Protein 4B4O (pdb70)

Secondary structure (DSSP, 8-state):
-EEEETTTSHHHHHHHHHHHHTT--EEEEESS--TTEEEHHHHHHH-PPS-SEEEE-----SS-TTS---HHHHHHHHHHHHHHHHHHHHHHHH-SS--SEEEEEEEGGGSPP-SS--B-TT---S-SSHHHHHHHHHHHHHPPSSSSSEEEEEEE-EEE-TTS-----HHHHTT----BTTS-SB--EEEHHHHHHHHHHHHH-TT--EEEEES-S---BHHHHHHHHHHHHT------B-HHHHHHHH-HHHH-------B--HHHHHTT---S--SHHHHHHHHHH--/-EEEETTTSHHHHHHHHHHHHTT--EEEEESS--TTEEEHHHHHHH-PPS-SEEEE-----SS-TTS---HHHHHHHHHHHHHHHHHHHHHHHH-SS--SEEEEEEEGGGSPP-SS--B-TT---S-SSHHHHHHHHHHHHHPPSSSSSEEEEEEE-EEE-TTS-----HHHHTT----BTTS-SB--EEEHHHHHHHHHHHHH-TT--EEEEES-S---BHHHHHHHHHHHHT------B-HHHHHHHH-HHHH-------B--HHHHHTT---S--SHHHHHHHHHH--/-EEEETTTSHHHHHHHHHHHHTT--EEEEESS--TTEEEHHHHHHH-PPS-SEEEE-----SS-TTS---HHHHHHHHHHHHHHHHHHHHHHHH-SS--SEEEEEEEGGGSPP-SS--B-TT---S-SSHHHHHHHHHHHHHPPSSSSSEEEEEEE-EEE-TTS-----HHHHTT----BTTS-SB--EEEHHHHHHHHHHHHH-TT--EEEEES-S---BHHHHHHHHHHHHT------B-HHHHHHHH-HHHH-------B--HHHHHTT---S--SHHHHHHHHHH--/-EEEETTTSHHHHHHHHHHHHTT--EEEEESS--TTEEEHHHHHHH-PPS-SEEEE-----SS-TTS---HHHHHHHHHHHHHHHHHHHHHHHH-SS--SEEEEEEEGGGSPP-SS--B-TT---S-SSHHHHHHHHHHHHHPPSSSSSEEEEEEE-EEE-TTS-----HHHHTT----BTTS-SB--EEEHHHHHHHHHHHHH-TT--EEEEES-S---BHHHHHHHHHHHHT------B-HHHHHHHH-HHHH-------B--HHHHHTT---S--SHHHHHHHHHH--/-EEEETTTSHHHHHHHHHHHHTT--EEEEESS--TTEEEHHHHHHH-PPS-SEEEE-----SS-TTS---HHHHHHHHHHHHHHHHHHHHHHHH-SS--SEEEEEEEGGGSPP-SS--B-TT---S-SSHHHHHHHHHHHHHPPSSSSSEEEEEEE-EEE-TTS-----HHHHTT----BTTS-SB--EEEHHHHHHHHHHHHH-TT--EEEEES-S---BHHHHHHHHHHHHT------B-HHHHHHHH-HHHH-------B--HHHHHTT---S--SHHHHHHHHHH--/-EEEETTTSHHHHHHHHHHHHTT--EEEEESS--TTEEEHHHHHHH-PPS-SEEEE-----SS-TTS---HHHHHHHHHHHHHHHHHHHHHHHH-SS--SEEEEEEEGGGSPP-SS--B-TT---S-SSHHHHHHHHHHHHHPPSSSSSEEEEEEE-EEE-TTS-----HHHHTT----BTTS-SB--EEEHHHHHHHHHHHHH-TT--EEEEES-S---BHHHHHHHHHHHHT------B-HHHHHHHH-HHHH-------B--HHHHHTT---S--SHHHHHHHHHH--/-EEEETTTSHHHHHHHHHHHHTT--EEEEESS--TTEEEHHHHHHH-PPS-SEEEE-----SS-TTS---HHHHHHHHHHHHHHHHHHHHHHHH-SS--SEEEEEEEGGGSPP-SS--B-TT---S-SSHHHHHHHHHHHHHPPSSSSSEEEEEEE-EEE-TTS-----HHHHTT----BTTS-SB--EEEHHHHHHHHHHHHH-TT--EEEEES-S---BHHHHHHHHHHHHT------B-HHHHHHHH-HHHH-------B--HHHHHTT---S--SHHHHHHHHHH-/-EEEETTTSHHHHHHHHHHHHTT--EEEEESS--TTEEEHHHHHHH-PPS-SEEEE-----SS-TTS---HHHHHHHHHHHHHHHHHHHHHHHH-SS--SEEEEEEEGGGSPP-SS--B-TT---S-SSHHHHHHHHHHHHHPPSSSSSEEEEEEE-EEE-TTS-----HHHHTT----BTTS-SB--EEEHHHHHHHHHHHHH-TT--EEEEES-S---BHHHHHHHHHHHHT------B-HHHHHHHH-HHHH-------B--HHHHHTT---S--SHHHHHHHHHH--

CATH classification: 3.40.50.720

Nearest PDB structures (foldseek):
  4b4o-assembly2_B  TM=1.002E+00  e=5.532E-60  Homo sapiens
  4lw8-assembly1_B  TM=7.790E-01  e=4.048E-15  Burkholderia cenocepacia J2315
  3ius-assembly2_B  TM=7.324E-01  e=2.613E-13  Ruegeria pomeroyi DSS-3
  3ius-assembly1_A  TM=7.199E-01  e=2.162E-12  Ruegeria pomeroyi DSS-3
  2pzk-assembly1_B  TM=7.346E-01  e=1.055E-11  Bordetella bronchiseptica

Radius of gyration: 44.33 Å; Cα contacts (8 Å, |Δi|>4): 4906; chains: 8; bounding box: 100×109×123 Å

B-factor: mean 22.16, std 8.56, range [2.0, 61.09]

Solvent-accessible surface area: 99298 Å² total

Structure (mmCIF, N/CA/C/O backbone):
data_4B4O
#
_entry.id   4B4O
#
_cell.length_a   80.824
_cell.length_b   83.362
_cell.length_c   105.191
_cell.angle_alpha   89.93
_cell.angle_beta   76.73
_cell.angle_gamma   71.52
#
_symmetry.space_group_name_H-M   'P 1'
#
loop_
_entity.id
_entity.type
_entity.pdbx_description
1 polymer 'EPIMERASE FAMILY PROTEIN SDR39U1'
2 non-polymer 'NADPH DIHYDRO-NICOTINAMIDE-ADENINE-DINUCLEOTIDE PHOSPHATE'
3 non-polymer 2-{2-[2-(2-{2-[2-(2-ETHOXY-ETHOXY)-ETHOXY]-ETHOXY}-ETHOXY)-ETHOXY]-ETHOXY}-ETHANOL
4 water water
#
loop_
_atom_site.group_PDB
_atom_site.id
_atom_site.type_symbol
_atom_site.label_atom_id
_atom_site.label_alt_id
_atom_site.label_comp_id
_atom_site.label_asym_id
_atom_site.label_entity_id
_atom_site.label_seq_id
_atom_site.pdbx_PDB_ins_code
_atom_site.Cartn_x
_atom_site.Cartn_y
_atom_site.Cartn_z
_atom_site.occupancy
_atom_site.B_iso_or_equiv
_atom_site.auth_seq_id
_atom_site.auth_comp_id
_atom_site.auth_asym_id
_atom_site.auth_atom_id
_atom_site.pdbx_PDB_model_num
ATOM 9 N N . ARG A 1 2 ? 45.058 -47.170 -61.435 1.00 30.48 2 ARG A N 1
ATOM 10 C CA . ARG A 1 2 ? 43.839 -47.868 -61.032 1.00 29.77 2 ARG A CA 1
ATOM 11 C C . ARG A 1 2 ? 44.146 -48.896 -59.938 1.00 27.85 2 ARG A C 1
ATOM 12 O O . ARG A 1 2 ? 45.018 -49.733 -60.124 1.00 27.93 2 ARG A O 1
ATOM 20 N N . VAL A 1 3 ? 43.520 -48.757 -58.762 1.00 26.30 3 VAL A N 1
ATOM 21 C CA . VAL A 1 3 ? 43.849 -49.597 -57.598 1.00 24.56 3 VAL A CA 1
ATOM 22 C C . VAL A 1 3 ? 42.679 -50.485 -57.164 1.00 24.27 3 VAL A C 1
ATOM 23 O O . VAL A 1 3 ? 41.571 -50.017 -57.026 1.00 24.52 3 VAL A O 1
ATOM 27 N N . LEU A 1 4 ? 42.944 -51.771 -56.982 1.00 23.99 4 LEU A N 1
ATOM 28 C CA . LEU A 1 4 ? 41.947 -52.736 -56.516 1.00 23.88 4 LEU A CA 1
ATOM 29 C C . LEU A 1 4 ? 42.139 -52.929 -55.022 1.00 22.18 4 LEU A C 1
ATOM 30 O O . LEU A 1 4 ? 43.212 -53.334 -54.603 1.00 21.42 4 LEU A O 1
ATOM 35 N N . VAL A 1 5 ? 41.134 -52.611 -54.208 1.00 21.76 5 VAL A N 1
ATOM 36 C CA . VAL A 1 5 ? 41.290 -52.690 -52.754 1.00 20.36 5 VAL A CA 1
ATOM 37 C C . VAL A 1 5 ? 40.391 -53.740 -52.134 1.00 20.56 5 VAL A C 1
ATOM 38 O O . VAL A 1 5 ? 39.200 -53.516 -51.944 1.00 21.14 5 VAL A O 1
ATOM 42 N N . GLY A 1 6 ? 40.983 -54.869 -51.780 1.00 20.25 6 GLY A N 1
ATOM 43 C CA . GLY A 1 6 ? 40.270 -55.901 -51.067 1.00 20.52 6 GLY A CA 1
ATOM 44 C C . GLY A 1 6 ? 39.918 -55.475 -49.653 1.00 19.68 6 GLY A C 1
ATOM 45 O O . GLY A 1 6 ? 40.767 -54.970 -48.912 1.00 18.52 6 GLY A O 1
ATOM 46 N N . GLY A 1 7 ? 38.655 -55.656 -49.276 1.00 20.49 7 GLY A N 1
ATOM 47 C CA . GLY A 1 7 ? 38.182 -55.220 -47.970 1.00 20.10 7 GLY A CA 1
ATOM 48 C C . GLY A 1 7 ? 38.128 -53.717 -47.815 1.00 19.64 7 GLY A C 1
ATOM 49 O O . GLY A 1 7 ? 38.030 -53.199 -46.705 1.00 19.21 7 GLY A O 1
ATOM 50 N N . GLY A 1 8 ? 38.135 -53.005 -48.933 1.00 19.99 8 GLY A N 1
ATOM 51 C CA . GLY A 1 8 ? 38.170 -51.542 -48.920 1.00 19.77 8 GLY A CA 1
ATOM 52 C C . GLY A 1 8 ? 36.931 -50.805 -48.422 1.00 20.62 8 GLY A C 1
ATOM 53 O O . GLY A 1 8 ? 36.954 -49.587 -48.335 1.00 20.61 8 GLY A O 1
ATOM 54 N N . THR A 1 9 ? 35.842 -51.519 -48.146 1.00 21.63 9 THR A N 1
ATOM 55 C CA . THR A 1 9 ? 34.651 -50.911 -47.521 1.00 22.69 9 THR A CA 1
ATOM 56 C C . THR A 1 9 ? 34.913 -50.494 -46.070 1.00 22.00 9 THR A C 1
ATOM 57 O O . THR A 1 9 ? 34.208 -49.671 -45.517 1.00 22.78 9 THR A O 1
ATOM 61 N N . GLY A 1 10 ? 35.958 -51.052 -45.466 1.00 20.72 10 GLY A N 1
ATOM 62 C CA . GLY A 1 10 ? 36.208 -50.881 -44.041 1.00 20.26 10 GLY A CA 1
ATOM 63 C C . GLY A 1 10 ? 36.819 -49.551 -43.630 1.00 19.60 10 GLY A C 1
ATOM 64 O O . GLY A 1 10 ? 36.795 -48.555 -44.380 1.00 19.81 10 GLY A O 1
ATOM 65 N N . PHE A 1 11 ? 37.337 -49.546 -42.402 1.00 19.04 11 PHE A N 1
ATOM 66 C CA . PHE A 1 11 ? 37.829 -48.344 -41.739 1.00 18.71 11 PHE A CA 1
ATOM 67 C C . PHE A 1 11 ? 39.049 -47.790 -42.451 1.00 17.62 11 PHE A C 1
ATOM 68 O O . PHE A 1 11 ? 39.052 -46.655 -42.901 1.00 17.93 11 PHE A O 1
ATOM 76 N N . ILE A 1 12 ? 40.078 -48.611 -42.559 1.00 16.58 12 ILE A N 1
ATOM 77 C CA . ILE A 1 12 ? 41.269 -48.182 -43.249 1.00 15.79 12 ILE A CA 1
ATOM 78 C C . ILE A 1 12 ? 40.947 -47.955 -44.730 1.00 16.33 12 ILE A C 1
ATOM 79 O O . ILE A 1 12 ? 41.408 -46.994 -45.341 1.00 16.40 12 ILE A O 1
ATOM 84 N N . GLY A 1 13 ? 40.144 -48.852 -45.290 1.00 16.91 13 GLY A N 1
ATOM 85 C CA . GLY A 1 13 ? 39.830 -48.829 -46.704 1.00 17.59 13 GLY A CA 1
ATOM 86 C C . GLY A 1 13 ? 39.149 -47.565 -47.170 1.00 18.53 13 GLY A C 1
ATOM 87 O O . GLY A 1 13 ? 39.435 -47.056 -48.241 1.00 18.90 13 GLY A O 1
ATOM 88 N N . THR A 1 14 ? 38.239 -47.067 -46.356 1.00 19.15 14 THR A N 1
ATOM 89 C CA . THR A 1 14 ? 37.509 -45.877 -46.685 1.00 20.30 14 THR A CA 1
ATOM 90 C C . THR A 1 14 ? 38.420 -44.665 -46.689 1.00 19.98 14 THR A C 1
ATOM 91 O O . THR A 1 14 ? 38.286 -43.789 -47.529 1.00 20.84 14 THR A O 1
ATOM 95 N N . ALA A 1 15 ? 39.342 -44.601 -45.742 1.00 18.94 15 ALA A N 1
ATOM 96 C CA . ALA A 1 15 ? 40.303 -43.519 -45.711 1.00 18.73 15 ALA A CA 1
ATOM 97 C C . ALA A 1 15 ? 41.237 -43.647 -46.906 1.00 18.44 15 ALA A C 1
ATOM 98 O O . ALA A 1 15 ? 41.563 -42.653 -47.545 1.00 19.10 15 ALA A O 1
ATOM 100 N N . LEU A 1 16 ? 41.663 -44.861 -47.218 1.00 17.71 16 LEU A N 1
ATOM 101 C CA . LEU A 1 16 ? 42.590 -45.085 -48.338 1.00 17.66 16 LEU A CA 1
ATOM 102 C C . LEU A 1 16 ? 41.945 -44.694 -49.662 1.00 18.96 16 LEU A C 1
ATOM 103 O O . LEU A 1 16 ? 42.585 -44.069 -50.509 1.00 19.53 16 LEU A O 1
ATOM 108 N N . THR A 1 17 ? 40.675 -45.030 -49.810 1.00 19.63 17 THR A N 1
ATOM 109 C CA . THR A 1 17 ? 39.947 -44.685 -51.010 1.00 21.06 17 THR A CA 1
ATOM 110 C C . THR A 1 17 ? 39.857 -43.154 -51.177 1.00 22.04 17 THR A C 1
ATOM 111 O O . THR A 1 17 ? 40.132 -42.635 -52.258 1.00 23.01 17 THR A O 1
ATOM 115 N N . GLN A 1 18 ? 39.524 -42.443 -50.105 1.00 21.98 18 GLN A N 1
ATOM 116 C CA . GLN A 1 18 ? 39.403 -40.984 -50.180 1.00 23.13 18 GLN A CA 1
ATOM 117 C C . GLN A 1 18 ? 40.735 -40.397 -50.615 1.00 22.99 18 GLN A C 1
ATOM 118 O O . GLN A 1 18 ? 40.763 -39.491 -51.437 1.00 24.33 18 GLN A O 1
ATOM 120 N N . LEU A 1 19 ? 41.847 -40.888 -50.066 1.00 21.61 19 LEU A N 1
ATOM 121 C CA . LEU A 1 19 ? 43.162 -40.279 -50.356 1.00 21.67 19 LEU A CA 1
ATOM 122 C C . LEU A 1 19 ? 43.613 -40.615 -51.782 1.00 22.35 19 LEU A C 1
ATOM 123 O O . LEU A 1 19 ? 44.071 -39.734 -52.504 1.00 23.56 19 LEU A O 1
ATOM 128 N N . LEU A 1 20 ? 43.447 -41.877 -52.169 1.00 21.82 20 LEU A N 1
ATOM 129 C CA . LEU A 1 20 ? 43.723 -42.302 -53.529 1.00 22.71 20 LEU A CA 1
ATOM 130 C C . LEU A 1 20 ? 42.955 -41.477 -54.567 1.00 24.58 20 LEU A C 1
ATOM 131 O O . LEU A 1 20 ? 43.547 -40.985 -55.530 1.00 25.82 20 LEU A O 1
ATOM 136 N N . ASN A 1 21 ? 41.649 -41.312 -54.368 1.00 25.02 21 ASN A N 1
ATOM 137 C CA . ASN A 1 21 ? 40.831 -40.507 -55.295 1.00 26.98 21 ASN A CA 1
ATOM 138 C C . ASN A 1 21 ? 41.366 -39.069 -55.384 1.00 28.05 21 ASN A C 1
ATOM 139 O O . ASN A 1 21 ? 41.583 -38.543 -56.464 1.00 29.67 21 ASN A O 1
ATOM 144 N N . ALA A 1 22 ? 41.612 -38.471 -54.222 1.00 27.28 22 ALA A N 1
ATOM 145 C CA . ALA A 1 22 ? 42.101 -37.103 -54.124 1.00 28.34 22 ALA A CA 1
ATOM 146 C C . ALA A 1 22 ? 43.416 -36.914 -54.898 1.00 28.89 22 ALA A C 1
ATOM 147 O O . ALA A 1 22 ? 43.652 -35.858 -55.479 1.00 30.65 22 ALA A O 1
ATOM 149 N N . ARG A 1 23 ? 44.248 -37.957 -54.921 1.00 27.61 23 ARG A N 1
ATOM 150 C CA . ARG A 1 23 ? 45.560 -37.911 -55.572 1.00 28.17 23 ARG A CA 1
ATOM 151 C C . ARG A 1 23 ? 45.528 -38.372 -57.042 1.00 29.56 23 ARG A C 1
ATOM 152 O O . ARG A 1 23 ? 46.575 -38.560 -57.654 1.00 30.15 23 ARG A O 1
ATOM 160 N N . GLY A 1 24 ? 44.323 -38.539 -57.595 1.00 30.28 24 GLY A N 1
ATOM 161 C CA . GLY A 1 24 ? 44.132 -38.774 -59.026 1.00 32.06 24 GLY A CA 1
ATOM 162 C C . GLY A 1 24 ? 43.967 -40.220 -59.464 1.00 31.44 24 GLY A C 1
ATOM 163 O O . GLY A 1 24 ? 44.043 -40.504 -60.650 1.00 32.98 24 GLY A O 1
ATOM 164 N N . HIS A 1 25 ? 43.714 -41.122 -58.518 1.00 29.44 25 HIS A N 1
ATOM 165 C CA . HIS A 1 25 ? 43.591 -42.549 -58.811 1.00 28.87 25 HIS A CA 1
ATOM 166 C C . HIS A 1 25 ? 42.159 -43.055 -58.786 1.00 28.89 25 HIS A C 1
ATOM 167 O O . HIS A 1 25 ? 41.334 -42.542 -58.045 1.00 28.53 25 HIS A O 1
ATOM 174 N N . GLU A 1 26 ? 41.852 -44.032 -59.641 1.00 29.63 26 GLU A N 1
ATOM 175 C CA . GLU A 1 26 ? 40.559 -44.726 -59.651 1.00 29.78 26 GLU A CA 1
ATOM 176 C C . GLU A 1 26 ? 40.644 -45.948 -58.716 1.00 27.95 26 GLU A C 1
ATOM 177 O O . GLU A 1 26 ? 41.666 -46.635 -58.674 1.00 27.24 26 GLU A O 1
ATOM 179 N N . VAL A 1 27 ? 39.598 -46.196 -57.934 1.00 27.37 27 VAL A N 1
ATOM 180 C CA . VAL A 1 27 ? 39.582 -47.316 -56.980 1.00 25.89 27 VAL A CA 1
ATOM 181 C C . VAL A 1 27 ? 38.392 -48.246 -57.162 1.00 26.60 27 VAL A C 1
ATOM 182 O O . VAL A 1 27 ? 37.264 -47.794 -57.285 1.00 27.62 27 VAL A O 1
ATOM 186 N N . THR A 1 28 ? 38.665 -49.543 -57.220 1.00 26.30 28 THR A N 1
ATOM 187 C CA . THR A 1 28 ? 37.640 -50.601 -57.236 1.00 26.94 28 THR A CA 1
ATOM 188 C C . THR A 1 28 ? 37.805 -51.430 -55.967 1.00 25.46 28 THR A C 1
ATOM 189 O O . THR A 1 28 ? 38.913 -51.719 -55.580 1.00 24.31 28 THR A O 1
ATOM 193 N N . LEU A 1 29 ? 36.713 -51.770 -55.301 1.00 25.66 29 LEU A N 1
ATOM 194 C CA . LEU A 1 29 ? 36.794 -52.545 -54.057 1.00 24.54 29 LEU A CA 1
ATOM 195 C C . LEU A 1 29 ? 36.484 -54.005 -54.320 1.00 25.32 29 LEU A C 1
ATOM 196 O O . LEU A 1 29 ? 35.710 -54.316 -55.214 1.00 26.89 29 LEU A O 1
ATOM 201 N N . VAL A 1 30 ? 37.107 -54.903 -53.568 1.00 24.40 30 VAL A N 1
ATOM 202 C CA . VAL A 1 30 ? 36.638 -56.284 -53.487 1.00 25.25 30 VAL A CA 1
ATOM 203 C C . VAL A 1 30 ? 35.902 -56.435 -52.159 1.00 24.99 30 VAL A C 1
ATOM 204 O O . VAL A 1 30 ? 36.413 -56.045 -51.117 1.00 23.65 30 VAL A O 1
ATOM 208 N N . SER A 1 31 ? 34.702 -56.993 -52.215 1.00 26.49 31 SER A N 1
ATOM 209 C CA . SER A 1 31 ? 33.822 -57.038 -51.063 1.00 26.77 31 SER A CA 1
ATOM 210 C C . SER A 1 31 ? 33.023 -58.327 -51.067 1.00 28.41 31 SER A C 1
ATOM 211 O O . SER A 1 31 ? 32.849 -58.951 -52.112 1.00 29.61 31 SER A O 1
ATOM 214 N N . ARG A 1 32 ? 32.515 -58.717 -49.902 1.00 28.70 32 ARG A N 1
ATOM 215 C CA . ARG A 1 32 ? 31.606 -59.855 -49.825 1.00 30.61 32 ARG A CA 1
ATOM 216 C C . ARG A 1 32 ? 30.237 -59.551 -50.406 1.00 32.55 32 ARG A C 1
ATOM 217 O O . ARG A 1 32 ? 29.508 -60.456 -50.784 1.00 34.44 32 ARG A O 1
ATOM 225 N N . LYS A 1 33 ? 29.880 -58.278 -50.451 1.00 32.28 33 LYS A N 1
ATOM 226 C CA . LYS A 1 33 ? 28.555 -57.859 -50.910 1.00 34.24 33 LYS A CA 1
ATOM 227 C C . LYS A 1 33 ? 28.732 -57.027 -52.180 1.00 34.16 33 LYS A C 1
ATOM 228 O O . LYS A 1 33 ? 29.618 -56.173 -52.250 1.00 32.49 33 LYS A O 1
ATOM 234 N N . PRO A 1 34 ? 27.900 -57.282 -53.197 1.00 36.15 34 PRO A N 1
ATOM 235 C CA . PRO A 1 34 ? 28.119 -56.605 -54.482 1.00 36.33 34 PRO A CA 1
ATOM 236 C C . PRO A 1 34 ? 27.696 -55.155 -54.425 1.00 36.36 34 PRO A C 1
ATOM 237 O O . PRO A 1 34 ? 27.219 -54.678 -53.388 1.00 36.28 34 PRO A O 1
ATOM 241 N N . GLY A 1 35 ? 27.864 -54.470 -55.547 1.00 36.73 35 GLY A N 1
ATOM 242 C CA . GLY A 1 35 ? 27.442 -53.080 -55.664 1.00 37.14 35 GLY A CA 1
ATOM 243 C C . GLY A 1 35 ? 28.335 -52.262 -56.579 1.00 36.44 35 GLY A C 1
ATOM 244 O O . GLY A 1 35 ? 29.240 -52.805 -57.237 1.00 35.85 35 GLY A O 1
ATOM 245 N N . PRO A 1 36 ? 28.124 -50.932 -56.594 1.00 36.68 36 PRO A N 1
ATOM 246 C CA . PRO A 1 36 ? 28.829 -50.107 -57.564 1.00 36.59 36 PRO A CA 1
ATOM 247 C C . PRO A 1 36 ? 30.248 -49.821 -57.060 1.00 34.21 36 PRO A C 1
ATOM 248 O O . PRO A 1 36 ? 30.474 -49.726 -55.855 1.00 32.81 36 PRO A O 1
ATOM 252 N N . GLY A 1 37 ? 31.192 -49.725 -57.983 1.00 33.97 37 GLY A N 1
ATOM 253 C CA . GLY A 1 37 ? 32.578 -49.474 -57.628 1.00 32.02 37 GLY A CA 1
ATOM 254 C C . GLY A 1 37 ? 33.269 -50.665 -56.997 1.00 30.55 37 GLY A C 1
ATOM 255 O O . GLY A 1 37 ? 34.339 -50.518 -56.381 1.00 28.84 37 GLY A O 1
ATOM 256 N N . ARG A 1 38 ? 32.692 -51.856 -57.152 1.00 31.38 38 ARG A N 1
ATOM 257 C CA . ARG A 1 38 ? 33.252 -53.050 -56.502 1.00 30.27 38 ARG A CA 1
ATOM 258 C C . ARG A 1 38 ? 32.884 -54.370 -57.168 1.00 31.64 38 ARG A C 1
ATOM 259 O O . ARG A 1 38 ? 31.899 -54.460 -57.877 1.00 33.50 38 ARG A O 1
ATOM 267 N N . ILE A 1 39 ? 33.723 -55.374 -56.930 1.00 30.82 39 ILE A N 1
ATOM 268 C CA . ILE A 1 39 ? 33.456 -56.732 -57.344 1.00 32.08 39 ILE A CA 1
ATOM 269 C C . ILE A 1 39 ? 33.504 -57.631 -56.114 1.00 31.24 39 ILE A C 1
ATOM 270 O O . ILE A 1 39 ? 34.159 -57.315 -55.142 1.00 29.50 39 ILE A O 1
ATOM 275 N N . THR A 1 40 ? 32.812 -58.758 -56.167 1.00 32.69 40 THR A N 1
ATOM 276 C CA . THR A 1 40 ? 32.795 -59.703 -55.054 1.00 32.34 40 THR A CA 1
ATOM 277 C C . THR A 1 40 ? 33.941 -60.710 -55.128 1.00 31.88 40 THR A C 1
ATOM 278 O O . THR A 1 40 ? 34.574 -60.883 -56.172 1.00 32.34 40 THR A O 1
ATOM 282 N N . TRP A 1 41 ? 34.197 -61.384 -54.012 1.00 31.22 41 TRP A N 1
ATOM 283 C CA . TRP A 1 41 ? 35.217 -62.449 -53.950 1.00 31.05 41 TRP A CA 1
ATOM 284 C C . TRP A 1 41 ? 34.875 -63.577 -54.872 1.00 33.23 41 TRP A C 1
ATOM 285 O O . TRP A 1 41 ? 35.744 -64.093 -55.577 1.00 33.57 41 TRP A O 1
ATOM 296 N N . ASP A 1 42 ? 33.604 -63.945 -54.907 1.00 34.94 42 ASP A N 1
ATOM 297 C CA . ASP A 1 42 ? 33.147 -64.994 -55.805 1.00 37.34 42 ASP A CA 1
ATOM 298 C C . ASP A 1 42 ? 33.416 -64.627 -57.255 1.00 38.06 42 ASP A C 1
ATOM 299 O O . ASP A 1 42 ? 33.787 -65.478 -58.059 1.00 39.47 42 ASP A O 1
ATOM 304 N N . GLU A 1 43 ? 33.208 -63.362 -57.585 1.00 37.33 43 GLU A N 1
ATOM 305 C CA . GLU A 1 43 ? 33.423 -62.882 -58.939 1.00 38.15 43 GLU A CA 1
ATOM 306 C C . GLU A 1 43 ? 34.905 -62.877 -59.292 1.00 37.16 43 GLU A C 1
ATOM 307 O O . GLU A 1 43 ? 35.253 -63.237 -60.401 1.00 38.60 43 GLU A O 1
ATOM 313 N N . LEU A 1 44 ? 35.762 -62.501 -58.355 1.00 34.95 44 LEU A N 1
ATOM 314 C CA . LEU A 1 44 ? 37.204 -62.533 -58.579 1.00 34.12 44 LEU A CA 1
ATOM 315 C C . LEU A 1 44 ? 37.722 -63.942 -58.862 1.00 35.45 44 LEU A C 1
ATOM 316 O O . LEU A 1 44 ? 38.580 -64.131 -59.710 1.00 36.19 44 LEU A O 1
ATOM 321 N N . ALA A 1 45 ? 37.209 -64.924 -58.131 1.00 35.96 45 ALA A N 1
ATOM 322 C CA . ALA A 1 45 ? 37.630 -66.306 -58.315 1.00 37.46 45 ALA A CA 1
ATOM 323 C C . ALA A 1 45 ? 37.132 -66.849 -59.639 1.00 40.11 45 ALA A C 1
ATOM 324 O O . ALA A 1 45 ? 37.781 -67.689 -60.247 1.00 41.54 45 ALA A O 1
ATOM 326 N N . ALA A 1 46 ? 35.970 -66.372 -60.071 1.00 40.96 46 ALA A N 1
ATOM 327 C CA . ALA A 1 46 ? 35.319 -66.873 -61.280 1.00 43.71 46 ALA A CA 1
ATOM 328 C C . ALA A 1 46 ? 35.993 -66.362 -62.529 1.00 44.36 46 ALA A C 1
ATOM 329 O O . ALA A 1 46 ? 36.370 -67.137 -63.392 1.00 46.36 46 ALA A O 1
ATOM 331 N N . SER A 1 47 ? 36.101 -65.041 -62.635 1.00 42.93 47 SER A N 1
ATOM 332 C CA . SER A 1 47 ? 36.527 -64.401 -63.879 1.00 43.89 47 SER A CA 1
ATOM 333 C C . SER A 1 47 ? 37.861 -63.660 -63.774 1.00 42.15 47 SER A C 1
ATOM 334 O O . SER A 1 47 ? 38.349 -63.148 -64.768 1.00 43.06 47 SER A O 1
ATOM 337 N N . GLY A 1 48 ? 38.476 -63.633 -62.595 1.00 39.90 48 GLY A N 1
ATOM 338 C CA . GLY A 1 48 ? 39.865 -63.191 -62.489 1.00 38.64 48 GLY A CA 1
ATOM 339 C C . GLY A 1 48 ? 40.042 -61.749 -62.090 1.00 36.65 48 GLY A C 1
ATOM 340 O O . GLY A 1 48 ? 39.087 -61.060 -61.735 1.00 36.00 48 GLY A O 1
ATOM 341 N N . LEU A 1 49 ? 41.282 -61.290 -62.152 1.00 35.91 49 LEU A N 1
ATOM 342 C CA . LEU A 1 49 ? 41.632 -59.956 -61.677 1.00 34.05 49 LEU A CA 1
ATOM 343 C C . LEU A 1 49 ? 41.157 -58.903 -62.683 1.00 35.11 49 LEU A C 1
ATOM 344 O O . LEU A 1 49 ? 41.508 -58.985 -63.851 1.00 37.01 49 LEU A O 1
ATOM 349 N N . PRO A 1 50 ? 40.341 -57.926 -62.253 1.00 34.15 50 PRO A N 1
ATOM 350 C CA . PRO A 1 50 ? 39.972 -56.853 -63.180 1.00 35.26 50 PRO A CA 1
ATOM 351 C C . PRO A 1 50 ? 41.163 -55.980 -63.492 1.00 34.98 50 PRO A C 1
ATOM 352 O O . PRO A 1 50 ? 42.166 -56.026 -62.766 1.00 33.51 50 PRO A O 1
ATOM 356 N N . SER A 1 51 ? 41.067 -55.197 -64.562 1.00 36.58 51 SER A N 1
ATOM 357 C CA . SER A 1 51 ? 42.182 -54.329 -64.974 1.00 36.80 51 SER A CA 1
ATOM 358 C C . SER A 1 51 ? 42.564 -53.395 -63.823 1.00 34.46 51 SER A C 1
ATOM 359 O O . SER A 1 51 ? 41.720 -52.671 -63.288 1.00 33.62 51 SER A O 1
ATOM 362 N N . CYS A 1 52 ? 43.823 -53.478 -63.414 1.00 33.58 52 CYS A N 1
ATOM 363 C CA . CYS A 1 52 ? 44.329 -52.602 -62.405 1.00 31.67 52 CYS A CA 1
ATOM 364 C C . CYS A 1 52 ? 45.847 -52.526 -62.485 1.00 31.77 52 CYS A C 1
ATOM 365 O O . CYS A 1 52 ? 46.514 -53.476 -62.917 1.00 32.72 52 CYS A O 1
ATOM 368 N N . ASP A 1 53 ? 46.385 -51.389 -62.049 1.00 30.97 53 ASP A N 1
ATOM 369 C CA . ASP A 1 53 ? 47.829 -51.154 -62.024 1.00 31.12 53 ASP A CA 1
ATOM 370 C C . ASP A 1 53 ? 48.431 -51.586 -60.687 1.00 29.01 53 ASP A C 1
ATOM 371 O O . ASP A 1 53 ? 49.635 -51.838 -60.588 1.00 29.17 53 ASP A O 1
ATOM 376 N N . ALA A 1 54 ? 47.593 -51.649 -59.658 1.00 27.25 54 ALA A N 1
ATOM 377 C CA . ALA A 1 54 ? 48.037 -51.975 -58.317 1.00 25.34 54 ALA A CA 1
ATOM 378 C C . ALA A 1 54 ? 46.906 -52.586 -57.511 1.00 24.20 54 ALA A C 1
ATOM 379 O O . ALA A 1 54 ? 45.735 -52.381 -57.801 1.00 24.59 54 ALA A O 1
ATOM 381 N N . ALA A 1 55 ? 47.268 -53.365 -56.497 1.00 23.00 55 ALA A N 1
ATOM 382 C CA . ALA A 1 55 ? 46.282 -54.017 -55.637 1.00 22.11 55 ALA A CA 1
ATOM 383 C C . ALA A 1 55 ? 46.692 -53.927 -54.166 1.00 20.39 55 ALA A C 1
ATOM 384 O O . ALA A 1 55 ? 47.883 -53.933 -53.838 1.00 20.01 55 ALA A O 1
ATOM 386 N N . VAL A 1 56 ? 45.692 -53.845 -53.295 1.00 19.58 56 VAL A N 1
ATOM 387 C CA . VAL A 1 56 ? 45.884 -53.811 -51.841 1.00 18.18 56 VAL A CA 1
ATOM 388 C C . VAL A 1 56 ? 44.889 -54.771 -51.203 1.00 18.13 56 VAL A C 1
ATOM 389 O O . VAL A 1 56 ? 43.755 -54.849 -51.663 1.00 18.88 56 VAL A O 1
ATOM 393 N N . ASN A 1 57 ? 45.291 -55.488 -50.158 1.00 17.45 57 ASN A N 1
ATOM 394 C CA . ASN A 1 57 ? 44.319 -56.224 -49.349 1.00 17.48 57 ASN A CA 1
ATOM 395 C C . ASN A 1 57 ? 44.229 -55.720 -47.908 1.00 16.46 57 ASN A C 1
ATOM 396 O O . ASN A 1 57 ? 45.239 -55.613 -47.204 1.00 15.68 57 ASN A O 1
ATOM 401 N N . LEU A 1 58 ? 42.994 -55.435 -47.495 1.00 16.69 58 LEU A N 1
ATOM 402 C CA . LEU A 1 58 ? 42.667 -55.022 -46.134 1.00 16.14 58 LEU A CA 1
ATOM 403 C C . LEU A 1 58 ? 41.657 -55.972 -45.492 1.00 16.89 58 LEU A C 1
ATOM 404 O O . LEU A 1 58 ? 41.261 -55.781 -44.329 1.00 16.79 58 LEU A O 1
ATOM 409 N N . ALA A 1 59 ? 41.246 -57.002 -46.222 1.00 17.85 59 ALA A N 1
ATOM 410 C CA . ALA A 1 59 ? 40.140 -57.844 -45.792 1.00 18.95 59 ALA A CA 1
ATOM 411 C C . ALA A 1 59 ? 40.488 -58.608 -44.509 1.00 18.83 59 ALA A C 1
ATOM 412 O O . ALA A 1 59 ? 41.560 -59.167 -44.396 1.00 18.40 59 ALA A O 1
ATOM 414 N N . GLY A 1 60 ? 39.553 -58.644 -43.561 1.00 19.47 60 GLY A N 1
ATOM 415 C CA . GLY A 1 60 ? 39.724 -59.428 -42.345 1.00 19.78 60 GLY A CA 1
ATOM 416 C C . GLY A 1 60 ? 38.548 -59.315 -41.383 1.00 20.83 60 GLY A C 1
ATOM 417 O O . GLY A 1 60 ? 38.026 -58.227 -41.154 1.00 20.68 60 GLY A O 1
ATOM 418 N N . GLU A 1 61 ? 38.115 -60.448 -40.845 1.00 22.15 61 GLU A N 1
ATOM 419 C CA . GLU A 1 61 ? 37.168 -60.444 -39.748 1.00 23.38 61 GLU A CA 1
ATOM 420 C C . GLU A 1 61 ? 37.764 -59.589 -38.625 1.00 22.42 61 GLU A C 1
ATOM 421 O O . GLU A 1 61 ? 38.928 -59.759 -38.261 1.00 21.43 61 GLU A O 1
ATOM 427 N N . ASN A 1 62 ? 36.945 -58.709 -38.055 1.00 22.96 62 ASN A N 1
ATOM 428 C CA . ASN A 1 62 ? 37.403 -57.812 -37.003 1.00 22.33 62 ASN A CA 1
ATOM 429 C C . ASN A 1 62 ? 37.808 -58.518 -35.700 1.00 22.95 62 ASN A C 1
ATOM 430 O O . ASN A 1 62 ? 37.002 -59.216 -35.078 1.00 24.73 62 ASN A O 1
ATOM 435 N N . ILE A 1 63 ? 39.056 -58.323 -35.301 1.00 21.67 63 ILE A N 1
ATOM 436 C CA . ILE A 1 63 ? 39.628 -59.061 -34.187 1.00 22.20 63 ILE A CA 1
ATOM 437 C C . ILE A 1 63 ? 39.146 -58.528 -32.840 1.00 23.31 63 ILE A C 1
ATOM 438 O O . ILE A 1 63 ? 38.732 -59.305 -31.978 1.00 24.97 63 ILE A O 1
ATOM 443 N N . LEU A 1 64 ? 39.226 -57.208 -32.653 1.00 22.59 64 LEU A N 1
ATOM 444 C CA . LEU A 1 64 ? 38.919 -56.590 -31.348 1.00 23.69 64 LEU A CA 1
ATOM 445 C C . LEU A 1 64 ? 37.442 -56.713 -30.940 1.00 25.92 64 LEU A C 1
ATOM 446 O O . LEU A 1 64 ? 37.129 -56.702 -29.768 1.00 27.47 64 LEU A O 1
ATOM 448 N N . ASN A 1 65 ? 36.544 -56.857 -31.913 1.00 26.28 65 ASN A N 1
ATOM 449 C CA . ASN A 1 65 ? 35.098 -57.029 -31.692 1.00 28.58 65 ASN A CA 1
ATOM 450 C C . ASN A 1 65 ? 34.687 -57.719 -30.372 1.00 30.86 65 ASN A C 1
ATOM 451 O O . ASN A 1 65 ? 34.543 -58.948 -30.308 1.00 31.91 65 ASN A O 1
ATOM 456 N N . PRO A 1 66 ? 34.436 -56.914 -29.324 1.00 31.93 66 PRO A N 1
ATOM 457 C CA . PRO A 1 66 ? 34.011 -57.447 -28.011 1.00 34.44 66 PRO A CA 1
ATOM 458 C C . PRO A 1 66 ? 32.726 -58.267 -27.993 1.00 37.08 66 PRO A C 1
ATOM 459 O O . PRO A 1 66 ? 32.468 -58.990 -27.022 1.00 39.26 66 PRO A O 1
ATOM 463 N N . LEU A 1 67 ? 31.916 -58.142 -29.037 1.00 37.12 67 LEU A N 1
ATOM 464 C CA . LEU A 1 67 ? 30.655 -58.895 -29.116 1.00 39.79 67 LEU A CA 1
ATOM 465 C C . LEU A 1 67 ? 30.855 -60.378 -29.506 1.00 40.03 67 LEU A C 1
ATOM 466 O O . LEU A 1 67 ? 29.906 -61.158 -29.489 1.00 42.46 67 LEU A O 1
ATOM 471 N N . ARG A 1 68 ? 32.078 -60.766 -29.865 1.00 37.75 68 ARG A N 1
ATOM 472 C CA . ARG A 1 68 ? 32.367 -62.179 -30.130 1.00 38.18 68 ARG A CA 1
ATOM 473 C C . ARG A 1 68 ? 33.376 -62.740 -29.141 1.00 38.15 68 ARG A C 1
ATOM 474 O O . ARG A 1 68 ? 34.394 -62.113 -28.856 1.00 36.26 68 ARG A O 1
ATOM 482 N N . ARG A 1 69 ? 33.049 -63.905 -28.594 1.00 40.52 69 ARG A N 1
ATOM 483 C CA . ARG A 1 69 ? 33.892 -64.592 -27.621 1.00 41.08 69 ARG A CA 1
ATOM 484 C C . ARG A 1 69 ? 35.040 -65.208 -28.392 1.00 39.02 69 ARG A C 1
ATOM 485 O O . ARG A 1 69 ? 34.876 -65.643 -29.514 1.00 38.48 69 ARG A O 1
ATOM 487 N N . TRP A 1 70 ? 36.210 -65.219 -27.789 1.00 38.01 70 TRP A N 1
ATOM 488 C CA . TRP A 1 70 ? 37.379 -65.780 -28.436 1.00 36.28 70 TRP A CA 1
ATOM 489 C C . TRP A 1 70 ? 37.375 -67.289 -28.395 1.00 38.23 70 TRP A C 1
ATOM 490 O O . TRP A 1 70 ? 38.133 -67.903 -27.644 1.00 38.93 70 TRP A O 1
ATOM 501 N N . ASN A 1 71 ? 36.537 -67.917 -29.202 1.00 39.32 71 ASN A N 1
ATOM 502 C CA . ASN A 1 71 ? 36.559 -69.384 -29.312 1.00 41.25 71 ASN A CA 1
ATOM 503 C C . ASN A 1 71 ? 37.299 -69.837 -30.580 1.00 39.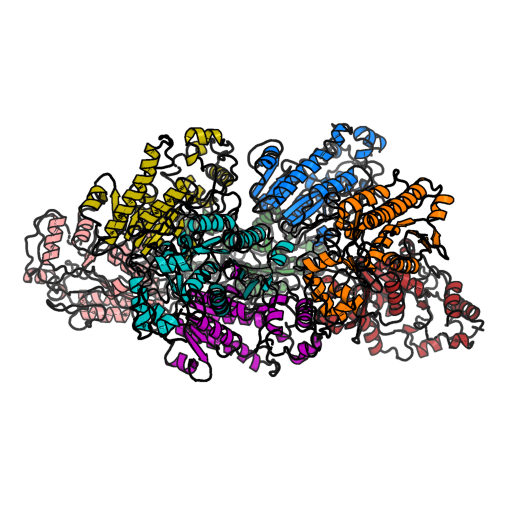61 71 ASN A C 1
ATOM 504 O O . ASN A 1 71 ? 37.773 -69.022 -31.371 1.00 37.05 71 ASN A O 1
ATOM 509 N N . GLU A 1 72 ? 37.369 -71.145 -30.764 1.00 41.38 72 GLU A N 1
ATOM 510 C CA . GLU A 1 72 ? 38.043 -71.740 -31.905 1.00 40.46 72 GLU A CA 1
ATOM 511 C C . GLU A 1 72 ? 37.387 -71.334 -33.227 1.00 39.51 72 GLU A C 1
ATOM 512 O O . GLU A 1 72 ? 38.071 -71.139 -34.218 1.00 37.65 72 GLU A O 1
ATOM 518 N N . THR A 1 73 ? 36.062 -71.229 -33.233 1.00 41.06 73 THR A N 1
ATOM 519 C CA . THR A 1 73 ? 35.323 -70.865 -34.438 1.00 40.56 73 THR A CA 1
ATOM 520 C C . THR A 1 73 ? 35.721 -69.485 -34.911 1.00 37.58 73 THR A C 1
ATOM 521 O O . THR A 1 73 ? 35.967 -69.286 -36.113 1.00 36.21 73 THR A O 1
ATOM 525 N N . PHE A 1 74 ? 35.785 -68.541 -33.968 1.00 36.80 74 PHE A N 1
ATOM 526 C CA . PHE A 1 74 ? 36.111 -67.139 -34.261 1.00 34.26 74 PHE A CA 1
ATOM 527 C C . PHE A 1 74 ? 37.576 -66.999 -34.657 1.00 31.96 74 PHE A C 1
ATOM 528 O O . PHE A 1 74 ? 37.947 -66.210 -35.522 1.00 30.00 74 PHE A O 1
ATOM 536 N N . GLN A 1 75 ? 38.406 -67.767 -33.969 1.00 32.46 75 GLN A N 1
ATOM 537 C CA . GLN A 1 75 ? 39.808 -67.923 -34.305 1.00 30.92 75 GLN A CA 1
ATOM 538 C C . GLN A 1 75 ? 39.966 -68.363 -35.760 1.00 30.52 75 GLN A C 1
ATOM 539 O O . GLN A 1 75 ? 40.743 -67.790 -36.501 1.00 28.65 75 GLN A O 1
ATOM 545 N N . LYS A 1 76 ? 39.234 -69.408 -36.151 1.00 32.56 76 LYS A N 1
ATOM 546 C CA . LYS A 1 76 ? 39.282 -69.901 -37.523 1.00 32.62 76 LYS A CA 1
ATOM 547 C C . LYS A 1 76 ? 38.874 -68.824 -38.517 1.00 31.10 76 LYS A C 1
ATOM 548 O O . LYS A 1 76 ? 39.490 -68.720 -39.564 1.00 30.05 76 LYS A O 1
ATOM 551 N N . GLU A 1 77 ? 37.846 -68.035 -38.203 1.00 31.20 77 GLU A N 1
ATOM 552 C CA A GLU A 1 77 ? 37.428 -66.921 -39.075 0.50 29.90 77 GLU A CA 1
ATOM 553 C CA B GLU A 1 77 ? 37.445 -66.916 -39.075 0.50 29.87 77 GLU A CA 1
ATOM 554 C C . GLU A 1 77 ? 38.492 -65.804 -39.139 1.00 27.36 77 GLU A C 1
ATOM 555 O O . GLU A 1 77 ? 38.706 -65.219 -40.197 1.00 26.22 77 GLU A O 1
ATOM 566 N N . VAL A 1 78 ? 39.139 -65.499 -38.017 1.00 26.71 78 VAL A N 1
ATOM 567 C CA . VAL A 1 78 ? 40.142 -64.438 -38.013 1.00 24.55 78 VAL A CA 1
ATOM 568 C C . VAL A 1 78 ? 41.257 -64.835 -38.968 1.00 23.74 78 VAL A C 1
ATOM 569 O O . VAL A 1 78 ? 41.685 -64.042 -39.803 1.00 22.38 78 VAL A O 1
ATOM 573 N N . LEU A 1 79 ? 41.697 -66.086 -38.851 1.00 24.86 79 LEU A N 1
ATOM 574 C CA . LEU A 1 79 ? 42.776 -66.641 -39.662 1.00 24.59 79 LEU A CA 1
ATOM 575 C C . LEU A 1 79 ? 42.348 -66.850 -41.107 1.00 25.00 79 LEU A C 1
ATOM 576 O O . LEU A 1 79 ? 42.968 -66.304 -42.029 1.00 23.91 79 LEU A O 1
ATOM 581 N N . GLY A 1 80 ? 41.256 -67.582 -41.304 1.00 26.73 80 GLY A N 1
ATOM 582 C CA . GLY A 1 80 ? 40.778 -67.917 -42.639 1.00 27.53 80 GLY A CA 1
ATOM 583 C C . GLY A 1 80 ? 40.430 -66.715 -43.491 1.00 26.30 80 GLY A C 1
ATOM 584 O O . GLY A 1 80 ? 40.751 -66.674 -44.666 1.00 26.18 80 GLY A O 1
ATOM 585 N N . SER A 1 81 ? 39.756 -65.732 -42.904 1.00 25.63 81 SER A N 1
ATOM 586 C CA . SER A 1 81 ? 39.373 -64.536 -43.636 1.00 24.66 81 SER A CA 1
ATOM 587 C C . SER A 1 81 ? 40.583 -63.812 -44.228 1.00 22.98 81 SER A C 1
ATOM 588 O O . SER A 1 81 ? 40.502 -63.259 -45.310 1.00 22.71 81 SER A O 1
ATOM 591 N N . ARG A 1 82 ? 41.681 -63.782 -43.491 1.00 22.05 82 ARG A N 1
ATOM 592 C CA . ARG A 1 82 ? 42.880 -63.109 -43.954 1.00 20.69 82 ARG A CA 1
ATOM 593 C C . ARG A 1 82 ? 43.681 -63.946 -44.967 1.00 21.33 82 ARG A C 1
ATOM 594 O O . ARG A 1 82 ? 44.078 -63.428 -46.016 1.00 20.97 82 ARG A O 1
ATOM 602 N N . LEU A 1 83 ? 43.916 -65.219 -44.680 1.00 22.51 83 LEU A N 1
ATOM 603 C CA . LEU A 1 83 ? 44.678 -66.064 -45.603 1.00 23.43 83 LEU A CA 1
ATOM 604 C C . LEU A 1 83 ? 43.939 -66.290 -46.938 1.00 24.55 83 LEU A C 1
ATOM 605 O O . LEU A 1 83 ? 44.534 -66.211 -48.007 1.00 24.73 83 LEU A O 1
ATOM 610 N N . GLU A 1 84 ? 42.639 -66.572 -46.875 1.00 25.50 84 GLU A N 1
ATOM 611 C CA . GLU A 1 84 ? 41.889 -66.917 -48.086 1.00 26.89 84 GLU A CA 1
ATOM 612 C C . GLU A 1 84 ? 41.787 -65.726 -49.008 1.00 25.99 84 GLU A C 1
ATOM 613 O O . GLU A 1 84 ? 42.117 -65.846 -50.175 1.00 26.66 84 GLU A O 1
ATOM 619 N N . THR A 1 85 ? 41.351 -64.580 -48.501 1.00 24.70 85 THR A N 1
ATOM 620 C CA . THR A 1 85 ? 41.262 -63.376 -49.344 1.00 23.97 85 THR A CA 1
ATOM 621 C C . THR A 1 85 ? 42.629 -62.988 -49.905 1.00 23.20 85 THR A C 1
ATOM 622 O O . THR A 1 85 ? 42.757 -62.706 -51.091 1.00 23.71 85 THR A O 1
ATOM 626 N N . THR A 1 86 ? 43.656 -63.031 -49.069 1.00 22.26 86 THR A N 1
ATOM 627 C CA . THR A 1 86 ? 44.998 -62.705 -49.531 1.00 21.77 86 THR A CA 1
ATOM 628 C C . THR A 1 86 ? 45.468 -63.676 -50.625 1.00 23.36 86 THR A C 1
ATOM 629 O O . THR A 1 86 ? 46.024 -63.269 -51.640 1.00 23.66 86 THR A O 1
ATOM 633 N N . GLN A 1 87 ? 45.239 -64.957 -50.415 1.00 24.60 87 GLN A N 1
ATOM 634 C CA . GLN A 1 87 ? 45.710 -65.988 -51.350 1.00 26.39 87 GLN A CA 1
ATOM 635 C C . GLN A 1 87 ? 44.983 -65.865 -52.667 1.00 27.55 87 GLN A C 1
ATOM 636 O O . GLN A 1 87 ? 45.562 -66.040 -53.732 1.00 28.66 87 GLN A O 1
ATOM 642 N N . LEU A 1 88 ? 43.707 -65.512 -52.587 1.00 27.44 88 LEU A N 1
ATOM 643 C CA . LEU A 1 88 ? 42.855 -65.405 -53.763 1.00 28.70 88 LEU A CA 1
ATOM 644 C C . LEU A 1 88 ? 43.332 -64.267 -54.653 1.00 28.18 88 LEU A C 1
ATOM 645 O O . LEU A 1 88 ? 43.346 -64.381 -55.877 1.00 29.62 88 LEU A O 1
ATOM 650 N N . LEU A 1 89 ? 43.709 -63.163 -54.024 1.00 26.32 89 LEU A N 1
ATOM 651 C CA . LEU A 1 89 ? 44.282 -62.029 -54.734 1.00 25.86 89 LEU A CA 1
ATOM 652 C C . LEU A 1 89 ? 45.649 -62.366 -55.311 1.00 26.53 89 LEU A C 1
ATOM 653 O O . LEU A 1 89 ? 45.944 -62.041 -56.467 1.00 27.58 89 LEU A O 1
ATOM 658 N N . ALA A 1 90 ? 46.483 -63.014 -54.505 1.00 26.14 90 ALA A N 1
ATOM 659 C CA . ALA A 1 90 ? 47.818 -63.439 -54.937 1.00 27.00 90 ALA A CA 1
ATOM 660 C C . ALA A 1 90 ? 47.783 -64.324 -56.189 1.00 29.39 90 ALA A C 1
ATOM 661 O O . ALA A 1 90 ? 48.466 -64.054 -57.163 1.00 30.43 90 ALA A O 1
ATOM 663 N N . LYS A 1 91 ? 46.958 -65.358 -56.153 1.00 30.44 91 LYS A N 1
ATOM 664 C CA . LYS A 1 91 ? 46.798 -66.247 -57.294 1.00 32.92 91 LYS A CA 1
ATOM 665 C C . LYS A 1 91 ? 46.239 -65.522 -58.516 1.00 33.73 91 LYS A C 1
ATOM 666 O O . LYS A 1 91 ? 46.625 -65.810 -59.644 1.00 35.69 91 LYS A O 1
ATOM 672 N N . ALA A 1 92 ? 45.343 -64.566 -58.289 1.00 32.42 92 ALA A N 1
ATOM 673 C CA . ALA A 1 92 ? 44.750 -63.791 -59.383 1.00 33.21 92 ALA A CA 1
ATOM 674 C C . ALA A 1 92 ? 45.795 -62.921 -60.059 1.00 33.30 92 ALA A C 1
ATOM 675 O O . ALA A 1 92 ? 45.819 -62.818 -61.289 1.00 35.12 92 ALA A O 1
ATOM 677 N N . ILE A 1 93 ? 46.671 -62.322 -59.256 1.00 31.57 93 ILE A N 1
ATOM 678 C CA . ILE A 1 93 ? 47.786 -61.544 -59.784 1.00 31.80 93 ILE A CA 1
ATOM 679 C C . ILE A 1 93 ? 48.751 -62.409 -60.599 1.00 33.99 93 ILE A C 1
ATOM 680 O O . ILE A 1 93 ? 49.123 -62.056 -61.703 1.00 35.61 93 ILE A O 1
ATOM 685 N N . THR A 1 94 ? 49.152 -63.545 -60.040 1.00 34.24 94 THR A N 1
ATOM 686 C CA . THR A 1 94 ? 50.072 -64.452 -60.693 1.00 36.47 94 THR A CA 1
ATOM 687 C C . THR A 1 94 ? 49.545 -64.881 -62.045 1.00 39.04 94 THR A C 1
ATOM 688 O O . THR A 1 94 ? 50.320 -65.005 -62.981 1.00 41.12 94 THR A O 1
ATOM 692 N N . LYS A 1 95 ? 48.240 -65.112 -62.167 1.00 39.16 95 LYS A N 1
ATOM 693 C CA . LYS A 1 95 ? 47.703 -65.630 -63.432 1.00 41.85 95 LYS A CA 1
ATOM 694 C C . LYS A 1 95 ? 47.089 -64.551 -64.333 1.00 42.22 95 LYS A C 1
ATOM 695 O O . LYS A 1 95 ? 46.613 -64.859 -65.421 1.00 44.54 95 LYS A O 1
ATOM 701 N N . ALA A 1 96 ? 47.135 -63.288 -63.908 1.00 40.18 96 ALA A N 1
ATOM 702 C CA . ALA A 1 96 ? 46.668 -62.180 -64.753 1.00 40.68 96 ALA A CA 1
ATOM 703 C C . ALA A 1 96 ? 47.604 -62.006 -65.946 1.00 43.04 96 ALA A C 1
ATOM 704 O O . ALA A 1 96 ? 48.827 -62.058 -65.782 1.00 43.12 96 ALA A O 1
ATOM 706 N N . PRO A 1 97 ? 47.043 -61.810 -67.155 1.00 45.22 97 PRO A N 1
ATOM 707 C CA . PRO A 1 97 ? 47.877 -61.576 -68.356 1.00 47.84 97 PRO A CA 1
ATOM 708 C C . PRO A 1 97 ? 48.627 -60.240 -68.318 1.00 47.00 97 PRO A C 1
ATOM 709 O O . PRO A 1 97 ? 49.776 -60.170 -68.760 1.00 48.44 97 PRO A O 1
ATOM 713 N N . GLN A 1 98 ? 47.965 -59.194 -67.817 1.00 44.98 98 GLN A N 1
ATOM 714 C CA . GLN A 1 98 ? 48.571 -57.875 -67.651 1.00 44.07 98 GLN A CA 1
ATOM 715 C C . GLN A 1 98 ? 48.641 -57.627 -66.157 1.00 40.81 98 GLN A C 1
ATOM 716 O O . GLN A 1 98 ? 47.824 -56.870 -65.611 1.00 39.10 98 GLN A O 1
ATOM 722 N N . PRO A 1 99 ? 49.603 -58.259 -65.469 1.00 40.10 99 PRO A N 1
ATOM 723 C CA . PRO A 1 99 ? 49.553 -58.181 -63.999 1.00 37.16 99 PRO A CA 1
ATOM 724 C C . PRO A 1 99 ? 49.891 -56.802 -63.472 1.00 35.60 99 PRO A C 1
ATOM 725 O O . PRO A 1 99 ? 50.584 -56.046 -64.144 1.00 36.85 99 PRO A O 1
ATOM 729 N N . PRO A 1 100 ? 49.406 -56.474 -62.263 1.00 33.09 100 PRO A N 1
ATOM 730 C CA . PRO A 1 100 ? 49.637 -55.145 -61.668 1.00 31.63 100 PRO A CA 1
ATOM 731 C C . PRO A 1 100 ? 51.080 -54.944 -61.246 1.00 31.38 100 PRO A C 1
ATOM 732 O O . PRO A 1 100 ? 51.746 -55.893 -60.873 1.00 31.36 100 PRO A O 1
ATOM 736 N N . LYS A 1 101 ? 51.528 -53.695 -61.301 1.00 31.35 101 LYS A N 1
ATOM 737 C CA . LYS A 1 101 ? 52.914 -53.342 -61.021 1.00 31.50 101 LYS A CA 1
ATOM 738 C C . LYS A 1 101 ? 53.226 -53.317 -59.512 1.00 29.12 101 LYS A C 1
ATOM 739 O O . LYS A 1 101 ? 54.371 -53.479 -59.130 1.00 29.22 101 LYS A O 1
ATOM 742 N N . ALA A 1 102 ? 52.206 -53.126 -58.666 1.00 27.22 102 ALA A N 1
ATOM 743 C CA . ALA A 1 102 ? 52.398 -53.151 -57.198 1.00 25.12 102 ALA A CA 1
ATOM 744 C C . ALA A 1 102 ? 51.319 -53.955 -56.451 1.00 23.82 102 ALA A C 1
ATOM 745 O O . ALA A 1 102 ? 50.179 -54.085 -56.911 1.00 24.13 102 ALA A O 1
ATOM 747 N N . TRP A 1 103 ? 51.712 -54.514 -55.302 1.00 22.59 103 TRP A N 1
ATOM 748 C CA . TRP A 1 103 ? 50.854 -55.392 -54.454 1.00 21.56 103 TRP A CA 1
ATOM 749 C C . TRP A 1 103 ? 51.193 -55.191 -53.000 1.00 19.93 103 TRP A C 1
ATOM 750 O O . TRP A 1 103 ? 52.302 -55.479 -52.568 1.00 19.90 103 TRP A O 1
ATOM 761 N N . VAL A 1 104 ? 50.246 -54.652 -52.248 1.00 18.77 104 VAL A N 1
ATOM 762 C CA . VAL A 1 104 ? 50.507 -54.187 -50.899 1.00 17.39 104 VAL A CA 1
ATOM 763 C C . VAL A 1 104 ? 49.560 -54.828 -49.908 1.00 16.62 104 VAL A C 1
ATOM 764 O O . VAL A 1 104 ? 48.354 -54.812 -50.119 1.00 16.76 104 VAL A O 1
ATOM 768 N N . LEU A 1 105 ? 50.111 -55.386 -48.830 1.00 16.02 105 LEU A N 1
ATOM 769 C CA . LEU A 1 105 ? 49.314 -56.022 -47.773 1.00 15.51 105 LEU A CA 1
ATOM 770 C C . LEU A 1 105 ? 49.479 -55.278 -46.478 1.00 14.47 105 LEU A C 1
ATOM 771 O O . LEU A 1 105 ? 50.554 -54.739 -46.194 1.00 14.16 105 LEU A O 1
ATOM 776 N N . VAL A 1 106 ? 48.395 -55.201 -45.711 1.00 14.13 106 VAL A N 1
ATOM 777 C CA . VAL A 1 106 ? 48.460 -54.645 -44.360 1.00 13.39 106 VAL A CA 1
ATOM 778 C C . VAL A 1 106 ? 48.400 -55.802 -43.399 1.00 13.51 106 VAL A C 1
ATOM 779 O O . VAL A 1 106 ? 47.479 -56.618 -43.455 1.00 14.06 106 VAL A O 1
ATOM 783 N N . THR A 1 107 ? 49.404 -55.898 -42.533 1.00 13.20 107 THR A N 1
ATOM 784 C CA . THR A 1 107 ? 49.343 -56.832 -41.405 1.00 13.42 107 THR A CA 1
ATOM 785 C C . THR A 1 107 ? 49.593 -56.017 -40.126 1.00 12.91 107 THR A C 1
ATOM 786 O O . THR A 1 107 ? 49.167 -54.852 -40.053 1.00 12.53 107 THR A O 1
ATOM 790 N N . GLY A 1 108 ? 50.227 -56.603 -39.120 1.00 13.08 108 GLY A N 1
ATOM 791 C CA . GLY A 1 108 ? 50.270 -55.969 -37.808 1.00 12.89 108 GLY A CA 1
ATOM 792 C C . GLY A 1 108 ? 51.581 -56.054 -37.066 1.00 12.92 108 GLY A C 1
ATOM 793 O O . GLY A 1 108 ? 52.405 -56.919 -37.315 1.00 13.28 108 GLY A O 1
ATOM 794 N N . VAL A 1 109 ? 51.764 -55.140 -36.130 1.00 12.73 109 VAL A N 1
ATOM 795 C CA . VAL A 1 109 ? 52.959 -55.130 -35.299 1.00 12.92 109 VAL A CA 1
ATOM 796 C C . VAL A 1 109 ? 52.970 -56.291 -34.311 1.00 13.68 109 VAL A C 1
ATOM 797 O O . VAL A 1 109 ? 53.980 -56.527 -33.645 1.00 14.07 109 VAL A O 1
ATOM 801 N N . ALA A 1 110 ? 51.860 -57.010 -34.205 1.00 14.11 110 ALA A N 1
ATOM 802 C CA . ALA A 1 110 ? 51.806 -58.246 -33.420 1.00 15.12 110 ALA A CA 1
ATOM 803 C C . ALA A 1 110 ? 52.929 -59.235 -33.787 1.00 15.54 110 ALA A C 1
ATOM 804 O O . ALA A 1 110 ? 53.231 -60.143 -33.013 1.00 16.50 110 ALA A O 1
ATOM 806 N N . TYR A 1 111 ? 53.522 -59.073 -34.967 1.00 15.05 111 TYR A N 1
ATOM 807 C CA . TYR A 1 111 ? 54.692 -59.863 -35.373 1.00 15.62 111 TYR A CA 1
ATOM 808 C C . TYR A 1 111 ? 55.831 -59.786 -34.345 1.00 16.06 111 TYR A C 1
ATOM 809 O O . TYR A 1 111 ? 56.547 -60.754 -34.140 1.00 17.03 111 TYR A O 1
ATOM 818 N N . TYR A 1 112 ? 56.007 -58.614 -33.739 1.00 15.49 112 TYR A N 1
ATOM 819 C CA . TYR A 1 112 ? 57.114 -58.368 -32.816 1.00 15.96 112 TYR A CA 1
ATOM 820 C C . TYR A 1 112 ? 56.732 -58.715 -31.369 1.00 16.70 112 TYR A C 1
ATOM 821 O O . TYR A 1 112 ? 55.665 -58.349 -30.888 1.00 16.52 112 TYR A O 1
ATOM 830 N N . GLN A 1 113 ? 57.611 -59.456 -30.715 1.00 17.77 113 GLN A N 1
ATOM 831 C CA . GLN A 1 113 ? 57.381 -59.951 -29.379 1.00 18.84 113 GLN A CA 1
ATOM 832 C C . GLN A 1 113 ? 57.168 -58.779 -28.402 1.00 18.65 113 GLN A C 1
ATOM 833 O O . GLN A 1 113 ? 58.043 -57.947 -28.222 1.00 18.48 113 GLN A O 1
ATOM 839 N N . PRO A 1 114 ? 55.992 -58.719 -27.764 1.00 18.90 114 PRO A N 1
ATOM 840 C CA . PRO A 1 114 ? 55.790 -57.688 -26.754 1.00 19.10 114 PRO A CA 1
ATOM 841 C C . PRO A 1 114 ? 56.821 -57.785 -25.650 1.00 20.26 114 PRO A C 1
ATOM 842 O O . PRO A 1 114 ? 57.200 -58.884 -25.248 1.00 21.38 114 PRO A O 1
ATOM 846 N N . SER A 1 115 ? 57.254 -56.618 -25.177 1.00 20.15 115 SER A N 1
ATOM 847 C CA . SER A 1 115 ? 58.404 -56.487 -24.293 1.00 21.18 115 SER A CA 1
ATOM 848 C C . SER A 1 115 ? 58.456 -55.069 -23.740 1.00 21.16 115 SER A C 1
ATOM 849 O O . SER A 1 115 ? 58.080 -54.122 -24.402 1.00 20.09 115 SER A O 1
ATOM 852 N N . LEU A 1 116 ? 58.916 -54.940 -22.511 1.00 22.56 116 LEU A N 1
ATOM 853 C CA . LEU A 1 116 ? 59.047 -53.641 -21.899 1.00 22.89 116 LEU A CA 1
ATOM 854 C C . LEU A 1 116 ? 60.422 -53.024 -22.187 1.00 22.80 116 LEU A C 1
ATOM 855 O O . LEU A 1 116 ? 60.646 -51.842 -21.908 1.00 23.00 116 LEU A O 1
ATOM 860 N N . THR A 1 117 ? 61.339 -53.836 -22.711 1.00 22.78 117 THR A N 1
ATOM 861 C CA . THR A 1 117 ? 62.725 -53.420 -22.926 1.00 23.11 117 THR A CA 1
ATOM 862 C C . THR A 1 117 ? 63.160 -53.448 -24.403 1.00 21.95 117 THR A C 1
ATOM 863 O O . THR A 1 117 ? 64.013 -52.672 -24.787 1.00 21.99 117 THR A O 1
ATOM 867 N N . ALA A 1 118 ? 62.604 -54.349 -25.211 1.00 21.16 118 ALA A N 1
ATOM 868 C CA . ALA A 1 118 ? 63.078 -54.530 -26.582 1.00 20.42 118 ALA A CA 1
ATOM 869 C C . ALA A 1 118 ? 62.688 -53.365 -27.482 1.00 19.23 118 ALA A C 1
ATOM 870 O O . ALA A 1 118 ? 61.810 -52.553 -27.148 1.00 18.78 118 ALA A O 1
ATOM 872 N N . GLU A 1 119 ? 63.366 -53.299 -28.618 1.00 18.97 119 GLU A N 1
ATOM 873 C CA . GLU A 1 119 ? 63.120 -52.306 -29.644 1.00 18.07 119 GLU A CA 1
ATOM 874 C C . GLU A 1 119 ? 63.192 -52.997 -31.006 1.00 17.65 119 GLU A C 1
ATOM 875 O O . GLU A 1 119 ? 64.144 -53.711 -31.290 1.00 18.45 119 GLU A O 1
ATOM 881 N N . TYR A 1 120 ? 62.200 -52.776 -31.849 1.00 16.60 120 TYR A N 1
ATOM 882 C CA . TYR A 1 120 ? 62.086 -53.496 -33.105 1.00 16.31 120 TYR A CA 1
ATOM 883 C C . TYR A 1 120 ? 62.072 -52.548 -34.289 1.00 15.88 120 TYR A C 1
ATOM 884 O O . TYR A 1 120 ? 61.525 -51.460 -34.199 1.00 15.39 120 TYR A O 1
ATOM 893 N N . ASP A 1 121 ? 62.650 -52.992 -35.405 1.00 16.29 121 ASP A N 1
ATOM 894 C CA . ASP A 1 121 ? 62.373 -52.382 -36.706 1.00 15.97 121 ASP A CA 1
ATOM 895 C C . ASP A 1 121 ? 61.945 -53.438 -37.710 1.00 15.90 121 ASP A C 1
ATOM 896 O O . ASP A 1 121 ? 61.711 -54.587 -37.350 1.00 15.99 121 ASP A O 1
ATOM 901 N N . GLU A 1 122 ? 61.866 -53.058 -38.977 1.00 15.97 122 GLU A N 1
ATOM 902 C CA . GLU A 1 122 ? 61.329 -53.942 -40.030 1.00 16.00 122 GLU A CA 1
ATOM 903 C C . GLU A 1 122 ? 62.170 -55.197 -40.264 1.00 17.14 122 GLU A C 1
ATOM 904 O O . GLU A 1 122 ? 61.702 -56.153 -40.839 1.00 17.31 122 GLU A O 1
ATOM 910 N N . ASP A 1 123 ? 63.425 -55.170 -39.838 1.00 18.13 123 ASP A N 1
ATOM 911 C CA . ASP A 1 123 ? 64.308 -56.299 -40.056 1.00 19.51 123 ASP A CA 1
ATOM 912 C C . ASP A 1 123 ? 64.306 -57.216 -38.860 1.00 19.59 123 ASP A C 1
ATOM 913 O O . ASP A 1 123 ? 64.989 -58.226 -38.873 1.00 20.84 123 ASP A O 1
ATOM 918 N N . SER A 1 124 ? 63.561 -56.862 -37.822 1.00 18.49 124 SER A N 1
ATOM 919 C CA . SER A 1 124 ? 63.627 -57.624 -36.590 1.00 18.81 124 SER A CA 1
ATOM 920 C C . SER A 1 124 ? 62.918 -58.955 -36.767 1.00 19.00 124 SER A C 1
ATOM 921 O O . SER A 1 124 ? 61.878 -59.030 -37.416 1.00 18.26 124 SER A O 1
ATOM 924 N N . PRO A 1 125 ? 63.444 -59.996 -36.128 1.00 20.14 125 PRO A N 1
ATOM 925 C CA . PRO A 1 125 ? 62.732 -61.263 -36.111 1.00 20.53 125 PRO A CA 1
ATOM 926 C C . PRO A 1 125 ? 61.489 -61.329 -35.202 1.00 19.70 125 PRO A C 1
ATOM 927 O O . PRO A 1 125 ? 61.304 -60.533 -34.299 1.00 19.06 125 PRO A O 1
ATOM 931 N N . GLY A 1 126 ? 60.617 -62.275 -35.506 1.00 19.92 126 GLY A N 1
ATOM 932 C CA . GLY A 1 126 ? 59.347 -62.437 -34.811 1.00 19.44 126 GLY A CA 1
ATOM 933 C C . GLY A 1 126 ? 58.460 -63.432 -35.542 1.00 19.84 126 GLY A C 1
ATOM 934 O O . GLY A 1 126 ? 58.946 -64.330 -36.233 1.00 20.93 126 GLY A O 1
ATOM 935 N N . GLY A 1 127 ? 57.154 -63.300 -35.342 1.00 19.21 127 GLY A N 1
ATOM 936 C CA . GLY A 1 127 ? 56.181 -64.108 -36.060 1.00 19.60 127 GLY A CA 1
ATOM 937 C C . GLY A 1 127 ? 55.967 -65.546 -35.608 1.00 21.21 127 GLY A C 1
ATOM 938 O O . GLY A 1 127 ? 55.355 -66.314 -36.359 1.00 21.84 127 GLY A O 1
ATOM 939 N N . ASP A 1 128 ? 56.392 -65.898 -34.393 1.00 22.02 128 ASP A N 1
ATOM 940 C CA . ASP A 1 128 ? 56.480 -67.295 -34.005 1.00 23.90 128 ASP A CA 1
ATOM 941 C C . ASP A 1 128 ? 56.279 -67.635 -32.515 1.00 24.84 128 ASP A C 1
ATOM 942 O O . ASP A 1 128 ? 56.769 -68.660 -32.050 1.00 26.57 128 ASP A O 1
ATOM 947 N N . PHE A 1 129 ? 55.568 -66.797 -31.767 1.00 23.97 129 PHE A N 1
ATOM 948 C CA . PHE A 1 129 ? 55.496 -66.942 -30.293 1.00 24.97 129 PHE A CA 1
ATOM 949 C C . PHE A 1 129 ? 54.089 -66.886 -29.699 1.00 25.21 129 PHE A C 1
ATOM 950 O O . PHE A 1 129 ? 53.919 -67.088 -28.504 1.00 26.37 129 PHE A O 1
ATOM 958 N N . ASP A 1 130 ? 53.099 -66.573 -30.517 1.00 24.30 130 ASP A N 1
ATOM 959 C CA . ASP A 1 130 ? 51.711 -66.565 -30.076 1.00 24.77 130 ASP A CA 1
ATOM 960 C C . ASP A 1 130 ? 50.805 -66.604 -31.302 1.00 24.18 130 ASP A C 1
ATOM 961 O O . ASP A 1 130 ? 51.273 -66.604 -32.436 1.00 23.42 130 ASP A O 1
ATOM 966 N N . PHE A 1 131 ? 49.510 -66.599 -31.071 1.00 24.69 131 PHE A N 1
ATOM 967 C CA . PHE A 1 131 ? 48.575 -66.711 -32.160 1.00 24.46 131 PHE A CA 1
ATOM 968 C C . PHE A 1 131 ? 48.687 -65.592 -33.210 1.00 22.46 131 PHE A C 1
ATOM 969 O O . PHE A 1 131 ? 48.664 -65.845 -34.423 1.00 22.18 131 PHE A O 1
ATOM 977 N N . PHE A 1 132 ? 48.771 -64.351 -32.742 1.00 21.29 132 PHE A N 1
ATOM 978 C CA . PHE A 1 132 ? 48.773 -63.201 -33.655 1.00 19.62 132 PHE A CA 1
ATOM 979 C C . PHE A 1 132 ? 50.087 -63.028 -34.414 1.00 18.74 132 PHE A C 1
ATOM 980 O O . PHE A 1 132 ? 50.088 -62.590 -35.555 1.00 17.91 132 PHE A O 1
ATOM 988 N N . SER A 1 133 ? 51.199 -63.383 -33.782 1.00 19.15 133 SER A N 1
ATOM 989 C CA . SER A 1 133 ? 52.482 -63.368 -34.474 1.00 18.75 133 SER A CA 1
ATOM 990 C C . SER A 1 133 ? 52.504 -64.462 -35.552 1.00 19.56 133 SER A C 1
ATOM 991 O O . SER A 1 133 ? 52.888 -64.193 -36.687 1.00 19.03 133 SER A O 1
ATOM 994 N N . ASN A 1 134 ? 52.067 -65.677 -35.209 1.00 21.04 134 ASN A N 1
ATOM 995 C CA . ASN A 1 134 ? 51.905 -66.732 -36.204 1.00 22.06 134 ASN A CA 1
ATOM 996 C C . ASN A 1 134 ? 50.943 -66.315 -37.316 1.00 21.39 134 ASN A C 1
ATOM 997 O O . ASN A 1 134 ? 51.158 -66.633 -38.486 1.00 21.62 134 ASN A O 1
ATOM 1002 N N . LEU A 1 135 ? 49.876 -65.614 -36.954 1.00 20.76 135 LEU A N 1
ATOM 1003 C CA . LEU A 1 135 ? 48.952 -65.115 -37.967 1.00 20.20 135 LEU A CA 1
ATOM 1004 C C . LEU A 1 135 ? 49.722 -64.271 -38.997 1.00 19.02 135 LEU A C 1
ATOM 1005 O O . LEU A 1 135 ? 49.655 -64.527 -40.177 1.00 19.29 135 LEU A O 1
ATOM 1010 N N . VAL A 1 136 ? 50.471 -63.289 -38.533 1.00 17.95 136 VAL A N 1
ATOM 1011 C CA . VAL A 1 136 ? 51.148 -62.374 -39.432 1.00 17.00 136 VAL A CA 1
ATOM 1012 C C . VAL A 1 136 ? 52.072 -63.158 -40.347 1.00 17.81 136 VAL A C 1
ATOM 1013 O O . VAL A 1 136 ? 52.117 -62.891 -41.535 1.00 17.73 136 VAL A O 1
ATOM 1017 N N . THR A 1 137 ? 52.798 -64.142 -39.820 1.00 18.82 137 THR A N 1
ATOM 1018 C CA . THR A 1 137 ? 53.708 -64.950 -40.673 1.00 19.92 137 THR A CA 1
ATOM 1019 C C . THR A 1 137 ? 52.950 -65.607 -41.826 1.00 20.76 137 THR A C 1
ATOM 1020 O O . THR A 1 137 ? 53.312 -65.471 -42.983 1.00 20.99 137 THR A O 1
ATOM 1024 N N . LYS A 1 138 ? 51.877 -66.298 -41.494 1.00 21.39 138 LYS A N 1
ATOM 1025 C CA . LYS A 1 138 ? 51.079 -67.044 -42.484 1.00 22.48 138 LYS A CA 1
ATOM 1026 C C . LYS A 1 138 ? 50.395 -66.102 -43.467 1.00 21.58 138 LYS A C 1
ATOM 1027 O O . LYS A 1 138 ? 50.304 -66.371 -44.650 1.00 22.32 138 LYS A O 1
ATOM 1033 N N . TRP A 1 139 ? 49.938 -64.990 -42.931 1.00 20.17 139 TRP A N 1
ATOM 1034 C CA . TRP A 1 139 ? 49.288 -63.940 -43.692 1.00 19.30 139 TRP A CA 1
ATOM 1035 C C . TRP A 1 139 ? 50.217 -63.369 -44.735 1.00 19.06 139 TRP A C 1
ATOM 1036 O O . TRP A 1 139 ? 49.855 -63.239 -45.897 1.00 19.44 139 TRP A O 1
ATOM 1047 N N . GLU A 1 140 ? 51.426 -63.024 -44.323 1.00 18.62 140 GLU A N 1
ATOM 1048 C CA . GLU A 1 140 ? 52.425 -62.524 -45.249 1.00 18.70 140 GLU A CA 1
ATOM 1049 C C . GLU A 1 140 ? 52.818 -63.608 -46.237 1.00 20.35 140 GLU A C 1
ATOM 1050 O O . GLU A 1 140 ? 52.979 -63.340 -47.425 1.00 20.87 140 GLU A O 1
ATOM 1056 N N . ALA A 1 141 ? 52.942 -64.843 -45.765 1.00 21.41 141 ALA A N 1
ATOM 1057 C CA . ALA A 1 141 ? 53.261 -65.956 -46.668 1.00 23.28 141 ALA A CA 1
ATOM 1058 C C . ALA A 1 141 ? 52.212 -66.077 -47.772 1.00 23.87 141 ALA A C 1
ATOM 1059 O O . ALA A 1 141 ? 52.530 -66.407 -48.916 1.00 25.17 141 ALA A O 1
ATOM 1061 N N . ALA A 1 142 ? 50.955 -65.852 -47.407 1.00 23.15 142 ALA A N 1
ATOM 1062 C CA . ALA A 1 142 ? 49.846 -65.998 -48.320 1.00 23.82 142 ALA A CA 1
ATOM 1063 C C . ALA A 1 142 ? 49.929 -64.959 -49.444 1.00 23.44 142 ALA A C 1
ATOM 1064 O O . ALA A 1 142 ? 49.486 -65.210 -50.564 1.00 24.59 142 ALA A O 1
ATOM 1066 N N . ALA A 1 143 ? 50.500 -63.804 -49.133 1.00 22.05 143 ALA A N 1
ATOM 1067 C CA . ALA A 1 143 ? 50.621 -62.727 -50.104 1.00 21.79 143 ALA A CA 1
ATOM 1068 C C . ALA A 1 143 ? 51.814 -62.888 -51.039 1.00 23.02 143 ALA A C 1
ATOM 1069 O O . ALA A 1 143 ? 51.883 -62.203 -52.059 1.00 23.40 143 ALA A O 1
ATOM 1071 N N . ARG A 1 144 ? 52.776 -63.735 -50.680 1.00 23.79 144 ARG A N 1
ATOM 1072 C CA . ARG A 1 144 ? 54.098 -63.673 -51.314 1.00 24.85 144 ARG A CA 1
ATOM 1073 C C . ARG A 1 144 ? 54.065 -64.212 -52.742 1.00 26.89 144 ARG A C 1
ATOM 1074 O O . ARG A 1 144 ? 53.743 -65.355 -52.964 1.00 28.22 144 ARG A O 1
ATOM 1082 N N . LEU A 1 145 ? 54.404 -63.357 -53.690 1.00 27.29 145 LEU A N 1
ATOM 1083 C CA . LEU A 1 145 ? 54.497 -63.715 -55.094 1.00 29.44 145 LEU A CA 1
ATOM 1084 C C . LEU A 1 145 ? 55.927 -64.131 -55.390 1.00 31.14 145 LEU A C 1
ATOM 1085 O O . LEU A 1 145 ? 56.865 -63.533 -54.873 1.00 30.51 145 LEU A O 1
ATOM 1090 N N . PRO A 1 146 ? 56.101 -65.186 -56.198 1.00 33.50 146 PRO A N 1
ATOM 1091 C CA . PRO A 1 146 ? 57.435 -65.421 -56.704 1.00 35.52 146 PRO A CA 1
ATOM 1092 C C . PRO A 1 146 ? 57.660 -64.423 -57.823 1.00 36.35 146 PRO A C 1
ATOM 1093 O O . PRO A 1 146 ? 56.689 -63.927 -58.423 1.00 35.99 146 PRO A O 1
ATOM 1097 N N . GLY A 1 147 ? 58.919 -64.199 -58.183 1.00 37.85 147 GLY A N 1
ATOM 1098 C CA . GLY A 1 147 ? 59.183 -63.423 -59.384 1.00 39.37 147 GLY A CA 1
ATOM 1099 C C . GLY A 1 147 ? 59.127 -61.963 -59.047 1.00 37.41 147 GLY A C 1
ATOM 1100 O O . GLY A 1 147 ? 58.623 -61.578 -57.987 1.00 34.83 147 GLY A O 1
ATOM 1101 N N . ASP A 1 148 ? 59.607 -61.162 -59.993 1.00 38.91 148 ASP A N 1
ATOM 1102 C CA . ASP A 1 148 ? 59.820 -59.740 -59.778 1.00 37.72 148 ASP A CA 1
ATOM 1103 C C . ASP A 1 148 ? 58.886 -58.868 -60.633 1.00 37.73 148 ASP A C 1
ATOM 1104 O O . ASP A 1 148 ? 59.002 -57.639 -60.595 1.00 37.09 148 ASP A O 1
ATOM 1109 N N . SER A 1 149 ? 57.960 -59.485 -61.382 1.00 38.58 149 SER A N 1
ATOM 1110 C CA . SER A 1 149 ? 57.021 -58.718 -62.209 1.00 38.79 149 SER A CA 1
ATOM 1111 C C . SER A 1 149 ? 56.176 -57.740 -61.432 1.00 36.05 149 SER A C 1
ATOM 1112 O O . SER A 1 149 ? 55.750 -56.747 -62.006 1.00 36.30 149 SER A O 1
ATOM 1115 N N . THR A 1 150 ? 55.871 -58.068 -60.164 1.00 33.72 150 THR A N 1
ATOM 1116 C CA . THR A 1 150 ? 55.036 -57.219 -59.332 1.00 31.26 150 THR A CA 1
ATOM 1117 C C . THR A 1 150 ? 55.752 -56.857 -58.039 1.00 29.51 150 THR A C 1
ATOM 1118 O O . THR A 1 150 ? 56.140 -57.712 -57.257 1.00 29.01 150 THR A O 1
ATOM 1122 N N . ARG A 1 151 ? 55.902 -55.557 -57.839 1.00 23.36 151 ARG A N 1
ATOM 1123 C CA . ARG A 1 151 ? 56.529 -54.982 -56.654 1.00 22.26 151 ARG A CA 1
ATOM 1124 C C . ARG A 1 151 ? 55.689 -55.314 -55.411 1.00 21.33 151 ARG A C 1
ATOM 1125 O O . ARG A 1 151 ? 54.474 -55.204 -55.443 1.00 21.45 151 ARG A O 1
ATOM 1133 N N . GLN A 1 152 ? 56.341 -55.762 -54.338 1.00 20.60 152 GLN A N 1
ATOM 1134 C CA . GLN A 1 152 ? 55.634 -56.262 -53.150 1.00 19.92 152 GLN A CA 1
ATOM 1135 C C . GLN A 1 152 ? 55.964 -55.446 -51.913 1.00 18.94 152 GLN A C 1
ATOM 1136 O O . GLN A 1 152 ? 57.138 -55.183 -51.617 1.00 18.77 152 GLN A O 1
ATOM 1142 N N . VAL A 1 153 ? 54.919 -55.045 -51.194 1.00 18.42 153 VAL A N 1
ATOM 1143 C CA . VAL A 1 153 ? 55.082 -54.286 -49.963 1.00 17.54 153 VAL A CA 1
ATOM 1144 C C . VAL A 1 153 ? 54.171 -54.887 -48.887 1.00 17.13 153 VAL A C 1
ATOM 1145 O O . VAL A 1 153 ? 53.048 -55.288 -49.163 1.00 17.49 153 VAL A O 1
ATOM 1149 N N . VAL A 1 154 ? 54.673 -54.964 -47.662 1.00 16.56 154 VAL A N 1
ATOM 1150 C CA . VAL A 1 154 ? 53.846 -55.344 -46.537 1.00 16.23 154 VAL A CA 1
ATOM 1151 C C . VAL A 1 154 ? 53.989 -54.244 -45.508 1.00 15.47 154 VAL A C 1
ATOM 1152 O O . VAL A 1 154 ? 55.089 -53.936 -45.090 1.00 15.28 154 VAL A O 1
ATOM 1156 N N . VAL A 1 155 ? 52.873 -53.657 -45.107 1.00 15.18 155 VAL A N 1
ATOM 1157 C CA . VAL A 1 155 ? 52.860 -52.642 -44.062 1.00 14.53 155 VAL A CA 1
ATOM 1158 C C . VAL A 1 155 ? 52.325 -53.251 -42.772 1.00 14.31 155 VAL A C 1
ATOM 1159 O O . VAL A 1 155 ? 51.145 -53.596 -42.672 1.00 14.50 155 VAL A O 1
ATOM 1163 N N . ARG A 1 156 ? 53.202 -53.427 -41.795 1.00 14.10 156 ARG A N 1
ATOM 1164 C CA . ARG A 1 156 ? 52.795 -53.915 -40.487 1.00 14.02 156 ARG A CA 1
ATOM 1165 C C . ARG A 1 156 ? 52.315 -52.711 -39.684 1.00 13.44 156 ARG A C 1
ATOM 1166 O O . ARG A 1 156 ? 53.110 -51.856 -39.279 1.00 13.14 156 ARG A O 1
ATOM 1174 N N . SER A 1 157 ? 51.022 -52.658 -39.403 1.00 13.43 157 SER A N 1
ATOM 1175 C CA . SER A 1 157 ? 50.420 -51.480 -38.796 1.00 12.99 157 SER A CA 1
ATOM 1176 C C . SER A 1 157 ? 50.297 -51.571 -37.282 1.00 12.82 157 SER A C 1
ATOM 1177 O O . SER A 1 157 ? 50.018 -52.632 -36.714 1.00 13.21 157 SER A O 1
ATOM 1180 N N . GLY A 1 158 ? 50.462 -50.429 -36.631 1.00 12.40 158 GLY A N 1
ATOM 1181 C CA . GLY A 1 158 ? 50.076 -50.276 -35.232 1.00 12.28 158 GLY A CA 1
ATOM 1182 C C . GLY A 1 158 ? 48.598 -49.938 -35.149 1.00 12.32 158 GLY A C 1
ATOM 1183 O O . GLY A 1 158 ? 47.864 -50.139 -36.103 1.00 12.59 158 GLY A O 1
ATOM 1184 N N . VAL A 1 159 ? 48.156 -49.474 -33.984 1.00 12.19 159 VAL A N 1
ATOM 1185 C CA . VAL A 1 159 ? 46.763 -49.153 -33.749 1.00 12.35 159 VAL A CA 1
ATOM 1186 C C . VAL A 1 159 ? 46.442 -47.913 -34.551 1.00 12.19 159 VAL A C 1
ATOM 1187 O O . VAL A 1 159 ? 47.124 -46.891 -34.429 1.00 11.85 159 VAL A O 1
ATOM 1191 N N . VAL A 1 160 ? 45.401 -48.015 -35.376 1.00 12.62 160 VAL A N 1
ATOM 1192 C CA . VAL A 1 160 ? 45.072 -46.972 -36.323 1.00 12.76 160 VAL A CA 1
ATOM 1193 C C . VAL A 1 160 ? 44.059 -46.064 -35.668 1.00 12.90 160 VAL A C 1
ATOM 1194 O O . VAL A 1 160 ? 42.938 -46.477 -35.403 1.00 13.38 160 VAL A O 1
ATOM 1198 N N . LEU A 1 161 ? 44.473 -44.831 -35.366 1.00 12.62 161 LEU A N 1
ATOM 1199 C CA . LEU A 1 161 ? 43.619 -43.898 -34.648 1.00 12.78 161 LEU A CA 1
ATOM 1200 C C . LEU A 1 161 ? 42.956 -42.925 -35.636 1.00 13.41 161 LEU A C 1
ATOM 1201 O O . LEU A 1 161 ? 43.634 -42.297 -36.437 1.00 13.48 161 LEU A O 1
ATOM 1206 N N . GLY A 1 162 ? 41.637 -42.829 -35.592 1.00 14.04 162 GLY A N 1
ATOM 1207 C CA . GLY A 1 162 ? 40.934 -41.937 -36.483 1.00 14.89 162 GLY A CA 1
ATOM 1208 C C . GLY A 1 162 ? 39.471 -41.761 -36.136 1.00 15.68 162 GLY A C 1
ATOM 1209 O O . GLY A 1 162 ? 38.883 -42.582 -35.401 1.00 15.69 162 GLY A O 1
ATOM 1210 N N . ARG A 1 163 ? 38.869 -40.704 -36.679 1.00 16.54 163 ARG A N 1
ATOM 1211 C CA . ARG A 1 163 ? 37.421 -40.486 -36.540 1.00 17.61 163 ARG A CA 1
ATOM 1212 C C . ARG A 1 163 ? 36.716 -41.593 -37.330 1.00 18.38 163 ARG A C 1
ATOM 1213 O O . ARG A 1 163 ? 37.232 -42.098 -38.353 1.00 18.40 163 ARG A O 1
ATOM 1215 N N . GLY A 1 164 ? 35.560 -42.007 -36.825 1.00 19.11 164 GLY A N 1
ATOM 1216 C CA . GLY A 1 164 ? 34.634 -42.797 -37.620 1.00 20.36 164 GLY A CA 1
ATOM 1217 C C . GLY A 1 164 ? 35.020 -44.246 -37.777 1.00 20.02 164 GLY A C 1
ATOM 1218 O O . GLY A 1 164 ? 34.753 -44.857 -38.832 1.00 20.88 164 GLY A O 1
ATOM 1219 N N . GLY A 1 165 ? 35.643 -44.815 -36.748 1.00 18.94 165 GLY A N 1
ATOM 1220 C CA . GLY A 1 165 ? 35.846 -46.271 -36.716 1.00 18.90 165 GLY A CA 1
ATOM 1221 C C . GLY A 1 165 ? 37.064 -46.710 -35.963 1.00 17.57 165 GLY A C 1
ATOM 1222 O O . GLY A 1 165 ? 37.699 -45.916 -35.274 1.00 16.66 165 GLY A O 1
ATOM 1223 N N . GLY A 1 166 ? 37.390 -47.990 -36.120 1.00 17.64 166 GLY A N 1
ATOM 1224 C CA . GLY A 1 166 ? 38.552 -48.591 -35.477 1.00 16.66 166 GLY A CA 1
ATOM 1225 C C . GLY A 1 166 ? 38.452 -48.564 -33.973 1.00 16.39 166 GLY A C 1
ATOM 1226 O O . GLY A 1 166 ? 37.362 -48.603 -33.411 1.00 17.17 166 GLY A O 1
ATOM 1227 N N . ALA A 1 167 ? 39.609 -48.493 -33.321 1.00 15.40 167 ALA A N 1
ATOM 1228 C CA . ALA A 1 167 ? 39.664 -48.502 -31.853 1.00 15.20 167 ALA A CA 1
ATOM 1229 C C . ALA A 1 167 ? 38.943 -47.282 -31.275 1.00 15.22 167 ALA A C 1
ATOM 1230 O O . ALA A 1 167 ? 38.284 -47.396 -30.258 1.00 15.65 167 ALA A O 1
ATOM 1240 N N . GLY A 1 169 ? 36.322 -45.853 -32.303 1.00 17.02 169 GLY A N 1
ATOM 1241 C CA . GLY A 1 169 ? 34.916 -46.194 -32.220 1.00 18.36 169 GLY A CA 1
ATOM 1242 C C . GLY A 1 169 ? 34.521 -46.687 -30.833 1.00 18.63 169 GLY A C 1
ATOM 1243 O O . GLY A 1 169 ? 33.465 -46.343 -30.348 1.00 19.49 169 GLY A O 1
ATOM 1244 N N . HIS A 1 170 ? 35.362 -47.505 -30.207 1.00 18.06 170 HIS A N 1
ATOM 1245 C CA . HIS A 1 170 ? 35.097 -48.029 -28.870 1.00 18.44 170 HIS A CA 1
ATOM 1246 C C . HIS A 1 170 ? 35.481 -47.115 -27.731 1.00 17.70 170 HIS A C 1
ATOM 1247 O O . HIS A 1 170 ? 34.881 -47.184 -26.642 1.00 18.29 170 HIS A O 1
ATOM 1262 N N . LEU A 1 172 ? 35.975 -43.540 -27.782 1.00 16.26 172 LEU A N 1
ATOM 1263 C CA . LEU A 1 172 ? 35.767 -42.105 -27.872 1.00 16.25 172 LEU A CA 1
ATOM 1264 C C . LEU A 1 172 ? 34.666 -41.629 -26.945 1.00 17.03 172 LEU A C 1
ATOM 1265 O O . LEU A 1 172 ? 34.850 -40.637 -26.235 1.00 16.79 172 LEU A O 1
ATOM 1270 N N . LEU A 1 173 ? 33.538 -42.338 -26.910 1.00 18.10 173 LEU A N 1
ATOM 1271 C CA . LEU A 1 173 ? 32.431 -41.926 -26.038 1.00 19.03 173 LEU A CA 1
ATOM 1272 C C . LEU A 1 173 ? 32.794 -42.050 -24.547 1.00 18.67 173 LEU A C 1
ATOM 1273 O O . LEU A 1 173 ? 32.580 -41.109 -23.796 1.00 18.74 173 LEU A O 1
ATOM 1278 N N . PRO A 1 174 ? 33.379 -43.183 -24.124 1.00 18.39 174 PRO A N 1
ATOM 1279 C CA . PRO A 1 174 ? 33.766 -43.270 -22.724 1.00 18.22 174 PRO A CA 1
ATOM 1280 C C . PRO A 1 174 ? 34.769 -42.199 -22.310 1.00 17.21 174 PRO A C 1
ATOM 1281 O O . PRO A 1 174 ? 34.603 -41.573 -21.265 1.00 17.39 174 PRO A O 1
ATOM 1285 N N . PHE A 1 175 ? 35.798 -41.992 -23.114 1.00 16.30 175 PHE A N 1
ATOM 1286 C CA . PHE A 1 175 ? 36.761 -40.949 -22.813 1.00 15.56 175 PHE A CA 1
ATOM 1287 C C . PHE A 1 175 ? 36.089 -39.581 -22.718 1.00 15.94 175 PHE A C 1
ATOM 1288 O O . PHE A 1 175 ? 36.350 -38.823 -21.771 1.00 15.89 175 PHE A O 1
ATOM 1296 N N . ARG A 1 176 ? 35.209 -39.281 -23.668 1.00 16.48 176 ARG A N 1
ATOM 1297 C CA . ARG A 1 176 ? 34.459 -38.036 -23.635 1.00 17.10 176 ARG A CA 1
ATOM 1298 C C . ARG A 1 176 ? 33.621 -37.858 -22.386 1.00 17.80 176 ARG A C 1
ATOM 1299 O O . ARG A 1 176 ? 33.325 -36.736 -22.006 1.00 18.15 176 ARG A O 1
ATOM 1307 N N . LEU A 1 177 ? 33.236 -38.958 -21.755 1.00 18.12 177 LEU A N 1
ATOM 1308 C CA . LEU A 1 177 ? 32.406 -38.913 -20.567 1.00 18.94 177 LEU A CA 1
ATOM 1309 C C . LEU A 1 177 ? 33.201 -38.981 -19.276 1.00 18.51 177 LEU A C 1
ATOM 1310 O O . LEU A 1 177 ? 32.631 -39.073 -18.188 1.00 19.21 177 LEU A O 1
ATOM 1315 N N . GLY A 1 178 ? 34.518 -38.960 -19.390 1.00 17.51 178 GLY A N 1
ATOM 1316 C CA . GLY A 1 178 ? 35.393 -39.026 -18.217 1.00 17.23 178 GLY A CA 1
ATOM 1317 C C . GLY A 1 178 ? 35.619 -40.427 -17.634 1.00 17.45 178 GLY A C 1
ATOM 1318 O O . GLY A 1 178 ? 36.069 -40.550 -16.480 1.00 17.64 178 GLY A O 1
ATOM 1319 N N . LEU A 1 179 ? 35.363 -41.453 -18.459 1.00 17.54 179 LEU A N 1
ATOM 1320 C CA . LEU A 1 179 ? 35.524 -42.852 -18.068 1.00 17.96 179 LEU A CA 1
ATOM 1321 C C . LEU A 1 179 ? 36.808 -43.453 -18.638 1.00 17.15 179 LEU A C 1
ATOM 1322 O O . LEU A 1 179 ? 37.073 -44.629 -18.462 1.00 17.52 179 LEU A O 1
ATOM 1327 N N . GLY A 1 180 ? 37.624 -42.623 -19.279 1.00 16.21 180 GLY A N 1
ATOM 1328 C CA . GLY A 1 180 ? 38.900 -43.060 -19.818 1.00 15.50 180 GLY A CA 1
ATOM 1329 C C . GLY A 1 180 ? 40.000 -43.244 -18.771 1.00 15.50 180 GLY A C 1
ATOM 1330 O O . GLY A 1 180 ? 39.850 -42.844 -17.614 1.00 15.94 180 GLY A O 1
ATOM 1331 N N . GLY A 1 181 ? 41.090 -43.884 -19.190 1.00 15.13 181 GLY A N 1
ATOM 1332 C CA . GLY A 1 181 ? 42.258 -44.067 -18.355 1.00 15.25 181 GLY A CA 1
ATOM 1333 C C . GLY A 1 181 ? 43.188 -45.154 -18.854 1.00 15.19 181 GLY A C 1
ATOM 1334 O O . GLY A 1 181 ? 42.961 -45.765 -19.913 1.00 14.96 181 GLY A O 1
ATOM 1335 N N . PRO A 1 182 ? 44.257 -45.425 -18.092 1.00 15.54 182 PRO A N 1
ATOM 1336 C CA . PRO A 1 182 ? 45.223 -46.445 -18.507 1.00 15.65 182 PRO A CA 1
ATOM 1337 C C . PRO A 1 182 ? 44.671 -47.849 -18.472 1.00 16.42 182 PRO A C 1
ATOM 1338 O O . PRO A 1 182 ? 43.817 -48.160 -17.645 1.00 17.23 182 PRO A O 1
ATOM 1342 N N . ILE A 1 183 ? 45.164 -48.683 -19.386 1.00 16.29 183 ILE A N 1
ATOM 1343 C CA . ILE A 1 183 ? 44.846 -50.107 -19.435 1.00 17.19 183 ILE A CA 1
ATOM 1344 C C . ILE A 1 183 ? 45.961 -50.890 -18.748 1.00 18.06 183 ILE A C 1
ATOM 1345 O O . ILE A 1 183 ? 47.098 -50.849 -19.187 1.00 17.70 183 ILE A O 1
ATOM 1350 N N . GLY A 1 184 ? 45.643 -51.605 -17.671 1.00 19.38 184 GLY A N 1
ATOM 1351 C CA . GLY A 1 184 ? 46.657 -52.349 -16.925 1.00 20.52 184 GLY A CA 1
ATOM 1352 C C . GLY A 1 184 ? 47.593 -51.426 -16.147 1.00 20.42 184 GLY A C 1
ATOM 1353 O O . GLY A 1 184 ? 47.142 -50.484 -15.499 1.00 20.20 184 GLY A O 1
ATOM 1354 N N . SER A 1 185 ? 48.893 -51.666 -16.243 1.00 20.68 185 SER A N 1
ATOM 1355 C CA . SER A 1 185 ? 49.884 -50.787 -15.618 1.00 20.74 185 SER A CA 1
ATOM 1356 C C . SER A 1 185 ? 50.001 -49.452 -16.345 1.00 19.23 185 SER A C 1
ATOM 1357 O O . SER A 1 185 ? 50.358 -48.454 -15.744 1.00 19.22 185 SER A O 1
ATOM 1360 N N . GLY A 1 186 ? 49.707 -49.456 -17.644 1.00 18.15 186 GLY A N 1
ATOM 1361 C CA . GLY A 1 186 ? 49.868 -48.280 -18.482 1.00 16.92 186 GLY A CA 1
ATOM 1362 C C . GLY A 1 186 ? 51.278 -48.116 -18.996 1.00 16.86 186 GLY A C 1
ATOM 1363 O O . GLY A 1 186 ? 51.539 -47.272 -19.852 1.00 16.01 186 GLY A O 1
ATOM 1364 N N . HIS A 1 187 ? 52.190 -48.939 -18.498 1.00 17.94 187 HIS A N 1
ATOM 1365 C CA . HIS A 1 187 ? 53.594 -48.841 -18.898 1.00 18.17 187 HIS A CA 1
ATOM 1366 C C . HIS A 1 187 ? 53.899 -49.392 -20.249 1.00 17.62 187 HIS A C 1
ATOM 1367 O O . HIS A 1 187 ? 54.932 -49.063 -20.811 1.00 17.57 187 HIS A O 1
ATOM 1374 N N . GLN A 1 188 ? 53.008 -50.218 -20.773 1.00 17.33 188 GLN A N 1
ATOM 1375 C CA . GLN A 1 188 ? 53.236 -50.901 -22.038 1.00 16.98 188 GLN A CA 1
ATOM 1376 C C . GLN A 1 188 ? 53.316 -49.936 -23.230 1.00 15.78 188 GLN A C 1
ATOM 1377 O O . GLN A 1 188 ? 52.667 -48.899 -23.255 1.00 15.07 188 GLN A O 1
ATOM 1383 N N . PHE A 1 189 ? 54.161 -50.266 -24.194 1.00 15.73 189 PHE A N 1
ATOM 1384 C CA . PHE A 1 189 ? 54.290 -49.461 -25.386 1.00 14.83 189 PHE A CA 1
ATOM 1385 C C . PHE A 1 189 ? 52.977 -49.471 -26.169 1.00 14.04 189 PHE A C 1
ATOM 1386 O O . PHE A 1 189 ? 52.246 -50.481 -26.219 1.00 14.27 189 PHE A O 1
ATOM 1394 N N . PHE A 1 190 ? 52.679 -48.320 -26.758 1.00 13.32 190 PHE A N 1
ATOM 1395 C CA . PHE A 1 190 ? 51.469 -48.116 -27.514 1.00 12.73 190 PHE A CA 1
ATOM 1396 C C . PHE A 1 190 ? 51.857 -47.742 -28.953 1.00 12.32 190 PHE A C 1
ATOM 1397 O O . PHE A 1 190 ? 51.975 -46.560 -29.272 1.00 12.05 190 PHE A O 1
ATOM 1405 N N . PRO A 1 191 ? 52.111 -48.757 -29.813 1.00 12.45 191 PRO A N 1
ATOM 1406 C CA . PRO A 1 191 ? 52.389 -48.463 -31.226 1.00 12.17 191 PRO A CA 1
ATOM 1407 C C . PRO A 1 191 ? 51.105 -48.001 -31.902 1.00 11.81 191 PRO A C 1
ATOM 1408 O O . PRO A 1 191 ? 50.101 -48.719 -31.851 1.00 11.92 191 PRO A O 1
ATOM 1412 N N . TRP A 1 192 ? 51.141 -46.822 -32.506 1.00 11.59 192 TRP A N 1
ATOM 1413 C CA . TRP A 1 192 ? 49.948 -46.238 -33.071 1.00 11.45 192 TRP A CA 1
ATOM 1414 C C . TRP A 1 192 ? 50.296 -45.525 -34.337 1.00 11.50 192 TRP A C 1
ATOM 1415 O O . TRP A 1 192 ? 51.468 -45.216 -34.582 1.00 11.61 192 TRP A O 1
ATOM 1426 N N . ILE A 1 193 ? 49.281 -45.226 -35.140 1.00 11.60 193 ILE A N 1
ATOM 1427 C CA . ILE A 1 193 ? 49.429 -44.374 -36.318 1.00 11.87 193 ILE A CA 1
ATOM 1428 C C . ILE A 1 193 ? 48.100 -43.677 -36.588 1.00 12.13 193 ILE A C 1
ATOM 1429 O O . ILE A 1 193 ? 47.029 -44.242 -36.349 1.00 12.18 193 ILE A O 1
ATOM 1434 N N . HIS A 1 194 ? 48.165 -42.434 -37.047 1.00 12.49 194 HIS A N 1
ATOM 1435 C CA . HIS A 1 194 ? 46.972 -41.725 -37.453 1.00 12.98 194 HIS A CA 1
ATOM 1436 C C . HIS A 1 194 ? 46.507 -42.309 -38.759 1.00 13.44 194 HIS A C 1
ATOM 1437 O O . HIS A 1 194 ? 47.310 -42.622 -39.630 1.00 13.55 194 HIS A O 1
ATOM 1444 N N . ILE A 1 195 ? 45.197 -42.478 -38.893 1.00 13.85 195 ILE A N 1
ATOM 1445 C CA . ILE A 1 195 ? 44.643 -43.089 -40.087 1.00 14.47 195 ILE A CA 1
ATOM 1446 C C . ILE A 1 195 ? 45.117 -42.394 -41.351 1.00 15.13 195 ILE A C 1
ATOM 1447 O O . ILE A 1 195 ? 45.329 -43.041 -42.356 1.00 15.44 195 ILE A O 1
ATOM 1452 N N . GLY A 1 196 ? 45.273 -41.079 -41.311 1.00 15.48 196 GLY A N 1
ATOM 1453 C CA . GLY A 1 196 ? 45.765 -40.347 -42.471 1.00 16.32 196 GLY A CA 1
ATOM 1454 C C . GLY A 1 196 ? 47.158 -40.768 -42.879 1.00 15.98 196 GLY A C 1
ATOM 1455 O O . GLY A 1 196 ? 47.485 -40.757 -44.060 1.00 16.68 196 GLY A O 1
ATOM 1456 N N . ASP A 1 197 ? 47.975 -41.134 -41.902 1.00 15.06 197 ASP A N 1
ATOM 1457 C CA . ASP A 1 197 ? 49.354 -41.536 -42.172 1.00 14.84 197 ASP A CA 1
ATOM 1458 C C . ASP A 1 197 ? 49.465 -42.990 -42.616 1.00 14.54 197 ASP A C 1
ATOM 1459 O O . ASP A 1 197 ? 50.352 -43.323 -43.398 1.00 14.76 197 ASP A O 1
ATOM 1464 N N . LEU A 1 198 ? 48.578 -43.866 -42.152 1.00 14.18 198 LEU A N 1
ATOM 1465 C CA . LEU A 1 198 ? 48.551 -45.219 -42.714 1.00 14.19 198 LEU A CA 1
ATOM 1466 C C . LEU A 1 198 ? 48.107 -45.151 -44.167 1.00 15.10 198 LEU A C 1
ATOM 1467 O O . LEU A 1 198 ? 48.710 -45.758 -45.024 1.00 15.34 198 LEU A O 1
ATOM 1472 N N . ALA A 1 199 ? 47.053 -44.387 -44.410 1.00 15.73 199 ALA A N 1
ATOM 1473 C CA . ALA A 1 199 ? 46.558 -44.140 -45.744 1.00 16.85 199 ALA A CA 1
ATOM 1474 C C . ALA A 1 199 ? 47.660 -43.572 -46.648 1.00 17.30 199 ALA A C 1
ATOM 1475 O O . ALA A 1 199 ? 47.803 -43.963 -47.815 1.00 18.01 199 ALA A O 1
ATOM 1477 N N . GLY A 1 200 ? 48.445 -42.653 -46.082 1.00 17.02 200 GLY A N 1
ATOM 1478 C CA . GLY A 1 200 ? 49.572 -42.029 -46.783 1.00 17.58 200 GLY A CA 1
ATOM 1479 C C . GLY A 1 200 ? 50.725 -42.978 -47.123 1.00 17.23 200 GLY A C 1
ATOM 1480 O O . GLY A 1 200 ? 51.237 -42.964 -48.243 1.00 18.02 200 GLY A O 1
ATOM 1481 N N . ILE A 1 201 ? 51.105 -43.814 -46.157 1.00 16.20 201 ILE A N 1
ATOM 1482 C CA . ILE A 1 201 ? 52.142 -44.808 -46.371 1.00 15.95 201 ILE A CA 1
ATOM 1483 C C . ILE A 1 201 ? 51.721 -45.778 -47.461 1.00 16.40 201 ILE A C 1
ATOM 1484 O O . ILE A 1 201 ? 52.474 -46.057 -48.372 1.00 16.89 201 ILE A O 1
ATOM 1489 N N . LEU A 1 202 ? 50.507 -46.279 -47.365 1.00 16.36 202 LEU A N 1
ATOM 1490 C CA . LEU A 1 202 ? 49.984 -47.204 -48.351 1.00 16.96 202 LEU A CA 1
ATOM 1491 C C . LEU A 1 202 ? 49.997 -46.579 -49.744 1.00 18.13 202 LEU A C 1
ATOM 1492 O O . LEU A 1 202 ? 50.394 -47.208 -50.713 1.00 18.66 202 LEU A O 1
ATOM 1497 N N . THR A 1 203 ? 49.552 -45.335 -49.834 1.00 18.66 203 THR A N 1
ATOM 1498 C CA . THR A 1 203 ? 49.554 -44.612 -51.094 1.00 19.99 203 THR A CA 1
ATOM 1499 C C . THR A 1 203 ? 50.962 -44.421 -51.633 1.00 20.24 203 THR A C 1
ATOM 1500 O O . THR A 1 203 ? 51.194 -44.527 -52.828 1.00 21.25 203 THR A O 1
ATOM 1504 N N . HIS A 1 204 ? 51.888 -44.096 -50.753 1.00 19.48 204 HIS A N 1
ATOM 1505 C CA . HIS A 1 204 ? 53.254 -43.931 -51.156 1.00 19.81 204 HIS A CA 1
ATOM 1506 C C . HIS A 1 204 ? 53.808 -45.243 -51.669 1.00 19.66 204 HIS A C 1
ATOM 1507 O O . HIS A 1 204 ? 54.584 -45.259 -52.634 1.00 20.49 204 HIS A O 1
ATOM 1514 N N . ALA A 1 205 ? 53.446 -46.352 -51.019 1.00 18.73 205 ALA A N 1
ATOM 1515 C CA . ALA A 1 205 ? 53.888 -47.681 -51.458 1.00 18.68 205 ALA A CA 1
ATOM 1516 C C . ALA A 1 205 ? 53.365 -47.970 -52.864 1.00 19.78 205 ALA A C 1
ATOM 1517 O O . ALA A 1 205 ? 54.087 -48.441 -53.732 1.00 20.35 205 ALA A O 1
ATOM 1519 N N . LEU A 1 206 ? 52.101 -47.622 -53.094 1.00 20.22 206 LEU A N 1
ATOM 1520 C CA . LEU A 1 206 ? 51.488 -47.812 -54.404 1.00 21.49 206 LEU A CA 1
ATOM 1521 C C . LEU A 1 206 ? 52.120 -46.928 -55.486 1.00 22.70 206 LEU A C 1
ATOM 1522 O O . LEU A 1 206 ? 52.277 -47.360 -56.589 1.00 23.64 206 LEU A O 1
ATOM 1527 N N . GLU A 1 207 ? 52.479 -45.695 -55.170 1.00 22.81 207 GLU A N 1
ATOM 1528 C CA . GLU A 1 207 ? 52.931 -44.746 -56.192 1.00 24.27 207 GLU A CA 1
ATOM 1529 C C . GLU A 1 207 ? 54.423 -44.841 -56.471 1.00 24.39 207 GLU A C 1
ATOM 1530 O O . GLU A 1 207 ? 54.844 -44.794 -57.611 1.00 25.64 207 GLU A O 1
ATOM 1536 N N . ALA A 1 208 ? 55.229 -44.924 -55.414 1.00 23.26 208 ALA A N 1
ATOM 1537 C CA . ALA A 1 208 ? 56.673 -44.806 -55.518 1.00 23.55 208 ALA A CA 1
ATOM 1538 C C . ALA A 1 208 ? 57.267 -46.170 -55.837 1.00 23.24 208 ALA A C 1
ATOM 1539 O O . ALA A 1 208 ? 57.168 -47.103 -55.042 1.00 22.08 208 ALA A O 1
ATOM 1541 N N . ASN A 1 209 ? 57.921 -46.292 -56.981 1.00 24.41 209 ASN A N 1
ATOM 1542 C CA . ASN A 1 209 ? 58.374 -47.610 -57.406 1.00 24.30 209 ASN A CA 1
ATOM 1543 C C . ASN A 1 209 ? 59.745 -48.065 -56.835 1.00 23.88 209 ASN A C 1
ATOM 1544 O O . ASN A 1 209 ? 60.232 -49.118 -57.212 1.00 23.97 209 ASN A O 1
ATOM 1549 N N . HIS A 1 210 ? 60.329 -47.297 -55.922 1.00 23.55 210 HIS A N 1
ATOM 1550 C CA . HIS A 1 210 ? 61.504 -47.744 -55.167 1.00 23.16 210 HIS A CA 1
ATOM 1551 C C . HIS A 1 210 ? 61.135 -48.440 -53.867 1.00 21.72 210 HIS A C 1
ATOM 1552 O O . HIS A 1 210 ? 62.009 -48.988 -53.169 1.00 21.43 210 HIS A O 1
ATOM 1559 N N . VAL A 1 211 ? 59.855 -48.429 -53.511 1.00 20.98 211 VAL A N 1
ATOM 1560 C CA . VAL A 1 211 ? 59.418 -48.962 -52.231 1.00 19.75 211 VAL A CA 1
ATOM 1561 C C . VAL A 1 211 ? 59.140 -50.455 -52.363 1.00 19.48 211 VAL A C 1
ATOM 1562 O O . VAL A 1 211 ? 58.357 -50.855 -53.200 1.00 19.82 211 VAL A O 1
ATOM 1566 N N . HIS A 1 212 ? 59.756 -51.256 -51.506 1.00 19.02 212 HIS A N 1
ATOM 1567 C CA . HIS A 1 212 ? 59.542 -52.704 -51.515 1.00 18.91 212 HIS A CA 1
ATOM 1568 C C . HIS A 1 212 ? 59.710 -53.257 -50.119 1.00 18.23 212 HIS A C 1
ATOM 1569 O O . HIS A 1 212 ? 60.355 -52.648 -49.287 1.00 18.00 212 HIS A O 1
ATOM 1576 N N . GLY A 1 213 ? 59.114 -54.409 -49.842 1.00 18.06 213 GLY A N 1
ATOM 1577 C CA . GLY A 1 213 ? 59.350 -55.114 -48.583 1.00 17.71 213 GLY A CA 1
ATOM 1578 C C . GLY A 1 213 ? 58.522 -54.628 -47.426 1.00 16.90 213 GLY A C 1
ATOM 1579 O O . GLY A 1 213 ? 57.428 -54.105 -47.591 1.00 16.59 213 GLY A O 1
ATOM 1580 N N . VAL A 1 214 ? 59.049 -54.839 -46.232 1.00 16.70 214 VAL A N 1
ATOM 1581 C CA . VAL A 1 214 ? 58.303 -54.591 -45.007 1.00 16.05 214 VAL A CA 1
ATOM 1582 C C . VAL A 1 214 ? 58.496 -53.155 -44.548 1.00 15.63 214 VAL A C 1
ATOM 1583 O O . VAL A 1 214 ? 59.621 -52.668 -44.494 1.00 15.94 214 VAL A O 1
ATOM 1587 N N . LEU A 1 215 ? 57.375 -52.500 -44.236 1.00 15.08 215 LEU A N 1
ATOM 1588 C CA . LEU A 1 215 ? 57.343 -51.155 -43.678 1.00 14.72 215 LEU A CA 1
ATOM 1589 C C . LEU A 1 215 ? 56.499 -51.153 -42.400 1.00 14.15 215 LEU A C 1
ATOM 1590 O O . LEU A 1 215 ? 55.417 -51.728 -42.358 1.00 14.00 215 LEU A O 1
ATOM 1595 N N . ASN A 1 216 ? 57.002 -50.514 -41.358 1.00 13.97 216 ASN A N 1
ATOM 1596 C CA . ASN A 1 216 ? 56.259 -50.454 -40.100 1.00 13.52 216 ASN A CA 1
ATOM 1597 C C . ASN A 1 216 ? 55.324 -49.283 -40.158 1.00 13.16 216 ASN A C 1
ATOM 1598 O O . ASN A 1 216 ? 55.766 -48.140 -40.272 1.00 13.26 216 ASN A O 1
ATOM 1603 N N . GLY A 1 217 ? 54.032 -49.576 -40.134 1.00 12.94 217 GLY A N 1
ATOM 1604 C CA . GLY A 1 217 ? 52.999 -48.551 -40.182 1.00 12.75 217 GLY A CA 1
ATOM 1605 C C . GLY A 1 217 ? 52.693 -47.958 -38.815 1.00 12.38 217 GLY A C 1
ATOM 1606 O O . GLY A 1 217 ? 51.603 -48.166 -38.258 1.00 12.21 217 GLY A O 1
ATOM 1607 N N . VAL A 1 218 ? 53.687 -47.262 -38.269 1.00 12.39 218 VAL A N 1
ATOM 1608 C CA . VAL A 1 218 ? 53.603 -46.631 -36.949 1.00 12.17 218 VAL A CA 1
ATOM 1609 C C . VAL A 1 218 ? 54.172 -45.228 -37.011 1.00 12.40 218 VAL A C 1
ATOM 1610 O O . VAL A 1 218 ? 55.054 -44.950 -37.841 1.00 12.82 218 VAL A O 1
ATOM 1614 N N . ALA A 1 219 ? 53.622 -44.338 -36.188 1.00 12.26 219 ALA A N 1
ATOM 1615 C CA . ALA A 1 219 ? 54.158 -42.987 -36.060 1.00 12.65 219 ALA A CA 1
ATOM 1616 C C . ALA A 1 219 ? 55.490 -43.153 -35.375 1.00 12.97 219 ALA A C 1
ATOM 1617 O O . ALA A 1 219 ? 55.666 -44.084 -34.594 1.00 12.79 219 ALA A O 1
ATOM 1619 N N . PRO A 1 220 ? 56.453 -42.291 -35.679 1.00 13.64 220 PRO A N 1
ATOM 1620 C CA . PRO A 1 220 ? 57.754 -42.398 -35.017 1.00 14.20 220 PRO A CA 1
ATOM 1621 C C . PRO A 1 220 ? 57.619 -41.821 -33.625 1.00 14.24 220 PRO A C 1
ATOM 1622 O O . PRO A 1 220 ? 58.101 -40.731 -33.351 1.00 14.90 220 PRO A O 1
ATOM 1626 N N . SER A 1 221 ? 56.957 -42.565 -32.754 1.00 13.68 221 SER A N 1
ATOM 1627 C CA . SER A 1 221 ? 56.620 -42.088 -31.425 1.00 13.67 221 SER A CA 1
ATOM 1628 C C . SER A 1 221 ? 56.989 -43.162 -30.418 1.00 13.78 221 SER A C 1
ATOM 1629 O O . SER A 1 221 ? 57.174 -44.321 -30.779 1.00 13.70 221 SER A O 1
ATOM 1632 N N . SER A 1 222 ? 57.110 -42.768 -29.168 1.00 14.13 222 SER A N 1
ATOM 1633 C CA . SER A 1 222 ? 57.447 -43.697 -28.088 1.00 14.48 222 SER A CA 1
ATOM 1634 C C . SER A 1 222 ? 56.340 -43.757 -27.037 1.00 14.13 222 SER A C 1
ATOM 1635 O O . SER A 1 222 ? 56.601 -44.082 -25.882 1.00 14.66 222 SER A O 1
ATOM 1638 N N . ALA A 1 223 ? 55.121 -43.432 -27.437 1.00 13.39 223 ALA A N 1
ATOM 1639 C CA . ALA A 1 223 ? 54.024 -43.396 -26.503 1.00 13.14 223 ALA A CA 1
ATOM 1640 C C . ALA A 1 223 ? 53.931 -44.708 -25.749 1.00 13.38 223 ALA A C 1
ATOM 1641 O O . ALA A 1 223 ? 54.118 -45.780 -26.322 1.00 13.39 223 ALA A O 1
ATOM 1643 N N . THR A 1 224 ? 53.661 -44.595 -24.445 1.00 13.75 224 THR A N 1
ATOM 1644 C CA . THR A 1 224 ? 53.167 -45.720 -23.644 1.00 14.06 224 THR A CA 1
ATOM 1645 C C . THR A 1 224 ? 51.646 -45.581 -23.580 1.00 13.54 224 THR A C 1
ATOM 1646 O O . THR A 1 224 ? 51.103 -44.524 -23.883 1.00 13.08 224 THR A O 1
ATOM 1650 N N . ASN A 1 225 ? 50.965 -46.637 -23.160 1.00 13.82 225 ASN A N 1
ATOM 1651 C CA . ASN A 1 225 ? 49.524 -46.569 -22.957 1.00 13.61 225 ASN A CA 1
ATOM 1652 C C . ASN A 1 225 ? 49.100 -45.499 -21.938 1.00 13.70 225 ASN A C 1
ATOM 1653 O O . ASN A 1 225 ? 48.097 -44.831 -22.148 1.00 13.32 225 ASN A O 1
ATOM 1658 N N . ALA A 1 226 ? 49.858 -45.347 -20.842 1.00 14.33 226 ALA A N 1
ATOM 1659 C CA . ALA A 1 226 ? 49.595 -44.279 -19.860 1.00 14.53 226 ALA A CA 1
ATOM 1660 C C . ALA A 1 226 ? 49.671 -42.925 -20.531 1.00 13.97 226 ALA A C 1
ATOM 1661 O O . ALA A 1 226 ? 48.797 -42.076 -20.325 1.00 13.79 226 ALA A O 1
ATOM 1663 N N . GLU A 1 227 ? 50.695 -42.717 -21.356 1.00 13.83 227 GLU A N 1
ATOM 1664 C CA . GLU A 1 227 ? 50.844 -41.426 -22.081 1.00 13.53 227 GLU A CA 1
ATOM 1665 C C . GLU A 1 227 ? 49.694 -41.191 -23.081 1.00 12.87 227 GLU A C 1
ATOM 1666 O O . GLU A 1 227 ? 49.183 -40.087 -23.196 1.00 12.81 227 GLU A O 1
ATOM 1672 N N . PHE A 1 228 ? 49.260 -42.246 -23.754 1.00 12.55 228 PHE A N 1
ATOM 1673 C CA . PHE A 1 228 ? 48.077 -42.163 -24.606 1.00 12.16 228 PHE A CA 1
ATOM 1674 C C . PHE A 1 228 ? 46.806 -41.698 -23.865 1.00 12.30 228 PHE A C 1
ATOM 1675 O O . PHE A 1 228 ? 46.088 -40.819 -24.335 1.00 12.21 228 PHE A O 1
ATOM 1683 N N . ALA A 1 229 ? 46.507 -42.324 -22.739 1.00 12.64 229 ALA A N 1
ATOM 1684 C CA . ALA A 1 229 ? 45.302 -41.991 -21.995 1.00 12.90 229 ALA A CA 1
ATOM 1685 C C . ALA A 1 229 ? 45.340 -40.536 -21.552 1.00 12.98 229 ALA A C 1
ATOM 1686 O O . ALA A 1 229 ? 44.352 -39.805 -21.673 1.00 13.03 229 ALA A O 1
ATOM 1688 N N . GLN A 1 230 ? 46.485 -40.128 -21.028 1.00 13.18 230 GLN A N 1
ATOM 1689 C CA . GLN A 1 230 ? 46.668 -38.780 -20.515 1.00 13.47 230 GLN A CA 1
ATOM 1690 C C . GLN A 1 230 ? 46.525 -37.725 -21.625 1.00 13.28 230 GLN A C 1
ATOM 1691 O O . GLN A 1 230 ? 45.782 -36.761 -21.470 1.00 13.51 230 GLN A O 1
ATOM 1697 N N . THR A 1 231 ? 47.187 -37.958 -22.757 1.00 13.00 231 THR A N 1
ATOM 1698 C CA . THR A 1 231 ? 47.147 -37.045 -23.917 1.00 13.00 231 THR A CA 1
ATOM 1699 C C . THR A 1 231 ? 45.766 -36.963 -24.541 1.00 12.89 231 THR A C 1
ATOM 1700 O O . THR A 1 231 ? 45.325 -35.932 -24.990 1.00 13.21 231 THR A O 1
ATOM 1704 N N . PHE A 1 232 ? 45.066 -38.088 -24.536 1.00 12.62 232 PHE A N 1
ATOM 1705 C CA . PHE A 1 232 ? 43.722 -38.141 -25.079 1.00 12.72 232 PHE A CA 1
ATOM 1706 C C . PHE A 1 232 ? 42.742 -37.370 -24.184 1.00 13.16 232 PHE A C 1
ATOM 1707 O O . PHE A 1 232 ? 41.927 -36.596 -24.683 1.00 13.53 232 PHE A O 1
ATOM 1715 N N . GLY A 1 233 ? 42.819 -37.591 -22.874 1.00 13.26 233 GLY A N 1
ATOM 1716 C CA . GLY A 1 233 ? 42.050 -36.805 -21.917 1.00 13.74 233 GLY A CA 1
ATOM 1717 C C . GLY A 1 233 ? 42.318 -35.312 -22.082 1.00 14.07 233 GLY A C 1
ATOM 1718 O O . GLY A 1 233 ? 41.373 -34.512 -22.194 1.00 14.54 233 GLY A O 1
ATOM 1719 N N . ALA A 1 234 ? 43.589 -34.934 -22.154 1.00 14.01 234 ALA A N 1
ATOM 1720 C CA . ALA A 1 234 ? 43.941 -33.533 -22.353 1.00 14.54 234 ALA A CA 1
ATOM 1721 C C . ALA A 1 234 ? 43.282 -33.009 -23.622 1.00 14.77 234 ALA A C 1
ATOM 1722 O O . ALA A 1 234 ? 42.668 -31.958 -23.597 1.00 15.43 234 ALA A O 1
ATOM 1724 N N . ALA A 1 235 ? 43.347 -33.750 -24.711 1.00 14.36 235 ALA A N 1
ATOM 1725 C CA . ALA A 1 235 ? 42.812 -33.265 -25.988 1.00 14.75 235 ALA A CA 1
ATOM 1726 C C . ALA A 1 235 ? 41.312 -33.080 -25.951 1.00 15.20 235 ALA A C 1
ATOM 1727 O O . ALA A 1 235 ? 40.771 -32.268 -26.700 1.00 15.93 235 ALA A O 1
ATOM 1729 N N . LEU A 1 236 ? 40.631 -33.864 -25.118 1.00 14.95 236 LEU A N 1
ATOM 1730 C CA . LEU A 1 236 ? 39.158 -33.767 -24.990 1.00 15.54 236 LEU A CA 1
ATOM 1731 C C . LEU A 1 236 ? 38.730 -32.831 -23.852 1.00 16.09 236 LEU A C 1
ATOM 1732 O O . LEU A 1 236 ? 37.561 -32.521 -23.706 1.00 16.77 236 LEU A O 1
ATOM 1737 N N . GLY A 1 237 ? 39.697 -32.401 -23.048 1.00 15.91 237 GLY A N 1
ATOM 1738 C CA . GLY A 1 237 ? 39.423 -31.596 -21.857 1.00 16.44 237 GLY A CA 1
ATOM 1739 C C . GLY A 1 237 ? 38.729 -32.370 -20.735 1.00 16.36 237 GLY A C 1
ATOM 1740 O O . GLY A 1 237 ? 37.841 -31.841 -20.076 1.00 17.01 237 GLY A O 1
ATOM 1741 N N . ARG A 1 238 ? 39.149 -33.615 -20.522 1.00 15.72 238 ARG A N 1
ATOM 1742 C CA . ARG A 1 238 ? 38.475 -34.498 -19.583 1.00 15.82 238 ARG A CA 1
ATOM 1743 C C . ARG A 1 238 ? 39.415 -35.197 -18.659 1.00 15.51 238 ARG A C 1
ATOM 1744 O O . ARG A 1 238 ? 40.567 -35.514 -19.021 1.00 15.01 238 ARG A O 1
ATOM 1752 N N . ARG A 1 239 ? 38.890 -35.500 -17.482 1.00 31.64 239 ARG A N 1
ATOM 1753 C CA . ARG A 1 239 ? 39.486 -36.455 -16.555 1.00 30.73 239 ARG A CA 1
ATOM 1754 C C . ARG A 1 239 ? 39.687 -37.800 -17.252 1.00 27.89 239 ARG A C 1
ATOM 1755 O O . ARG A 1 239 ? 38.767 -38.292 -17.892 1.00 27.15 239 ARG A O 1
ATOM 1763 N N . ALA A 1 240 ? 40.891 -38.374 -17.168 1.00 26.61 240 ALA A N 1
ATOM 1764 C CA . ALA A 1 240 ? 41.146 -39.735 -17.677 1.00 24.29 240 ALA A CA 1
ATOM 1765 C C . ALA A 1 240 ? 41.913 -40.579 -16.631 1.00 24.20 240 ALA A C 1
ATOM 1766 O O . ALA A 1 240 ? 42.984 -41.111 -16.902 1.00 23.08 240 ALA A O 1
ATOM 1768 N N . PHE A 1 241 ? 41.295 -40.723 -15.451 1.00 25.60 241 PHE A N 1
ATOM 1769 C CA . PHE A 1 241 ? 41.940 -41.246 -14.247 1.00 26.42 241 PHE A CA 1
ATOM 1770 C C . PHE A 1 241 ? 41.563 -42.670 -13.869 1.00 25.62 241 PHE A C 1
ATOM 1771 O O . PHE A 1 241 ? 42.047 -43.179 -12.873 1.00 26.47 241 PHE A O 1
ATOM 1779 N N . ILE A 1 242 ? 40.704 -43.303 -14.648 1.00 24.30 242 ILE A N 1
ATOM 1780 C CA . ILE A 1 242 ? 40.126 -44.600 -14.268 1.00 23.95 242 ILE A CA 1
ATOM 1781 C C . ILE A 1 242 ? 40.831 -45.780 -14.950 1.00 22.23 242 ILE A C 1
ATOM 1782 O O . ILE A 1 242 ? 40.595 -46.031 -16.125 1.00 20.91 242 ILE A O 1
ATOM 1787 N N . PRO A 1 243 ? 41.670 -46.535 -14.193 1.00 22.58 243 PRO A N 1
ATOM 1788 C CA . PRO A 1 243 ? 42.428 -47.613 -14.825 1.00 21.32 243 PRO A CA 1
ATOM 1789 C C . PRO A 1 243 ? 41.551 -48.819 -15.074 1.00 20.84 243 PRO A C 1
ATOM 1790 O O . PRO A 1 243 ? 40.676 -49.092 -14.261 1.00 21.86 243 PRO A O 1
ATOM 1794 N N . LEU A 1 244 ? 41.760 -49.497 -16.205 1.00 19.53 244 LEU A N 1
ATOM 1795 C CA . LEU A 1 244 ? 41.124 -50.795 -16.472 1.00 19.38 244 LEU A CA 1
ATOM 1796 C C . LEU A 1 244 ? 42.042 -51.898 -15.984 1.00 19.81 244 LEU A C 1
ATOM 1797 O O . LEU A 1 244 ? 43.082 -52.117 -16.579 1.00 19.19 244 LEU A O 1
ATOM 1802 N N . PRO A 1 245 ? 41.658 -52.608 -14.914 1.00 21.08 245 PRO A N 1
ATOM 1803 C CA . PRO A 1 245 ? 42.527 -53.682 -14.468 1.00 21.84 245 PRO A CA 1
ATOM 1804 C C . PRO A 1 245 ? 42.682 -54.778 -15.490 1.00 21.22 245 PRO A C 1
ATOM 1805 O O . PRO A 1 245 ? 41.834 -54.942 -16.379 1.00 20.52 245 PRO A O 1
ATOM 1809 N N . SER A 1 246 ? 43.794 -55.496 -15.399 1.00 21.76 246 SER A N 1
ATOM 1810 C CA . SER A 1 246 ? 44.106 -56.584 -16.334 1.00 21.58 246 SER A CA 1
ATOM 1811 C C . SER A 1 246 ? 43.032 -57.661 -16.332 1.00 22.35 246 SER A C 1
ATOM 1812 O O . SER A 1 246 ? 42.593 -58.082 -17.395 1.00 21.83 246 SER A O 1
ATOM 1815 N N . ALA A 1 247 ? 42.612 -58.076 -15.135 1.00 23.79 247 ALA A N 1
ATOM 1816 C CA . ALA A 1 247 ? 41.611 -59.133 -14.961 1.00 24.90 247 ALA A CA 1
ATOM 1817 C C . ALA A 1 247 ? 40.333 -58.817 -15.737 1.00 24.05 247 ALA A C 1
ATOM 1818 O O . ALA A 1 247 ? 39.737 -59.711 -16.331 1.00 24.58 247 ALA A O 1
ATOM 1820 N N . VAL A 1 248 ? 39.945 -57.542 -15.770 1.00 23.03 248 VAL A N 1
ATOM 1821 C CA . VAL A 1 248 ? 38.689 -57.123 -16.399 1.00 22.60 248 VAL A CA 1
ATOM 1822 C C . VAL A 1 248 ? 38.840 -57.126 -17.915 1.00 21.55 248 VAL A C 1
ATOM 1823 O O . VAL A 1 248 ? 37.908 -57.489 -18.629 1.00 21.88 248 VAL A O 1
ATOM 1827 N N . VAL A 1 249 ? 39.985 -56.680 -18.413 1.00 20.51 249 VAL A N 1
ATOM 1828 C CA . VAL A 1 249 ? 40.233 -56.694 -19.854 1.00 19.66 249 VAL A CA 1
ATOM 1829 C C . VAL A 1 249 ? 40.307 -58.150 -20.339 1.00 20.64 249 VAL A C 1
ATOM 1830 O O . VAL A 1 249 ? 39.787 -58.486 -21.399 1.00 20.80 249 VAL A O 1
ATOM 1834 N N . GLN A 1 250 ? 40.904 -59.020 -19.534 1.00 21.65 250 GLN A N 1
ATOM 1835 C CA . GLN A 1 250 ? 40.944 -60.454 -19.859 1.00 23.06 250 GLN A CA 1
ATOM 1836 C C . GLN A 1 250 ? 39.559 -61.096 -19.844 1.00 24.28 250 GLN A C 1
ATOM 1837 O O . GLN A 1 250 ? 39.254 -61.938 -20.678 1.00 25.22 250 GLN A O 1
ATOM 1843 N N . ALA A 1 251 ? 38.728 -60.686 -18.893 1.00 24.50 251 ALA A N 1
ATOM 1844 C CA . ALA A 1 251 ? 37.377 -61.196 -18.814 1.00 25.77 251 ALA A CA 1
ATOM 1845 C C . ALA A 1 251 ? 36.620 -60.869 -20.081 1.00 25.43 251 ALA A C 1
ATOM 1846 O O . ALA A 1 251 ? 35.886 -61.700 -20.592 1.00 26.85 251 ALA A O 1
ATOM 1848 N N . VAL A 1 252 ? 36.759 -59.648 -20.578 1.00 23.87 252 VAL A N 1
ATOM 1849 C CA . VAL A 1 252 ? 35.941 -59.213 -21.718 1.00 23.84 252 VAL A CA 1
ATOM 1850 C C . VAL A 1 252 ? 36.477 -59.750 -23.031 1.00 23.93 252 VAL A C 1
ATOM 1851 O O . VAL A 1 252 ? 35.710 -60.192 -23.849 1.00 25.13 252 VAL A O 1
ATOM 1855 N N . PHE A 1 253 ? 37.795 -59.723 -23.209 1.00 22.93 253 PHE A N 1
ATOM 1856 C CA . PHE A 1 253 ? 38.412 -60.037 -24.488 1.00 22.91 253 PHE A CA 1
ATOM 1857 C C . PHE A 1 253 ? 39.064 -61.408 -24.571 1.00 24.24 253 PHE A C 1
ATOM 1858 O O . PHE A 1 253 ? 39.359 -61.877 -25.679 1.00 24.85 253 PHE A O 1
ATOM 1866 N N . GLY A 1 254 ? 39.326 -62.035 -23.422 1.00 24.92 254 GLY A N 1
ATOM 1867 C CA . GLY A 1 254 ? 40.098 -63.290 -23.376 1.00 26.40 254 GLY A CA 1
ATOM 1868 C C . GLY A 1 254 ? 41.614 -63.079 -23.269 1.00 25.51 254 GLY A C 1
ATOM 1869 O O . GLY A 1 254 ? 42.123 -62.067 -23.721 1.00 23.81 254 GLY A O 1
ATOM 1870 N N . ARG A 1 255 ? 42.321 -64.056 -22.693 1.00 26.97 255 ARG A N 1
ATOM 1871 C CA . ARG A 1 255 ? 43.750 -63.963 -22.426 1.00 26.68 255 ARG A CA 1
ATOM 1872 C C . ARG A 1 255 ? 44.485 -63.539 -23.683 1.00 25.66 255 ARG A C 1
ATOM 1873 O O . ARG A 1 255 ? 45.307 -62.597 -23.670 1.00 24.14 255 ARG A O 1
ATOM 1875 N N . GLN A 1 256 ? 44.153 -64.196 -24.788 1.00 26.67 256 GLN A N 1
ATOM 1876 C CA . GLN A 1 256 ? 44.935 -64.085 -26.030 1.00 26.36 256 GLN A CA 1
ATOM 1877 C C . GLN A 1 256 ? 44.811 -62.704 -26.679 1.00 24.10 256 GLN A C 1
ATOM 1878 O O . GLN A 1 256 ? 45.804 -62.138 -27.101 1.00 23.10 256 GLN A O 1
ATOM 1881 N N . ARG A 1 257 ? 43.601 -62.172 -26.781 1.00 23.55 257 ARG A N 1
ATOM 1882 C CA . ARG A 1 257 ? 43.420 -60.815 -27.321 1.00 21.69 257 ARG A CA 1
ATOM 1883 C C . ARG A 1 257 ? 43.892 -59.742 -26.352 1.00 20.06 257 ARG A C 1
ATOM 1884 O O . ARG A 1 257 ? 44.358 -58.682 -26.773 1.00 18.67 257 ARG A O 1
ATOM 1892 N N . ALA A 1 258 ? 43.734 -60.014 -25.057 1.00 20.49 258 ALA A N 1
ATOM 1893 C CA . ALA A 1 258 ? 44.130 -59.076 -24.022 1.00 19.44 258 ALA A CA 1
ATOM 1894 C C . ALA A 1 258 ? 45.596 -58.639 -24.211 1.00 18.75 258 ALA A C 1
ATOM 1895 O O . ALA A 1 258 ? 45.959 -57.519 -23.833 1.00 17.67 258 ALA A O 1
ATOM 1897 N N . ILE A 1 259 ? 46.415 -59.522 -24.794 1.00 19.63 259 ILE A N 1
ATOM 1898 C CA . ILE A 1 259 ? 47.826 -59.247 -25.088 1.00 19.32 259 ILE A CA 1
ATOM 1899 C C . ILE A 1 259 ? 47.948 -57.964 -25.895 1.00 17.64 259 ILE A C 1
ATOM 1900 O O . ILE A 1 259 ? 48.833 -57.146 -25.656 1.00 16.95 259 ILE A O 1
ATOM 1913 N N . LEU A 1 261 ? 46.117 -55.457 -25.798 1.00 15.30 261 LEU A N 1
ATOM 1914 C CA . LEU A 1 261 ? 45.710 -54.286 -25.012 1.00 14.69 261 LEU A CA 1
ATOM 1915 C C . LEU A 1 261 ? 46.630 -54.027 -23.804 1.00 14.89 261 LEU A C 1
ATOM 1916 O O . LEU A 1 261 ? 46.968 -52.877 -23.515 1.00 14.40 261 LEU A O 1
ATOM 1921 N N . LEU A 1 262 ? 47.012 -55.091 -23.101 1.00 15.93 262 LEU A N 1
ATOM 1922 C CA . LEU A 1 262 ? 47.786 -54.990 -21.855 1.00 16.66 262 LEU A CA 1
ATOM 1923 C C . LEU A 1 262 ? 49.291 -54.959 -22.060 1.00 16.89 262 LEU A C 1
ATOM 1924 O O . LEU A 1 262 ? 50.026 -54.543 -21.176 1.00 17.51 262 LEU A O 1
ATOM 1929 N N . GLU A 1 263 ? 49.746 -55.384 -23.233 1.00 16.62 263 GLU A N 1
ATOM 1930 C CA . GLU A 1 263 ? 51.167 -55.411 -23.531 1.00 17.00 263 GLU A CA 1
ATOM 1931 C C . GLU A 1 263 ? 51.451 -54.670 -24.821 1.00 15.82 263 GLU A C 1
ATOM 1932 O O . GLU A 1 263 ? 50.533 -54.217 -25.504 1.00 14.85 263 GLU A O 1
ATOM 1938 N N . GLY A 1 264 ? 52.730 -54.541 -25.148 1.00 16.11 264 GLY A N 1
ATOM 1939 C CA . GLY A 1 264 ? 53.149 -53.757 -26.296 1.00 15.17 264 GLY A CA 1
ATOM 1940 C C . GLY A 1 264 ? 54.576 -53.931 -26.776 1.00 15.82 264 GLY A C 1
ATOM 1941 O O . GLY A 1 264 ? 55.421 -54.483 -26.091 1.00 17.15 264 GLY A O 1
ATOM 1942 N N . GLN A 1 265 ? 54.804 -53.444 -27.992 1.00 15.07 265 GLN A N 1
ATOM 1943 C CA . GLN A 1 265 ? 56.090 -53.529 -28.685 1.00 15.64 265 GLN A CA 1
ATOM 1944 C C . GLN A 1 265 ? 56.555 -52.111 -28.958 1.00 14.86 265 GLN A C 1
ATOM 1945 O O . GLN A 1 265 ? 55.770 -51.286 -29.467 1.00 13.74 265 GLN A O 1
ATOM 1951 N N . LYS A 1 266 ? 57.824 -51.822 -28.708 1.00 15.69 266 LYS A N 1
ATOM 1952 C CA . LYS A 1 266 ? 58.392 -50.555 -29.163 1.00 15.24 266 LYS A CA 1
ATOM 1953 C C . LYS A 1 266 ? 58.832 -50.734 -30.615 1.00 15.07 266 LYS A C 1
ATOM 1954 O O . LYS A 1 266 ? 59.759 -51.490 -30.904 1.00 16.15 266 LYS A O 1
ATOM 1960 N N . VAL A 1 267 ? 58.143 -50.083 -31.544 1.00 13.98 267 VAL A N 1
ATOM 1961 C CA . VAL A 1 267 ? 58.395 -50.306 -32.956 1.00 13.97 267 VAL A CA 1
ATOM 1962 C C . VAL A 1 267 ? 58.873 -49.010 -33.606 1.00 13.61 267 VAL A C 1
ATOM 1963 O O . VAL A 1 267 ? 58.169 -48.007 -33.587 1.00 12.87 267 VAL A O 1
ATOM 1967 N N . ILE A 1 268 ? 60.032 -49.086 -34.270 1.00 14.34 268 ILE A N 1
ATOM 1968 C CA . ILE A 1 268 ? 60.559 -47.990 -35.078 1.00 14.24 268 ILE A CA 1
ATOM 1969 C C . ILE A 1 268 ? 60.244 -48.175 -36.572 1.00 14.10 268 ILE A C 1
ATOM 1970 O O . ILE A 1 268 ? 60.441 -49.247 -37.136 1.00 14.74 268 ILE A O 1
ATOM 1975 N N . PRO A 1 269 ? 59.766 -47.108 -37.223 1.00 13.56 269 PRO A N 1
ATOM 1976 C CA . PRO A 1 269 ? 59.495 -47.140 -38.646 1.00 13.73 269 PRO A CA 1
ATOM 1977 C C . PRO A 1 269 ? 60.724 -46.703 -39.423 1.00 14.44 269 PRO A C 1
ATOM 1978 O O . PRO A 1 269 ? 60.710 -45.655 -40.077 1.00 14.42 269 PRO A O 1
ATOM 1982 N N . ARG A 1 270 ? 61.782 -47.504 -39.347 1.00 15.28 270 ARG A N 1
ATOM 1983 C CA . ARG A 1 270 ? 63.058 -47.139 -39.973 1.00 16.18 270 ARG A CA 1
ATOM 1984 C C . ARG A 1 270 ? 62.935 -47.154 -41.490 1.00 16.59 270 ARG A C 1
ATOM 1985 O O . ARG A 1 270 ? 63.207 -46.162 -42.158 1.00 16.72 270 ARG A O 1
ATOM 1993 N N . ARG A 1 271 ? 62.482 -48.286 -42.009 1.00 17.03 271 ARG A N 1
ATOM 1994 C CA . ARG A 1 271 ? 62.326 -48.452 -43.439 1.00 17.81 271 ARG A CA 1
ATOM 1995 C C . ARG A 1 271 ? 61.233 -47.548 -44.001 1.00 17.22 271 ARG A C 1
ATOM 1996 O O . ARG A 1 271 ? 61.342 -47.061 -45.123 1.00 17.88 271 ARG A O 1
ATOM 2004 N N . THR A 1 272 ? 60.191 -47.310 -43.214 1.00 16.20 272 THR A N 1
ATOM 2005 C CA . THR A 1 272 ? 59.112 -46.442 -43.643 1.00 15.90 272 THR A CA 1
ATOM 2006 C C . THR A 1 272 ? 59.684 -45.048 -43.905 1.00 15.93 272 THR A C 1
ATOM 2007 O O . THR A 1 272 ? 59.407 -44.445 -44.934 1.00 16.57 272 THR A O 1
ATOM 2011 N N . LEU A 1 273 ? 60.457 -44.531 -42.961 1.00 15.49 273 LEU A N 1
ATOM 2012 C CA . LEU A 1 273 ? 61.039 -43.205 -43.123 1.00 15.78 273 LEU A CA 1
ATOM 2013 C C . LEU A 1 273 ? 62.030 -43.185 -44.306 1.00 16.85 273 LEU A C 1
ATOM 2014 O O . LEU A 1 273 ? 62.134 -42.204 -45.030 1.00 17.43 273 LEU A O 1
ATOM 2019 N N . ALA A 1 274 ? 62.731 -44.290 -44.507 1.00 17.33 274 ALA A N 1
ATOM 2020 C CA . ALA A 1 274 ? 63.716 -44.409 -45.581 1.00 18.54 274 ALA A CA 1
ATOM 2021 C C . ALA A 1 274 ? 63.089 -44.358 -46.953 1.00 19.27 274 ALA A C 1
ATOM 2022 O O . ALA A 1 274 ? 63.782 -44.101 -47.913 1.00 20.34 274 ALA A O 1
ATOM 2024 N N . THR A 1 275 ? 61.783 -44.600 -47.055 1.00 18.93 275 THR A N 1
ATOM 2025 C CA . THR A 1 275 ? 61.074 -44.522 -48.341 1.00 19.99 275 THR A CA 1
ATOM 2026 C C . THR A 1 275 ? 60.850 -43.090 -48.791 1.00 20.28 275 THR A C 1
ATOM 2027 O O . THR A 1 275 ? 60.356 -42.851 -49.893 1.00 21.46 275 THR A O 1
ATOM 2031 N N . GLY A 1 276 ? 61.173 -42.126 -47.939 1.00 19.50 276 GLY A N 1
ATOM 2032 C CA . GLY A 1 276 ? 60.897 -40.721 -48.233 1.00 19.98 276 GLY A CA 1
ATOM 2033 C C . GLY A 1 276 ? 59.526 -40.240 -47.749 1.00 19.55 276 GLY A C 1
ATOM 2034 O O . GLY A 1 276 ? 59.237 -39.055 -47.838 1.00 20.11 276 GLY A O 1
ATOM 2035 N N . TYR A 1 277 ? 58.699 -41.144 -47.211 1.00 18.78 277 TYR A N 1
ATOM 2036 C CA . TYR A 1 277 ? 57.396 -40.765 -46.672 1.00 18.46 277 TYR A CA 1
ATOM 2037 C C . TYR A 1 277 ? 57.537 -39.807 -45.498 1.00 17.75 277 TYR A C 1
ATOM 2038 O O . TYR A 1 277 ? 58.403 -39.977 -44.655 1.00 17.00 277 TYR A O 1
ATOM 2047 N N . GLN A 1 278 ? 56.645 -38.814 -45.461 1.00 18.32 278 GLN A N 1
ATOM 2048 C CA . GLN A 1 278 ? 56.678 -37.767 -44.452 1.00 18.17 278 GLN A CA 1
ATOM 2049 C C . GLN A 1 278 ? 55.337 -37.663 -43.742 1.00 17.96 278 GLN A C 1
ATOM 2050 O O . GLN A 1 278 ? 54.311 -37.456 -44.361 1.00 18.89 278 GLN A O 1
ATOM 2056 N N . TYR A 1 279 ? 55.372 -37.838 -42.425 1.00 16.95 279 TYR A N 1
ATOM 2057 C CA . TYR A 1 279 ? 54.164 -37.983 -41.610 1.00 16.60 279 TYR A CA 1
ATOM 2058 C C . TYR A 1 279 ? 53.440 -36.662 -41.414 1.00 17.78 279 TYR A C 1
ATOM 2059 O O . TYR A 1 279 ? 54.071 -35.630 -41.191 1.00 18.48 279 TYR A O 1
ATOM 2068 N N . SER A 1 280 ? 52.112 -36.702 -41.532 1.00 18.31 280 SER A N 1
ATOM 2069 C CA . SER A 1 280 ? 51.261 -35.544 -41.223 1.00 19.67 280 SER A CA 1
ATOM 2070 C C . SER A 1 280 ? 51.060 -35.381 -39.722 1.00 19.11 280 SER A C 1
ATOM 2071 O O . SER A 1 280 ? 50.911 -34.268 -39.221 1.00 20.26 280 SER A O 1
ATOM 2074 N N . PHE A 1 281 ? 51.046 -36.501 -39.006 1.00 17.59 281 PHE A N 1
ATOM 2075 C CA . PHE A 1 281 ? 50.771 -36.506 -37.565 1.00 17.14 281 PHE A CA 1
ATOM 2076 C C . PHE A 1 281 ? 51.759 -37.431 -36.832 1.00 15.69 281 PHE A C 1
ATOM 2077 O O . PHE A 1 281 ? 51.377 -38.444 -36.261 1.00 14.77 281 PHE A O 1
ATOM 2085 N N . PRO A 1 282 ? 53.042 -37.083 -36.857 1.00 15.75 282 PRO A N 1
ATOM 2086 C CA . PRO A 1 282 ? 54.042 -37.921 -36.183 1.00 14.79 282 PRO A CA 1
ATOM 2087 C C . PRO A 1 282 ? 54.009 -37.887 -34.640 1.00 14.77 282 PRO A C 1
ATOM 2088 O O . PRO A 1 282 ? 54.467 -38.822 -34.007 1.00 14.05 282 PRO A O 1
ATOM 2092 N N . GLU A 1 283 ? 53.492 -36.804 -34.080 1.00 15.84 283 GLU A N 1
ATOM 2093 C CA A GLU A 1 283 ? 53.468 -36.615 -32.632 0.50 16.25 283 GLU A CA 1
ATOM 2094 C CA B GLU A 1 283 ? 53.463 -36.604 -32.659 0.50 16.26 283 GLU A CA 1
ATOM 2095 C C . GLU A 1 283 ? 52.048 -36.920 -32.144 1.00 16.05 283 GLU A C 1
ATOM 2096 O O . GLU A 1 283 ? 51.061 -36.527 -32.767 1.00 16.50 283 GLU A O 1
ATOM 2107 N N . LEU A 1 284 ? 51.940 -37.641 -31.030 1.00 15.57 284 LEU A N 1
ATOM 2108 C CA . LEU A 1 284 ? 50.642 -38.154 -30.573 1.00 15.27 284 LEU A CA 1
ATOM 2109 C C . LEU A 1 284 ? 49.633 -37.069 -30.252 1.00 16.64 284 LEU A C 1
ATOM 2110 O O . LEU A 1 284 ? 48.446 -37.198 -30.550 1.00 16.74 284 LEU A O 1
ATOM 2115 N N . GLY A 1 285 ? 50.095 -36.018 -29.595 1.00 18.01 285 GLY A N 1
ATOM 2116 C CA . GLY A 1 285 ? 49.253 -34.873 -29.285 1.00 19.78 285 GLY A CA 1
ATOM 2117 C C . GLY A 1 285 ? 48.599 -34.305 -30.520 1.00 20.36 285 GLY A C 1
ATOM 2118 O O . GLY A 1 285 ? 47.417 -34.047 -30.528 1.00 21.20 285 GLY A O 1
ATOM 2119 N N . ALA A 1 286 ? 49.378 -34.073 -31.565 1.00 20.21 286 ALA A N 1
ATOM 2120 C CA . ALA A 1 286 ? 48.830 -33.499 -32.792 1.00 21.07 286 ALA A CA 1
ATOM 2121 C C . ALA A 1 286 ? 47.789 -34.433 -33.401 1.00 20.22 286 ALA A C 1
ATOM 2122 O O . ALA A 1 286 ? 46.783 -33.965 -33.917 1.00 21.49 286 ALA A O 1
ATOM 2124 N N . ALA A 1 287 ? 48.048 -35.741 -33.339 1.00 18.39 287 ALA A N 1
ATOM 2125 C CA . ALA A 1 287 ? 47.139 -36.734 -33.882 1.00 17.75 287 ALA A CA 1
ATOM 2126 C C . ALA A 1 287 ? 45.804 -36.723 -33.146 1.00 18.48 287 ALA A C 1
ATOM 2127 O O . ALA A 1 287 ? 44.745 -36.663 -33.778 1.00 19.42 287 ALA A O 1
ATOM 2129 N N . LEU A 1 288 ? 45.847 -36.767 -31.818 1.00 18.30 288 LEU A N 1
ATOM 2130 C CA . LEU A 1 288 ? 44.616 -36.821 -31.017 1.00 19.01 288 LEU A CA 1
ATOM 2131 C C . LEU A 1 288 ? 43.843 -35.510 -31.058 1.00 21.23 288 LEU A C 1
ATOM 2132 O O . LEU A 1 288 ? 42.624 -35.501 -31.001 1.00 22.23 288 LEU A O 1
ATOM 2137 N N . LYS A 1 289 ? 44.563 -34.412 -31.219 1.00 22.23 289 LYS A N 1
ATOM 2138 C CA . LYS A 1 289 ? 43.956 -33.090 -31.398 1.00 24.71 289 LYS A CA 1
ATOM 2139 C C . LYS A 1 289 ? 43.126 -33.010 -32.705 1.00 25.63 289 LYS A C 1
ATOM 2140 O O . LYS A 1 289 ? 42.026 -32.460 -32.695 1.00 27.59 289 LYS A O 1
ATOM 2146 N N . GLU A 1 290 ? 43.635 -33.572 -33.804 1.00 24.48 290 GLU A N 1
ATOM 2147 C CA . GLU A 1 290 ? 42.869 -33.666 -35.048 1.00 25.45 290 GLU A CA 1
ATOM 2148 C C . GLU A 1 290 ? 41.575 -34.451 -34.839 1.00 25.62 290 GLU A C 1
ATOM 2149 O O . GLU A 1 290 ? 40.496 -34.021 -35.243 1.00 27.70 290 GLU A O 1
ATOM 2155 N N . ILE A 1 291 ? 41.695 -35.611 -34.209 1.00 23.66 291 ILE A N 1
ATOM 2156 C CA . ILE A 1 291 ? 40.547 -36.465 -33.945 1.00 23.75 291 ILE A CA 1
ATOM 2157 C C . ILE A 1 291 ? 39.522 -35.766 -33.058 1.00 25.52 291 ILE A C 1
ATOM 2158 O O . ILE A 1 291 ? 38.336 -35.810 -33.327 1.00 27.07 291 ILE A O 1
ATOM 2163 N N . ALA A 1 292 ? 39.997 -35.128 -31.998 1.00 25.52 292 ALA A N 1
ATOM 2164 C CA . ALA A 1 292 ? 39.134 -34.492 -31.003 1.00 27.26 292 ALA A CA 1
ATOM 2165 C C . ALA A 1 292 ? 38.458 -33.214 -31.503 1.00 30.21 292 ALA A C 1
ATOM 2166 O O . ALA A 1 292 ? 37.340 -32.914 -31.100 1.00 32.11 292 ALA A O 1
ATOM 2168 N N . GLU A 1 293 ? 39.124 -32.455 -32.358 1.00 30.85 293 GLU A N 1
ATOM 2169 C CA . GLU A 1 293 ? 38.574 -31.155 -32.790 1.00 34.01 293 GLU A CA 1
ATOM 2170 C C . GLU A 1 293 ? 37.563 -31.272 -33.935 1.00 35.63 293 GLU A C 1
ATOM 2171 O O . GLU A 1 293 ? 36.865 -30.318 -34.248 1.00 38.65 293 GLU A O 1
ATOM 2177 N N . ASN A 1 294 ? 37.497 -32.453 -34.545 1.00 33.93 294 ASN A N 1
ATOM 2178 C CA . ASN A 1 294 ? 36.652 -32.718 -35.717 1.00 35.49 294 ASN A CA 1
ATOM 2179 C C . ASN A 1 294 ? 35.693 -33.874 -35.379 1.00 34.98 294 ASN A C 1
ATOM 2180 O O . ASN A 1 294 ? 36.116 -35.009 -35.274 1.00 32.53 294 ASN A O 1
ATOM 2185 N N . LEU A 1 295 ? 34.423 -33.570 -35.141 1.00 37.48 295 LEU A N 1
ATOM 2186 C CA . LEU A 1 295 ? 33.434 -34.582 -34.693 1.00 37.36 295 LEU A CA 1
ATOM 2187 C C . LEU A 1 295 ? 31.992 -34.212 -35.115 1.00 41.00 295 LEU A C 1
ATOM 2188 O O . LEU A 1 295 ? 31.784 -33.306 -35.928 1.00 43.56 295 LEU A O 1
ATOM 2201 N N . ARG B 1 2 ? 79.057 -76.340 -26.657 1.00 23.87 2 ARG B N 1
ATOM 2202 C CA . ARG B 1 2 ? 79.611 -77.560 -27.246 1.00 23.22 2 ARG B CA 1
ATOM 2203 C C . ARG B 1 2 ? 78.707 -78.023 -28.348 1.00 21.76 2 ARG B C 1
ATOM 2204 O O . ARG B 1 2 ? 77.519 -78.215 -28.100 1.00 21.80 2 ARG B O 1
ATOM 2212 N N . VAL B 1 3 ? 79.275 -78.256 -29.522 1.00 20.73 3 VAL B N 1
ATOM 2213 C CA . VAL B 1 3 ? 78.515 -78.776 -30.648 1.00 19.49 3 VAL B CA 1
ATOM 2214 C C . VAL B 1 3 ? 78.944 -80.198 -31.028 1.00 19.42 3 VAL B C 1
ATOM 2215 O O . VAL B 1 3 ? 80.123 -80.472 -31.176 1.00 19.72 3 VAL B O 1
ATOM 2219 N N . LEU B 1 4 ? 77.972 -81.084 -31.206 1.00 19.19 4 LEU B N 1
ATOM 2220 C CA . LEU B 1 4 ? 78.203 -82.439 -31.701 1.00 19.18 4 LEU B CA 1
ATOM 2221 C C . LEU B 1 4 ? 77.928 -82.448 -33.206 1.00 18.00 4 LEU B C 1
ATOM 2222 O O . LEU B 1 4 ? 76.821 -82.141 -33.624 1.00 17.42 4 LEU B O 1
ATOM 2227 N N . VAL B 1 5 ? 78.927 -82.773 -34.025 1.00 17.82 5 VAL B N 1
ATOM 2228 C CA . VAL B 1 5 ? 78.746 -82.733 -35.480 1.00 16.89 5 VAL B CA 1
ATOM 2229 C C . VAL B 1 5 ? 78.861 -84.100 -36.127 1.00 17.15 5 VAL B C 1
ATOM 2230 O O . VAL B 1 5 ? 79.956 -84.632 -36.297 1.00 17.71 5 VAL B O 1
ATOM 2234 N N . GLY B 1 6 ? 77.715 -84.659 -36.487 1.00 16.94 6 GLY B N 1
ATOM 2235 C CA . GLY B 1 6 ? 77.672 -85.917 -37.193 1.00 17.30 6 GLY B CA 1
ATOM 2236 C C . GLY B 1 6 ? 78.218 -85.766 -38.603 1.00 16.83 6 GLY B C 1
ATOM 2237 O O . GLY B 1 6 ? 77.832 -84.846 -39.330 1.00 15.97 6 GLY B O 1
ATOM 2238 N N . GLY B 1 7 ? 79.122 -86.658 -38.989 1.00 17.56 7 GLY B N 1
ATOM 2239 C CA . GLY B 1 7 ? 79.764 -86.575 -40.282 1.00 17.45 7 GLY B CA 1
ATOM 2240 C C . GLY B 1 7 ? 80.695 -85.375 -40.426 1.00 17.10 7 GLY B C 1
ATOM 2241 O O . GLY B 1 7 ? 81.073 -85.005 -41.539 1.00 16.92 7 GLY B O 1
ATOM 2242 N N . GLY B 1 8 ? 81.138 -84.823 -39.303 1.00 17.27 8 GLY B N 1
ATOM 2243 C CA . GLY B 1 8 ? 81.961 -83.617 -39.304 1.00 17.14 8 GLY B CA 1
ATOM 2244 C C . GLY B 1 8 ? 83.393 -83.737 -39.793 1.00 18.00 8 GLY B C 1
ATOM 2245 O O . GLY B 1 8 ? 84.085 -82.745 -39.892 1.00 18.07 8 GLY B O 1
ATOM 2246 N N . THR B 1 9 ? 83.848 -84.946 -40.093 1.00 18.88 9 THR B N 1
ATOM 2247 C CA . THR B 1 9 ? 85.161 -85.142 -40.740 1.00 19.93 9 THR B CA 1
ATOM 2248 C C . THR B 1 9 ? 85.184 -84.620 -42.185 1.00 19.55 9 THR B C 1
ATOM 2249 O O . THR B 1 9 ? 86.238 -84.396 -42.746 1.00 20.38 9 THR B O 1
ATOM 2253 N N . GLY B 1 10 ? 84.009 -84.443 -42.783 1.00 18.47 10 GLY B N 1
ATOM 2254 C CA . GLY B 1 10 ? 83.904 -84.173 -44.212 1.00 18.28 10 GLY B CA 1
ATOM 2255 C C . GLY B 1 10 ? 84.221 -82.742 -44.613 1.00 17.87 10 GLY B C 1
ATOM 2256 O O . GLY B 1 10 ? 84.819 -81.958 -43.845 1.00 18.00 10 GLY B O 1
ATOM 2257 N N . PHE B 1 11 ? 83.783 -82.410 -45.823 1.00 17.51 11 PHE B N 1
ATOM 2258 C CA . PHE B 1 11 ? 84.091 -81.149 -46.458 1.00 17.36 11 PHE B CA 1
ATOM 2259 C C . PHE B 1 11 ? 83.453 -79.996 -45.728 1.00 16.36 11 PHE B C 1
ATOM 2260 O O . PHE B 1 11 ? 84.132 -79.085 -45.293 1.00 16.64 11 PHE B O 1
ATOM 2268 N N . ILE B 1 12 ? 82.137 -80.041 -45.624 1.00 15.40 12 ILE B N 1
ATOM 2269 C CA . ILE B 1 12 ? 81.424 -78.988 -44.922 1.00 14.63 12 ILE B CA 1
ATOM 2270 C C . ILE B 1 12 ? 81.814 -79.020 -43.444 1.00 14.89 12 ILE B C 1
ATOM 2271 O O . ILE B 1 12 ? 82.037 -77.980 -42.831 1.00 14.92 12 ILE B O 1
ATOM 2276 N N . GLY B 1 13 ? 81.932 -80.233 -42.899 1.00 15.29 13 GLY B N 1
ATOM 2277 C CA . GLY B 1 13 ? 82.217 -80.418 -41.498 1.00 15.68 13 GLY B CA 1
ATOM 2278 C C . GLY B 1 13 ? 83.518 -79.824 -41.018 1.00 16.52 13 GLY B C 1
ATOM 2279 O O . GLY B 1 13 ? 83.587 -79.233 -39.946 1.00 16.69 13 GLY B O 1
ATOM 2280 N N . THR B 1 14 ? 84.550 -79.970 -41.829 1.00 17.24 14 THR B N 1
ATOM 2281 C CA . THR B 1 14 ? 85.852 -79.427 -41.506 1.00 18.31 14 THR B CA 1
ATOM 2282 C C . THR B 1 14 ? 85.823 -77.892 -41.484 1.00 18.07 14 THR B C 1
ATOM 2283 O O . THR B 1 14 ? 86.459 -77.281 -40.640 1.00 18.78 14 THR B O 1
ATOM 2287 N N . ALA B 1 15 ? 85.102 -77.284 -42.421 1.00 17.25 15 ALA B N 1
ATOM 2288 C CA . ALA B 1 15 ? 84.961 -75.828 -42.458 1.00 17.10 15 ALA B CA 1
ATOM 2289 C C . ALA B 1 15 ? 84.165 -75.382 -41.240 1.00 16.65 15 ALA B C 1
ATOM 2290 O O . ALA B 1 15 ? 84.521 -74.414 -40.594 1.00 17.19 15 ALA B O 1
ATOM 2292 N N . LEU B 1 16 ? 83.102 -76.101 -40.927 1.00 15.87 16 LEU B N 1
ATOM 2293 C CA . LEU B 1 16 ? 82.242 -75.726 -39.808 1.00 15.61 16 LEU B CA 1
ATOM 2294 C C . LEU B 1 16 ? 83.019 -75.807 -38.493 1.00 16.58 16 LEU B C 1
ATOM 2295 O O . LEU B 1 16 ? 82.876 -74.965 -37.637 1.00 16.93 16 LEU B O 1
ATOM 2300 N N . THR B 1 17 ? 83.814 -76.846 -38.345 1.00 17.17 17 THR B N 1
ATOM 2301 C CA . THR B 1 17 ? 84.594 -77.038 -37.142 1.00 18.26 17 THR B CA 1
ATOM 2302 C C . THR B 1 17 ? 85.589 -75.880 -36.977 1.00 19.22 17 THR B C 1
ATOM 2303 O O . THR B 1 17 ? 85.701 -75.312 -35.895 1.00 19.91 17 THR B O 1
ATOM 2307 N N . GLN B 1 18 ? 86.283 -75.510 -38.056 1.00 19.43 18 GLN B N 1
ATOM 2308 C CA . GLN B 1 18 ? 87.268 -74.417 -37.990 1.00 20.57 18 GLN B CA 1
ATOM 2309 C C . GLN B 1 18 ? 86.579 -73.104 -37.564 1.00 20.35 18 GLN B C 1
ATOM 2310 O O . GLN B 1 18 ? 87.085 -72.400 -36.702 1.00 21.46 18 GLN B O 1
ATOM 2312 N N . LEU B 1 19 ? 85.397 -72.823 -38.104 1.00 19.11 19 LEU B N 1
ATOM 2313 C CA . LEU B 1 19 ? 84.704 -71.578 -37.775 1.00 19.05 19 LEU B CA 1
ATOM 2314 C C . LEU B 1 19 ? 84.167 -71.600 -36.334 1.00 19.35 19 LEU B C 1
ATOM 2315 O O . LEU B 1 19 ? 84.298 -70.619 -35.602 1.00 20.28 19 LEU B O 1
ATOM 2320 N N . LEU B 1 20 ? 83.555 -72.720 -35.953 1.00 18.74 20 LEU B N 1
ATOM 2321 C CA . LEU B 1 20 ? 83.057 -72.898 -34.599 1.00 19.19 20 LEU B CA 1
ATOM 2322 C C . LEU B 1 20 ? 84.163 -72.693 -33.574 1.00 20.73 20 LEU B C 1
ATOM 2323 O O . LEU B 1 20 ? 83.958 -71.977 -32.590 1.00 21.58 20 LEU B O 1
ATOM 2328 N N . ASN B 1 21 ? 85.315 -73.328 -33.793 1.00 21.28 21 ASN B N 1
ATOM 2329 C CA . ASN B 1 21 ? 86.424 -73.216 -32.858 1.00 22.94 21 ASN B CA 1
ATOM 2330 C C . ASN B 1 21 ? 86.836 -71.754 -32.747 1.00 23.92 21 ASN B C 1
ATOM 2331 O O . ASN B 1 21 ? 86.991 -71.222 -31.644 1.00 25.17 21 ASN B O 1
ATOM 2336 N N . ALA B 1 22 ? 86.981 -71.103 -33.896 1.00 23.51 22 ALA B N 1
ATOM 2337 C CA . ALA B 1 22 ? 87.435 -69.716 -33.965 1.00 24.57 22 ALA B CA 1
ATOM 2338 C C . ALA B 1 22 ? 86.495 -68.781 -33.201 1.00 24.74 22 ALA B C 1
ATOM 2339 O O . ALA B 1 22 ? 86.940 -67.814 -32.592 1.00 26.25 22 ALA B O 1
ATOM 2341 N N . ARG B 1 23 ? 85.210 -69.127 -33.171 1.00 23.44 23 ARG B N 1
ATOM 2342 C CA . ARG B 1 23 ? 84.187 -68.333 -32.499 1.00 23.66 23 ARG B CA 1
ATOM 2343 C C . ARG B 1 23 ? 83.932 -68.745 -31.028 1.00 24.51 23 ARG B C 1
ATOM 2344 O O . ARG B 1 23 ? 82.960 -68.285 -30.406 1.00 24.75 23 ARG B O 1
ATOM 2352 N N . GLY B 1 24 ? 84.802 -69.595 -30.479 1.00 25.16 24 GLY B N 1
ATOM 2353 C CA . GLY B 1 24 ? 84.811 -69.920 -29.048 1.00 26.40 24 GLY B CA 1
ATOM 2354 C C . GLY B 1 24 ? 84.112 -71.206 -28.631 1.00 25.66 24 GLY B C 1
ATOM 2355 O O . GLY B 1 24 ? 83.895 -71.426 -27.451 1.00 26.69 24 GLY B O 1
ATOM 2356 N N . HIS B 1 25 ? 83.764 -72.057 -29.590 1.00 24.08 25 HIS B N 1
ATOM 2357 C CA . HIS B 1 25 ? 82.986 -73.254 -29.311 1.00 23.42 25 HIS B CA 1
ATOM 2358 C C . HIS B 1 25 ? 83.813 -74.493 -29.364 1.00 23.52 25 HIS B C 1
ATOM 2359 O O . HIS B 1 25 ? 84.793 -74.568 -30.090 1.00 23.51 25 HIS B O 1
ATOM 2366 N N . GLU B 1 26 ? 83.437 -75.474 -28.555 1.00 23.86 26 GLU B N 1
ATOM 2367 C CA . GLU B 1 26 ? 84.065 -76.793 -28.587 1.00 24.02 26 GLU B CA 1
ATOM 2368 C C . GLU B 1 26 ? 83.291 -77.695 -29.554 1.00 22.53 26 GLU B C 1
ATOM 2369 O O . GLU B 1 26 ? 82.073 -77.672 -29.572 1.00 21.83 26 GLU B O 1
ATOM 2375 N N . VAL B 1 27 ? 83.992 -78.522 -30.321 1.00 22.28 27 VAL B N 1
ATOM 2376 C CA . VAL B 1 27 ? 83.346 -79.470 -31.262 1.00 21.13 27 VAL B CA 1
ATOM 2377 C C . VAL B 1 27 ? 83.742 -80.929 -31.003 1.00 21.79 27 VAL B C 1
ATOM 2378 O O . VAL B 1 27 ? 84.913 -81.225 -30.838 1.00 22.79 27 VAL B O 1
ATOM 2382 N N . THR B 1 28 ? 82.746 -81.813 -30.967 1.00 21.40 28 THR B N 1
ATOM 2383 C CA . THR B 1 28 ? 82.940 -83.271 -30.992 1.00 21.91 28 THR B CA 1
ATOM 2384 C C . THR B 1 28 ? 82.318 -83.818 -32.276 1.00 20.81 28 THR B C 1
ATOM 2385 O O . THR B 1 28 ? 81.248 -83.398 -32.650 1.00 19.85 28 THR B O 1
ATOM 2389 N N . LEU B 1 29 ? 83.007 -84.726 -32.953 1.00 21.13 29 LEU B N 1
ATOM 2390 C CA . LEU B 1 29 ? 82.488 -85.302 -34.206 1.00 20.35 29 LEU B CA 1
ATOM 2391 C C . LEU B 1 29 ? 81.863 -86.675 -33.953 1.00 20.90 29 LEU B C 1
ATOM 2392 O O . LEU B 1 29 ? 82.281 -87.381 -33.045 1.00 22.09 29 LEU B O 1
ATOM 2397 N N . VAL B 1 30 ? 80.820 -87.010 -34.700 1.00 20.20 30 VAL B N 1
ATOM 2398 C CA . VAL B 1 30 ? 80.380 -88.379 -34.767 1.00 20.89 30 VAL B CA 1
ATOM 2399 C C . VAL B 1 30 ? 80.869 -88.943 -36.087 1.00 20.90 30 VAL B C 1
ATOM 2400 O O . VAL B 1 30 ? 80.688 -88.320 -37.139 1.00 19.94 30 VAL B O 1
ATOM 2404 N N . SER B 1 31 ? 81.504 -90.104 -36.033 1.00 22.16 31 SER B N 1
ATOM 2405 C CA . SER B 1 31 ? 82.182 -90.662 -37.198 1.00 22.58 31 SER B CA 1
ATOM 2406 C C . SER B 1 31 ? 82.072 -92.180 -37.203 1.00 23.94 31 SER B C 1
ATOM 2407 O O . SER B 1 31 ? 81.835 -92.791 -36.165 1.00 24.77 31 SER B O 1
ATOM 2410 N N . ARG B 1 32 ? 82.255 -92.786 -38.371 1.00 24.35 32 ARG B N 1
ATOM 2411 C CA . ARG B 1 32 ? 82.296 -94.252 -38.471 1.00 25.94 32 ARG B CA 1
ATOM 2412 C C . ARG B 1 32 ? 83.587 -94.828 -37.914 1.00 27.52 32 ARG B C 1
ATOM 2413 O O . ARG B 1 32 ? 83.636 -95.977 -37.523 1.00 29.01 32 ARG B O 1
ATOM 2421 N N . LYS B 1 33 ? 84.633 -94.011 -37.877 1.00 27.35 33 LYS B N 1
ATOM 2422 C CA . LYS B 1 33 ? 85.947 -94.454 -37.418 1.00 28.99 33 LYS B CA 1
ATOM 2423 C C . LYS B 1 33 ? 86.305 -93.675 -36.136 1.00 28.79 33 LYS B C 1
ATOM 2424 O O . LYS B 1 33 ? 86.088 -92.458 -36.054 1.00 27.39 33 LYS B O 1
ATOM 2428 N N . PRO B 1 34 ? 86.826 -94.375 -35.117 1.00 30.34 34 PRO B N 1
ATOM 2429 C CA . PRO B 1 34 ? 87.040 -93.711 -33.841 1.00 30.35 34 PRO B CA 1
ATOM 2430 C C . PRO B 1 34 ? 88.234 -92.783 -33.899 1.00 30.52 34 PRO B C 1
ATOM 2431 O O . PRO B 1 34 ? 88.907 -92.679 -34.932 1.00 30.70 34 PRO B O 1
ATOM 2435 N N . GLY B 1 35 ? 88.503 -92.131 -32.776 1.00 30.71 35 GLY B N 1
ATOM 2436 C CA . GLY B 1 35 ? 89.670 -91.260 -32.659 1.00 31.23 35 GLY B CA 1
ATOM 2437 C C . GLY B 1 35 ? 89.446 -90.086 -31.727 1.00 30.56 35 GLY B C 1
ATOM 2438 O O . GLY B 1 35 ? 88.403 -89.998 -31.057 1.00 29.83 35 GLY B O 1
ATOM 2439 N N . PRO B 1 36 ? 90.413 -89.146 -31.701 1.00 30.96 36 PRO B N 1
ATOM 2440 C CA . PRO B 1 36 ? 90.331 -88.054 -30.730 1.00 30.75 36 PRO B CA 1
ATOM 2441 C C . PRO B 1 36 ? 89.347 -86.988 -31.221 1.00 28.71 36 PRO B C 1
ATOM 2442 O O . PRO B 1 36 ? 89.214 -86.773 -32.421 1.00 27.70 36 PRO B O 1
ATOM 2446 N N . GLY B 1 37 ? 88.643 -86.365 -30.291 1.00 28.29 37 GLY B N 1
ATOM 2447 C CA . GLY B 1 37 ? 87.666 -85.344 -30.627 1.00 26.60 37 GLY B CA 1
ATOM 2448 C C . GLY B 1 37 ? 86.402 -85.890 -31.256 1.00 25.28 37 GLY B C 1
ATOM 2449 O O . GLY B 1 37 ? 85.631 -85.137 -31.866 1.00 23.87 37 GLY B O 1
ATOM 2450 N N . ARG B 1 38 ? 86.169 -87.187 -31.111 1.00 25.89 38 ARG B N 1
ATOM 2451 C CA . ARG B 1 38 ? 85.010 -87.817 -31.755 1.00 24.93 38 ARG B CA 1
ATOM 2452 C C . ARG B 1 38 ? 84.521 -89.105 -31.099 1.00 25.89 38 ARG B C 1
ATOM 2453 O O . ARG B 1 38 ? 85.268 -89.777 -30.405 1.00 27.40 38 ARG B O 1
ATOM 2461 N N . ILE B 1 39 ? 83.257 -89.423 -31.341 1.00 25.14 39 ILE B N 1
ATOM 2462 C CA . ILE B 1 39 ? 82.676 -90.684 -30.930 1.00 26.08 39 ILE B CA 1
ATOM 2463 C C . ILE B 1 39 ? 82.085 -91.360 -32.156 1.00 25.53 39 ILE B C 1
ATOM 2464 O O . ILE B 1 39 ? 81.751 -90.710 -33.126 1.00 24.22 39 ILE B O 1
ATOM 2469 N N . THR B 1 40 ? 81.962 -92.674 -32.115 1.00 26.70 40 THR B N 1
ATOM 2470 C CA . THR B 1 40 ? 81.395 -93.424 -33.232 1.00 26.53 40 THR B CA 1
ATOM 2471 C C . THR B 1 40 ? 79.879 -93.545 -33.139 1.00 26.11 40 THR B C 1
ATOM 2472 O O . THR B 1 40 ? 79.293 -93.340 -32.098 1.00 26.35 40 THR B O 1
ATOM 2476 N N . TRP B 1 41 ? 79.273 -93.929 -34.246 1.00 25.74 41 TRP B N 1
ATOM 2477 C CA . TRP B 1 41 ? 77.842 -94.179 -34.304 1.00 25.63 41 TRP B CA 1
ATOM 2478 C C . TRP B 1 41 ? 77.469 -95.295 -33.378 1.00 27.32 41 TRP B C 1
ATOM 2479 O O . TRP B 1 41 ? 76.446 -95.225 -32.693 1.00 27.54 41 TRP B O 1
ATOM 2490 N N . ASP B 1 42 ? 78.274 -96.349 -33.358 1.00 28.73 42 ASP B N 1
ATOM 2491 C CA . ASP B 1 42 ? 78.010 -97.497 -32.477 1.00 30.62 42 ASP B CA 1
ATOM 2492 C C . ASP B 1 42 ? 78.035 -97.076 -31.015 1.00 31.01 42 ASP B C 1
ATOM 2493 O O . ASP B 1 42 ? 77.224 -97.528 -30.217 1.00 32.04 42 ASP B O 1
ATOM 2498 N N . GLU B 1 43 ? 78.947 -96.176 -30.686 1.00 30.32 43 GLU B N 1
ATOM 2499 C CA . GLU B 1 43 ? 79.056 -95.659 -29.332 1.00 30.75 43 GLU B CA 1
ATOM 2500 C C . GLU B 1 43 ? 77.878 -94.753 -28.966 1.00 29.84 43 GLU B C 1
ATOM 2501 O O . GLU B 1 43 ? 77.382 -94.850 -27.857 1.00 30.86 43 GLU B O 1
ATOM 2507 N N . LEU B 1 44 ? 77.400 -93.944 -29.904 1.00 28.17 44 LEU B N 1
ATOM 2508 C CA . LEU B 1 44 ? 76.209 -93.121 -29.682 1.00 27.45 44 LEU B CA 1
ATOM 2509 C C . LEU B 1 44 ? 74.977 -93.960 -29.399 1.00 28.58 44 LEU B C 1
ATOM 2510 O O . LEU B 1 44 ? 74.163 -93.611 -28.542 1.00 29.08 44 LEU B O 1
ATOM 2515 N N . ALA B 1 45 ? 74.809 -95.058 -30.129 1.00 29.18 45 ALA B N 1
ATOM 2516 C CA . ALA B 1 45 ? 73.637 -95.929 -29.917 1.00 30.51 45 ALA B CA 1
ATOM 2517 C C . ALA B 1 45 ? 73.739 -96.661 -28.586 1.00 32.49 45 ALA B C 1
ATOM 2518 O O . ALA B 1 45 ? 72.723 -96.965 -27.988 1.00 33.65 45 ALA B O 1
ATOM 2520 N N . ALA B 1 46 ? 74.965 -96.975 -28.168 1.00 33.05 46 ALA B N 1
ATOM 2521 C CA . ALA B 1 46 ? 75.219 -97.776 -26.970 1.00 35.12 46 ALA B CA 1
ATOM 2522 C C . ALA B 1 46 ? 75.004 -96.960 -25.715 1.00 35.40 46 ALA B C 1
ATOM 2523 O O . ALA B 1 46 ? 74.231 -97.360 -24.851 1.00 36.94 46 ALA B O 1
ATOM 2525 N N . SER B 1 47 ? 75.675 -95.818 -25.614 1.00 34.12 47 SER B N 1
ATOM 2526 C CA . SER B 1 47 ? 75.667 -95.045 -24.381 1.00 34.64 47 SER B CA 1
ATOM 2527 C C . SER B 1 47 ? 74.946 -93.694 -24.474 1.00 33.26 47 SER B C 1
ATOM 2528 O O . SER B 1 47 ? 74.822 -93.012 -23.473 1.00 33.83 47 SER B O 1
ATOM 2531 N N . GLY B 1 48 ? 74.483 -93.298 -25.652 1.00 31.62 48 GLY B N 1
ATOM 2532 C CA . GLY B 1 48 ? 73.625 -92.127 -25.764 1.00 30.59 48 GLY B CA 1
ATOM 2533 C C . GLY B 1 48 ? 74.318 -90.845 -26.158 1.00 28.94 48 GLY B C 1
ATOM 2534 O O . GLY B 1 48 ? 75.506 -90.842 -26.487 1.00 28.45 48 GLY B O 1
ATOM 2535 N N . LEU B 1 49 ? 73.569 -89.747 -26.118 1.00 28.29 49 LEU B N 1
ATOM 2536 C CA . LEU B 1 49 ? 74.077 -88.462 -26.578 1.00 26.79 49 LEU B CA 1
ATOM 2537 C C . LEU B 1 49 ? 75.070 -87.891 -25.571 1.00 27.43 49 LEU B C 1
ATOM 2538 O O . LEU B 1 49 ? 74.740 -87.754 -24.404 1.00 28.78 49 LEU B O 1
ATOM 2543 N N . PRO B 1 50 ? 76.306 -87.587 -26.010 1.00 26.69 50 PRO B N 1
ATOM 2544 C CA . PRO B 1 50 ? 77.247 -86.957 -25.074 1.00 27.44 50 PRO B CA 1
ATOM 2545 C C . PRO B 1 50 ? 76.805 -85.554 -24.755 1.00 27.12 50 PRO B C 1
ATOM 2546 O O . PRO B 1 50 ? 75.985 -84.981 -25.480 1.00 26.01 50 PRO B O 1
ATOM 2550 N N . SER B 1 51 ? 77.349 -85.006 -23.677 1.00 28.27 51 SER B N 1
ATOM 2551 C CA . SER B 1 51 ? 77.002 -83.651 -23.232 1.00 28.37 51 SER B CA 1
ATOM 2552 C C . SER B 1 51 ? 77.246 -82.665 -24.392 1.00 26.62 51 SER B C 1
ATOM 2553 O O . SER B 1 51 ? 78.357 -82.574 -24.924 1.00 26.06 51 SER B O 1
ATOM 2555 N N . CYS B 1 52 ? 76.187 -81.970 -24.812 1.00 25.90 52 CYS B N 1
ATOM 2556 C CA . CYS B 1 52 ? 76.319 -80.946 -25.835 1.00 24.46 52 CYS B CA 1
ATOM 2557 C C . CYS B 1 52 ? 75.156 -79.973 -25.758 1.00 24.47 52 CYS B C 1
ATOM 2558 O O . CYS B 1 52 ? 74.072 -80.327 -25.302 1.00 25.20 52 CYS B O 1
ATOM 2561 N N . ASP B 1 53 ? 75.408 -78.741 -26.193 1.00 23.87 53 ASP B N 1
ATOM 2562 C CA . ASP B 1 53 ? 74.405 -77.683 -26.207 1.00 23.95 53 ASP B CA 1
ATOM 2563 C C . ASP B 1 53 ? 73.655 -77.668 -27.528 1.00 22.48 53 ASP B C 1
ATOM 2564 O O . ASP B 1 53 ? 72.555 -77.138 -27.613 1.00 22.63 53 ASP B O 1
ATOM 2569 N N . ALA B 1 54 ? 74.276 -78.223 -28.563 1.00 21.23 54 ALA B N 1
ATOM 2570 C CA . ALA B 1 54 ? 73.727 -78.218 -29.911 1.00 19.90 54 ALA B CA 1
ATOM 2571 C C . ALA B 1 54 ? 74.261 -79.417 -30.702 1.00 19.16 54 ALA B C 1
ATOM 2572 O O . ALA B 1 54 ? 75.353 -79.902 -30.430 1.00 19.42 54 ALA B O 1
ATOM 2574 N N . ALA B 1 55 ? 73.482 -79.874 -31.686 1.00 18.42 55 ALA B N 1
ATOM 2575 C CA . ALA B 1 55 ? 73.890 -80.971 -32.577 1.00 17.83 55 ALA B CA 1
ATOM 2576 C C . ALA B 1 55 ? 73.610 -80.622 -34.036 1.00 16.68 55 ALA B C 1
ATOM 2577 O O . ALA B 1 55 ? 72.674 -79.893 -34.348 1.00 16.44 55 ALA B O 1
ATOM 2579 N N . VAL B 1 56 ? 74.473 -81.111 -34.910 1.00 16.14 56 VAL B N 1
ATOM 2580 C CA . VAL B 1 56 ? 74.356 -80.930 -36.342 1.00 15.24 56 VAL B CA 1
ATOM 2581 C C . VAL B 1 56 ? 74.630 -82.271 -37.025 1.00 15.30 56 VAL B C 1
ATOM 2582 O O . VAL B 1 56 ? 75.484 -83.009 -36.565 1.00 15.83 56 VAL B O 1
ATOM 2586 N N . ASN B 1 57 ? 73.880 -82.608 -38.075 1.00 14.95 57 ASN B N 1
ATOM 2587 C CA . ASN B 1 57 ? 74.212 -83.779 -38.878 1.00 15.13 57 ASN B CA 1
ATOM 2588 C C . ASN B 1 57 ? 74.585 -83.398 -40.315 1.00 14.49 57 ASN B C 1
ATOM 2589 O O . ASN B 1 57 ? 73.826 -82.724 -41.005 1.00 14.00 57 ASN B O 1
ATOM 2594 N N . LEU B 1 58 ? 75.753 -83.886 -40.741 1.00 14.70 58 LEU B N 1
ATOM 2595 C CA . LEU B 1 58 ? 76.252 -83.749 -42.097 1.00 14.45 58 LEU B CA 1
ATOM 2596 C C . LEU B 1 58 ? 76.518 -85.117 -42.743 1.00 15.18 58 LEU B C 1
ATOM 2597 O O . LEU B 1 58 ? 76.934 -85.190 -43.902 1.00 15.26 58 LEU B O 1
ATOM 2602 N N . ALA B 1 59 ? 76.249 -86.197 -42.013 1.00 15.89 59 ALA B N 1
ATOM 2603 C CA . ALA B 1 59 ? 76.643 -87.529 -42.442 1.00 16.87 59 ALA B CA 1
ATOM 2604 C C . ALA B 1 59 ? 75.898 -87.959 -43.693 1.00 17.02 59 ALA B C 1
ATOM 2605 O O . ALA B 1 59 ? 74.688 -87.755 -43.819 1.00 16.73 59 ALA B O 1
ATOM 2607 N N . GLY B 1 60 ? 76.632 -88.523 -44.648 1.00 17.65 60 GLY B N 1
ATOM 2608 C CA . GLY B 1 60 ? 76.020 -89.014 -45.883 1.00 18.09 60 GLY B CA 1
ATOM 2609 C C . GLY B 1 60 ? 77.035 -89.598 -46.843 1.00 19.03 60 GLY B C 1
ATOM 2610 O O . GLY B 1 60 ? 78.099 -89.020 -47.063 1.00 18.88 60 GLY B O 1
ATOM 2611 N N . GLU B 1 61 ? 76.711 -90.757 -47.405 1.00 20.22 61 GLU B N 1
ATOM 2612 C CA . GLU B 1 61 ? 77.491 -91.300 -48.510 1.00 21.34 61 GLU B CA 1
ATOM 2613 C C . GLU B 1 61 ? 77.511 -90.262 -49.626 1.00 20.70 61 GLU B C 1
ATOM 2614 O O . GLU B 1 61 ? 76.468 -89.693 -49.973 1.00 19.97 61 GLU B O 1
ATOM 2620 N N . ASN B 1 62 ? 78.688 -90.018 -50.188 1.00 21.15 62 ASN B N 1
ATOM 2621 C CA . ASN B 1 62 ? 78.840 -88.988 -51.209 1.00 20.71 62 ASN B CA 1
ATOM 2622 C C . ASN B 1 62 ? 78.095 -89.308 -52.515 1.00 21.42 62 ASN B C 1
ATOM 2623 O O . ASN B 1 62 ? 78.352 -90.324 -53.162 1.00 22.95 62 ASN B O 1
ATOM 2628 N N . ILE B 1 63 ? 77.189 -88.419 -52.899 1.00 20.46 63 ILE B N 1
ATOM 2629 C CA . ILE B 1 63 ? 76.310 -88.669 -54.014 1.00 21.11 63 ILE B CA 1
ATOM 2630 C C . ILE B 1 63 ? 77.005 -88.500 -55.362 1.00 22.12 63 ILE B C 1
ATOM 2631 O O . ILE B 1 63 ? 76.894 -89.333 -56.251 1.00 23.60 63 ILE B O 1
ATOM 2636 N N . LEU B 1 64 ? 77.718 -87.394 -55.530 1.00 21.51 64 LEU B N 1
ATOM 2637 C CA . LEU B 1 64 ? 78.327 -87.071 -56.833 1.00 22.53 64 LEU B CA 1
ATOM 2638 C C . LEU B 1 64 ? 79.454 -88.004 -57.260 1.00 24.34 64 LEU B C 1
ATOM 2639 O O . LEU B 1 64 ? 79.734 -88.122 -58.432 1.00 25.70 64 LEU B O 1
ATOM 2644 N N . ASN B 1 65 ? 80.110 -88.617 -56.290 1.00 24.47 65 ASN B N 1
ATOM 2645 C CA . ASN B 1 65 ? 81.190 -89.586 -56.524 1.00 26.34 65 ASN B CA 1
ATOM 2646 C C . ASN B 1 65 ? 81.132 -90.364 -57.854 1.00 28.35 65 ASN B C 1
ATOM 2647 O O . ASN B 1 65 ? 80.528 -91.453 -57.935 1.00 29.25 65 ASN B O 1
ATOM 2652 N N . PRO B 1 66 ? 81.818 -89.837 -58.889 1.00 29.32 66 PRO B N 1
ATOM 2653 C CA . PRO B 1 66 ? 81.867 -90.501 -60.213 1.00 31.51 66 PRO B CA 1
ATOM 2654 C C . PRO B 1 66 ? 82.447 -91.916 -60.238 1.00 33.66 66 PRO B C 1
ATOM 2655 O O . PRO B 1 66 ? 82.231 -92.651 -61.221 1.00 35.56 66 PRO B O 1
ATOM 2659 N N . LEU B 1 67 ? 83.169 -92.294 -59.190 1.00 33.56 67 LEU B N 1
ATOM 2660 C CA . LEU B 1 67 ? 83.730 -93.638 -59.118 1.00 35.68 67 LEU B CA 1
ATOM 2661 C C . LEU B 1 67 ? 82.691 -94.731 -58.753 1.00 35.86 67 LEU B C 1
ATOM 2662 O O . LEU B 1 67 ? 83.012 -95.934 -58.795 1.00 37.88 67 LEU B O 1
ATOM 2667 N N . ARG B 1 68 ? 81.468 -94.339 -58.404 1.00 34.01 68 ARG B N 1
ATOM 2668 C CA . ARG B 1 68 ? 80.413 -95.324 -58.170 1.00 34.42 68 ARG B CA 1
ATOM 2669 C C . ARG B 1 68 ? 79.282 -95.190 -59.176 1.00 34.63 68 ARG B C 1
ATOM 2670 O O . ARG B 1 68 ? 78.816 -94.091 -59.441 1.00 33.13 68 ARG B O 1
ATOM 2678 N N . ARG B 1 69 ? 78.875 -96.322 -59.745 1.00 36.70 69 ARG B N 1
ATOM 2679 C CA . ARG B 1 69 ? 77.778 -96.377 -60.705 1.00 37.36 69 ARG B CA 1
ATOM 2680 C C . ARG B 1 69 ? 76.480 -96.195 -59.926 1.00 35.68 69 ARG B C 1
ATOM 2681 O O . ARG B 1 69 ? 76.347 -96.683 -58.810 1.00 35.17 69 ARG B O 1
ATOM 2683 N N . TRP B 1 70 ? 75.520 -95.501 -60.518 1.00 35.01 70 TRP B N 1
ATOM 2684 C CA . TRP B 1 70 ? 74.230 -95.302 -59.871 1.00 33.72 70 TRP B CA 1
ATOM 2685 C C . TRP B 1 70 ? 73.351 -96.527 -59.934 1.00 35.51 70 TRP B C 1
ATOM 2686 O O . TRP B 1 70 ? 72.380 -96.581 -60.696 1.00 36.38 70 TRP B O 1
ATOM 2697 N N . ASN B 1 71 ? 73.661 -97.537 -59.135 1.00 36.27 71 ASN B N 1
ATOM 2698 C CA . ASN B 1 71 ? 72.786 -98.720 -59.049 1.00 38.06 71 ASN B CA 1
ATOM 2699 C C . ASN B 1 71 ? 71.911 -98.676 -57.782 1.00 36.72 71 ASN B C 1
ATOM 2700 O O . ASN B 1 71 ? 71.990 -97.748 -56.982 1.00 34.46 71 ASN B O 1
ATOM 2705 N N . GLU B 1 72 ? 71.088 -99.697 -57.622 1.00 38.36 72 GLU B N 1
ATOM 2706 C CA . GLU B 1 72 ? 70.190 -99.799 -56.496 1.00 37.65 72 GLU B CA 1
ATOM 2707 C C . GLU B 1 72 ? 70.948 -99.869 -55.169 1.00 36.53 72 GLU B C 1
ATOM 2708 O O . GLU B 1 72 ? 70.497 -99.328 -54.167 1.00 34.94 72 GLU B O 1
ATOM 2714 N N . THR B 1 73 ? 72.080 -100.566 -55.165 1.00 37.61 73 THR B N 1
ATOM 2715 C CA . THR B 1 73 ? 72.886 -100.718 -53.958 1.00 36.90 73 THR B CA 1
ATOM 2716 C C . THR B 1 73 ? 73.386 -99.373 -53.463 1.00 34.25 73 THR B C 1
ATOM 2717 O O . THR B 1 73 ? 73.285 -99.081 -52.262 1.00 32.97 73 THR B O 1
ATOM 2721 N N . PHE B 1 74 ? 73.886 -98.562 -54.397 1.00 33.64 74 PHE B N 1
ATOM 2722 C CA . PHE B 1 74 ? 74.429 -97.232 -54.096 1.00 31.39 74 PHE B CA 1
ATOM 2723 C C . PHE B 1 74 ? 73.325 -96.256 -53.690 1.00 29.57 74 PHE B C 1
ATOM 2724 O O . PHE B 1 74 ? 73.487 -95.418 -52.801 1.00 27.80 74 PHE B O 1
ATOM 2732 N N . GLN B 1 75 ? 72.198 -96.391 -54.371 1.00 30.26 75 GLN B N 1
ATOM 2733 C CA . GLN B 1 75 ? 70.958 -95.706 -54.011 1.00 29.14 75 GLN B CA 1
ATOM 2734 C C . GLN B 1 75 ? 70.549 -95.988 -52.567 1.00 28.70 75 GLN B C 1
ATOM 2735 O O . GLN B 1 75 ? 70.283 -95.082 -51.813 1.00 27.07 75 GLN B O 1
ATOM 2741 N N . LYS B 1 76 ? 70.535 -97.261 -52.192 1.00 30.36 76 LYS B N 1
ATOM 2742 C CA . LYS B 1 76 ? 70.220 -97.665 -50.831 1.00 30.32 76 LYS B CA 1
ATOM 2743 C C . LYS B 1 76 ? 71.193 -97.059 -49.824 1.00 28.73 76 LYS B C 1
ATOM 2744 O O . LYS B 1 76 ? 70.756 -96.623 -48.767 1.00 27.77 76 LYS B O 1
ATOM 2747 N N . GLU B 1 77 ? 72.490 -97.020 -50.136 1.00 28.65 77 GLU B N 1
ATOM 2748 C CA . GLU B 1 77 ? 73.483 -96.378 -49.254 1.00 27.30 77 GLU B CA 1
ATOM 2749 C C . GLU B 1 77 ? 73.292 -94.855 -49.174 1.00 25.19 77 GLU B C 1
ATOM 2750 O O . GLU B 1 77 ? 73.443 -94.269 -48.104 1.00 24.06 77 GLU B O 1
ATOM 2756 N N . VAL B 1 78 ? 72.946 -94.208 -50.288 1.00 24.83 78 VAL B N 1
ATOM 2757 C CA . VAL B 1 78 ? 72.733 -92.759 -50.273 1.00 23.03 78 VAL B CA 1
ATOM 2758 C C . VAL B 1 78 ? 71.589 -92.423 -49.320 1.00 22.37 78 VAL B C 1
ATOM 2759 O O . VAL B 1 78 ? 71.716 -91.557 -48.465 1.00 21.09 78 VAL B O 1
ATOM 2763 N N . LEU B 1 79 ? 70.498 -93.169 -49.446 1.00 23.50 79 LEU B N 1
ATOM 2764 C CA . LEU B 1 79 ? 69.311 -93.007 -48.611 1.00 23.36 79 LEU B CA 1
ATOM 2765 C C . LEU B 1 79 ? 69.563 -93.443 -47.168 1.00 23.44 79 LEU B C 1
ATOM 2766 O O . LEU B 1 79 ? 69.367 -92.667 -46.242 1.00 22.43 79 LEU B O 1
ATOM 2771 N N . GLY B 1 80 ? 70.027 -94.677 -46.992 1.00 24.81 80 GLY B N 1
ATOM 2772 C CA . GLY B 1 80 ? 70.204 -95.264 -45.666 1.00 25.28 80 GLY B CA 1
ATOM 2773 C C . GLY B 1 80 ? 71.188 -94.520 -44.803 1.00 23.97 80 GLY B C 1
ATOM 2774 O O . GLY B 1 80 ? 70.939 -94.300 -43.620 1.00 23.70 80 GLY B O 1
ATOM 2775 N N . SER B 1 81 ? 72.308 -94.112 -45.391 1.00 23.33 81 SER B N 1
ATOM 2776 C CA . SER B 1 81 ? 73.328 -93.366 -44.651 1.00 22.26 81 SER B CA 1
ATOM 2777 C C . SER B 1 81 ? 72.778 -92.063 -44.055 1.00 20.80 81 SER B C 1
ATOM 2778 O O . SER B 1 81 ? 73.139 -91.677 -42.954 1.00 20.36 81 SER B O 1
ATOM 2781 N N . ARG B 1 82 ? 71.894 -91.394 -44.783 1.00 20.24 82 ARG B N 1
ATOM 2782 C CA . ARG B 1 82 ? 71.298 -90.148 -44.294 1.00 19.08 82 ARG B CA 1
ATOM 2783 C C . ARG B 1 82 ? 70.166 -90.364 -43.267 1.00 19.61 82 ARG B C 1
ATOM 2784 O O . ARG B 1 82 ? 70.139 -89.712 -42.241 1.00 19.11 82 ARG B O 1
ATOM 2792 N N . LEU B 1 83 ? 69.236 -91.260 -43.556 1.00 20.81 83 LEU B N 1
ATOM 2793 C CA . LEU B 1 83 ? 68.112 -91.500 -42.656 1.00 21.61 83 LEU B CA 1
ATOM 2794 C C . LEU B 1 83 ? 68.582 -92.125 -41.333 1.00 22.25 83 LEU B C 1
ATOM 2795 O O . LEU B 1 83 ? 68.140 -91.712 -40.268 1.00 22.26 83 LEU B O 1
ATOM 2800 N N . GLU B 1 84 ? 69.461 -93.118 -41.397 1.00 22.95 84 GLU B N 1
ATOM 2801 C CA . GLU B 1 84 ? 69.850 -93.839 -40.191 1.00 23.86 84 GLU B CA 1
ATOM 2802 C C . GLU B 1 84 ? 70.638 -92.942 -39.258 1.00 22.81 84 GLU B C 1
ATOM 2803 O O . GLU B 1 84 ? 70.292 -92.845 -38.097 1.00 23.20 84 GLU B O 1
ATOM 2809 N N . THR B 1 85 ? 71.675 -92.276 -39.760 1.00 21.68 85 THR B N 1
ATOM 2810 C CA . THR B 1 85 ? 72.448 -91.368 -38.919 1.00 20.83 85 THR B CA 1
ATOM 2811 C C . THR B 1 85 ? 71.551 -90.248 -38.354 1.00 20.16 85 THR B C 1
ATOM 2812 O O . THR B 1 85 ? 71.620 -89.936 -37.164 1.00 20.34 85 THR B O 1
ATOM 2816 N N . THR B 1 86 ? 70.702 -89.662 -39.189 1.00 19.59 86 THR B N 1
ATOM 2817 C CA . THR B 1 86 ? 69.818 -88.605 -38.731 1.00 19.16 86 THR B CA 1
ATOM 2818 C C . THR B 1 86 ? 68.848 -89.108 -37.649 1.00 20.42 86 THR B C 1
ATOM 2819 O O . THR B 1 86 ? 68.646 -88.454 -36.629 1.00 20.48 86 THR B O 1
ATOM 2823 N N . GLN B 1 87 ? 68.284 -90.284 -37.862 1.00 21.62 87 GLN B N 1
ATOM 2824 C CA . GLN B 1 87 ? 67.297 -90.833 -36.945 1.00 23.10 87 GLN B CA 1
ATOM 2825 C C . GLN B 1 87 ? 67.952 -91.152 -35.622 1.00 23.71 87 GLN B C 1
ATOM 2826 O O . GLN B 1 87 ? 67.367 -90.965 -34.554 1.00 24.52 87 GLN B O 1
ATOM 2832 N N . LEU B 1 88 ? 69.188 -91.623 -35.695 1.00 23.48 88 LEU B N 1
ATOM 2833 C CA . LEU B 1 88 ? 69.924 -92.052 -34.505 1.00 24.25 88 LEU B CA 1
ATOM 2834 C C . LEU B 1 88 ? 70.195 -90.852 -33.606 1.00 23.58 88 LEU B C 1
ATOM 2835 O O . LEU B 1 88 ? 70.110 -90.944 -32.387 1.00 24.55 88 LEU B O 1
ATOM 2840 N N . LEU B 1 89 ? 70.550 -89.741 -34.233 1.00 22.08 89 LEU B N 1
ATOM 2841 C CA . LEU B 1 89 ? 70.751 -88.497 -33.522 1.00 21.50 89 LEU B CA 1
ATOM 2842 C C . LEU B 1 89 ? 69.447 -87.959 -32.939 1.00 22.07 89 LEU B C 1
ATOM 2843 O O . LEU B 1 89 ? 69.406 -87.512 -31.802 1.00 22.67 89 LEU B O 1
ATOM 2848 N N . ALA B 1 90 ? 68.392 -87.988 -33.744 1.00 22.03 90 ALA B N 1
ATOM 2849 C CA . ALA B 1 90 ? 67.075 -87.506 -33.326 1.00 22.78 90 ALA B CA 1
ATOM 2850 C C . ALA B 1 90 ? 66.585 -88.245 -32.087 1.00 24.60 90 ALA B C 1
ATOM 2851 O O . ALA B 1 90 ? 66.187 -87.627 -31.104 1.00 25.31 90 ALA B O 1
ATOM 2853 N N . LYS B 1 91 ? 66.627 -89.568 -32.133 1.00 25.54 91 LYS B N 1
ATOM 2854 C CA . LYS B 1 91 ? 66.219 -90.387 -30.991 1.00 27.48 91 LYS B CA 1
ATOM 2855 C C . LYS B 1 91 ? 67.105 -90.159 -29.764 1.00 27.77 91 LYS B C 1
ATOM 2856 O O . LYS B 1 91 ? 66.623 -90.151 -28.649 1.00 29.21 91 LYS B O 1
ATOM 2862 N N . ALA B 1 92 ? 68.388 -89.929 -29.989 1.00 26.56 92 ALA B N 1
ATOM 2863 C CA . ALA B 1 92 ? 69.313 -89.637 -28.907 1.00 26.85 92 ALA B CA 1
ATOM 2864 C C . ALA B 1 92 ? 68.970 -88.333 -28.220 1.00 26.79 92 ALA B C 1
ATOM 2865 O O . ALA B 1 92 ? 69.048 -88.246 -26.993 1.00 28.02 92 ALA B O 1
ATOM 2867 N N . ILE B 1 93 ? 68.630 -87.319 -29.015 1.00 25.51 93 ILE B N 1
ATOM 2868 C CA . ILE B 1 93 ? 68.227 -86.017 -28.490 1.00 25.54 93 ILE B CA 1
ATOM 2869 C C . ILE B 1 93 ? 66.947 -86.139 -27.668 1.00 27.34 93 ILE B C 1
ATOM 2870 O O . ILE B 1 93 ? 66.867 -85.662 -26.537 1.00 28.47 93 ILE B O 1
ATOM 2875 N N . THR B 1 94 ? 65.952 -86.813 -28.233 1.00 27.83 94 THR B N 1
ATOM 2876 C CA . THR B 1 94 ? 64.664 -87.018 -27.556 1.00 29.79 94 THR B CA 1
ATOM 2877 C C . THR B 1 94 ? 64.844 -87.703 -26.207 1.00 31.64 94 THR B C 1
ATOM 2878 O O . THR B 1 94 ? 64.166 -87.350 -25.268 1.00 33.23 94 THR B O 1
ATOM 2882 N N . LYS B 1 95 ? 65.758 -88.657 -26.100 1.00 31.61 95 LYS B N 1
ATOM 2883 C CA . LYS B 1 95 ? 65.894 -89.402 -24.850 1.00 33.57 95 LYS B CA 1
ATOM 2884 C C . LYS B 1 95 ? 67.018 -88.922 -23.939 1.00 33.54 95 LYS B C 1
ATOM 2885 O O . LYS B 1 95 ? 67.226 -89.470 -22.872 1.00 35.21 95 LYS B O 1
ATOM 2891 N N . ALA B 1 96 ? 67.737 -87.893 -24.351 1.00 31.82 96 ALA B N 1
ATOM 2892 C CA . ALA B 1 96 ? 68.783 -87.323 -23.515 1.00 31.92 96 ALA B CA 1
ATOM 2893 C C . ALA B 1 96 ? 68.160 -86.649 -22.303 1.00 33.66 96 ALA B C 1
ATOM 2894 O O . ALA B 1 96 ? 67.181 -85.919 -22.441 1.00 33.80 96 ALA B O 1
ATOM 2896 N N . PRO B 1 97 ? 68.744 -86.861 -21.109 1.00 35.14 97 PRO B N 1
ATOM 2897 C CA . PRO B 1 97 ? 68.274 -86.155 -19.896 1.00 37.01 97 PRO B CA 1
ATOM 2898 C C . PRO B 1 97 ? 68.490 -84.628 -19.911 1.00 36.23 97 PRO B C 1
ATOM 2899 O O . PRO B 1 97 ? 67.639 -83.887 -19.437 1.00 37.36 97 PRO B O 1
ATOM 2903 N N . GLN B 1 98 ? 69.648 -84.186 -20.419 1.00 34.56 98 GLN B N 1
ATOM 2904 C CA . GLN B 1 98 ? 69.967 -82.762 -20.573 1.00 33.75 98 GLN B CA 1
ATOM 2905 C C . GLN B 1 98 ? 70.020 -82.486 -22.062 1.00 31.38 98 GLN B C 1
ATOM 2906 O O . GLN B 1 98 ? 71.116 -82.356 -22.627 1.00 30.01 98 GLN B O 1
ATOM 2912 N N . PRO B 1 99 ? 68.855 -82.420 -22.726 1.00 31.04 99 PRO B N 1
ATOM 2913 C CA . PRO B 1 99 ? 68.905 -82.355 -24.200 1.00 28.92 99 PRO B CA 1
ATOM 2914 C C . PRO B 1 99 ? 69.450 -81.030 -24.726 1.00 27.64 99 PRO B C 1
ATOM 2915 O O . PRO B 1 99 ? 69.371 -80.021 -24.041 1.00 28.49 99 PRO B O 1
ATOM 2919 N N . PRO B 1 100 ? 70.010 -81.041 -25.932 1.00 25.79 100 PRO B N 1
ATOM 2920 C CA . PRO B 1 100 ? 70.587 -79.827 -26.521 1.00 24.64 100 PRO B CA 1
ATOM 2921 C C . PRO B 1 100 ? 69.552 -78.810 -26.926 1.00 24.54 100 PRO B C 1
ATOM 2922 O O . PRO B 1 100 ? 68.446 -79.176 -27.291 1.00 24.71 100 PRO B O 1
ATOM 2926 N N . LYS B 1 101 ? 69.937 -77.538 -26.869 1.00 24.43 101 LYS B N 1
ATOM 2927 C CA . LYS B 1 101 ? 69.019 -76.418 -27.131 1.00 24.64 101 LYS B CA 1
ATOM 2928 C C . LYS B 1 101 ? 68.773 -76.195 -28.642 1.00 22.98 101 LYS B C 1
ATOM 2929 O O . LYS B 1 101 ? 67.727 -75.693 -29.006 1.00 23.21 101 LYS B O 1
ATOM 2932 N N . ALA B 1 102 ? 69.682 -76.661 -29.502 1.00 21.54 102 ALA B N 1
ATOM 2933 C CA . ALA B 1 102 ? 69.469 -76.607 -30.977 1.00 20.10 102 ALA B CA 1
ATOM 2934 C C . ALA B 1 102 ? 69.874 -77.905 -31.729 1.00 19.19 102 ALA B C 1
ATOM 2935 O O . ALA B 1 102 ? 70.739 -78.674 -31.286 1.00 19.32 102 ALA B O 1
ATOM 2937 N N . TRP B 1 103 ? 69.220 -78.126 -32.864 1.00 18.47 103 TRP B N 1
ATOM 2938 C CA . TRP B 1 103 ? 69.402 -79.319 -33.708 1.00 17.82 103 TRP B CA 1
ATOM 2939 C C . TRP B 1 103 ? 69.249 -78.922 -35.155 1.00 16.74 103 TRP B C 1
ATOM 2940 O O . TRP B 1 103 ? 68.170 -78.520 -35.576 1.00 16.90 103 TRP B O 1
ATOM 2951 N N . VAL B 1 104 ? 70.334 -79.035 -35.916 1.00 15.83 104 VAL B N 1
ATOM 2952 C CA . VAL B 1 104 ? 70.399 -78.485 -37.253 1.00 14.92 104 VAL B CA 1
ATOM 2953 C C . VAL B 1 104 ? 70.790 -79.556 -38.265 1.00 14.45 104 VAL B C 1
ATOM 2954 O O . VAL B 1 104 ? 71.794 -80.249 -38.073 1.00 14.46 104 VAL B O 1
ATOM 2958 N N . LEU B 1 105 ? 69.999 -79.686 -39.332 1.00 14.23 105 LEU B N 1
ATOM 2959 C CA . LEU B 1 105 ? 70.259 -80.669 -40.382 1.00 14.00 105 LEU B CA 1
ATOM 2960 C C . LEU B 1 105 ? 70.577 -79.960 -41.677 1.00 13.30 105 LEU B C 1
ATOM 2961 O O . LEU B 1 105 ? 70.026 -78.890 -41.962 1.00 13.12 105 LEU B O 1
ATOM 2966 N N . VAL B 1 106 ? 71.498 -80.534 -42.445 1.00 13.08 106 VAL B N 1
ATOM 2967 C CA . VAL B 1 106 ? 71.779 -80.037 -43.794 1.00 12.66 106 VAL B CA 1
ATOM 2968 C C . VAL B 1 106 ? 71.156 -81.005 -44.791 1.00 13.00 106 VAL B C 1
ATOM 2969 O O . VAL B 1 106 ? 71.384 -82.209 -44.726 1.00 13.46 106 VAL B O 1
ATOM 2973 N N . THR B 1 107 ? 70.306 -80.474 -45.658 1.00 12.95 107 THR B N 1
ATOM 2974 C CA . THR B 1 107 ? 69.803 -81.241 -46.776 1.00 13.40 107 THR B CA 1
ATOM 2975 C C . THR B 1 107 ? 70.093 -80.443 -48.057 1.00 13.13 107 THR B C 1
ATOM 2976 O O . THR B 1 107 ? 71.103 -79.729 -48.118 1.00 12.69 107 THR B O 1
ATOM 2980 N N . GLY B 1 108 ? 69.220 -80.516 -49.063 1.00 13.54 108 GLY B N 1
ATOM 2981 C CA . GLY B 1 108 ? 69.539 -79.932 -50.354 1.00 13.52 108 GLY B CA 1
ATOM 2982 C C . GLY B 1 108 ? 68.418 -79.195 -51.060 1.00 13.78 108 GLY B C 1
ATOM 2983 O O . GLY B 1 108 ? 67.250 -79.423 -50.836 1.00 14.24 108 GLY B O 1
ATOM 2984 N N . VAL B 1 109 ? 68.811 -78.351 -51.998 1.00 13.70 109 VAL B N 1
ATOM 2985 C CA . VAL B 1 109 ? 67.852 -77.629 -52.845 1.00 14.11 109 VAL B CA 1
ATOM 2986 C C . VAL B 1 109 ? 67.162 -78.539 -53.858 1.00 15.05 109 VAL B C 1
ATOM 2987 O O . VAL B 1 109 ? 66.206 -78.128 -54.486 1.00 15.62 109 VAL B O 1
ATOM 2991 N N . ALA B 1 110 ? 67.616 -79.786 -53.974 1.00 15.38 110 ALA B N 1
ATOM 2992 C CA . ALA B 1 110 ? 66.914 -80.800 -54.782 1.00 16.51 110 ALA B CA 1
ATOM 2993 C C . ALA B 1 110 ? 65.433 -80.935 -54.408 1.00 17.08 110 ALA B C 1
ATOM 2994 O O . ALA B 1 110 ? 64.654 -81.483 -55.174 1.00 18.19 110 ALA B O 1
ATOM 2996 N N . TYR B 1 111 ? 65.059 -80.472 -53.206 1.00 16.54 111 TYR B N 1
ATOM 2997 C CA . TYR B 1 111 ? 63.657 -80.410 -52.775 1.00 17.23 111 TYR B CA 1
ATOM 2998 C C . TYR B 1 111 ? 62.776 -79.656 -53.785 1.00 17.93 111 TYR B C 1
ATOM 2999 O O . TYR B 1 111 ? 61.627 -80.026 -53.996 1.00 19.07 111 TYR B O 1
ATOM 3008 N N . TYR B 1 112 ? 63.331 -78.607 -54.391 1.00 17.39 112 TYR B N 1
ATOM 3009 C CA . TYR B 1 112 ? 62.583 -77.743 -55.303 1.00 18.06 112 TYR B CA 1
ATOM 3010 C C . TYR B 1 112 ? 62.683 -78.234 -56.743 1.00 18.91 112 TYR B C 1
ATOM 3011 O O . TYR B 1 112 ? 63.743 -78.573 -57.237 1.00 18.61 112 TYR B O 1
ATOM 3020 N N . GLN B 1 113 ? 61.541 -78.290 -57.392 1.00 20.17 113 GLN B N 1
ATOM 3021 C CA . GLN B 1 113 ? 61.403 -78.818 -58.740 1.00 21.36 113 GLN B CA 1
ATOM 3022 C C . GLN B 1 113 ? 62.251 -78.006 -59.722 1.00 21.12 113 GLN B C 1
ATOM 3023 O O . GLN B 1 113 ? 62.062 -76.801 -59.867 1.00 20.97 113 GLN B O 1
ATOM 3029 N N . PRO B 1 114 ? 63.219 -78.658 -60.384 1.00 21.24 114 PRO B N 1
ATOM 3030 C CA . PRO B 1 114 ? 63.999 -77.925 -61.366 1.00 21.31 114 PRO B CA 1
ATOM 3031 C C . PRO B 1 114 ? 63.103 -77.360 -62.442 1.00 22.61 114 PRO B C 1
ATOM 3032 O O . PRO B 1 114 ? 62.162 -78.014 -62.859 1.00 23.86 114 PRO B O 1
ATOM 3036 N N . SER B 1 115 ? 63.443 -76.162 -62.892 1.00 22.44 115 SER B N 1
ATOM 3037 C CA . SER B 1 115 ? 62.595 -75.362 -63.770 1.00 23.61 115 SER B CA 1
ATOM 3038 C C . SER B 1 115 ? 63.395 -74.183 -64.326 1.00 23.44 115 SER B C 1
ATOM 3039 O O . SER B 1 115 ? 64.282 -73.656 -63.665 1.00 22.23 115 SER B O 1
ATOM 3042 N N . LEU B 1 116 ? 63.102 -73.796 -65.555 1.00 24.84 116 LEU B N 1
ATOM 3043 C CA . LEU B 1 116 ? 63.760 -72.644 -66.167 1.00 25.01 116 LEU B CA 1
ATOM 3044 C C . LEU B 1 116 ? 63.006 -71.343 -65.853 1.00 25.03 116 LEU B C 1
ATOM 3045 O O . LEU B 1 116 ? 63.530 -70.255 -66.079 1.00 25.02 116 LEU B O 1
ATOM 3050 N N . THR B 1 117 ? 61.781 -71.467 -65.332 1.00 25.25 117 THR B N 1
ATOM 3051 C CA . THR B 1 117 ? 60.914 -70.316 -65.083 1.00 25.65 117 THR B CA 1
ATOM 3052 C C . THR B 1 117 ? 60.598 -70.085 -63.593 1.00 24.50 117 THR B C 1
ATOM 3053 O O . THR B 1 117 ? 60.424 -68.955 -63.184 1.00 24.43 117 THR B O 1
ATOM 3057 N N . ALA B 1 118 ? 60.516 -71.143 -62.789 1.00 23.78 118 ALA B N 1
ATOM 3058 C CA . ALA B 1 118 ? 60.046 -71.012 -61.419 1.00 23.07 118 ALA B CA 1
ATOM 3059 C C . ALA B 1 118 ? 61.066 -70.339 -60.525 1.00 21.64 118 ALA B C 1
ATOM 3060 O O . ALA B 1 118 ? 62.243 -70.219 -60.845 1.00 21.03 118 ALA B O 1
ATOM 3062 N N . GLU B 1 119 ? 60.566 -69.893 -59.383 1.00 21.34 119 GLU B N 1
ATOM 3063 C CA . GLU B 1 119 ? 61.350 -69.266 -58.345 1.00 20.21 119 GLU B CA 1
ATOM 3064 C C . GLU B 1 119 ? 60.883 -69.815 -56.989 1.00 19.76 119 GLU B C 1
ATOM 3065 O O . GLU B 1 119 ? 59.700 -69.827 -56.709 1.00 20.66 119 GLU B O 1
ATOM 3071 N N . TYR B 1 120 ? 61.811 -70.235 -56.145 1.00 18.56 120 TYR B N 1
ATOM 3072 C CA . TYR B 1 120 ? 61.484 -70.906 -54.890 1.00 18.20 120 TYR B CA 1
ATOM 3073 C C . TYR B 1 120 ? 62.068 -70.177 -53.698 1.00 17.47 120 TYR B C 1
ATOM 3074 O O . TYR B 1 120 ? 63.152 -69.600 -53.784 1.00 16.84 120 TYR B O 1
ATOM 3083 N N . ASP B 1 121 ? 61.337 -70.178 -52.584 1.00 17.78 121 ASP B N 1
ATOM 3084 C CA . ASP B 1 121 ? 61.920 -69.839 -51.278 1.00 17.16 121 ASP B CA 1
ATOM 3085 C C . ASP B 1 121 ? 61.625 -70.942 -50.273 1.00 17.05 121 ASP B C 1
ATOM 3086 O O . ASP B 1 121 ? 61.140 -72.011 -50.660 1.00 17.34 121 ASP B O 1
ATOM 3091 N N . GLU B 1 122 ? 61.915 -70.697 -49.005 1.00 16.81 122 GLU B N 1
ATOM 3092 C CA . GLU B 1 122 ? 61.848 -71.734 -47.990 1.00 16.69 122 GLU B CA 1
ATOM 3093 C C . GLU B 1 122 ? 60.424 -72.237 -47.754 1.00 17.93 122 GLU B C 1
ATOM 3094 O O . GLU B 1 122 ? 60.230 -73.308 -47.193 1.00 18.06 122 GLU B O 1
ATOM 3100 N N . ASP B 1 123 ? 59.434 -71.468 -48.162 1.00 19.01 123 ASP B N 1
ATOM 3101 C CA . ASP B 1 123 ? 58.061 -71.864 -47.951 1.00 20.46 123 ASP B CA 1
ATOM 3102 C C . ASP B 1 123 ? 57.507 -72.593 -49.168 1.00 20.95 123 ASP B C 1
ATOM 3103 O O . ASP B 1 123 ? 56.355 -72.996 -49.159 1.00 22.34 123 ASP B O 1
ATOM 3108 N N . SER B 1 124 ? 58.310 -72.742 -50.214 1.00 20.05 124 SER B N 1
ATOM 3109 C CA . SER B 1 124 ? 57.819 -73.317 -51.453 1.00 20.70 124 SER B CA 1
ATOM 3110 C C . SER B 1 124 ? 57.636 -74.823 -51.330 1.00 20.94 124 SER B C 1
ATOM 3111 O O . SER B 1 124 ? 58.387 -75.497 -50.633 1.00 20.07 124 SER B O 1
ATOM 3114 N N . PRO B 1 125 ? 56.645 -75.369 -52.029 1.00 22.29 125 PRO B N 1
ATOM 3115 C CA . PRO B 1 125 ? 56.407 -76.808 -51.959 1.00 22.83 125 PRO B CA 1
ATOM 3116 C C . PRO B 1 125 ? 57.360 -77.584 -52.853 1.00 22.08 125 PRO B C 1
ATOM 3117 O O . PRO B 1 125 ? 57.961 -77.028 -53.760 1.00 21.51 125 PRO B O 1
ATOM 3121 N N . GLY B 1 126 ? 57.476 -78.871 -52.576 1.00 22.28 126 GLY B N 1
ATOM 3122 C CA . GLY B 1 126 ? 58.376 -79.754 -53.297 1.00 21.82 126 GLY B CA 1
ATOM 3123 C C . GLY B 1 126 ? 58.488 -81.105 -52.612 1.00 22.11 126 GLY B C 1
ATOM 3124 O O . GLY B 1 126 ? 57.594 -81.523 -51.889 1.00 23.14 126 GLY B O 1
ATOM 3125 N N . GLY B 1 127 ? 59.609 -81.774 -52.836 1.00 21.36 127 GLY B N 1
ATOM 3126 C CA . GLY B 1 127 ? 59.941 -82.989 -52.113 1.00 21.50 127 GLY B CA 1
ATOM 3127 C C . GLY B 1 127 ? 59.261 -84.252 -52.571 1.00 23.17 127 GLY B C 1
ATOM 3128 O O . GLY B 1 127 ? 59.317 -85.258 -51.861 1.00 23.62 127 GLY B O 1
ATOM 3129 N N . ASP B 1 128 ? 58.695 -84.248 -53.775 1.00 24.22 128 ASP B N 1
ATOM 3130 C CA . ASP B 1 128 ? 57.773 -85.327 -54.183 1.00 26.24 128 ASP B CA 1
ATOM 3131 C C . ASP B 1 128 ? 57.709 -85.702 -55.696 1.00 27.36 128 ASP B C 1
ATOM 3132 O O . ASP B 1 128 ? 56.712 -86.211 -56.149 1.00 29.21 128 ASP B O 1
ATOM 3137 N N . PHE B 1 129 ? 58.781 -85.475 -56.452 1.00 26.43 129 PHE B N 1
ATOM 3138 C CA . PHE B 1 129 ? 58.755 -85.616 -57.921 1.00 27.52 129 PHE B CA 1
ATOM 3139 C C . PHE B 1 129 ? 59.931 -86.394 -58.526 1.00 27.48 129 PHE B C 1
ATOM 3140 O O . PHE B 1 129 ? 59.957 -86.621 -59.716 1.00 28.60 129 PHE B O 1
ATOM 3148 N N . ASP B 1 130 ? 60.934 -86.728 -57.722 1.00 26.29 130 ASP B N 1
ATOM 3149 C CA . ASP B 1 130 ? 62.069 -87.519 -58.174 1.00 26.44 130 ASP B CA 1
ATOM 3150 C C . ASP B 1 130 ? 62.786 -88.107 -56.971 1.00 25.59 130 ASP B C 1
ATOM 3151 O O . ASP B 1 130 ? 62.419 -87.841 -55.838 1.00 24.86 130 ASP B O 1
ATOM 3156 N N . PHE B 1 131 ? 63.839 -88.870 -57.215 1.00 25.81 131 PHE B N 1
ATOM 3157 C CA . PHE B 1 131 ? 64.565 -89.533 -56.142 1.00 25.30 131 PHE B CA 1
ATOM 3158 C C . PHE B 1 131 ? 65.142 -88.569 -55.095 1.00 23.29 131 PHE B C 1
ATOM 3159 O O . PHE B 1 131 ? 64.999 -88.785 -53.881 1.00 22.89 131 PHE B O 1
ATOM 3167 N N . PHE B 1 132 ? 65.786 -87.506 -55.553 1.00 22.20 132 PHE B N 1
ATOM 3168 C CA . PHE B 1 132 ? 66.449 -86.596 -54.628 1.00 20.51 132 PHE B CA 1
ATOM 3169 C C . PHE B 1 132 ? 65.485 -85.695 -53.843 1.00 19.83 132 PHE B C 1
ATOM 3170 O O . PHE B 1 132 ? 65.758 -85.337 -52.704 1.00 18.87 132 PHE B O 1
ATOM 3178 N N . SER B 1 133 ? 64.371 -85.319 -54.463 1.00 20.51 133 SER B N 1
ATOM 3179 C CA . SER B 1 133 ? 63.358 -84.553 -53.759 1.00 20.27 133 SER B CA 1
ATOM 3180 C C . SER B 1 133 ? 62.716 -85.437 -52.688 1.00 20.94 133 SER B C 1
ATOM 3181 O O . SER B 1 133 ? 62.559 -85.008 -51.547 1.00 20.34 133 SER B O 1
ATOM 3184 N N . ASN B 1 134 ? 62.364 -86.671 -53.042 1.00 22.37 134 ASN B N 1
ATOM 3185 C CA . ASN B 1 134 ? 61.863 -87.635 -52.061 1.00 23.25 134 ASN B CA 1
ATOM 3186 C C . ASN B 1 134 ? 62.886 -87.897 -50.976 1.00 22.27 134 ASN B C 1
ATOM 3187 O O . ASN B 1 134 ? 62.538 -88.036 -49.805 1.00 22.35 134 ASN B O 1
ATOM 3192 N N . LEU B 1 135 ? 64.158 -87.944 -51.349 1.00 21.50 135 LEU B N 1
ATOM 3193 C CA . LEU B 1 135 ? 65.205 -88.094 -50.345 1.00 20.63 135 LEU B CA 1
ATOM 3194 C C . LEU B 1 135 ? 65.107 -86.981 -49.294 1.00 19.44 135 LEU B C 1
ATOM 3195 O O . LEU B 1 135 ? 64.998 -87.245 -48.107 1.00 19.50 135 LEU B O 1
ATOM 3200 N N . VAL B 1 136 ? 65.075 -85.738 -49.748 1.00 18.58 136 VAL B N 1
ATOM 3201 C CA . VAL B 1 136 ? 65.041 -84.628 -48.825 1.00 17.62 136 VAL B CA 1
ATOM 3202 C C . VAL B 1 136 ? 63.829 -84.722 -47.904 1.00 18.39 136 VAL B C 1
ATOM 3203 O O . VAL B 1 136 ? 63.960 -84.504 -46.705 1.00 18.07 136 VAL B O 1
ATOM 3207 N N . THR B 1 137 ? 62.672 -85.089 -48.434 1.00 19.61 137 THR B N 1
ATOM 3208 C CA . THR B 1 137 ? 61.465 -85.229 -47.587 1.00 20.68 137 THR B CA 1
ATOM 3209 C C . THR B 1 137 ? 61.688 -86.239 -46.451 1.00 21.18 137 THR B C 1
ATOM 3210 O O . THR B 1 137 ? 61.475 -85.917 -45.276 1.00 21.18 137 THR B O 1
ATOM 3214 N N . LYS B 1 138 ? 62.160 -87.430 -46.803 1.00 21.71 138 LYS B N 1
ATOM 3215 C CA . LYS B 1 138 ? 62.359 -88.512 -45.827 1.00 22.45 138 LYS B CA 1
ATOM 3216 C C . LYS B 1 138 ? 63.461 -88.161 -44.832 1.00 21.24 138 LYS B C 1
ATOM 3217 O O . LYS B 1 138 ? 63.367 -88.437 -43.644 1.00 21.67 138 LYS B O 1
ATOM 3223 N N . TRP B 1 139 ? 64.483 -87.497 -45.347 1.00 19.88 139 TRP B N 1
ATOM 3224 C CA . TRP B 1 139 ? 65.633 -87.039 -44.579 1.00 18.77 139 TRP B CA 1
ATOM 3225 C C . TRP B 1 139 ? 65.223 -86.050 -43.540 1.00 18.41 139 TRP B C 1
ATOM 3226 O O . TRP B 1 139 ? 65.576 -86.168 -42.373 1.00 18.47 139 TRP B O 1
ATOM 3237 N N . GLU B 1 140 ? 64.443 -85.070 -43.945 1.00 18.24 140 GLU B N 1
ATOM 3238 C CA . GLU B 1 140 ? 63.916 -84.081 -43.000 1.00 18.20 140 GLU B CA 1
ATOM 3239 C C . GLU B 1 140 ? 62.945 -84.728 -42.009 1.00 19.63 140 GLU B C 1
ATOM 3240 O O . GLU B 1 140 ? 62.973 -84.428 -40.834 1.00 19.80 140 GLU B O 1
ATOM 3246 N N . ALA B 1 141 ? 62.118 -85.644 -42.487 1.00 20.83 141 ALA B N 1
ATOM 3247 C CA . ALA B 1 141 ? 61.212 -86.378 -41.604 1.00 22.47 141 ALA B CA 1
ATOM 3248 C C . ALA B 1 141 ? 61.988 -87.124 -40.512 1.00 22.61 141 ALA B C 1
ATOM 3249 O O . ALA B 1 141 ? 61.558 -87.187 -39.363 1.00 23.54 141 ALA B O 1
ATOM 3251 N N . ALA B 1 142 ? 63.127 -87.676 -40.880 1.00 21.86 142 ALA B N 1
ATOM 3252 C CA . ALA B 1 142 ? 63.952 -88.434 -39.961 1.00 22.09 142 ALA B CA 1
ATOM 3253 C C . ALA B 1 142 ? 64.524 -87.526 -38.862 1.00 21.34 142 ALA B C 1
ATOM 3254 O O . ALA B 1 142 ? 64.734 -87.977 -37.737 1.00 22.04 142 ALA B O 1
ATOM 3256 N N . ALA B 1 143 ? 64.748 -86.251 -39.180 1.00 20.13 143 ALA B N 1
ATOM 3257 C CA . ALA B 1 143 ? 65.282 -85.282 -38.211 1.00 19.55 143 ALA B CA 1
ATOM 3258 C C . ALA B 1 143 ? 64.215 -84.702 -37.261 1.00 20.54 143 ALA B C 1
ATOM 3259 O O . ALA B 1 143 ? 64.553 -84.132 -36.232 1.00 20.58 143 ALA B O 1
ATOM 3261 N N . ARG B 1 144 ? 62.946 -84.835 -37.610 1.00 21.52 144 ARG B N 1
ATOM 3262 C CA . ARG B 1 144 ? 61.914 -84.090 -36.931 1.00 22.50 144 ARG B CA 1
ATOM 3263 C C . ARG B 1 144 ? 61.670 -84.633 -35.525 1.00 23.96 144 ARG B C 1
ATOM 3264 O O . ARG B 1 144 ? 61.284 -85.778 -35.357 1.00 25.14 144 ARG B O 1
ATOM 3272 N N . LEU B 1 145 ? 61.915 -83.798 -34.518 1.00 24.03 145 LEU B N 1
ATOM 3273 C CA . LEU B 1 145 ? 61.701 -84.162 -33.124 1.00 25.56 145 LEU B CA 1
ATOM 3274 C C . LEU B 1 145 ? 60.270 -83.806 -32.748 1.00 27.31 145 LEU B C 1
ATOM 3275 O O . LEU B 1 145 ? 59.793 -82.736 -33.125 1.00 27.08 145 LEU B O 1
ATOM 3280 N N . PRO B 1 146 ? 59.591 -84.690 -32.007 1.00 29.24 146 PRO B N 1
ATOM 3281 C CA . PRO B 1 146 ? 58.381 -84.233 -31.341 1.00 31.21 146 PRO B CA 1
ATOM 3282 C C . PRO B 1 146 ? 58.796 -83.431 -30.113 1.00 31.59 146 PRO B C 1
ATOM 3283 O O . PRO B 1 146 ? 59.926 -83.553 -29.615 1.00 30.75 146 PRO B O 1
ATOM 3287 N N . GLY B 1 147 ? 57.917 -82.583 -29.629 1.00 32.99 147 GLY B N 1
ATOM 3288 C CA . GLY B 1 147 ? 58.261 -81.805 -28.441 1.00 33.66 147 GLY B CA 1
ATOM 3289 C C . GLY B 1 147 ? 59.039 -80.567 -28.822 1.00 31.86 147 GLY B C 1
ATOM 3290 O O . GLY B 1 147 ? 59.610 -80.494 -29.896 1.00 29.88 147 GLY B O 1
ATOM 3291 N N . ASP B 1 148 ? 58.999 -79.585 -27.920 1.00 32.85 148 ASP B N 1
ATOM 3292 C CA . ASP B 1 148 ? 59.467 -78.236 -28.178 1.00 31.80 148 ASP B CA 1
ATOM 3293 C C . ASP B 1 148 ? 60.749 -77.883 -27.402 1.00 31.22 148 ASP B C 1
ATOM 3294 O O . ASP B 1 148 ? 61.173 -76.728 -27.441 1.00 30.71 148 ASP B O 1
ATOM 3296 N N . SER B 1 149 ? 61.320 -78.852 -26.676 1.00 31.56 149 SER B N 1
ATOM 3297 C CA . SER B 1 149 ? 62.502 -78.658 -25.798 1.00 31.43 149 SER B CA 1
ATOM 3298 C C . SER B 1 149 ? 63.774 -78.234 -26.621 1.00 29.05 149 SER B C 1
ATOM 3299 O O . SER B 1 149 ? 64.621 -77.442 -26.153 1.00 28.91 149 SER B O 1
ATOM 3302 N N . THR B 1 150 ? 63.813 -78.628 -27.901 1.00 17.94 150 THR B N 1
ATOM 3303 C CA . THR B 1 150 ? 64.961 -78.333 -28.766 1.00 17.61 150 THR B CA 1
ATOM 3304 C C . THR B 1 150 ? 64.579 -77.599 -30.048 1.00 16.70 150 THR B C 1
ATOM 3305 O O . THR B 1 150 ? 63.742 -78.043 -30.825 1.00 16.45 150 THR B O 1
ATOM 3309 N N . ARG B 1 151 ? 65.234 -76.472 -30.258 1.00 16.40 151 ARG B N 1
ATOM 3310 C CA . ARG B 1 151 ? 65.079 -75.643 -31.466 1.00 15.70 151 ARG B CA 1
ATOM 3311 C C . ARG B 1 151 ? 65.525 -76.426 -32.692 1.00 15.40 151 ARG B C 1
ATOM 3312 O O . ARG B 1 151 ? 66.582 -77.076 -32.667 1.00 15.71 151 ARG B O 1
ATOM 3320 N N . GLN B 1 152 ? 64.735 -76.382 -33.757 1.00 14.99 152 GLN B N 1
ATOM 3321 C CA . GLN B 1 152 ? 65.010 -77.196 -34.953 1.00 14.85 152 GLN B CA 1
ATOM 3322 C C . GLN B 1 152 ? 65.239 -76.318 -36.181 1.00 14.30 152 GLN B C 1
ATOM 3323 O O . GLN B 1 152 ? 64.450 -75.433 -36.486 1.00 14.13 152 GLN B O 1
ATOM 3329 N N . VAL B 1 153 ? 66.309 -76.612 -36.909 1.00 14.17 153 VAL B N 1
ATOM 3330 C CA . VAL B 1 153 ? 66.644 -75.888 -38.134 1.00 13.71 153 VAL B CA 1
ATOM 3331 C C . VAL B 1 153 ? 67.037 -76.862 -39.224 1.00 13.72 153 VAL B C 1
ATOM 3332 O O . VAL B 1 153 ? 67.717 -77.866 -38.971 1.00 14.09 153 VAL B O 1
ATOM 3336 N N . VAL B 1 154 ? 66.590 -76.601 -40.439 1.00 13.50 154 VAL B N 1
ATOM 3337 C CA . VAL B 1 154 ? 67.025 -77.401 -41.573 1.00 13.58 154 VAL B CA 1
ATOM 3338 C C . VAL B 1 154 ? 67.568 -76.456 -42.620 1.00 13.13 154 VAL B C 1
ATOM 3339 O O . VAL B 1 154 ? 66.864 -75.537 -43.034 1.00 13.01 154 VAL B O 1
ATOM 3343 N N . VAL B 1 155 ? 68.810 -76.672 -43.038 1.00 13.04 155 VAL B N 1
ATOM 3344 C CA . VAL B 1 155 ? 69.422 -75.842 -44.067 1.00 12.69 155 VAL B CA 1
ATOM 3345 C C . VAL B 1 155 ? 69.507 -76.619 -45.361 1.00 12.81 155 VAL B C 1
ATOM 3346 O O . VAL B 1 155 ? 70.250 -77.584 -45.470 1.00 13.08 155 VAL B O 1
ATOM 3350 N N . ARG B 1 156 ? 68.721 -76.193 -46.336 1.00 12.80 156 ARG B N 1
ATOM 3351 C CA . ARG B 1 156 ? 68.749 -76.804 -47.654 1.00 13.04 156 ARG B CA 1
ATOM 3352 C C . ARG B 1 156 ? 69.833 -76.121 -48.477 1.00 12.68 156 ARG B C 1
ATOM 3353 O O . ARG B 1 156 ? 69.703 -74.953 -48.831 1.00 12.46 156 ARG B O 1
ATOM 3361 N N . SER B 1 157 ? 70.893 -76.866 -48.796 1.00 12.75 157 SER B N 1
ATOM 3362 C CA . SER B 1 157 ? 72.089 -76.264 -49.363 1.00 12.45 157 SER B CA 1
ATOM 3363 C C . SER B 1 157 ? 72.158 -76.384 -50.857 1.00 12.56 157 SER B C 1
ATOM 3364 O O . SER B 1 157 ? 71.721 -77.388 -51.433 1.00 13.04 157 SER B O 1
ATOM 3367 N N . GLY B 1 158 ? 72.708 -75.361 -51.491 1.00 12.27 158 GLY B N 1
ATOM 3368 C CA . GLY B 1 158 ? 73.075 -75.445 -52.895 1.00 12.38 158 GLY B CA 1
ATOM 3369 C C . GLY B 1 158 ? 74.444 -76.066 -53.012 1.00 12.43 158 GLY B C 1
ATOM 3370 O O . GLY B 1 158 ? 74.935 -76.647 -52.045 1.00 12.55 158 GLY B O 1
ATOM 3371 N N . VAL B 1 159 ? 75.072 -75.936 -54.179 1.00 12.46 159 VAL B N 1
ATOM 3372 C CA . VAL B 1 159 ? 76.400 -76.471 -54.409 1.00 12.62 159 VAL B CA 1
ATOM 3373 C C . VAL B 1 159 ? 77.399 -75.664 -53.587 1.00 12.40 159 VAL B C 1
ATOM 3374 O O . VAL B 1 159 ? 77.466 -74.435 -53.706 1.00 12.12 159 VAL B O 1
ATOM 3378 N N . VAL B 1 160 ? 78.166 -76.355 -52.745 1.00 12.74 160 VAL B N 1
ATOM 3379 C CA . VAL B 1 160 ? 79.067 -75.702 -51.810 1.00 12.83 160 VAL B CA 1
ATOM 3380 C C . VAL B 1 160 ? 80.426 -75.566 -52.488 1.00 13.10 160 VAL B C 1
ATOM 3381 O O . VAL B 1 160 ? 81.083 -76.572 -52.776 1.00 13.61 160 VAL B O 1
ATOM 3385 N N . LEU B 1 161 ? 80.828 -74.333 -52.780 1.00 12.92 161 LEU B N 1
ATOM 3386 C CA . LEU B 1 161 ? 82.068 -74.091 -53.501 1.00 13.21 161 LEU B CA 1
ATOM 3387 C C . LEU B 1 161 ? 83.177 -73.707 -52.522 1.00 13.85 161 LEU B C 1
ATOM 3388 O O . LEU B 1 161 ? 83.016 -72.806 -51.719 1.00 13.89 161 LEU B O 1
ATOM 3393 N N . GLY B 1 162 ? 84.296 -74.411 -52.583 1.00 14.54 162 GLY B N 1
ATOM 3394 C CA . GLY B 1 162 ? 85.396 -74.123 -51.690 1.00 15.44 162 GLY B CA 1
ATOM 3395 C C . GLY B 1 162 ? 86.662 -74.883 -52.033 1.00 16.35 162 GLY B C 1
ATOM 3396 O O . GLY B 1 162 ? 86.648 -75.864 -52.785 1.00 16.34 162 GLY B O 1
ATOM 3397 N N . ARG B 1 163 ? 87.776 -74.416 -51.489 1.00 17.34 163 ARG B N 1
ATOM 3398 C CA . ARG B 1 163 ? 89.035 -75.135 -51.651 1.00 18.51 163 ARG B CA 1
ATOM 3399 C C . ARG B 1 163 ? 88.953 -76.426 -50.887 1.00 19.21 163 ARG B C 1
ATOM 3400 O O . ARG B 1 163 ? 88.281 -76.503 -49.854 1.00 19.14 163 ARG B O 1
ATOM 3408 N N . GLY B 1 164 ? 89.654 -77.426 -51.386 1.00 20.01 164 GLY B N 1
ATOM 3409 C CA . GLY B 1 164 ? 89.951 -78.606 -50.593 1.00 21.29 164 GLY B CA 1
ATOM 3410 C C . GLY B 1 164 ? 88.786 -79.564 -50.455 1.00 20.79 164 GLY B C 1
ATOM 3411 O O . GLY B 1 164 ? 88.628 -80.203 -49.398 1.00 21.58 164 GLY B O 1
ATOM 3412 N N . GLY B 1 165 ? 87.945 -79.645 -51.487 1.00 19.61 165 GLY B N 1
ATOM 3413 C CA . GLY B 1 165 ? 86.909 -80.671 -51.522 1.00 19.43 165 GLY B CA 1
ATOM 3414 C C . GLY B 1 165 ? 85.663 -80.272 -52.260 1.00 17.99 165 GLY B C 1
ATOM 3415 O O . GLY B 1 165 ? 85.624 -79.240 -52.941 1.00 17.11 165 GLY B O 1
ATOM 3416 N N . GLY B 1 166 ? 84.632 -81.098 -52.101 1.00 17.94 166 GLY B N 1
ATOM 3417 C CA . GLY B 1 166 ? 83.352 -80.880 -52.747 1.00 16.89 166 GLY B CA 1
ATOM 3418 C C . GLY B 1 166 ? 83.451 -80.880 -54.254 1.00 16.66 166 GLY B C 1
ATOM 3419 O O . GLY B 1 166 ? 84.295 -81.559 -54.834 1.00 17.47 166 GLY B O 1
ATOM 3420 N N . ALA B 1 167 ? 82.562 -80.122 -54.886 1.00 15.67 167 ALA B N 1
ATOM 3421 C CA . ALA B 1 167 ? 82.494 -80.035 -56.333 1.00 15.47 167 ALA B CA 1
ATOM 3422 C C . ALA B 1 167 ? 83.815 -79.501 -56.937 1.00 15.57 167 ALA B C 1
ATOM 3423 O O . ALA B 1 167 ? 84.275 -79.994 -57.963 1.00 16.00 167 ALA B O 1
ATOM 3433 N N . GLY B 1 169 ? 86.764 -79.939 -55.905 1.00 17.50 169 GLY B N 1
ATOM 3434 C CA . GLY B 1 169 ? 87.689 -81.066 -56.011 1.00 18.86 169 GLY B CA 1
ATOM 3435 C C . GLY B 1 169 ? 87.724 -81.684 -57.404 1.00 19.06 169 GLY B C 1
ATOM 3436 O O . GLY B 1 169 ? 88.788 -81.989 -57.910 1.00 19.90 169 GLY B O 1
ATOM 3437 N N . HIS B 1 170 ? 86.568 -81.839 -58.030 1.00 18.41 170 HIS B N 1
ATOM 3438 C CA . HIS B 1 170 ? 86.478 -82.386 -59.386 1.00 18.69 170 HIS B CA 1
ATOM 3439 C C . HIS B 1 170 ? 86.697 -81.400 -60.521 1.00 17.92 170 HIS B C 1
ATOM 3440 O O . HIS B 1 170 ? 87.138 -81.795 -61.607 1.00 18.41 170 HIS B O 1
ATOM 3455 N N . LEU B 1 172 ? 88.397 -78.216 -60.412 1.00 16.69 172 LEU B N 1
ATOM 3456 C CA . LEU B 1 172 ? 89.412 -77.181 -60.323 1.00 16.79 172 LEU B CA 1
ATOM 3457 C C . LEU B 1 172 ? 90.580 -77.433 -61.255 1.00 17.51 172 LEU B C 1
ATOM 3458 O O . LEU B 1 172 ? 91.015 -76.515 -61.957 1.00 17.27 172 LEU B O 1
ATOM 3463 N N . LEU B 1 173 ? 91.073 -78.674 -61.304 1.00 18.50 173 LEU B N 1
ATOM 3464 C CA . LEU B 1 173 ? 92.192 -78.967 -62.178 1.00 19.32 173 LEU B CA 1
ATOM 3465 C C . LEU B 1 173 ? 91.820 -78.819 -63.654 1.00 18.77 173 LEU B C 1
ATOM 3466 O O . LEU B 1 173 ? 92.573 -78.201 -64.407 1.00 18.83 173 LEU B O 1
ATOM 3471 N N . PRO B 1 174 ? 90.675 -79.384 -64.084 1.00 18.38 174 PRO B N 1
ATOM 3472 C CA . PRO B 1 174 ? 90.326 -79.242 -65.494 1.00 18.08 174 PRO B CA 1
ATOM 3473 C C . PRO B 1 174 ? 90.144 -77.792 -65.908 1.00 17.15 174 PRO B C 1
ATOM 3474 O O . PRO B 1 174 ? 90.660 -77.371 -66.930 1.00 17.22 174 PRO B O 1
ATOM 3478 N N . PHE B 1 175 ? 89.438 -77.024 -65.100 1.00 16.42 175 PHE B N 1
ATOM 3479 C CA . PHE B 1 175 ? 89.275 -75.613 -65.388 1.00 15.78 175 PHE B CA 1
ATOM 3480 C C . PHE B 1 175 ? 90.629 -74.907 -65.480 1.00 16.19 175 PHE B C 1
ATOM 3481 O O . PHE B 1 175 ? 90.859 -74.122 -66.399 1.00 16.09 175 PHE B O 1
ATOM 3489 N N . ARG B 1 176 ? 91.524 -75.198 -64.534 1.00 16.82 176 ARG B N 1
ATOM 3490 C CA . ARG B 1 176 ? 92.869 -74.614 -64.539 1.00 17.51 176 ARG B CA 1
ATOM 3491 C C . ARG B 1 176 ? 93.660 -74.964 -65.781 1.00 18.01 176 ARG B C 1
ATOM 3492 O O . ARG B 1 176 ? 94.544 -74.212 -66.169 1.00 18.38 176 ARG B O 1
ATOM 3500 N N . LEU B 1 177 ? 93.318 -76.074 -66.426 1.00 18.13 177 LEU B N 1
ATOM 3501 C CA . LEU B 1 177 ? 94.000 -76.519 -67.632 1.00 18.70 177 LEU B CA 1
ATOM 3502 C C . LEU B 1 177 ? 93.278 -76.106 -68.922 1.00 18.08 177 LEU B C 1
ATOM 3503 O O . LEU B 1 177 ? 93.704 -76.482 -70.012 1.00 18.53 177 LEU B O 1
ATOM 3508 N N . GLY B 1 178 ? 92.225 -75.304 -68.806 1.00 17.21 178 GLY B N 1
ATOM 3509 C CA . GLY B 1 178 ? 91.486 -74.800 -69.966 1.00 16.82 178 GLY B CA 1
ATOM 3510 C C . GLY B 1 178 ? 90.463 -75.765 -70.536 1.00 16.87 178 GLY B C 1
ATOM 3511 O O . GLY B 1 178 ? 90.042 -75.622 -71.686 1.00 16.94 178 GLY B O 1
ATOM 3512 N N . LEU B 1 179 ? 90.078 -76.759 -69.727 1.00 17.02 179 LEU B N 1
ATOM 3513 C CA . LEU B 1 179 ? 89.145 -77.813 -70.141 1.00 17.35 179 LEU B CA 1
ATOM 3514 C C . LEU B 1 179 ? 87.767 -77.578 -69.565 1.00 16.76 179 LEU B C 1
ATOM 3515 O O . LEU B 1 179 ? 86.862 -78.374 -69.753 1.00 17.10 179 LEU B O 1
ATOM 3520 N N . GLY B 1 180 ? 87.598 -76.446 -68.897 1.00 16.03 180 GLY B N 1
ATOM 3521 C CA . GLY B 1 180 ? 86.299 -76.065 -68.360 1.00 15.51 180 GLY B CA 1
ATOM 3522 C C . GLY B 1 180 ? 85.313 -75.557 -69.398 1.00 15.53 180 GLY B C 1
ATOM 3523 O O . GLY B 1 180 ? 85.663 -75.289 -70.552 1.00 15.84 180 GLY B O 1
ATOM 3524 N N . GLY B 1 181 ? 84.067 -75.434 -68.962 1.00 15.32 181 GLY B N 1
ATOM 3525 C CA . GLY B 1 181 ? 83.009 -74.885 -69.780 1.00 15.52 181 GLY B CA 1
ATOM 3526 C C . GLY B 1 181 ? 81.608 -75.217 -69.281 1.00 15.61 181 GLY B C 1
ATOM 3527 O O . GLY B 1 181 ? 81.436 -75.854 -68.229 1.00 15.40 181 GLY B O 1
ATOM 3528 N N . PRO B 1 182 ? 80.582 -74.775 -70.037 1.00 16.07 182 PRO B N 1
ATOM 3529 C CA . PRO B 1 182 ? 79.211 -75.032 -69.627 1.00 16.35 182 PRO B CA 1
ATOM 3530 C C . PRO B 1 182 ? 78.835 -76.502 -69.691 1.00 17.04 182 PRO B C 1
ATOM 3531 O O . PRO B 1 182 ? 79.353 -77.243 -70.529 1.00 17.66 182 PRO B O 1
ATOM 3535 N N . ILE B 1 183 ? 77.948 -76.900 -68.787 1.00 17.03 183 ILE B N 1
ATOM 3536 C CA . ILE B 1 183 ? 77.390 -78.235 -68.764 1.00 17.89 183 ILE B CA 1
ATOM 3537 C C . ILE B 1 183 ? 76.035 -78.178 -69.456 1.00 18.93 183 ILE B C 1
ATOM 3538 O O . ILE B 1 183 ? 75.111 -77.505 -68.977 1.00 18.77 183 ILE B O 1
ATOM 3543 N N . GLY B 1 184 ? 75.882 -78.910 -70.558 1.00 20.18 184 GLY B N 1
ATOM 3544 C CA . GLY B 1 184 ? 74.598 -78.935 -71.291 1.00 21.54 184 GLY B CA 1
ATOM 3545 C C . GLY B 1 184 ? 74.388 -77.630 -72.034 1.00 21.56 184 GLY B C 1
ATOM 3546 O O . GLY B 1 184 ? 75.302 -77.128 -72.658 1.00 21.18 184 GLY B O 1
ATOM 3547 N N . SER B 1 185 ? 73.194 -77.054 -71.920 1.00 22.09 185 SER B N 1
ATOM 3548 C CA . SER B 1 185 ? 72.915 -75.749 -72.525 1.00 22.32 185 SER B CA 1
ATOM 3549 C C . SER B 1 185 ? 73.632 -74.631 -71.783 1.00 20.79 185 SER B C 1
ATOM 3550 O O . SER B 1 185 ? 73.910 -73.596 -72.365 1.00 20.83 185 SER B O 1
ATOM 3553 N N . GLY B 1 186 ? 73.863 -74.829 -70.483 1.00 19.65 186 GLY B N 1
ATOM 3554 C CA . GLY B 1 186 ? 74.395 -73.795 -69.627 1.00 18.43 186 GLY B CA 1
ATOM 3555 C C . GLY B 1 186 ? 73.344 -72.820 -69.118 1.00 18.63 186 GLY B C 1
ATOM 3556 O O . GLY B 1 186 ? 73.625 -72.003 -68.242 1.00 17.78 186 GLY B O 1
ATOM 3557 N N . HIS B 1 187 ? 72.123 -72.918 -69.632 1.00 19.93 187 HIS B N 1
ATOM 3558 C CA . HIS B 1 187 ? 71.048 -72.015 -69.223 1.00 20.42 187 HIS B CA 1
ATOM 3559 C C . HIS B 1 187 ? 70.503 -72.294 -67.853 1.00 19.82 187 HIS B C 1
ATOM 3560 O O . HIS B 1 187 ? 69.834 -71.445 -67.284 1.00 19.93 187 HIS B O 1
ATOM 3567 N N . GLN B 1 188 ? 70.747 -73.488 -67.326 1.00 19.33 188 GLN B N 1
ATOM 3568 C CA . GLN B 1 188 ? 70.132 -73.920 -66.076 1.00 18.97 188 GLN B CA 1
ATOM 3569 C C . GLN B 1 188 ? 70.609 -73.098 -64.882 1.00 17.69 188 GLN B C 1
ATOM 3570 O O . GLN B 1 188 ? 71.760 -72.674 -64.844 1.00 16.84 188 GLN B O 1
ATOM 3576 N N . PHE B 1 189 ? 69.725 -72.857 -63.919 1.00 17.68 189 PHE B N 1
ATOM 3577 C CA . PHE B 1 189 ? 70.121 -72.170 -62.719 1.00 16.63 189 PHE B CA 1
ATOM 3578 C C . PHE B 1 189 ? 71.190 -72.983 -61.959 1.00 15.58 189 PHE B C 1
ATOM 3579 O O . PHE B 1 189 ? 71.161 -74.226 -61.894 1.00 15.73 189 PHE B O 1
ATOM 3587 N N . PHE B 1 190 ? 72.109 -72.248 -61.346 1.00 14.74 190 PHE B N 1
ATOM 3588 C CA . PHE B 1 190 ? 73.195 -72.808 -60.585 1.00 13.94 190 PHE B CA 1
ATOM 3589 C C . PHE B 1 190 ? 73.102 -72.274 -59.152 1.00 13.42 190 PHE B C 1
ATOM 3590 O O . PHE B 1 190 ? 73.721 -71.261 -58.815 1.00 13.12 190 PHE B O 1
ATOM 3598 N N . PRO B 1 191 ? 72.299 -72.950 -58.296 1.00 13.46 191 PRO B N 1
ATOM 3599 C CA . PRO B 1 191 ? 72.278 -72.579 -56.870 1.00 13.00 191 PRO B CA 1
ATOM 3600 C C . PRO B 1 191 ? 73.581 -72.993 -56.203 1.00 12.47 191 PRO B C 1
ATOM 3601 O O . PRO B 1 191 ? 73.965 -74.143 -56.273 1.00 12.53 191 PRO B O 1
ATOM 3605 N N . TRP B 1 192 ? 74.260 -72.034 -55.597 1.00 12.19 192 TRP B N 1
ATOM 3606 C CA . TRP B 1 192 ? 75.571 -72.255 -55.041 1.00 11.96 192 TRP B CA 1
ATOM 3607 C C . TRP B 1 192 ? 75.714 -71.462 -53.761 1.00 11.87 192 TRP B C 1
ATOM 3608 O O . TRP B 1 192 ? 74.960 -70.530 -53.502 1.00 11.98 192 TRP B O 1
ATOM 3619 N N . ILE B 1 193 ? 76.719 -71.818 -52.974 1.00 11.87 193 ILE B N 1
ATOM 3620 C CA . ILE B 1 193 ? 77.109 -71.044 -51.807 1.00 12.01 193 ILE B CA 1
ATOM 3621 C C . ILE B 1 193 ? 78.592 -71.273 -51.543 1.00 12.29 193 ILE B C 1
ATOM 3622 O O . ILE B 1 193 ? 79.125 -72.366 -51.790 1.00 12.36 193 ILE B O 1
ATOM 3627 N N . HIS B 1 194 ? 79.268 -70.239 -51.074 1.00 12.66 194 HIS B N 1
ATOM 3628 C CA . HIS B 1 194 ? 80.647 -70.397 -50.687 1.00 13.19 194 HIS B CA 1
ATOM 3629 C C . HIS B 1 194 ? 80.676 -71.179 -49.395 1.00 13.46 194 HIS B C 1
ATOM 3630 O O . HIS B 1 194 ? 79.880 -70.937 -48.499 1.00 13.40 194 HIS B O 1
ATOM 3637 N N . ILE B 1 195 ? 81.631 -72.085 -49.274 1.00 13.90 195 ILE B N 1
ATOM 3638 C CA . ILE B 1 195 ? 81.742 -72.889 -48.078 1.00 14.39 195 ILE B CA 1
ATOM 3639 C C . ILE B 1 195 ? 81.784 -72.058 -46.804 1.00 14.91 195 ILE B C 1
ATOM 3640 O O . ILE B 1 195 ? 81.253 -72.472 -45.792 1.00 15.02 195 ILE B O 1
ATOM 3645 N N . GLY B 1 196 ? 82.450 -70.911 -46.829 1.00 15.38 196 GLY B N 1
ATOM 3646 C CA . GLY B 1 196 ? 82.496 -70.048 -45.655 1.00 16.10 196 GLY B CA 1
ATOM 3647 C C . GLY B 1 196 ? 81.128 -69.569 -45.224 1.00 15.52 196 GLY B C 1
ATOM 3648 O O . GLY B 1 196 ? 80.885 -69.367 -44.064 1.00 15.99 196 GLY B O 1
ATOM 3649 N N . ASP B 1 197 ? 80.253 -69.368 -46.192 1.00 14.65 197 ASP B N 1
ATOM 3650 C CA . ASP B 1 197 ? 78.906 -68.873 -45.918 1.00 14.24 197 ASP B CA 1
ATOM 3651 C C . ASP B 1 197 ? 77.961 -69.992 -45.480 1.00 13.73 197 ASP B C 1
ATOM 3652 O O . ASP B 1 197 ? 77.050 -69.732 -44.700 1.00 13.70 197 ASP B O 1
ATOM 3657 N N . LEU B 1 198 ? 78.153 -71.223 -45.969 1.00 13.46 198 LEU B N 1
ATOM 3658 C CA . LEU B 1 198 ? 77.377 -72.337 -45.426 1.00 13.27 198 LEU B CA 1
ATOM 3659 C C . LEU B 1 198 ? 77.788 -72.547 -43.980 1.00 13.95 198 LEU B C 1
ATOM 3660 O O . LEU B 1 198 ? 76.942 -72.677 -43.106 1.00 13.92 198 LEU B O 1
ATOM 3665 N N . ALA B 1 199 ? 79.087 -72.530 -43.738 1.00 14.69 199 ALA B N 1
ATOM 3666 C CA . ALA B 1 199 ? 79.624 -72.635 -42.400 1.00 15.65 199 ALA B CA 1
ATOM 3667 C C . ALA B 1 199 ? 79.075 -71.556 -41.490 1.00 15.83 199 ALA B C 1
ATOM 3668 O O . ALA B 1 199 ? 78.749 -71.803 -40.316 1.00 16.25 199 ALA B O 1
ATOM 3670 N N . GLY B 1 200 ? 78.976 -70.350 -42.044 1.00 15.64 200 GLY B N 1
ATOM 3671 C CA . GLY B 1 200 ? 78.460 -69.191 -41.321 1.00 15.98 200 GLY B CA 1
ATOM 3672 C C . GLY B 1 200 ? 76.990 -69.281 -40.977 1.00 15.35 200 GLY B C 1
ATOM 3673 O O . GLY B 1 200 ? 76.593 -68.962 -39.849 1.00 15.81 200 GLY B O 1
ATOM 3674 N N . ILE B 1 201 ? 76.186 -69.712 -41.951 1.00 14.43 201 ILE B N 1
ATOM 3675 C CA . ILE B 1 201 ? 74.747 -69.884 -41.740 1.00 13.94 201 ILE B CA 1
ATOM 3676 C C . ILE B 1 201 ? 74.516 -70.929 -40.641 1.00 14.09 201 ILE B C 1
ATOM 3677 O O . ILE B 1 201 ? 73.756 -70.713 -39.726 1.00 14.24 201 ILE B O 1
ATOM 3682 N N . LEU B 1 202 ? 75.202 -72.063 -40.744 1.00 14.18 202 LEU B N 1
ATOM 3683 C CA . LEU B 1 202 ? 75.075 -73.134 -39.777 1.00 14.53 202 LEU B CA 1
ATOM 3684 C C . LEU B 1 202 ? 75.446 -72.636 -38.385 1.00 15.38 202 LEU B C 1
ATOM 3685 O O . LEU B 1 202 ? 74.746 -72.907 -37.421 1.00 15.54 202 LEU B O 1
ATOM 3690 N N . THR B 1 203 ? 76.547 -71.894 -38.290 1.00 16.06 203 THR B N 1
ATOM 3691 C CA . THR B 1 203 ? 76.974 -71.316 -37.022 1.00 17.14 203 THR B CA 1
ATOM 3692 C C . THR B 1 203 ? 75.980 -70.321 -36.472 1.00 17.04 203 THR B C 1
ATOM 3693 O O . THR B 1 203 ? 75.711 -70.295 -35.282 1.00 17.64 203 THR B O 1
ATOM 3697 N N . HIS B 1 204 ? 75.418 -69.500 -37.346 1.00 16.41 204 HIS B N 1
ATOM 3698 C CA . HIS B 1 204 ? 74.397 -68.555 -36.940 1.00 16.43 204 HIS B CA 1
ATOM 3699 C C . HIS B 1 204 ? 73.157 -69.291 -36.444 1.00 15.90 204 HIS B C 1
ATOM 3700 O O . HIS B 1 204 ? 72.528 -68.877 -35.465 1.00 16.30 204 HIS B O 1
ATOM 3707 N N . ALA B 1 205 ? 72.807 -70.393 -37.096 1.00 15.15 205 ALA B N 1
ATOM 3708 C CA . ALA B 1 205 ? 71.689 -71.208 -36.670 1.00 14.81 205 ALA B CA 1
ATOM 3709 C C . ALA B 1 205 ? 71.938 -71.762 -35.262 1.00 15.52 205 ALA B C 1
ATOM 3710 O O . ALA B 1 205 ? 71.052 -71.745 -34.384 1.00 15.65 205 ALA B O 1
ATOM 3712 N N . LEU B 1 206 ? 73.148 -72.266 -35.047 1.00 16.11 206 LEU B N 1
ATOM 3713 C CA . LEU B 1 206 ? 73.524 -72.801 -33.741 1.00 17.05 206 LEU B CA 1
ATOM 3714 C C . LEU B 1 206 ? 73.531 -71.715 -32.656 1.00 17.85 206 LEU B C 1
ATOM 3715 O O . LEU B 1 206 ? 73.152 -71.973 -31.547 1.00 18.36 206 LEU B O 1
ATOM 3720 N N . GLU B 1 207 ? 73.964 -70.504 -32.968 1.00 18.09 207 GLU B N 1
ATOM 3721 C CA . GLU B 1 207 ? 74.152 -69.459 -31.944 1.00 19.21 207 GLU B CA 1
ATOM 3722 C C . GLU B 1 207 ? 72.891 -68.658 -31.650 1.00 18.94 207 GLU B C 1
ATOM 3723 O O . GLU B 1 207 ? 72.603 -68.379 -30.504 1.00 19.70 207 GLU B O 1
ATOM 3729 N N . ALA B 1 208 ? 72.180 -68.252 -32.690 1.00 18.02 208 ALA B N 1
ATOM 3730 C CA . ALA B 1 208 ? 71.067 -67.317 -32.566 1.00 18.02 208 ALA B CA 1
ATOM 3731 C C . ALA B 1 208 ? 69.803 -68.071 -32.251 1.00 17.38 208 ALA B C 1
ATOM 3732 O O . ALA B 1 208 ? 69.351 -68.897 -33.046 1.00 16.48 208 ALA B O 1
ATOM 3734 N N . ASN B 1 209 ? 69.204 -67.800 -31.102 1.00 17.97 209 ASN B N 1
ATOM 3735 C CA . ASN B 1 209 ? 68.071 -68.633 -30.684 1.00 17.50 209 ASN B CA 1
ATOM 3736 C C . ASN B 1 209 ? 66.703 -68.207 -31.251 1.00 17.03 209 ASN B C 1
ATOM 3737 O O . ASN B 1 209 ? 65.688 -68.748 -30.867 1.00 16.84 209 ASN B O 1
ATOM 3742 N N . HIS B 1 210 ? 66.687 -67.242 -32.168 1.00 17.03 210 HIS B N 1
ATOM 3743 C CA . HIS B 1 210 ? 65.482 -66.889 -32.916 1.00 16.76 210 HIS B CA 1
ATOM 3744 C C . HIS B 1 210 ? 65.364 -67.627 -34.229 1.00 15.90 210 HIS B C 1
ATOM 3745 O O . HIS B 1 210 ? 64.334 -67.540 -34.917 1.00 15.76 210 HIS B O 1
ATOM 3752 N N . VAL B 1 211 ? 66.397 -68.380 -34.585 1.00 15.47 211 VAL B N 1
ATOM 3753 C CA . VAL B 1 211 ? 66.439 -69.063 -35.871 1.00 14.78 211 VAL B CA 1
ATOM 3754 C C . VAL B 1 211 ? 65.808 -70.445 -35.778 1.00 14.41 211 VAL B C 1
ATOM 3755 O O . VAL B 1 211 ? 66.178 -71.215 -34.934 1.00 14.52 211 VAL B O 1
ATOM 3759 N N . HIS B 1 212 ? 64.826 -70.723 -36.635 1.00 14.18 212 HIS B N 1
ATOM 3760 C CA . HIS B 1 212 ? 64.089 -72.007 -36.612 1.00 14.07 212 HIS B CA 1
ATOM 3761 C C . HIS B 1 212 ? 63.596 -72.316 -37.979 1.00 13.91 212 HIS B C 1
ATOM 3762 O O . HIS B 1 212 ? 63.434 -71.423 -38.771 1.00 13.97 212 HIS B O 1
ATOM 3769 N N . GLY B 1 213 ? 63.353 -73.591 -38.260 1.00 13.89 213 GLY B N 1
ATOM 3770 C CA . GLY B 1 213 ? 62.744 -73.997 -39.503 1.00 14.00 213 GLY B CA 1
ATOM 3771 C C . GLY B 1 213 ? 63.699 -74.065 -40.663 1.00 13.67 213 GLY B C 1
ATOM 3772 O O . GLY B 1 213 ? 64.903 -74.304 -40.495 1.00 13.37 213 GLY B O 1
ATOM 3773 N N . VAL B 1 214 ? 63.155 -73.902 -41.869 1.00 13.86 214 VAL B N 1
ATOM 3774 C CA . VAL B 1 214 ? 63.902 -74.147 -43.111 1.00 13.65 214 VAL B CA 1
ATOM 3775 C C . VAL B 1 214 ? 64.591 -72.883 -43.566 1.00 13.39 214 VAL B C 1
ATOM 3776 O O . VAL B 1 214 ? 63.996 -71.805 -43.557 1.00 13.67 214 VAL B O 1
ATOM 3780 N N . LEU B 1 215 ? 65.878 -73.017 -43.870 1.00 12.98 215 LEU B N 1
ATOM 3781 C CA . LEU B 1 215 ? 66.711 -71.928 -44.403 1.00 12.81 215 LEU B CA 1
ATOM 3782 C C . LEU B 1 215 ? 67.369 -72.413 -45.692 1.00 12.64 215 LEU B C 1
ATOM 3783 O O . LEU B 1 215 ? 67.923 -73.525 -45.734 1.00 12.52 215 LEU B O 1
ATOM 3788 N N . ASN B 1 216 ? 67.338 -71.592 -46.726 1.00 12.76 216 ASN B N 1
ATOM 3789 C CA . ASN B 1 216 ? 67.990 -71.960 -47.975 1.00 12.64 216 ASN B CA 1
ATOM 3790 C C . ASN B 1 216 ? 69.448 -71.573 -47.919 1.00 12.30 216 ASN B C 1
ATOM 3791 O O . ASN B 1 216 ? 69.780 -70.405 -47.791 1.00 12.39 216 ASN B O 1
ATOM 3796 N N . GLY B 1 217 ? 70.316 -72.586 -47.959 1.00 12.10 217 GLY B N 1
ATOM 3797 C CA . GLY B 1 217 ? 71.755 -72.387 -47.916 1.00 11.95 217 GLY B CA 1
ATOM 3798 C C . GLY B 1 217 ? 72.332 -72.072 -49.288 1.00 11.89 217 GLY B C 1
ATOM 3799 O O . GLY B 1 217 ? 73.106 -72.865 -49.847 1.00 11.84 217 GLY B O 1
ATOM 3800 N N . VAL B 1 218 ? 71.946 -70.910 -49.814 1.00 12.03 218 VAL B N 1
ATOM 3801 C CA . VAL B 1 218 ? 72.398 -70.432 -51.110 1.00 12.10 218 VAL B CA 1
ATOM 3802 C C . VAL B 1 218 ? 72.788 -68.964 -51.026 1.00 12.36 218 VAL B C 1
ATOM 3803 O O . VAL B 1 218 ? 72.247 -68.226 -50.212 1.00 12.63 218 VAL B O 1
ATOM 3807 N N . ALA B 1 219 ? 73.746 -68.558 -51.857 1.00 12.41 219 ALA B N 1
ATOM 3808 C CA . ALA B 1 219 ? 74.131 -67.157 -51.983 1.00 12.88 219 ALA B CA 1
ATOM 3809 C C . ALA B 1 219 ? 72.954 -66.485 -52.662 1.00 13.35 219 ALA B C 1
ATOM 3810 O O . ALA B 1 219 ? 72.257 -67.126 -53.451 1.00 13.30 219 ALA B O 1
ATOM 3812 N N . PRO B 1 220 ? 72.673 -65.212 -52.329 1.00 14.03 220 PRO B N 1
ATOM 3813 C CA . PRO B 1 220 ? 71.562 -64.513 -52.985 1.00 14.76 220 PRO B CA 1
ATOM 3814 C C . PRO B 1 220 ? 72.000 -64.105 -54.384 1.00 15.11 220 PRO B C 1
ATOM 3815 O O . PRO B 1 220 ? 72.260 -62.937 -54.645 1.00 15.89 220 PRO B O 1
ATOM 3819 N N . SER B 1 221 ? 72.089 -65.083 -55.271 1.00 14.66 221 SER B N 1
ATOM 3820 C CA . SER B 1 221 ? 72.636 -64.865 -56.590 1.00 14.90 221 SER B CA 1
ATOM 3821 C C . SER B 1 221 ? 71.695 -65.491 -57.573 1.00 15.18 221 SER B C 1
ATOM 3822 O O . SER B 1 221 ? 70.868 -66.332 -57.219 1.00 15.01 221 SER B O 1
ATOM 3825 N N . SER B 1 222 ? 71.825 -65.101 -58.827 1.00 15.74 222 SER B N 1
ATOM 3826 C CA . SER B 1 222 ? 71.005 -65.658 -59.920 1.00 16.28 222 SER B CA 1
ATOM 3827 C C . SER B 1 222 ? 71.862 -66.349 -60.984 1.00 15.95 222 SER B C 1
ATOM 3828 O O . SER B 1 222 ? 71.441 -66.476 -62.134 1.00 16.67 222 SER B O 1
ATOM 3831 N N . ALA B 1 223 ? 73.032 -66.832 -60.594 1.00 15.03 223 ALA B N 1
ATOM 3832 C CA . ALA B 1 223 ? 73.935 -67.461 -61.544 1.00 14.77 223 ALA B CA 1
ATOM 3833 C C . ALA B 1 223 ? 73.250 -68.580 -62.308 1.00 15.06 223 ALA B C 1
ATOM 3834 O O . ALA B 1 223 ? 72.455 -69.330 -61.734 1.00 15.01 223 ALA B O 1
ATOM 3836 N N . THR B 1 224 ? 73.500 -68.627 -63.613 1.00 15.53 224 THR B N 1
ATOM 3837 C CA . THR B 1 224 ? 73.224 -69.816 -64.432 1.00 15.85 224 THR B CA 1
ATOM 3838 C C . THR B 1 224 ? 74.532 -70.590 -64.552 1.00 15.16 224 THR B C 1
ATOM 3839 O O . THR B 1 224 ? 75.597 -70.074 -64.206 1.00 14.59 224 THR B O 1
ATOM 3843 N N . ASN B 1 225 ? 74.459 -71.843 -64.979 1.00 15.36 225 ASN B N 1
ATOM 3844 C CA . ASN B 1 225 ? 75.666 -72.642 -65.154 1.00 14.94 225 ASN B CA 1
ATOM 3845 C C . ASN B 1 225 ? 76.629 -72.016 -66.160 1.00 15.01 225 ASN B C 1
ATOM 3846 O O . ASN B 1 225 ? 77.832 -72.081 -65.961 1.00 14.50 225 ASN B O 1
ATOM 3851 N N . ALA B 1 226 ? 76.103 -71.438 -67.241 1.00 15.78 226 ALA B N 1
ATOM 3852 C CA . ALA B 1 226 ? 76.952 -70.735 -68.226 1.00 15.96 226 ALA B CA 1
ATOM 3853 C C . ALA B 1 226 ? 77.683 -69.587 -67.565 1.00 15.43 226 ALA B C 1
ATOM 3854 O O . ALA B 1 226 ? 78.873 -69.426 -67.763 1.00 15.14 226 ALA B O 1
ATOM 3856 N N . GLU B 1 227 ? 76.980 -68.816 -66.746 1.00 15.44 227 GLU B N 1
ATOM 3857 C CA . GLU B 1 227 ? 77.608 -67.702 -66.003 1.00 15.16 227 GLU B CA 1
ATOM 3858 C C . GLU B 1 227 ? 78.678 -68.209 -65.009 1.00 14.31 227 GLU B C 1
ATOM 3859 O O . GLU B 1 227 ? 79.746 -67.616 -64.889 1.00 14.23 227 GLU B O 1
ATOM 3865 N N . PHE B 1 228 ? 78.420 -69.338 -64.359 1.00 13.89 228 PHE B N 1
ATOM 3866 C CA . PHE B 1 228 ? 79.427 -69.971 -63.513 1.00 13.35 228 PHE B CA 1
ATOM 3867 C C . PHE B 1 228 ? 80.718 -70.338 -64.263 1.00 13.39 228 PHE B C 1
ATOM 3868 O O . PHE B 1 228 ? 81.822 -70.040 -63.786 1.00 13.27 228 PHE B O 1
ATOM 3876 N N . ALA B 1 229 ? 80.586 -71.011 -65.404 1.00 13.69 229 ALA B N 1
ATOM 3877 C CA . ALA B 1 229 ? 81.768 -71.454 -66.173 1.00 13.81 229 ALA B CA 1
ATOM 3878 C C . ALA B 1 229 ? 82.596 -70.239 -66.603 1.00 13.94 229 ALA B C 1
ATOM 3879 O O . ALA B 1 229 ? 83.815 -70.221 -66.465 1.00 13.91 229 ALA B O 1
ATOM 3881 N N . GLN B 1 230 ? 81.899 -69.219 -67.078 1.00 14.27 230 GLN B N 1
ATOM 3882 C CA . GLN B 1 230 ? 82.528 -68.030 -67.576 1.00 14.63 230 GLN B CA 1
ATOM 3883 C C . GLN B 1 230 ? 83.263 -67.273 -66.472 1.00 14.50 230 GLN B C 1
ATOM 3884 O O . GLN B 1 230 ? 84.441 -66.917 -66.629 1.00 14.69 230 GLN B O 1
ATOM 3890 N N . THR B 1 231 ? 82.586 -67.077 -65.347 1.00 14.29 231 THR B N 1
ATOM 3891 C CA . THR B 1 231 ? 83.162 -66.385 -64.197 1.00 14.33 231 THR B CA 1
ATOM 3892 C C . THR B 1 231 ? 84.347 -67.142 -63.588 1.00 14.11 231 THR B C 1
ATOM 3893 O O . THR B 1 231 ? 85.310 -66.555 -63.105 1.00 14.48 231 THR B O 1
ATOM 3897 N N . PHE B 1 232 ? 84.256 -68.457 -63.609 1.00 13.72 232 PHE B N 1
ATOM 3898 C CA . PHE B 1 232 ? 85.302 -69.277 -63.051 1.00 13.72 232 PHE B CA 1
ATOM 3899 C C . PHE B 1 232 ? 86.554 -69.207 -63.942 1.00 14.13 232 PHE B C 1
ATOM 3900 O O . PHE B 1 232 ? 87.673 -69.079 -63.440 1.00 14.52 232 PHE B O 1
ATOM 3908 N N . GLY B 1 233 ? 86.358 -69.313 -65.255 1.00 14.16 233 GLY B N 1
ATOM 3909 C CA . GLY B 1 233 ? 87.448 -69.131 -66.204 1.00 14.57 233 GLY B CA 1
ATOM 3910 C C . GLY B 1 233 ? 88.116 -67.773 -66.033 1.00 15.04 233 GLY B C 1
ATOM 3911 O O . GLY B 1 233 ? 89.336 -67.682 -65.902 1.00 15.50 233 GLY B O 1
ATOM 3912 N N . ALA B 1 234 ? 87.307 -66.726 -65.946 1.00 15.12 234 ALA B N 1
ATOM 3913 C CA . ALA B 1 234 ? 87.840 -65.390 -65.704 1.00 15.80 234 ALA B CA 1
ATOM 3914 C C . ALA B 1 234 ? 88.685 -65.363 -64.432 1.00 16.09 234 ALA B C 1
ATOM 3915 O O . ALA B 1 234 ? 89.790 -64.875 -64.454 1.00 16.80 234 ALA B O 1
ATOM 3917 N N . ALA B 1 235 ? 88.181 -65.919 -63.344 1.00 15.67 235 ALA B N 1
ATOM 3918 C CA . ALA B 1 235 ? 88.878 -65.881 -62.057 1.00 16.10 235 ALA B CA 1
ATOM 3919 C C . ALA B 1 235 ? 90.216 -66.641 -62.078 1.00 16.51 235 ALA B C 1
ATOM 3920 O O . ALA B 1 235 ? 91.144 -66.281 -61.359 1.00 17.36 235 ALA B O 1
ATOM 3922 N N . LEU B 1 236 ? 90.325 -67.659 -62.936 1.00 16.13 236 LEU B N 1
ATOM 3923 C CA . LEU B 1 236 ? 91.571 -68.403 -63.084 1.00 16.66 236 LEU B CA 1
ATOM 3924 C C . LEU B 1 236 ? 92.480 -67.845 -64.213 1.00 17.21 236 LEU B C 1
ATOM 3925 O O . LEU B 1 236 ? 93.595 -68.312 -64.404 1.00 17.83 236 LEU B O 1
ATOM 3930 N N . GLY B 1 237 ? 91.961 -66.910 -65.001 1.00 17.06 237 GLY B N 1
ATOM 3931 C CA . GLY B 1 237 ? 92.643 -66.443 -66.222 1.00 17.51 237 GLY B CA 1
ATOM 3932 C C . GLY B 1 237 ? 92.733 -67.488 -67.350 1.00 17.16 237 GLY B C 1
ATOM 3933 O O . GLY B 1 237 ? 93.733 -67.570 -68.035 1.00 17.68 237 GLY B O 1
ATOM 3934 N N . ARG B 1 238 ? 91.667 -68.247 -67.561 1.00 34.98 238 ARG B N 1
ATOM 3935 C CA . ARG B 1 238 ? 91.678 -69.355 -68.517 1.00 34.25 238 ARG B CA 1
ATOM 3936 C C . ARG B 1 238 ? 90.489 -69.365 -69.442 1.00 33.07 238 ARG B C 1
ATOM 3937 O O . ARG B 1 238 ? 89.383 -68.926 -69.085 1.00 31.75 238 ARG B O 1
ATOM 3945 N N . ARG B 1 239 ? 90.729 -69.903 -70.627 1.00 33.75 239 ARG B N 1
ATOM 3946 C CA . ARG B 1 239 ? 89.685 -70.306 -71.551 1.00 32.62 239 ARG B CA 1
ATOM 3947 C C . ARG B 1 239 ? 88.735 -71.278 -70.847 1.00 29.62 239 ARG B C 1
ATOM 3948 O O . ARG B 1 239 ? 89.194 -72.228 -70.226 1.00 28.65 239 ARG B O 1
ATOM 3956 N N . ALA B 1 240 ? 87.426 -71.041 -70.925 1.00 28.47 240 ALA B N 1
ATOM 3957 C CA . ALA B 1 240 ? 86.444 -72.000 -70.435 1.00 26.03 240 ALA B CA 1
ATOM 3958 C C . ALA B 1 240 ? 85.325 -72.217 -71.473 1.00 25.84 240 ALA B C 1
ATOM 3959 O O . ALA B 1 240 ? 84.146 -72.037 -71.201 1.00 24.91 240 ALA B O 1
ATOM 3961 N N . PHE B 1 241 ? 85.728 -72.663 -72.664 1.00 26.91 241 PHE B N 1
ATOM 3962 C CA . PHE B 1 241 ? 84.880 -72.693 -73.879 1.00 27.63 241 PHE B CA 1
ATOM 3963 C C . PHE B 1 241 ? 84.370 -74.064 -74.292 1.00 26.44 241 PHE B C 1
ATOM 3964 O O . PHE B 1 241 ? 83.671 -74.176 -75.278 1.00 27.17 241 PHE B O 1
ATOM 3972 N N . ILE B 1 242 ? 84.711 -75.100 -73.536 1.00 24.90 242 ILE B N 1
ATOM 3973 C CA . ILE B 1 242 ? 84.414 -76.487 -73.930 1.00 24.09 242 ILE B CA 1
ATOM 3974 C C . ILE B 1 242 ? 83.151 -77.042 -73.265 1.00 22.52 242 ILE B C 1
ATOM 3975 O O . ILE B 1 242 ? 83.197 -77.409 -72.086 1.00 21.25 242 ILE B O 1
ATOM 3980 N N . PRO B 1 243 ? 82.022 -77.130 -74.021 1.00 22.90 243 PRO B N 1
ATOM 3981 C CA . PRO B 1 243 ? 80.779 -77.581 -73.391 1.00 21.82 243 PRO B CA 1
ATOM 3982 C C . PRO B 1 243 ? 80.773 -79.083 -73.163 1.00 20.95 243 PRO B C 1
ATOM 3983 O O . PRO B 1 243 ? 81.309 -79.811 -73.986 1.00 21.51 243 PRO B O 1
ATOM 3987 N N . LEU B 1 244 ? 80.223 -79.522 -72.030 1.00 19.78 244 LEU B N 1
ATOM 3988 C CA . LEU B 1 244 ? 79.976 -80.945 -71.772 1.00 19.31 244 LEU B CA 1
ATOM 3989 C C . LEU B 1 244 ? 78.576 -81.295 -72.248 1.00 19.85 244 LEU B C 1
ATOM 3990 O O . LEU B 1 244 ? 77.608 -80.858 -71.635 1.00 19.62 244 LEU B O 1
ATOM 3995 N N . PRO B 1 245 ? 78.447 -82.086 -73.323 1.00 20.76 245 PRO B N 1
ATOM 3996 C CA . PRO B 1 245 ? 77.110 -82.430 -73.750 1.00 21.64 245 PRO B CA 1
ATOM 3997 C C . PRO B 1 245 ? 76.337 -83.224 -72.716 1.00 21.15 245 PRO B C 1
ATOM 3998 O O . PRO B 1 245 ? 76.934 -83.856 -71.843 1.00 20.27 245 PRO B O 1
ATOM 4002 N N . SER B 1 246 ? 75.017 -83.174 -72.811 1.00 22.04 246 SER B N 1
ATOM 4003 C CA . SER B 1 246 ? 74.130 -83.866 -71.885 1.00 22.03 246 SER B CA 1
ATOM 4004 C C . SER B 1 246 ? 74.353 -85.359 -71.891 1.00 22.37 246 SER B C 1
ATOM 4005 O O . SER B 1 246 ? 74.485 -85.967 -70.836 1.00 21.81 246 SER B O 1
ATOM 4008 N N . ALA B 1 247 ? 74.441 -85.931 -73.089 1.00 23.46 247 ALA B N 1
ATOM 4009 C CA . ALA B 1 247 ? 74.670 -87.360 -73.278 1.00 24.08 247 ALA B CA 1
ATOM 4010 C C . ALA B 1 247 ? 75.889 -87.865 -72.504 1.00 22.90 247 ALA B C 1
ATOM 4011 O O . ALA B 1 247 ? 75.849 -88.956 -71.922 1.00 23.28 247 ALA B O 1
ATOM 4013 N N . VAL B 1 248 ? 76.955 -87.065 -72.477 1.00 21.82 248 VAL B N 1
ATOM 4014 C CA . VAL B 1 248 ? 78.214 -87.469 -71.828 1.00 21.07 248 VAL B CA 1
ATOM 4015 C C . VAL B 1 248 ? 78.096 -87.393 -70.330 1.00 20.34 248 VAL B C 1
ATOM 4016 O O . VAL B 1 248 ? 78.647 -88.219 -69.628 1.00 20.43 248 VAL B O 1
ATOM 4020 N N . VAL B 1 249 ? 77.421 -86.372 -69.830 1.00 19.79 249 VAL B N 1
ATOM 4021 C CA . VAL B 1 249 ? 77.220 -86.246 -68.388 1.00 19.19 249 VAL B CA 1
ATOM 4022 C C . VAL B 1 249 ? 76.318 -87.376 -67.907 1.00 20.15 249 VAL B C 1
ATOM 4023 O O . VAL B 1 249 ? 76.542 -87.952 -66.846 1.00 20.23 249 VAL B O 1
ATOM 4027 N N . GLN B 1 250 ? 75.333 -87.731 -68.709 1.00 21.23 250 GLN B N 1
ATOM 4028 C CA . GLN B 1 250 ? 74.457 -88.874 -68.391 1.00 22.65 250 GLN B CA 1
ATOM 4029 C C . GLN B 1 250 ? 75.203 -90.203 -68.423 1.00 23.37 250 GLN B C 1
ATOM 4030 O O . GLN B 1 250 ? 74.967 -91.066 -67.583 1.00 24.26 250 GLN B O 1
ATOM 4036 N N . ALA B 1 251 ? 76.112 -90.347 -69.378 1.00 23.18 251 ALA B N 1
ATOM 4037 C CA . ALA B 1 251 ? 76.914 -91.551 -69.490 1.00 23.94 251 ALA B CA 1
ATOM 4038 C C . ALA B 1 251 ? 77.774 -91.723 -68.231 1.00 23.52 251 ALA B C 1
ATOM 4039 O O . ALA B 1 251 ? 77.861 -92.822 -67.682 1.00 24.72 251 ALA B O 1
ATOM 4041 N N . VAL B 1 252 ? 78.360 -90.646 -67.727 1.00 22.15 252 VAL B N 1
ATOM 4042 C CA . VAL B 1 252 ? 79.260 -90.767 -66.570 1.00 22.03 252 VAL B CA 1
ATOM 4043 C C . VAL B 1 252 ? 78.516 -90.881 -65.240 1.00 22.39 252 VAL B C 1
ATOM 4044 O O . VAL B 1 252 ? 78.878 -91.701 -64.418 1.00 23.42 252 VAL B O 1
ATOM 4048 N N . PHE B 1 253 ? 77.461 -90.101 -65.051 1.00 21.82 253 PHE B N 1
ATOM 4049 C CA . PHE B 1 253 ? 76.769 -90.028 -63.761 1.00 22.09 253 PHE B CA 1
ATOM 4050 C C . PHE B 1 253 ? 75.438 -90.769 -63.683 1.00 23.58 253 PHE B C 1
ATOM 4051 O O . PHE B 1 253 ? 74.924 -90.980 -62.582 1.00 24.32 253 PHE B O 1
ATOM 4059 N N . GLY B 1 254 ? 74.851 -91.111 -64.834 1.00 24.24 254 GLY B N 1
ATOM 4060 C CA . GLY B 1 254 ? 73.492 -91.672 -64.884 1.00 25.93 254 GLY B CA 1
ATOM 4061 C C . GLY B 1 254 ? 72.390 -90.626 -64.971 1.00 25.55 254 GLY B C 1
ATOM 4062 O O . GLY B 1 254 ? 72.569 -89.509 -64.526 1.00 24.03 254 GLY B O 1
ATOM 4063 N N . ARG B 1 255 ? 71.234 -91.005 -65.530 1.00 27.22 255 ARG B N 1
ATOM 4064 C CA . ARG B 1 255 ? 70.111 -90.059 -65.776 1.00 27.37 255 ARG B CA 1
ATOM 4065 C C . ARG B 1 255 ? 69.793 -89.280 -64.524 1.00 26.60 255 ARG B C 1
ATOM 4066 O O . ARG B 1 255 ? 69.678 -88.066 -64.559 1.00 25.37 255 ARG B O 1
ATOM 4068 N N . GLN B 1 256 ? 69.680 -90.017 -63.427 1.00 27.53 256 GLN B N 1
ATOM 4069 C CA . GLN B 1 256 ? 69.108 -89.501 -62.187 1.00 27.51 256 GLN B CA 1
ATOM 4070 C C . GLN B 1 256 ? 70.011 -88.482 -61.508 1.00 25.20 256 GLN B C 1
ATOM 4071 O O . GLN B 1 256 ? 69.537 -87.420 -61.132 1.00 24.43 256 GLN B O 1
ATOM 4077 N N . ARG B 1 257 ? 71.310 -88.762 -61.409 1.00 24.28 257 ARG B N 1
ATOM 4078 C CA . ARG B 1 257 ? 72.252 -87.751 -60.902 1.00 22.34 257 ARG B CA 1
ATOM 4079 C C . ARG B 1 257 ? 72.501 -86.608 -61.867 1.00 20.86 257 ARG B C 1
ATOM 4080 O O . ARG B 1 257 ? 72.744 -85.482 -61.451 1.00 19.61 257 ARG B O 1
ATOM 4088 N N . ALA B 1 258 ? 72.471 -86.910 -63.164 1.00 21.24 258 ALA B N 1
ATOM 4089 C CA . ALA B 1 258 ? 72.690 -85.916 -64.185 1.00 20.32 258 ALA B CA 1
ATOM 4090 C C . ALA B 1 258 ? 71.772 -84.708 -64.005 1.00 20.07 258 ALA B C 1
ATOM 4091 O O . ALA B 1 258 ? 72.131 -83.577 -64.375 1.00 19.11 258 ALA B O 1
ATOM 4093 N N . ILE B 1 259 ? 70.592 -84.943 -63.429 1.00 21.18 259 ILE B N 1
ATOM 4094 C CA . ILE B 1 259 ? 69.629 -83.887 -63.123 1.00 21.24 259 ILE B CA 1
ATOM 4095 C C . ILE B 1 259 ? 70.282 -82.784 -62.312 1.00 19.57 259 ILE B C 1
ATOM 4096 O O . ILE B 1 259 ? 70.032 -81.605 -62.523 1.00 19.14 259 ILE B O 1
ATOM 4109 N N . LEU B 1 261 ? 73.204 -81.832 -62.399 1.00 16.81 261 LEU B N 1
ATOM 4110 C CA . LEU B 1 261 ? 74.235 -81.117 -63.186 1.00 16.16 261 LEU B CA 1
ATOM 4111 C C . LEU B 1 261 ? 73.668 -80.373 -64.390 1.00 16.62 261 LEU B C 1
ATOM 4112 O O . LEU B 1 261 ? 74.046 -79.233 -64.655 1.00 16.29 261 LEU B O 1
ATOM 4117 N N . LEU B 1 262 ? 72.726 -80.997 -65.092 1.00 17.73 262 LEU B N 1
ATOM 4118 C CA . LEU B 1 262 ? 72.139 -80.423 -66.314 1.00 18.68 262 LEU B CA 1
ATOM 4119 C C . LEU B 1 262 ? 70.940 -79.485 -66.064 1.00 19.32 262 LEU B C 1
ATOM 4120 O O . LEU B 1 262 ? 70.546 -78.757 -66.958 1.00 20.24 262 LEU B O 1
ATOM 4125 N N . GLU B 1 263 ? 70.310 -79.588 -64.897 1.00 19.18 263 GLU B N 1
ATOM 4126 C CA . GLU B 1 263 ? 69.116 -78.814 -64.586 1.00 19.98 263 GLU B CA 1
ATOM 4127 C C . GLU B 1 263 ? 69.304 -78.072 -63.293 1.00 18.82 263 GLU B C 1
ATOM 4128 O O . GLU B 1 263 ? 70.334 -78.239 -62.615 1.00 17.55 263 GLU B O 1
ATOM 4134 N N . GLY B 1 264 ? 68.349 -77.206 -62.978 1.00 19.44 264 GLY B N 1
ATOM 4135 C CA . GLY B 1 264 ? 68.483 -76.328 -61.821 1.00 18.47 264 GLY B CA 1
ATOM 4136 C C . GLY B 1 264 ? 67.233 -75.642 -61.311 1.00 19.41 264 GLY B C 1
ATOM 4137 O O . GLY B 1 264 ? 66.226 -75.556 -62.012 1.00 21.05 264 GLY B O 1
ATOM 4138 N N . GLN B 1 265 ? 67.351 -75.120 -60.090 1.00 18.52 265 GLN B N 1
ATOM 4139 C CA . GLN B 1 265 ? 66.277 -74.421 -59.388 1.00 19.24 265 GLN B CA 1
ATOM 4140 C C . GLN B 1 265 ? 66.737 -73.015 -59.082 1.00 18.49 265 GLN B C 1
ATOM 4141 O O . GLN B 1 265 ? 67.862 -72.817 -58.596 1.00 17.11 265 GLN B O 1
ATOM 4147 N N . LYS B 1 266 ? 65.885 -72.031 -59.314 1.00 19.62 266 LYS B N 1
ATOM 4148 C CA . LYS B 1 266 ? 66.185 -70.678 -58.848 1.00 19.18 266 LYS B CA 1
ATOM 4149 C C . LYS B 1 266 ? 65.734 -70.581 -57.385 1.00 18.76 266 LYS B C 1
ATOM 4150 O O . LYS B 1 266 ? 64.554 -70.628 -57.101 1.00 19.94 266 LYS B O 1
ATOM 4156 N N . VAL B 1 267 ? 66.680 -70.497 -56.464 1.00 17.31 267 VAL B N 1
ATOM 4157 C CA . VAL B 1 267 ? 66.353 -70.565 -55.030 1.00 16.99 267 VAL B CA 1
ATOM 4158 C C . VAL B 1 267 ? 66.732 -69.268 -54.317 1.00 16.49 267 VAL B C 1
ATOM 4159 O O . VAL B 1 267 ? 67.893 -68.848 -54.383 1.00 15.67 267 VAL B O 1
ATOM 4163 N N . ILE B 1 268 ? 65.754 -68.625 -53.669 1.00 17.20 268 ILE B N 1
ATOM 4164 C CA . ILE B 1 268 ? 65.984 -67.393 -52.894 1.00 16.93 268 ILE B CA 1
ATOM 4165 C C . ILE B 1 268 ? 66.135 -67.721 -51.417 1.00 16.27 268 ILE B C 1
ATOM 4166 O O . ILE B 1 268 ? 65.342 -68.465 -50.857 1.00 16.76 268 ILE B O 1
ATOM 4171 N N . PRO B 1 269 ? 67.171 -67.166 -50.785 1.00 15.45 269 PRO B N 1
ATOM 4172 C CA . PRO B 1 269 ? 67.379 -67.366 -49.368 1.00 15.09 269 PRO B CA 1
ATOM 4173 C C . PRO B 1 269 ? 66.656 -66.295 -48.568 1.00 15.61 269 PRO B C 1
ATOM 4174 O O . PRO B 1 269 ? 67.297 -65.460 -47.912 1.00 15.34 269 PRO B O 1
ATOM 4178 N N . ARG B 1 270 ? 65.327 -66.310 -48.625 1.00 16.56 270 ARG B N 1
ATOM 4179 C CA . ARG B 1 270 ? 64.530 -65.260 -47.981 1.00 17.29 270 ARG B CA 1
ATOM 4180 C C . ARG B 1 270 ? 64.646 -65.367 -46.475 1.00 17.03 270 ARG B C 1
ATOM 4181 O O . ARG B 1 270 ? 65.018 -64.406 -45.800 1.00 16.87 270 ARG B O 1
ATOM 4189 N N . ARG B 1 271 ? 64.322 -66.544 -45.968 1.00 17.26 271 ARG B N 1
ATOM 4190 C CA . ARG B 1 271 ? 64.362 -66.790 -44.542 1.00 17.39 271 ARG B CA 1
ATOM 4191 C C . ARG B 1 271 ? 65.783 -66.744 -43.977 1.00 16.50 271 ARG B C 1
ATOM 4192 O O . ARG B 1 271 ? 65.998 -66.283 -42.861 1.00 16.64 271 ARG B O 1
ATOM 4200 N N . THR B 1 272 ? 66.754 -67.163 -44.775 1.00 15.80 272 THR B N 1
ATOM 4201 C CA . THR B 1 272 ? 68.143 -67.089 -44.364 1.00 15.28 272 THR B CA 1
ATOM 4202 C C . THR B 1 272 ? 68.521 -65.632 -44.093 1.00 15.22 272 THR B C 1
ATOM 4203 O O . THR B 1 272 ? 69.114 -65.328 -43.067 1.00 15.41 272 THR B O 1
ATOM 4207 N N . LEU B 1 273 ? 68.194 -64.741 -45.026 1.00 15.22 273 LEU B N 1
ATOM 4208 C CA . LEU B 1 273 ? 68.528 -63.335 -44.851 1.00 15.47 273 LEU B CA 1
ATOM 4209 C C . LEU B 1 273 ? 67.759 -62.759 -43.650 1.00 16.00 273 LEU B C 1
ATOM 4210 O O . LEU B 1 273 ? 68.261 -61.909 -42.928 1.00 16.25 273 LEU B O 1
ATOM 4215 N N . ALA B 1 274 ? 66.529 -63.219 -43.452 1.00 16.37 274 ALA B N 1
ATOM 4216 C CA . ALA B 1 274 ? 65.687 -62.704 -42.387 1.00 17.04 274 ALA B CA 1
ATOM 4217 C C . ALA B 1 274 ? 66.234 -63.055 -41.001 1.00 17.09 274 ALA B C 1
ATOM 4218 O O . ALA B 1 274 ? 65.824 -62.460 -40.024 1.00 17.64 274 ALA B O 1
ATOM 4220 N N . THR B 1 275 ? 67.136 -64.033 -40.916 1.00 16.73 275 THR B N 1
ATOM 4221 C CA . THR B 1 275 ? 67.754 -64.415 -39.641 1.00 17.16 275 THR B CA 1
ATOM 4222 C C . THR B 1 275 ? 68.783 -63.397 -39.177 1.00 17.26 275 THR B C 1
ATOM 4223 O O . THR B 1 275 ? 69.320 -63.513 -38.079 1.00 17.90 275 THR B O 1
ATOM 4227 N N . GLY B 1 276 ? 69.105 -62.438 -40.038 1.00 16.92 276 GLY B N 1
ATOM 4228 C CA . GLY B 1 276 ? 70.142 -61.462 -39.744 1.00 17.32 276 GLY B CA 1
ATOM 4229 C C . GLY B 1 276 ? 71.522 -61.875 -40.224 1.00 17.25 276 GLY B C 1
ATOM 4230 O O . GLY B 1 276 ? 72.449 -61.087 -40.132 1.00 17.85 276 GLY B O 1
ATOM 4231 N N . TYR B 1 277 ? 71.657 -63.089 -40.763 1.00 16.74 277 TYR B N 1
ATOM 4232 C CA . TYR B 1 277 ? 72.930 -63.544 -41.327 1.00 16.75 277 TYR B CA 1
ATOM 4233 C C . TYR B 1 277 ? 73.361 -62.683 -42.490 1.00 16.62 277 TYR B C 1
ATOM 4234 O O . TYR B 1 277 ? 72.553 -62.280 -43.324 1.00 16.21 277 TYR B O 1
ATOM 4243 N N . GLN B 1 278 ? 74.662 -62.406 -42.532 1.00 17.32 278 GLN B N 1
ATOM 4244 C CA . GLN B 1 278 ? 75.247 -61.513 -43.547 1.00 17.70 278 GLN B CA 1
ATOM 4245 C C . GLN B 1 278 ? 76.382 -62.209 -44.284 1.00 17.84 278 GLN B C 1
ATOM 4246 O O . GLN B 1 278 ? 77.344 -62.669 -43.673 1.00 18.58 278 GLN B O 1
ATOM 4252 N N . TYR B 1 279 ? 76.237 -62.322 -45.597 1.00 17.32 279 TYR B N 1
ATOM 4253 C CA . TYR B 1 279 ? 77.121 -63.162 -46.419 1.00 17.26 279 TYR B CA 1
ATOM 4254 C C . TYR B 1 279 ? 78.487 -62.520 -46.606 1.00 18.69 279 TYR B C 1
ATOM 4255 O O . TYR B 1 279 ? 78.588 -61.311 -46.831 1.00 19.58 279 TYR B O 1
ATOM 4264 N N . SER B 1 280 ? 79.530 -63.332 -46.500 1.00 19.19 280 SER B N 1
ATOM 4265 C CA . SER B 1 280 ? 80.890 -62.892 -46.813 1.00 20.83 280 SER B CA 1
ATOM 4266 C C . SER B 1 280 ? 81.134 -62.866 -48.333 1.00 20.75 280 SER B C 1
ATOM 4267 O O . SER B 1 280 ? 81.925 -62.054 -48.825 1.00 22.25 280 SER B O 1
ATOM 4270 N N . PHE B 1 281 ? 80.481 -63.777 -49.068 1.00 19.27 281 PHE B N 1
ATOM 4271 C CA . PHE B 1 281 ? 80.694 -63.924 -50.507 1.00 19.22 281 PHE B CA 1
ATOM 4272 C C . PHE B 1 281 ? 79.352 -64.078 -51.223 1.00 17.87 281 PHE B C 1
ATOM 4273 O O . PHE B 1 281 ? 79.053 -65.121 -51.804 1.00 16.94 281 PHE B O 1
ATOM 4281 N N . PRO B 1 282 ? 78.516 -63.050 -51.164 1.00 18.00 282 PRO B N 1
ATOM 4282 C CA . PRO B 1 282 ? 77.210 -63.124 -51.839 1.00 17.17 282 PRO B CA 1
ATOM 4283 C C . PRO B 1 282 ? 77.256 -63.096 -53.379 1.00 17.57 282 PRO B C 1
ATOM 4284 O O . PRO B 1 282 ? 76.324 -63.572 -54.019 1.00 16.93 282 PRO B O 1
ATOM 4288 N N . GLU B 1 283 ? 78.303 -62.510 -53.954 1.00 18.90 283 GLU B N 1
ATOM 4289 C CA . GLU B 1 283 ? 78.419 -62.356 -55.396 1.00 19.67 283 GLU B CA 1
ATOM 4290 C C . GLU B 1 283 ? 79.392 -63.440 -55.919 1.00 19.43 283 GLU B C 1
ATOM 4291 O O . GLU B 1 283 ? 80.414 -63.720 -55.289 1.00 19.71 283 GLU B O 1
ATOM 4297 N N . LEU B 1 284 ? 79.045 -64.082 -57.031 1.00 19.04 284 LEU B N 1
ATOM 4298 C CA . LEU B 1 284 ? 79.766 -65.270 -57.504 1.00 18.59 284 LEU B CA 1
ATOM 4299 C C . LEU B 1 284 ? 81.210 -64.968 -57.829 1.00 20.09 284 LEU B C 1
ATOM 4300 O O . LEU B 1 284 ? 82.099 -65.769 -57.551 1.00 20.01 284 LEU B O 1
ATOM 4305 N N . GLY B 1 285 ? 81.438 -63.829 -58.461 1.00 21.76 285 GLY B N 1
ATOM 4306 C CA . GLY B 1 285 ? 82.788 -63.390 -58.773 1.00 23.69 285 GLY B CA 1
ATOM 4307 C C . GLY B 1 285 ? 83.674 -63.318 -57.546 1.00 24.17 285 GLY B C 1
ATOM 4308 O O . GLY B 1 285 ? 84.785 -63.826 -57.564 1.00 24.95 285 GLY B O 1
ATOM 4309 N N . ALA B 1 286 ? 83.184 -62.696 -56.479 1.00 23.93 286 ALA B N 1
ATOM 4310 C CA . ALA B 1 286 ? 83.957 -62.592 -55.246 1.00 24.60 286 ALA B CA 1
ATOM 4311 C C . ALA B 1 286 ? 84.265 -63.961 -54.669 1.00 23.43 286 ALA B C 1
ATOM 4312 O O . ALA B 1 286 ? 85.365 -64.189 -54.177 1.00 24.67 286 ALA B O 1
ATOM 4314 N N . ALA B 1 287 ? 83.293 -64.869 -54.746 1.00 21.40 287 ALA B N 1
ATOM 4315 C CA . ALA B 1 287 ? 83.465 -66.233 -54.233 1.00 20.45 287 ALA B CA 1
ATOM 4316 C C . ALA B 1 287 ? 84.541 -66.976 -54.978 1.00 21.23 287 ALA B C 1
ATOM 4317 O O . ALA B 1 287 ? 85.423 -67.572 -54.364 1.00 22.00 287 ALA B O 1
ATOM 4319 N N . LEU B 1 288 ? 84.460 -66.973 -56.303 1.00 21.23 288 LEU B N 1
ATOM 4320 C CA . LEU B 1 288 ? 85.398 -67.746 -57.113 1.00 21.90 288 LEU B CA 1
ATOM 4321 C C . LEU B 1 288 ? 86.802 -67.132 -57.066 1.00 24.31 288 LEU B C 1
ATOM 4322 O O . LEU B 1 288 ? 87.798 -67.853 -57.163 1.00 25.23 288 LEU B O 1
ATOM 4327 N N . LYS B 1 289 ? 86.871 -65.816 -56.885 1.00 25.59 289 LYS B N 1
ATOM 4328 C CA . LYS B 1 289 ? 88.144 -65.111 -56.719 1.00 28.29 289 LYS B CA 1
ATOM 4329 C C . LYS B 1 289 ? 88.869 -65.558 -55.439 1.00 29.02 289 LYS B C 1
ATOM 4330 O O . LYS B 1 289 ? 90.078 -65.775 -55.459 1.00 31.04 289 LYS B O 1
ATOM 4336 N N . GLU B 1 290 ? 88.131 -65.733 -54.346 1.00 27.61 290 GLU B N 1
ATOM 4337 C CA . GLU B 1 290 ? 88.705 -66.290 -53.114 1.00 28.34 290 GLU B CA 1
ATOM 4338 C C . GLU B 1 290 ? 89.294 -67.687 -53.348 1.00 28.34 290 GLU B C 1
ATOM 4339 O O . GLU B 1 290 ? 90.412 -67.984 -52.943 1.00 30.41 290 GLU B O 1
ATOM 4345 N N . ILE B 1 291 ? 88.510 -68.540 -53.984 1.00 26.22 291 ILE B N 1
ATOM 4346 C CA . ILE B 1 291 ? 88.931 -69.903 -54.265 1.00 26.11 291 ILE B CA 1
ATOM 4347 C C . ILE B 1 291 ? 90.148 -69.939 -55.176 1.00 28.02 291 ILE B C 1
ATOM 4348 O O . ILE B 1 291 ? 91.082 -70.670 -54.927 1.00 29.48 291 ILE B O 1
ATOM 4353 N N . ALA B 1 292 ? 90.129 -69.120 -56.226 1.00 28.29 292 ALA B N 1
ATOM 4354 C CA . ALA B 1 292 ? 91.213 -69.080 -57.224 1.0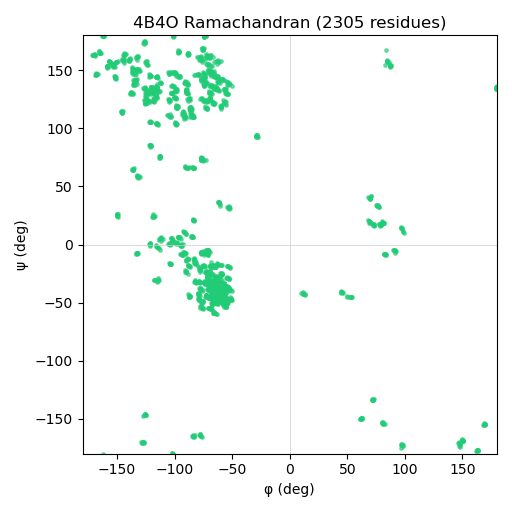0 30.24 292 ALA B CA 1
ATOM 4355 C C . ALA B 1 292 ? 92.513 -68.451 -56.716 1.00 33.43 292 ALA B C 1
ATOM 4356 O O . ALA B 1 292 ? 93.583 -68.850 -57.134 1.00 35.36 292 ALA B O 1
ATOM 4358 N N . GLU B 1 293 ? 92.429 -67.464 -55.827 1.00 34.23 293 GLU B N 1
ATOM 4359 C CA . GLU B 1 293 ? 93.639 -66.741 -55.381 1.00 37.68 293 GLU B CA 1
ATOM 4360 C C . GLU B 1 293 ? 94.382 -67.454 -54.264 1.00 39.11 293 GLU B C 1
ATOM 4361 O O . GLU B 1 293 ? 95.507 -67.106 -53.945 1.00 42.34 293 GLU B O 1
ATOM 4367 N N . ASN B 1 294 ? 93.740 -68.458 -53.678 1.00 37.02 294 ASN B N 1
ATOM 4368 C CA . ASN B 1 294 ? 94.274 -69.201 -52.529 1.00 38.36 294 ASN B CA 1
ATOM 4369 C C . ASN B 1 294 ? 94.379 -70.691 -52.923 1.00 37.58 294 ASN B C 1
ATOM 4370 O O . ASN B 1 294 ? 93.372 -71.363 -53.038 1.00 34.86 294 ASN B O 1
ATOM 4375 N N . LEU B 1 295 ? 95.582 -71.192 -53.173 1.00 40.15 295 LEU B N 1
ATOM 4376 C CA . LEU B 1 295 ? 95.768 -72.588 -53.640 1.00 39.73 295 LEU B CA 1
ATOM 4377 C C . LEU B 1 295 ? 97.147 -73.134 -53.220 1.00 43.41 295 LEU B C 1
ATOM 4378 O O . LEU B 1 295 ? 97.852 -72.528 -52.398 1.00 46.18 295 LEU B O 1
ATOM 4391 N N . ARG C 1 2 ? 54.094 -32.169 -43.250 1.00 22.48 2 ARG C N 1
ATOM 4392 C CA . ARG C 1 2 ? 53.614 -30.910 -42.651 1.00 21.74 2 ARG C CA 1
ATOM 4393 C C . ARG C 1 2 ? 54.220 -29.716 -43.399 1.00 20.38 2 ARG C C 1
ATOM 4394 O O . ARG C 1 2 ? 55.444 -29.588 -43.473 1.00 20.42 2 ARG C O 1
ATOM 4402 N N . VAL C 1 3 ? 53.386 -28.832 -43.939 1.00 19.37 3 VAL C N 1
ATOM 4403 C CA . VAL C 1 3 ? 53.881 -27.687 -44.722 1.00 18.22 3 VAL C CA 1
ATOM 4404 C C . VAL C 1 3 ? 53.534 -26.355 -44.040 1.00 17.92 3 VAL C C 1
ATOM 4405 O O . VAL C 1 3 ? 52.398 -26.136 -43.638 1.00 18.09 3 VAL C O 1
ATOM 4409 N N . LEU C 1 4 ? 54.517 -25.466 -43.926 1.00 17.66 4 LEU C N 1
ATOM 4410 C CA . LEU C 1 4 ? 54.313 -24.115 -43.399 1.00 17.52 4 LEU C CA 1
ATOM 4411 C C . LEU C 1 4 ? 54.185 -23.157 -44.572 1.00 16.51 4 LEU C C 1
ATOM 4412 O O . LEU C 1 4 ? 55.110 -23.041 -45.359 1.00 16.11 4 LEU C O 1
ATOM 4417 N N . VAL C 1 5 ? 53.055 -22.480 -44.718 1.00 16.27 5 VAL C N 1
ATOM 4418 C CA . VAL C 1 5 ? 52.849 -21.606 -45.887 1.00 15.49 5 VAL C CA 1
ATOM 4419 C C . VAL C 1 5 ? 52.710 -20.134 -45.508 1.00 15.64 5 VAL C C 1
ATOM 4420 O O . VAL C 1 5 ? 51.682 -19.695 -44.994 1.00 16.08 5 VAL C O 1
ATOM 4424 N N . GLY C 1 6 ? 53.775 -19.387 -45.738 1.00 15.51 6 GLY C N 1
ATOM 4425 C CA . GLY C 1 6 ? 53.763 -17.963 -45.481 1.00 15.83 6 GLY C CA 1
ATOM 4426 C C . GLY C 1 6 ? 52.878 -17.253 -46.485 1.00 15.44 6 GLY C C 1
ATOM 4427 O O . GLY C 1 6 ? 53.000 -17.470 -47.690 1.00 14.78 6 GLY C O 1
ATOM 4428 N N . GLY C 1 7 ? 52.005 -16.390 -45.991 1.00 16.05 7 GLY C N 1
ATOM 4429 C CA . GLY C 1 7 ? 51.073 -15.693 -46.845 1.00 16.00 7 GLY C CA 1
ATOM 4430 C C . GLY C 1 7 ? 50.022 -16.607 -47.435 1.00 15.69 7 GLY C C 1
ATOM 4431 O O . GLY C 1 7 ? 49.353 -16.238 -48.400 1.00 15.60 7 GLY C O 1
ATOM 4432 N N . GLY C 1 8 ? 49.819 -17.766 -46.822 1.00 15.77 8 GLY C N 1
ATOM 4433 C CA . GLY C 1 8 ? 48.915 -18.778 -47.363 1.00 15.67 8 GLY C CA 1
ATOM 4434 C C . GLY C 1 8 ? 47.425 -18.510 -47.286 1.00 16.43 8 GLY C C 1
ATOM 4435 O O . GLY C 1 8 ? 46.644 -19.266 -47.819 1.00 16.51 8 GLY C O 1
ATOM 4436 N N . THR C 1 9 ? 47.030 -17.422 -46.641 1.00 17.18 9 THR C N 1
ATOM 4437 C CA . THR C 1 9 ? 45.642 -16.962 -46.676 1.00 18.15 9 THR C CA 1
ATOM 4438 C C . THR C 1 9 ? 45.209 -16.456 -48.070 1.00 17.93 9 THR C C 1
ATOM 4439 O O . THR C 1 9 ? 44.031 -16.370 -48.361 1.00 18.73 9 THR C O 1
ATOM 4443 N N . GLY C 1 10 ? 46.173 -16.121 -48.925 1.00 17.03 10 GLY C N 1
ATOM 4444 C CA . GLY C 1 10 ? 45.901 -15.444 -50.195 1.00 16.99 10 GLY C CA 1
ATOM 4445 C C . GLY C 1 10 ? 45.338 -16.328 -51.300 1.00 16.73 10 GLY C C 1
ATOM 4446 O O . GLY C 1 10 ? 44.896 -17.468 -51.061 1.00 16.80 10 GLY C O 1
ATOM 4447 N N . PHE C 1 11 ? 45.378 -15.783 -52.511 1.00 16.60 11 PHE C N 1
ATOM 4448 C CA . PHE C 1 11 ? 44.826 -16.415 -53.691 1.00 16.60 11 PHE C CA 1
ATOM 4449 C C . PHE C 1 11 ? 45.539 -17.725 -54.016 1.00 15.72 11 PHE C C 1
ATOM 4450 O O . PHE C 1 11 ? 44.918 -18.771 -54.092 1.00 16.00 11 PHE C O 1
ATOM 4458 N N . ILE C 1 12 ? 46.842 -17.651 -54.248 1.00 14.89 12 ILE C N 1
ATOM 4459 C CA . ILE C 1 12 ? 47.616 -18.854 -54.565 1.00 14.27 12 ILE C CA 1
ATOM 4460 C C . ILE C 1 12 ? 47.616 -19.772 -53.337 1.00 14.35 12 ILE C C 1
ATOM 4461 O O . ILE C 1 12 ? 47.464 -20.985 -53.466 1.00 14.44 12 ILE C O 1
ATOM 4466 N N . GLY C 1 13 ? 47.736 -19.161 -52.156 1.00 14.52 13 GLY C N 1
ATOM 4467 C CA . GLY C 1 13 ? 47.852 -19.908 -50.932 1.00 14.72 13 GLY C CA 1
ATOM 4468 C C . GLY C 1 13 ? 46.649 -20.774 -50.636 1.00 15.44 13 GLY C C 1
ATOM 4469 O O . GLY C 1 13 ? 46.791 -21.903 -50.166 1.00 15.58 13 GLY C O 1
ATOM 4470 N N . THR C 1 14 ? 45.467 -20.242 -50.904 1.00 16.10 14 THR C N 1
ATOM 4471 C CA . THR C 1 14 ? 44.237 -20.964 -50.663 1.00 17.07 14 THR C CA 1
ATOM 4472 C C . THR C 1 14 ? 44.113 -22.162 -51.586 1.00 17.04 14 THR C C 1
ATOM 4473 O O . THR C 1 14 ? 43.660 -23.222 -51.142 1.00 17.68 14 THR C O 1
ATOM 4477 N N . ALA C 1 15 ? 44.523 -22.015 -52.847 1.00 16.47 15 ALA C N 1
ATOM 4478 C CA . ALA C 1 15 ? 44.503 -23.149 -53.787 1.00 16.58 15 ALA C CA 1
ATOM 4479 C C . ALA C 1 15 ? 45.539 -24.179 -53.345 1.00 16.17 15 ALA C C 1
ATOM 4480 O O . ALA C 1 15 ? 45.260 -25.355 -53.344 1.00 16.77 15 ALA C O 1
ATOM 4482 N N . LEU C 1 16 ? 46.717 -23.728 -52.927 1.00 15.38 16 LEU C N 1
ATOM 4483 C CA . LEU C 1 16 ? 47.787 -24.646 -52.534 1.00 15.18 16 LEU C CA 1
ATOM 4484 C C . LEU C 1 16 ? 47.391 -25.426 -51.293 1.00 15.90 16 LEU C C 1
ATOM 4485 O O . LEU C 1 16 ? 47.629 -26.619 -51.200 1.00 16.34 16 LEU C O 1
ATOM 4490 N N . THR C 1 17 ? 46.758 -24.742 -50.338 1.00 16.20 17 THR C N 1
ATOM 4491 C CA . THR C 1 17 ? 46.326 -25.374 -49.113 1.00 17.05 17 THR C CA 1
ATOM 4492 C C . THR C 1 17 ? 45.283 -26.454 -49.423 1.00 18.05 17 THR C C 1
ATOM 4493 O O . THR C 1 17 ? 45.370 -27.577 -48.926 1.00 18.72 17 THR C O 1
ATOM 4497 N N . GLN C 1 18 ? 44.312 -26.125 -50.264 1.00 18.34 18 GLN C N 1
ATOM 4498 C CA . GLN C 1 18 ? 43.298 -27.077 -50.631 1.00 19.48 18 GLN C CA 1
ATOM 4499 C C . GLN C 1 18 ? 43.915 -28.338 -51.262 1.00 19.56 18 GLN C C 1
ATOM 4500 O O . GLN C 1 18 ? 43.495 -29.451 -50.924 1.00 20.68 18 GLN C O 1
ATOM 4506 N N . LEU C 1 19 ? 44.884 -28.173 -52.155 1.00 18.60 19 LEU C N 1
ATOM 4507 C CA . LEU C 1 19 ? 45.453 -29.322 -52.851 1.00 18.89 19 LEU C CA 1
ATOM 4508 C C . LEU C 1 19 ? 46.322 -30.150 -51.907 1.00 19.11 19 LEU C C 1
ATOM 4509 O O . LEU C 1 19 ? 46.223 -31.374 -51.865 1.00 20.17 19 LEU C O 1
ATOM 4514 N N . LEU C 1 20 ? 47.141 -29.469 -51.120 1.00 18.32 20 LEU C N 1
ATOM 4515 C CA . LEU C 1 20 ? 47.938 -30.136 -50.083 1.00 18.69 20 LEU C CA 1
ATOM 4516 C C . LEU C 1 20 ? 47.074 -30.964 -49.114 1.00 20.02 20 LEU C C 1
ATOM 4517 O O . LEU C 1 20 ? 47.394 -32.110 -48.845 1.00 20.95 20 LEU C O 1
ATOM 4522 N N . ASN C 1 21 ? 46.006 -30.376 -48.586 1.00 20.29 21 ASN C N 1
ATOM 4523 C CA . ASN C 1 21 ? 45.114 -31.096 -47.669 1.00 21.74 21 ASN C CA 1
ATOM 4524 C C . ASN C 1 21 ? 44.542 -32.330 -48.352 1.00 22.93 21 ASN C C 1
ATOM 4525 O O . ASN C 1 21 ? 44.586 -33.432 -47.800 1.00 24.15 21 ASN C O 1
ATOM 4530 N N . ALA C 1 22 ? 44.047 -32.147 -49.574 1.00 22.74 22 ALA C N 1
ATOM 4531 C CA . ALA C 1 22 ? 43.437 -33.235 -50.346 1.00 24.04 22 ALA C CA 1
ATOM 4532 C C . ALA C 1 22 ? 44.414 -34.401 -50.515 1.00 24.49 22 ALA C C 1
ATOM 4533 O O . ALA C 1 22 ? 43.997 -35.565 -50.546 1.00 26.09 22 ALA C O 1
ATOM 4535 N N . ARG C 1 23 ? 45.707 -34.075 -50.635 1.00 23.29 23 ARG C N 1
ATOM 4536 C CA . ARG C 1 23 ? 46.742 -35.073 -50.888 1.00 23.79 23 ARG C CA 1
ATOM 4537 C C . ARG C 1 23 ? 47.354 -35.655 -49.615 1.00 24.47 23 ARG C C 1
ATOM 4538 O O . ARG C 1 23 ? 48.350 -36.368 -49.680 1.00 24.93 23 ARG C O 1
ATOM 4546 N N . GLY C 1 24 ? 46.756 -35.339 -48.462 1.00 24.71 24 GLY C N 1
ATOM 4547 C CA . GLY C 1 24 ? 47.110 -35.949 -47.182 1.00 25.71 24 GLY C CA 1
ATOM 4548 C C . GLY C 1 24 ? 48.060 -35.182 -46.283 1.00 24.79 24 GLY C C 1
ATOM 4549 O O . GLY C 1 24 ? 48.571 -35.725 -45.329 1.00 25.69 24 GLY C O 1
ATOM 4550 N N . HIS C 1 25 ? 48.287 -33.913 -46.587 1.00 23.19 25 HIS C N 1
ATOM 4551 C CA . HIS C 1 25 ? 49.250 -33.102 -45.855 1.00 22.38 25 HIS C CA 1
ATOM 4552 C C . HIS C 1 25 ? 48.575 -32.150 -44.910 1.00 22.18 25 HIS C C 1
ATOM 4553 O O . HIS C 1 25 ? 47.466 -31.681 -45.163 1.00 22.08 25 HIS C O 1
ATOM 4560 N N . GLU C 1 26 ? 49.258 -31.859 -43.799 1.00 22.34 26 GLU C N 1
ATOM 4561 C CA . GLU C 1 26 ? 48.834 -30.801 -42.868 1.00 22.18 26 GLU C CA 1
ATOM 4562 C C . GLU C 1 26 ? 49.474 -29.481 -43.250 1.00 20.76 26 GLU C C 1
ATOM 4563 O O . GLU C 1 26 ? 50.647 -29.448 -43.583 1.00 20.24 26 GLU C O 1
ATOM 4569 N N . VAL C 1 27 ? 48.699 -28.400 -43.180 1.00 20.36 27 VAL C N 1
ATOM 4570 C CA . VAL C 1 27 ? 49.196 -27.087 -43.495 1.00 19.27 27 VAL C CA 1
ATOM 4571 C C . VAL C 1 27 ? 49.009 -26.134 -42.313 1.00 19.70 27 VAL C C 1
ATOM 4572 O O . VAL C 1 27 ? 47.932 -26.028 -41.752 1.00 20.48 27 VAL C O 1
ATOM 4576 N N . THR C 1 28 ? 50.075 -25.419 -41.962 1.00 19.35 28 THR C N 1
ATOM 4577 C CA . THR C 1 28 ? 50.007 -24.255 -41.067 1.00 19.68 28 THR C CA 1
ATOM 4578 C C . THR C 1 28 ? 50.331 -22.998 -41.872 1.00 18.69 28 THR C C 1
ATOM 4579 O O . THR C 1 28 ? 51.221 -23.013 -42.699 1.00 17.89 28 THR C O 1
ATOM 4583 N N . LEU C 1 29 ? 49.611 -21.911 -41.631 1.00 18.94 29 LEU C N 1
ATOM 4584 C CA . LEU C 1 29 ? 49.861 -20.661 -42.348 1.00 18.26 29 LEU C CA 1
ATOM 4585 C C . LEU C 1 29 ? 50.678 -19.706 -41.476 1.00 18.75 29 LEU C C 1
ATOM 4586 O O . LEU C 1 29 ? 50.579 -19.720 -40.258 1.00 19.78 29 LEU C O 1
ATOM 4591 N N . VAL C 1 30 ? 51.510 -18.890 -42.112 1.00 18.16 30 VAL C N 1
ATOM 4592 C CA . VAL C 1 30 ? 52.053 -17.721 -41.448 1.00 18.81 30 VAL C CA 1
ATOM 4593 C C . VAL C 1 30 ? 51.270 -16.516 -41.971 1.00 18.86 30 VAL C C 1
ATOM 4594 O O . VAL C 1 30 ? 51.124 -16.345 -43.172 1.00 18.04 30 VAL C O 1
ATOM 4598 N N . SER C 1 31 ? 50.789 -15.690 -41.058 1.00 20.02 31 SER C N 1
ATOM 4599 C CA . SER C 1 31 ? 49.898 -14.602 -41.402 1.00 20.47 31 SER C CA 1
ATOM 4600 C C . SER C 1 31 ? 50.166 -13.380 -40.521 1.00 21.78 31 SER C C 1
ATOM 4601 O O . SER C 1 31 ? 50.741 -13.511 -39.440 1.00 22.53 31 SER C O 1
ATOM 4604 N N . ARG C 1 32 ? 49.742 -12.203 -40.979 1.00 22.26 32 ARG C N 1
ATOM 4605 C CA . ARG C 1 32 ? 49.830 -11.009 -40.157 1.00 23.83 32 ARG C CA 1
ATOM 4606 C C . ARG C 1 32 ? 48.803 -11.010 -39.038 1.00 25.30 32 ARG C C 1
ATOM 4607 O O . ARG C 1 32 ? 48.977 -10.329 -38.031 1.00 26.79 32 ARG C O 1
ATOM 4615 N N . LYS C 1 33 ? 47.730 -11.757 -39.217 1.00 25.08 33 LYS C N 1
ATOM 4616 C CA . LYS C 1 33 ? 46.640 -11.787 -38.248 1.00 26.64 33 LYS C CA 1
ATOM 4617 C C . LYS C 1 33 ? 46.564 -13.199 -37.653 1.00 26.33 33 LYS C C 1
ATOM 4618 O O . LYS C 1 33 ? 46.659 -14.190 -38.376 1.00 24.95 33 LYS C O 1
ATOM 4623 N N . PRO C 1 34 ? 46.412 -13.295 -36.319 1.00 27.81 34 PRO C N 1
ATOM 4624 C CA . PRO C 1 34 ? 46.465 -14.618 -35.685 1.00 27.72 34 PRO C CA 1
ATOM 4625 C C . PRO C 1 34 ? 45.202 -15.411 -35.930 1.00 27.88 34 PRO C C 1
ATOM 4626 O O . PRO C 1 34 ? 44.278 -14.941 -36.609 1.00 28.06 34 PRO C O 1
ATOM 4630 N N . GLY C 1 35 ? 45.189 -16.625 -35.408 1.00 27.96 35 GLY C N 1
ATOM 4631 C CA . GLY C 1 35 ? 44.031 -17.493 -35.525 1.00 28.40 35 GLY C CA 1
ATOM 4632 C C . GLY C 1 35 ? 44.393 -18.969 -35.604 1.00 27.64 35 GLY C C 1
ATOM 4633 O O . GLY C 1 35 ? 45.566 -19.351 -35.468 1.00 26.89 35 GLY C O 1
ATOM 4634 N N . PRO C 1 36 ? 43.375 -19.821 -35.840 1.00 28.05 36 PRO C N 1
ATOM 4635 C CA . PRO C 1 36 ? 43.612 -21.259 -35.800 1.00 27.77 36 PRO C CA 1
ATOM 4636 C C . PRO C 1 36 ? 44.286 -21.726 -37.103 1.00 25.86 36 PRO C C 1
ATOM 4637 O O . PRO C 1 36 ? 44.053 -21.155 -38.178 1.00 24.97 36 PRO C O 1
ATOM 4641 N N . GLY C 1 37 ? 45.152 -22.721 -36.993 1.00 25.41 37 GLY C N 1
ATOM 4642 C CA . GLY C 1 37 ? 45.861 -23.238 -38.152 1.00 23.87 37 GLY C CA 1
ATOM 4643 C C . GLY C 1 37 ? 46.952 -22.310 -38.663 1.00 22.64 37 GLY C C 1
ATOM 4644 O O . GLY C 1 37 ? 47.428 -22.466 -39.813 1.00 21.38 37 GLY C O 1
ATOM 4645 N N . ARG C 1 38 ? 47.371 -21.356 -37.830 1.00 23.18 38 ARG C N 1
ATOM 4646 C CA . ARG C 1 38 ? 48.361 -20.380 -38.271 1.00 22.31 38 ARG C CA 1
ATOM 4647 C C . ARG C 1 38 ? 49.139 -19.742 -37.145 1.00 23.18 38 ARG C C 1
ATOM 4648 O O . ARG C 1 38 ? 48.684 -19.686 -36.004 1.00 24.58 38 ARG C O 1
ATOM 4656 N N . ILE C 1 39 ? 50.315 -19.236 -37.487 1.00 22.52 39 ILE C N 1
ATOM 4657 C CA . ILE C 1 39 ? 51.065 -18.401 -36.581 1.00 23.43 39 ILE C CA 1
ATOM 4658 C C . ILE C 1 39 ? 51.383 -17.075 -37.222 1.00 23.02 39 ILE C C 1
ATOM 4659 O O . ILE C 1 39 ? 51.407 -16.979 -38.431 1.00 21.82 39 ILE C O 1
ATOM 4664 N N . THR C 1 40 ? 51.647 -16.061 -36.401 1.00 24.21 40 THR C N 1
ATOM 4665 C CA . THR C 1 40 ? 51.973 -14.745 -36.924 1.00 24.16 40 THR C CA 1
ATOM 4666 C C . THR C 1 40 ? 53.459 -14.575 -37.176 1.00 23.82 40 THR C C 1
ATOM 4667 O O . THR C 1 40 ? 54.275 -15.333 -36.682 1.00 24.01 40 THR C O 1
ATOM 4671 N N . TRP C 1 41 ? 53.792 -13.563 -37.971 1.00 23.51 41 TRP C N 1
ATOM 4672 C CA . TRP C 1 41 ? 55.188 -13.230 -38.272 1.00 23.45 41 TRP C CA 1
ATOM 4673 C C . TRP C 1 41 ? 55.915 -12.861 -37.026 1.00 25.07 41 TRP C C 1
ATOM 4674 O O . TRP C 1 41 ? 57.045 -13.270 -36.826 1.00 25.28 41 TRP C O 1
ATOM 4685 N N . ASP C 1 42 ? 55.266 -12.075 -36.178 1.00 26.44 42 ASP C N 1
ATOM 4686 C CA . ASP C 1 42 ? 55.868 -11.658 -34.906 1.00 28.30 42 ASP C CA 1
ATOM 4687 C C . ASP C 1 42 ? 56.193 -12.850 -34.046 1.00 28.61 42 ASP C C 1
ATOM 4688 O O . ASP C 1 42 ? 57.239 -12.899 -33.408 1.00 29.62 42 ASP C O 1
ATOM 4693 N N . GLU C 1 43 ? 55.306 -13.837 -34.069 1.00 27.87 43 GLU C N 1
ATOM 4694 C CA . GLU C 1 43 ? 55.513 -15.038 -33.298 1.00 28.26 43 GLU C CA 1
ATOM 4695 C C . GLU C 1 43 ? 56.648 -15.897 -33.871 1.00 27.38 43 GLU C C 1
ATOM 4696 O O . GLU C 1 43 ? 57.443 -16.430 -33.111 1.00 28.36 43 GLU C O 1
ATOM 4702 N N . LEU C 1 44 ? 56.749 -15.987 -35.198 1.00 25.77 44 LEU C N 1
ATOM 4703 C CA . LEU C 1 44 ? 57.842 -16.720 -35.840 1.00 25.10 44 LEU C CA 1
ATOM 4704 C C . LEU C 1 44 ? 59.203 -16.130 -35.506 1.00 26.20 44 LEU C C 1
ATOM 4705 O O . LEU C 1 44 ? 60.162 -16.850 -35.309 1.00 26.67 44 LEU C O 1
ATOM 4710 N N . ALA C 1 45 ? 59.285 -14.804 -35.500 1.00 26.77 45 ALA C N 1
ATOM 4711 C CA . ALA C 1 45 ? 60.529 -14.109 -35.236 1.00 28.03 45 ALA C CA 1
ATOM 4712 C C . ALA C 1 45 ? 60.922 -14.263 -33.768 1.00 29.97 45 ALA C C 1
ATOM 4713 O O . ALA C 1 45 ? 62.108 -14.336 -33.445 1.00 31.09 45 ALA C O 1
ATOM 4715 N N . ALA C 1 46 ? 59.923 -14.363 -32.890 1.00 30.51 46 ALA C N 1
ATOM 4716 C CA . ALA C 1 46 ? 60.147 -14.439 -31.454 1.00 32.52 46 ALA C CA 1
ATOM 4717 C C . ALA C 1 46 ? 60.615 -15.828 -31.025 1.00 32.76 46 ALA C C 1
ATOM 4718 O O . ALA C 1 46 ? 61.649 -15.972 -30.387 1.00 34.24 46 ALA C O 1
ATOM 4720 N N . SER C 1 47 ? 59.844 -16.847 -31.395 1.00 31.48 47 SER C N 1
ATOM 4721 C CA . SER C 1 47 ? 60.066 -18.204 -30.905 1.00 31.92 47 SER C CA 1
ATOM 4722 C C . SER C 1 47 ? 60.454 -19.233 -31.972 1.00 30.51 47 SER C C 1
ATOM 4723 O O . SER C 1 47 ? 60.714 -20.376 -31.643 1.00 31.02 47 SER C O 1
ATOM 4726 N N . GLY C 1 48 ? 60.553 -18.832 -33.224 1.00 28.99 48 GLY C N 1
ATOM 4727 C CA . GLY C 1 48 ? 61.200 -19.673 -34.229 1.00 28.05 48 GLY C CA 1
ATOM 4728 C C . GLY C 1 48 ? 60.279 -20.526 -35.089 1.00 26.46 48 GLY C C 1
ATOM 4729 O O . GLY C 1 48 ? 59.062 -20.398 -35.036 1.00 25.91 48 GLY C O 1
ATOM 4730 N N . LEU C 1 49 ? 60.878 -21.361 -35.922 1.00 25.90 49 LEU C N 1
ATOM 4731 C CA . LEU C 1 49 ? 60.142 -22.092 -36.938 1.00 24.46 49 LEU C CA 1
ATOM 4732 C C . LEU C 1 49 ? 59.392 -23.253 -36.291 1.00 24.95 49 LEU C C 1
ATOM 4733 O O . LEU C 1 49 ? 60.007 -24.062 -35.616 1.00 26.20 49 LEU C O 1
ATOM 4738 N N . PRO C 1 50 ? 58.069 -23.341 -36.507 1.00 24.15 50 PRO C N 1
ATOM 4739 C CA . PRO C 1 50 ? 57.371 -24.496 -35.978 1.00 24.76 50 PRO C CA 1
ATOM 4740 C C . PRO C 1 50 ? 57.748 -25.763 -36.723 1.00 24.55 50 PRO C C 1
ATOM 4741 O O . PRO C 1 50 ? 58.273 -25.683 -37.830 1.00 23.62 50 PRO C O 1
ATOM 4745 N N . SER C 1 51 ? 57.491 -26.921 -36.105 1.00 25.62 51 SER C N 1
ATOM 4746 C CA . SER C 1 51 ? 57.859 -28.196 -36.715 1.00 25.82 51 SER C CA 1
ATOM 4747 C C . SER C 1 51 ? 57.188 -28.328 -38.082 1.00 24.31 51 SER C C 1
ATOM 4748 O O . SER C 1 51 ? 55.963 -28.178 -38.213 1.00 23.74 51 SER C O 1
ATOM 4751 N N . CYS C 1 52 ? 57.996 -28.545 -39.105 1.00 23.81 52 CYS C N 1
ATOM 4752 C CA . CYS C 1 52 ? 57.469 -28.743 -40.445 1.00 22.60 52 CYS C CA 1
ATOM 4753 C C . CYS C 1 52 ? 58.494 -29.461 -41.305 1.00 22.84 52 CYS C C 1
ATOM 4754 O O . CYS C 1 52 ? 59.685 -29.371 -41.034 1.00 23.58 52 CYS C O 1
ATOM 4757 N N . ASP C 1 53 ? 58.009 -30.184 -42.319 1.00 22.43 53 ASP C N 1
ATOM 4758 C CA . ASP C 1 53 ? 58.856 -30.929 -43.260 1.00 22.79 53 ASP C CA 1
ATOM 4759 C C . ASP C 1 53 ? 59.218 -30.070 -44.466 1.00 21.54 53 ASP C C 1
ATOM 4760 O O . ASP C 1 53 ? 60.255 -30.290 -45.087 1.00 21.94 53 ASP C O 1
ATOM 4765 N N . ALA C 1 54 ? 58.399 -29.058 -44.747 1.00 20.22 54 ALA C N 1
ATOM 4766 C CA . ALA C 1 54 ? 58.634 -28.156 -45.868 1.00 19.11 54 ALA C CA 1
ATOM 4767 C C . ALA C 1 54 ? 58.011 -26.789 -45.592 1.00 18.18 54 ALA C C 1
ATOM 4768 O O . ALA C 1 54 ? 57.095 -26.655 -44.765 1.00 18.25 54 ALA C O 1
ATOM 4770 N N . ALA C 1 55 ? 58.552 -25.764 -46.248 1.00 17.56 55 ALA C N 1
ATOM 4771 C CA . ALA C 1 55 ? 58.061 -24.411 -46.101 1.00 16.88 55 ALA C CA 1
ATOM 4772 C C . ALA C 1 55 ? 57.926 -23.738 -47.463 1.00 15.95 55 ALA C C 1
ATOM 4773 O O . ALA C 1 55 ? 58.720 -23.992 -48.364 1.00 15.97 55 ALA C O 1
ATOM 4775 N N . VAL C 1 56 ? 56.918 -22.874 -47.587 1.00 15.33 56 VAL C N 1
ATOM 4776 C CA . VAL C 1 56 ? 56.682 -22.096 -48.784 1.00 14.61 56 VAL C CA 1
ATOM 4777 C C . VAL C 1 56 ? 56.413 -20.655 -48.380 1.00 14.53 56 VAL C C 1
ATOM 4778 O O . VAL C 1 56 ? 55.771 -20.428 -47.358 1.00 14.84 56 VAL C O 1
ATOM 4782 N N . ASN C 1 57 ? 56.909 -19.678 -49.147 1.00 14.32 57 ASN C N 1
ATOM 4783 C CA . ASN C 1 57 ? 56.493 -18.283 -48.948 1.00 14.38 57 ASN C CA 1
ATOM 4784 C C . ASN C 1 57 ? 55.770 -17.696 -50.142 1.00 13.89 57 ASN C C 1
ATOM 4785 O O . ASN C 1 57 ? 56.252 -17.755 -51.272 1.00 13.63 57 ASN C O 1
ATOM 4790 N N . LEU C 1 58 ? 54.598 -17.138 -49.862 1.00 13.96 58 LEU C N 1
ATOM 4791 C CA . LEU C 1 58 ? 53.769 -16.464 -50.843 1.00 13.79 58 LEU C CA 1
ATOM 4792 C C . LEU C 1 58 ? 53.484 -15.014 -50.421 1.00 14.39 58 LEU C C 1
ATOM 4793 O O . LEU C 1 58 ? 52.771 -14.284 -51.118 1.00 14.53 58 LEU C O 1
ATOM 4798 N N . ALA C 1 59 ? 54.009 -14.600 -49.277 1.00 14.96 59 ALA C N 1
ATOM 4799 C CA . ALA C 1 59 ? 53.617 -13.325 -48.679 1.00 15.82 59 ALA C CA 1
ATOM 4800 C C . ALA C 1 59 ? 54.048 -12.152 -49.541 1.00 16.11 59 ALA C C 1
ATOM 4801 O O . ALA C 1 59 ? 55.170 -12.131 -50.050 1.00 15.97 59 ALA C O 1
ATOM 4803 N N . GLY C 1 60 ? 53.166 -11.182 -49.709 1.00 16.71 60 GLY C N 1
ATOM 4804 C CA . GLY C 1 60 ? 53.500 -9.990 -50.476 1.00 17.27 60 GLY C CA 1
ATOM 4805 C C . GLY C 1 60 ? 52.341 -9.011 -50.573 1.00 18.17 60 GLY C C 1
ATOM 4806 O O . GLY C 1 60 ? 51.210 -9.409 -50.826 1.00 17.99 60 GLY C O 1
ATOM 4807 N N . GLU C 1 61 ? 52.622 -7.728 -50.343 1.00 19.37 61 GLU C N 1
ATOM 4808 C CA . GLU C 1 61 ? 51.668 -6.677 -50.631 1.00 20.50 61 GLU C CA 1
ATOM 4809 C C . GLU C 1 61 ? 51.277 -6.778 -52.106 1.00 20.02 61 GLU C C 1
ATOM 4810 O O . GLU C 1 61 ? 52.134 -6.930 -52.973 1.00 19.44 61 GLU C O 1
ATOM 4816 N N . ASN C 1 62 ? 49.979 -6.711 -52.377 1.00 20.43 62 ASN C N 1
ATOM 4817 C CA . ASN C 1 62 ? 49.472 -6.893 -53.723 1.00 20.14 62 ASN C CA 1
ATOM 4818 C C . ASN C 1 62 ? 49.895 -5.773 -54.663 1.00 21.00 62 ASN C C 1
ATOM 4819 O O . ASN C 1 62 ? 49.587 -4.600 -54.444 1.00 22.50 62 ASN C O 1
ATOM 4824 N N . ILE C 1 63 ? 50.578 -6.154 -55.735 1.00 20.22 63 ILE C N 1
ATOM 4825 C CA . ILE C 1 63 ? 51.169 -5.201 -56.644 1.00 21.02 63 ILE C CA 1
ATOM 4826 C C . ILE C 1 63 ? 50.140 -4.547 -57.563 1.00 22.11 63 ILE C C 1
ATOM 4827 O O . ILE C 1 63 ? 50.123 -3.311 -57.707 1.00 23.63 63 ILE C O 1
ATOM 4832 N N . LEU C 1 64 ? 49.303 -5.366 -58.211 1.00 21.54 64 LEU C N 1
ATOM 4833 C CA . LEU C 1 64 ? 48.379 -4.849 -59.237 1.00 22.65 64 LEU C CA 1
ATOM 4834 C C . LEU C 1 64 ? 47.258 -3.960 -58.643 1.00 24.30 64 LEU C C 1
ATOM 4835 O O . LEU C 1 64 ? 46.731 -3.114 -59.336 1.00 25.77 64 LEU C O 1
ATOM 4837 N N . ASN C 1 65 ? 46.951 -4.113 -57.358 1.00 24.26 65 ASN C N 1
ATOM 4838 C CA . ASN C 1 65 ? 45.953 -3.288 -56.636 1.00 26.00 65 ASN C CA 1
ATOM 4839 C C . ASN C 1 65 ? 45.733 -1.830 -57.129 1.00 28.13 65 ASN C C 1
ATOM 4840 O O . ASN C 1 65 ? 46.421 -0.900 -56.689 1.00 28.99 65 ASN C O 1
ATOM 4845 N N . PRO C 1 66 ? 44.733 -1.627 -58.009 1.00 29.22 66 PRO C N 1
ATOM 4846 C CA . PRO C 1 66 ? 44.484 -0.317 -58.597 1.00 31.39 66 PRO C CA 1
ATOM 4847 C C . PRO C 1 66 ? 44.091 0.753 -57.609 1.00 33.40 66 PRO C C 1
ATOM 4848 O O . PRO C 1 66 ? 44.106 1.950 -57.950 1.00 35.38 66 PRO C O 1
ATOM 4852 N N . LEU C 1 67 ? 43.685 0.335 -56.416 1.00 33.16 67 LEU C N 1
ATOM 4853 C CA . LEU C 1 67 ? 43.270 1.300 -55.390 1.00 35.24 67 LEU C CA 1
ATOM 4854 C C . LEU C 1 67 ? 44.455 2.000 -54.702 1.00 35.45 67 LEU C C 1
ATOM 4855 O O . LEU C 1 67 ? 44.255 2.934 -53.912 1.00 37.44 67 LEU C O 1
ATOM 4860 N N . ARG C 1 68 ? 45.678 1.566 -55.001 1.00 33.64 68 ARG C N 1
ATOM 4861 C CA . ARG C 1 68 ? 46.849 2.269 -54.482 1.00 34.08 68 ARG C CA 1
ATOM 4862 C C . ARG C 1 68 ? 47.682 2.886 -55.597 1.00 34.44 68 ARG C C 1
ATOM 4863 O O . ARG C 1 68 ? 47.963 2.227 -56.595 1.00 33.01 68 ARG C O 1
ATOM 4871 N N . ARG C 1 69 ? 48.054 4.157 -55.414 1.00 36.56 69 ARG C N 1
ATOM 4872 C CA . ARG C 1 69 ? 48.868 4.904 -56.373 1.00 37.40 69 ARG C CA 1
ATOM 4873 C C . ARG C 1 69 ? 50.298 4.403 -56.244 1.00 35.79 69 ARG C C 1
ATOM 4874 O O . ARG C 1 69 ? 50.746 4.061 -55.160 1.00 35.12 69 ARG C O 1
ATOM 4876 N N . TRP C 1 70 ? 51.001 4.310 -57.360 1.00 35.25 70 TRP C N 1
ATOM 4877 C CA . TRP C 1 70 ? 52.375 3.838 -57.335 1.00 33.98 70 TRP C CA 1
ATOM 4878 C C . TRP C 1 70 ? 53.329 4.911 -56.850 1.00 35.81 70 TRP C C 1
ATOM 4879 O O . TRP C 1 70 ? 54.084 5.489 -57.629 1.00 36.77 70 TRP C O 1
ATOM 4890 N N . ASN C 1 71 ? 53.331 5.166 -55.552 1.00 36.46 71 ASN C N 1
ATOM 4891 C CA . ASN C 1 71 ? 54.314 6.075 -54.975 1.00 38.22 71 ASN C CA 1
ATOM 4892 C C . ASN C 1 71 ? 55.459 5.320 -54.286 1.00 36.83 71 ASN C C 1
ATOM 4893 O O . ASN C 1 71 ? 55.491 4.096 -54.250 1.00 34.53 71 ASN C O 1
ATOM 4898 N N . GLU C 1 72 ? 56.394 6.077 -53.734 1.00 38.50 72 GLU C N 1
ATOM 4899 C CA . GLU C 1 72 ? 57.558 5.527 -53.067 1.00 37.76 72 GLU C CA 1
ATOM 4900 C C . GLU C 1 72 ? 57.171 4.691 -51.848 1.00 36.49 72 GLU C C 1
ATOM 4901 O O . GLU C 1 72 ? 57.793 3.677 -51.567 1.00 34.83 72 GLU C O 1
ATOM 4907 N N . THR C 1 73 ? 56.149 5.131 -51.121 1.00 37.50 73 THR C N 1
ATOM 4908 C CA . THR C 1 73 ? 55.686 4.422 -49.937 1.00 36.63 73 THR C CA 1
ATOM 4909 C C . THR C 1 73 ? 55.212 3.032 -50.294 1.00 33.91 73 THR C C 1
ATOM 4910 O O . THR C 1 73 ? 55.555 2.059 -49.602 1.00 32.54 73 THR C O 1
ATOM 4914 N N . PHE C 1 74 ? 54.419 2.945 -51.366 1.00 33.34 74 PHE C N 1
ATOM 4915 C CA . PHE C 1 74 ? 53.815 1.680 -51.820 1.00 31.05 74 PHE C CA 1
ATOM 4916 C C . PHE C 1 74 ? 54.886 0.764 -52.405 1.00 29.30 74 PHE C C 1
ATOM 4917 O O . PHE C 1 74 ? 54.863 -0.454 -52.241 1.00 27.47 74 PHE C O 1
ATOM 4925 N N . GLN C 1 75 ? 55.805 1.387 -53.123 1.00 30.12 75 GLN C N 1
ATOM 4926 C CA . GLN C 1 75 ? 57.016 0.738 -53.606 1.00 29.09 75 GLN C CA 1
ATOM 4927 C C . GLN C 1 75 ? 57.788 0.083 -52.456 1.00 28.54 75 GLN C C 1
ATOM 4928 O O . GLN C 1 75 ? 58.157 -1.073 -52.549 1.00 26.90 75 GLN C O 1
ATOM 4934 N N . LYS C 1 76 ? 58.023 0.833 -51.382 1.00 30.12 76 LYS C N 1
ATOM 4935 C CA . LYS C 1 76 ? 58.723 0.323 -50.205 1.00 29.99 76 LYS C CA 1
ATOM 4936 C C . LYS C 1 76 ? 57.972 -0.853 -49.608 1.00 28.27 76 LYS C C 1
ATOM 4937 O O . LYS C 1 76 ? 58.606 -1.834 -49.229 1.00 27.22 76 LYS C O 1
ATOM 4940 N N . GLU C 1 77 ? 56.640 -0.788 -49.534 1.00 28.13 77 GLU C N 1
ATOM 4941 C CA . GLU C 1 77 ? 55.837 -1.938 -49.042 1.00 26.62 77 GLU C CA 1
ATOM 4942 C C . GLU C 1 77 ? 55.894 -3.159 -49.984 1.00 24.56 77 GLU C C 1
ATOM 4943 O O . GLU C 1 77 ? 55.954 -4.300 -49.515 1.00 23.34 77 GLU C O 1
ATOM 4949 N N . VAL C 1 78 ? 55.900 -2.937 -51.296 1.00 24.34 78 VAL C N 1
ATOM 4950 C CA . VAL C 1 78 ? 55.949 -4.052 -52.239 1.00 22.64 78 VAL C CA 1
ATOM 4951 C C . VAL C 1 78 ? 57.240 -4.813 -52.024 1.00 22.01 78 VAL C C 1
ATOM 4952 O O . VAL C 1 78 ? 57.256 -6.036 -51.903 1.00 20.70 78 VAL C O 1
ATOM 4956 N N . LEU C 1 79 ? 58.326 -4.062 -51.942 1.00 23.19 79 LEU C N 1
ATOM 4957 C CA . LEU C 1 79 ? 59.663 -4.624 -51.739 1.00 23.07 79 LEU C CA 1
ATOM 4958 C C . LEU C 1 79 ? 59.832 -5.208 -50.333 1.00 22.98 79 LEU C C 1
ATOM 4959 O O . LEU C 1 79 ? 60.182 -6.374 -50.179 1.00 21.95 79 LEU C O 1
ATOM 4964 N N . GLY C 1 80 ? 59.568 -4.392 -49.315 1.00 24.24 80 GLY C N 1
ATOM 4965 C CA . GLY C 1 80 ? 59.779 -4.780 -47.924 1.00 24.55 80 GLY C CA 1
ATOM 4966 C C . GLY C 1 80 ? 58.974 -5.993 -47.501 1.00 23.11 80 GLY C C 1
ATOM 4967 O O . GLY C 1 80 ? 59.474 -6.861 -46.817 1.00 22.78 80 GLY C O 1
ATOM 4968 N N . SER C 1 81 ? 57.715 -6.034 -47.906 1.00 22.45 81 SER C N 1
ATOM 4969 C CA . SER C 1 81 ? 56.845 -7.143 -47.554 1.00 21.30 81 SER C CA 1
ATOM 4970 C C . SER C 1 81 ? 57.380 -8.484 -48.058 1.00 19.90 81 SER C C 1
ATOM 4971 O O . SER C 1 81 ? 57.263 -9.499 -47.380 1.00 19.36 81 SER C O 1
ATOM 4974 N N . ARG C 1 82 ? 57.979 -8.491 -49.239 1.00 19.50 82 ARG C N 1
ATOM 4975 C CA . ARG C 1 82 ? 58.555 -9.721 -49.794 1.00 18.44 82 ARG C CA 1
ATOM 4976 C C . ARG C 1 82 ? 59.931 -10.086 -49.199 1.00 18.97 82 ARG C C 1
ATOM 4977 O O . ARG C 1 82 ? 60.147 -11.223 -48.820 1.00 18.45 82 ARG C O 1
ATOM 4985 N N . LEU C 1 83 ? 60.847 -9.121 -49.108 1.00 20.22 83 LEU C N 1
ATOM 4986 C CA . LEU C 1 83 ? 62.168 -9.394 -48.548 1.00 21.03 83 LEU C CA 1
ATOM 4987 C C . LEU C 1 83 ? 62.110 -9.756 -47.051 1.00 21.48 83 LEU C C 1
ATOM 4988 O O . LEU C 1 83 ? 62.755 -10.710 -46.613 1.00 21.47 83 LEU C O 1
ATOM 4993 N N . GLU C 1 84 ? 61.334 -9.017 -46.271 1.00 22.05 84 GLU C N 1
ATOM 4994 C CA . GLU C 1 84 ? 61.308 -9.246 -44.820 1.00 22.77 84 GLU C CA 1
ATOM 4995 C C . GLU C 1 84 ? 60.708 -10.595 -44.479 1.00 21.63 84 GLU C C 1
ATOM 4996 O O . GLU C 1 84 ? 61.317 -11.348 -43.755 1.00 21.96 84 GLU C O 1
ATOM 5002 N N . THR C 1 85 ? 59.532 -10.900 -45.012 1.00 20.48 85 THR C N 1
ATOM 5003 C CA . THR C 1 85 ? 58.905 -12.198 -44.753 1.00 19.54 85 THR C CA 1
ATOM 5004 C C . THR C 1 85 ? 59.793 -13.344 -45.248 1.00 18.97 85 THR C C 1
ATOM 5005 O O . THR C 1 85 ? 60.006 -14.319 -44.532 1.00 19.08 85 THR C O 1
ATOM 5009 N N . THR C 1 86 ? 60.361 -13.206 -46.434 1.00 18.62 86 THR C N 1
ATOM 5010 C CA . THR C 1 86 ? 61.240 -14.248 -46.961 1.00 18.33 86 THR C CA 1
ATOM 5011 C C . THR C 1 86 ? 62.478 -14.435 -46.081 1.00 19.55 86 THR C C 1
ATOM 5012 O O . THR C 1 86 ? 62.874 -15.548 -45.785 1.00 19.60 86 THR C O 1
ATOM 5016 N N . GLN C 1 87 ? 63.083 -13.334 -45.666 1.00 20.72 87 GLN C N 1
ATOM 5017 C CA . GLN C 1 87 ? 64.324 -13.371 -44.877 1.00 22.19 87 GLN C CA 1
ATOM 5018 C C . GLN C 1 87 ? 64.034 -14.003 -43.519 1.00 22.59 87 GLN C C 1
ATOM 5019 O O . GLN C 1 87 ? 64.851 -14.747 -43.000 1.00 23.37 87 GLN C O 1
ATOM 5022 N N . LEU C 1 88 ? 62.853 -13.705 -42.970 1.00 22.21 88 LEU C N 1
ATOM 5023 C CA . LEU C 1 88 ? 62.455 -14.142 -41.626 1.00 22.79 88 LEU C CA 1
ATOM 5024 C C . LEU C 1 88 ? 62.307 -15.653 -41.636 1.00 22.09 88 LEU C C 1
ATOM 5025 O O . LEU C 1 88 ? 62.745 -16.335 -40.703 1.00 22.98 88 LEU C O 1
ATOM 5030 N N . LEU C 1 89 ? 61.715 -16.168 -42.710 1.00 20.68 89 LEU C N 1
ATOM 5031 C CA . LEU C 1 89 ? 61.600 -17.598 -42.900 1.00 20.13 89 LEU C CA 1
ATOM 5032 C C . LEU C 1 89 ? 62.980 -18.254 -43.120 1.00 20.85 89 LEU C C 1
ATOM 5033 O O . LEU C 1 89 ? 63.269 -19.308 -42.559 1.00 21.40 89 LEU C O 1
ATOM 5038 N N . ALA C 1 90 ? 63.795 -17.643 -43.976 1.00 20.98 90 ALA C N 1
ATOM 5039 C CA . ALA C 1 90 ? 65.141 -18.154 -44.304 1.00 21.88 90 ALA C CA 1
ATOM 5040 C C . ALA C 1 90 ? 66.001 -18.302 -43.043 1.00 23.58 90 ALA C C 1
ATOM 5041 O O . ALA C 1 90 ? 66.543 -19.374 -42.781 1.00 24.27 90 ALA C O 1
ATOM 5043 N N . LYS C 1 91 ? 66.067 -17.243 -42.248 1.00 24.40 91 LYS C N 1
ATOM 5044 C CA . LYS C 1 91 ? 66.807 -17.274 -40.994 1.00 26.19 91 LYS C CA 1
ATOM 5045 C C . LYS C 1 91 ? 66.235 -18.284 -39.994 1.00 26.30 91 LYS C C 1
ATOM 5046 O O . LYS C 1 91 ? 66.993 -18.951 -39.291 1.00 27.70 91 LYS C O 1
ATOM 5050 N N . ALA C 1 92 ? 64.913 -18.429 -39.968 1.00 25.01 92 ALA C N 1
ATOM 5051 C CA . ALA C 1 92 ? 64.265 -19.395 -39.069 1.00 25.18 92 ALA C CA 1
ATOM 5052 C C . ALA C 1 92 ? 64.606 -20.833 -39.462 1.00 25.14 92 ALA C C 1
ATOM 5053 O O . ALA C 1 92 ? 64.882 -21.652 -38.603 1.00 26.28 92 ALA C O 1
ATOM 5055 N N . ILE C 1 93 ? 64.650 -21.106 -40.767 1.00 24.06 93 ILE C N 1
ATOM 5056 C CA . ILE C 1 93 ? 65.072 -22.413 -41.283 1.00 24.23 93 ILE C CA 1
ATOM 5057 C C . ILE C 1 93 ? 66.523 -22.723 -40.910 1.00 26.08 93 ILE C C 1
ATOM 5058 O O . ILE C 1 93 ? 66.833 -23.790 -40.407 1.00 27.14 93 ILE C O 1
ATOM 5063 N N . THR C 1 94 ? 67.405 -21.774 -41.195 1.00 26.64 94 THR C N 1
ATOM 5064 C CA . THR C 1 94 ? 68.831 -21.929 -40.923 1.00 28.62 94 THR C CA 1
ATOM 5065 C C . THR C 1 94 ? 69.066 -22.248 -39.455 1.00 30.25 94 THR C C 1
ATOM 5066 O O . THR C 1 94 ? 69.927 -23.049 -39.152 1.00 31.86 94 THR C O 1
ATOM 5070 N N . LYS C 1 95 ? 68.313 -21.639 -38.542 1.00 30.05 95 LYS C N 1
ATOM 5071 C CA . LYS C 1 95 ? 68.576 -21.836 -37.111 1.00 31.84 95 LYS C CA 1
ATOM 5072 C C . LYS C 1 95 ? 67.647 -22.857 -36.432 1.00 31.63 95 LYS C C 1
ATOM 5073 O O . LYS C 1 95 ? 67.776 -23.109 -35.246 1.00 33.15 95 LYS C O 1
ATOM 5079 N N . ALA C 1 96 ? 66.739 -23.464 -37.186 1.00 29.95 96 ALA C N 1
ATOM 5080 C CA . ALA C 1 96 ? 65.871 -24.498 -36.640 1.00 29.91 96 ALA C CA 1
ATOM 5081 C C . ALA C 1 96 ? 66.679 -25.768 -36.343 1.00 31.60 96 ALA C C 1
ATOM 5082 O O . ALA C 1 96 ? 67.548 -26.155 -37.128 1.00 31.97 96 ALA C O 1
ATOM 5084 N N . PRO C 1 97 ? 66.411 -26.413 -35.193 1.00 32.86 97 PRO C N 1
ATOM 5085 C CA . PRO C 1 97 ? 67.095 -27.657 -34.831 1.00 34.71 97 PRO C CA 1
ATOM 5086 C C . PRO C 1 97 ? 66.726 -28.831 -35.729 1.00 34.05 97 PRO C C 1
ATOM 5087 O O . PRO C 1 97 ? 67.590 -29.650 -36.052 1.00 35.30 97 PRO C O 1
ATOM 5091 N N . GLN C 1 98 ? 65.452 -28.929 -36.097 1.00 32.34 98 GLN C N 1
ATOM 5092 C CA . GLN C 1 98 ? 64.976 -29.955 -37.023 1.00 31.66 98 GLN C CA 1
ATOM 5093 C C . GLN C 1 98 ? 64.533 -29.232 -38.285 1.00 29.47 98 GLN C C 1
ATOM 5094 O O . GLN C 1 98 ? 63.336 -29.091 -38.520 1.00 28.07 98 GLN C O 1
ATOM 5100 N N . PRO C 1 99 ? 65.490 -28.765 -39.103 1.00 29.35 99 PRO C N 1
ATOM 5101 C CA . PRO C 1 99 ? 65.091 -27.951 -40.241 1.00 27.43 99 PRO C CA 1
ATOM 5102 C C . PRO C 1 99 ? 64.319 -28.730 -41.304 1.00 26.35 99 PRO C C 1
ATOM 5103 O O . PRO C 1 99 ? 64.483 -29.932 -41.428 1.00 27.31 99 PRO C O 1
ATOM 5107 N N . PRO C 1 100 ? 63.467 -28.040 -42.071 1.00 24.56 100 PRO C N 1
ATOM 5108 C CA . PRO C 1 100 ? 62.661 -28.675 -43.099 1.00 23.60 100 PRO C CA 1
ATOM 5109 C C . PRO C 1 100 ? 63.487 -29.129 -44.282 1.00 23.86 100 PRO C C 1
ATOM 5110 O O . PRO C 1 100 ? 64.488 -28.519 -44.617 1.00 24.13 100 PRO C O 1
ATOM 5114 N N . LYS C 1 101 ? 63.039 -30.204 -44.916 1.00 23.96 101 LYS C N 1
ATOM 5115 C CA . LYS C 1 101 ? 63.795 -30.830 -46.006 1.00 24.57 101 LYS C CA 1
ATOM 5116 C C . LYS C 1 101 ? 63.614 -30.043 -47.326 1.00 23.13 101 LYS C C 1
ATOM 5117 O O . LYS C 1 101 ? 64.426 -30.161 -48.216 1.00 23.61 101 LYS C O 1
ATOM 5120 N N . ALA C 1 102 ? 62.566 -29.221 -47.433 1.00 21.56 102 ALA C N 1
ATOM 5121 C CA . ALA C 1 102 ? 62.338 -28.377 -48.623 1.00 20.31 102 ALA C CA 1
ATOM 5122 C C . ALA C 1 102 ? 61.892 -26.929 -48.311 1.00 19.17 102 ALA C C 1
ATOM 5123 O O . ALA C 1 102 ? 61.220 -26.678 -47.321 1.00 18.97 102 ALA C O 1
ATOM 5125 N N . TRP C 1 103 ? 62.250 -26.007 -49.206 1.00 18.60 103 TRP C N 1
ATOM 5126 C CA . TRP C 1 103 ? 61.971 -24.559 -49.073 1.00 17.78 103 TRP C CA 1
ATOM 5127 C C . TRP C 1 103 ? 61.723 -23.977 -50.433 1.00 16.95 103 TRP C C 1
ATOM 5128 O O . TRP C 1 103 ? 62.611 -23.938 -51.273 1.00 17.35 103 TRP C O 1
ATOM 5139 N N . VAL C 1 104 ? 60.496 -23.527 -50.656 1.00 15.95 104 VAL C N 1
ATOM 5140 C CA . VAL C 1 104 ? 60.052 -23.127 -51.969 1.00 15.27 104 VAL C CA 1
ATOM 5141 C C . VAL C 1 104 ? 59.537 -21.693 -51.946 1.00 14.67 104 VAL C C 1
ATOM 5142 O O . VAL C 1 104 ? 58.689 -21.346 -51.126 1.00 14.42 104 VAL C O 1
ATOM 5146 N N . LEU C 1 105 ? 60.021 -20.878 -52.882 1.00 14.61 105 LEU C N 1
ATOM 5147 C CA . LEU C 1 105 ? 59.601 -19.482 -53.003 1.00 14.28 105 LEU C CA 1
ATOM 5148 C C . LEU C 1 105 ? 58.896 -19.272 -54.327 1.00 13.79 105 LEU C C 1
ATOM 5149 O O . LEU C 1 105 ? 59.267 -19.867 -55.335 1.00 13.91 105 LEU C O 1
ATOM 5154 N N . VAL C 1 106 ? 57.874 -18.413 -54.313 1.00 13.44 106 VAL C N 1
ATOM 5155 C CA . VAL C 1 106 ? 57.237 -17.973 -55.549 1.00 13.20 106 VAL C CA 1
ATOM 5156 C C . VAL C 1 106 ? 57.693 -16.552 -55.837 1.00 13.55 106 VAL C C 1
ATOM 5157 O O . VAL C 1 106 ? 57.561 -15.675 -54.989 1.00 13.76 106 VAL C O 1
ATOM 5161 N N . THR C 1 107 ? 58.287 -16.342 -57.017 1.00 13.80 107 THR C N 1
ATOM 5162 C CA . THR C 1 107 ? 58.571 -15.004 -57.499 1.00 14.28 107 THR C CA 1
ATOM 5163 C C . THR C 1 107 ? 57.917 -14.856 -58.877 1.00 14.24 107 THR C C 1
ATOM 5164 O O . THR C 1 107 ? 56.849 -15.427 -59.113 1.00 13.81 107 THR C O 1
ATOM 5168 N N . GLY C 1 108 ? 58.512 -14.087 -59.790 1.00 14.85 108 GLY C N 1
ATOM 5169 C CA . GLY C 1 108 ? 57.818 -13.721 -61.037 1.00 15.03 108 GLY C CA 1
ATOM 5170 C C . GLY C 1 108 ? 58.654 -13.747 -62.312 1.00 15.66 108 GLY C C 1
ATOM 5171 O O . GLY C 1 108 ? 59.862 -13.635 -62.278 1.00 16.20 108 GLY C O 1
ATOM 5172 N N . VAL C 1 109 ? 57.968 -13.856 -63.440 1.00 15.79 109 VAL C N 1
ATOM 5173 C CA . VAL C 1 109 ? 58.611 -13.820 -64.736 1.00 16.56 109 VAL C CA 1
ATOM 5174 C C . VAL C 1 109 ? 59.105 -12.431 -65.099 1.00 17.50 109 VAL C C 1
ATOM 5175 O O . VAL C 1 109 ? 59.847 -12.276 -66.062 1.00 18.36 109 VAL C O 1
ATOM 5179 N N . ALA C 1 110 ? 58.758 -11.429 -64.289 1.00 17.52 110 ALA C N 1
ATOM 5180 C CA . ALA C 1 110 ? 59.327 -10.076 -64.421 1.00 18.62 110 ALA C CA 1
ATOM 5181 C C . ALA C 1 110 ? 60.867 -10.072 -64.400 1.00 19.33 110 ALA C C 1
ATOM 5182 O O . ALA C 1 110 ? 61.491 -9.117 -64.858 1.00 20.52 110 ALA C O 1
ATOM 5184 N N . TYR C 1 111 ? 61.479 -11.147 -63.905 1.00 18.82 111 TYR C N 1
ATOM 5185 C CA . TYR C 1 111 ? 62.935 -11.344 -64.003 1.00 19.69 111 TYR C CA 1
ATOM 5186 C C . TYR C 1 111 ? 63.484 -11.230 -65.436 1.00 20.78 111 TYR C C 1
ATOM 5187 O O . TYR C 1 111 ? 64.571 -10.734 -65.647 1.00 22.02 111 TYR C O 1
ATOM 5196 N N . TYR C 1 112 ? 62.707 -11.715 -66.402 1.00 20.45 112 TYR C N 1
ATOM 5197 C CA . TYR C 1 112 ? 63.119 -11.753 -67.783 1.00 21.51 112 TYR C CA 1
ATOM 5198 C C . TYR C 1 112 ? 62.724 -10.465 -68.503 1.00 22.38 112 TYR C C 1
ATOM 5199 O O . TYR C 1 112 ? 61.598 -9.999 -68.427 1.00 21.90 112 TYR C O 1
ATOM 5208 N N . GLN C 1 113 ? 63.668 -9.924 -69.243 1.00 23.87 113 GLN C N 1
ATOM 5209 C CA . GLN C 1 113 ? 63.504 -8.679 -69.967 1.00 25.08 113 GLN C CA 1
ATOM 5210 C C . GLN C 1 113 ? 62.357 -8.774 -70.974 1.00 24.97 113 GLN C C 1
ATOM 5211 O O . GLN C 1 113 ? 62.409 -9.579 -71.889 1.00 25.19 113 GLN C O 1
ATOM 5217 N N . PRO C 1 114 ? 61.314 -7.935 -70.812 1.00 24.85 114 PRO C N 1
ATOM 5218 C CA . PRO C 1 114 ? 60.259 -7.926 -71.817 1.00 25.11 114 PRO C CA 1
ATOM 5219 C C . PRO C 1 114 ? 60.806 -7.599 -73.189 1.00 26.80 114 PRO C C 1
ATOM 5220 O O . PRO C 1 114 ? 61.690 -6.764 -73.311 1.00 28.07 114 PRO C O 1
ATOM 5224 N N . SER C 1 115 ? 60.268 -8.279 -74.197 1.00 26.94 115 SER C N 1
ATOM 5225 C CA . SER C 1 115 ? 60.813 -8.281 -75.543 1.00 28.53 115 SER C CA 1
ATOM 5226 C C . SER C 1 115 ? 59.816 -8.908 -76.499 1.00 28.62 115 SER C C 1
ATOM 5227 O O . SER C 1 115 ? 59.068 -9.806 -76.125 1.00 27.34 115 SER C O 1
ATOM 5230 N N . LEU C 1 116 ? 59.807 -8.423 -77.730 1.00 30.32 116 LEU C N 1
ATOM 5231 C CA . LEU C 1 116 ? 58.950 -8.989 -78.755 1.00 30.80 116 LEU C CA 1
ATOM 5232 C C . LEU C 1 116 ? 59.654 -10.134 -79.527 1.00 31.32 116 LEU C C 1
ATOM 5233 O O . LEU C 1 116 ? 58.988 -10.908 -80.227 1.00 31.53 116 LEU C O 1
ATOM 5238 N N . THR C 1 117 ? 60.974 -10.237 -79.361 1.00 31.68 117 THR C N 1
ATOM 5239 C CA . THR C 1 117 ? 61.798 -11.181 -80.102 1.00 32.60 117 THR C CA 1
ATOM 5240 C C . THR C 1 117 ? 62.428 -12.271 -79.224 1.00 31.42 117 THR C C 1
ATOM 5241 O O . THR C 1 117 ? 62.607 -13.391 -79.675 1.00 31.72 117 THR C O 1
ATOM 5245 N N . ALA C 1 118 ? 62.742 -11.966 -77.965 1.00 30.23 118 ALA C N 1
ATOM 5246 C CA . ALA C 1 118 ? 63.476 -12.915 -77.100 1.00 29.40 118 ALA C CA 1
ATOM 5247 C C . ALA C 1 118 ? 62.628 -14.096 -76.656 1.00 27.93 118 ALA C C 1
ATOM 5248 O O . ALA C 1 118 ? 61.386 -14.083 -76.726 1.00 27.22 118 ALA C O 1
ATOM 5250 N N . GLU C 1 119 ? 63.337 -15.126 -76.214 1.00 27.73 119 GLU C N 1
ATOM 5251 C CA . GLU C 1 119 ? 62.757 -16.334 -75.671 1.00 26.55 119 GLU C CA 1
ATOM 5252 C C . GLU C 1 119 ? 63.586 -16.728 -74.447 1.00 25.87 119 GLU C C 1
ATOM 5253 O O . GLU C 1 119 ? 64.797 -16.802 -74.517 1.00 26.95 119 GLU C O 1
ATOM 5259 N N . TYR C 1 120 ? 62.928 -16.999 -73.331 1.00 24.27 120 TYR C N 1
ATOM 5260 C CA . TYR C 1 120 ? 63.621 -17.233 -72.052 1.00 23.62 120 TYR C CA 1
ATOM 5261 C C . TYR C 1 120 ? 63.288 -18.602 -71.481 1.00 22.89 120 TYR C C 1
ATOM 5262 O O . TYR C 1 120 ? 62.164 -19.079 -71.645 1.00 22.26 120 TYR C O 1
ATOM 5271 N N . ASP C 1 121 ? 64.264 -19.231 -70.830 1.00 23.20 121 ASP C N 1
ATOM 5272 C CA . ASP C 1 121 ? 63.985 -20.353 -69.937 1.00 22.43 121 ASP C CA 1
ATOM 5273 C C . ASP C 1 121 ? 64.639 -20.101 -68.583 1.00 21.95 121 ASP C C 1
ATOM 5274 O O . ASP C 1 121 ? 65.096 -18.991 -68.313 1.00 22.04 121 ASP C O 1
ATOM 5279 N N . GLU C 1 122 ? 64.642 -21.111 -67.714 1.00 21.58 122 GLU C N 1
ATOM 5280 C CA . GLU C 1 122 ? 65.045 -20.936 -66.311 1.00 21.04 122 GLU C CA 1
ATOM 5281 C C . GLU C 1 122 ? 66.512 -20.587 -66.176 1.00 22.34 122 GLU C C 1
ATOM 5282 O O . GLU C 1 122 ? 66.933 -20.082 -65.148 1.00 22.15 122 GLU C O 1
ATOM 5288 N N . ASP C 1 123 ? 67.298 -20.868 -67.209 1.00 23.87 123 ASP C N 1
ATOM 5289 C CA . ASP C 1 123 ? 68.718 -20.576 -67.168 1.00 25.45 123 ASP C CA 1
ATOM 5290 C C . ASP C 1 123 ? 69.029 -19.212 -67.785 1.00 25.98 123 ASP C C 1
ATOM 5291 O O . ASP C 1 123 ? 70.179 -18.795 -67.802 1.00 27.44 123 ASP C O 1
ATOM 5296 N N . SER C 1 124 ? 68.010 -18.495 -68.261 1.00 25.00 124 SER C N 1
ATOM 5297 C CA . SER C 1 124 ? 68.247 -17.213 -68.934 1.00 25.71 124 SER C CA 1
ATOM 5298 C C . SER C 1 124 ? 68.606 -16.109 -67.934 1.00 25.55 124 SER C C 1
ATOM 5299 O O . SER C 1 124 ? 68.094 -16.079 -66.808 1.00 24.27 124 SER C O 1
ATOM 5302 N N . PRO C 1 125 ? 69.459 -15.177 -68.356 1.00 27.01 125 PRO C N 1
ATOM 5303 C CA . PRO C 1 125 ? 69.824 -14.064 -67.484 1.00 27.19 125 PRO C CA 1
ATOM 5304 C C . PRO C 1 125 ? 68.765 -12.971 -67.415 1.00 26.18 125 PRO C C 1
ATOM 5305 O O . PRO C 1 125 ? 67.890 -12.896 -68.275 1.00 25.73 125 PRO C O 1
ATOM 5309 N N . GLY C 1 126 ? 68.843 -12.154 -66.372 1.00 26.02 126 GLY C N 1
ATOM 5310 C CA . GLY C 1 126 ? 67.869 -11.111 -66.120 1.00 25.26 126 GLY C CA 1
ATOM 5311 C C . GLY C 1 126 ? 68.032 -10.530 -64.733 1.00 25.11 126 GLY C C 1
ATOM 5312 O O . GLY C 1 126 ? 69.115 -10.555 -64.164 1.00 26.13 126 GLY C O 1
ATOM 5313 N N . GLY C 1 127 ? 66.948 -9.977 -64.198 1.00 24.06 127 GLY C N 1
ATOM 5314 C CA . GLY C 1 127 ? 66.917 -9.478 -62.831 1.00 23.86 127 GLY C CA 1
ATOM 5315 C C . GLY C 1 127 ? 67.556 -8.124 -62.547 1.00 25.42 127 GLY C C 1
ATOM 5316 O O . GLY C 1 127 ? 67.805 -7.810 -61.389 1.00 25.64 127 GLY C O 1
ATOM 5317 N N . ASP C 1 128 ? 67.812 -7.317 -63.574 1.00 26.68 128 ASP C N 1
ATOM 5318 C CA . ASP C 1 128 ? 68.725 -6.172 -63.434 1.00 28.66 128 ASP C CA 1
ATOM 5319 C C . ASP C 1 128 ? 68.451 -4.958 -64.333 1.00 29.84 128 ASP C C 1
ATOM 5320 O O . ASP C 1 128 ? 69.366 -4.185 -64.600 1.00 31.80 128 ASP C O 1
ATOM 5325 N N . PHE C 1 129 ? 67.213 -4.766 -64.772 1.00 28.87 129 PHE C N 1
ATOM 5326 C CA . PHE C 1 129 ? 66.907 -3.730 -65.781 1.00 30.09 129 PHE C CA 1
ATOM 5327 C C . PHE C 1 129 ? 65.706 -2.844 -65.465 1.00 29.84 129 PHE C C 1
ATOM 5328 O O . PHE C 1 129 ? 65.425 -1.904 -66.192 1.00 31.06 129 PHE C O 1
ATOM 5336 N N . ASP C 1 130 ? 64.957 -3.173 -64.422 1.00 28.39 130 ASP C N 1
ATOM 5337 C CA . ASP C 1 130 ? 63.818 -2.359 -63.989 1.00 28.32 130 ASP C CA 1
ATOM 5338 C C . ASP C 1 130 ? 63.442 -2.720 -62.564 1.00 27.17 130 ASP C C 1
ATOM 5339 O O . ASP C 1 130 ? 64.074 -3.578 -61.957 1.00 26.46 130 ASP C O 1
ATOM 5344 N N . PHE C 1 131 ? 62.434 -2.051 -62.019 1.00 27.20 131 PHE C N 1
ATOM 5345 C CA . PHE C 1 131 ? 62.084 -2.236 -60.618 1.00 26.48 131 PHE C CA 1
ATOM 5346 C C . PHE C 1 131 ? 61.718 -3.688 -60.292 1.00 24.44 131 PHE C C 1
ATOM 5347 O O . PHE C 1 131 ? 62.157 -4.257 -59.282 1.00 23.92 131 PHE C O 1
ATOM 5355 N N . PHE C 1 132 ? 60.888 -4.279 -61.127 1.00 23.46 132 PHE C N 1
ATOM 5356 C CA . PHE C 1 132 ? 60.368 -5.612 -60.831 1.00 21.73 132 PHE C CA 1
ATOM 5357 C C . PHE C 1 132 ? 61.406 -6.718 -61.048 1.00 21.23 132 PHE C C 1
ATOM 5358 O O . PHE C 1 132 ? 61.377 -7.742 -60.363 1.00 20.17 132 PHE C O 1
ATOM 5366 N N . SER C 1 133 ? 62.305 -6.528 -62.015 1.00 22.17 133 SER C N 1
ATOM 5367 C CA . SER C 1 133 ? 63.380 -7.495 -62.226 1.00 22.09 133 SER C CA 1
ATOM 5368 C C . SER C 1 133 ? 64.364 -7.436 -61.049 1.00 22.61 133 SER C C 1
ATOM 5369 O O . SER C 1 133 ? 64.734 -8.469 -60.503 1.00 21.96 133 SER C O 1
ATOM 5372 N N . ASN C 1 134 ? 64.731 -6.230 -60.640 1.00 23.92 134 ASN C N 1
ATOM 5373 C CA . ASN C 1 134 ? 65.527 -6.047 -59.430 1.00 24.60 134 ASN C CA 1
ATOM 5374 C C . ASN C 1 134 ? 64.832 -6.638 -58.213 1.00 23.34 134 ASN C C 1
ATOM 5375 O O . ASN C 1 134 ? 65.478 -7.212 -57.345 1.00 23.36 134 ASN C O 1
ATOM 5380 N N . LEU C 1 135 ? 63.518 -6.474 -58.136 1.00 22.45 135 LEU C N 1
ATOM 5381 C CA . LEU C 1 135 ? 62.771 -7.050 -57.028 1.00 21.37 135 LEU C CA 1
ATOM 5382 C C . LEU C 1 135 ? 63.040 -8.547 -56.982 1.00 20.28 135 LEU C C 1
ATOM 5383 O O . LEU C 1 135 ? 63.441 -9.075 -55.961 1.00 20.19 135 LEU C O 1
ATOM 5388 N N . VAL C 1 136 ? 62.840 -9.230 -58.094 1.00 19.64 136 VAL C N 1
ATOM 5389 C CA . VAL C 1 136 ? 62.964 -10.680 -58.108 1.00 18.73 136 VAL C CA 1
ATOM 5390 C C . VAL C 1 136 ? 64.365 -11.088 -57.681 1.00 19.54 136 VAL C C 1
ATOM 5391 O O . VAL C 1 136 ? 64.516 -12.010 -56.890 1.00 19.14 136 VAL C O 1
ATOM 5395 N N . THR C 1 137 ? 65.391 -10.373 -58.139 1.00 20.90 137 THR C N 1
ATOM 5396 C CA . THR C 1 137 ? 66.779 -10.710 -57.725 1.00 22.01 137 THR C CA 1
ATOM 5397 C C . THR C 1 137 ? 66.925 -10.655 -56.204 1.00 22.19 137 THR C C 1
ATOM 5398 O O . THR C 1 137 ? 67.398 -11.607 -55.586 1.00 22.18 137 THR C O 1
ATOM 5402 N N . LYS C 1 138 ? 66.512 -9.535 -55.610 1.00 22.55 138 LYS C N 1
ATOM 5403 C CA . LYS C 1 138 ? 66.672 -9.325 -54.176 1.00 23.04 138 LYS C CA 1
ATOM 5404 C C . LYS C 1 138 ? 65.831 -10.319 -53.389 1.00 21.66 138 LYS C C 1
ATOM 5405 O O . LYS C 1 138 ? 66.230 -10.815 -52.336 1.00 21.97 138 LYS C O 1
ATOM 5411 N N . TRP C 1 139 ? 64.651 -10.574 -53.916 1.00 20.33 139 TRP C N 1
ATOM 5412 C CA . TRP C 1 139 ? 63.690 -11.489 -53.328 1.00 19.09 139 TRP C CA 1
ATOM 5413 C C . TRP C 1 139 ? 64.262 -12.883 -53.262 1.00 18.83 139 TRP C C 1
ATOM 5414 O O . TRP C 1 139 ? 64.201 -13.543 -52.225 1.00 18.70 139 TRP C O 1
ATOM 5425 N N . GLU C 1 140 ? 64.817 -13.339 -54.375 1.00 18.92 140 GLU C N 1
ATOM 5426 C CA . GLU C 1 140 ? 65.448 -14.650 -54.424 1.00 18.99 140 GLU C CA 1
ATOM 5427 C C . GLU C 1 140 ? 66.675 -14.676 -53.533 1.00 20.33 140 GLU C C 1
ATOM 5428 O O . GLU C 1 140 ? 66.908 -15.650 -52.828 1.00 20.43 140 GLU C O 1
ATOM 5434 N N . ALA C 1 141 ? 67.440 -13.600 -53.521 1.00 21.54 141 ALA C N 1
ATOM 5435 C CA . ALA C 1 141 ? 68.614 -13.532 -52.651 1.00 23.08 141 ALA C CA 1
ATOM 5436 C C . ALA C 1 141 ? 68.225 -13.671 -51.165 1.00 22.96 141 ALA C C 1
ATOM 5437 O O . ALA C 1 141 ? 68.928 -14.297 -50.393 1.00 23.82 141 ALA C O 1
ATOM 5439 N N . ALA C 1 142 ? 67.085 -13.103 -50.798 1.00 22.05 142 ALA C N 1
ATOM 5440 C CA . ALA C 1 142 ? 66.581 -13.167 -49.446 1.00 21.99 142 ALA C CA 1
ATOM 5441 C C . ALA C 1 142 ? 66.268 -14.597 -49.039 1.00 21.25 142 ALA C C 1
ATOM 5442 O O . ALA C 1 142 ? 66.359 -14.946 -47.865 1.00 21.75 142 ALA C O 1
ATOM 5444 N N . ALA C 1 143 ? 65.842 -15.408 -50.007 1.00 20.19 143 ALA C N 1
ATOM 5445 C CA . ALA C 1 143 ? 65.451 -16.793 -49.741 1.00 19.59 143 ALA C CA 1
ATOM 5446 C C . ALA C 1 143 ? 66.628 -17.750 -49.708 1.00 20.64 143 ALA C C 1
ATOM 5447 O O . ALA C 1 143 ? 66.505 -18.862 -49.209 1.00 20.63 143 ALA C O 1
ATOM 5449 N N . ARG C 1 144 ? 67.772 -17.327 -50.212 1.00 21.78 144 ARG C N 1
ATOM 5450 C CA . ARG C 1 144 ? 68.870 -18.249 -50.433 1.00 22.94 144 ARG C CA 1
ATOM 5451 C C . ARG C 1 144 ? 69.508 -18.679 -49.118 1.00 24.20 144 ARG C C 1
ATOM 5452 O O . ARG C 1 144 ? 70.036 -17.853 -48.375 1.00 25.25 144 ARG C O 1
ATOM 5460 N N . LEU C 1 145 ? 69.433 -19.976 -48.826 1.00 24.26 145 LEU C N 1
ATOM 5461 C CA . LEU C 1 145 ? 70.018 -20.529 -47.617 1.00 25.62 145 LEU C CA 1
ATOM 5462 C C . LEU C 1 145 ? 71.443 -20.909 -47.917 1.00 27.55 145 LEU C C 1
ATOM 5463 O O . LEU C 1 145 ? 71.716 -21.480 -48.966 1.00 27.62 145 LEU C O 1
ATOM 5468 N N . PRO C 1 146 ? 72.364 -20.621 -46.982 1.00 29.34 146 PRO C N 1
ATOM 5469 C CA . PRO C 1 146 ? 73.657 -21.302 -47.069 1.00 31.48 146 PRO C CA 1
ATOM 5470 C C . PRO C 1 146 ? 73.476 -22.728 -46.557 1.00 31.80 146 PRO C C 1
ATOM 5471 O O . PRO C 1 146 ? 72.520 -23.031 -45.818 1.00 30.75 146 PRO C O 1
ATOM 5475 N N . GLY C 1 147 ? 74.381 -23.610 -46.912 1.00 33.45 147 GLY C N 1
ATOM 5476 C CA . GLY C 1 147 ? 74.285 -24.973 -46.405 1.00 34.13 147 GLY C CA 1
ATOM 5477 C C . GLY C 1 147 ? 73.344 -25.769 -47.273 1.00 32.53 147 GLY C C 1
ATOM 5478 O O . GLY C 1 147 ? 72.509 -25.207 -47.996 1.00 30.56 147 GLY C O 1
ATOM 5479 N N . ASP C 1 148 ? 73.507 -27.089 -47.204 1.00 33.62 148 ASP C N 1
ATOM 5480 C CA . ASP C 1 148 ? 72.883 -28.007 -48.149 1.00 32.81 148 ASP C CA 1
ATOM 5481 C C . ASP C 1 148 ? 71.818 -28.893 -47.467 1.00 32.07 148 ASP C C 1
ATOM 5482 O O . ASP C 1 148 ? 71.236 -29.770 -48.117 1.00 31.63 148 ASP C O 1
ATOM 5487 N N . SER C 1 149 ? 71.539 -28.653 -46.181 1.00 32.06 149 SER C N 1
ATOM 5488 C CA . SER C 1 149 ? 70.513 -29.427 -45.459 1.00 31.52 149 SER C CA 1
ATOM 5489 C C . SER C 1 149 ? 69.099 -29.330 -46.024 1.00 29.19 149 SER C C 1
ATOM 5490 O O . SER C 1 149 ? 68.304 -30.227 -45.787 1.00 29.02 149 SER C O 1
ATOM 5493 N N . THR C 1 150 ? 68.770 -28.227 -46.694 1.00 23.51 150 THR C N 1
ATOM 5494 C CA . THR C 1 150 ? 67.410 -27.999 -47.173 1.00 22.81 150 THR C CA 1
ATOM 5495 C C . THR C 1 150 ? 67.365 -27.781 -48.681 1.00 22.09 150 THR C C 1
ATOM 5496 O O . THR C 1 150 ? 68.030 -26.909 -49.204 1.00 21.89 150 THR C O 1
ATOM 5500 N N . ARG C 1 151 ? 66.566 -28.602 -49.349 1.00 21.86 151 ARG C N 1
ATOM 5501 C CA . ARG C 1 151 ? 66.312 -28.506 -50.782 1.00 21.28 151 ARG C CA 1
ATOM 5502 C C . ARG C 1 151 ? 65.646 -27.159 -51.102 1.00 20.55 151 ARG C C 1
ATOM 5503 O O . ARG C 1 151 ? 64.715 -26.749 -50.417 1.00 20.40 151 ARG C O 1
ATOM 5511 N N . GLN C 1 152 ? 66.136 -26.469 -52.127 1.00 20.22 152 GLN C N 1
ATOM 5512 C CA . GLN C 1 152 ? 65.678 -25.116 -52.440 1.00 19.68 152 GLN C CA 1
ATOM 5513 C C . GLN C 1 152 ? 65.079 -25.040 -53.843 1.00 19.13 152 GLN C C 1
ATOM 5514 O O . GLN C 1 152 ? 65.663 -25.504 -54.810 1.00 19.29 152 GLN C O 1
ATOM 5520 N N . VAL C 1 153 ? 63.899 -24.441 -53.930 1.00 18.61 153 VAL C N 1
ATOM 5521 C CA . VAL C 1 153 ? 63.208 -24.276 -55.189 1.00 18.12 153 VAL C CA 1
ATOM 5522 C C . VAL C 1 153 ? 62.668 -22.866 -55.281 1.00 17.71 153 VAL C C 1
ATOM 5523 O O . VAL C 1 153 ? 62.137 -22.320 -54.322 1.00 17.71 153 VAL C O 1
ATOM 5527 N N . VAL C 1 154 ? 62.804 -22.256 -56.449 1.00 17.48 154 VAL C N 1
ATOM 5528 C CA . VAL C 1 154 ? 62.161 -20.964 -56.699 1.00 17.13 154 VAL C CA 1
ATOM 5529 C C . VAL C 1 154 ? 61.282 -21.126 -57.940 1.00 16.72 154 VAL C C 1
ATOM 5530 O O . VAL C 1 154 ? 61.769 -21.528 -58.996 1.00 16.83 154 VAL C O 1
ATOM 5534 N N . VAL C 1 155 ? 59.995 -20.812 -57.812 1.00 16.36 155 VAL C N 1
ATOM 5535 C CA . VAL C 1 155 ? 59.090 -20.848 -58.952 1.00 16.02 155 VAL C CA 1
ATOM 5536 C C . VAL C 1 155 ? 58.770 -19.437 -59.408 1.00 15.81 155 VAL C C 1
ATOM 5537 O O . VAL C 1 155 ? 58.101 -18.684 -58.702 1.00 15.74 155 VAL C O 1
ATOM 5541 N N . ARG C 1 156 ? 59.257 -19.082 -60.596 1.00 15.85 156 ARG C N 1
ATOM 5542 C CA . ARG C 1 156 ? 58.957 -17.771 -61.191 1.00 15.77 156 ARG C CA 1
ATOM 5543 C C . ARG C 1 156 ? 57.650 -17.874 -61.944 1.00 15.40 156 ARG C C 1
ATOM 5544 O O . ARG C 1 156 ? 57.565 -18.558 -62.958 1.00 15.41 156 ARG C O 1
ATOM 5552 N N . SER C 1 157 ? 56.622 -17.210 -61.435 1.00 15.21 157 SER C N 1
ATOM 5553 C CA . SER C 1 157 ? 55.259 -17.408 -61.930 1.00 14.93 157 SER C CA 1
ATOM 5554 C C . SER C 1 157 ? 54.843 -16.364 -62.960 1.00 14.87 157 SER C C 1
ATOM 5555 O O . SER C 1 157 ? 55.211 -15.201 -62.868 1.00 15.04 157 SER C O 1
ATOM 5558 N N . GLY C 1 158 ? 54.065 -16.804 -63.935 1.00 14.73 158 GLY C N 1
ATOM 5559 C CA . GLY C 1 158 ? 53.357 -15.890 -64.823 1.00 14.69 158 GLY C CA 1
ATOM 5560 C C . GLY C 1 158 ? 52.057 -15.466 -64.167 1.00 14.57 158 GLY C C 1
ATOM 5561 O O . GLY C 1 158 ? 51.891 -15.646 -62.971 1.00 14.61 158 GLY C O 1
ATOM 5562 N N . VAL C 1 159 ? 51.142 -14.896 -64.951 1.00 14.55 159 VAL C N 1
ATOM 5563 C CA . VAL C 1 159 ? 49.842 -14.436 -64.453 1.00 14.57 159 VAL C CA 1
ATOM 5564 C C . VAL C 1 159 ? 49.041 -15.666 -64.103 1.00 14.54 159 VAL C C 1
ATOM 5565 O O . VAL C 1 159 ? 48.839 -16.548 -64.937 1.00 14.50 159 VAL C O 1
ATOM 5569 N N . VAL C 1 160 ? 48.568 -15.720 -62.870 1.00 14.72 160 VAL C N 1
ATOM 5570 C CA . VAL C 1 160 ? 47.868 -16.880 -62.356 1.00 14.89 160 VAL C CA 1
ATOM 5571 C C . VAL C 1 160 ? 46.373 -16.688 -62.578 1.00 15.11 160 VAL C C 1
ATOM 5572 O O . VAL C 1 160 ? 45.763 -15.765 -62.008 1.00 15.36 160 VAL C O 1
ATOM 5576 N N . LEU C 1 161 ? 45.798 -17.500 -63.456 1.00 15.14 161 LEU C N 1
ATOM 5577 C CA . LEU C 1 161 ? 44.408 -17.323 -63.849 1.00 15.41 161 LEU C CA 1
ATOM 5578 C C . LEU C 1 161 ? 43.557 -18.320 -63.092 1.00 15.94 161 LEU C C 1
ATOM 5579 O O . LEU C 1 161 ? 43.811 -19.512 -63.125 1.00 16.06 161 LEU C O 1
ATOM 5584 N N . GLY C 1 162 ? 42.525 -17.839 -62.416 1.00 16.41 162 GLY C N 1
ATOM 5585 C CA . GLY C 1 162 ? 41.640 -18.726 -61.677 1.00 17.13 162 GLY C CA 1
ATOM 5586 C C . GLY C 1 162 ? 40.391 -18.046 -61.152 1.00 17.80 162 GLY C C 1
ATOM 5587 O O . GLY C 1 162 ? 40.311 -16.816 -61.093 1.00 17.71 162 GLY C O 1
ATOM 5588 N N . ARG C 1 163 ? 39.403 -18.857 -60.787 1.00 18.61 163 ARG C N 1
ATOM 5589 C CA . ARG C 1 163 ? 38.185 -18.341 -60.161 1.00 19.50 163 ARG C CA 1
ATOM 5590 C C . ARG C 1 163 ? 38.582 -17.846 -58.767 1.00 19.85 163 ARG C C 1
ATOM 5591 O O . ARG C 1 163 ? 39.534 -18.340 -58.137 1.00 19.67 163 ARG C O 1
ATOM 5593 N N . GLY C 1 164 ? 37.888 -16.818 -58.316 1.00 20.42 164 GLY C N 1
ATOM 5594 C CA . GLY C 1 164 ? 37.939 -16.428 -56.912 1.00 21.19 164 GLY C CA 1
ATOM 5595 C C . GLY C 1 164 ? 39.183 -15.672 -56.504 1.00 20.61 164 GLY C C 1
ATOM 5596 O O . GLY C 1 164 ? 39.648 -15.799 -55.372 1.00 21.06 164 GLY C O 1
ATOM 5597 N N . GLY C 1 165 ? 39.736 -14.893 -57.423 1.00 19.72 165 GLY C N 1
ATOM 5598 C CA . GLY C 1 165 ? 40.811 -13.963 -57.066 1.00 19.40 165 GLY C CA 1
ATOM 5599 C C . GLY C 1 165 ? 41.787 -13.681 -58.177 1.00 18.33 165 GLY C C 1
ATOM 5600 O O . GLY C 1 165 ? 41.549 -14.023 -59.337 1.00 17.83 165 GLY C O 1
ATOM 5601 N N . GLY C 1 166 ? 42.876 -13.023 -57.798 1.00 18.13 166 GLY C N 1
ATOM 5602 C CA . GLY C 1 166 ? 43.927 -12.653 -58.727 1.00 17.33 166 GLY C CA 1
ATOM 5603 C C . GLY C 1 166 ? 43.447 -11.705 -59.811 1.00 17.20 166 GLY C C 1
ATOM 5604 O O . GLY C 1 166 ? 42.547 -10.905 -59.584 1.00 17.80 166 GLY C O 1
ATOM 5605 N N . ALA C 1 167 ? 44.058 -11.799 -60.992 1.00 16.53 167 ALA C N 1
ATOM 5606 C CA . ALA C 1 167 ? 43.706 -10.922 -62.101 1.00 16.45 167 ALA C CA 1
ATOM 5607 C C . ALA C 1 167 ? 42.274 -11.096 -62.517 1.00 16.72 167 ALA C C 1
ATOM 5608 O O . ALA C 1 167 ? 41.631 -10.132 -62.874 1.00 17.04 167 ALA C O 1
ATOM 5618 N N . GLY C 1 169 ? 39.759 -11.678 -60.795 1.00 18.29 169 GLY C N 1
ATOM 5619 C CA . GLY C 1 169 ? 38.938 -10.845 -59.921 1.00 19.27 169 GLY C CA 1
ATOM 5620 C C . GLY C 1 169 ? 38.596 -9.497 -60.553 1.00 19.45 169 GLY C C 1
ATOM 5621 O O . GLY C 1 169 ? 37.480 -9.042 -60.453 1.00 20.23 169 GLY C O 1
ATOM 5622 N N . HIS C 1 170 ? 39.567 -8.882 -61.220 1.00 18.85 170 HIS C N 1
ATOM 5623 C CA . HIS C 1 170 ? 39.365 -7.596 -61.888 1.00 19.07 170 HIS C CA 1
ATOM 5624 C C . HIS C 1 170 ? 38.772 -7.671 -63.274 1.00 18.74 170 HIS C C 1
ATOM 5625 O O . HIS C 1 170 ? 38.110 -6.707 -63.727 1.00 19.21 170 HIS C O 1
ATOM 5640 N N . LEU C 1 172 ? 36.842 -10.325 -64.757 1.00 18.46 172 LEU C N 1
ATOM 5641 C CA . LEU C 1 172 ? 35.800 -11.281 -65.087 1.00 18.77 172 LEU C CA 1
ATOM 5642 C C . LEU C 1 172 ? 34.479 -10.607 -65.342 1.00 19.55 172 LEU C C 1
ATOM 5643 O O . LEU C 1 172 ? 33.812 -10.915 -66.325 1.00 19.61 172 LEU C O 1
ATOM 5648 N N . LEU C 1 173 ? 34.100 -9.659 -64.498 1.00 20.24 173 LEU C N 1
ATOM 5649 C CA . LEU C 1 173 ? 32.828 -8.970 -64.689 1.00 21.13 173 LEU C CA 1
ATOM 5650 C C . LEU C 1 173 ? 32.796 -8.105 -65.959 1.00 20.86 173 LEU C C 1
ATOM 5651 O O . LEU C 1 173 ? 31.860 -8.206 -66.734 1.00 21.19 173 LEU C O 1
ATOM 5656 N N . PRO C 1 174 ? 33.807 -7.248 -66.172 1.00 20.39 174 PRO C N 1
ATOM 5657 C CA . PRO C 1 174 ? 33.827 -6.510 -67.430 1.00 20.22 174 PRO C CA 1
ATOM 5658 C C . PRO C 1 174 ? 33.786 -7.394 -68.687 1.00 19.68 174 PRO C C 1
ATOM 5659 O O . PRO C 1 174 ? 33.015 -7.133 -69.600 1.00 20.00 174 PRO C O 1
ATOM 5663 N N . PHE C 1 175 ? 34.603 -8.438 -68.728 1.00 18.99 175 PHE C N 1
ATOM 5664 C CA . PHE C 1 175 ? 34.564 -9.358 -69.862 1.00 18.66 175 PHE C CA 1
ATOM 5665 C C . PHE C 1 175 ? 33.181 -9.973 -70.050 1.00 19.29 175 PHE C C 1
ATOM 5666 O O . PHE C 1 175 ? 32.667 -10.023 -71.161 1.00 19.45 175 PHE C O 1
ATOM 5674 N N . ARG C 1 176 ? 32.571 -10.402 -68.953 1.00 19.79 176 ARG C N 1
ATOM 5675 C CA . ARG C 1 176 ? 31.216 -10.953 -68.991 1.00 20.62 176 ARG C CA 1
ATOM 5676 C C . ARG C 1 176 ? 30.184 -9.983 -69.519 1.00 21.30 176 ARG C C 1
ATOM 5677 O O . ARG C 1 176 ? 29.165 -10.397 -70.051 1.00 21.90 176 ARG C O 1
ATOM 5685 N N . LEU C 1 177 ? 30.453 -8.687 -69.384 1.00 21.30 177 LEU C N 1
ATOM 5686 C CA . LEU C 1 177 ? 29.531 -7.647 -69.854 1.00 22.03 177 LEU C CA 1
ATOM 5687 C C . LEU C 1 177 ? 29.849 -7.141 -71.269 1.00 21.64 177 LEU C C 1
ATOM 5688 O O . LEU C 1 177 ? 29.249 -6.192 -71.729 1.00 22.19 177 LEU C O 1
ATOM 5693 N N . GLY C 1 178 ? 30.828 -7.754 -71.933 1.00 20.80 178 GLY C N 1
ATOM 5694 C CA . GLY C 1 178 ? 31.260 -7.344 -73.275 1.00 20.53 178 GLY C CA 1
ATOM 5695 C C . GLY C 1 178 ? 32.208 -6.156 -73.344 1.00 20.31 178 GLY C C 1
ATOM 5696 O O . GLY C 1 178 ? 32.336 -5.537 -74.392 1.00 20.42 178 GLY C O 1
ATOM 5697 N N . LEU C 1 179 ? 32.853 -5.839 -72.221 1.00 20.12 179 LEU C N 1
ATOM 5698 C CA . LEU C 1 179 ? 33.739 -4.687 -72.104 1.00 20.10 179 LEU C CA 1
ATOM 5699 C C . LEU C 1 179 ? 35.199 -5.108 -72.166 1.00 19.32 179 LEU C C 1
ATOM 5700 O O . LEU C 1 179 ? 36.090 -4.281 -72.037 1.00 19.32 179 LEU C O 1
ATOM 5705 N N . GLY C 1 180 ? 35.430 -6.391 -72.391 1.00 18.80 180 GLY C N 1
ATOM 5706 C CA . GLY C 1 180 ? 36.771 -6.900 -72.527 1.00 18.16 180 GLY C CA 1
ATOM 5707 C C . GLY C 1 180 ? 37.436 -6.588 -73.862 1.00 18.13 180 GLY C C 1
ATOM 5708 O O . GLY C 1 180 ? 36.789 -6.124 -74.822 1.00 18.57 180 GLY C O 1
ATOM 5709 N N . GLY C 1 181 ? 38.747 -6.823 -73.901 1.00 17.73 181 GLY C N 1
ATOM 5710 C CA . GLY C 1 181 ? 39.531 -6.666 -75.114 1.00 17.83 181 GLY C CA 1
ATOM 5711 C C . GLY C 1 181 ? 41.033 -6.586 -74.882 1.00 17.60 181 GLY C C 1
ATOM 5712 O O . GLY C 1 181 ? 41.508 -6.705 -73.745 1.00 17.28 181 GLY C O 1
ATOM 5713 N N . PRO C 1 182 ? 41.796 -6.381 -75.972 1.00 17.88 182 PRO C N 1
ATOM 5714 C CA . PRO C 1 182 ? 43.237 -6.311 -75.849 1.00 17.84 182 PRO C CA 1
ATOM 5715 C C . PRO C 1 182 ? 43.720 -5.082 -75.073 1.00 18.10 182 PRO C C 1
ATOM 5716 O O . PRO C 1 182 ? 43.076 -4.034 -75.121 1.00 18.58 182 PRO C O 1
ATOM 5720 N N . ILE C 1 183 ? 44.845 -5.245 -74.376 1.00 17.90 183 ILE C N 1
ATOM 5721 C CA . ILE C 1 183 ? 45.522 -4.172 -73.656 1.00 18.28 183 ILE C CA 1
ATOM 5722 C C . ILE C 1 183 ? 46.657 -3.669 -74.549 1.00 18.91 183 ILE C C 1
ATOM 5723 O O . ILE C 1 183 ? 47.588 -4.419 -74.867 1.00 18.78 183 ILE C O 1
ATOM 5728 N N . GLY C 1 184 ? 46.587 -2.406 -74.950 1.00 19.73 184 GLY C N 1
ATOM 5729 C CA . GLY C 1 184 ? 47.617 -1.835 -75.814 1.00 20.57 184 GLY C CA 1
ATOM 5730 C C . GLY C 1 184 ? 47.509 -2.383 -77.223 1.00 20.76 184 GLY C C 1
ATOM 5731 O O . GLY C 1 184 ? 46.428 -2.449 -77.775 1.00 20.70 184 GLY C O 1
ATOM 5732 N N . SER C 1 185 ? 48.632 -2.782 -77.806 1.00 21.11 185 SER C N 1
ATOM 5733 C CA . SER C 1 185 ? 48.621 -3.385 -79.148 1.00 21.46 185 SER C CA 1
ATOM 5734 C C . SER C 1 185 ? 48.034 -4.781 -79.116 1.00 20.56 185 SER C C 1
ATOM 5735 O O . SER C 1 185 ? 47.512 -5.255 -80.119 1.00 20.77 185 SER C O 1
ATOM 5738 N N . GLY C 1 186 ? 48.165 -5.448 -77.971 1.00 19.71 186 GLY C N 1
ATOM 5739 C CA . GLY C 1 186 ? 47.770 -6.838 -77.831 1.00 18.99 186 GLY C CA 1
ATOM 5740 C C . GLY C 1 186 ? 48.828 -7.818 -78.310 1.00 19.17 186 GLY C C 1
ATOM 5741 O O . GLY C 1 186 ? 48.684 -9.018 -78.136 1.00 18.70 186 GLY C O 1
ATOM 5742 N N . HIS C 1 187 ? 49.885 -7.313 -78.936 1.00 20.03 187 HIS C N 1
ATOM 5743 C CA . HIS C 1 187 ? 50.933 -8.173 -79.494 1.00 20.47 187 HIS C CA 1
ATOM 5744 C C . HIS C 1 187 ? 51.846 -8.755 -78.475 1.00 20.01 187 HIS C C 1
ATOM 5745 O O . HIS C 1 187 ? 52.525 -9.731 -78.758 1.00 20.20 187 HIS C O 1
ATOM 5752 N N . GLN C 1 188 ? 51.873 -8.169 -77.288 1.00 19.51 188 GLN C N 1
ATOM 5753 C CA . GLN C 1 188 ? 52.804 -8.590 -76.250 1.00 19.18 188 GLN C CA 1
ATOM 5754 C C . GLN C 1 188 ? 52.547 -10.011 -75.766 1.00 18.41 188 GLN C C 1
ATOM 5755 O O . GLN C 1 188 ? 51.408 -10.471 -75.703 1.00 17.87 188 GLN C O 1
ATOM 5761 N N . PHE C 1 189 ? 53.619 -10.711 -75.417 1.00 18.46 189 PHE C N 1
ATOM 5762 C CA . PHE C 1 189 ? 53.483 -12.043 -74.844 1.00 17.85 189 PHE C CA 1
ATOM 5763 C C . PHE C 1 189 ? 52.740 -11.990 -73.512 1.00 16.99 189 PHE C C 1
ATOM 5764 O O . PHE C 1 189 ? 52.885 -11.067 -72.712 1.00 16.91 189 PHE C O 1
ATOM 5772 N N . PHE C 1 190 ? 51.927 -13.011 -73.297 1.00 16.51 190 PHE C N 1
ATOM 5773 C CA . PHE C 1 190 ? 51.113 -13.144 -72.101 1.00 15.87 190 PHE C CA 1
ATOM 5774 C C . PHE C 1 190 ? 51.502 -14.449 -71.395 1.00 15.61 190 PHE C C 1
ATOM 5775 O O . PHE C 1 190 ? 50.886 -15.502 -71.642 1.00 15.55 190 PHE C O 1
ATOM 5783 N N . PRO C 1 191 ? 52.550 -14.411 -70.545 1.00 15.58 191 PRO C N 1
ATOM 5784 C CA . PRO C 1 191 ? 52.897 -15.588 -69.738 1.00 15.37 191 PRO C CA 1
ATOM 5785 C C . PRO C 1 191 ? 51.843 -15.802 -68.665 1.00 14.93 191 PRO C C 1
ATOM 5786 O O . PRO C 1 191 ? 51.560 -14.888 -67.910 1.00 14.80 191 PRO C O 1
ATOM 5790 N N . TRP C 1 192 ? 51.240 -16.978 -68.651 1.00 14.87 192 TRP C N 1
ATOM 5791 C CA . TRP C 1 192 ? 50.126 -17.260 -67.774 1.00 14.66 192 TRP C CA 1
ATOM 5792 C C . TRP C 1 192 ? 50.202 -18.678 -67.293 1.00 14.75 192 TRP C C 1
ATOM 5793 O O . TRP C 1 192 ? 50.928 -19.501 -67.869 1.00 14.99 192 TRP C O 1
ATOM 5804 N N . ILE C 1 193 ? 49.475 -18.974 -66.220 1.00 14.70 193 ILE C N 1
ATOM 5805 C CA . ILE C 1 193 ? 49.322 -20.338 -65.718 1.00 14.94 193 ILE C CA 1
ATOM 5806 C C . ILE C 1 193 ? 47.982 -20.447 -65.015 1.00 15.09 193 ILE C C 1
ATOM 5807 O O . ILE C 1 193 ? 47.509 -19.487 -64.397 1.00 14.98 193 ILE C O 1
ATOM 5812 N N . HIS C 1 194 ? 47.336 -21.593 -65.158 1.00 15.49 194 HIS C N 1
ATOM 5813 C CA . HIS C 1 194 ? 46.099 -21.853 -64.436 1.00 15.85 194 HIS C CA 1
ATOM 5814 C C . HIS C 1 194 ? 46.454 -22.074 -62.993 1.00 15.98 194 HIS C C 1
ATOM 5815 O O . HIS C 1 194 ? 47.448 -22.721 -62.672 1.00 15.99 194 HIS C O 1
ATOM 5822 N N . ILE C 1 195 ? 45.640 -21.529 -62.099 1.00 16.18 195 ILE C N 1
ATOM 5823 C CA . ILE C 1 195 ? 45.901 -21.637 -60.660 1.00 16.46 195 ILE C CA 1
ATOM 5824 C C . ILE C 1 195 ? 46.096 -23.074 -60.215 1.00 16.97 195 ILE C C 1
ATOM 5825 O O . ILE C 1 195 ? 46.914 -23.330 -59.369 1.00 17.03 195 ILE C O 1
ATOM 5830 N N . GLY C 1 196 ? 45.353 -24.008 -60.791 1.00 17.43 196 GLY C N 1
ATOM 5831 C CA . GLY C 1 196 ? 45.514 -25.413 -60.468 1.00 18.07 196 GLY C CA 1
ATOM 5832 C C . GLY C 1 196 ? 46.886 -25.933 -60.798 1.00 17.78 196 GLY C C 1
ATOM 5833 O O . GLY C 1 196 ? 47.402 -26.788 -60.110 1.00 18.19 196 GLY C O 1
ATOM 5834 N N . ASP C 1 197 ? 47.488 -25.400 -61.854 1.00 17.17 197 ASP C N 1
ATOM 5835 C CA . ASP C 1 197 ? 48.831 -25.822 -62.283 1.00 17.01 197 ASP C CA 1
ATOM 5836 C C . ASP C 1 197 ? 49.966 -25.158 -61.492 1.00 16.58 197 ASP C C 1
ATOM 5837 O O . ASP C 1 197 ? 50.993 -25.784 -61.279 1.00 16.73 197 ASP C O 1
ATOM 5842 N N . LEU C 1 198 ? 49.789 -23.913 -61.048 1.00 16.18 198 LEU C N 1
ATOM 5843 C CA . LEU C 1 198 ? 50.756 -23.339 -60.127 1.00 15.99 198 LEU C CA 1
ATOM 5844 C C . LEU C 1 198 ? 50.704 -24.102 -58.804 1.00 16.53 198 LEU C C 1
ATOM 5845 O O . LEU C 1 198 ? 51.731 -24.479 -58.275 1.00 16.63 198 LEU C O 1
ATOM 5850 N N . ALA C 1 199 ? 49.495 -24.368 -58.314 1.00 16.99 199 ALA C N 1
ATOM 5851 C CA . ALA C 1 199 ? 49.277 -25.171 -57.104 1.00 17.73 199 ALA C CA 1
ATOM 5852 C C . ALA C 1 199 ? 49.925 -26.561 -57.246 1.00 18.12 199 ALA C C 1
ATOM 5853 O O . ALA C 1 199 ? 50.564 -27.059 -56.322 1.00 18.49 199 ALA C O 1
ATOM 5855 N N . GLY C 1 200 ? 49.782 -27.152 -58.436 1.00 18.11 200 GLY C N 1
ATOM 5856 C CA . GLY C 1 200 ? 50.356 -28.442 -58.748 1.00 18.59 200 GLY C CA 1
ATOM 5857 C C . GLY C 1 200 ? 51.873 -28.449 -58.794 1.00 18.29 200 GLY C C 1
ATOM 5858 O O . GLY C 1 200 ? 52.508 -29.387 -58.264 1.00 18.83 200 GLY C O 1
ATOM 5859 N N . ILE C 1 201 ? 52.460 -27.447 -59.452 1.00 17.57 201 ILE C N 1
ATOM 5860 C CA . ILE C 1 201 ? 53.914 -27.341 -59.519 1.00 17.39 201 ILE C CA 1
ATOM 5861 C C . ILE C 1 201 ? 54.479 -27.197 -58.108 1.00 17.50 201 ILE C C 1
ATOM 5862 O O . ILE C 1 201 ? 55.424 -27.880 -57.748 1.00 17.85 201 ILE C O 1
ATOM 5867 N N . LEU C 1 202 ? 53.892 -26.303 -57.325 1.00 17.31 202 LEU C N 1
ATOM 5868 C CA . LEU C 1 202 ? 54.337 -26.060 -55.964 1.00 17.53 202 LEU C CA 1
ATOM 5869 C C . LEU C 1 202 ? 54.251 -27.339 -55.135 1.00 18.33 202 LEU C C 1
ATOM 5870 O O . LEU C 1 202 ? 55.193 -27.687 -54.429 1.00 18.62 202 LEU C O 1
ATOM 5875 N N . THR C 1 203 ? 53.146 -28.060 -55.277 1.00 18.78 203 THR C N 1
ATOM 5876 C CA . THR C 1 203 ? 52.984 -29.327 -54.604 1.00 19.71 203 THR C CA 1
ATOM 5877 C C . THR C 1 203 ? 53.998 -30.380 -55.044 1.00 19.99 203 THR C C 1
ATOM 5878 O O . THR C 1 203 ? 54.530 -31.126 -54.215 1.00 20.63 203 THR C O 1
ATOM 5882 N N . HIS C 1 204 ? 54.261 -30.438 -56.341 1.00 19.63 204 HIS C N 1
ATOM 5883 C CA . HIS C 1 204 ? 55.272 -31.369 -56.882 1.00 20.00 204 HIS C CA 1
ATOM 5884 C C . HIS C 1 204 ? 56.635 -31.005 -56.341 1.00 19.79 204 HIS C C 1
ATOM 5885 O O . HIS C 1 204 ? 57.415 -31.889 -56.005 1.00 20.40 204 HIS C O 1
ATOM 5892 N N . ALA C 1 205 ? 56.918 -29.701 -56.234 1.00 19.05 205 ALA C N 1
ATOM 5893 C CA . ALA C 1 205 ? 58.182 -29.238 -55.708 1.00 18.93 205 ALA C CA 1
ATOM 5894 C C . ALA C 1 205 ? 58.329 -29.660 -54.234 1.00 19.51 205 ALA C C 1
ATOM 5895 O O . ALA C 1 205 ? 59.396 -30.173 -53.817 1.00 19.93 205 ALA C O 1
ATOM 5897 N N . LEU C 1 206 ? 57.248 -29.549 -53.469 1.00 19.70 206 LEU C N 1
ATOM 5898 C CA . LEU C 1 206 ? 57.263 -29.978 -52.076 1.00 20.43 206 LEU C CA 1
ATOM 5899 C C . LEU C 1 206 ? 57.406 -31.491 -51.913 1.00 21.33 206 LEU C C 1
ATOM 5900 O O . LEU C 1 206 ? 58.078 -31.937 -51.016 1.00 21.91 206 LEU C O 1
ATOM 5905 N N . GLU C 1 207 ? 56.782 -32.273 -52.776 1.00 21.56 207 GLU C N 1
ATOM 5906 C CA . GLU C 1 207 ? 56.735 -33.732 -52.606 1.00 22.64 207 GLU C CA 1
ATOM 5907 C C . GLU C 1 207 ? 57.933 -34.463 -53.208 1.00 22.87 207 GLU C C 1
ATOM 5908 O O . GLU C 1 207 ? 58.478 -35.364 -52.594 1.00 23.72 207 GLU C O 1
ATOM 5914 N N . ALA C 1 208 ? 58.328 -34.073 -54.418 1.00 22.25 208 ALA C N 1
ATOM 5915 C CA . ALA C 1 208 ? 59.365 -34.790 -55.197 1.00 22.64 208 ALA C CA 1
ATOM 5916 C C . ALA C 1 208 ? 60.750 -34.275 -54.822 1.00 22.39 208 ALA C C 1
ATOM 5917 O O . ALA C 1 208 ? 61.075 -33.100 -55.027 1.00 21.57 208 ALA C O 1
ATOM 5919 N N . ASN C 1 209 ? 61.577 -35.151 -54.264 1.00 23.22 209 ASN C N 1
ATOM 5920 C CA . ASN C 1 209 ? 62.860 -34.689 -53.735 1.00 23.13 209 ASN C CA 1
ATOM 5921 C C . ASN C 1 209 ? 63.994 -34.585 -54.780 1.00 23.12 209 ASN C C 1
ATOM 5922 O O . ASN C 1 209 ? 65.119 -34.301 -54.426 1.00 23.23 209 ASN C O 1
ATOM 5927 N N . HIS C 1 210 ? 63.689 -34.786 -56.054 1.00 23.10 210 HIS C N 1
ATOM 5928 C CA . HIS C 1 210 ? 64.636 -34.500 -57.142 1.00 23.13 210 HIS C CA 1
ATOM 5929 C C . HIS C 1 210 ? 64.498 -33.089 -57.706 1.00 22.13 210 HIS C C 1
ATOM 5930 O O . HIS C 1 210 ? 65.313 -32.663 -58.549 1.00 22.19 210 HIS C O 1
ATOM 5937 N N . VAL C 1 211 ? 63.478 -32.349 -57.255 1.00 21.35 211 VAL C N 1
ATOM 5938 C CA . VAL C 1 211 ? 63.186 -31.009 -57.801 1.00 20.47 211 VAL C CA 1
ATOM 5939 C C . VAL C 1 211 ? 64.000 -29.960 -57.043 1.00 20.16 211 VAL C C 1
ATOM 5940 O O . VAL C 1 211 ? 63.935 -29.912 -55.822 1.00 20.19 211 VAL C O 1
ATOM 5944 N N . HIS C 1 212 ? 64.779 -29.144 -57.752 1.00 20.03 212 HIS C N 1
ATOM 5945 C CA . HIS C 1 212 ? 65.617 -28.108 -57.121 1.00 19.91 212 HIS C CA 1
ATOM 5946 C C . HIS C 1 212 ? 65.795 -26.951 -58.056 1.00 19.58 212 HIS C C 1
ATOM 5947 O O . HIS C 1 212 ? 65.671 -27.125 -59.258 1.00 19.66 212 HIS C O 1
ATOM 5954 N N . GLY C 1 213 ? 66.108 -25.767 -57.534 1.00 19.35 213 GLY C N 1
ATOM 5955 C CA . GLY C 1 213 ? 66.444 -24.625 -58.374 1.00 19.25 213 GLY C CA 1
ATOM 5956 C C . GLY C 1 213 ? 65.249 -23.893 -58.948 1.00 18.56 213 GLY C C 1
ATOM 5957 O O . GLY C 1 213 ? 64.156 -23.903 -58.376 1.00 18.08 213 GLY C O 1
ATOM 5958 N N . VAL C 1 214 ? 65.467 -23.237 -60.077 1.00 18.63 214 VAL C N 1
ATOM 5959 C CA . VAL C 1 214 ? 64.495 -22.328 -60.648 1.00 18.07 214 VAL C CA 1
ATOM 5960 C C . VAL C 1 214 ? 63.580 -23.090 -61.586 1.00 17.88 214 VAL C C 1
ATOM 5961 O O . VAL C 1 214 ? 64.050 -23.856 -62.434 1.00 18.39 214 VAL C O 1
ATOM 5965 N N . LEU C 1 215 ? 62.271 -22.879 -61.411 1.00 17.28 215 LEU C N 1
ATOM 5966 C CA . LEU C 1 215 ? 61.241 -23.423 -62.288 1.00 17.11 215 LEU C CA 1
ATOM 5967 C C . LEU C 1 215 ? 60.341 -22.303 -62.781 1.00 16.62 215 LEU C C 1
ATOM 5968 O O . LEU C 1 215 ? 59.910 -21.463 -61.996 1.00 16.26 215 LEU C O 1
ATOM 5973 N N . ASN C 1 216 ? 60.040 -22.294 -64.074 1.00 16.71 216 ASN C N 1
ATOM 5974 C CA . ASN C 1 216 ? 59.157 -21.279 -64.606 1.00 16.32 216 ASN C CA 1
ATOM 5975 C C . ASN C 1 216 ? 57.723 -21.756 -64.410 1.00 15.95 216 ASN C C 1
ATOM 5976 O O . ASN C 1 216 ? 57.314 -22.758 -64.999 1.00 16.17 216 ASN C O 1
ATOM 5981 N N . GLY C 1 217 ? 56.963 -21.012 -63.599 1.00 15.54 217 GLY C N 1
ATOM 5982 C CA . GLY C 1 217 ? 55.559 -21.299 -63.357 1.00 15.31 217 GLY C CA 1
ATOM 5983 C C . GLY C 1 217 ? 54.653 -20.710 -64.433 1.00 15.14 217 GLY C C 1
ATOM 5984 O O . GLY C 1 217 ? 53.838 -19.810 -64.165 1.00 14.88 217 GLY C O 1
ATOM 5985 N N . VAL C 1 218 ? 54.796 -21.245 -65.647 1.00 15.41 218 VAL C N 1
ATOM 5986 C CA . VAL C 1 218 ? 53.991 -20.841 -66.800 1.00 15.39 218 VAL C CA 1
ATOM 5987 C C . VAL C 1 218 ? 53.493 -22.083 -67.540 1.00 15.77 218 VAL C C 1
ATOM 5988 O O . VAL C 1 218 ? 54.149 -23.120 -67.546 1.00 16.18 218 VAL C O 1
ATOM 5992 N N . ALA C 1 219 ? 52.318 -21.968 -68.144 1.00 15.74 219 ALA C N 1
ATOM 5993 C CA . ALA C 1 219 ? 51.820 -23.006 -69.009 1.00 16.24 219 ALA C CA 1
ATOM 5994 C C . ALA C 1 219 ? 52.731 -22.997 -70.243 1.00 16.72 219 ALA C C 1
ATOM 5995 O O . ALA C 1 219 ? 53.248 -21.944 -70.629 1.00 16.60 219 ALA C O 1
ATOM 5997 N N . PRO C 1 220 ? 52.968 -24.164 -70.851 1.00 17.43 220 PRO C N 1
ATOM 5998 C CA . PRO C 1 220 ? 53.785 -24.198 -72.071 1.00 18.11 220 PRO C CA 1
ATOM 5999 C C . PRO C 1 220 ? 52.993 -23.662 -73.264 1.00 18.30 220 PRO C C 1
ATOM 6000 O O . PRO C 1 220 ? 52.558 -24.427 -74.119 1.00 18.99 220 PRO C O 1
ATOM 6004 N N . SER C 1 221 ? 52.790 -22.350 -73.287 1.00 17.77 221 SER C N 1
ATOM 6005 C CA . SER C 1 221 ? 51.914 -21.735 -74.245 1.00 17.86 221 SER C CA 1
ATOM 6006 C C . SER C 1 221 ? 52.646 -20.550 -74.845 1.00 17.99 221 SER C C 1
ATOM 6007 O O . SER C 1 221 ? 53.579 -20.043 -74.257 1.00 17.80 221 SER C O 1
ATOM 6010 N N . SER C 1 222 ? 52.176 -20.085 -76.000 1.00 18.41 222 SER C N 1
ATOM 6011 C CA . SER C 1 222 ? 52.714 -18.902 -76.650 1.00 18.68 222 SER C CA 1
ATOM 6012 C C . SER C 1 222 ? 51.683 -17.767 -76.767 1.00 18.26 222 SER C C 1
ATOM 6013 O O . SER C 1 222 ? 51.793 -16.911 -77.640 1.00 18.72 222 SER C O 1
ATOM 6016 N N . ALA C 1 223 ? 50.691 -17.762 -75.902 1.00 17.52 223 ALA C N 1
ATOM 6017 C CA . ALA C 1 223 ? 49.651 -16.772 -75.965 1.00 17.21 223 ALA C CA 1
ATOM 6018 C C . ALA C 1 223 ? 50.234 -15.349 -76.016 1.00 17.25 223 ALA C C 1
ATOM 6019 O O . ALA C 1 223 ? 51.206 -15.050 -75.322 1.00 17.12 223 ALA C O 1
ATOM 6021 N N . THR C 1 224 ? 49.649 -14.508 -76.871 1.00 17.56 224 THR C N 1
ATOM 6022 C CA . THR C 1 224 ? 49.822 -13.068 -76.784 1.00 17.60 224 THR C CA 1
ATOM 6023 C C . THR C 1 224 ? 48.622 -12.512 -76.015 1.00 17.01 224 THR C C 1
ATOM 6024 O O . THR C 1 224 ? 47.605 -13.207 -75.847 1.00 16.73 224 THR C O 1
ATOM 6028 N N . ASN C 1 225 ? 48.706 -11.257 -75.572 1.00 16.98 225 ASN C N 1
ATOM 6029 C CA . ASN C 1 225 ? 47.563 -10.633 -74.912 1.00 16.64 225 ASN C CA 1
ATOM 6030 C C . ASN C 1 225 ? 46.309 -10.571 -75.798 1.00 16.85 225 ASN C C 1
ATOM 6031 O O . ASN C 1 225 ? 45.207 -10.744 -75.316 1.00 16.57 225 ASN C O 1
ATOM 6036 N N . ALA C 1 226 ? 46.483 -10.289 -77.091 1.00 17.47 226 ALA C N 1
ATOM 6037 C CA . ALA C 1 226 ? 45.364 -10.290 -78.039 1.00 17.79 226 ALA C CA 1
ATOM 6038 C C . ALA C 1 226 ? 44.698 -11.665 -78.077 1.00 17.59 226 ALA C C 1
ATOM 6039 O O . ALA C 1 226 ? 43.468 -11.757 -78.049 1.00 17.53 226 ALA C O 1
ATOM 6041 N N . GLU C 1 227 ? 45.506 -12.726 -78.119 1.00 17.61 227 GLU C N 1
ATOM 6042 C CA . GLU C 1 227 ? 44.963 -14.075 -78.135 1.00 17.58 227 GLU C CA 1
ATOM 6043 C C . GLU C 1 227 ? 44.223 -14.376 -76.824 1.00 16.96 227 GLU C C 1
ATOM 6044 O O . GLU C 1 227 ? 43.168 -15.019 -76.830 1.00 17.05 227 GLU C O 1
ATOM 6050 N N . PHE C 1 228 ? 44.752 -13.899 -75.709 1.00 16.48 228 PHE C N 1
ATOM 6051 C CA . PHE C 1 228 ? 44.048 -14.034 -74.420 1.00 16.06 228 PHE C CA 1
ATOM 6052 C C . PHE C 1 228 ? 42.646 -13.398 -74.396 1.00 16.17 228 PHE C C 1
ATOM 6053 O O . PHE C 1 228 ? 41.684 -14.018 -73.966 1.00 16.20 228 PHE C O 1
ATOM 6061 N N . ALA C 1 229 ? 42.551 -12.154 -74.854 1.00 16.35 229 ALA C N 1
ATOM 6062 C CA . ALA C 1 229 ? 41.263 -11.422 -74.858 1.00 16.56 229 ALA C CA 1
ATOM 6063 C C . ALA C 1 229 ? 40.233 -12.123 -75.734 1.00 16.93 229 ALA C C 1
ATOM 6064 O O . ALA C 1 229 ? 39.105 -12.361 -75.323 1.00 17.05 229 ALA C O 1
ATOM 6066 N N . GLN C 1 230 ? 40.674 -12.539 -76.912 1.00 17.23 230 GLN C N 1
ATOM 6067 C CA . GLN C 1 230 ? 39.822 -13.236 -77.854 1.00 17.73 230 GLN C CA 1
ATOM 6068 C C . GLN C 1 230 ? 39.319 -14.572 -77.258 1.00 17.71 230 GLN C C 1
ATOM 6069 O O . GLN C 1 230 ? 38.123 -14.873 -77.337 1.00 18.07 230 GLN C O 1
ATOM 6072 N N . THR C 1 231 ? 40.240 -15.379 -76.718 1.00 17.43 231 THR C N 1
ATOM 6073 C CA . THR C 1 231 ? 39.915 -16.718 -76.206 1.00 17.55 231 THR C CA 1
ATOM 6074 C C . THR C 1 231 ? 38.995 -16.604 -74.992 1.00 17.40 231 THR C C 1
ATOM 6075 O O . THR C 1 231 ? 38.150 -17.452 -74.749 1.00 17.80 231 THR C O 1
ATOM 6079 N N . PHE C 1 232 ? 39.183 -15.545 -74.230 1.00 16.98 232 PHE C N 1
ATOM 6080 C CA . PHE C 1 232 ? 38.411 -15.356 -73.027 1.00 16.97 232 PHE C CA 1
ATOM 6081 C C . PHE C 1 232 ? 36.985 -14.955 -73.375 1.00 17.49 232 PHE C C 1
ATOM 6082 O O . PHE C 1 232 ? 36.037 -15.486 -72.814 1.00 17.90 232 PHE C O 1
ATOM 6090 N N . GLY C 1 233 ? 36.853 -14.029 -74.314 1.00 17.59 233 GLY C N 1
ATOM 6091 C CA . GLY C 1 233 ? 35.556 -13.690 -74.856 1.00 18.16 233 GLY C CA 1
ATOM 6092 C C . GLY C 1 233 ? 34.844 -14.918 -75.397 1.00 18.72 233 GLY C C 1
ATOM 6093 O O . GLY C 1 233 ? 33.679 -15.170 -75.052 1.00 19.26 233 GLY C O 1
ATOM 6094 N N . ALA C 1 234 ? 35.525 -15.689 -76.247 1.00 18.76 234 ALA C N 1
ATOM 6095 C CA . ALA C 1 234 ? 34.915 -16.888 -76.790 1.00 19.44 234 ALA C CA 1
ATOM 6096 C C . ALA C 1 234 ? 34.435 -17.806 -75.647 1.00 19.65 234 ALA C C 1
ATOM 6097 O O . ALA C 1 234 ? 33.306 -18.266 -75.679 1.00 20.39 234 ALA C O 1
ATOM 6099 N N . ALA C 1 235 ? 35.253 -18.022 -74.612 1.00 19.11 235 ALA C N 1
ATOM 6100 C CA . ALA C 1 235 ? 34.879 -18.931 -73.533 1.00 19.42 235 ALA C CA 1
ATOM 6101 C C . ALA C 1 235 ? 33.659 -18.450 -72.743 1.00 19.85 235 ALA C C 1
ATOM 6102 O O . ALA C 1 235 ? 32.933 -19.263 -72.175 1.00 20.55 235 ALA C O 1
ATOM 6104 N N . LEU C 1 236 ? 33.434 -17.138 -72.703 1.00 19.58 236 LEU C N 1
ATOM 6105 C CA . LEU C 1 236 ? 32.284 -16.565 -72.000 1.00 20.12 236 LEU C CA 1
ATOM 6106 C C . LEU C 1 236 ? 31.092 -16.317 -72.929 1.00 20.84 236 LEU C C 1
ATOM 6107 O O . LEU C 1 236 ? 30.009 -15.971 -72.476 1.00 21.51 236 LEU C O 1
ATOM 6112 N N . GLY C 1 237 ? 31.295 -16.490 -74.230 1.00 20.81 237 GLY C N 1
ATOM 6113 C CA . GLY C 1 237 ? 30.270 -16.163 -75.229 1.00 21.49 237 GLY C CA 1
ATOM 6114 C C . GLY C 1 237 ? 30.037 -14.671 -75.379 1.00 21.31 237 GLY C C 1
ATOM 6115 O O . GLY C 1 237 ? 28.915 -14.221 -75.539 1.00 21.99 237 GLY C O 1
ATOM 6116 N N . ARG C 1 238 ? 31.111 -13.906 -75.386 1.00 38.84 238 ARG C N 1
ATOM 6117 C CA . ARG C 1 238 ? 31.034 -12.495 -75.470 1.00 38.66 238 ARG C CA 1
ATOM 6118 C C . ARG C 1 238 ? 31.941 -11.851 -76.503 1.00 37.62 238 ARG C C 1
ATOM 6119 O O . ARG C 1 238 ? 33.025 -12.327 -76.786 1.00 35.65 238 ARG C O 1
ATOM 6127 N N . ARG C 1 239 ? 31.465 -10.723 -77.014 1.00 39.30 239 ARG C N 1
ATOM 6128 C CA . ARG C 1 239 ? 32.284 -9.740 -77.714 1.00 38.45 239 ARG C CA 1
ATOM 6129 C C . ARG C 1 239 ? 33.450 -9.338 -76.788 1.00 34.60 239 ARG C C 1
ATOM 6130 O O . ARG C 1 239 ? 33.222 -9.020 -75.604 1.00 33.50 239 ARG C O 1
ATOM 6132 N N . ALA C 1 240 ? 34.682 -9.383 -77.297 1.00 32.96 240 ALA C N 1
ATOM 6133 C CA . ALA C 1 240 ? 35.825 -8.838 -76.582 1.00 29.97 240 ALA C CA 1
ATOM 6134 C C . ALA C 1 240 ? 36.665 -7.933 -77.513 1.00 30.28 240 ALA C C 1
ATOM 6135 O O . ALA C 1 240 ? 37.856 -8.134 -77.676 1.00 28.77 240 ALA C O 1
ATOM 6137 N N . PHE C 1 241 ? 36.015 -6.904 -78.065 1.00 32.56 241 PHE C N 1
ATOM 6138 C CA . PHE C 1 241 ? 36.546 -6.069 -79.169 1.00 34.11 241 PHE C CA 1
ATOM 6139 C C . PHE C 1 241 ? 37.043 -4.689 -78.712 1.00 33.32 241 PHE C C 1
ATOM 6140 O O . PHE C 1 241 ? 37.482 -3.908 -79.534 1.00 34.85 241 PHE C O 1
ATOM 6142 N N . ILE C 1 242 ? 36.985 -4.374 -77.417 1.00 31.33 242 ILE C N 1
ATOM 6143 C CA . ILE C 1 242 ? 37.267 -2.995 -76.917 1.00 31.10 242 ILE C CA 1
ATOM 6144 C C . ILE C 1 242 ? 38.689 -2.840 -76.368 1.00 28.68 242 ILE C C 1
ATOM 6145 O O . ILE C 1 242 ? 38.974 -3.296 -75.246 1.00 26.43 242 ILE C O 1
ATOM 6150 N N . PRO C 1 243 ? 39.593 -2.193 -77.138 1.00 29.54 243 PRO C N 1
ATOM 6151 C CA . PRO C 1 243 ? 41.010 -2.140 -76.686 1.00 27.69 243 PRO C CA 1
ATOM 6152 C C . PRO C 1 243 ? 41.205 -1.122 -75.595 1.00 26.89 243 PRO C C 1
ATOM 6153 O O . PRO C 1 243 ? 40.533 -0.093 -75.623 1.00 28.48 243 PRO C O 1
ATOM 6157 N N . LEU C 1 244 ? 42.056 -1.437 -74.617 1.00 24.72 244 LEU C N 1
ATOM 6158 C CA . LEU C 1 244 ? 42.470 -0.472 -73.588 1.00 24.26 244 LEU C CA 1
ATOM 6159 C C . LEU C 1 244 ? 43.732 0.230 -74.063 1.00 25.14 244 LEU C C 1
ATOM 6160 O O . LEU C 1 244 ? 44.787 -0.390 -74.116 1.00 24.26 244 LEU C O 1
ATOM 6165 N N . PRO C 1 245 ? 43.637 1.511 -74.444 1.00 27.23 245 PRO C N 1
ATOM 6166 C CA . PRO C 1 245 ? 44.855 2.172 -74.874 1.00 28.53 245 PRO C CA 1
ATOM 6167 C C . PRO C 1 245 ? 45.930 2.212 -73.785 1.00 27.18 245 PRO C C 1
ATOM 6168 O O . PRO C 1 245 ? 45.632 2.131 -72.596 1.00 25.69 245 PRO C O 1
ATOM 6172 N N . SER C 1 246 ? 47.167 2.374 -74.221 1.00 28.21 246 SER C N 1
ATOM 6173 C CA . SER C 1 246 ? 48.310 2.453 -73.326 1.00 27.63 246 SER C CA 1
ATOM 6174 C C . SER C 1 246 ? 48.196 3.588 -72.348 1.00 28.24 246 SER C C 1
ATOM 6175 O O . SER C 1 246 ? 48.421 3.401 -71.165 1.00 26.93 246 SER C O 1
ATOM 6178 N N . ALA C 1 247 ? 47.855 4.766 -72.855 1.00 30.56 247 ALA C N 1
ATOM 6179 C CA . ALA C 1 247 ? 47.720 5.985 -72.044 1.00 31.73 247 ALA C CA 1
ATOM 6180 C C . ALA C 1 247 ? 46.809 5.761 -70.846 1.00 29.88 247 ALA C C 1
ATOM 6181 O O . ALA C 1 247 ? 47.085 6.254 -69.749 1.00 30.01 247 ALA C O 1
ATOM 6183 N N . VAL C 1 248 ? 45.729 5.004 -71.051 1.00 28.55 248 VAL C N 1
ATOM 6184 C CA . VAL C 1 248 ? 44.704 4.809 -70.023 1.00 27.42 248 VAL C CA 1
ATOM 6185 C C . VAL C 1 248 ? 45.161 3.806 -68.981 1.00 25.31 248 VAL C C 1
ATOM 6186 O O . VAL C 1 248 ? 44.918 3.977 -67.799 1.00 25.11 248 VAL C O 1
ATOM 6190 N N . VAL C 1 249 ? 45.858 2.772 -69.416 1.00 24.08 249 VAL C N 1
ATOM 6191 C CA . VAL C 1 249 ? 46.440 1.829 -68.474 1.00 22.42 249 VAL C CA 1
ATOM 6192 C C . VAL C 1 249 ? 47.519 2.515 -67.637 1.00 23.30 249 VAL C C 1
ATOM 6193 O O . VAL C 1 249 ? 47.645 2.255 -66.451 1.00 22.78 249 VAL C O 1
ATOM 6197 N N . GLN C 1 250 ? 48.304 3.379 -68.262 1.00 25.05 250 GLN C N 1
ATOM 6198 C CA . GLN C 1 250 ? 49.329 4.132 -67.546 1.00 26.51 250 GLN C CA 1
ATOM 6199 C C . GLN C 1 250 ? 48.722 5.097 -66.550 1.00 27.52 250 GLN C C 1
ATOM 6200 O O . GLN C 1 250 ? 49.255 5.280 -65.456 1.00 28.06 250 GLN C O 1
ATOM 6206 N N . ALA C 1 251 ? 47.606 5.709 -66.930 1.00 28.08 251 ALA C N 1
ATOM 6207 C CA . ALA C 1 251 ? 46.900 6.632 -66.042 1.00 29.28 251 ALA C CA 1
ATOM 6208 C C . ALA C 1 251 ? 46.444 5.922 -64.782 1.00 28.03 251 ALA C C 1
ATOM 6209 O O . ALA C 1 251 ? 46.606 6.434 -63.691 1.00 29.16 251 ALA C O 1
ATOM 6211 N N . VAL C 1 252 ? 45.913 4.714 -64.929 1.00 26.03 252 VAL C N 1
ATOM 6212 C CA . VAL C 1 252 ? 45.370 3.999 -63.775 1.00 25.26 252 VAL C CA 1
ATOM 6213 C C . VAL C 1 252 ? 46.443 3.341 -62.923 1.00 24.75 252 VAL C C 1
ATOM 6214 O O . VAL C 1 252 ? 46.388 3.436 -61.710 1.00 25.59 252 VAL C O 1
ATOM 6218 N N . PHE C 1 253 ? 47.436 2.719 -63.556 1.00 23.81 253 PHE C N 1
ATOM 6219 C CA . PHE C 1 253 ? 48.437 1.929 -62.841 1.00 23.37 253 PHE C CA 1
ATOM 6220 C C . PHE C 1 253 ? 49.798 2.585 -62.654 1.00 25.00 253 PHE C C 1
ATOM 6221 O O . PHE C 1 253 ? 50.603 2.089 -61.857 1.00 25.27 253 PHE C O 1
ATOM 6229 N N . GLY C 1 254 ? 50.090 3.636 -63.426 1.00 26.38 254 GLY C N 1
ATOM 6230 C CA . GLY C 1 254 ? 51.437 4.203 -63.492 1.00 28.27 254 GLY C CA 1
ATOM 6231 C C . GLY C 1 254 ? 52.363 3.538 -64.512 1.00 27.81 254 GLY C C 1
ATOM 6232 O O . GLY C 1 254 ? 52.216 2.371 -64.820 1.00 25.81 254 GLY C O 1
ATOM 6233 N N . ARG C 1 255 ? 53.365 4.284 -64.978 1.00 30.06 255 ARG C N 1
ATOM 6234 C CA . ARG C 1 255 ? 54.276 3.819 -66.039 1.00 30.39 255 ARG C CA 1
ATOM 6235 C C . ARG C 1 255 ? 54.873 2.463 -65.684 1.00 28.92 255 ARG C C 1
ATOM 6236 O O . ARG C 1 255 ? 54.851 1.523 -66.485 1.00 27.48 255 ARG C O 1
ATOM 6238 N N . GLN C 1 256 ? 55.349 2.356 -64.449 1.00 29.50 256 GLN C N 1
ATOM 6239 C CA . GLN C 1 256 ? 56.150 1.215 -64.019 1.00 28.97 256 GLN C CA 1
ATOM 6240 C C . GLN C 1 256 ? 55.335 -0.071 -63.956 1.00 26.00 256 GLN C C 1
ATOM 6241 O O . GLN C 1 256 ? 55.819 -1.108 -64.378 1.00 25.15 256 GLN C O 1
ATOM 6247 N N . ARG C 1 257 ? 54.145 -0.026 -63.372 1.00 24.81 257 ARG C N 1
ATOM 6248 C CA . ARG C 1 257 ? 53.283 -1.224 -63.330 1.00 22.41 257 ARG C CA 1
ATOM 6249 C C . ARG C 1 257 ? 52.687 -1.548 -64.680 1.00 21.03 257 ARG C C 1
ATOM 6250 O O . ARG C 1 257 ? 52.474 -2.711 -65.004 1.00 19.48 257 ARG C O 1
ATOM 6258 N N . ALA C 1 258 ? 52.422 -0.512 -65.464 1.00 21.94 258 ALA C N 1
ATOM 6259 C CA . ALA C 1 258 ? 51.873 -0.695 -66.792 1.00 21.27 258 ALA C CA 1
ATOM 6260 C C . ALA C 1 258 ? 52.726 -1.646 -67.646 1.00 21.00 258 ALA C C 1
ATOM 6261 O O . ALA C 1 258 ? 52.198 -2.319 -68.517 1.00 20.03 258 ALA C O 1
ATOM 6263 N N . ILE C 1 259 ? 54.028 -1.698 -67.366 1.00 22.18 259 ILE C N 1
ATOM 6264 C CA . ILE C 1 259 ? 54.948 -2.625 -68.010 1.00 22.29 259 ILE C CA 1
ATOM 6265 C C . ILE C 1 259 ? 54.453 -4.077 -67.912 1.00 20.05 259 ILE C C 1
ATOM 6266 O O . ILE C 1 259 ? 54.511 -4.843 -68.877 1.00 19.66 259 ILE C O 1
ATOM 6279 N N . LEU C 1 261 ? 51.518 -4.997 -67.881 1.00 16.61 261 LEU C N 1
ATOM 6280 C CA . LEU C 1 261 ? 50.263 -5.153 -68.636 1.00 16.01 261 LEU C CA 1
ATOM 6281 C C . LEU C 1 261 ? 50.478 -4.965 -70.148 1.00 16.98 261 LEU C C 1
ATOM 6282 O O . LEU C 1 261 ? 49.906 -5.699 -70.947 1.00 16.61 261 LEU C O 1
ATOM 6287 N N . LEU C 1 262 ? 51.265 -3.952 -70.516 1.00 18.63 262 LEU C N 1
ATOM 6288 C CA . LEU C 1 262 ? 51.452 -3.565 -71.905 1.00 20.25 262 LEU C CA 1
ATOM 6289 C C . LEU C 1 262 ? 52.576 -4.321 -72.591 1.00 20.99 262 LEU C C 1
ATOM 6290 O O . LEU C 1 262 ? 52.656 -4.329 -73.804 1.00 22.39 262 LEU C O 1
ATOM 6295 N N . GLU C 1 263 ? 53.474 -4.922 -71.819 1.00 20.45 263 GLU C N 1
ATOM 6296 C CA . GLU C 1 263 ? 54.622 -5.641 -72.381 1.00 21.44 263 GLU C CA 1
ATOM 6297 C C . GLU C 1 263 ? 54.670 -7.058 -71.859 1.00 19.70 263 GLU C C 1
ATOM 6298 O O . GLU C 1 263 ? 53.876 -7.430 -70.968 1.00 17.89 263 GLU C O 1
ATOM 6304 N N . GLY C 1 264 ? 55.595 -7.849 -72.401 1.00 20.56 264 GLY C N 1
ATOM 6305 C CA . GLY C 1 264 ? 55.682 -9.260 -72.042 1.00 19.25 264 GLY C CA 1
ATOM 6306 C C . GLY C 1 264 ? 56.943 -10.005 -72.418 1.00 20.62 264 GLY C C 1
ATOM 6307 O O . GLY C 1 264 ? 57.739 -9.544 -73.231 1.00 22.87 264 GLY C O 1
ATOM 6308 N N . GLN C 1 265 ? 57.092 -11.175 -71.800 1.00 19.52 265 GLN C N 1
ATOM 6309 C CA . GLN C 1 265 ? 58.241 -12.073 -71.974 1.00 20.72 265 GLN C CA 1
ATOM 6310 C C . GLN C 1 265 ? 57.729 -13.400 -72.515 1.00 19.85 265 GLN C C 1
ATOM 6311 O O . GLN C 1 265 ? 56.752 -13.946 -71.998 1.00 17.98 265 GLN C O 1
ATOM 6317 N N . LYS C 1 266 ? 58.389 -13.932 -73.527 1.00 21.54 266 LYS C N 1
ATOM 6318 C CA . LYS C 1 266 ? 58.094 -15.292 -73.946 1.00 21.11 266 LYS C CA 1
ATOM 6319 C C . LYS C 1 266 ? 58.887 -16.249 -73.031 1.00 20.99 266 LYS C C 1
ATOM 6320 O O . LYS C 1 266 ? 60.107 -16.305 -73.104 1.00 22.87 266 LYS C O 1
ATOM 6326 N N . VAL C 1 267 ? 58.195 -16.969 -72.154 1.00 19.16 267 VAL C N 1
ATOM 6327 C CA . VAL C 1 267 ? 58.861 -17.793 -71.141 1.00 19.21 267 VAL C CA 1
ATOM 6328 C C . VAL C 1 267 ? 58.531 -19.281 -71.303 1.00 18.89 267 VAL C C 1
ATOM 6329 O O . VAL C 1 267 ? 57.369 -19.666 -71.367 1.00 17.64 267 VAL C O 1
ATOM 6333 N N . ILE C 1 268 ? 59.568 -20.103 -71.454 1.00 20.42 268 ILE C N 1
ATOM 6334 C CA . ILE C 1 268 ? 59.417 -21.558 -71.605 1.00 20.57 268 ILE C CA 1
ATOM 6335 C C . ILE C 1 268 ? 59.681 -22.256 -70.270 1.00 20.36 268 ILE C C 1
ATOM 6336 O O . ILE C 1 268 ? 60.656 -21.954 -69.598 1.00 21.35 268 ILE C O 1
ATOM 6341 N N . PRO C 1 269 ? 58.802 -23.181 -69.891 1.00 19.46 269 PRO C N 1
ATOM 6342 C CA . PRO C 1 269 ? 58.972 -23.933 -68.674 1.00 19.67 269 PRO C CA 1
ATOM 6343 C C . PRO C 1 269 ? 59.751 -25.203 -68.939 1.00 21.32 269 PRO C C 1
ATOM 6344 O O . PRO C 1 269 ? 59.215 -26.304 -68.820 1.00 21.37 269 PRO C O 1
ATOM 6348 N N . ARG C 1 270 ? 61.020 -25.051 -69.288 1.00 22.98 270 ARG C N 1
ATOM 6349 C CA . ARG C 1 270 ? 61.854 -26.207 -69.666 1.00 24.94 270 ARG C CA 1
ATOM 6350 C C . ARG C 1 270 ? 62.125 -27.069 -68.467 1.00 25.63 270 ARG C C 1
ATOM 6351 O O . ARG C 1 270 ? 61.828 -28.259 -68.469 1.00 26.05 270 ARG C O 1
ATOM 6359 N N . ARG C 1 271 ? 62.663 -26.445 -67.434 1.00 26.02 271 ARG C N 1
ATOM 6360 C CA . ARG C 1 271 ? 62.981 -27.153 -66.215 1.00 27.16 271 ARG C CA 1
ATOM 6361 C C . ARG C 1 271 ? 61.728 -27.672 -65.499 1.00 25.87 271 ARG C C 1
ATOM 6362 O O . ARG C 1 271 ? 61.758 -28.734 -64.880 1.00 27.06 271 ARG C O 1
ATOM 6370 N N . THR C 1 272 ? 60.628 -26.936 -65.599 1.00 23.82 272 THR C N 1
ATOM 6371 C CA . THR C 1 272 ? 59.382 -27.345 -64.968 1.00 22.95 272 THR C CA 1
ATOM 6372 C C . THR C 1 272 ? 58.919 -28.653 -65.580 1.00 23.37 272 THR C C 1
ATOM 6373 O O . THR C 1 272 ? 58.604 -29.600 -64.855 1.00 24.36 272 THR C O 1
ATOM 6377 N N . LEU C 1 273 ? 58.925 -28.726 -66.906 1.00 23.05 273 LEU C N 1
ATOM 6378 C CA . LEU C 1 273 ? 58.536 -29.959 -67.592 1.00 23.81 273 LEU C CA 1
ATOM 6379 C C . LEU C 1 273 ? 59.515 -31.104 -67.286 1.00 25.99 273 LEU C C 1
ATOM 6380 O O . LEU C 1 273 ? 59.108 -32.258 -67.113 1.00 26.99 273 LEU C O 1
ATOM 6385 N N . ALA C 1 274 ? 60.795 -30.776 -67.156 1.00 27.05 274 ALA C N 1
ATOM 6386 C CA . ALA C 1 274 ? 61.815 -31.796 -66.872 1.00 29.46 274 ALA C CA 1
ATOM 6387 C C . ALA C 1 274 ? 61.654 -32.431 -65.488 1.00 30.43 274 ALA C C 1
ATOM 6388 O O . ALA C 1 274 ? 62.216 -33.483 -65.250 1.00 32.54 274 ALA C O 1
ATOM 6390 N N . THR C 1 275 ? 60.899 -31.799 -64.583 1.00 29.26 275 THR C N 1
ATOM 6391 C CA . THR C 1 275 ? 60.656 -32.361 -63.248 1.00 30.59 275 THR C CA 1
ATOM 6392 C C . THR C 1 275 ? 59.658 -33.501 -63.283 1.00 31.06 275 THR C C 1
ATOM 6393 O O . THR C 1 275 ? 59.414 -34.152 -62.262 1.00 32.70 275 THR C O 1
ATOM 6397 N N . GLY C 1 276 ? 59.060 -33.736 -64.435 1.00 30.02 276 GLY C N 1
ATOM 6398 C CA . GLY C 1 276 ? 58.036 -34.767 -64.561 1.00 30.69 276 GLY C CA 1
ATOM 6399 C C . GLY C 1 276 ? 56.628 -34.255 -64.300 1.00 29.33 276 GLY C C 1
ATOM 6400 O O . GLY C 1 276 ? 55.672 -35.002 -64.486 1.00 30.01 276 GLY C O 1
ATOM 6401 N N . TYR C 1 277 ? 56.498 -32.984 -63.896 1.00 27.71 277 TYR C N 1
ATOM 6402 C CA . TYR C 1 277 ? 55.178 -32.386 -63.691 1.00 26.53 277 TYR C CA 1
ATOM 6403 C C . TYR C 1 277 ? 54.387 -32.377 -64.978 1.00 25.44 277 TYR C C 1
ATOM 6404 O O . TYR C 1 277 ? 54.922 -32.086 -66.046 1.00 24.63 277 TYR C O 1
ATOM 6413 N N . GLN C 1 278 ? 53.102 -32.654 -64.840 1.00 25.81 278 GLN C N 1
ATOM 6414 C CA . GLN C 1 278 ? 52.195 -32.734 -65.971 1.00 25.39 278 GLN C CA 1
ATOM 6415 C C . GLN C 1 278 ? 51.014 -31.809 -65.798 1.00 24.35 278 GLN C C 1
ATOM 6416 O O . GLN C 1 278 ? 50.281 -31.908 -64.831 1.00 25.28 278 GLN C O 1
ATOM 6422 N N . TYR C 1 279 ? 50.859 -30.905 -66.757 1.00 22.74 279 TYR C N 1
ATOM 6423 C CA . TYR C 1 279 ? 49.903 -29.829 -66.647 1.00 21.64 279 TYR C CA 1
ATOM 6424 C C . TYR C 1 279 ? 48.490 -30.330 -66.851 1.00 22.93 279 TYR C C 1
ATOM 6425 O O . TYR C 1 279 ? 48.221 -31.120 -67.755 1.00 23.99 279 TYR C O 1
ATOM 6434 N N . SER C 1 280 ? 47.590 -29.842 -66.016 1.00 23.15 280 SER C N 1
ATOM 6435 C CA . SER C 1 280 ? 46.159 -30.084 -66.199 1.00 24.59 280 SER C CA 1
ATOM 6436 C C . SER C 1 280 ? 45.554 -29.188 -67.292 1.00 23.52 280 SER C C 1
ATOM 6437 O O . SER C 1 280 ? 44.597 -29.572 -67.952 1.00 24.93 280 SER C O 1
ATOM 6440 N N . PHE C 1 281 ? 46.091 -27.975 -67.413 1.00 21.41 281 PHE C N 1
ATOM 6441 C CA . PHE C 1 281 ? 45.556 -26.962 -68.321 1.00 20.53 281 PHE C CA 1
ATOM 6442 C C . PHE C 1 281 ? 46.694 -26.266 -69.089 1.00 18.86 281 PHE C C 1
ATOM 6443 O O . PHE C 1 281 ? 46.914 -25.086 -68.948 1.00 17.50 281 PHE C O 1
ATOM 6451 N N . PRO C 1 282 ? 47.415 -27.023 -69.913 1.00 19.32 282 PRO C N 1
ATOM 6452 C CA . PRO C 1 282 ? 48.503 -26.440 -70.674 1.00 18.36 282 PRO C CA 1
ATOM 6453 C C . PRO C 1 282 ? 48.075 -25.490 -71.814 1.00 18.16 282 PRO C C 1
ATOM 6454 O O . PRO C 1 282 ? 48.860 -24.657 -72.231 1.00 17.38 282 PRO C O 1
ATOM 6458 N N . GLU C 1 283 ? 46.866 -25.679 -72.345 1.00 19.30 283 GLU C N 1
ATOM 6459 C CA A GLU C 1 283 ? 46.388 -24.893 -73.473 0.50 19.69 283 GLU C CA 1
ATOM 6460 C CA B GLU C 1 283 ? 46.372 -24.896 -73.463 0.50 19.70 283 GLU C CA 1
ATOM 6461 C C . GLU C 1 283 ? 45.445 -23.820 -72.919 1.00 19.02 283 GLU C C 1
ATOM 6462 O O . GLU C 1 283 ? 44.615 -24.102 -72.065 1.00 19.40 283 GLU C O 1
ATOM 6473 N N . LEU C 1 284 ? 45.573 -22.595 -73.426 1.00 18.36 284 LEU C N 1
ATOM 6474 C CA . LEU C 1 284 ? 44.835 -21.447 -72.880 1.00 17.69 284 LEU C CA 1
ATOM 6475 C C . LEU C 1 284 ? 43.313 -21.607 -72.971 1.00 19.24 284 LEU C C 1
ATOM 6476 O O . LEU C 1 284 ? 42.591 -21.259 -72.029 1.00 19.13 284 LEU C O 1
ATOM 6481 N N . GLY C 1 285 ? 42.833 -22.109 -74.104 1.00 21.06 285 GLY C N 1
ATOM 6482 C CA . GLY C 1 285 ? 41.415 -22.383 -74.270 1.00 23.13 285 GLY C CA 1
ATOM 6483 C C . GLY C 1 285 ? 40.856 -23.313 -73.211 1.00 23.83 285 GLY C C 1
ATOM 6484 O O . GLY C 1 285 ? 39.834 -23.019 -72.610 1.00 24.66 285 GLY C O 1
ATOM 6485 N N . ALA C 1 286 ? 41.544 -24.418 -72.942 1.00 23.75 286 ALA C N 1
ATOM 6486 C CA . ALA C 1 286 ? 41.089 -25.354 -71.911 1.00 24.78 286 ALA C CA 1
ATOM 6487 C C . ALA C 1 286 ? 41.062 -24.691 -70.536 1.00 23.54 286 ALA C C 1
ATOM 6488 O O . ALA C 1 286 ? 40.156 -24.932 -69.747 1.00 25.01 286 ALA C O 1
ATOM 6490 N N . ALA C 1 287 ? 42.067 -23.851 -70.265 1.00 21.21 287 ALA C N 1
ATOM 6491 C CA . ALA C 1 287 ? 42.166 -23.141 -68.989 1.00 20.18 287 ALA C CA 1
ATOM 6492 C C . ALA C 1 287 ? 40.989 -22.174 -68.781 1.00 20.85 287 ALA C C 1
ATOM 6493 O O . ALA C 1 287 ? 40.342 -22.206 -67.736 1.00 21.86 287 ALA C O 1
ATOM 6495 N N . LEU C 1 288 ? 40.713 -21.336 -69.785 1.00 20.66 288 LEU C N 1
ATOM 6496 C CA . LEU C 1 288 ? 39.676 -20.332 -69.657 1.00 21.36 288 LEU C CA 1
ATOM 6497 C C . LEU C 1 288 ? 38.292 -20.986 -69.646 1.00 24.17 288 LEU C C 1
ATOM 6498 O O . LEU C 1 288 ? 37.369 -20.467 -69.019 1.00 25.32 288 LEU C O 1
ATOM 6503 N N . LYS C 1 289 ? 38.159 -22.121 -70.332 1.00 25.59 289 LYS C N 1
ATOM 6504 C CA . LYS C 1 289 ? 36.921 -22.888 -70.343 1.00 28.72 289 LYS C CA 1
ATOM 6505 C C . LYS C 1 289 ? 36.586 -23.417 -68.941 1.00 29.80 289 LYS C C 1
ATOM 6506 O O . LYS C 1 289 ? 35.427 -23.363 -68.516 1.00 32.26 289 LYS C O 1
ATOM 6512 N N . GLU C 1 290 ? 37.590 -23.903 -68.212 1.00 28.36 290 GLU C N 1
ATOM 6513 C CA . GLU C 1 290 ? 37.398 -24.306 -66.810 1.00 29.52 290 GLU C CA 1
ATOM 6514 C C . GLU C 1 290 ? 36.897 -23.141 -65.955 1.00 29.49 290 GLU C C 1
ATOM 6515 O O . GLU C 1 290 ? 35.945 -23.276 -65.192 1.00 32.08 290 GLU C O 1
ATOM 6521 N N . ILE C 1 291 ? 37.565 -22.004 -66.083 1.00 26.88 291 ILE C N 1
ATOM 6522 C CA . ILE C 1 291 ? 37.215 -20.807 -65.328 1.00 26.73 291 ILE C CA 1
ATOM 6523 C C . ILE C 1 291 ? 35.806 -20.330 -65.676 1.00 28.98 291 ILE C C 1
ATOM 6524 O O . ILE C 1 291 ? 35.025 -20.026 -64.781 1.00 30.88 291 ILE C O 1
ATOM 6529 N N . ALA C 1 292 ? 35.480 -20.310 -66.966 1.00 29.19 292 ALA C N 1
ATOM 6530 C CA . ALA C 1 292 ? 34.174 -19.833 -67.450 1.00 31.57 292 ALA C CA 1
ATOM 6531 C C . ALA C 1 292 ? 33.007 -20.765 -67.111 1.00 35.41 292 ALA C C 1
ATOM 6532 O O . ALA C 1 292 ? 31.888 -20.294 -66.887 1.00 37.90 292 ALA C O 1
ATOM 6534 N N . GLU C 1 293 ? 33.233 -22.075 -67.116 1.00 36.27 293 GLU C N 1
ATOM 6535 C CA . GLU C 1 293 ? 32.123 -23.028 -66.940 1.00 40.40 293 GLU C CA 1
ATOM 6536 C C . GLU C 1 293 ? 31.763 -23.266 -65.473 1.00 42.38 293 GLU C C 1
ATOM 6537 O O . GLU C 1 293 ? 30.719 -23.840 -65.169 1.00 46.36 293 GLU C O 1
ATOM 6543 N N . ASN C 1 294 ? 32.635 -22.811 -64.577 1.00 39.98 294 ASN C N 1
ATOM 6544 C CA . ASN C 1 294 ? 32.491 -23.022 -63.135 1.00 41.83 294 ASN C CA 1
ATOM 6545 C C . ASN C 1 294 ? 32.418 -21.636 -62.448 1.00 40.97 294 ASN C C 1
ATOM 6546 O O . ASN C 1 294 ? 33.420 -20.939 -62.358 1.00 37.64 294 ASN C O 1
ATOM 6551 N N . LEU C 1 295 ? 31.230 -21.215 -62.008 1.00 44.22 295 LEU C N 1
ATOM 6552 C CA . LEU C 1 295 ? 31.043 -19.853 -61.421 1.00 43.85 295 LEU C CA 1
ATOM 6553 C C . LEU C 1 295 ? 29.846 -19.817 -60.434 1.00 48.58 295 LEU C C 1
ATOM 6554 O O . LEU C 1 295 ? 29.337 -20.864 -60.013 1.00 52.00 295 LEU C O 1
ATOM 6567 N N . ARG D 1 2 ? 80.831 -58.581 -44.826 1.00 19.61 2 ARG D N 1
ATOM 6568 C CA . ARG D 1 2 ? 81.969 -57.856 -45.427 1.00 19.41 2 ARG D CA 1
ATOM 6569 C C . ARG D 1 2 ? 82.205 -56.551 -44.670 1.00 18.34 2 ARG D C 1
ATOM 6570 O O . ARG D 1 2 ? 81.304 -55.706 -44.619 1.00 18.24 2 ARG D O 1
ATOM 6578 N N . VAL D 1 3 ? 83.413 -56.344 -44.136 1.00 17.73 3 VAL D N 1
ATOM 6579 C CA . VAL D 1 3 ? 83.727 -55.116 -43.383 1.00 16.84 3 VAL D CA 1
ATOM 6580 C C . VAL D 1 3 ? 84.793 -54.266 -44.077 1.00 16.79 3 VAL D C 1
ATOM 6581 O O . VAL D 1 3 ? 85.827 -54.764 -44.483 1.00 17.18 3 VAL D O 1
ATOM 6585 N N . LEU D 1 4 ? 84.532 -52.971 -44.204 1.00 16.45 4 LEU D N 1
ATOM 6586 C CA . LEU D 1 4 ? 85.504 -52.008 -44.737 1.00 16.38 4 LEU D CA 1
ATOM 6587 C C . LEU D 1 4 ? 86.187 -51.315 -43.566 1.00 15.56 4 LEU D C 1
ATOM 6588 O O . LEU D 1 4 ? 85.518 -50.673 -42.768 1.00 15.07 4 LEU D O 1
ATOM 6593 N N . VAL D 1 5 ? 87.503 -51.458 -43.424 1.00 15.62 5 VAL D N 1
ATOM 6594 C CA . VAL D 1 5 ? 88.218 -50.868 -42.251 1.00 15.10 5 VAL D CA 1
ATOM 6595 C C . VAL D 1 5 ? 89.192 -49.770 -42.651 1.00 15.11 5 VAL D C 1
ATOM 6596 O O . VAL D 1 5 ? 90.263 -50.030 -43.175 1.00 15.66 5 VAL D O 1
ATOM 6600 N N . GLY D 1 6 ? 88.776 -48.536 -42.421 1.00 14.63 6 GLY D N 1
ATOM 6601 C CA . GLY D 1 6 ? 89.628 -47.389 -42.672 1.00 14.61 6 GLY D CA 1
ATOM 6602 C C . GLY D 1 6 ? 90.777 -47.346 -41.682 1.00 14.63 6 GLY D C 1
ATOM 6603 O O . GLY D 1 6 ? 90.564 -47.460 -40.483 1.00 14.37 6 GLY D O 1
ATOM 6604 N N . GLY D 1 7 ? 91.989 -47.193 -42.189 1.00 15.15 7 GLY D N 1
ATOM 6605 C CA . GLY D 1 7 ? 93.159 -47.201 -41.347 1.00 15.48 7 GLY D CA 1
ATOM 6606 C C . GLY D 1 7 ? 93.460 -48.556 -40.758 1.00 15.91 7 GLY D C 1
ATOM 6607 O O . GLY D 1 7 ? 94.234 -48.662 -39.812 1.00 16.29 7 GLY D O 1
ATOM 6608 N N . GLY D 1 8 ? 92.908 -49.598 -41.361 1.00 16.05 8 GLY D N 1
ATOM 6609 C CA . GLY D 1 8 ? 93.035 -50.950 -40.825 1.00 16.46 8 GLY D CA 1
ATOM 6610 C C . GLY D 1 8 ? 94.399 -51.615 -40.899 1.00 17.53 8 GLY D C 1
ATOM 6611 O O . GLY D 1 8 ? 94.569 -52.702 -40.377 1.00 18.00 8 GLY D O 1
ATOM 6612 N N . THR D 1 9 ? 95.371 -50.982 -41.545 1.00 18.09 9 THR D N 1
ATOM 6613 C CA . THR D 1 9 ? 96.754 -51.473 -41.529 1.00 19.35 9 THR D CA 1
ATOM 6614 C C . THR D 1 9 ? 97.409 -51.336 -40.151 1.00 19.62 9 THR D C 1
ATOM 6615 O O . THR D 1 9 ? 98.402 -51.972 -39.870 1.00 20.79 9 THR D O 1
ATOM 6619 N N . GLY D 1 10 ? 96.845 -50.495 -39.293 1.00 18.76 10 GLY D N 1
ATOM 6620 C CA . GLY D 1 10 ? 97.490 -50.108 -38.044 1.00 19.22 10 GLY D CA 1
ATOM 6621 C C . GLY D 1 10 ? 97.408 -51.141 -36.937 1.00 19.70 10 GLY D C 1
ATOM 6622 O O . GLY D 1 10 ? 97.073 -52.310 -37.154 1.00 19.83 10 GLY D O 1
ATOM 6623 N N . PHE D 1 11 ? 97.690 -50.663 -35.728 1.00 20.07 11 PHE D N 1
ATOM 6624 C CA . PHE D 1 11 ? 97.769 -51.487 -34.531 1.00 20.88 11 PHE D CA 1
ATOM 6625 C C . PHE D 1 11 ? 96.418 -52.118 -34.184 1.00 20.06 11 PHE D C 1
ATOM 6626 O O . PHE D 1 11 ? 96.307 -53.319 -34.109 1.00 20.46 11 PHE D O 1
ATOM 6634 N N . ILE D 1 12 ? 95.408 -51.279 -33.951 1.00 19.06 12 ILE D N 1
ATOM 6635 C CA . ILE D 1 12 ? 94.074 -51.769 -33.628 1.00 18.42 12 ILE D CA 1
ATOM 6636 C C . ILE D 1 12 ? 93.532 -52.509 -34.844 1.00 17.82 12 ILE D C 1
ATOM 6637 O O . ILE D 1 12 ? 92.938 -53.579 -34.712 1.00 17.89 12 ILE D O 1
ATOM 6642 N N . GLY D 1 13 ? 93.772 -51.945 -36.024 1.00 17.42 13 GLY D N 1
ATOM 6643 C CA . GLY D 1 13 ? 93.228 -52.484 -37.235 1.00 17.05 13 GLY D CA 1
ATOM 6644 C C . GLY D 1 13 ? 93.666 -53.894 -37.509 1.00 17.83 13 GLY D C 1
ATOM 6645 O O . GLY D 1 13 ? 92.884 -54.715 -38.002 1.00 17.65 13 GLY D O 1
ATOM 6646 N N . THR D 1 14 ? 94.937 -54.172 -37.259 1.00 18.86 14 THR D N 1
ATOM 6647 C CA . THR D 1 14 ? 95.487 -55.496 -37.530 1.00 19.86 14 THR D CA 1
ATOM 6648 C C . THR D 1 14 ? 94.887 -56.531 -36.615 1.00 20.00 14 THR D C 1
ATOM 6649 O O . THR D 1 14 ? 94.611 -57.640 -37.060 1.00 20.29 14 THR D O 1
ATOM 6653 N N . ALA D 1 15 ? 94.675 -56.177 -35.349 1.00 19.95 15 ALA D N 1
ATOM 6654 C CA . ALA D 1 15 ? 94.036 -57.091 -34.404 1.00 20.20 15 ALA D CA 1
ATOM 6655 C C . ALA D 1 15 ? 92.576 -57.286 -34.827 1.00 19.17 15 ALA D C 1
ATOM 6656 O O . ALA D 1 15 ? 92.090 -58.396 -34.830 1.00 19.39 15 ALA D O 1
ATOM 6658 N N . LEU D 1 16 ? 91.897 -56.221 -35.233 1.00 18.18 16 LEU D N 1
ATOM 6659 C CA . LEU D 1 16 ? 90.487 -56.311 -35.610 1.00 17.41 16 LEU D CA 1
ATOM 6660 C C . LEU D 1 16 ? 90.320 -57.179 -36.856 1.00 17.49 16 LEU D C 1
ATOM 6661 O O . LEU D 1 16 ? 89.404 -57.996 -36.939 1.00 17.48 16 LEU D O 1
ATOM 6666 N N . THR D 1 17 ? 91.216 -57.012 -37.816 1.00 17.77 17 THR D N 1
ATOM 6667 C CA . THR D 1 17 ? 91.164 -57.779 -39.056 1.00 18.14 17 THR D CA 1
ATOM 6668 C C . THR D 1 17 ? 91.368 -59.262 -38.744 1.00 18.98 17 THR D C 1
ATOM 6669 O O . THR D 1 17 ? 90.621 -60.110 -39.233 1.00 19.10 17 THR D O 1
ATOM 6673 N N . GLN D 1 18 ? 92.339 -59.575 -37.894 1.00 19.68 18 GLN D N 1
ATOM 6674 C CA . GLN D 1 18 ? 92.596 -60.953 -37.539 1.00 20.64 18 GLN D CA 1
ATOM 6675 C C . GLN D 1 18 ? 91.379 -61.607 -36.893 1.00 20.30 18 GLN D C 1
ATOM 6676 O O . GLN D 1 18 ? 91.031 -62.745 -37.251 1.00 20.75 18 GLN D O 1
ATOM 6682 N N . LEU D 1 19 ? 90.706 -60.894 -35.988 1.00 19.64 19 LEU D N 1
ATOM 6683 C CA . LEU D 1 19 ? 89.559 -61.474 -35.281 1.00 19.53 19 LEU D CA 1
ATOM 6684 C C . LEU D 1 19 ? 88.351 -61.599 -36.214 1.00 18.95 19 LEU D C 1
ATOM 6685 O O . LEU D 1 19 ? 87.701 -62.648 -36.252 1.00 19.29 19 LEU D O 1
ATOM 6690 N N . LEU D 1 20 ? 88.091 -60.557 -37.002 1.00 18.25 20 LEU D N 1
ATOM 6691 C CA . LEU D 1 20 ? 87.044 -60.612 -38.030 1.00 17.97 20 LEU D CA 1
ATOM 6692 C C . LEU D 1 20 ? 87.212 -61.781 -39.014 1.00 18.71 20 LEU D C 1
ATOM 6693 O O . LEU D 1 20 ? 86.271 -62.527 -39.255 1.00 18.94 20 LEU D O 1
ATOM 6698 N N . ASN D 1 21 ? 88.409 -61.957 -39.555 1.00 19.25 21 ASN D N 1
ATOM 6699 C CA . ASN D 1 21 ? 88.676 -63.078 -40.470 1.00 20.21 21 ASN D CA 1
ATOM 6700 C C . ASN D 1 21 ? 88.391 -64.406 -39.772 1.00 20.76 21 ASN D C 1
ATOM 6701 O O . ASN D 1 21 ? 87.708 -65.268 -40.317 1.00 21.21 21 ASN D O 1
ATOM 6706 N N . ALA D 1 22 ? 88.931 -64.559 -38.557 1.00 20.88 22 ALA D N 1
ATOM 6707 C CA . ALA D 1 22 ? 88.805 -65.795 -37.784 1.00 21.57 22 ALA D CA 1
ATOM 6708 C C . ALA D 1 22 ? 87.322 -66.150 -37.570 1.00 21.22 22 ALA D C 1
ATOM 6709 O O . ALA D 1 22 ? 86.957 -67.334 -37.567 1.00 21.89 22 ALA D O 1
ATOM 6711 N N . ARG D 1 23 ? 86.480 -65.121 -37.437 1.00 20.32 23 ARG D N 1
ATOM 6712 C CA . ARG D 1 23 ? 85.057 -65.301 -37.184 1.00 20.14 23 ARG D CA 1
ATOM 6713 C C . ARG D 1 23 ? 84.187 -65.383 -38.449 1.00 20.17 23 ARG D C 1
ATOM 6714 O O . ARG D 1 23 ? 82.968 -65.338 -38.377 1.00 20.10 23 ARG D O 1
ATOM 6722 N N . GLY D 1 24 ? 84.830 -65.498 -39.604 1.00 20.51 24 GLY D N 1
ATOM 6723 C CA . GLY D 1 24 ? 84.156 -65.777 -40.877 1.00 20.98 24 GLY D CA 1
ATOM 6724 C C . GLY D 1 24 ? 83.835 -64.591 -41.761 1.00 20.59 24 GLY D C 1
ATOM 6725 O O . GLY D 1 24 ? 83.074 -64.718 -42.696 1.00 21.10 24 GLY D O 1
ATOM 6726 N N . HIS D 1 25 ? 84.438 -63.447 -41.475 1.00 19.83 25 HIS D N 1
ATOM 6727 C CA . HIS D 1 25 ? 84.168 -62.222 -42.221 1.00 19.45 25 HIS D CA 1
ATOM 6728 C C . HIS D 1 25 ? 85.260 -61.881 -43.197 1.00 19.78 25 HIS D C 1
ATOM 6729 O O . HIS D 1 25 ? 86.437 -62.139 -42.938 1.00 19.96 25 HIS D O 1
ATOM 6736 N N . GLU D 1 26 ? 84.882 -61.261 -44.313 1.00 20.05 26 GLU D N 1
ATOM 6737 C CA . GLU D 1 26 ? 85.859 -60.657 -45.236 1.00 20.40 26 GLU D CA 1
ATOM 6738 C C . GLU D 1 26 ? 86.154 -59.205 -44.877 1.00 19.43 26 GLU D C 1
ATOM 6739 O O . GLU D 1 26 ? 85.245 -58.465 -44.521 1.00 18.77 26 GLU D O 1
ATOM 6745 N N . VAL D 1 27 ? 87.413 -58.805 -44.984 1.00 19.49 27 VAL D N 1
ATOM 6746 C CA . VAL D 1 27 ? 87.829 -57.441 -44.686 1.00 18.71 27 VAL D CA 1
ATOM 6747 C C . VAL D 1 27 ? 88.521 -56.785 -45.888 1.00 19.33 27 VAL D C 1
ATOM 6748 O O . VAL D 1 27 ? 89.408 -57.360 -46.502 1.00 20.33 27 VAL D O 1
ATOM 6752 N N . THR D 1 28 ? 88.100 -55.558 -46.200 1.00 18.89 28 THR D N 1
ATOM 6753 C CA . THR D 1 28 ? 88.827 -54.665 -47.102 1.00 19.33 28 THR D CA 1
ATOM 6754 C C . THR D 1 28 ? 89.343 -53.483 -46.287 1.00 18.35 28 THR D C 1
ATOM 6755 O O . THR D 1 28 ? 88.629 -52.968 -45.453 1.00 17.41 28 THR D O 1
ATOM 6759 N N . LEU D 1 29 ? 90.569 -53.032 -46.549 1.00 18.73 29 LEU D N 1
ATOM 6760 C CA . LEU D 1 29 ? 91.126 -51.869 -45.835 1.00 17.97 29 LEU D CA 1
ATOM 6761 C C . LEU D 1 29 ? 91.030 -50.605 -46.690 1.00 18.04 29 LEU D C 1
ATOM 6762 O O . LEU D 1 29 ? 91.071 -50.667 -47.918 1.00 19.02 29 LEU D O 1
ATOM 6767 N N . VAL D 1 30 ? 90.861 -49.455 -46.050 1.00 17.15 30 VAL D N 1
ATOM 6768 C CA . VAL D 1 30 ? 91.101 -48.167 -46.727 1.00 17.28 30 VAL D CA 1
ATOM 6769 C C . VAL D 1 30 ? 92.441 -47.670 -46.223 1.00 17.30 30 VAL D C 1
ATOM 6770 O O . VAL D 1 30 ? 92.689 -47.661 -45.017 1.00 16.71 30 VAL D O 1
ATOM 6774 N N . SER D 1 31 ? 93.310 -47.291 -47.147 1.00 18.20 31 SER D N 1
ATOM 6775 C CA . SER D 1 31 ? 94.697 -46.968 -46.816 1.00 18.61 31 SER D CA 1
ATOM 6776 C C . SER D 1 31 ? 95.197 -45.827 -47.686 1.00 19.17 31 SER D C 1
ATOM 6777 O O . SER D 1 31 ? 94.635 -45.569 -48.749 1.00 19.60 31 SER D O 1
ATOM 6780 N N . ARG D 1 32 ? 96.236 -45.129 -47.230 1.00 19.29 32 ARG D N 1
ATOM 6781 C CA . ARG D 1 32 ? 96.867 -44.107 -48.057 1.00 20.03 32 ARG D CA 1
ATOM 6782 C C . ARG D 1 32 ? 97.660 -44.709 -49.205 1.00 21.71 32 ARG D C 1
ATOM 6783 O O . ARG D 1 32 ? 97.919 -44.047 -50.193 1.00 22.59 32 ARG D O 1
ATOM 6791 N N . LYS D 1 33 ? 98.070 -45.954 -49.060 1.00 22.33 33 LYS D N 1
ATOM 6792 C CA . LYS D 1 33 ? 98.908 -46.624 -50.052 1.00 24.19 33 LYS D CA 1
ATOM 6793 C C . LYS D 1 33 ? 98.117 -47.808 -50.639 1.00 24.56 33 LYS D C 1
ATOM 6794 O O . LYS D 1 33 ? 97.471 -48.554 -49.902 1.00 23.63 33 LYS D O 1
ATOM 6799 N N . PRO D 1 34 ? 98.126 -47.954 -51.970 1.00 26.05 34 PRO D N 1
ATOM 6800 C CA . PRO D 1 34 ? 97.302 -48.983 -52.588 1.00 26.57 34 PRO D CA 1
ATOM 6801 C C . PRO D 1 34 ? 97.874 -50.375 -52.379 1.00 27.45 34 PRO D C 1
ATOM 6802 O O . PRO D 1 34 ? 98.902 -50.543 -51.719 1.00 27.69 34 PRO D O 1
ATOM 6806 N N . GLY D 1 35 ? 97.161 -51.361 -52.898 1.00 28.00 35 GLY D N 1
ATOM 6807 C CA . GLY D 1 35 ? 97.576 -52.740 -52.790 1.00 28.96 35 GLY D CA 1
ATOM 6808 C C . GLY D 1 35 ? 96.406 -53.708 -52.690 1.00 28.42 35 GLY D C 1
ATOM 6809 O O . GLY D 1 35 ? 95.231 -53.326 -52.794 1.00 27.48 35 GLY D O 1
ATOM 6810 N N . PRO D 1 36 ? 96.720 -54.987 -52.453 1.00 29.13 36 PRO D N 1
ATOM 6811 C CA . PRO D 1 36 ? 95.674 -56.003 -52.489 1.00 28.98 36 PRO D CA 1
ATOM 6812 C C . PRO D 1 36 ? 94.883 -55.987 -51.179 1.00 26.82 36 PRO D C 1
ATOM 6813 O O . PRO D 1 36 ? 95.437 -55.687 -50.107 1.00 25.87 36 PRO D O 1
ATOM 6817 N N . GLY D 1 37 ? 93.596 -56.286 -51.261 1.00 26.25 37 GLY D N 1
ATOM 6818 C CA . GLY D 1 37 ? 92.736 -56.289 -50.077 1.00 24.44 37 GLY D CA 1
ATOM 6819 C C . GLY D 1 37 ? 92.430 -54.901 -49.543 1.00 22.98 37 GLY D C 1
ATOM 6820 O O . GLY D 1 37 ? 91.961 -54.757 -48.401 1.00 21.59 37 GLY D O 1
ATOM 6821 N N . ARG D 1 38 ? 92.655 -53.877 -50.367 1.00 23.41 38 ARG D N 1
ATOM 6822 C CA . ARG D 1 38 ? 92.435 -52.498 -49.917 1.00 22.18 38 ARG D CA 1
ATOM 6823 C C . ARG D 1 38 ? 92.188 -51.501 -51.039 1.00 22.80 38 ARG D C 1
ATOM 6824 O O . ARG D 1 38 ? 92.541 -51.736 -52.199 1.00 24.40 38 ARG D O 1
ATOM 6832 N N . ILE D 1 39 ? 91.552 -50.393 -50.690 1.00 21.70 39 ILE D N 1
ATOM 6833 C CA . ILE D 1 39 ? 91.402 -49.276 -51.608 1.00 22.23 39 ILE D CA 1
ATOM 6834 C C . ILE D 1 39 ? 91.934 -48.015 -50.956 1.00 21.24 39 ILE D C 1
ATOM 6835 O O . ILE D 1 39 ? 92.007 -47.946 -49.738 1.00 20.02 39 ILE D O 1
ATOM 6840 N N . THR D 1 40 ? 92.311 -47.031 -51.765 1.00 21.94 40 THR D N 1
ATOM 6841 C CA . THR D 1 40 ? 92.859 -45.790 -51.233 1.00 21.18 40 THR D CA 1
ATOM 6842 C C . THR D 1 40 ? 91.787 -44.764 -50.942 1.00 20.21 40 THR D C 1
ATOM 6843 O O . THR D 1 40 ? 90.664 -44.885 -51.418 1.00 20.45 40 THR D O 1
ATOM 6847 N N . TRP D 1 41 ? 92.148 -43.757 -50.153 1.00 19.30 41 TRP D N 1
ATOM 6848 C CA . TRP D 1 41 ? 91.238 -42.662 -49.820 1.00 18.50 41 TRP D CA 1
ATOM 6849 C C . TRP D 1 41 ? 90.852 -41.899 -51.027 1.00 19.46 41 TRP D C 1
ATOM 6850 O O . TRP D 1 41 ? 89.682 -41.568 -51.225 1.00 19.44 41 TRP D O 1
ATOM 6861 N N . ASP D 1 42 ? 91.824 -41.647 -51.885 1.00 20.56 42 ASP D N 1
ATOM 6862 C CA . ASP D 1 42 ? 91.551 -40.956 -53.149 1.00 21.82 42 ASP D CA 1
ATOM 6863 C C . ASP D 1 42 ? 90.539 -41.714 -53.992 1.00 22.81 42 ASP D C 1
ATOM 6864 O O . ASP D 1 42 ? 89.680 -41.110 -54.628 1.00 23.45 42 ASP D O 1
ATOM 6869 N N . GLU D 1 43 ? 90.668 -43.033 -54.005 1.00 23.11 43 GLU D N 1
ATOM 6870 C CA . GLU D 1 43 ? 89.789 -43.834 -54.777 1.00 24.19 43 GLU D CA 1
ATOM 6871 C C . GLU D 1 43 ? 88.392 -43.825 -54.190 1.00 23.29 43 GLU D C 1
ATOM 6872 O O . GLU D 1 43 ? 87.406 -43.810 -54.934 1.00 24.32 43 GLU D O 1
ATOM 6878 N N . LEU D 1 44 ? 88.285 -43.854 -52.861 1.00 21.59 44 LEU D N 1
ATOM 6879 C CA . LEU D 1 44 ? 86.960 -43.823 -52.182 1.00 20.81 44 LEU D CA 1
ATOM 6880 C C . LEU D 1 44 ? 86.213 -42.535 -52.497 1.00 21.07 44 LEU D C 1
ATOM 6881 O O . LEU D 1 44 ? 85.014 -42.554 -52.692 1.00 21.54 44 LEU D O 1
ATOM 6886 N N . ALA D 1 45 ? 86.939 -41.420 -52.525 1.00 20.87 45 ALA D N 1
ATOM 6887 C CA . ALA D 1 45 ? 86.357 -40.105 -52.792 1.00 21.16 45 ALA D CA 1
ATOM 6888 C C . ALA D 1 45 ? 85.911 -40.002 -54.237 1.00 23.05 45 ALA D C 1
ATOM 6889 O O . ALA D 1 45 ? 84.911 -39.360 -54.532 1.00 23.67 45 ALA D O 1
ATOM 6891 N N . ALA D 1 46 ? 86.626 -40.681 -55.130 1.00 24.20 46 ALA D N 1
ATOM 6892 C CA . ALA D 1 46 ? 86.362 -40.597 -56.554 1.00 26.33 46 ALA D CA 1
ATOM 6893 C C . ALA D 1 46 ? 85.163 -41.423 -56.950 1.00 27.31 46 ALA D C 1
ATOM 6894 O O . ALA D 1 46 ? 84.250 -40.929 -57.575 1.00 28.54 46 ALA D O 1
ATOM 6896 N N . SER D 1 47 ? 85.186 -42.698 -56.600 1.00 26.93 47 SER D N 1
ATOM 6897 C CA . SER D 1 47 ? 84.188 -43.645 -57.087 1.00 28.14 47 SER D CA 1
ATOM 6898 C C . SER D 1 47 ? 83.256 -44.230 -56.017 1.00 26.87 47 SER D C 1
ATOM 6899 O O . SER D 1 47 ? 82.372 -45.002 -56.341 1.00 27.85 47 SER D O 1
ATOM 6902 N N . GLY D 1 48 ? 83.464 -43.884 -54.754 1.00 24.88 48 GLY D N 1
ATOM 6903 C CA . GLY D 1 48 ? 82.494 -44.207 -53.726 1.00 23.89 48 GLY D CA 1
ATOM 6904 C C . GLY D 1 48 ? 82.761 -45.439 -52.887 1.00 22.88 48 GLY D C 1
ATOM 6905 O O . GLY D 1 48 ? 83.799 -46.066 -52.980 1.00 22.76 48 GLY D O 1
ATOM 6906 N N . LEU D 1 49 ? 81.782 -45.789 -52.068 1.00 22.33 49 LEU D N 1
ATOM 6907 C CA . LEU D 1 49 ? 81.936 -46.864 -51.064 1.00 21.28 49 LEU D CA 1
ATOM 6908 C C . LEU D 1 49 ? 81.840 -48.234 -51.727 1.00 22.34 49 LEU D C 1
ATOM 6909 O O . LEU D 1 49 ? 80.873 -48.500 -52.431 1.00 23.68 49 LEU D O 1
ATOM 6914 N N . PRO D 1 50 ? 82.847 -49.092 -51.526 1.00 21.95 50 PRO D N 1
ATOM 6915 C CA . PRO D 1 50 ? 82.742 -50.423 -52.118 1.00 23.05 50 PRO D CA 1
ATOM 6916 C C . PRO D 1 50 ? 81.692 -51.230 -51.384 1.00 22.75 50 PRO D C 1
ATOM 6917 O O . PRO D 1 50 ? 81.319 -50.869 -50.264 1.00 21.53 50 PRO D O 1
ATOM 6921 N N . SER D 1 51 ? 81.222 -52.309 -52.007 1.00 24.01 51 SER D N 1
ATOM 6922 C CA . SER D 1 51 ? 80.189 -53.149 -51.396 1.00 23.97 51 SER D CA 1
ATOM 6923 C C . SER D 1 51 ? 80.660 -53.652 -50.023 1.00 22.35 51 SER D C 1
ATOM 6924 O O . SER D 1 51 ? 81.736 -54.252 -49.891 1.00 22.03 51 SER D O 1
ATOM 6927 N N . CYS D 1 52 ? 79.874 -53.350 -48.997 1.00 21.54 52 CYS D N 1
ATOM 6928 C CA . CYS D 1 52 ? 80.167 -53.821 -47.652 1.00 20.30 52 CYS D CA 1
ATOM 6929 C C . CYS D 1 52 ? 78.907 -53.794 -46.798 1.00 20.18 52 CYS D C 1
ATOM 6930 O O . CYS D 1 52 ? 78.013 -53.011 -47.054 1.00 20.68 52 CYS D O 1
ATOM 6933 N N . ASP D 1 53 ? 78.867 -54.657 -45.789 1.00 19.68 53 ASP D N 1
ATOM 6934 C CA . ASP D 1 53 ? 77.757 -54.737 -44.853 1.00 19.67 53 ASP D CA 1
ATOM 6935 C C . ASP D 1 53 ? 77.978 -53.819 -43.662 1.00 18.61 53 ASP D C 1
ATOM 6936 O O . ASP D 1 53 ? 77.025 -53.408 -43.009 1.00 18.79 53 ASP D O 1
ATOM 6941 N N . ALA D 1 54 ? 79.243 -53.500 -43.387 1.00 17.72 54 ALA D N 1
ATOM 6942 C CA . ALA D 1 54 ? 79.609 -52.663 -42.252 1.00 16.86 54 ALA D CA 1
ATOM 6943 C C . ALA D 1 54 ? 80.931 -51.933 -42.520 1.00 16.24 54 ALA D C 1
ATOM 6944 O O . ALA D 1 54 ? 81.753 -52.379 -43.339 1.00 16.42 54 ALA D O 1
ATOM 6946 N N . ALA D 1 55 ? 81.117 -50.788 -41.879 1.00 15.71 55 ALA D N 1
ATOM 6947 C CA . ALA D 1 55 ? 82.359 -50.013 -42.021 1.00 15.19 55 ALA D CA 1
ATOM 6948 C C . ALA D 1 55 ? 82.859 -49.533 -40.677 1.00 14.62 55 ALA D C 1
ATOM 6949 O O . ALA D 1 55 ? 82.062 -49.285 -39.775 1.00 14.67 55 ALA D O 1
ATOM 6951 N N . VAL D 1 56 ? 84.185 -49.436 -40.560 1.00 14.31 56 VAL D N 1
ATOM 6952 C CA . VAL D 1 56 ? 84.854 -48.955 -39.364 1.00 13.99 56 VAL D CA 1
ATOM 6953 C C . VAL D 1 56 ? 85.909 -47.953 -39.783 1.00 13.78 56 VAL D C 1
ATOM 6954 O O . VAL D 1 56 ? 86.574 -48.183 -40.786 1.00 13.94 56 VAL D O 1
ATOM 6958 N N . ASN D 1 57 ? 86.101 -46.871 -39.025 1.00 13.58 57 ASN D N 1
ATOM 6959 C CA . ASN D 1 57 ? 87.281 -46.007 -39.221 1.00 13.47 57 ASN D CA 1
ATOM 6960 C C . ASN D 1 57 ? 88.235 -45.991 -38.034 1.00 13.59 57 ASN D C 1
ATOM 6961 O O . ASN D 1 57 ? 87.820 -45.746 -36.897 1.00 13.69 57 ASN D O 1
ATOM 6966 N N . LEU D 1 58 ? 89.507 -46.266 -38.321 1.00 13.82 58 LEU D N 1
ATOM 6967 C CA . LEU D 1 58 ? 90.589 -46.219 -37.350 1.00 14.21 58 LEU D CA 1
ATOM 6968 C C . LEU D 1 58 ? 91.696 -45.228 -37.775 1.00 14.36 58 LEU D C 1
ATOM 6969 O O . LEU D 1 58 ? 92.688 -45.046 -37.074 1.00 14.86 58 LEU D O 1
ATOM 6974 N N . ALA D 1 59 ? 91.520 -44.572 -38.918 1.00 14.09 59 ALA D N 1
ATOM 6975 C CA . ALA D 1 59 ? 92.604 -43.767 -39.514 1.00 14.38 59 ALA D CA 1
ATOM 6976 C C . ALA D 1 59 ? 92.954 -42.556 -38.653 1.00 14.41 59 ALA D C 1
ATOM 6977 O O . ALA D 1 59 ? 92.074 -41.874 -38.170 1.00 14.06 59 ALA D O 1
ATOM 6979 N N . GLY D 1 60 ? 94.244 -42.307 -38.468 1.00 15.01 60 GLY D N 1
ATOM 6980 C CA . GLY D 1 60 ? 94.704 -41.132 -37.735 1.00 15.25 60 GLY D CA 1
ATOM 6981 C C . GLY D 1 60 ? 96.228 -41.035 -37.628 1.00 16.18 60 GLY D C 1
ATOM 6982 O O . GLY D 1 60 ? 96.907 -42.014 -37.370 1.00 16.83 60 GLY D O 1
ATOM 6983 N N . GLU D 1 61 ? 96.761 -39.849 -37.880 1.00 16.38 61 GLU D N 1
ATOM 6984 C CA . GLU D 1 61 ? 98.161 -39.569 -37.617 1.00 17.44 61 GLU D CA 1
ATOM 6985 C C . GLU D 1 61 ? 98.424 -39.855 -36.141 1.00 18.11 61 GLU D C 1
ATOM 6986 O O . GLU D 1 61 ? 97.641 -39.452 -35.266 1.00 17.82 61 GLU D O 1
ATOM 6992 N N . ASN D 1 62 ? 99.513 -40.554 -35.857 1.00 19.24 62 ASN D N 1
ATOM 6993 C CA . ASN D 1 62 ? 99.810 -40.960 -34.499 1.00 20.17 62 ASN D CA 1
ATOM 6994 C C . ASN D 1 62 ? 100.124 -39.776 -33.578 1.00 20.85 62 ASN D C 1
ATOM 6995 O O . ASN D 1 62 ? 101.070 -39.029 -33.798 1.00 21.59 62 ASN D O 1
ATOM 7000 N N . ILE D 1 63 ? 99.356 -39.667 -32.505 1.00 20.83 63 ILE D N 1
ATOM 7001 C CA . ILE D 1 63 ? 99.452 -38.538 -31.603 1.00 21.53 63 ILE D CA 1
ATOM 7002 C C . ILE D 1 63 ? 100.674 -38.605 -30.672 1.00 23.46 63 ILE D C 1
ATOM 7003 O O . ILE D 1 63 ? 101.410 -37.633 -30.537 1.00 24.30 63 ILE D O 1
ATOM 7008 N N . LEU D 1 64 ? 100.864 -39.748 -30.009 1.00 2.00 64 LEU D N 1
ATOM 7009 C CA . LEU D 1 64 ? 101.934 -39.870 -28.968 1.00 2.00 64 LEU D CA 1
ATOM 7010 C C . LEU D 1 64 ? 103.329 -39.786 -29.590 1.00 2.00 64 LEU D C 1
ATOM 7011 O O . LEU D 1 64 ? 104.276 -39.436 -28.887 1.00 2.00 64 LEU D O 1
ATOM 7013 N N . ASN D 1 65 ? 103.476 -40.135 -30.876 1.00 2.00 65 ASN D N 1
ATOM 7014 C CA . ASN D 1 65 ? 104.782 -40.082 -31.583 1.00 2.00 65 ASN D CA 1
ATOM 7015 C C . ASN D 1 65 ? 105.816 -39.026 -31.088 1.00 2.00 65 ASN D C 1
ATOM 7016 O O . ASN D 1 65 ? 105.823 -37.874 -31.556 1.00 2.00 65 ASN D O 1
ATOM 7021 N N . PRO D 1 66 ? 106.726 -39.433 -30.192 1.00 24.93 66 PRO D N 1
ATOM 7022 C CA . PRO D 1 66 ? 107.741 -38.506 -29.613 1.00 26.30 66 PRO D CA 1
ATOM 7023 C C . PRO D 1 66 ? 108.702 -37.901 -30.607 1.00 28.30 66 PRO D C 1
ATOM 7024 O O . PRO D 1 66 ? 109.371 -36.923 -30.289 1.00 29.64 66 PRO D O 1
ATOM 7028 N N . LEU D 1 67 ? 108.783 -38.488 -31.800 1.00 28.70 67 LEU D N 1
ATOM 7029 C CA . LEU D 1 67 ? 109.689 -37.971 -32.839 1.00 30.86 67 LEU D CA 1
ATOM 7030 C C . LEU D 1 67 ? 109.132 -36.711 -33.537 1.00 31.62 67 LEU D C 1
ATOM 7031 O O . LEU D 1 67 ? 109.823 -36.093 -34.346 1.00 33.63 67 LEU D O 1
ATOM 7036 N N . ARG D 1 68 ? 107.878 -36.347 -33.258 1.00 30.21 68 ARG D N 1
ATOM 7037 C CA . ARG D 1 68 ? 107.336 -35.096 -33.818 1.00 31.06 68 ARG D CA 1
ATOM 7038 C C . ARG D 1 68 ? 107.012 -34.084 -32.724 1.00 30.90 68 ARG D C 1
ATOM 7039 O O . ARG D 1 68 ? 106.415 -34.444 -31.696 1.00 29.30 68 ARG D O 1
ATOM 7047 N N . ARG D 1 69 ? 107.460 -32.844 -32.928 1.00 32.80 69 ARG D N 1
ATOM 7048 C CA . ARG D 1 69 ? 107.246 -31.750 -31.974 1.00 33.16 69 ARG D CA 1
ATOM 7049 C C . ARG D 1 69 ? 105.809 -31.317 -32.091 1.00 32.20 69 ARG D C 1
ATOM 7050 O O . ARG D 1 69 ? 105.256 -31.347 -33.175 1.00 32.25 69 ARG D O 1
ATOM 7052 N N . TRP D 1 70 ? 105.189 -30.949 -30.972 1.00 31.42 70 TRP D N 1
ATOM 7053 C CA . TRP D 1 70 ? 103.791 -30.522 -30.990 1.00 30.65 70 TRP D CA 1
ATOM 7054 C C . TRP D 1 70 ? 103.638 -29.122 -31.508 1.00 32.53 70 TRP D C 1
ATOM 7055 O O . TRP D 1 70 ? 103.393 -28.199 -30.749 1.00 33.21 70 TRP D O 1
ATOM 7066 N N . ASN D 1 71 ? 103.786 -28.939 -32.813 1.00 33.59 71 ASN D N 1
ATOM 7067 C CA . ASN D 1 71 ? 103.546 -27.622 -33.417 1.00 35.52 71 ASN D CA 1
ATOM 7068 C C . ASN D 1 71 ? 102.192 -27.570 -34.114 1.00 34.79 71 ASN D C 1
ATOM 7069 O O . ASN D 1 71 ? 101.454 -28.544 -34.131 1.00 32.83 71 ASN D O 1
ATOM 7074 N N . GLU D 1 72 ? 101.893 -26.419 -34.696 1.00 36.55 72 GLU D N 1
ATOM 7075 C CA . GLU D 1 72 ? 100.629 -26.192 -35.362 1.00 36.25 72 GLU D CA 1
ATOM 7076 C C . GLU D 1 72 ? 100.460 -27.121 -36.562 1.00 35.55 72 GLU D C 1
ATOM 7077 O O . GLU D 1 72 ? 99.354 -27.587 -36.835 1.00 34.19 72 GLU D O 1
ATOM 7083 N N . THR D 1 73 ? 101.549 -27.382 -37.277 1.00 36.64 73 THR D N 1
ATOM 7084 C CA . THR D 1 73 ? 101.507 -28.257 -38.451 1.00 36.33 73 THR D CA 1
ATOM 7085 C C . THR D 1 73 ? 101.073 -29.674 -38.093 1.00 33.79 73 THR D C 1
ATOM 7086 O O . THR D 1 73 ? 100.210 -30.253 -38.761 1.00 32.86 73 THR D O 1
ATOM 7090 N N . PHE D 1 74 ? 101.665 -30.192 -37.014 1.00 32.83 74 PHE D N 1
ATOM 7091 C CA . PHE D 1 74 ? 101.387 -31.543 -36.508 1.00 30.61 74 PHE D CA 1
ATOM 7092 C C . PHE D 1 74 ? 99.994 -31.641 -35.907 1.00 28.94 74 PHE D C 1
ATOM 7093 O O . PHE D 1 74 ? 99.278 -32.630 -36.076 1.00 27.44 74 PHE D O 1
ATOM 7101 N N . GLN D 1 75 ? 99.623 -30.585 -35.213 1.00 29.45 75 GLN D N 1
ATOM 7102 C CA . GLN D 1 75 ? 98.261 -30.387 -34.755 1.00 28.47 75 GLN D CA 1
ATOM 7103 C C . GLN D 1 75 ? 97.263 -30.484 -35.900 1.00 28.38 75 GLN D C 1
ATOM 7104 O O . GLN D 1 75 ? 96.270 -31.187 -35.799 1.00 26.91 75 GLN D O 1
ATOM 7110 N N . LYS D 1 76 ? 97.518 -29.749 -36.975 1.00 30.11 76 LYS D N 1
ATOM 7111 C CA . LYS D 1 76 ? 96.647 -29.783 -38.144 1.00 30.31 76 LYS D CA 1
ATOM 7112 C C . LYS D 1 76 ? 96.540 -31.182 -38.744 1.00 29.00 76 LYS D C 1
ATOM 7113 O O . LYS D 1 76 ? 95.449 -31.577 -39.121 1.00 28.17 76 LYS D O 1
ATOM 7119 N N . GLU D 1 77 ? 97.646 -31.923 -38.821 1.00 28.98 77 GLU D N 1
ATOM 7120 C CA . GLU D 1 77 ? 97.558 -33.321 -39.306 1.00 27.83 77 GLU D CA 1
ATOM 7121 C C . GLU D 1 77 ? 96.815 -34.238 -38.341 1.00 25.71 77 GLU D C 1
ATOM 7122 O O . GLU D 1 77 ? 96.114 -35.126 -38.791 1.00 24.80 77 GLU D O 1
ATOM 7128 N N . VAL D 1 78 ? 96.967 -34.043 -37.032 1.00 25.08 78 VAL D N 1
ATOM 7129 C CA . VAL D 1 78 ? 96.288 -34.899 -36.074 1.00 23.29 78 VAL D CA 1
ATOM 7130 C C . VAL D 1 78 ? 94.794 -34.736 -36.294 1.00 22.79 78 VAL D C 1
ATOM 7131 O O . VAL D 1 78 ? 94.042 -35.723 -36.383 1.00 21.65 78 VAL D O 1
ATOM 7135 N N . LEU D 1 79 ? 94.369 -33.485 -36.415 1.00 23.84 79 LEU D N 1
ATOM 7136 C CA . LEU D 1 79 ? 92.962 -33.154 -36.599 1.00 23.68 79 LEU D CA 1
ATOM 7137 C C . LEU D 1 79 ? 92.460 -33.550 -37.972 1.00 23.88 79 LEU D C 1
ATOM 7138 O O . LEU D 1 79 ? 91.489 -34.267 -38.108 1.00 22.94 79 LEU D O 1
ATOM 7143 N N . GLY D 1 80 ? 93.146 -33.070 -38.992 1.00 25.30 80 GLY D N 1
ATOM 7144 C CA . GLY D 1 80 ? 92.731 -33.263 -40.383 1.00 25.92 80 GLY D CA 1
ATOM 7145 C C . GLY D 1 80 ? 92.655 -34.717 -40.783 1.00 24.82 80 GLY D C 1
ATOM 7146 O O . GLY D 1 80 ? 91.730 -35.114 -41.463 1.00 24.61 80 GLY D O 1
ATOM 7147 N N . SER D 1 81 ? 93.641 -35.501 -40.368 1.00 24.30 81 SER D N 1
ATOM 7148 C CA . SER D 1 81 ? 93.682 -36.918 -40.706 1.00 23.47 81 SER D CA 1
ATOM 7149 C C . SER D 1 81 ? 92.457 -37.669 -40.188 1.00 21.96 81 SER D C 1
ATOM 7150 O O . SER D 1 81 ? 91.937 -38.545 -40.861 1.00 21.68 81 SER D O 1
ATOM 7153 N N . ARG D 1 82 ? 91.978 -37.299 -39.009 1.00 21.20 82 ARG D N 1
ATOM 7154 C CA . ARG D 1 82 ? 90.784 -37.931 -38.437 1.00 20.01 82 ARG D CA 1
ATOM 7155 C C . ARG D 1 82 ? 89.446 -37.401 -39.025 1.00 20.38 82 ARG D C 1
ATOM 7156 O O . ARG D 1 82 ? 88.594 -38.184 -39.393 1.00 19.90 82 ARG D O 1
ATOM 7164 N N . LEU D 1 83 ? 89.289 -36.088 -39.145 1.00 21.40 83 LEU D N 1
ATOM 7165 C CA . LEU D 1 83 ? 88.064 -35.520 -39.693 1.00 21.95 83 LEU D CA 1
ATOM 7166 C C . LEU D 1 83 ? 87.879 -35.858 -41.167 1.00 22.60 83 LEU D C 1
ATOM 7167 O O . LEU D 1 83 ? 86.783 -36.217 -41.579 1.00 22.43 83 LEU D O 1
ATOM 7172 N N . GLU D 1 84 ? 88.932 -35.751 -41.961 1.00 23.50 84 GLU D N 1
ATOM 7173 C CA . GLU D 1 84 ? 88.793 -35.925 -43.417 1.00 24.49 84 GLU D CA 1
ATOM 7174 C C . GLU D 1 84 ? 88.466 -37.347 -43.757 1.00 23.63 84 GLU D C 1
ATOM 7175 O O . GLU D 1 84 ? 87.500 -37.589 -44.438 1.00 23.80 84 GLU D O 1
ATOM 7181 N N . THR D 1 85 ? 89.230 -38.296 -43.221 1.00 22.77 85 THR D N 1
ATOM 7182 C CA . THR D 1 85 ? 88.925 -39.720 -43.453 1.00 22.05 85 THR D CA 1
ATOM 7183 C C . THR D 1 85 ? 87.532 -40.094 -42.944 1.00 21.09 85 THR D C 1
ATOM 7184 O O . THR D 1 85 ? 86.776 -40.750 -43.639 1.00 21.19 85 THR D O 1
ATOM 7188 N N . THR D 1 86 ? 87.186 -39.652 -41.744 1.00 20.35 86 THR D N 1
ATOM 7189 C CA . THR D 1 86 ? 85.869 -39.961 -41.175 1.00 19.66 86 THR D CA 1
ATOM 7190 C C . THR D 1 86 ? 84.736 -39.348 -42.016 1.00 20.50 86 THR D C 1
ATOM 7191 O O . THR D 1 86 ? 83.762 -40.026 -42.341 1.00 20.36 86 THR D O 1
ATOM 7195 N N . GLN D 1 87 ? 84.907 -38.099 -42.431 1.00 21.53 87 GLN D N 1
ATOM 7196 C CA . GLN D 1 87 ? 83.900 -37.411 -43.225 1.00 22.53 87 GLN D CA 1
ATOM 7197 C C . GLN D 1 87 ? 83.714 -38.080 -44.593 1.00 23.12 87 GLN D C 1
ATOM 7198 O O . GLN D 1 87 ? 82.596 -38.202 -45.095 1.00 23.45 87 GLN D O 1
ATOM 7204 N N . LEU D 1 88 ? 84.819 -38.529 -45.162 1.00 23.38 88 LEU D N 1
ATOM 7205 C CA . LEU D 1 88 ? 84.828 -39.111 -46.481 1.00 24.22 88 LEU D CA 1
ATOM 7206 C C . LEU D 1 88 ? 84.035 -40.413 -46.464 1.00 23.45 88 LEU D C 1
ATOM 7207 O O . LEU D 1 88 ? 83.298 -40.715 -47.407 1.00 24.15 88 LEU D O 1
ATOM 7212 N N . LEU D 1 89 ? 84.222 -41.192 -45.398 1.00 22.17 89 LEU D N 1
ATOM 7213 C CA . LEU D 1 89 ? 83.475 -42.437 -45.200 1.00 21.51 89 LEU D CA 1
ATOM 7214 C C . LEU D 1 89 ? 81.993 -42.169 -44.947 1.00 21.45 89 LEU D C 1
ATOM 7215 O O . LEU D 1 89 ? 81.131 -42.817 -45.529 1.00 21.78 89 LEU D O 1
ATOM 7220 N N . ALA D 1 90 ? 81.713 -41.212 -44.072 1.00 21.18 90 ALA D N 1
ATOM 7221 C CA . ALA D 1 90 ? 80.336 -40.839 -43.754 1.00 21.33 90 ALA D CA 1
ATOM 7222 C C . ALA D 1 90 ? 79.555 -40.431 -45.004 1.00 22.55 90 ALA D C 1
ATOM 7223 O O . ALA D 1 90 ? 78.461 -40.924 -45.241 1.00 22.77 90 ALA D O 1
ATOM 7225 N N . LYS D 1 91 ? 80.117 -39.526 -45.805 1.00 23.50 91 LYS D N 1
ATOM 7226 C CA . LYS D 1 91 ? 79.460 -39.084 -47.032 1.00 24.84 91 LYS D CA 1
ATOM 7227 C C . LYS D 1 91 ? 79.285 -40.226 -48.019 1.00 25.15 91 LYS D C 1
ATOM 7228 O O . LYS D 1 91 ? 78.281 -40.290 -48.725 1.00 25.94 91 LYS D O 1
ATOM 7234 N N . ALA D 1 92 ? 80.253 -41.129 -48.066 1.00 24.66 92 ALA D N 1
ATOM 7235 C CA . ALA D 1 92 ? 80.177 -42.262 -48.975 1.00 25.11 92 ALA D CA 1
ATOM 7236 C C . ALA D 1 92 ? 79.035 -43.183 -48.572 1.00 24.60 92 ALA D C 1
ATOM 7237 O O . ALA D 1 92 ? 78.336 -43.710 -49.438 1.00 25.42 92 ALA D O 1
ATOM 7239 N N . ILE D 1 93 ? 78.869 -43.391 -47.260 1.00 23.41 93 ILE D N 1
ATOM 7240 C CA . ILE D 1 93 ? 77.781 -44.221 -46.724 1.00 23.06 93 ILE D CA 1
ATOM 7241 C C . ILE D 1 93 ? 76.436 -43.594 -47.078 1.00 23.90 93 ILE D C 1
ATOM 7242 O O . ILE D 1 93 ? 75.534 -44.264 -47.583 1.00 24.49 93 ILE D O 1
ATOM 7247 N N . THR D 1 94 ? 76.310 -42.300 -46.811 1.00 24.10 94 THR D N 1
ATOM 7248 C CA . THR D 1 94 ? 75.064 -41.585 -47.053 1.00 25.02 94 THR D CA 1
ATOM 7249 C C . THR D 1 94 ? 74.648 -41.692 -48.511 1.00 26.30 94 THR D C 1
ATOM 7250 O O . THR D 1 94 ? 73.470 -41.810 -48.786 1.00 27.02 94 THR D O 1
ATOM 7254 N N . LYS D 1 95 ? 75.596 -41.637 -49.442 1.00 26.76 95 LYS D N 1
ATOM 7255 C CA . LYS D 1 95 ? 75.234 -41.626 -50.862 1.00 28.21 95 LYS D CA 1
ATOM 7256 C C . LYS D 1 95 ? 75.335 -42.990 -51.553 1.00 28.44 95 LYS D C 1
ATOM 7257 O O . LYS D 1 95 ? 75.053 -43.105 -52.723 1.00 29.71 95 LYS D O 1
ATOM 7263 N N . ALA D 1 96 ? 75.711 -44.026 -50.814 1.00 27.34 96 ALA D N 1
ATOM 7264 C CA . ALA D 1 96 ? 75.750 -45.384 -51.355 1.00 27.67 96 ALA D CA 1
ATOM 7265 C C . ALA D 1 96 ? 74.321 -45.891 -51.635 1.00 28.39 96 ALA D C 1
ATOM 7266 O O . ALA D 1 96 ? 73.425 -45.676 -50.819 1.00 27.98 96 ALA D O 1
ATOM 7268 N N . PRO D 1 97 ? 74.110 -46.552 -52.785 1.00 29.62 97 PRO D N 1
ATOM 7269 C CA . PRO D 1 97 ? 72.810 -47.119 -53.120 1.00 30.50 97 PRO D CA 1
ATOM 7270 C C . PRO D 1 97 ? 72.429 -48.288 -52.220 1.00 29.82 97 PRO D C 1
ATOM 7271 O O . PRO D 1 97 ? 71.262 -48.428 -51.859 1.00 30.09 97 PRO D O 1
ATOM 7275 N N . GLN D 1 98 ? 73.395 -49.144 -51.903 1.00 29.19 98 GLN D N 1
ATOM 7276 C CA . GLN D 1 98 ? 73.196 -50.265 -50.988 1.00 28.61 98 GLN D CA 1
ATOM 7277 C C . GLN D 1 98 ? 74.037 -49.950 -49.761 1.00 27.03 98 GLN D C 1
ATOM 7278 O O . GLN D 1 98 ? 75.096 -50.547 -49.564 1.00 26.56 98 GLN D O 1
ATOM 7284 N N . PRO D 1 99 ? 73.568 -49.025 -48.910 1.00 26.35 99 PRO D N 1
ATOM 7285 C CA . PRO D 1 99 ? 74.417 -48.632 -47.783 1.00 24.98 99 PRO D CA 1
ATOM 7286 C C . PRO D 1 99 ? 74.603 -49.734 -46.739 1.00 24.28 99 PRO D C 1
ATOM 7287 O O . PRO D 1 99 ? 73.755 -50.604 -46.598 1.00 24.80 99 PRO D O 1
ATOM 7291 N N . PRO D 1 100 ? 75.713 -49.693 -46.006 1.00 23.23 100 PRO D N 1
ATOM 7292 C CA . PRO D 1 100 ? 76.005 -50.695 -44.973 1.00 22.62 100 PRO D CA 1
ATOM 7293 C C . PRO D 1 100 ? 75.087 -50.602 -43.774 1.00 22.29 100 PRO D C 1
ATOM 7294 O O . PRO D 1 100 ? 74.645 -49.502 -43.418 1.00 22.10 100 PRO D O 1
ATOM 7298 N N . LYS D 1 101 ? 74.823 -51.743 -43.147 1.00 22.42 101 LYS D N 1
ATOM 7299 C CA . LYS D 1 101 ? 73.876 -51.806 -42.021 1.00 22.45 101 LYS D CA 1
ATOM 7300 C C . LYS D 1 101 ? 74.524 -51.276 -40.708 1.00 21.33 101 LYS D C 1
ATOM 7301 O O . LYS D 1 101 ? 73.816 -50.865 -39.797 1.00 21.36 101 LYS D O 1
ATOM 7304 N N . ALA D 1 102 ? 75.858 -51.228 -40.627 1.00 20.50 102 ALA D N 1
ATOM 7305 C CA . ALA D 1 102 ? 76.565 -50.689 -39.462 1.00 19.53 102 ALA D CA 1
ATOM 7306 C C . ALA D 1 102 ? 77.762 -49.751 -39.795 1.00 18.87 102 ALA D C 1
ATOM 7307 O O . ALA D 1 102 ? 78.435 -49.935 -40.793 1.00 19.06 102 ALA D O 1
ATOM 7309 N N . TRP D 1 103 ? 78.035 -48.788 -38.903 1.00 18.27 103 TRP D N 1
ATOM 7310 C CA . TRP D 1 103 ? 79.121 -47.806 -39.043 1.00 17.79 103 TRP D CA 1
ATOM 7311 C C . TRP D 1 103 ? 79.693 -47.496 -37.687 1.00 17.08 103 TRP D C 1
ATOM 7312 O O . TRP D 1 103 ? 79.013 -46.927 -36.832 1.00 17.12 103 TRP D O 1
ATOM 7323 N N . VAL D 1 104 ? 80.956 -47.862 -37.474 1.00 16.57 104 VAL D N 1
ATOM 7324 C CA . VAL D 1 104 ? 81.562 -47.834 -36.154 1.00 15.97 104 VAL D CA 1
ATOM 7325 C C . VAL D 1 104 ? 82.825 -46.980 -36.180 1.00 15.63 104 VAL D C 1
ATOM 7326 O O . VAL D 1 104 ? 83.699 -47.183 -37.022 1.00 15.73 104 VAL D O 1
ATOM 7330 N N . LEU D 1 105 ? 82.928 -46.027 -35.255 1.00 15.40 105 LEU D N 1
ATOM 7331 C CA . LEU D 1 105 ? 84.098 -45.141 -35.166 1.00 15.24 105 LEU D CA 1
ATOM 7332 C C . LEU D 1 105 ? 84.806 -45.380 -33.855 1.00 14.75 105 LEU D C 1
ATOM 7333 O O . LEU D 1 105 ? 84.160 -45.617 -32.821 1.00 14.67 105 LEU D O 1
ATOM 7338 N N . VAL D 1 106 ? 86.137 -45.287 -33.876 1.00 14.59 106 VAL D N 1
ATOM 7339 C CA . VAL D 1 106 ? 86.919 -45.276 -32.630 1.00 14.25 106 VAL D CA 1
ATOM 7340 C C . VAL D 1 106 ? 87.407 -43.857 -32.351 1.00 14.46 106 VAL D C 1
ATOM 7341 O O . VAL D 1 106 ? 87.998 -43.200 -33.220 1.00 14.82 106 VAL D O 1
ATOM 7345 N N . THR D 1 107 ? 87.091 -43.359 -31.164 1.00 14.45 107 THR D N 1
ATOM 7346 C CA . THR D 1 107 ? 87.663 -42.114 -30.701 1.00 14.78 107 THR D CA 1
ATOM 7347 C C . THR D 1 107 ? 88.274 -42.382 -29.338 1.00 14.55 107 THR D C 1
ATOM 7348 O O . THR D 1 107 ? 88.779 -43.485 -29.103 1.00 14.15 107 THR D O 1
ATOM 7352 N N . GLY D 1 108 ? 88.251 -41.414 -28.425 1.00 14.94 108 GLY D N 1
ATOM 7353 C CA . GLY D 1 108 ? 89.036 -41.534 -27.196 1.00 14.89 108 GLY D CA 1
ATOM 7354 C C . GLY D 1 108 ? 88.360 -41.057 -25.920 1.00 15.33 108 GLY D C 1
ATOM 7355 O O . GLY D 1 108 ? 87.454 -40.229 -25.943 1.00 15.89 108 GLY D O 1
ATOM 7356 N N . VAL D 1 109 ? 88.855 -41.546 -24.792 1.00 15.26 109 VAL D N 1
ATOM 7357 C CA . VAL D 1 109 ? 88.362 -41.110 -23.495 1.00 15.89 109 VAL D CA 1
ATOM 7358 C C . VAL D 1 109 ? 88.793 -39.678 -23.147 1.00 16.65 109 VAL D C 1
ATOM 7359 O O . VAL D 1 109 ? 88.301 -39.108 -22.182 1.00 17.43 109 VAL D O 1
ATOM 7363 N N . ALA D 1 110 ? 89.666 -39.081 -23.957 1.00 16.65 110 ALA D N 1
ATOM 7364 C CA . ALA D 1 110 ? 89.998 -37.663 -23.819 1.00 17.58 110 ALA D CA 1
ATOM 7365 C C . ALA D 1 110 ? 88.770 -36.742 -23.830 1.00 18.41 110 ALA D C 1
ATOM 7366 O O . ALA D 1 110 ? 88.857 -35.602 -23.420 1.00 19.44 110 ALA D O 1
ATOM 7368 N N . TYR D 1 111 ? 87.647 -37.241 -24.325 1.00 18.11 111 TYR D N 1
ATOM 7369 C CA . TYR D 1 111 ? 86.374 -36.530 -24.251 1.00 18.99 111 TYR D CA 1
ATOM 7370 C C . TYR D 1 111 ? 86.029 -36.098 -22.825 1.00 19.95 111 TYR D C 1
ATOM 7371 O O . TYR D 1 111 ? 85.431 -35.056 -22.628 1.00 21.13 111 TYR D O 1
ATOM 7380 N N . TYR D 1 112 ? 86.359 -36.944 -21.853 1.00 19.60 112 TYR D N 1
ATOM 7381 C CA . TYR D 1 112 ? 85.988 -36.726 -20.471 1.00 20.59 112 TYR D CA 1
ATOM 7382 C C . TYR D 1 112 ? 87.066 -35.920 -19.753 1.00 21.23 112 TYR D C 1
ATOM 7383 O O . TYR D 1 112 ? 88.248 -36.215 -19.848 1.00 20.57 112 TYR D O 1
ATOM 7392 N N . GLN D 1 113 ? 86.631 -34.901 -19.023 1.00 22.70 113 GLN D N 1
ATOM 7393 C CA . GLN D 1 113 ? 87.516 -33.973 -18.317 1.00 23.68 113 GLN D CA 1
ATOM 7394 C C . GLN D 1 113 ? 88.379 -34.715 -17.298 1.00 23.36 113 GLN D C 1
ATOM 7395 O O . GLN D 1 113 ? 87.851 -35.356 -16.393 1.00 23.61 113 GLN D O 1
ATOM 7401 N N . PRO D 1 114 ? 89.710 -34.649 -17.443 1.00 22.94 114 PRO D N 1
ATOM 7402 C CA . PRO D 1 114 ? 90.559 -35.303 -16.469 1.00 22.79 114 PRO D CA 1
ATOM 7403 C C . PRO D 1 114 ? 90.343 -34.713 -15.109 1.00 24.35 114 PRO D C 1
ATOM 7404 O O . PRO D 1 114 ? 90.110 -33.515 -14.990 1.00 25.66 114 PRO D O 1
ATOM 7408 N N . SER D 1 115 ? 90.370 -35.577 -14.100 1.00 24.36 115 SER D N 1
ATOM 7409 C CA . SER D 1 115 ? 89.928 -35.242 -12.752 1.00 25.94 115 SER D CA 1
ATOM 7410 C C . SER D 1 115 ? 90.348 -36.330 -11.787 1.00 25.76 115 SER D C 1
ATOM 7411 O O . SER D 1 115 ? 90.415 -37.505 -12.156 1.00 24.48 115 SER D O 1
ATOM 7414 N N . LEU D 1 116 ? 90.654 -35.944 -10.561 1.00 27.17 116 LEU D N 1
ATOM 7415 C CA . LEU D 1 116 ? 91.021 -36.913 -9.545 1.00 27.30 116 LEU D CA 1
ATOM 7416 C C . LEU D 1 116 ? 89.798 -37.403 -8.777 1.00 28.26 116 LEU D C 1
ATOM 7417 O O . LEU D 1 116 ? 89.877 -38.406 -8.052 1.00 28.34 116 LEU D O 1
ATOM 7422 N N . THR D 1 117 ? 88.677 -36.702 -8.935 1.00 29.15 117 THR D N 1
ATOM 7423 C CA . THR D 1 117 ? 87.454 -36.983 -8.184 1.00 30.49 117 THR D CA 1
ATOM 7424 C C . THR D 1 117 ? 86.288 -37.490 -9.063 1.00 29.77 117 THR D C 1
ATOM 7425 O O . THR D 1 117 ? 85.464 -38.263 -8.598 1.00 30.34 117 THR D O 1
ATOM 7429 N N . ALA D 1 118 ? 86.220 -37.074 -10.322 1.00 28.67 118 ALA D N 1
ATOM 7430 C CA . ALA D 1 118 ? 85.067 -37.392 -11.186 1.00 28.21 118 ALA D CA 1
ATOM 7431 C C . ALA D 1 118 ? 85.006 -38.850 -11.574 1.00 26.82 118 ALA D C 1
ATOM 7432 O O . ALA D 1 118 ? 86.001 -39.560 -11.522 1.00 25.81 118 ALA D O 1
ATOM 7434 N N . GLU D 1 119 ? 83.812 -39.251 -11.995 1.00 26.95 119 GLU D N 1
ATOM 7435 C CA . GLU D 1 119 ? 83.550 -40.570 -12.538 1.00 25.82 119 GLU D CA 1
ATOM 7436 C C . GLU D 1 119 ? 82.633 -40.410 -13.772 1.00 25.32 119 GLU D C 1
ATOM 7437 O O . GLU D 1 119 ? 81.620 -39.743 -13.711 1.00 26.53 119 GLU D O 1
ATOM 7443 N N . TYR D 1 120 ? 83.012 -41.014 -14.886 1.00 23.66 120 TYR D N 1
ATOM 7444 C CA . TYR D 1 120 ? 82.321 -40.798 -16.143 1.00 23.13 120 TYR D CA 1
ATOM 7445 C C . TYR D 1 120 ? 81.774 -42.099 -16.700 1.00 22.47 120 TYR D C 1
ATOM 7446 O O . TYR D 1 120 ? 82.405 -43.152 -16.553 1.00 21.76 120 TYR D O 1
ATOM 7455 N N . ASP D 1 121 ? 80.609 -42.028 -17.345 1.00 22.85 121 ASP D N 1
ATOM 7456 C CA . ASP D 1 121 ? 80.172 -43.112 -18.237 1.00 22.07 121 ASP D CA 1
ATOM 7457 C C . ASP D 1 121 ? 79.794 -42.540 -19.597 1.00 21.53 121 ASP D C 1
ATOM 7458 O O . ASP D 1 121 ? 80.076 -41.378 -19.879 1.00 21.57 121 ASP D O 1
ATOM 7463 N N . GLU D 1 122 ? 79.184 -43.367 -20.442 1.00 21.15 122 GLU D N 1
ATOM 7464 C CA . GLU D 1 122 ? 78.938 -43.003 -21.847 1.00 20.54 122 GLU D CA 1
ATOM 7465 C C . GLU D 1 122 ? 77.946 -41.862 -22.011 1.00 21.65 122 GLU D C 1
ATOM 7466 O O . GLU D 1 122 ? 77.927 -41.194 -23.025 1.00 21.33 122 GLU D O 1
ATOM 7472 N N . ASP D 1 123 ? 77.163 -41.603 -20.982 1.00 23.12 123 ASP D N 1
ATOM 7473 C CA . ASP D 1 123 ? 76.214 -40.509 -21.022 1.00 24.47 123 ASP D CA 1
ATOM 7474 C C . ASP D 1 123 ? 76.803 -39.216 -20.435 1.00 25.04 123 ASP D C 1
ATOM 7475 O O . ASP D 1 123 ? 76.116 -38.198 -20.412 1.00 26.34 123 ASP D O 1
ATOM 7480 N N . SER D 1 124 ? 78.057 -39.235 -19.978 1.00 24.24 124 SER D N 1
ATOM 7481 C CA . SER D 1 124 ? 78.633 -38.061 -19.324 1.00 24.98 124 SER D CA 1
ATOM 7482 C C . SER D 1 124 ? 78.998 -36.978 -20.334 1.00 24.69 124 SER D C 1
ATOM 7483 O O . SER D 1 124 ? 79.399 -37.267 -21.443 1.00 23.41 124 SER D O 1
ATOM 7486 N N . PRO D 1 125 ? 78.869 -35.710 -19.934 1.00 26.07 125 PRO D N 1
ATOM 7487 C CA . PRO D 1 125 ? 79.232 -34.606 -20.820 1.00 26.11 125 PRO D CA 1
ATOM 7488 C C . PRO D 1 125 ? 80.747 -34.394 -20.882 1.00 25.16 125 PRO D C 1
ATOM 7489 O O . PRO D 1 125 ? 81.480 -34.824 -20.015 1.00 24.84 125 PRO D O 1
ATOM 7493 N N . GLY D 1 126 ? 81.178 -33.697 -21.914 1.00 24.90 126 GLY D N 1
ATOM 7494 C CA . GLY D 1 126 ? 82.576 -33.424 -22.158 1.00 24.21 126 GLY D CA 1
ATOM 7495 C C . GLY D 1 126 ? 82.783 -32.851 -23.549 1.00 24.00 126 GLY D C 1
ATOM 7496 O O . GLY D 1 126 ? 81.891 -32.206 -24.114 1.00 24.89 126 GLY D O 1
ATOM 7497 N N . GLY D 1 127 ? 83.985 -33.040 -24.081 1.00 23.02 127 GLY D N 1
ATOM 7498 C CA . GLY D 1 127 ? 84.294 -32.662 -25.453 1.00 22.82 127 GLY D CA 1
ATOM 7499 C C . GLY D 1 127 ? 84.576 -31.194 -25.748 1.00 24.23 127 GLY D C 1
ATOM 7500 O O . GLY D 1 127 ? 84.565 -30.801 -26.911 1.00 24.40 127 GLY D O 1
ATOM 7501 N N . ASP D 1 128 ? 84.869 -30.393 -24.729 1.00 25.38 128 ASP D N 1
ATOM 7502 C CA . ASP D 1 128 ? 84.827 -28.932 -24.888 1.00 27.16 128 ASP D CA 1
ATOM 7503 C C . ASP D 1 128 ? 85.793 -28.107 -24.029 1.00 28.24 128 ASP D C 1
ATOM 7504 O O . ASP D 1 128 ? 85.503 -26.941 -23.750 1.00 30.07 128 ASP D O 1
ATOM 7509 N N . PHE D 1 129 ? 86.897 -28.695 -23.578 1.00 27.30 129 PHE D N 1
ATOM 7510 C CA . PHE D 1 129 ? 87.747 -28.043 -22.562 1.00 28.35 129 PHE D CA 1
ATOM 7511 C C . PHE D 1 129 ? 89.236 -28.049 -22.871 1.00 27.95 129 PHE D C 1
ATOM 7512 O O . PHE D 1 129 ? 90.023 -27.452 -22.141 1.00 28.95 129 PHE D O 1
ATOM 7520 N N . ASP D 1 130 ? 89.635 -28.758 -23.913 1.00 26.63 130 ASP D N 1
ATOM 7521 C CA . ASP D 1 130 ? 91.032 -28.784 -24.348 1.00 26.42 130 ASP D CA 1
ATOM 7522 C C . ASP D 1 130 ? 91.090 -29.311 -25.778 1.00 25.49 130 ASP D C 1
ATOM 7523 O O . ASP D 1 130 ? 90.073 -29.620 -26.370 1.00 25.01 130 ASP D O 1
ATOM 7528 N N . PHE D 1 131 ? 92.282 -29.381 -26.331 1.00 25.43 131 PHE D N 1
ATOM 7529 C CA . PHE D 1 131 ? 92.443 -29.740 -27.728 1.00 24.95 131 PHE D CA 1
ATOM 7530 C C . PHE D 1 131 ? 91.896 -31.141 -28.032 1.00 23.19 131 PHE D C 1
ATOM 7531 O O . PHE D 1 131 ? 91.200 -31.345 -29.029 1.00 22.91 131 PHE D O 1
ATOM 7539 N N . PHE D 1 132 ? 92.217 -32.101 -27.186 1.00 22.15 132 PHE D N 1
ATOM 7540 C CA . PHE D 1 132 ? 91.839 -33.475 -27.454 1.00 20.67 132 PHE D CA 1
ATOM 7541 C C . PHE D 1 132 ? 90.361 -33.761 -27.223 1.00 20.31 132 PHE D C 1
ATOM 7542 O O . PHE D 1 132 ? 89.765 -34.603 -27.909 1.00 19.48 132 PHE D O 1
ATOM 7550 N N . SER D 1 133 ? 89.755 -33.072 -26.263 1.00 21.09 133 SER D N 1
ATOM 7551 C CA . SER D 1 133 ? 88.313 -33.192 -26.059 1.00 21.12 133 SER D CA 1
ATOM 7552 C C . SER D 1 133 ? 87.567 -32.565 -27.245 1.00 21.69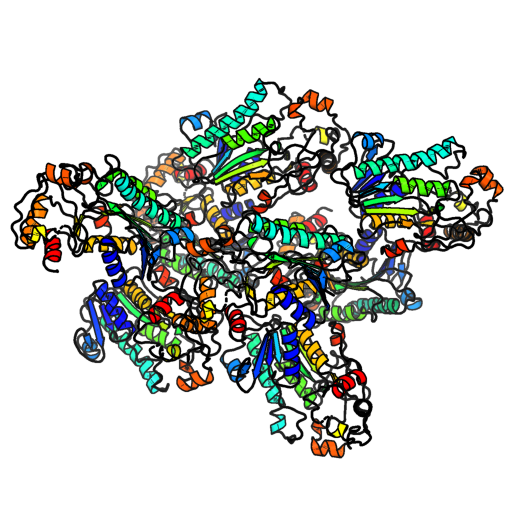 133 SER D C 1
ATOM 7553 O O . SER D 1 133 ? 86.635 -33.180 -27.782 1.00 21.15 133 SER D O 1
ATOM 7556 N N . ASN D 1 134 ? 88.006 -31.383 -27.680 1.00 22.88 134 ASN D N 1
ATOM 7557 C CA . ASN D 1 134 ? 87.458 -30.767 -28.878 1.00 23.57 134 ASN D CA 1
ATOM 7558 C C . ASN D 1 134 ? 87.655 -31.667 -30.080 1.00 22.53 134 ASN D C 1
ATOM 7559 O O . ASN D 1 134 ? 86.783 -31.748 -30.950 1.00 22.57 134 ASN D O 1
ATOM 7564 N N . LEU D 1 135 ? 88.804 -32.325 -30.152 1.00 21.78 135 LEU D N 1
ATOM 7565 C CA . LEU D 1 135 ? 89.062 -33.238 -31.247 1.00 20.96 135 LEU D CA 1
ATOM 7566 C C . LEU D 1 135 ? 87.965 -34.292 -31.279 1.00 19.95 135 LEU D C 1
ATOM 7567 O O . LEU D 1 135 ? 87.299 -34.467 -32.311 1.00 19.96 135 LEU D O 1
ATOM 7572 N N . VAL D 1 136 ? 87.734 -34.962 -30.157 1.00 19.26 136 VAL D N 1
ATOM 7573 C CA . VAL D 1 136 ? 86.745 -36.030 -30.129 1.00 18.46 136 VAL D CA 1
ATOM 7574 C C . VAL D 1 136 ? 85.360 -35.516 -30.563 1.00 19.12 136 VAL D C 1
ATOM 7575 O O . VAL D 1 136 ? 84.688 -36.166 -31.355 1.00 18.76 136 VAL D O 1
ATOM 7579 N N . THR D 1 137 ? 84.955 -34.334 -30.104 1.00 20.24 137 THR D N 1
ATOM 7580 C CA . THR D 1 137 ? 83.658 -33.775 -30.541 1.00 21.10 137 THR D CA 1
ATOM 7581 C C . THR D 1 137 ? 83.564 -33.651 -32.073 1.00 21.28 137 THR D C 1
ATOM 7582 O O . THR D 1 137 ? 82.609 -34.126 -32.676 1.00 21.14 137 THR D O 1
ATOM 7586 N N . LYS D 1 138 ? 84.552 -33.005 -32.681 1.00 21.74 138 LYS D N 1
ATOM 7587 C CA . LYS D 1 138 ? 84.540 -32.750 -34.116 1.00 22.23 138 LYS D CA 1
ATOM 7588 C C . LYS D 1 138 ? 84.607 -34.057 -34.878 1.00 21.12 138 LYS D C 1
ATOM 7589 O O . LYS D 1 138 ? 83.998 -34.222 -35.930 1.00 21.35 138 LYS D O 1
ATOM 7595 N N . TRP D 1 139 ? 85.397 -34.973 -34.339 1.00 20.07 139 TRP D N 1
ATOM 7596 C CA . TRP D 1 139 ? 85.631 -36.293 -34.913 1.00 19.11 139 TRP D CA 1
ATOM 7597 C C . TRP D 1 139 ? 84.355 -37.072 -34.961 1.00 18.70 139 TRP D C 1
ATOM 7598 O O . TRP D 1 139 ? 83.993 -37.623 -36.000 1.00 18.66 139 TRP D O 1
ATOM 7609 N N . GLU D 1 140 ? 83.649 -37.100 -33.841 1.00 18.57 140 GLU D N 1
ATOM 7610 C CA . GLU D 1 140 ? 82.369 -37.758 -33.787 1.00 18.45 140 GLU D CA 1
ATOM 7611 C C . GLU D 1 140 ? 81.345 -37.044 -34.677 1.00 19.41 140 GLU D C 1
ATOM 7612 O O . GLU D 1 140 ? 80.564 -37.688 -35.356 1.00 19.36 140 GLU D O 1
ATOM 7618 N N . ALA D 1 141 ? 81.373 -35.720 -34.695 1.00 20.41 141 ALA D N 1
ATOM 7619 C CA . ALA D 1 141 ? 80.450 -34.950 -35.530 1.00 21.53 141 ALA D CA 1
ATOM 7620 C C . ALA D 1 141 ? 80.655 -35.297 -37.004 1.00 21.52 141 ALA D C 1
ATOM 7621 O O . ALA D 1 141 ? 79.700 -35.391 -37.759 1.00 21.99 141 ALA D O 1
ATOM 7623 N N . ALA D 1 142 ? 81.907 -35.520 -37.396 1.00 21.10 142 ALA D N 1
ATOM 7624 C CA . ALA D 1 142 ? 82.223 -35.879 -38.778 1.00 21.27 142 ALA D CA 1
ATOM 7625 C C . ALA D 1 142 ? 81.640 -37.241 -39.152 1.00 20.54 142 ALA D C 1
ATOM 7626 O O . ALA D 1 142 ? 81.302 -37.466 -40.308 1.00 20.99 142 ALA D O 1
ATOM 7628 N N . ALA D 1 143 ? 81.518 -38.141 -38.173 1.00 19.57 143 ALA D N 1
ATOM 7629 C CA . ALA D 1 143 ? 80.988 -39.503 -38.405 1.00 19.00 143 ALA D CA 1
ATOM 7630 C C . ALA D 1 143 ? 79.478 -39.560 -38.409 1.00 19.46 143 ALA D C 1
ATOM 7631 O O . ALA D 1 143 ? 78.906 -40.523 -38.883 1.00 19.36 143 ALA D O 1
ATOM 7633 N N . ARG D 1 144 ? 78.829 -38.528 -37.898 1.00 20.14 144 ARG D N 1
ATOM 7634 C CA . ARG D 1 144 ? 77.391 -38.596 -37.654 1.00 20.69 144 ARG D CA 1
ATOM 7635 C C . ARG D 1 144 ? 76.598 -38.557 -38.957 1.00 21.48 144 ARG D C 1
ATOM 7636 O O . ARG D 1 144 ? 76.670 -37.593 -39.710 1.00 22.30 144 ARG D O 1
ATOM 7644 N N . LEU D 1 145 ? 75.883 -39.643 -39.233 1.00 21.35 145 LEU D N 1
ATOM 7645 C CA . LEU D 1 145 ? 75.069 -39.736 -40.437 1.00 22.17 145 LEU D CA 1
ATOM 7646 C C . LEU D 1 145 ? 73.709 -39.178 -40.124 1.00 23.20 145 LEU D C 1
ATOM 7647 O O . LEU D 1 145 ? 73.172 -39.466 -39.049 1.00 23.12 145 LEU D O 1
ATOM 7652 N N . PRO D 1 146 ? 73.134 -38.384 -41.047 1.00 24.34 146 PRO D N 1
ATOM 7653 C CA . PRO D 1 146 ? 71.682 -38.163 -40.948 1.00 25.48 146 PRO D CA 1
ATOM 7654 C C . PRO D 1 146 ? 70.955 -39.416 -41.456 1.00 25.49 146 PRO D C 1
ATOM 7655 O O . PRO D 1 146 ? 71.535 -40.250 -42.181 1.00 24.89 146 PRO D O 1
ATOM 7659 N N . GLY D 1 147 ? 69.724 -39.603 -41.040 1.00 26.29 147 GLY D N 1
ATOM 7660 C CA . GLY D 1 147 ? 69.006 -40.810 -41.445 1.00 26.48 147 GLY D CA 1
ATOM 7661 C C . GLY D 1 147 ? 69.368 -41.983 -40.542 1.00 25.47 147 GLY D C 1
ATOM 7662 O O . GLY D 1 147 ? 70.417 -42.004 -39.928 1.00 24.39 147 GLY D O 1
ATOM 7663 N N . ASP D 1 148 ? 68.448 -42.933 -40.450 1.00 26.02 148 ASP D N 1
ATOM 7664 C CA . ASP D 1 148 ? 68.531 -44.011 -39.481 1.00 25.49 148 ASP D CA 1
ATOM 7665 C C . ASP D 1 148 ? 68.769 -45.374 -40.167 1.00 25.18 148 ASP D C 1
ATOM 7666 O O . ASP D 1 148 ? 68.760 -46.406 -39.501 1.00 24.99 148 ASP D O 1
ATOM 7671 N N . SER D 1 149 ? 68.977 -45.392 -41.489 1.00 25.32 149 SER D N 1
ATOM 7672 C CA . SER D 1 149 ? 69.228 -46.647 -42.222 1.00 25.25 149 SER D CA 1
ATOM 7673 C C . SER D 1 149 ? 70.447 -47.422 -41.782 1.00 24.06 149 SER D C 1
ATOM 7674 O O . SER D 1 149 ? 70.527 -48.618 -42.022 1.00 24.17 149 SER D O 1
ATOM 7677 N N . THR D 1 150 ? 71.429 -46.726 -41.232 1.00 23.08 150 THR D N 1
ATOM 7678 C CA . THR D 1 150 ? 72.667 -47.357 -40.820 1.00 22.01 150 THR D CA 1
ATOM 7679 C C . THR D 1 150 ? 72.866 -47.191 -39.321 1.00 21.41 150 THR D C 1
ATOM 7680 O O . THR D 1 150 ? 72.889 -46.080 -38.810 1.00 21.30 150 THR D O 1
ATOM 7684 N N . ARG D 1 151 ? 73.028 -48.326 -38.645 1.00 21.18 151 ARG D N 1
ATOM 7685 C CA . ARG D 1 151 ? 73.323 -48.398 -37.215 1.00 20.69 151 ARG D CA 1
ATOM 7686 C C . ARG D 1 151 ? 74.671 -47.704 -36.933 1.00 19.62 151 ARG D C 1
ATOM 7687 O O . ARG D 1 151 ? 75.648 -47.927 -37.645 1.00 19.12 151 ARG D O 1
ATOM 7695 N N . GLN D 1 152 ? 74.704 -46.838 -35.925 1.00 19.45 152 GLN D N 1
ATOM 7696 C CA . GLN D 1 152 ? 75.889 -46.020 -35.632 1.00 18.66 152 GLN D CA 1
ATOM 7697 C C . GLN D 1 152 ? 76.414 -46.346 -34.251 1.00 18.18 152 GLN D C 1
ATOM 7698 O O . GLN D 1 152 ? 75.666 -46.359 -33.266 1.00 18.68 152 GLN D O 1
ATOM 7704 N N . VAL D 1 153 ? 77.713 -46.605 -34.175 1.00 17.36 153 VAL D N 1
ATOM 7705 C CA . VAL D 1 153 ? 78.377 -46.878 -32.896 1.00 16.91 153 VAL D CA 1
ATOM 7706 C C . VAL D 1 153 ? 79.662 -46.049 -32.816 1.00 16.27 153 VAL D C 1
ATOM 7707 O O . VAL D 1 153 ? 80.382 -45.896 -33.798 1.00 16.03 153 VAL D O 1
ATOM 7711 N N . VAL D 1 154 ? 79.928 -45.476 -31.658 1.00 16.20 154 VAL D N 1
ATOM 7712 C CA . VAL D 1 154 ? 81.189 -44.800 -31.432 1.00 15.71 154 VAL D CA 1
ATOM 7713 C C . VAL D 1 154 ? 81.818 -45.420 -30.186 1.00 15.38 154 VAL D C 1
ATOM 7714 O O . VAL D 1 154 ? 81.196 -45.428 -29.127 1.00 15.78 154 VAL D O 1
ATOM 7718 N N . VAL D 1 155 ? 83.028 -45.961 -30.320 1.00 14.83 155 VAL D N 1
ATOM 7719 C CA . VAL D 1 155 ? 83.753 -46.512 -29.183 1.00 14.58 155 VAL D CA 1
ATOM 7720 C C . VAL D 1 155 ? 84.850 -45.566 -28.755 1.00 14.37 155 VAL D C 1
ATOM 7721 O O . VAL D 1 155 ? 85.822 -45.351 -29.476 1.00 14.12 155 VAL D O 1
ATOM 7725 N N . ARG D 1 156 ? 84.680 -44.984 -27.571 1.00 14.65 156 ARG D N 1
ATOM 7726 C CA . ARG D 1 156 ? 85.706 -44.093 -26.981 1.00 14.63 156 ARG D CA 1
ATOM 7727 C C . ARG D 1 156 ? 86.695 -44.941 -26.224 1.00 14.31 156 ARG D C 1
ATOM 7728 O O . ARG D 1 156 ? 86.358 -45.539 -25.215 1.00 14.52 156 ARG D O 1
ATOM 7736 N N . SER D 1 157 ? 87.907 -45.037 -26.751 1.00 13.97 157 SER D N 1
ATOM 7737 C CA . SER D 1 157 ? 88.879 -46.003 -26.259 1.00 13.75 157 SER D CA 1
ATOM 7738 C C . SER D 1 157 ? 89.831 -45.408 -25.239 1.00 13.90 157 SER D C 1
ATOM 7739 O O . SER D 1 157 ? 90.242 -44.260 -25.349 1.00 14.09 157 SER D O 1
ATOM 7742 N N . GLY D 1 158 ? 90.196 -46.216 -24.256 1.00 13.94 158 GLY D N 1
ATOM 7743 C CA . GLY D 1 158 ? 91.322 -45.909 -23.386 1.00 14.10 158 GLY D CA 1
ATOM 7744 C C . GLY D 1 158 ? 92.611 -46.341 -24.040 1.00 13.92 158 GLY D C 1
ATOM 7745 O O . GLY D 1 158 ? 92.631 -46.595 -25.235 1.00 13.73 158 GLY D O 1
ATOM 7746 N N . VAL D 1 159 ? 93.688 -46.400 -23.262 1.00 14.13 159 VAL D N 1
ATOM 7747 C CA . VAL D 1 159 ? 95.001 -46.806 -23.782 1.00 14.18 159 VAL D CA 1
ATOM 7748 C C . VAL D 1 159 ? 94.948 -48.282 -24.125 1.00 14.08 159 VAL D C 1
ATOM 7749 O O . VAL D 1 159 ? 94.575 -49.098 -23.271 1.00 14.18 159 VAL D O 1
ATOM 7753 N N . VAL D 1 160 ? 95.302 -48.615 -25.362 1.00 14.08 160 VAL D N 1
ATOM 7754 C CA . VAL D 1 160 ? 95.161 -49.963 -25.852 1.00 14.16 160 VAL D CA 1
ATOM 7755 C C . VAL D 1 160 ? 96.467 -50.666 -25.625 1.00 14.61 160 VAL D C 1
ATOM 7756 O O . VAL D 1 160 ? 97.479 -50.301 -26.219 1.00 14.92 160 VAL D O 1
ATOM 7760 N N . LEU D 1 161 ? 96.457 -51.657 -24.742 1.00 14.83 161 LEU D N 1
ATOM 7761 C CA . LEU D 1 161 ? 97.685 -52.346 -24.359 1.00 15.40 161 LEU D CA 1
ATOM 7762 C C . LEU D 1 161 ? 97.787 -53.662 -25.111 1.00 15.88 161 LEU D C 1
ATOM 7763 O O . LEU D 1 161 ? 96.864 -54.470 -25.076 1.00 15.91 161 LEU D O 1
ATOM 7768 N N . GLY D 1 162 ? 98.906 -53.886 -25.787 1.00 16.45 162 GLY D N 1
ATOM 7769 C CA . GLY D 1 162 ? 99.086 -55.118 -26.509 1.00 17.15 162 GLY D CA 1
ATOM 7770 C C . GLY D 1 162 ? 100.491 -55.307 -27.032 1.00 18.05 162 GLY D C 1
ATOM 7771 O O . GLY D 1 162 ? 101.277 -54.348 -27.131 1.00 18.08 162 GLY D O 1
ATOM 7772 N N . ARG D 1 163 ? 100.811 -56.552 -27.390 1.00 18.98 163 ARG D N 1
ATOM 7773 C CA . ARG D 1 163 ? 102.089 -56.849 -28.033 1.00 20.11 163 ARG D CA 1
ATOM 7774 C C . ARG D 1 163 ? 102.062 -56.204 -29.434 1.00 20.19 163 ARG D C 1
ATOM 7775 O O . ARG D 1 163 ? 101.002 -56.064 -30.071 1.00 19.63 163 ARG D O 1
ATOM 7777 N N . GLY D 1 164 ? 103.231 -55.780 -29.892 1.00 21.00 164 GLY D N 1
ATOM 7778 C CA . GLY D 1 164 ? 103.421 -55.442 -31.292 1.00 21.63 164 GLY D CA 1
ATOM 7779 C C . GLY D 1 164 ? 102.835 -54.112 -31.704 1.00 20.76 164 GLY D C 1
ATOM 7780 O O . GLY D 1 164 ? 102.373 -53.959 -32.846 1.00 20.95 164 GLY D O 1
ATOM 7781 N N . GLY D 1 165 ? 102.836 -53.145 -30.795 1.00 19.94 165 GLY D N 1
ATOM 7782 C CA . GLY D 1 165 ? 102.495 -51.777 -31.168 1.00 19.44 165 GLY D CA 1
ATOM 7783 C C . GLY D 1 165 ? 101.864 -50.970 -30.068 1.00 18.31 165 GLY D C 1
ATOM 7784 O O . GLY D 1 165 ? 101.885 -51.366 -28.902 1.00 17.99 165 GLY D O 1
ATOM 7785 N N . GLY D 1 166 ? 101.341 -49.811 -30.455 1.00 17.91 166 GLY D N 1
ATOM 7786 C CA . GLY D 1 166 ? 100.729 -48.872 -29.533 1.00 17.08 166 GLY D CA 1
ATOM 7787 C C . GLY D 1 166 ? 101.682 -48.327 -28.494 1.00 17.36 166 GLY D C 1
ATOM 7788 O O . GLY D 1 166 ? 102.894 -48.245 -28.700 1.00 18.28 166 GLY D O 1
ATOM 7789 N N . ALA D 1 167 ? 101.138 -48.021 -27.326 1.00 16.71 167 ALA D N 1
ATOM 7790 C CA . ALA D 1 167 ? 101.938 -47.518 -26.221 1.00 17.01 167 ALA D CA 1
ATOM 7791 C C . ALA D 1 167 ? 103.008 -48.517 -25.753 1.00 17.62 167 ALA D C 1
ATOM 7792 O O . ALA D 1 167 ? 104.101 -48.121 -25.392 1.00 18.34 167 ALA D O 1
ATOM 7802 N N . GLY D 1 169 ? 104.705 -50.496 -27.457 1.00 19.48 169 GLY D N 1
ATOM 7803 C CA . GLY D 1 169 ? 105.860 -50.296 -28.334 1.00 20.75 169 GLY D CA 1
ATOM 7804 C C . GLY D 1 169 ? 106.932 -49.392 -27.715 1.00 21.41 169 GLY D C 1
ATOM 7805 O O . GLY D 1 169 ? 108.098 -49.680 -27.804 1.00 22.62 169 GLY D O 1
ATOM 7806 N N . HIS D 1 170 ? 106.518 -48.327 -27.051 1.00 20.75 170 HIS D N 1
ATOM 7807 C CA . HIS D 1 170 ? 107.438 -47.411 -26.368 1.00 21.42 170 HIS D CA 1
ATOM 7808 C C . HIS D 1 170 ? 107.884 -47.808 -24.985 1.00 21.45 170 HIS D C 1
ATOM 7809 O O . HIS D 1 170 ? 108.976 -47.402 -24.546 1.00 22.44 170 HIS D O 1
ATOM 7824 N N . LEU D 1 172 ? 107.879 -51.036 -23.468 1.00 21.38 172 LEU D N 1
ATOM 7825 C CA . LEU D 1 172 ? 108.180 -52.418 -23.145 1.00 21.92 172 LEU D CA 1
ATOM 7826 C C . LEU D 1 172 ? 109.662 -52.638 -22.883 1.00 23.36 172 LEU D C 1
ATOM 7827 O O . LEU D 1 172 ? 110.022 -53.287 -21.902 1.00 23.78 172 LEU D O 1
ATOM 7832 N N . LEU D 1 173 ? 110.525 -52.087 -23.727 1.00 24.27 173 LEU D N 1
ATOM 7833 C CA . LEU D 1 173 ? 111.963 -52.289 -23.540 1.00 25.86 173 LEU D CA 1
ATOM 7834 C C . LEU D 1 173 ? 112.480 -51.605 -22.274 1.00 26.01 173 LEU D C 1
ATOM 7835 O O . LEU D 1 173 ? 113.193 -52.231 -21.503 1.00 26.84 173 LEU D O 1
ATOM 7840 N N . PRO D 1 174 ? 112.133 -50.324 -22.059 1.00 25.37 174 PRO D N 1
ATOM 7841 C CA . PRO D 1 174 ? 112.574 -49.691 -20.809 1.00 25.63 174 PRO D CA 1
ATOM 7842 C C . PRO D 1 174 ? 112.104 -50.423 -19.548 1.00 25.11 174 PRO D C 1
ATOM 7843 O O . PRO D 1 174 ? 112.888 -50.672 -18.644 1.00 25.98 174 PRO D O 1
ATOM 7847 N N . PHE D 1 175 ? 110.834 -50.803 -19.510 1.00 23.86 175 PHE D N 1
ATOM 7848 C CA . PHE D 1 175 ? 110.341 -51.563 -18.375 1.00 23.57 175 PHE D CA 1
ATOM 7849 C C . PHE D 1 175 ? 111.124 -52.862 -18.184 1.00 24.65 175 PHE D C 1
ATOM 7850 O O . PHE D 1 175 ? 111.488 -53.216 -17.072 1.00 25.23 175 PHE D O 1
ATOM 7858 N N . ARG D 1 176 ? 111.365 -53.568 -19.282 1.00 25.07 176 ARG D N 1
ATOM 7859 C CA . ARG D 1 176 ? 112.121 -54.819 -19.241 1.00 26.33 176 ARG D CA 1
ATOM 7860 C C . ARG D 1 176 ? 113.518 -54.632 -18.705 1.00 27.76 176 ARG D C 1
ATOM 7861 O O . ARG D 1 176 ? 114.104 -55.574 -18.187 1.00 28.83 176 ARG D O 1
ATOM 7869 N N . LEU D 1 177 ? 114.046 -53.421 -18.831 1.00 27.91 177 LEU D N 1
ATOM 7870 C CA . LEU D 1 177 ? 115.400 -53.129 -18.390 1.00 29.42 177 LEU D CA 1
ATOM 7871 C C . LEU D 1 177 ? 115.441 -52.511 -16.999 1.00 29.30 177 LEU D C 1
ATOM 7872 O O . LEU D 1 177 ? 116.508 -52.110 -16.532 1.00 30.52 177 LEU D O 1
ATOM 7877 N N . GLY D 1 178 ? 114.291 -52.438 -16.333 1.00 28.00 178 GLY D N 1
ATOM 7878 C CA . GLY D 1 178 ? 114.196 -51.878 -14.985 1.00 27.97 178 GLY D CA 1
ATOM 7879 C C . GLY D 1 178 ? 114.146 -50.363 -14.908 1.00 27.69 178 GLY D C 1
ATOM 7880 O O . GLY D 1 178 ? 114.421 -49.784 -13.852 1.00 28.17 178 GLY D O 1
ATOM 7881 N N . LEU D 1 179 ? 113.809 -49.727 -16.029 1.00 27.08 179 LEU D N 1
ATOM 7882 C CA . LEU D 1 179 ? 113.776 -48.264 -16.143 1.00 27.00 179 LEU D CA 1
ATOM 7883 C C . LEU D 1 179 ? 112.354 -47.743 -16.052 1.00 25.56 179 LEU D C 1
ATOM 7884 O O . LEU D 1 179 ? 112.102 -46.556 -16.208 1.00 25.41 179 LEU D O 1
ATOM 7889 N N . GLY D 1 180 ? 111.417 -48.646 -15.811 1.00 24.66 180 GLY D N 1
ATOM 7890 C CA . GLY D 1 180 ? 110.016 -48.264 -15.691 1.00 23.44 180 GLY D CA 1
ATOM 7891 C C . GLY D 1 180 ? 109.687 -47.607 -14.370 1.00 23.58 180 GLY D C 1
ATOM 7892 O O . GLY D 1 180 ? 110.484 -47.625 -13.417 1.00 24.57 180 GLY D O 1
ATOM 7893 N N . GLY D 1 181 ? 108.481 -47.047 -14.322 1.00 22.72 181 GLY D N 1
ATOM 7894 C CA . GLY D 1 181 ? 107.952 -46.448 -13.097 1.00 22.92 181 GLY D CA 1
ATOM 7895 C C . GLY D 1 181 ? 106.789 -45.508 -13.322 1.00 22.23 181 GLY D C 1
ATOM 7896 O O . GLY D 1 181 ? 106.308 -45.359 -14.448 1.00 21.47 181 GLY D O 1
ATOM 7897 N N . PRO D 1 182 ? 106.306 -44.884 -12.240 1.00 22.63 182 PRO D N 1
ATOM 7898 C CA . PRO D 1 182 ? 105.174 -43.978 -12.358 1.00 22.22 182 PRO D CA 1
ATOM 7899 C C . PRO D 1 182 ? 105.504 -42.716 -13.133 1.00 22.43 182 PRO D C 1
ATOM 7900 O O . PRO D 1 182 ? 106.642 -42.247 -13.101 1.00 23.31 182 PRO D O 1
ATOM 7904 N N . ILE D 1 183 ? 104.502 -42.198 -13.830 1.00 21.77 183 ILE D N 1
ATOM 7905 C CA . ILE D 1 183 ? 104.584 -40.942 -14.543 1.00 22.08 183 ILE D CA 1
ATOM 7906 C C . ILE D 1 183 ? 103.962 -39.865 -13.653 1.00 22.81 183 ILE D C 1
ATOM 7907 O O . ILE D 1 183 ? 102.776 -39.915 -13.341 1.00 22.42 183 ILE D O 1
ATOM 7912 N N . GLY D 1 184 ? 104.749 -38.875 -13.268 1.00 24.03 184 GLY D N 1
ATOM 7913 C CA . GLY D 1 184 ? 104.245 -37.792 -12.424 1.00 25.02 184 GLY D CA 1
ATOM 7914 C C . GLY D 1 184 ? 104.003 -38.283 -11.016 1.00 25.44 184 GLY D C 1
ATOM 7915 O O . GLY D 1 184 ? 104.860 -38.968 -10.442 1.00 25.73 184 GLY D O 1
ATOM 7916 N N . SER D 1 185 ? 102.856 -37.944 -10.443 1.00 25.65 185 SER D N 1
ATOM 7917 C CA . SER D 1 185 ? 102.517 -38.421 -9.100 1.00 26.24 185 SER D CA 1
ATOM 7918 C C . SER D 1 185 ? 102.178 -39.901 -9.114 1.00 25.16 185 SER D C 1
ATOM 7919 O O . SER D 1 185 ? 102.321 -40.581 -8.100 1.00 25.67 185 SER D O 1
ATOM 7922 N N . GLY D 1 186 ? 101.690 -40.381 -10.253 1.00 23.85 186 GLY D N 1
ATOM 7923 C CA . GLY D 1 186 ? 101.202 -41.743 -10.372 1.00 22.93 186 GLY D CA 1
ATOM 7924 C C . GLY D 1 186 ? 99.773 -41.912 -9.891 1.00 22.96 186 GLY D C 1
ATOM 7925 O O . GLY D 1 186 ? 99.185 -42.980 -10.066 1.00 22.29 186 GLY D O 1
ATOM 7926 N N . HIS D 1 187 ? 99.212 -40.874 -9.270 1.00 23.93 187 HIS D N 1
ATOM 7927 C CA . HIS D 1 187 ? 97.866 -40.962 -8.697 1.00 24.33 187 HIS D CA 1
ATOM 7928 C C . HIS D 1 187 ? 96.788 -40.926 -9.735 1.00 23.39 187 HIS D C 1
ATOM 7929 O O . HIS D 1 187 ? 95.657 -41.305 -9.457 1.00 23.53 187 HIS D O 1
ATOM 7936 N N . GLN D 1 188 ? 97.116 -40.453 -10.932 1.00 22.60 188 GLN D N 1
ATOM 7937 C CA . GLN D 1 188 ? 96.114 -40.236 -11.974 1.00 21.87 188 GLN D CA 1
ATOM 7938 C C . GLN D 1 188 ? 95.483 -41.536 -12.448 1.00 20.85 188 GLN D C 1
ATOM 7939 O O . GLN D 1 188 ? 96.133 -42.569 -12.509 1.00 20.33 188 GLN D O 1
ATOM 7945 N N . PHE D 1 189 ? 94.211 -41.469 -12.798 1.00 20.70 189 PHE D N 1
ATOM 7946 C CA . PHE D 1 189 ? 93.536 -42.633 -13.364 1.00 19.84 189 PHE D CA 1
ATOM 7947 C C . PHE D 1 189 ? 94.160 -43.041 -14.707 1.00 18.65 189 PHE D C 1
ATOM 7948 O O . PHE D 1 189 ? 94.605 -42.211 -15.514 1.00 18.42 189 PHE D O 1
ATOM 7956 N N . PHE D 1 190 ? 94.201 -44.340 -14.918 1.00 18.09 190 PHE D N 1
ATOM 7957 C CA . PHE D 1 190 ? 94.792 -44.931 -16.101 1.00 17.19 190 PHE D CA 1
ATOM 7958 C C . PHE D 1 190 ? 93.713 -45.768 -16.804 1.00 16.65 190 PHE D C 1
ATOM 7959 O O . PHE D 1 190 ? 93.596 -46.977 -16.556 1.00 16.65 190 PHE D O 1
ATOM 7967 N N . PRO D 1 191 ? 92.873 -45.115 -17.624 1.00 16.38 191 PRO D N 1
ATOM 7968 C CA . PRO D 1 191 ? 91.921 -45.868 -18.442 1.00 15.91 191 PRO D CA 1
ATOM 7969 C C . PRO D 1 191 ? 92.640 -46.679 -19.513 1.00 15.24 191 PRO D C 1
ATOM 7970 O O . PRO D 1 191 ? 93.400 -46.119 -20.300 1.00 14.98 191 PRO D O 1
ATOM 7974 N N . TRP D 1 192 ? 92.413 -47.981 -19.530 1.00 15.18 192 TRP D N 1
ATOM 7975 C CA . TRP D 1 192 ? 93.137 -48.877 -20.421 1.00 14.82 192 TRP D CA 1
ATOM 7976 C C . TRP D 1 192 ? 92.224 -49.975 -20.896 1.00 14.78 192 TRP D C 1
ATOM 7977 O O . TRP D 1 192 ? 91.169 -50.208 -20.311 1.00 15.14 192 TRP D O 1
ATOM 7988 N N . ILE D 1 193 ? 92.630 -50.651 -21.964 1.00 14.54 193 ILE D N 1
ATOM 7989 C CA . ILE D 1 193 ? 91.953 -51.848 -22.450 1.00 14.69 193 ILE D CA 1
ATOM 7990 C C . ILE D 1 193 ? 92.976 -52.741 -23.150 1.00 14.78 193 ILE D C 1
ATOM 7991 O O . ILE D 1 193 ? 93.906 -52.256 -23.791 1.00 14.59 193 ILE D O 1
ATOM 7996 N N . HIS D 1 194 ? 92.819 -54.044 -23.002 1.00 15.30 194 HIS D N 1
ATOM 7997 C CA . HIS D 1 194 ? 93.641 -54.991 -23.731 1.00 15.63 194 HIS D CA 1
ATOM 7998 C C . HIS D 1 194 ? 93.216 -54.997 -25.175 1.00 15.43 194 HIS D C 1
ATOM 7999 O O . HIS D 1 194 ? 92.023 -54.911 -25.486 1.00 15.29 194 HIS D O 1
ATOM 8006 N N . ILE D 1 195 ? 94.185 -55.046 -26.074 1.00 15.55 195 ILE D N 1
ATOM 8007 C CA . ILE D 1 195 ? 93.893 -54.976 -27.491 1.00 15.51 195 ILE D CA 1
ATOM 8008 C C . ILE D 1 195 ? 92.868 -56.017 -27.916 1.00 15.92 195 ILE D C 1
ATOM 8009 O O . ILE D 1 195 ? 92.058 -55.744 -28.781 1.00 15.75 195 ILE D O 1
ATOM 8014 N N . GLY D 1 196 ? 92.908 -57.207 -27.331 1.00 16.61 196 GLY D N 1
ATOM 8015 C CA . GLY D 1 196 ? 91.951 -58.239 -27.659 1.00 17.23 196 GLY D CA 1
ATOM 8016 C C . GLY D 1 196 ? 90.537 -57.830 -27.327 1.00 16.90 196 GLY D C 1
ATOM 8017 O O . GLY D 1 196 ? 89.607 -58.216 -28.007 1.00 17.21 196 GLY D O 1
ATOM 8018 N N . ASP D 1 197 ? 90.379 -57.047 -26.268 1.00 16.44 197 ASP D N 1
ATOM 8019 C CA . ASP D 1 197 ? 89.064 -56.597 -25.837 1.00 16.32 197 ASP D CA 1
ATOM 8020 C C . ASP D 1 197 ? 88.540 -55.399 -26.634 1.00 15.63 197 ASP D C 1
ATOM 8021 O O . ASP D 1 197 ? 87.331 -55.273 -26.826 1.00 15.76 197 ASP D O 1
ATOM 8026 N N . LEU D 1 198 ? 89.419 -54.517 -27.100 1.00 15.06 198 LEU D N 1
ATOM 8027 C CA . LEU D 1 198 ? 88.962 -53.469 -28.017 1.00 14.61 198 LEU D CA 1
ATOM 8028 C C . LEU D 1 198 ? 88.521 -54.126 -29.311 1.00 14.95 198 LEU D C 1
ATOM 8029 O O . LEU D 1 198 ? 87.470 -53.807 -29.838 1.00 14.95 198 LEU D O 1
ATOM 8034 N N . ALA D 1 199 ? 89.340 -55.045 -29.816 1.00 15.38 199 ALA D N 1
ATOM 8035 C CA . ALA D 1 199 ? 89.014 -55.814 -31.013 1.00 15.95 199 ALA D CA 1
ATOM 8036 C C . ALA D 1 199 ? 87.671 -56.537 -30.846 1.00 16.43 199 ALA D C 1
ATOM 8037 O O . ALA D 1 199 ? 86.861 -56.582 -31.774 1.00 16.68 199 ALA D O 1
ATOM 8039 N N . GLY D 1 200 ? 87.457 -57.094 -29.653 1.00 16.70 200 GLY D N 1
ATOM 8040 C CA . GLY D 1 200 ? 86.227 -57.802 -29.327 1.00 17.40 200 GLY D CA 1
ATOM 8041 C C . GLY D 1 200 ? 84.993 -56.923 -29.281 1.00 17.12 200 GLY D C 1
ATOM 8042 O O . GLY D 1 200 ? 83.941 -57.299 -29.798 1.00 17.69 200 GLY D O 1
ATOM 8043 N N . ILE D 1 201 ? 85.116 -55.767 -28.638 1.00 16.42 201 ILE D N 1
ATOM 8044 C CA . ILE D 1 201 ? 84.020 -54.809 -28.564 1.00 16.28 201 ILE D CA 1
ATOM 8045 C C . ILE D 1 201 ? 83.635 -54.344 -29.958 1.00 16.11 201 ILE D C 1
ATOM 8046 O O . ILE D 1 201 ? 82.472 -54.359 -30.310 1.00 16.55 201 ILE D O 1
ATOM 8051 N N . LEU D 1 202 ? 84.625 -53.967 -30.748 1.00 15.64 202 LEU D N 1
ATOM 8052 C CA . LEU D 1 202 ? 84.392 -53.540 -32.111 1.00 15.63 202 LEU D CA 1
ATOM 8053 C C . LEU D 1 202 ? 83.698 -54.635 -32.918 1.00 16.42 202 LEU D C 1
ATOM 8054 O O . LEU D 1 202 ? 82.729 -54.363 -33.632 1.00 16.69 202 LEU D O 1
ATOM 8059 N N . THR D 1 203 ? 84.172 -55.868 -32.793 1.00 16.93 203 THR D N 1
ATOM 8060 C CA . THR D 1 203 ? 83.538 -56.997 -33.455 1.00 17.91 203 THR D CA 1
ATOM 8061 C C . THR D 1 203 ? 82.106 -57.240 -32.996 1.00 18.47 203 THR D C 1
ATOM 8062 O O . THR D 1 203 ? 81.229 -57.531 -33.816 1.00 19.13 203 THR D O 1
ATOM 8066 N N . HIS D 1 204 ? 81.876 -57.129 -31.692 1.00 18.38 204 HIS D N 1
ATOM 8067 C CA . HIS D 1 204 ? 80.521 -57.271 -31.129 1.00 19.10 204 HIS D CA 1
ATOM 8068 C C . HIS D 1 204 ? 79.617 -56.171 -31.649 1.00 18.86 204 HIS D C 1
ATOM 8069 O O . HIS D 1 204 ? 78.474 -56.419 -32.001 1.00 19.67 204 HIS D O 1
ATOM 8076 N N . ALA D 1 205 ? 80.157 -54.953 -31.776 1.00 17.89 205 ALA D N 1
ATOM 8077 C CA . ALA D 1 205 ? 79.410 -53.845 -32.344 1.00 17.76 205 ALA D CA 1
ATOM 8078 C C . ALA D 1 205 ? 79.018 -54.144 -33.796 1.00 18.18 205 ALA D C 1
ATOM 8079 O O . ALA D 1 205 ? 77.892 -53.871 -34.209 1.00 18.72 205 ALA D O 1
ATOM 8081 N N . LEU D 1 206 ? 79.958 -54.678 -34.568 1.00 18.08 206 LEU D N 1
ATOM 8082 C CA . LEU D 1 206 ? 79.692 -55.003 -35.958 1.00 18.64 206 LEU D CA 1
ATOM 8083 C C . LEU D 1 206 ? 78.675 -56.136 -36.106 1.00 19.80 206 LEU D C 1
ATOM 8084 O O . LEU D 1 206 ? 77.847 -56.088 -36.986 1.00 20.40 206 LEU D O 1
ATOM 8089 N N . GLU D 1 207 ? 78.709 -57.122 -35.228 1.00 20.24 207 GLU D N 1
ATOM 8090 C CA . GLU D 1 207 ? 77.872 -58.326 -35.395 1.00 21.59 207 GLU D CA 1
ATOM 8091 C C . GLU D 1 207 ? 76.495 -58.192 -34.770 1.00 22.25 207 GLU D C 1
ATOM 8092 O O . GLU D 1 207 ? 75.515 -58.597 -35.364 1.00 23.29 207 GLU D O 1
ATOM 8098 N N . ALA D 1 208 ? 76.433 -57.628 -33.565 1.00 21.80 208 ALA D N 1
ATOM 8099 C CA . ALA D 1 208 ? 75.199 -57.555 -32.771 1.00 22.66 208 ALA D CA 1
ATOM 8100 C C . ALA D 1 208 ? 74.387 -56.308 -33.150 1.00 22.46 208 ALA D C 1
ATOM 8101 O O . ALA D 1 208 ? 74.826 -55.179 -32.964 1.00 21.46 208 ALA D O 1
ATOM 8103 N N . ASN D 1 209 ? 73.194 -56.506 -33.693 1.00 23.57 209 ASN D N 1
ATOM 8104 C CA . ASN D 1 209 ? 72.454 -55.367 -34.211 1.00 23.52 209 ASN D CA 1
ATOM 8105 C C . ASN D 1 209 ? 71.633 -54.592 -33.170 1.00 23.94 209 ASN D C 1
ATOM 8106 O O . ASN D 1 209 ? 70.869 -53.716 -33.524 1.00 24.23 209 ASN D O 1
ATOM 8111 N N . HIS D 1 210 ? 71.776 -54.931 -31.896 1.00 24.16 210 HIS D N 1
ATOM 8112 C CA . HIS D 1 210 ? 71.169 -54.141 -30.804 1.00 24.62 210 HIS D CA 1
ATOM 8113 C C . HIS D 1 210 ? 72.109 -53.071 -30.286 1.00 23.32 210 HIS D C 1
ATOM 8114 O O . HIS D 1 210 ? 71.717 -52.238 -29.461 1.00 23.66 210 HIS D O 1
ATOM 8121 N N . VAL D 1 211 ? 73.360 -53.091 -30.752 1.00 22.01 211 VAL D N 1
ATOM 8122 C CA . VAL D 1 211 ? 74.398 -52.194 -30.223 1.00 20.87 211 VAL D CA 1
ATOM 8123 C C . VAL D 1 211 ? 74.409 -50.884 -30.982 1.00 20.32 211 VAL D C 1
ATOM 8124 O O . VAL D 1 211 ? 74.478 -50.894 -32.198 1.00 20.09 211 VAL D O 1
ATOM 8128 N N . HIS D 1 212 ? 74.259 -49.771 -30.271 1.00 20.36 212 HIS D N 1
ATOM 8129 C CA . HIS D 1 212 ? 74.169 -48.436 -30.910 1.00 20.14 212 HIS D CA 1
ATOM 8130 C C . HIS D 1 212 ? 74.687 -47.383 -29.981 1.00 19.85 212 HIS D C 1
ATOM 8131 O O . HIS D 1 212 ? 74.725 -47.601 -28.804 1.00 20.14 212 HIS D O 1
ATOM 8138 N N . GLY D 1 213 ? 75.121 -46.254 -30.518 1.00 19.42 213 GLY D N 1
ATOM 8139 C CA . GLY D 1 213 ? 75.565 -45.134 -29.715 1.00 19.36 213 GLY D CA 1
ATOM 8140 C C . GLY D 1 213 ? 76.983 -45.239 -29.175 1.00 18.38 213 GLY D C 1
ATOM 8141 O O . GLY D 1 213 ? 77.849 -45.924 -29.730 1.00 17.57 213 GLY D O 1
ATOM 8142 N N . VAL D 1 214 ? 77.214 -44.576 -28.052 1.00 18.62 214 VAL D N 1
ATOM 8143 C CA . VAL D 1 214 ? 78.541 -44.454 -27.463 1.00 17.87 214 VAL D CA 1
ATOM 8144 C C . VAL D 1 214 ? 78.821 -45.628 -26.515 1.00 17.79 214 VAL D C 1
ATOM 8145 O O . VAL D 1 214 ? 77.989 -45.957 -25.675 1.00 18.67 214 VAL D O 1
ATOM 8149 N N . LEU D 1 215 ? 79.979 -46.258 -26.712 1.00 16.90 215 LEU D N 1
ATOM 8150 C CA . LEU D 1 215 ? 80.482 -47.304 -25.845 1.00 16.81 215 LEU D CA 1
ATOM 8151 C C . LEU D 1 215 ? 81.889 -46.936 -25.360 1.00 16.18 215 LEU D C 1
ATOM 8152 O O . LEU D 1 215 ? 82.746 -46.508 -26.143 1.00 15.53 215 LEU D O 1
ATOM 8157 N N . ASN D 1 216 ? 82.143 -47.085 -24.067 1.00 16.51 216 ASN D N 1
ATOM 8158 C CA . ASN D 1 216 ? 83.479 -46.775 -23.546 1.00 16.04 216 ASN D CA 1
ATOM 8159 C C . ASN D 1 216 ? 84.365 -47.995 -23.710 1.00 15.54 216 ASN D C 1
ATOM 8160 O O . ASN D 1 216 ? 84.079 -49.058 -23.134 1.00 15.95 216 ASN D O 1
ATOM 8165 N N . GLY D 1 217 ? 85.401 -47.859 -24.531 1.00 14.84 217 GLY D N 1
ATOM 8166 C CA . GLY D 1 217 ? 86.339 -48.942 -24.798 1.00 14.50 217 GLY D CA 1
ATOM 8167 C C . GLY D 1 217 ? 87.421 -49.003 -23.738 1.00 14.50 217 GLY D C 1
ATOM 8168 O O . GLY D 1 217 ? 88.610 -48.770 -24.016 1.00 14.14 217 GLY D O 1
ATOM 8169 N N . VAL D 1 218 ? 87.003 -49.339 -22.524 1.00 15.07 218 VAL D N 1
ATOM 8170 C CA . VAL D 1 218 ? 87.905 -49.483 -21.394 1.00 15.27 218 VAL D CA 1
ATOM 8171 C C . VAL D 1 218 ? 87.566 -50.758 -20.627 1.00 15.91 218 VAL D C 1
ATOM 8172 O O . VAL D 1 218 ? 86.426 -51.212 -20.607 1.00 16.44 218 VAL D O 1
ATOM 8176 N N . ALA D 1 219 ? 88.579 -51.330 -19.991 1.00 16.03 219 ALA D N 1
ATOM 8177 C CA . ALA D 1 219 ? 88.381 -52.456 -19.123 1.00 16.84 219 ALA D CA 1
ATOM 8178 C C . ALA D 1 219 ? 87.656 -51.894 -17.900 1.00 17.65 219 ALA D C 1
ATOM 8179 O O . ALA D 1 219 ? 87.877 -50.756 -17.538 1.00 17.54 219 ALA D O 1
ATOM 8181 N N . PRO D 1 220 ? 86.806 -52.703 -17.250 1.00 18.68 220 PRO D N 1
ATOM 8182 C CA . PRO D 1 220 ? 86.128 -52.235 -16.047 1.00 19.74 220 PRO D CA 1
ATOM 8183 C C . PRO D 1 220 ? 87.098 -52.264 -14.870 1.00 20.19 220 PRO D C 1
ATOM 8184 O O . PRO D 1 220 ? 87.007 -53.132 -14.014 1.00 21.24 220 PRO D O 1
ATOM 8188 N N . SER D 1 221 ? 88.046 -51.330 -14.877 1.00 19.51 221 SER D N 1
ATOM 8189 C CA . SER D 1 221 ? 89.137 -51.336 -13.935 1.00 19.82 221 SER D CA 1
ATOM 8190 C C . SER D 1 221 ? 89.278 -49.935 -13.368 1.00 20.00 221 SER D C 1
ATOM 8191 O O . SER D 1 221 ? 88.783 -48.980 -13.941 1.00 19.62 221 SER D O 1
ATOM 8194 N N . SER D 1 222 ? 89.913 -49.843 -12.203 1.00 20.77 222 SER D N 1
ATOM 8195 C CA . SER D 1 222 ? 90.136 -48.566 -11.520 1.00 21.23 222 SER D CA 1
ATOM 8196 C C . SER D 1 222 ? 91.614 -48.264 -11.376 1.00 20.85 222 SER D C 1
ATOM 8197 O O . SER D 1 222 ? 92.017 -47.507 -10.521 1.00 21.55 222 SER D O 1
ATOM 8200 N N . ALA D 1 223 ? 92.422 -48.860 -12.238 1.00 19.88 223 ALA D N 1
ATOM 8201 C CA . ALA D 1 223 ? 93.836 -48.690 -12.167 1.00 19.65 223 ALA D CA 1
ATOM 8202 C C . ALA D 1 223 ? 94.198 -47.198 -12.143 1.00 19.66 223 ALA D C 1
ATOM 8203 O O . ALA D 1 223 ? 93.603 -46.396 -12.859 1.00 19.25 223 ALA D O 1
ATOM 8205 N N . THR D 1 224 ? 95.164 -46.859 -11.288 1.00 20.29 224 THR D N 1
ATOM 8206 C CA . THR D 1 224 ? 95.884 -45.603 -11.387 1.00 20.34 224 THR D CA 1
ATOM 8207 C C . THR D 1 224 ? 97.188 -45.856 -12.145 1.00 19.69 224 THR D C 1
ATOM 8208 O O . THR D 1 224 ? 97.590 -47.018 -12.325 1.00 19.42 224 THR D O 1
ATOM 8212 N N . ASN D 1 225 ? 97.857 -44.796 -12.591 1.00 19.63 225 ASN D N 1
ATOM 8213 C CA . ASN D 1 225 ? 99.140 -44.952 -13.264 1.00 19.31 225 ASN D CA 1
ATOM 8214 C C . ASN D 1 225 ? 100.208 -45.621 -12.378 1.00 19.96 225 ASN D C 1
ATOM 8215 O O . ASN D 1 225 ? 100.983 -46.434 -12.870 1.00 19.70 225 ASN D O 1
ATOM 8220 N N . ALA D 1 226 ? 100.242 -45.276 -11.091 1.00 20.95 226 ALA D N 1
ATOM 8221 C CA . ALA D 1 226 ? 101.133 -45.921 -10.142 1.00 21.73 226 ALA D CA 1
ATOM 8222 C C . ALA D 1 226 ? 100.867 -47.442 -10.083 1.00 21.52 226 ALA D C 1
ATOM 8223 O O . ALA D 1 226 ? 101.802 -48.253 -10.136 1.00 21.66 226 ALA D O 1
ATOM 8225 N N . GLU D 1 227 ? 99.597 -47.829 -10.023 1.00 21.34 227 GLU D N 1
ATOM 8226 C CA . GLU D 1 227 ? 99.240 -49.252 -10.013 1.00 21.31 227 GLU D CA 1
ATOM 8227 C C . GLU D 1 227 ? 99.665 -49.929 -11.332 1.00 20.39 227 GLU D C 1
ATOM 8228 O O . GLU D 1 227 ? 100.116 -51.078 -11.321 1.00 20.63 227 GLU D O 1
ATOM 8234 N N . PHE D 1 228 ? 99.501 -49.235 -12.460 1.00 19.51 228 PHE D N 1
ATOM 8235 C CA . PHE D 1 228 ? 99.954 -49.770 -13.755 1.00 18.82 228 PHE D CA 1
ATOM 8236 C C . PHE D 1 228 ? 101.468 -50.083 -13.774 1.00 19.26 228 PHE D C 1
ATOM 8237 O O . PHE D 1 228 ? 101.874 -51.154 -14.206 1.00 19.32 228 PHE D O 1
ATOM 8245 N N . ALA D 1 229 ? 102.285 -49.127 -13.328 1.00 19.71 229 ALA D N 1
ATOM 8246 C CA . ALA D 1 229 ? 103.753 -49.276 -13.345 1.00 20.29 229 ALA D CA 1
ATOM 8247 C C . ALA D 1 229 ? 104.173 -50.465 -12.469 1.00 21.06 229 ALA D C 1
ATOM 8248 O O . ALA D 1 229 ? 104.938 -51.330 -12.883 1.00 21.34 229 ALA D O 1
ATOM 8250 N N . GLN D 1 230 ? 103.567 -50.544 -11.290 1.00 21.54 230 GLN D N 1
ATOM 8251 C CA . GLN D 1 230 ? 103.859 -51.600 -10.326 1.00 22.48 230 GLN D CA 1
ATOM 8252 C C . GLN D 1 230 ? 103.453 -52.982 -10.886 1.00 22.30 230 GLN D C 1
ATOM 8253 O O . GLN D 1 230 ? 104.261 -53.923 -10.843 1.00 22.95 230 GLN D O 1
ATOM 8259 N N . THR D 1 231 ? 102.231 -53.088 -11.411 1.00 21.58 231 THR D N 1
ATOM 8260 C CA . THR D 1 231 ? 101.725 -54.341 -11.944 1.00 21.53 231 THR D CA 1
ATOM 8261 C C . THR D 1 231 ? 102.516 -54.792 -13.167 1.00 21.23 231 THR D C 1
ATOM 8262 O O . THR D 1 231 ? 102.706 -55.997 -13.408 1.00 21.74 231 THR D O 1
ATOM 8266 N N . PHE D 1 232 ? 102.964 -53.835 -13.954 1.00 20.60 232 PHE D N 1
ATOM 8267 C CA . PHE D 1 232 ? 103.694 -54.151 -15.170 1.00 20.48 232 PHE D CA 1
ATOM 8268 C C . PHE D 1 232 ? 105.095 -54.673 -14.827 1.00 21.54 232 PHE D C 1
ATOM 8269 O O . PHE D 1 232 ? 105.550 -55.666 -15.379 1.00 22.04 232 PHE D O 1
ATOM 8277 N N . GLY D 1 233 ? 105.753 -54.008 -13.886 1.00 22.04 233 GLY D N 1
ATOM 8278 C CA . GLY D 1 233 ? 107.006 -54.495 -13.350 1.00 23.20 233 GLY D CA 1
ATOM 8279 C C . GLY D 1 233 ? 106.869 -55.906 -12.807 1.00 24.01 233 GLY D C 1
ATOM 8280 O O . GLY D 1 233 ? 107.661 -56.791 -13.147 1.00 24.82 233 GLY D O 1
ATOM 8281 N N . ALA D 1 234 ? 105.870 -56.123 -11.957 1.00 24.00 234 ALA D N 1
ATOM 8282 C CA . ALA D 1 234 ? 105.659 -57.443 -11.397 1.00 24.95 234 ALA D CA 1
ATOM 8283 C C . ALA D 1 234 ? 105.501 -58.460 -12.533 1.00 24.90 234 ALA D C 1
ATOM 8284 O O . ALA D 1 234 ? 106.138 -59.505 -12.504 1.00 26.00 234 ALA D O 1
ATOM 8286 N N . ALA D 1 235 ? 104.713 -58.148 -13.561 1.00 23.79 235 ALA D N 1
ATOM 8287 C CA . ALA D 1 235 ? 104.462 -59.099 -14.640 1.00 23.84 235 ALA D CA 1
ATOM 8288 C C . ALA D 1 235 ? 105.726 -59.452 -15.438 1.00 24.48 235 ALA D C 1
ATOM 8289 O O . ALA D 1 235 ? 105.837 -60.551 -15.991 1.00 25.23 235 ALA D O 1
ATOM 8291 N N . LEU D 1 236 ? 106.676 -58.524 -15.493 1.00 24.37 236 LEU D N 1
ATOM 8292 C CA . LEU D 1 236 ? 107.932 -58.748 -16.204 1.00 25.19 236 LEU D CA 1
ATOM 8293 C C . LEU D 1 236 ? 109.047 -59.265 -15.283 1.00 26.64 236 LEU D C 1
ATOM 8294 O O . LEU D 1 236 ? 110.122 -59.614 -15.740 1.00 27.65 236 LEU D O 1
ATOM 8299 N N . GLY D 1 237 ? 108.793 -59.273 -13.978 1.00 26.87 237 GLY D N 1
ATOM 8300 C CA . GLY D 1 237 ? 109.823 -59.599 -12.975 1.00 28.26 237 GLY D CA 1
ATOM 8301 C C . GLY D 1 237 ? 110.898 -58.537 -12.822 1.00 28.41 237 GLY D C 1
ATOM 8302 O O . GLY D 1 237 ? 112.072 -58.837 -12.702 1.00 29.67 237 GLY D O 1
ATOM 8303 N N . ARG D 1 238 ? 110.478 -57.280 -12.822 1.00 39.79 238 ARG D N 1
ATOM 8304 C CA . ARG D 1 238 ? 111.372 -56.176 -12.762 1.00 39.30 238 ARG D CA 1
ATOM 8305 C C . ARG D 1 238 ? 111.030 -55.122 -11.729 1.00 38.21 238 ARG D C 1
ATOM 8306 O O . ARG D 1 238 ? 109.877 -54.868 -11.436 1.00 36.62 238 ARG D O 1
ATOM 8314 N N . ARG D 1 239 ? 112.093 -54.500 -11.226 1.00 39.37 239 ARG D N 1
ATOM 8315 C CA . ARG D 1 239 ? 112.033 -53.224 -10.529 1.00 38.34 239 ARG D CA 1
ATOM 8316 C C . ARG D 1 239 ? 111.310 -52.213 -11.445 1.00 34.96 239 ARG D C 1
ATOM 8317 O O . ARG D 1 239 ? 111.651 -52.090 -12.633 1.00 33.96 239 ARG D O 1
ATOM 8319 N N . ALA D 1 240 ? 110.310 -51.510 -10.915 1.00 33.55 240 ALA D N 1
ATOM 8320 C CA . ALA D 1 240 ? 109.683 -50.389 -11.626 1.00 30.80 240 ALA D CA 1
ATOM 8321 C C . ALA D 1 240 ? 109.558 -49.163 -10.704 1.00 30.75 240 ALA D C 1
ATOM 8322 O O . ALA D 1 240 ? 108.473 -48.622 -10.536 1.00 29.49 240 ALA D O 1
ATOM 8324 N N . PHE D 1 241 ? 110.699 -48.718 -10.173 1.00 32.33 241 PHE D N 1
ATOM 8325 C CA . PHE D 1 241 ? 110.780 -47.738 -9.078 1.00 33.30 241 PHE D CA 1
ATOM 8326 C C . PHE D 1 241 ? 111.165 -46.321 -9.537 1.00 32.09 241 PHE D C 1
ATOM 8327 O O . PHE D 1 241 ? 111.266 -45.423 -8.712 1.00 33.02 241 PHE D O 1
ATOM 8329 N N . ILE D 1 242 ? 111.381 -46.101 -10.837 1.00 30.34 242 ILE D N 1
ATOM 8330 C CA . ILE D 1 242 ? 111.941 -44.829 -11.339 1.00 29.62 242 ILE D CA 1
ATOM 8331 C C . ILE D 1 242 ? 110.879 -43.867 -11.883 1.00 27.50 242 ILE D C 1
ATOM 8332 O O . ILE D 1 242 ? 110.380 -44.060 -12.992 1.00 25.84 242 ILE D O 1
ATOM 8337 N N . PRO D 1 243 ? 110.551 -42.806 -11.118 1.00 27.90 243 PRO D N 1
ATOM 8338 C CA . PRO D 1 243 ? 109.449 -41.932 -11.564 1.00 26.30 243 PRO D CA 1
ATOM 8339 C C . PRO D 1 243 ? 109.890 -41.003 -12.676 1.00 25.24 243 PRO D C 1
ATOM 8340 O O . PRO D 1 243 ? 111.031 -40.559 -12.640 1.00 26.19 243 PRO D O 1
ATOM 8344 N N . LEU D 1 244 ? 109.005 -40.751 -13.651 1.00 23.55 244 LEU D N 1
ATOM 8345 C CA . LEU D 1 244 ? 109.229 -39.724 -14.675 1.00 22.82 244 LEU D CA 1
ATOM 8346 C C . LEU D 1 244 ? 108.619 -38.413 -14.201 1.00 23.16 244 LEU D C 1
ATOM 8347 O O . LEU D 1 244 ? 107.404 -38.294 -14.127 1.00 22.62 244 LEU D O 1
ATOM 8352 N N . PRO D 1 245 ? 109.449 -37.421 -13.862 1.00 24.32 245 PRO D N 1
ATOM 8353 C CA . PRO D 1 245 ? 108.854 -36.174 -13.392 1.00 25.06 245 PRO D CA 1
ATOM 8354 C C . PRO D 1 245 ? 108.020 -35.507 -14.474 1.00 23.93 245 PRO D C 1
ATOM 8355 O O . PRO D 1 245 ? 108.217 -35.752 -15.659 1.00 22.83 245 PRO D O 1
ATOM 8359 N N . SER D 1 246 ? 107.103 -34.659 -14.036 1.00 24.62 246 SER D N 1
ATOM 8360 C CA . SER D 1 246 ? 106.221 -33.937 -14.926 1.00 24.06 246 SER D CA 1
ATOM 8361 C C . SER D 1 246 ? 106.981 -33.069 -15.908 1.00 24.16 246 SER D C 1
ATOM 8362 O O . SER D 1 246 ? 106.695 -33.094 -17.097 1.00 23.20 246 SER D O 1
ATOM 8365 N N . ALA D 1 247 ? 107.940 -32.304 -15.396 1.00 25.57 247 ALA D N 1
ATOM 8366 C CA . ALA D 1 247 ? 108.754 -31.415 -16.206 1.00 26.04 247 ALA D CA 1
ATOM 8367 C C . ALA D 1 247 ? 109.359 -32.130 -17.430 1.00 24.77 247 ALA D C 1
ATOM 8368 O O . ALA D 1 247 ? 109.446 -31.560 -18.512 1.00 24.79 247 ALA D O 1
ATOM 8370 N N . VAL D 1 248 ? 109.799 -33.368 -17.228 1.00 24.08 248 VAL D N 1
ATOM 8371 C CA . VAL D 1 248 ? 110.543 -34.118 -18.234 1.00 23.47 248 VAL D CA 1
ATOM 8372 C C . VAL D 1 248 ? 109.584 -34.683 -19.262 1.00 22.20 248 VAL D C 1
ATOM 8373 O O . VAL D 1 248 ? 109.873 -34.677 -20.455 1.00 22.13 248 VAL D O 1
ATOM 8377 N N . VAL D 1 249 ? 108.419 -35.114 -18.821 1.00 21.47 249 VAL D N 1
ATOM 8378 C CA . VAL D 1 249 ? 107.401 -35.535 -19.751 1.00 20.47 249 VAL D CA 1
ATOM 8379 C C . VAL D 1 249 ? 106.875 -34.352 -20.597 1.00 20.87 249 VAL D C 1
ATOM 8380 O O . VAL D 1 249 ? 106.648 -34.488 -21.796 1.00 20.64 249 VAL D O 1
ATOM 8384 N N . GLN D 1 250 ? 106.740 -33.185 -19.980 1.00 21.86 250 GLN D N 1
ATOM 8385 C CA . GLN D 1 250 ? 106.371 -31.966 -20.708 1.00 22.75 250 GLN D CA 1
ATOM 8386 C C . GLN D 1 250 ? 107.439 -31.523 -21.705 1.00 23.40 250 GLN D C 1
ATOM 8387 O O . GLN D 1 250 ? 107.119 -31.096 -22.808 1.00 23.82 250 GLN D O 1
ATOM 8393 N N . ALA D 1 251 ? 108.703 -31.664 -21.323 1.00 23.73 251 ALA D N 1
ATOM 8394 C CA . ALA D 1 251 ? 109.803 -31.340 -22.217 1.00 24.54 251 ALA D CA 1
ATOM 8395 C C . ALA D 1 251 ? 109.740 -32.205 -23.467 1.00 24.01 251 ALA D C 1
ATOM 8396 O O . ALA D 1 251 ? 109.951 -31.714 -24.559 1.00 24.91 251 ALA D O 1
ATOM 8398 N N . VAL D 1 252 ? 109.468 -33.492 -23.309 1.00 22.87 252 VAL D N 1
ATOM 8399 C CA . VAL D 1 252 ? 109.536 -34.404 -24.437 1.00 22.74 252 VAL D CA 1
ATOM 8400 C C . VAL D 1 252 ? 108.293 -34.307 -25.304 1.00 22.52 252 VAL D C 1
ATOM 8401 O O . VAL D 1 252 ? 108.402 -34.275 -26.530 1.00 23.37 252 VAL D O 1
ATOM 8405 N N . PHE D 1 253 ? 107.119 -34.238 -24.685 1.00 21.69 253 PHE D N 1
ATOM 8406 C CA . PHE D 1 253 ? 105.852 -34.316 -25.419 1.00 21.50 253 PHE D CA 1
ATOM 8407 C C . PHE D 1 253 ? 105.121 -32.993 -25.614 1.00 22.45 253 PHE D C 1
ATOM 8408 O O . PHE D 1 253 ? 104.205 -32.928 -26.437 1.00 22.80 253 PHE D O 1
ATOM 8416 N N . GLY D 1 254 ? 105.490 -31.964 -24.847 1.00 23.12 254 GLY D N 1
ATOM 8417 C CA . GLY D 1 254 ? 104.742 -30.710 -24.819 1.00 24.31 254 GLY D CA 1
ATOM 8418 C C . GLY D 1 254 ? 103.592 -30.692 -23.815 1.00 23.93 254 GLY D C 1
ATOM 8419 O O . GLY D 1 254 ? 103.037 -31.731 -23.479 1.00 22.64 254 GLY D O 1
ATOM 8420 N N . ARG D 1 255 ? 103.240 -29.495 -23.337 1.00 25.36 255 ARG D N 1
ATOM 8421 C CA . ARG D 1 255 ? 102.238 -29.317 -22.268 1.00 25.64 255 ARG D CA 1
ATOM 8422 C C . ARG D 1 255 ? 100.950 -30.071 -22.618 1.00 24.82 255 ARG D C 1
ATOM 8423 O O . ARG D 1 255 ? 100.412 -30.855 -21.815 1.00 23.90 255 ARG D O 1
ATOM 8425 N N . GLN D 1 256 ? 100.513 -29.898 -23.861 1.00 25.31 256 GLN D N 1
ATOM 8426 C CA . GLN D 1 256 ? 99.196 -30.367 -24.304 1.00 25.12 256 GLN D CA 1
ATOM 8427 C C . GLN D 1 256 ? 99.099 -31.891 -24.363 1.00 23.14 256 GLN D C 1
ATOM 8428 O O . GLN D 1 256 ? 98.110 -32.443 -23.915 1.00 22.63 256 GLN D O 1
ATOM 8434 N N . ARG D 1 257 ? 100.092 -32.567 -24.941 1.00 22.33 257 ARG D N 1
ATOM 8435 C CA . ARG D 1 257 ? 100.097 -34.047 -24.960 1.00 20.78 257 ARG D CA 1
ATOM 8436 C C . ARG D 1 257 ? 100.397 -34.646 -23.601 1.00 19.77 257 ARG D C 1
ATOM 8437 O O . ARG D 1 257 ? 99.887 -35.702 -23.263 1.00 18.81 257 ARG D O 1
ATOM 8445 N N . ALA D 1 258 ? 101.215 -33.951 -22.817 1.00 20.25 258 ALA D N 1
ATOM 8446 C CA . ALA D 1 258 ? 101.569 -34.420 -21.483 1.00 19.78 258 ALA D CA 1
ATOM 8447 C C . ALA D 1 258 ? 100.309 -34.685 -20.620 1.00 19.72 258 ALA D C 1
ATOM 8448 O O . ALA D 1 258 ? 100.329 -35.551 -19.752 1.00 19.15 258 ALA D O 1
ATOM 8450 N N . ILE D 1 259 ? 99.223 -33.960 -20.898 1.00 20.56 259 ILE D N 1
ATOM 8451 C CA . ILE D 1 259 ? 97.936 -34.188 -20.249 1.00 20.79 259 ILE D CA 1
ATOM 8452 C C . ILE D 1 259 ? 97.497 -35.650 -20.338 1.00 19.39 259 ILE D C 1
ATOM 8453 O O . ILE D 1 259 ? 96.979 -36.221 -19.386 1.00 19.31 259 ILE D O 1
ATOM 8466 N N . LEU D 1 261 ? 99.320 -38.133 -20.407 1.00 17.11 261 LEU D N 1
ATOM 8467 C CA . LEU D 1 261 ? 100.228 -38.987 -19.611 1.00 16.82 261 LEU D CA 1
ATOM 8468 C C . LEU D 1 261 ? 100.171 -38.691 -18.103 1.00 17.60 261 LEU D C 1
ATOM 8469 O O . LEU D 1 261 ? 100.177 -39.612 -17.294 1.00 17.58 261 LEU D O 1
ATOM 8474 N N . LEU D 1 262 ? 100.133 -37.410 -17.741 1.00 18.61 262 LEU D N 1
ATOM 8475 C CA . LEU D 1 262 ? 100.200 -36.969 -16.344 1.00 19.88 262 LEU D CA 1
ATOM 8476 C C . LEU D 1 262 ? 98.845 -36.895 -15.654 1.00 20.69 262 LEU D C 1
ATOM 8477 O O . LEU D 1 262 ? 98.773 -36.875 -14.441 1.00 21.92 262 LEU D O 1
ATOM 8482 N N . GLU D 1 263 ? 97.770 -36.878 -16.432 1.00 20.28 263 GLU D N 1
ATOM 8483 C CA . GLU D 1 263 ? 96.429 -36.809 -15.874 1.00 21.22 263 GLU D CA 1
ATOM 8484 C C . GLU D 1 263 ? 95.565 -37.941 -16.405 1.00 20.08 263 GLU D C 1
ATOM 8485 O O . GLU D 1 263 ? 95.978 -38.693 -17.288 1.00 18.68 263 GLU D O 1
ATOM 8491 N N . GLY D 1 264 ? 94.344 -38.036 -15.885 1.00 20.95 264 GLY D N 1
ATOM 8492 C CA . GLY D 1 264 ? 93.439 -39.118 -16.240 1.00 20.15 264 GLY D CA 1
ATOM 8493 C C . GLY D 1 264 ? 91.989 -38.963 -15.865 1.00 21.40 264 GLY D C 1
ATOM 8494 O O . GLY D 1 264 ? 91.615 -38.104 -15.049 1.00 23.26 264 GLY D O 1
ATOM 8495 N N . GLN D 1 265 ? 91.178 -39.828 -16.461 1.00 20.63 265 GLN D N 1
ATOM 8496 C CA . GLN D 1 265 ? 89.721 -39.855 -16.270 1.00 21.75 265 GLN D CA 1
ATOM 8497 C C . GLN D 1 265 ? 89.337 -41.204 -15.714 1.00 21.44 265 GLN D C 1
ATOM 8498 O O . GLN D 1 265 ? 89.796 -42.238 -16.227 1.00 19.94 265 GLN D O 1
ATOM 8504 N N . LYS D 1 266 ? 88.476 -41.225 -14.712 1.00 23.10 266 LYS D N 1
ATOM 8505 C CA . LYS D 1 266 ? 87.911 -42.492 -14.274 1.00 23.08 266 LYS D CA 1
ATOM 8506 C C . LYS D 1 266 ? 86.709 -42.802 -15.179 1.00 22.84 266 LYS D C 1
ATOM 8507 O O . LYS D 1 266 ? 85.700 -42.127 -15.114 1.00 24.33 266 LYS D O 1
ATOM 8513 N N . VAL D 1 267 ? 86.831 -43.811 -16.037 1.00 21.25 267 VAL D N 1
ATOM 8514 C CA . VAL D 1 267 ? 85.811 -44.090 -17.051 1.00 21.06 267 VAL D CA 1
ATOM 8515 C C . VAL D 1 267 ? 85.203 -45.484 -16.851 1.00 20.99 267 VAL D C 1
ATOM 8516 O O . VAL D 1 267 ? 85.911 -46.487 -16.801 1.00 20.08 267 VAL D O 1
ATOM 8520 N N . ILE D 1 268 ? 83.882 -45.528 -16.702 1.00 22.25 268 ILE D N 1
ATOM 8521 C CA . ILE D 1 268 ? 83.148 -46.785 -16.550 1.00 22.48 268 ILE D CA 1
ATOM 8522 C C . ILE D 1 268 ? 82.520 -47.203 -17.867 1.00 21.90 268 ILE D C 1
ATOM 8523 O O . ILE D 1 268 ? 81.888 -46.388 -18.545 1.00 22.45 268 ILE D O 1
ATOM 8528 N N . PRO D 1 269 ? 82.693 -48.475 -18.248 1.00 21.11 269 PRO D N 1
ATOM 8529 C CA . PRO D 1 269 ? 82.085 -49.000 -19.460 1.00 20.91 269 PRO D CA 1
ATOM 8530 C C . PRO D 1 269 ? 80.690 -49.551 -19.186 1.00 22.22 269 PRO D C 1
ATOM 8531 O O . PRO D 1 269 ? 80.468 -50.758 -19.289 1.00 22.22 269 PRO D O 1
ATOM 8535 N N . ARG D 1 270 ? 79.765 -48.666 -18.819 1.00 23.59 270 ARG D N 1
ATOM 8536 C CA . ARG D 1 270 ? 78.434 -49.095 -18.425 1.00 25.17 270 ARG D CA 1
ATOM 8537 C C . ARG D 1 270 ? 77.685 -49.647 -19.620 1.00 25.24 270 ARG D C 1
ATOM 8538 O O . ARG D 1 270 ? 77.208 -50.782 -19.603 1.00 25.52 270 ARG D O 1
ATOM 8546 N N . ARG D 1 271 ? 77.588 -48.824 -20.657 1.00 25.24 271 ARG D N 1
ATOM 8547 C CA . ARG D 1 271 ? 76.898 -49.216 -21.866 1.00 25.66 271 ARG D CA 1
ATOM 8548 C C . ARG D 1 271 ? 77.598 -50.401 -22.571 1.00 24.45 271 ARG D C 1
ATOM 8549 O O . ARG D 1 271 ? 76.944 -51.233 -23.183 1.00 25.06 271 ARG D O 1
ATOM 8557 N N . THR D 1 272 ? 78.925 -50.462 -22.487 1.00 23.01 272 THR D N 1
ATOM 8558 C CA . THR D 1 272 ? 79.677 -51.537 -23.126 1.00 22.23 272 THR D CA 1
ATOM 8559 C C . THR D 1 272 ? 79.259 -52.849 -22.510 1.00 22.67 272 THR D C 1
ATOM 8560 O O . THR D 1 272 ? 78.968 -53.798 -23.212 1.00 23.14 272 THR D O 1
ATOM 8564 N N . LEU D 1 273 ? 79.231 -52.897 -21.187 1.00 22.81 273 LEU D N 1
ATOM 8565 C CA . LEU D 1 273 ? 78.829 -54.118 -20.489 1.00 23.54 273 LEU D CA 1
ATOM 8566 C C . LEU D 1 273 ? 77.363 -54.461 -20.775 1.00 24.94 273 LEU D C 1
ATOM 8567 O O . LEU D 1 273 ? 77.003 -55.623 -20.923 1.00 25.56 273 LEU D O 1
ATOM 8572 N N . ALA D 1 274 ? 76.524 -53.437 -20.905 1.00 25.67 274 ALA D N 1
ATOM 8573 C CA . ALA D 1 274 ? 75.100 -53.650 -21.173 1.00 27.25 274 ALA D CA 1
ATOM 8574 C C . ALA D 1 274 ? 74.849 -54.253 -22.547 1.00 27.42 274 ALA D C 1
ATOM 8575 O O . ALA D 1 274 ? 73.768 -54.759 -22.782 1.00 28.78 274 ALA D O 1
ATOM 8577 N N . THR D 1 275 ? 75.827 -54.191 -23.454 1.00 26.35 275 THR D N 1
ATOM 8578 C CA . THR D 1 275 ? 75.688 -54.805 -24.789 1.00 26.90 275 THR D CA 1
ATOM 8579 C C . THR D 1 275 ? 75.808 -56.327 -24.745 1.00 27.20 275 THR D C 1
ATOM 8580 O O . THR D 1 275 ? 75.591 -56.988 -25.757 1.00 28.09 275 THR D O 1
ATOM 8584 N N . GLY D 1 276 ? 76.154 -56.869 -23.586 1.00 26.80 276 GLY D N 1
ATOM 8585 C CA . GLY D 1 276 ? 76.354 -58.293 -23.443 1.00 27.31 276 GLY D CA 1
ATOM 8586 C C . GLY D 1 276 ? 77.784 -58.722 -23.686 1.00 26.44 276 GLY D C 1
ATOM 8587 O O . GLY D 1 276 ? 78.114 -59.887 -23.497 1.00 27.04 276 GLY D O 1
ATOM 8588 N N . TYR D 1 277 ? 78.638 -57.789 -24.108 1.00 25.29 277 TYR D N 1
ATOM 8589 C CA . TYR D 1 277 ? 80.055 -58.096 -24.332 1.00 24.61 277 TYR D CA 1
ATOM 8590 C C . TYR D 1 277 ? 80.707 -58.534 -23.047 1.00 24.23 277 TYR D C 1
ATOM 8591 O O . TYR D 1 277 ? 80.462 -57.967 -21.983 1.00 23.86 277 TYR D O 1
ATOM 8600 N N . GLN D 1 278 ? 81.589 -59.509 -23.181 1.00 24.63 278 GLN D N 1
ATOM 8601 C CA . GLN D 1 278 ? 82.284 -60.105 -22.047 1.00 24.75 278 GLN D CA 1
ATOM 8602 C C . GLN D 1 278 ? 83.782 -60.058 -22.240 1.00 24.19 278 GLN D C 1
ATOM 8603 O O . GLN D 1 278 ? 84.300 -60.597 -23.200 1.00 24.82 278 GLN D O 1
ATOM 8609 N N . TYR D 1 279 ? 84.455 -59.417 -21.295 1.00 23.31 279 TYR D N 1
ATOM 8610 C CA . TYR D 1 279 ? 85.865 -59.130 -21.417 1.00 22.69 279 TYR D CA 1
ATOM 8611 C C . TYR D 1 279 ? 86.706 -60.370 -21.213 1.00 23.96 279 TYR D C 1
ATOM 8612 O O . TYR D 1 279 ? 86.464 -61.152 -20.301 1.00 24.99 279 TYR D O 1
ATOM 8621 N N . SER D 1 280 ? 87.707 -60.528 -22.061 1.00 24.17 280 SER D N 1
ATOM 8622 C CA . SER D 1 280 ? 88.723 -61.566 -21.891 1.00 25.61 280 SER D CA 1
ATOM 8623 C C . SER D 1 280 ? 89.780 -61.196 -20.835 1.00 25.19 280 SER D C 1
ATOM 8624 O O . SER D 1 280 ? 90.306 -62.064 -20.154 1.00 26.59 280 SER D O 1
ATOM 8627 N N . PHE D 1 281 ? 90.073 -59.900 -20.714 1.00 23.51 281 PHE D N 1
ATOM 8628 C CA . PHE D 1 281 ? 91.101 -59.398 -19.795 1.00 23.15 281 PHE D CA 1
ATOM 8629 C C . PHE D 1 281 ? 90.601 -58.159 -19.019 1.00 21.80 281 PHE D C 1
ATOM 8630 O O . PHE D 1 281 ? 91.103 -57.059 -19.183 1.00 20.65 281 PHE D O 1
ATOM 8638 N N . PRO D 1 282 ? 89.591 -58.342 -18.163 1.00 22.24 282 PRO D N 1
ATOM 8639 C CA . PRO D 1 282 ? 89.043 -57.200 -17.426 1.00 21.49 282 PRO D CA 1
ATOM 8640 C C . PRO D 1 282 ? 89.957 -56.682 -16.308 1.00 21.66 282 PRO D C 1
ATOM 8641 O O . PRO D 1 282 ? 89.822 -55.540 -15.899 1.00 21.04 282 PRO D O 1
ATOM 8645 N N . GLU D 1 283 ? 90.834 -57.540 -15.788 1.00 22.85 283 GLU D N 1
ATOM 8646 C CA . GLU D 1 283 ? 91.680 -57.190 -14.659 1.00 23.50 283 GLU D CA 1
ATOM 8647 C C . GLU D 1 283 ? 93.070 -56.898 -15.194 1.00 22.93 283 GLU D C 1
ATOM 8648 O O . GLU D 1 283 ? 93.563 -57.605 -16.070 1.00 23.14 283 GLU D O 1
ATOM 8654 N N . LEU D 1 284 ? 93.699 -55.831 -14.694 1.00 22.44 284 LEU D N 1
ATOM 8655 C CA . LEU D 1 284 ? 94.979 -55.337 -15.260 1.00 21.79 284 LEU D CA 1
ATOM 8656 C C . LEU D 1 284 ? 96.122 -56.344 -15.180 1.00 23.24 284 LEU D C 1
ATOM 8657 O O . LEU D 1 284 ? 96.879 -56.504 -16.129 1.00 23.06 284 LEU D O 1
ATOM 8662 N N . GLY D 1 285 ? 96.222 -57.027 -14.051 1.00 25.01 285 GLY D N 1
ATOM 8663 C CA . GLY D 1 285 ? 97.183 -58.089 -13.892 1.00 26.89 285 GLY D CA 1
ATOM 8664 C C . GLY D 1 285 ? 97.069 -59.160 -14.959 1.00 27.36 285 GLY D C 1
ATOM 8665 O O . GLY D 1 285 ? 98.061 -59.547 -15.550 1.00 28.10 285 GLY D O 1
ATOM 8666 N N . ALA D 1 286 ? 95.862 -59.650 -15.207 1.00 27.22 286 ALA D N 1
ATOM 8667 C CA . ALA D 1 286 ? 95.653 -60.686 -16.214 1.00 27.96 286 ALA D CA 1
ATOM 8668 C C . ALA D 1 286 ? 96.049 -60.174 -17.602 1.00 26.70 286 ALA D C 1
ATOM 8669 O O . ALA D 1 286 ? 96.644 -60.915 -18.389 1.00 27.95 286 ALA D O 1
ATOM 8671 N N . ALA D 1 287 ? 95.747 -58.909 -17.880 1.00 24.62 287 ALA D N 1
ATOM 8672 C CA . ALA D 1 287 ? 96.079 -58.289 -19.168 1.00 23.58 287 ALA D CA 1
ATOM 8673 C C . ALA D 1 287 ? 97.590 -58.215 -19.387 1.00 24.29 287 ALA D C 1
ATOM 8674 O O . ALA D 1 287 ? 98.088 -58.634 -20.431 1.00 25.13 287 ALA D O 1
ATOM 8676 N N . LEU D 1 288 ? 98.308 -57.695 -18.395 1.00 24.26 288 LEU D N 1
ATOM 8677 C CA . LEU D 1 288 ? 99.745 -57.505 -18.526 1.00 24.96 288 LEU D CA 1
ATOM 8678 C C . LEU D 1 288 ? 100.485 -58.850 -18.516 1.00 27.52 288 LEU D C 1
ATOM 8679 O O . LEU D 1 288 ? 101.522 -58.989 -19.170 1.00 28.54 288 LEU D O 1
ATOM 8684 N N . LYS D 1 289 ? 99.938 -59.830 -17.803 1.00 28.81 289 LYS D N 1
ATOM 8685 C CA . LYS D 1 289 ? 100.469 -61.188 -17.807 1.00 31.60 289 LYS D CA 1
ATOM 8686 C C . LYS D 1 289 ? 100.409 -61.833 -19.211 1.00 32.42 289 LYS D C 1
ATOM 8687 O O . LYS D 1 289 ? 101.359 -62.483 -19.636 1.00 34.61 289 LYS D O 1
ATOM 8693 N N . GLU D 1 290 ? 99.313 -61.630 -19.933 1.00 30.99 290 GLU D N 1
ATOM 8694 C CA . GLU D 1 290 ? 99.215 -62.091 -21.321 1.00 31.86 290 GLU D CA 1
ATOM 8695 C C . GLU D 1 290 ? 100.296 -61.464 -22.189 1.00 31.93 290 GLU D C 1
ATOM 8696 O O . GLU D 1 290 ? 100.971 -62.140 -22.964 1.00 34.19 290 GLU D O 1
ATOM 8702 N N . ILE D 1 291 ? 100.428 -60.150 -22.074 1.00 29.67 291 ILE D N 1
ATOM 8703 C CA . ILE D 1 291 ? 101.405 -59.408 -22.854 1.00 29.60 291 ILE D CA 1
ATOM 8704 C C . ILE D 1 291 ? 102.830 -59.862 -22.520 1.00 31.76 291 ILE D C 1
ATOM 8705 O O . ILE D 1 291 ? 103.639 -60.074 -23.411 1.00 33.47 291 ILE D O 1
ATOM 8710 N N . ALA D 1 292 ? 103.113 -60.037 -21.233 1.00 32.03 292 ALA D N 1
ATOM 8711 C CA . ALA D 1 292 ? 104.454 -60.413 -20.753 1.00 34.22 292 ALA D CA 1
ATOM 8712 C C . ALA D 1 292 ? 104.854 -61.869 -21.048 1.00 37.67 292 ALA D C 1
ATOM 8713 O O . ALA D 1 292 ? 106.017 -62.147 -21.294 1.00 39.90 292 ALA D O 1
ATOM 8715 N N . GLU D 1 293 ? 103.898 -62.785 -21.032 1.00 38.34 293 GLU D N 1
ATOM 8716 C CA . GLU D 1 293 ? 104.208 -64.207 -21.215 1.00 41.93 293 GLU D CA 1
ATOM 8717 C C . GLU D 1 293 ? 104.329 -64.616 -22.678 1.00 43.56 293 GLU D C 1
ATOM 8718 O O . GLU D 1 293 ? 104.827 -65.692 -22.987 1.00 47.03 293 GLU D O 1
ATOM 8724 N N . ASN D 1 294 ? 103.889 -63.740 -23.574 1.00 41.40 294 ASN D N 1
ATOM 8725 C CA . ASN D 1 294 ? 103.858 -64.005 -25.016 1.00 42.93 294 ASN D CA 1
ATOM 8726 C C . ASN D 1 294 ? 104.717 -62.934 -25.725 1.00 42.29 294 ASN D C 1
ATOM 8727 O O . ASN D 1 294 ? 104.325 -61.777 -25.816 1.00 39.34 294 ASN D O 1
ATOM 8732 N N . LEU D 1 295 ? 105.902 -63.306 -26.206 1.00 45.31 295 LEU D N 1
ATOM 8733 C CA . LEU D 1 295 ? 106.817 -62.320 -26.824 1.00 45.08 295 LEU D CA 1
ATOM 8734 C C . LEU D 1 295 ? 107.705 -63.008 -27.876 1.00 49.29 295 LEU D C 1
ATOM 8735 O O . LEU D 1 295 ? 107.410 -64.113 -28.333 1.00 52.05 295 LEU D O 1
ATOM 8748 N N . ARG E 1 2 ? 69.492 -44.946 -102.129 1.00 40.51 2 ARG E N 1
ATOM 8749 C CA . ARG E 1 2 ? 70.799 -44.261 -102.151 1.00 39.37 2 ARG E CA 1
ATOM 8750 C C . ARG E 1 2 ? 71.000 -43.512 -100.842 1.00 37.09 2 ARG E C 1
ATOM 8751 O O . ARG E 1 2 ? 70.180 -42.667 -100.500 1.00 37.26 2 ARG E O 1
ATOM 8759 N N . VAL E 1 3 ? 72.077 -43.803 -100.118 1.00 35.23 3 VAL E N 1
ATOM 8760 C CA . VAL E 1 3 ? 72.326 -43.166 -98.808 1.00 33.16 3 VAL E CA 1
ATOM 8761 C C . VAL E 1 3 ? 73.597 -42.306 -98.800 1.00 32.53 3 VAL E C 1
ATOM 8762 O O . VAL E 1 3 ? 74.654 -42.744 -99.242 1.00 32.66 3 VAL E O 1
ATOM 8766 N N . LEU E 1 4 ? 73.475 -41.076 -98.309 1.00 32.11 4 LEU E N 1
ATOM 8767 C CA . LEU E 1 4 ? 74.611 -40.171 -98.169 1.00 31.67 4 LEU E CA 1
ATOM 8768 C C . LEU E 1 4 ? 75.081 -40.217 -96.716 1.00 29.59 4 LEU E C 1
ATOM 8769 O O . LEU E 1 4 ? 74.324 -39.899 -95.826 1.00 28.86 4 LEU E O 1
ATOM 8774 N N . VAL E 1 5 ? 76.325 -40.607 -96.472 1.00 28.86 5 VAL E N 1
ATOM 8775 C CA . VAL E 1 5 ? 76.806 -40.726 -95.107 1.00 27.12 5 VAL E CA 1
ATOM 8776 C C . VAL E 1 5 ? 77.928 -39.753 -94.802 1.00 26.99 5 VAL E C 1
ATOM 8777 O O . VAL E 1 5 ? 79.078 -39.969 -95.169 1.00 27.38 5 VAL E O 1
ATOM 8781 N N . GLY E 1 6 ? 77.586 -38.704 -94.060 1.00 26.61 6 GLY E N 1
ATOM 8782 C CA . GLY E 1 6 ? 78.575 -37.770 -93.548 1.00 26.53 6 GLY E CA 1
ATOM 8783 C C . GLY E 1 6 ? 79.485 -38.409 -92.505 1.00 25.27 6 GLY E C 1
ATOM 8784 O O . GLY E 1 6 ? 79.019 -39.053 -91.567 1.00 24.04 6 GLY E O 1
ATOM 8785 N N . GLY E 1 7 ? 80.796 -38.253 -92.695 1.00 25.82 7 GLY E N 1
ATOM 8786 C CA . GLY E 1 7 ? 81.773 -38.864 -91.818 1.00 25.06 7 GLY E CA 1
ATOM 8787 C C . GLY E 1 7 ? 81.847 -40.373 -91.941 1.00 24.64 7 GLY E C 1
ATOM 8788 O O . GLY E 1 7 ? 82.367 -41.055 -91.057 1.00 23.90 7 GLY E O 1
ATOM 8789 N N . GLY E 1 8 ? 81.353 -40.900 -93.050 1.00 25.37 8 GLY E N 1
ATOM 8790 C CA . GLY E 1 8 ? 81.252 -42.351 -93.235 1.00 25.24 8 GLY E CA 1
ATOM 8791 C C . GLY E 1 8 ? 82.540 -43.118 -93.433 1.00 25.88 8 GLY E C 1
ATOM 8792 O O . GLY E 1 8 ? 82.512 -44.335 -93.540 1.00 25.97 8 GLY E O 1
ATOM 8793 N N . THR E 1 9 ? 83.664 -42.424 -93.518 1.00 26.62 9 THR E N 1
ATOM 8794 C CA . THR E 1 9 ? 84.978 -43.091 -93.572 1.00 27.46 9 THR E CA 1
ATOM 8795 C C . THR E 1 9 ? 85.319 -43.754 -92.232 1.00 26.40 9 THR E C 1
ATOM 8796 O O . THR E 1 9 ? 86.188 -44.600 -92.165 1.00 27.06 9 THR E O 1
ATOM 8800 N N . GLY E 1 10 ? 84.642 -43.338 -91.165 1.00 24.97 10 GLY E N 1
ATOM 8801 C CA . GLY E 1 10 ? 85.021 -43.714 -89.812 1.00 24.13 10 GLY E CA 1
ATOM 8802 C C . GLY E 1 10 ? 84.611 -45.113 -89.397 1.00 23.56 10 GLY E C 1
ATOM 8803 O O . GLY E 1 10 ? 84.294 -45.974 -90.241 1.00 24.12 10 GLY E O 1
ATOM 8804 N N . PHE E 1 11 ? 84.674 -45.335 -88.088 1.00 22.69 11 PHE E N 1
ATOM 8805 C CA . PHE E 1 11 ? 84.471 -46.638 -87.493 1.00 22.36 11 PHE E CA 1
ATOM 8806 C C . PHE E 1 11 ? 83.051 -47.118 -87.696 1.00 21.71 11 PHE E C 1
ATOM 8807 O O . PHE E 1 11 ? 82.821 -48.170 -88.280 1.00 22.31 11 PHE E O 1
ATOM 8815 N N . ILE E 1 12 ? 82.096 -46.347 -87.215 1.00 20.72 12 ILE E N 1
ATOM 8816 C CA . ILE E 1 12 ? 80.710 -46.712 -87.396 1.00 20.36 12 ILE E CA 1
ATOM 8817 C C . ILE E 1 12 ? 80.381 -46.686 -88.888 1.00 21.32 12 ILE E C 1
ATOM 8818 O O . ILE E 1 12 ? 79.669 -47.547 -89.395 1.00 21.77 12 ILE E O 1
ATOM 8823 N N . GLY E 1 13 ? 80.902 -45.675 -89.581 1.00 21.84 13 GLY E N 1
ATOM 8824 C CA . GLY E 1 13 ? 80.584 -45.449 -90.981 1.00 22.89 13 GLY E CA 1
ATOM 8825 C C . GLY E 1 13 ? 80.969 -46.607 -91.886 1.00 24.05 13 GLY E C 1
ATOM 8826 O O . GLY E 1 13 ? 80.228 -46.952 -92.812 1.00 24.83 13 GLY E O 1
ATOM 8827 N N . THR E 1 14 ? 82.123 -47.203 -91.615 1.00 24.39 14 THR E N 1
ATOM 8828 C CA . THR E 1 14 ? 82.614 -48.309 -92.413 1.00 25.75 14 THR E CA 1
ATOM 8829 C C . THR E 1 14 ? 81.752 -49.541 -92.228 1.00 25.72 14 THR E C 1
ATOM 8830 O O . THR E 1 14 ? 81.475 -50.253 -93.179 1.00 26.94 14 THR E O 1
ATOM 8834 N N . ALA E 1 15 ? 81.302 -49.772 -91.000 1.00 24.51 15 ALA E N 1
ATOM 8835 C CA . ALA E 1 15 ? 80.413 -50.881 -90.721 1.00 24.58 15 ALA E CA 1
ATOM 8836 C C . ALA E 1 15 ? 79.062 -50.615 -91.373 1.00 24.75 15 ALA E C 1
ATOM 8837 O O . ALA E 1 15 ? 78.474 -51.508 -91.986 1.00 25.83 15 ALA E O 1
ATOM 8839 N N . LEU E 1 16 ? 78.579 -49.387 -91.289 1.00 23.97 16 LEU E N 1
ATOM 8840 C CA . LEU E 1 16 ? 77.276 -49.053 -91.869 1.00 24.35 16 LEU E CA 1
ATOM 8841 C C . LEU E 1 16 ? 77.295 -49.232 -93.391 1.00 26.00 16 LEU E C 1
ATOM 8842 O O . LEU E 1 16 ? 76.335 -49.702 -93.976 1.00 26.98 16 LEU E O 1
ATOM 8847 N N . THR E 1 17 ? 78.386 -48.825 -94.013 1.00 26.49 17 THR E N 1
ATOM 8848 C CA . THR E 1 17 ? 78.509 -48.912 -95.444 1.00 28.18 17 THR E CA 1
ATOM 8849 C C . THR E 1 17 ? 78.476 -50.372 -95.873 1.00 29.44 17 THR E C 1
ATOM 8850 O O . THR E 1 17 ? 77.765 -50.719 -96.811 1.00 30.82 17 THR E O 1
ATOM 8854 N N . GLN E 1 18 ? 79.222 -51.224 -95.171 1.00 29.18 18 GLN E N 1
ATOM 8855 C CA . GLN E 1 18 ? 79.269 -52.648 -95.511 1.00 30.59 18 GLN E CA 1
ATOM 8856 C C . GLN E 1 18 ? 77.866 -53.247 -95.433 1.00 30.89 18 GLN E C 1
ATOM 8857 O O . GLN E 1 18 ? 77.461 -53.983 -96.321 1.00 32.64 18 GLN E O 1
ATOM 8859 N N . LEU E 1 19 ? 77.104 -52.908 -94.403 1.00 29.44 19 LEU E N 1
ATOM 8860 C CA . LEU E 1 19 ? 75.782 -53.506 -94.219 1.00 29.90 19 LEU E CA 1
ATOM 8861 C C . LEU E 1 19 ? 74.788 -52.964 -95.250 1.00 30.96 19 LEU E C 1
ATOM 8862 O O . LEU E 1 19 ? 74.017 -53.728 -95.833 1.00 32.60 19 LEU E O 1
ATOM 8867 N N . LEU E 1 20 ? 74.801 -51.652 -95.459 1.00 30.25 20 LEU E N 1
ATOM 8868 C CA . LEU E 1 20 ? 73.964 -51.029 -96.473 1.00 31.44 20 LEU E CA 1
ATOM 8869 C C . LEU E 1 20 ? 74.190 -51.641 -97.851 1.00 33.60 20 LEU E C 1
ATOM 8870 O O . LEU E 1 20 ? 73.231 -51.982 -98.542 1.00 35.25 20 LEU E O 1
ATOM 8875 N N . ASN E 1 21 ? 75.452 -51.773 -98.259 1.00 33.83 21 ASN E N 1
ATOM 8876 C CA . ASN E 1 21 ? 75.779 -52.371 -99.568 1.00 36.06 21 ASN E CA 1
ATOM 8877 C C . ASN E 1 21 ? 75.226 -53.796 -99.652 1.00 37.51 21 ASN E C 1
ATOM 8878 O O . ASN E 1 21 ? 74.551 -54.151 -100.605 1.00 39.53 21 ASN E O 1
ATOM 8883 N N . ALA E 1 22 ? 75.472 -54.581 -98.607 1.00 36.63 22 ALA E N 1
ATOM 8884 C CA . ALA E 1 22 ? 75.017 -55.976 -98.535 1.00 38.06 22 ALA E CA 1
ATOM 8885 C C . ALA E 1 22 ? 73.503 -56.093 -98.710 1.00 39.05 22 ALA E C 1
ATOM 8886 O O . ALA E 1 22 ? 73.017 -57.050 -99.297 1.00 41.23 22 ALA E O 1
ATOM 8888 N N . ARG E 1 23 ? 72.771 -55.096 -98.204 1.00 37.66 23 ARG E N 1
ATOM 8889 C CA . ARG E 1 23 ? 71.304 -55.088 -98.231 1.00 38.61 23 ARG E CA 1
ATOM 8890 C C . ARG E 1 23 ? 70.725 -54.398 -99.483 1.00 40.23 23 ARG E C 1
ATOM 8891 O O . ARG E 1 23 ? 69.521 -54.156 -99.560 1.00 41.13 23 ARG E O 1
ATOM 8899 N N . GLY E 1 24 ? 71.590 -54.099 -100.456 1.00 40.84 24 GLY E N 1
ATOM 8900 C CA . GLY E 1 24 ? 71.174 -53.633 -101.788 1.00 42.87 24 GLY E CA 1
ATOM 8901 C C . GLY E 1 24 ? 71.217 -52.134 -102.036 1.00 42.04 24 GLY E C 1
ATOM 8902 O O . GLY E 1 24 ? 70.712 -51.667 -103.053 1.00 43.82 24 GLY E O 1
ATOM 8903 N N . HIS E 1 25 ? 71.823 -51.381 -101.123 1.00 39.59 25 HIS E N 1
ATOM 8904 C CA . HIS E 1 25 ? 71.819 -49.915 -101.196 1.00 38.81 25 HIS E CA 1
ATOM 8905 C C . HIS E 1 25 ? 73.127 -49.365 -101.705 1.00 38.54 25 HIS E C 1
ATOM 8906 O O . HIS E 1 25 ? 74.186 -49.945 -101.482 1.00 37.97 25 HIS E O 1
ATOM 8913 N N . GLU E 1 26 ? 73.060 -48.241 -102.412 1.00 39.22 26 GLU E N 1
ATOM 8914 C CA . GLU E 1 26 ? 74.258 -47.502 -102.840 1.00 39.06 26 GLU E CA 1
ATOM 8915 C C . GLU E 1 26 ? 74.620 -46.458 -101.779 1.00 36.85 26 GLU E C 1
ATOM 8916 O O . GLU E 1 26 ? 73.738 -45.798 -101.242 1.00 36.24 26 GLU E O 1
ATOM 8922 N N . VAL E 1 27 ? 75.908 -46.304 -101.493 1.00 35.93 27 VAL E N 1
ATOM 8923 C CA . VAL E 1 27 ? 76.374 -45.330 -100.493 1.00 34.09 27 VAL E CA 1
ATOM 8924 C C . VAL E 1 27 ? 77.383 -44.334 -101.056 1.00 34.67 27 VAL E C 1
ATOM 8925 O O . VAL E 1 27 ? 78.337 -44.722 -101.716 1.00 35.66 27 VAL E O 1
ATOM 8929 N N . THR E 1 28 ? 77.157 -43.052 -100.776 1.00 34.25 28 THR E N 1
ATOM 8930 C CA . THR E 1 28 ? 78.140 -41.976 -101.018 1.00 34.62 28 THR E CA 1
ATOM 8931 C C . THR E 1 28 ? 78.557 -41.378 -99.671 1.00 32.74 28 THR E C 1
ATOM 8932 O O . THR E 1 28 ? 77.728 -41.200 -98.801 1.00 31.58 28 THR E O 1
ATOM 8936 N N . LEU E 1 29 ? 79.844 -41.107 -99.487 1.00 32.63 29 LEU E N 1
ATOM 8937 C CA . LEU E 1 29 ? 80.326 -40.531 -98.226 1.00 31.15 29 LEU E CA 1
ATOM 8938 C C . LEU E 1 29 ? 80.534 -39.029 -98.372 1.00 31.88 29 LEU E C 1
ATOM 8939 O O . LEU E 1 29 ? 80.856 -38.555 -99.457 1.00 33.61 29 LEU E O 1
ATOM 8944 N N . VAL E 1 30 ? 80.314 -38.278 -97.295 1.00 30.77 30 VAL E N 1
ATOM 8945 C CA . VAL E 1 30 ? 80.814 -36.922 -97.219 1.00 31.50 30 VAL E CA 1
ATOM 8946 C C . VAL E 1 30 ? 82.051 -36.954 -96.346 1.00 30.84 30 VAL E C 1
ATOM 8947 O O . VAL E 1 30 ? 82.025 -37.489 -95.252 1.00 29.28 30 VAL E O 1
ATOM 8951 N N . SER E 1 31 ? 83.131 -36.357 -96.833 1.00 32.25 31 SER E N 1
ATOM 8952 C CA . SER E 1 31 ? 84.439 -36.434 -96.177 1.00 32.17 31 SER E CA 1
ATOM 8953 C C . SER E 1 31 ? 85.212 -35.136 -96.339 1.00 33.76 31 SER E C 1
ATOM 8954 O O . SER E 1 31 ? 84.925 -34.339 -97.232 1.00 35.22 31 SER E O 1
ATOM 8957 N N . ARG E 1 32 ? 86.170 -34.905 -95.459 1.00 33.69 32 ARG E N 1
ATOM 8958 C CA . ARG E 1 32 ? 87.049 -33.743 -95.587 1.00 35.51 32 ARG E CA 1
ATOM 8959 C C . ARG E 1 32 ? 88.036 -33.901 -96.726 1.00 37.57 32 ARG E C 1
ATOM 8960 O O . ARG E 1 32 ? 88.560 -32.927 -97.232 1.00 39.54 32 ARG E O 1
ATOM 8968 N N . LYS E 1 33 ? 88.303 -35.141 -97.106 1.00 37.30 33 LYS E N 1
ATOM 8969 C CA . LYS E 1 33 ? 89.280 -35.439 -98.142 1.00 39.36 33 LYS E CA 1
ATOM 8970 C C . LYS E 1 33 ? 88.546 -36.083 -99.325 1.00 39.64 33 LYS E C 1
ATOM 8971 O O . LYS E 1 33 ? 87.697 -36.955 -99.141 1.00 38.04 33 LYS E O 1
ATOM 8974 N N . PRO E 1 34 ? 88.862 -35.634 -100.554 1.00 41.90 34 PRO E N 1
ATOM 8975 C CA . PRO E 1 34 ? 88.125 -36.138 -101.706 1.00 42.46 34 PRO E CA 1
ATOM 8976 C C . PRO E 1 34 ? 88.496 -37.566 -102.055 1.00 42.54 34 PRO E C 1
ATOM 8977 O O . PRO E 1 34 ? 89.338 -38.182 -101.398 1.00 42.17 34 PRO E O 1
ATOM 8981 N N . GLY E 1 35 ? 87.846 -38.082 -103.086 1.00 43.22 35 GLY E N 1
ATOM 8982 C CA . GLY E 1 35 ? 88.110 -39.430 -103.569 1.00 43.70 35 GLY E CA 1
ATOM 8983 C C . GLY E 1 35 ? 86.878 -40.134 -104.121 1.00 43.28 35 GLY E C 1
ATOM 8984 O O . GLY E 1 35 ? 85.805 -39.526 -104.253 1.00 42.85 35 GLY E O 1
ATOM 8985 N N . PRO E 1 36 ? 87.012 -41.441 -104.408 1.00 43.58 36 PRO E N 1
ATOM 8986 C CA . PRO E 1 36 ? 85.945 -42.134 -105.108 1.00 43.84 36 PRO E CA 1
ATOM 8987 C C . PRO E 1 36 ? 84.870 -42.536 -104.108 1.00 41.41 36 PRO E C 1
ATOM 8988 O O . PRO E 1 36 ? 85.174 -42.813 -102.946 1.00 39.71 36 PRO E O 1
ATOM 8992 N N . GLY E 1 37 ? 83.620 -42.524 -104.546 1.00 41.45 37 GLY E N 1
ATOM 8993 C CA . GLY E 1 37 ? 82.508 -42.870 -103.668 1.00 39.48 37 GLY E CA 1
ATOM 8994 C C . GLY E 1 37 ? 82.196 -41.812 -102.617 1.00 37.76 37 GLY E C 1
ATOM 8995 O O . GLY E 1 37 ? 81.482 -42.089 -101.649 1.00 35.99 37 GLY E O 1
ATOM 8996 N N . ARG E 1 38 ? 82.690 -40.589 -102.825 1.00 38.51 38 ARG E N 1
ATOM 8997 C CA . ARG E 1 38 ? 82.494 -39.531 -101.842 1.00 37.21 38 ARG E CA 1
ATOM 8998 C C . ARG E 1 38 ? 82.584 -38.110 -102.401 1.00 38.67 38 ARG E C 1
ATOM 8999 O O . ARG E 1 38 ? 83.184 -37.875 -103.438 1.00 40.66 38 ARG E O 1
ATOM 9007 N N . ILE E 1 39 ? 81.960 -37.180 -101.682 1.00 37.80 39 ILE E N 1
ATOM 9008 C CA . ILE E 1 39 ? 82.085 -35.769 -101.965 1.00 39.12 39 ILE E CA 1
ATOM 9009 C C . ILE E 1 39 ? 82.573 -35.063 -100.705 1.00 37.94 39 ILE E C 1
ATOM 9010 O O . ILE E 1 39 ? 82.376 -35.543 -99.605 1.00 35.99 39 ILE E O 1
ATOM 9015 N N . THR E 1 40 ? 83.211 -33.919 -100.877 1.00 39.35 40 THR E N 1
ATOM 9016 C CA . THR E 1 40 ? 83.724 -33.155 -99.750 1.00 38.70 40 THR E CA 1
ATOM 9017 C C . THR E 1 40 ? 82.693 -32.181 -99.188 1.00 38.37 40 THR E C 1
ATOM 9018 O O . THR E 1 40 ? 81.701 -31.875 -99.834 1.00 39.17 40 THR E O 1
ATOM 9022 N N . TRP E 1 41 ? 82.960 -31.690 -97.983 1.00 37.44 41 TRP E N 1
ATOM 9023 C CA . TRP E 1 41 ? 82.117 -30.682 -97.337 1.00 37.37 41 TRP E CA 1
ATOM 9024 C C . TRP E 1 41 ? 82.074 -29.430 -98.161 1.00 39.84 41 TRP E C 1
ATOM 9025 O O . TRP E 1 41 ? 81.016 -28.825 -98.333 1.00 40.48 41 TRP E O 1
ATOM 9036 N N . ASP E 1 42 ? 83.226 -29.025 -98.686 1.00 41.49 42 ASP E N 1
ATOM 9037 C CA . ASP E 1 42 ? 83.305 -27.816 -99.528 1.00 44.20 42 ASP E CA 1
ATOM 9038 C C . ASP E 1 42 ? 82.446 -27.967 -100.776 1.00 45.32 42 ASP E C 1
ATOM 9039 O O . ASP E 1 42 ? 81.789 -27.029 -101.197 1.00 46.98 42 ASP E O 1
ATOM 9044 N N . GLU E 1 43 ? 82.444 -29.168 -101.341 1.00 44.58 43 GLU E N 1
ATOM 9045 C CA . GLU E 1 43 ? 81.648 -29.460 -102.524 1.00 45.71 43 GLU E CA 1
ATOM 9046 C C . GLU E 1 43 ? 80.156 -29.474 -102.201 1.00 44.87 43 GLU E C 1
ATOM 9047 O O . GLU E 1 43 ? 79.378 -28.954 -102.985 1.00 46.64 43 GLU E O 1
ATOM 9053 N N . LEU E 1 44 ? 79.772 -30.014 -101.044 1.00 42.47 44 LEU E N 1
ATOM 9054 C CA . LEU E 1 44 ? 78.374 -29.976 -100.608 1.00 41.82 44 LEU E CA 1
ATOM 9055 C C . LEU E 1 44 ? 77.844 -28.542 -100.440 1.00 43.38 44 LEU E C 1
ATOM 9056 O O . LEU E 1 44 ? 76.715 -28.251 -100.802 1.00 44.43 44 LEU E O 1
ATOM 9061 N N . ALA E 1 45 ? 78.655 -27.660 -99.873 1.00 43.73 45 ALA E N 1
ATOM 9062 C CA . ALA E 1 45 ? 78.251 -26.279 -99.675 1.00 45.45 45 ALA E CA 1
ATOM 9063 C C . ALA E 1 45 ? 78.158 -25.549 -101.011 1.00 48.43 45 ALA E C 1
ATOM 9064 O O . ALA E 1 45 ? 77.354 -24.633 -101.157 1.00 50.18 45 ALA E O 1
ATOM 9066 N N . ALA E 1 46 ? 79.001 -25.942 -101.966 1.00 49.22 46 ALA E N 1
ATOM 9067 C CA . ALA E 1 46 ? 79.121 -25.268 -103.258 1.00 52.24 46 ALA E CA 1
ATOM 9068 C C . ALA E 1 46 ? 77.960 -25.608 -104.168 1.00 53.21 46 ALA E C 1
ATOM 9069 O O . ALA E 1 46 ? 77.269 -24.718 -104.658 1.00 55.51 46 ALA E O 1
ATOM 9071 N N . SER E 1 47 ? 77.743 -26.898 -104.382 1.00 51.68 47 SER E N 1
ATOM 9072 C CA . SER E 1 47 ? 76.771 -27.357 -105.372 1.00 52.88 47 SER E CA 1
ATOM 9073 C C . SER E 1 47 ? 75.565 -28.113 -104.783 1.00 51.19 47 SER E C 1
ATOM 9074 O O . SER E 1 47 ? 74.669 -28.489 -105.518 1.00 52.32 47 SER E O 1
ATOM 9077 N N . GLY E 1 48 ? 75.524 -28.313 -103.473 1.00 48.76 48 GLY E N 1
ATOM 9078 C CA . GLY E 1 48 ? 74.311 -28.798 -102.825 1.00 47.58 48 GLY E CA 1
ATOM 9079 C C . GLY E 1 48 ? 74.263 -30.290 -102.576 1.00 45.41 48 GLY E C 1
ATOM 9080 O O . GLY E 1 48 ? 75.233 -31.007 -102.789 1.00 44.56 48 GLY E O 1
ATOM 9081 N N . LEU E 1 49 ? 73.109 -30.758 -102.125 1.00 44.76 49 LEU E N 1
ATOM 9082 C CA . LEU E 1 49 ? 72.944 -32.155 -101.754 1.00 42.82 49 LEU E CA 1
ATOM 9083 C C . LEU E 1 49 ? 72.875 -33.011 -103.011 1.00 44.06 49 LEU E C 1
ATOM 9084 O O . LEU E 1 49 ? 72.028 -32.772 -103.856 1.00 46.23 49 LEU E O 1
ATOM 9089 N N . PRO E 1 50 ? 73.758 -34.009 -103.141 1.00 42.93 50 PRO E N 1
ATOM 9090 C CA . PRO E 1 50 ? 73.600 -34.929 -104.264 1.00 44.18 50 PRO E CA 1
ATOM 9091 C C . PRO E 1 50 ? 72.339 -35.760 -104.152 1.00 44.16 50 PRO E C 1
ATOM 9092 O O . PRO E 1 50 ? 71.785 -35.894 -103.058 1.00 42.60 50 PRO E O 1
ATOM 9096 N N . SER E 1 51 ? 71.913 -36.339 -105.271 1.00 46.05 51 SER E N 1
ATOM 9097 C CA . SER E 1 51 ? 70.705 -37.170 -105.292 1.00 46.54 51 SER E CA 1
ATOM 9098 C C . SER E 1 51 ? 70.854 -38.298 -104.260 1.00 44.03 51 SER E C 1
ATOM 9099 O O . SER E 1 51 ? 71.804 -39.077 -104.298 1.00 43.06 51 SER E O 1
ATOM 9101 N N . CYS E 1 52 ? 69.932 -38.349 -103.302 1.00 43.14 52 CYS E N 1
ATOM 9102 C CA . CYS E 1 52 ? 69.904 -39.432 -102.330 1.00 41.11 52 CYS E CA 1
ATOM 9103 C C . CYS E 1 52 ? 68.511 -39.560 -101.731 1.00 41.42 52 CYS E C 1
ATOM 9104 O O . CYS E 1 52 ? 67.746 -38.592 -101.701 1.00 42.56 52 CYS E O 1
ATOM 9107 N N . ASP E 1 53 ? 68.173 -40.771 -101.304 1.00 40.73 53 ASP E N 1
ATOM 9108 C CA . ASP E 1 53 ? 66.874 -41.064 -100.704 1.00 41.16 53 ASP E CA 1
ATOM 9109 C C . ASP E 1 53 ? 66.927 -40.861 -99.191 1.00 38.84 53 ASP E C 1
ATOM 9110 O O . ASP E 1 53 ? 65.895 -40.662 -98.551 1.00 39.20 53 ASP E O 1
ATOM 9115 N N . ALA E 1 54 ? 68.131 -40.947 -98.631 1.00 36.68 54 ALA E N 1
ATOM 9116 C CA . ALA E 1 54 ? 68.329 -40.849 -97.190 1.00 34.50 54 ALA E CA 1
ATOM 9117 C C . ALA E 1 54 ? 69.721 -40.299 -96.891 1.00 32.95 54 ALA E C 1
ATOM 9118 O O . ALA E 1 54 ? 70.645 -40.457 -97.696 1.00 33.22 54 ALA E O 1
ATOM 9120 N N . ALA E 1 55 ? 69.860 -39.638 -95.743 1.00 31.59 55 ALA E N 1
ATOM 9121 C CA . ALA E 1 55 ? 71.158 -39.106 -95.313 1.00 30.27 55 ALA E CA 1
ATOM 9122 C C . ALA E 1 55 ? 71.398 -39.419 -93.822 1.00 28.26 55 ALA E C 1
ATOM 9123 O O . ALA E 1 55 ? 70.460 -39.518 -93.028 1.00 28.03 55 ALA E O 1
ATOM 9125 N N . VAL E 1 56 ? 72.664 -39.627 -93.484 1.00 27.04 56 VAL E N 1
ATOM 9126 C CA . VAL E 1 56 ? 73.104 -39.895 -92.116 1.00 25.31 56 VAL E CA 1
ATOM 9127 C C . VAL E 1 56 ? 74.296 -39.002 -91.850 1.00 24.90 56 VAL E C 1
ATOM 9128 O O . VAL E 1 56 ? 75.130 -38.839 -92.743 1.00 25.58 56 VAL E O 1
ATOM 9132 N N . ASN E 1 57 ? 74.415 -38.475 -90.630 1.00 23.97 57 ASN E N 1
ATOM 9133 C CA . ASN E 1 57 ? 75.671 -37.844 -90.220 1.00 23.59 57 ASN E CA 1
ATOM 9134 C C . ASN E 1 57 ? 76.356 -38.574 -89.064 1.00 22.17 57 ASN E C 1
ATOM 9135 O O . ASN E 1 57 ? 75.740 -38.845 -88.020 1.00 21.36 57 ASN E O 1
ATOM 9140 N N . LEU E 1 58 ? 77.628 -38.890 -89.279 1.00 22.10 58 LEU E N 1
ATOM 9141 C CA . LEU E 1 58 ? 78.484 -39.513 -88.274 1.00 21.12 58 LEU E CA 1
ATOM 9142 C C . LEU E 1 58 ? 79.721 -38.636 -87.999 1.00 21.51 58 LEU E C 1
ATOM 9143 O O . LEU E 1 58 ? 80.561 -38.979 -87.165 1.00 21.03 58 LEU E O 1
ATOM 9148 N N . ALA E 1 59 ? 79.813 -37.490 -88.670 1.00 22.60 59 ALA E N 1
ATOM 9149 C CA . ALA E 1 59 ? 81.018 -36.661 -88.639 1.00 23.41 59 ALA E CA 1
ATOM 9150 C C . ALA E 1 59 ? 81.277 -36.080 -87.238 1.00 22.97 59 ALA E C 1
ATOM 9151 O O . ALA E 1 59 ? 80.358 -35.625 -86.565 1.00 22.59 59 ALA E O 1
ATOM 9153 N N . GLY E 1 60 ? 82.528 -36.175 -86.791 1.00 23.20 60 GLY E N 1
ATOM 9154 C CA . GLY E 1 60 ? 82.911 -35.633 -85.505 1.00 23.10 60 GLY E CA 1
ATOM 9155 C C . GLY E 1 60 ? 84.374 -35.852 -85.195 1.00 23.72 60 GLY E C 1
ATOM 9156 O O . GLY E 1 60 ? 84.897 -36.948 -85.397 1.00 23.46 60 GLY E O 1
ATOM 9157 N N . GLU E 1 61 ? 85.033 -34.808 -84.709 1.00 24.80 61 GLU E N 1
ATOM 9158 C CA . GLU E 1 61 ? 86.356 -34.957 -84.155 1.00 25.58 61 GLU E CA 1
ATOM 9159 C C . GLU E 1 61 ? 86.298 -36.000 -83.035 1.00 24.34 61 GLU E C 1
ATOM 9160 O O . GLU E 1 61 ? 85.407 -35.953 -82.186 1.00 23.35 61 GLU E O 1
ATOM 9166 N N . ASN E 1 62 ? 87.249 -36.933 -83.035 1.00 24.64 62 ASN E N 1
ATOM 9167 C CA . ASN E 1 62 ? 87.249 -38.021 -82.082 1.00 23.72 62 ASN E CA 1
ATOM 9168 C C . ASN E 1 62 ? 87.473 -37.564 -80.650 1.00 23.91 62 ASN E C 1
ATOM 9169 O O . ASN E 1 62 ? 88.506 -36.956 -80.324 1.00 25.39 62 ASN E O 1
ATOM 9174 N N . ILE E 1 63 ? 86.517 -37.867 -79.794 1.00 22.64 63 ILE E N 1
ATOM 9175 C CA . ILE E 1 63 ? 86.530 -37.358 -78.440 1.00 22.85 63 ILE E CA 1
ATOM 9176 C C . ILE E 1 63 ? 87.543 -38.078 -77.555 1.00 23.47 63 ILE E C 1
ATOM 9177 O O . ILE E 1 63 ? 88.309 -37.449 -76.816 1.00 24.74 63 ILE E O 1
ATOM 9182 N N . LEU E 1 64 ? 87.520 -39.400 -77.589 1.00 22.78 64 LEU E N 1
ATOM 9183 C CA . LEU E 1 64 ? 88.340 -40.180 -76.662 1.00 23.43 64 LEU E CA 1
ATOM 9184 C C . LEU E 1 64 ? 89.835 -40.071 -76.909 1.00 25.33 64 LEU E C 1
ATOM 9185 O O . LEU E 1 64 ? 90.616 -40.318 -76.006 1.00 26.40 64 LEU E O 1
ATOM 9190 N N . ASN E 1 65 ? 90.214 -39.766 -78.146 1.00 25.92 65 ASN E N 1
ATOM 9191 C CA . ASN E 1 65 ? 91.615 -39.609 -78.570 1.00 27.99 65 ASN E CA 1
ATOM 9192 C C . ASN E 1 65 ? 92.616 -39.140 -77.489 1.00 29.77 65 ASN E C 1
ATOM 9193 O O . ASN E 1 65 ? 92.793 -37.933 -77.252 1.00 30.69 65 ASN E O 1
ATOM 9198 N N . PRO E 1 66 ? 93.290 -40.101 -76.836 1.00 30.53 66 PRO E N 1
ATOM 9199 C CA . PRO E 1 66 ? 94.231 -39.780 -75.724 1.00 32.44 66 PRO E CA 1
ATOM 9200 C C . PRO E 1 66 ? 95.421 -38.934 -76.128 1.00 34.94 66 PRO E C 1
ATOM 9201 O O . PRO E 1 66 ? 96.103 -38.377 -75.265 1.00 36.72 66 PRO E O 1
ATOM 9205 N N . LEU E 1 67 ? 95.671 -38.851 -77.433 1.00 35.29 67 LEU E N 1
ATOM 9206 C CA . LEU E 1 67 ? 96.789 -38.048 -77.943 1.00 37.87 67 LEU E CA 1
ATOM 9207 C C . LEU E 1 67 ? 96.498 -36.536 -77.946 1.00 38.22 67 LEU E C 1
ATOM 9208 O O . LEU E 1 67 ? 97.393 -35.733 -78.213 1.00 40.60 67 LEU E O 1
ATOM 9213 N N . ARG E 1 68 ? 95.266 -36.141 -77.635 1.00 36.14 68 ARG E N 1
ATOM 9214 C CA . ARG E 1 68 ? 94.949 -34.720 -77.502 1.00 36.67 68 ARG E CA 1
ATOM 9215 C C . ARG E 1 68 ? 94.523 -34.366 -76.090 1.00 36.40 68 ARG E C 1
ATOM 9216 O O . ARG E 1 68 ? 93.697 -35.053 -75.502 1.00 34.47 68 ARG E O 1
ATOM 9224 N N . ARG E 1 69 ? 95.123 -33.296 -75.559 1.00 38.60 69 ARG E N 1
ATOM 9225 C CA . ARG E 1 69 ? 94.822 -32.791 -74.216 1.00 38.90 69 ARG E CA 1
ATOM 9226 C C . ARG E 1 69 ? 93.451 -32.087 -74.282 1.00 37.18 69 ARG E C 1
ATOM 9227 O O . ARG E 1 69 ? 93.118 -31.469 -75.283 1.00 37.04 69 ARG E O 1
ATOM 9229 N N . TRP E 1 70 ? 92.647 -32.228 -73.236 1.00 36.02 70 TRP E N 1
ATOM 9230 C CA . TRP E 1 70 ? 91.333 -31.605 -73.198 1.00 34.66 70 TRP E CA 1
ATOM 9231 C C . TRP E 1 70 ? 91.413 -30.129 -72.906 1.00 36.65 70 TRP E C 1
ATOM 9232 O O . TRP E 1 70 ? 91.094 -29.680 -71.811 1.00 37.20 70 TRP E O 1
ATOM 9243 N N . ASN E 1 71 ? 91.847 -29.345 -73.881 1.00 38.00 71 ASN E N 1
ATOM 9244 C CA . ASN E 1 71 ? 91.849 -27.885 -73.731 1.00 40.08 71 ASN E CA 1
ATOM 9245 C C . ASN E 1 71 ? 90.657 -27.253 -74.460 1.00 39.02 71 ASN E C 1
ATOM 9246 O O . ASN E 1 71 ? 89.823 -27.934 -75.064 1.00 36.71 71 ASN E O 1
ATOM 9251 N N . GLU E 1 72 ? 90.568 -25.939 -74.358 1.00 40.97 72 GLU E N 1
ATOM 9252 C CA . GLU E 1 72 ? 89.466 -25.187 -74.944 1.00 40.56 72 GLU E CA 1
ATOM 9253 C C . GLU E 1 72 ? 89.441 -25.336 -76.473 1.00 39.97 72 GLU E C 1
ATOM 9254 O O . GLU E 1 72 ? 88.376 -25.376 -77.070 1.00 38.52 72 GLU E O 1
ATOM 9260 N N . THR E 1 73 ? 90.621 -25.386 -77.088 1.00 41.38 73 THR E N 1
ATOM 9261 C CA . THR E 1 73 ? 90.725 -25.504 -78.526 1.00 41.21 73 THR E CA 1
ATOM 9262 C C . THR E 1 73 ? 90.101 -26.800 -78.995 1.00 38.30 73 THR E C 1
ATOM 9263 O O . THR E 1 73 ? 89.358 -26.807 -79.993 1.00 37.36 73 THR E O 1
ATOM 9267 N N . PHE E 1 74 ? 90.421 -27.895 -78.284 1.00 37.12 74 PHE E N 1
ATOM 9268 C CA . PHE E 1 74 ? 89.960 -29.249 -78.639 1.00 34.63 74 PHE E CA 1
ATOM 9269 C C . PHE E 1 74 ? 88.474 -29.384 -78.361 1.00 32.61 74 PHE E C 1
ATOM 9270 O O . PHE E 1 74 ? 87.728 -30.029 -79.110 1.00 30.95 74 PHE E O 1
ATOM 9278 N N . GLN E 1 75 ? 88.058 -28.763 -77.269 1.00 33.02 75 GLN E N 1
ATOM 9279 C CA . GLN E 1 75 ? 86.650 -28.600 -76.926 1.00 31.77 75 GLN E CA 1
ATOM 9280 C C . GLN E 1 75 ? 85.880 -27.927 -78.060 1.00 31.92 75 GLN E C 1
ATOM 9281 O O . GLN E 1 75 ? 84.842 -28.417 -78.482 1.00 30.34 75 GLN E O 1
ATOM 9287 N N . LYS E 1 76 ? 86.401 -26.804 -78.556 1.00 34.06 76 LYS E N 1
ATOM 9288 C CA . LYS E 1 76 ? 85.783 -26.093 -79.671 1.00 34.64 76 LYS E CA 1
ATOM 9289 C C . LYS E 1 76 ? 85.680 -26.985 -80.916 1.00 33.31 76 LYS E C 1
ATOM 9290 O O . LYS E 1 76 ? 84.666 -26.949 -81.586 1.00 32.66 76 LYS E O 1
ATOM 9293 N N . GLU E 1 77 ? 86.717 -27.767 -81.228 1.00 33.16 77 GLU E N 1
ATOM 9294 C CA . GLU E 1 77 ? 86.672 -28.705 -82.366 1.00 32.05 77 GLU E CA 1
ATOM 9295 C C . GLU E 1 77 ? 85.666 -29.838 -82.139 1.00 29.60 77 GLU E C 1
ATOM 9296 O O . GLU E 1 77 ? 84.974 -30.248 -83.073 1.00 28.78 77 GLU E O 1
ATOM 9302 N N . VAL E 1 78 ? 85.569 -30.353 -80.917 1.00 28.64 78 VAL E N 1
ATOM 9303 C CA . VAL E 1 78 ? 84.621 -31.443 -80.643 1.00 26.55 78 VAL E CA 1
ATOM 9304 C C . VAL E 1 78 ? 83.189 -30.952 -80.921 1.00 26.17 78 VAL E C 1
ATOM 9305 O O . VAL E 1 78 ? 82.418 -31.599 -81.622 1.00 25.14 78 VAL E O 1
ATOM 9309 N N . LEU E 1 79 ? 82.875 -29.768 -80.404 1.00 27.33 79 LEU E N 1
ATOM 9310 C CA . LEU E 1 79 ? 81.573 -29.126 -80.587 1.00 27.52 79 LEU E CA 1
ATOM 9311 C C . LEU E 1 79 ? 81.354 -28.669 -82.042 1.00 28.35 79 LEU E C 1
ATOM 9312 O O . LEU E 1 79 ? 80.384 -29.055 -82.671 1.00 27.66 79 LEU E O 1
ATOM 9317 N N . GLY E 1 80 ? 82.280 -27.869 -82.566 1.00 30.04 80 GLY E N 1
ATOM 9318 C CA . GLY E 1 80 ? 82.152 -27.287 -83.889 1.00 31.24 80 GLY E CA 1
ATOM 9319 C C . GLY E 1 80 ? 82.062 -28.304 -85.001 1.00 30.20 80 GLY E C 1
ATOM 9320 O O . GLY E 1 80 ? 81.263 -28.163 -85.907 1.00 30.48 80 GLY E O 1
ATOM 9321 N N . SER E 1 81 ? 82.887 -29.335 -84.940 1.00 29.22 81 SER E N 1
ATOM 9322 C CA . SER E 1 81 ? 82.871 -30.380 -85.939 1.00 28.38 81 SER E CA 1
ATOM 9323 C C . SER E 1 81 ? 81.495 -31.060 -86.049 1.00 26.99 81 SER E C 1
ATOM 9324 O O . SER E 1 81 ? 81.071 -31.418 -87.147 1.00 27.03 81 SER E O 1
ATOM 9327 N N . ARG E 1 82 ? 80.815 -31.244 -84.922 1.00 25.98 82 ARG E N 1
ATOM 9328 C CA . ARG E 1 82 ? 79.493 -31.883 -84.922 1.00 24.91 82 ARG E CA 1
ATOM 9329 C C . ARG E 1 82 ? 78.360 -30.937 -85.336 1.00 25.98 82 ARG E C 1
ATOM 9330 O O . ARG E 1 82 ? 77.558 -31.282 -86.194 1.00 26.00 82 ARG E O 1
ATOM 9338 N N . LEU E 1 83 ? 78.322 -29.728 -84.785 1.00 27.17 83 LEU E N 1
ATOM 9339 C CA . LEU E 1 83 ? 77.283 -28.760 -85.145 1.00 28.56 83 LEU E CA 1
ATOM 9340 C C . LEU E 1 83 ? 77.405 -28.285 -86.611 1.00 29.98 83 LEU E C 1
ATOM 9341 O O . LEU E 1 83 ? 76.404 -28.227 -87.323 1.00 30.55 83 LEU E O 1
ATOM 9346 N N . GLU E 1 84 ? 78.615 -27.961 -87.069 1.00 30.75 84 GLU E N 1
ATOM 9347 C CA . GLU E 1 84 ? 78.787 -27.409 -88.410 1.00 32.39 84 GLU E CA 1
ATOM 9348 C C . GLU E 1 84 ? 78.443 -28.438 -89.472 1.00 31.67 84 GLU E C 1
ATOM 9349 O O . GLU E 1 84 ? 77.645 -28.147 -90.351 1.00 32.73 84 GLU E O 1
ATOM 9355 N N . THR E 1 85 ? 79.006 -29.637 -89.396 1.00 30.11 85 THR E N 1
ATOM 9356 C CA . THR E 1 85 ? 78.689 -30.678 -90.389 1.00 29.60 85 THR E CA 1
ATOM 9357 C C . THR E 1 85 ? 77.202 -31.009 -90.358 1.00 29.17 85 THR E C 1
ATOM 9358 O O . THR E 1 85 ? 76.570 -31.116 -91.403 1.00 30.00 85 THR E O 1
ATOM 9362 N N . THR E 1 86 ? 76.640 -31.148 -89.162 1.00 28.13 86 THR E N 1
ATOM 9363 C CA . THR E 1 86 ? 75.224 -31.460 -89.044 1.00 27.96 86 THR E CA 1
ATOM 9364 C C . THR E 1 86 ? 74.358 -30.350 -89.653 1.00 29.95 86 THR E C 1
ATOM 9365 O O . THR E 1 86 ? 73.404 -30.610 -90.374 1.00 30.61 86 THR E O 1
ATOM 9369 N N . GLN E 1 87 ? 74.696 -29.108 -89.362 1.00 31.16 87 GLN E N 1
ATOM 9370 C CA . GLN E 1 87 ? 73.906 -27.962 -89.818 1.00 33.33 87 GLN E CA 1
ATOM 9371 C C . GLN E 1 87 ? 73.985 -27.851 -91.328 1.00 34.73 87 GLN E C 1
ATOM 9372 O O . GLN E 1 87 ? 73.007 -27.522 -91.988 1.00 36.23 87 GLN E O 1
ATOM 9378 N N . LEU E 1 88 ? 75.159 -28.155 -91.864 1.00 34.39 88 LEU E N 1
ATOM 9379 C CA . LEU E 1 88 ? 75.419 -28.024 -93.298 1.00 35.86 88 LEU E CA 1
ATOM 9380 C C . LEU E 1 88 ? 74.568 -29.024 -94.064 1.00 35.58 88 LEU E C 1
ATOM 9381 O O . LEU E 1 88 ? 74.028 -28.719 -95.115 1.00 37.33 88 LEU E O 1
ATOM 9384 N N . LEU E 1 89 ? 74.459 -30.232 -93.513 1.00 33.56 89 LEU E N 1
ATOM 9385 C CA . LEU E 1 89 ? 73.600 -31.280 -94.067 1.00 33.30 89 LEU E CA 1
ATOM 9386 C C . LEU E 1 89 ? 72.126 -30.923 -93.929 1.00 34.33 89 LEU E C 1
ATOM 9387 O O . LEU E 1 89 ? 71.356 -31.062 -94.876 1.00 35.72 89 LEU E O 1
ATOM 9392 N N . ALA E 1 90 ? 71.744 -30.438 -92.756 1.00 33.91 90 ALA E N 1
ATOM 9393 C CA . ALA E 1 90 ? 70.375 -30.004 -92.496 1.00 35.13 90 ALA E CA 1
ATOM 9394 C C . ALA E 1 90 ? 69.899 -28.931 -93.500 1.00 37.88 90 ALA E C 1
ATOM 9395 O O . ALA E 1 90 ? 68.845 -29.067 -94.116 1.00 39.31 90 ALA E O 1
ATOM 9397 N N . LYS E 1 91 ? 70.688 -27.876 -93.656 1.00 38.84 91 LYS E N 1
ATOM 9398 C CA . LYS E 1 91 ? 70.364 -26.802 -94.592 1.00 41.64 91 LYS E CA 1
ATOM 9399 C C . LYS E 1 91 ? 70.351 -27.314 -96.040 1.00 42.58 91 LYS E C 1
ATOM 9400 O O . LYS E 1 91 ? 69.522 -26.883 -96.841 1.00 44.89 91 LYS E O 1
ATOM 9404 N N . ALA E 1 92 ? 71.237 -28.260 -96.360 1.00 40.99 92 ALA E N 1
ATOM 9405 C CA . ALA E 1 92 ? 71.296 -28.868 -97.704 1.00 41.84 92 ALA E CA 1
ATOM 9406 C C . ALA E 1 92 ? 70.024 -29.666 -98.004 1.00 42.23 92 ALA E C 1
ATOM 9407 O O . ALA E 1 92 ? 69.469 -29.559 -99.108 1.00 44.37 92 ALA E O 1
ATOM 9409 N N . ILE E 1 93 ? 69.538 -30.403 -97.007 1.00 40.48 93 ILE E N 1
ATOM 9410 C CA . ILE E 1 93 ? 68.280 -31.127 -97.124 1.00 41.02 93 ILE E CA 1
ATOM 9411 C C . ILE E 1 93 ? 67.090 -30.184 -97.329 1.00 43.64 93 ILE E C 1
ATOM 9412 O O . ILE E 1 93 ? 66.278 -30.375 -98.235 1.00 45.60 93 ILE E O 1
ATOM 9417 N N . THR E 1 94 ? 67.000 -29.164 -96.483 1.00 43.90 94 THR E N 1
ATOM 9418 C CA . THR E 1 94 ? 65.914 -28.199 -96.548 1.00 46.55 94 THR E CA 1
ATOM 9419 C C . THR E 1 94 ? 65.844 -27.523 -97.921 1.00 49.37 94 THR E C 1
ATOM 9420 O O . THR E 1 94 ? 64.759 -27.303 -98.429 1.00 51.83 94 THR E O 1
ATOM 9424 N N . LYS E 1 95 ? 66.985 -27.234 -98.545 1.00 49.24 95 LYS E N 1
ATOM 9425 C CA . LYS E 1 95 ? 66.973 -26.522 -99.832 1.00 52.12 95 LYS E CA 1
ATOM 9426 C C . LYS E 1 95 ? 67.134 -27.428 -101.065 1.00 52.47 95 LYS E C 1
ATOM 9427 O O . LYS E 1 95 ? 67.124 -26.953 -102.182 1.00 54.90 95 LYS E O 1
ATOM 9433 N N . ALA E 1 96 ?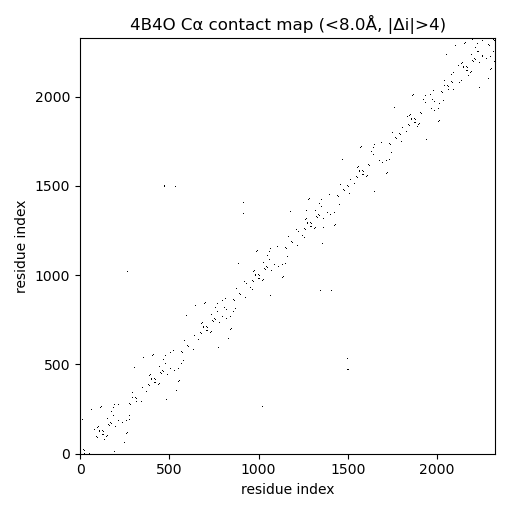 67.234 -28.735 -100.865 1.00 50.29 96 ALA E N 1
ATOM 9434 C CA . ALA E 1 96 ? 67.279 -29.674 -101.996 1.00 50.84 96 ALA E CA 1
ATOM 9435 C C . ALA E 1 96 ? 65.937 -29.715 -102.715 1.00 53.61 96 ALA E C 1
ATOM 9436 O O . ALA E 1 96 ? 64.890 -29.753 -102.057 1.00 53.90 96 ALA E O 1
ATOM 9438 N N . PRO E 1 97 ? 65.955 -29.712 -104.065 1.00 55.88 97 PRO E N 1
ATOM 9439 C CA . PRO E 1 97 ? 64.709 -29.818 -104.849 1.00 58.85 97 PRO E CA 1
ATOM 9440 C C . PRO E 1 97 ? 64.002 -31.175 -104.717 1.00 58.14 97 PRO E C 1
ATOM 9441 O O . PRO E 1 97 ? 62.777 -31.223 -104.644 1.00 59.88 97 PRO E O 1
ATOM 9445 N N . GLN E 1 98 ? 64.778 -32.260 -104.697 1.00 55.86 98 GLN E N 1
ATOM 9446 C CA . GLN E 1 98 ? 64.262 -33.612 -104.496 1.00 55.02 98 GLN E CA 1
ATOM 9447 C C . GLN E 1 98 ? 64.789 -34.089 -103.139 1.00 51.48 98 GLN E C 1
ATOM 9448 O O . GLN E 1 98 ? 65.727 -34.886 -103.071 1.00 49.46 98 GLN E O 1
ATOM 9450 N N . PRO E 1 99 ? 64.201 -33.590 -102.027 1.00 50.89 99 PRO E N 1
ATOM 9451 C CA . PRO E 1 99 ? 64.836 -33.880 -100.722 1.00 47.64 99 PRO E CA 1
ATOM 9452 C C . PRO E 1 99 ? 64.694 -35.340 -100.309 1.00 46.06 99 PRO E C 1
ATOM 9453 O O . PRO E 1 99 ? 63.754 -35.997 -100.728 1.00 47.62 99 PRO E O 1
ATOM 9457 N N . PRO E 1 100 ? 65.629 -35.835 -99.488 1.00 43.20 100 PRO E N 1
ATOM 9458 C CA . PRO E 1 100 ? 65.592 -37.225 -99.029 1.00 41.71 100 PRO E CA 1
ATOM 9459 C C . PRO E 1 100 ? 64.451 -37.532 -98.059 1.00 41.69 100 PRO E C 1
ATOM 9460 O O . PRO E 1 100 ? 64.035 -36.659 -97.307 1.00 41.75 100 PRO E O 1
ATOM 9464 N N . LYS E 1 101 ? 63.962 -38.766 -98.099 1.00 41.85 101 LYS E N 1
ATOM 9465 C CA . LYS E 1 101 ? 62.808 -39.170 -97.315 1.00 42.32 101 LYS E CA 1
ATOM 9466 C C . LYS E 1 101 ? 63.171 -39.435 -95.840 1.00 39.68 101 LYS E C 1
ATOM 9467 O O . LYS E 1 101 ? 62.306 -39.350 -94.984 1.00 39.97 101 LYS E O 1
ATOM 9470 N N . ALA E 1 102 ? 64.447 -39.721 -95.551 1.00 37.35 102 ALA E N 1
ATOM 9471 C CA . ALA E 1 102 ? 64.909 -39.925 -94.174 1.00 34.96 102 ALA E CA 1
ATOM 9472 C C . ALA E 1 102 ? 66.241 -39.212 -93.838 1.00 33.16 102 ALA E C 1
ATOM 9473 O O . ALA E 1 102 ? 67.083 -38.990 -94.709 1.00 33.30 102 ALA E O 1
ATOM 9475 N N . TRP E 1 103 ? 66.396 -38.835 -92.562 1.00 31.73 103 TRP E N 1
ATOM 9476 C CA . TRP E 1 103 ? 67.565 -38.084 -92.047 1.00 30.26 103 TRP E CA 1
ATOM 9477 C C . TRP E 1 103 ? 67.854 -38.545 -90.645 1.00 28.36 103 TRP E C 1
ATOM 9478 O O . TRP E 1 103 ? 67.062 -38.321 -89.730 1.00 28.47 103 TRP E O 1
ATOM 9489 N N . VAL E 1 104 ? 68.999 -39.192 -90.471 1.00 26.82 104 VAL E N 1
ATOM 9490 C CA . VAL E 1 104 ? 69.322 -39.890 -89.238 1.00 25.18 104 VAL E CA 1
ATOM 9491 C C . VAL E 1 104 ? 70.626 -39.352 -88.675 1.00 23.92 104 VAL E C 1
ATOM 9492 O O . VAL E 1 104 ? 71.633 -39.291 -89.384 1.00 23.86 104 VAL E O 1
ATOM 9496 N N . LEU E 1 105 ? 70.624 -39.005 -87.393 1.00 23.10 105 LEU E N 1
ATOM 9497 C CA . LEU E 1 105 ? 71.821 -38.510 -86.707 1.00 22.10 105 LEU E CA 1
ATOM 9498 C C . LEU E 1 105 ? 72.220 -39.501 -85.625 1.00 20.75 105 LEU E C 1
ATOM 9499 O O . LEU E 1 105 ? 71.355 -40.125 -84.980 1.00 20.62 105 LEU E O 1
ATOM 9504 N N . VAL E 1 106 ? 73.522 -39.653 -85.411 1.00 19.97 106 VAL E N 1
ATOM 9505 C CA . VAL E 1 106 ? 74.013 -40.410 -84.274 1.00 18.89 106 VAL E CA 1
ATOM 9506 C C . VAL E 1 106 ? 74.521 -39.411 -83.253 1.00 18.65 106 VAL E C 1
ATOM 9507 O O . VAL E 1 106 ? 75.366 -38.580 -83.569 1.00 18.98 106 VAL E O 1
ATOM 9511 N N . THR E 1 107 ? 73.998 -39.488 -82.027 1.00 18.28 107 THR E N 1
ATOM 9512 C CA . THR E 1 107 ? 74.571 -38.751 -80.893 1.00 18.10 107 THR E CA 1
ATOM 9513 C C . THR E 1 107 ? 74.874 -39.762 -79.785 1.00 17.28 107 THR E C 1
ATOM 9514 O O . THR E 1 107 ? 75.230 -40.909 -80.077 1.00 16.86 107 THR E O 1
ATOM 9518 N N . GLY E 1 108 ? 74.747 -39.373 -78.520 1.00 17.25 108 GLY E N 1
ATOM 9519 C CA . GLY E 1 108 ? 75.238 -40.223 -77.427 1.00 16.69 108 GLY E CA 1
ATOM 9520 C C . GLY E 1 108 ? 74.376 -40.322 -76.189 1.00 16.77 108 GLY E C 1
ATOM 9521 O O . GLY E 1 108 ? 73.562 -39.451 -75.905 1.00 17.36 108 GLY E O 1
ATOM 9522 N N . VAL E 1 109 ? 74.600 -41.375 -75.422 1.00 16.38 109 VAL E N 1
ATOM 9523 C CA . VAL E 1 109 ? 73.883 -41.568 -74.167 1.00 16.59 109 VAL E CA 1
ATOM 9524 C C . VAL E 1 109 ? 74.318 -40.574 -73.102 1.00 16.97 109 VAL E C 1
ATOM 9525 O O . VAL E 1 109 ? 73.710 -40.510 -72.030 1.00 17.37 109 VAL E O 1
ATOM 9529 N N . ALA E 1 110 ? 75.374 -39.820 -73.376 1.00 17.05 110 ALA E N 1
ATOM 9530 C CA . ALA E 1 110 ? 75.797 -38.750 -72.466 1.00 17.73 110 ALA E CA 1
ATOM 9531 C C . ALA E 1 110 ? 74.666 -37.789 -72.132 1.00 18.50 110 ALA E C 1
ATOM 9532 O O . ALA E 1 110 ? 74.785 -37.023 -71.182 1.00 19.25 110 ALA E O 1
ATOM 9534 N N . TYR E 1 111 ? 73.622 -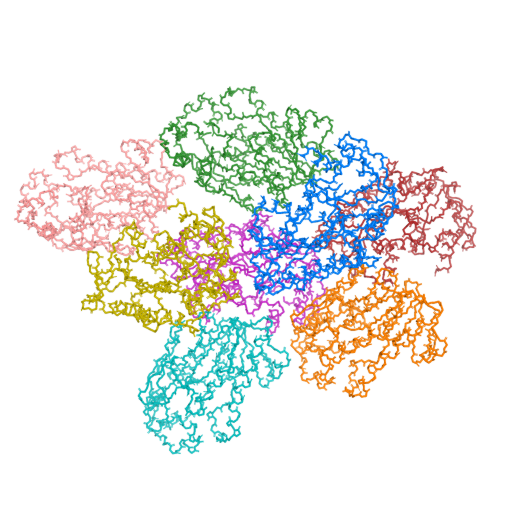37.784 -72.955 1.00 18.55 111 TYR E N 1
ATOM 9535 C CA . TYR E 1 111 ? 72.428 -36.985 -72.694 1.00 19.54 111 TYR E CA 1
ATOM 9536 C C . TYR E 1 111 ? 71.840 -37.265 -71.319 1.00 19.95 111 TYR E C 1
ATOM 9537 O O . TYR E 1 111 ? 71.330 -36.366 -70.664 1.00 21.03 111 TYR E O 1
ATOM 9546 N N . TYR E 1 112 ? 71.914 -38.519 -70.896 1.00 19.27 112 TYR E N 1
ATOM 9547 C CA . TYR E 1 112 ? 71.315 -38.952 -69.629 1.00 19.75 112 TYR E CA 1
ATOM 9548 C C . TYR E 1 112 ? 72.297 -38.821 -68.472 1.00 19.88 112 TYR E C 1
ATOM 9549 O O . TYR E 1 112 ? 73.445 -39.229 -68.553 1.00 19.25 112 TYR E O 1
ATOM 9558 N N . GLN E 1 113 ? 71.813 -38.243 -67.387 1.00 20.94 113 GLN E N 1
ATOM 9559 C CA . GLN E 1 113 ? 72.619 -37.978 -66.196 1.00 21.47 113 GLN E CA 1
ATOM 9560 C C . GLN E 1 113 ? 73.195 -39.288 -65.624 1.00 20.90 113 GLN E C 1
ATOM 9561 O O . GLN E 1 113 ? 72.462 -40.162 -65.226 1.00 20.97 113 GLN E O 1
ATOM 9567 N N . PRO E 1 114 ? 74.528 -39.420 -65.609 1.00 20.57 114 PRO E N 1
ATOM 9568 C CA . PRO E 1 114 ? 75.118 -40.567 -64.955 1.00 20.43 114 PRO E CA 1
ATOM 9569 C C . PRO E 1 114 ? 74.670 -40.691 -63.521 1.00 21.47 114 PRO E C 1
ATOM 9570 O O . PRO E 1 114 ? 74.551 -39.695 -62.808 1.00 22.50 114 PRO E O 1
ATOM 9574 N N . SER E 1 115 ? 74.432 -41.925 -63.110 1.00 21.38 115 SER E N 1
ATOM 9575 C CA . SER E 1 115 ? 73.793 -42.244 -61.839 1.00 22.44 115 SER E CA 1
ATOM 9576 C C . SER E 1 115 ? 73.972 -43.732 -61.551 1.00 22.35 115 SER E C 1
ATOM 9577 O O . SER E 1 115 ? 73.995 -44.545 -62.457 1.00 21.48 115 SER E O 1
ATOM 9580 N N . LEU E 1 116 ? 74.103 -44.071 -60.277 1.00 23.45 116 LEU E N 1
ATOM 9581 C CA . LEU E 1 116 ? 74.200 -45.471 -59.865 1.00 23.74 116 LEU E CA 1
ATOM 9582 C C . LEU E 1 116 ? 72.819 -46.100 -59.622 1.00 24.25 116 LEU E C 1
ATOM 9583 O O . LEU E 1 116 ? 72.700 -47.313 -59.507 1.00 24.52 116 LEU E O 1
ATOM 9588 N N . THR E 1 117 ? 71.777 -45.266 -59.568 1.00 24.62 117 THR E N 1
ATOM 9589 C CA . THR E 1 117 ? 70.419 -45.723 -59.259 1.00 25.51 117 THR E CA 1
ATOM 9590 C C . THR E 1 117 ? 69.405 -45.486 -60.384 1.00 25.01 117 THR E C 1
ATOM 9591 O O . THR E 1 117 ? 68.442 -46.216 -60.487 1.00 25.57 117 THR E O 1
ATOM 9595 N N . ALA E 1 118 ? 69.589 -44.436 -61.188 1.00 24.24 118 ALA E N 1
ATOM 9596 C CA . ALA E 1 118 ? 68.569 -44.022 -62.158 1.00 24.14 118 ALA E CA 1
ATOM 9597 C C . ALA E 1 118 ? 68.489 -44.984 -63.327 1.00 23.23 118 ALA E C 1
ATOM 9598 O O . ALA E 1 118 ? 69.376 -45.797 -63.547 1.00 22.46 118 ALA E O 1
ATOM 9600 N N . GLU E 1 119 ? 67.374 -44.894 -64.042 1.00 23.61 119 GLU E N 1
ATOM 9601 C CA . GLU E 1 119 ? 67.090 -45.717 -65.209 1.00 23.11 119 GLU E CA 1
ATOM 9602 C C . GLU E 1 119 ? 66.441 -44.822 -66.270 1.00 23.12 119 GLU E C 1
ATOM 9603 O O . GLU E 1 119 ? 65.502 -44.105 -65.985 1.00 24.27 119 GLU E O 1
ATOM 9609 N N . TYR E 1 120 ? 66.962 -44.854 -67.492 1.00 22.03 120 TYR E N 1
ATOM 9610 C CA . TYR E 1 120 ? 66.540 -43.918 -68.547 1.00 22.05 120 TYR E CA 1
ATOM 9611 C C . TYR E 1 120 ? 66.004 -44.640 -69.760 1.00 22.10 120 TYR E C 1
ATOM 9612 O O . TYR E 1 120 ? 66.484 -45.723 -70.080 1.00 21.53 120 TYR E O 1
ATOM 9621 N N . ASP E 1 121 ? 65.013 -44.043 -70.427 1.00 23.03 121 ASP E N 1
ATOM 9622 C CA . ASP E 1 121 ? 64.668 -44.433 -71.800 1.00 23.10 121 ASP E CA 1
ATOM 9623 C C . ASP E 1 121 ? 64.633 -43.204 -72.705 1.00 23.13 121 ASP E C 1
ATOM 9624 O O . ASP E 1 121 ? 65.067 -42.129 -72.298 1.00 22.90 121 ASP E O 1
ATOM 9629 N N . GLU E 1 122 ? 64.150 -43.369 -73.932 1.00 23.59 122 GLU E N 1
ATOM 9630 C CA . GLU E 1 122 ? 64.237 -42.321 -74.949 1.00 23.66 122 GLU E CA 1
ATOM 9631 C C . GLU E 1 122 ? 63.416 -41.086 -74.593 1.00 25.06 122 GLU E C 1
ATOM 9632 O O . GLU E 1 122 ? 63.631 -40.021 -75.145 1.00 25.19 122 GLU E O 1
ATOM 9638 N N . ASP E 1 123 ? 62.465 -41.232 -73.680 1.00 26.35 123 ASP E N 1
ATOM 9639 C CA . ASP E 1 123 ? 61.617 -40.114 -73.295 1.00 28.04 123 ASP E CA 1
ATOM 9640 C C . ASP E 1 123 ? 62.156 -39.425 -72.063 1.00 27.71 123 ASP E C 1
ATOM 9641 O O . ASP E 1 123 ? 61.574 -38.448 -71.611 1.00 29.16 123 ASP E O 1
ATOM 9646 N N . SER E 1 124 ? 63.272 -39.910 -71.520 1.00 26.03 124 SER E N 1
ATOM 9647 C CA . SER E 1 124 ? 63.801 -39.350 -70.277 1.00 25.92 124 SER E CA 1
ATOM 9648 C C . SER E 1 124 ? 64.434 -37.985 -70.526 1.00 25.83 124 SER E C 1
ATOM 9649 O O . SER E 1 124 ? 65.051 -37.758 -71.561 1.00 25.00 124 SER E O 1
ATOM 9652 N N . PRO E 1 125 ? 64.287 -37.068 -69.566 1.00 26.91 125 PRO E N 1
ATOM 9653 C CA . PRO E 1 125 ? 64.940 -35.774 -69.678 1.00 27.09 125 PRO E CA 1
ATOM 9654 C C . PRO E 1 125 ? 66.458 -35.818 -69.411 1.00 25.53 125 PRO E C 1
ATOM 9655 O O . PRO E 1 125 ? 66.978 -36.757 -68.811 1.00 24.54 125 PRO E O 1
ATOM 9659 N N . GLY E 1 126 ? 67.145 -34.788 -69.876 1.00 25.58 126 GLY E N 1
ATOM 9660 C CA . GLY E 1 126 ? 68.585 -34.686 -69.770 1.00 24.49 126 GLY E CA 1
ATOM 9661 C C . GLY E 1 126 ? 69.118 -33.540 -70.622 1.00 24.88 126 GLY E C 1
ATOM 9662 O O . GLY E 1 126 ? 68.410 -32.579 -70.900 1.00 26.33 126 GLY E O 1
ATOM 9663 N N . GLY E 1 127 ? 70.376 -33.661 -71.043 1.00 23.79 127 GLY E N 1
ATOM 9664 C CA . GLY E 1 127 ? 70.973 -32.724 -71.979 1.00 24.13 127 GLY E CA 1
ATOM 9665 C C . GLY E 1 127 ? 71.408 -31.378 -71.424 1.00 25.57 127 GLY E C 1
ATOM 9666 O O . GLY E 1 127 ? 71.675 -30.469 -72.212 1.00 26.32 127 GLY E O 1
ATOM 9667 N N . ASP E 1 128 ? 71.553 -31.257 -70.103 1.00 26.10 128 ASP E N 1
ATOM 9668 C CA . ASP E 1 128 ? 71.682 -29.948 -69.467 1.00 27.94 128 ASP E CA 1
ATOM 9669 C C . ASP E 1 128 ? 72.517 -29.855 -68.160 1.00 28.33 128 ASP E C 1
ATOM 9670 O O . ASP E 1 128 ? 72.314 -28.935 -67.376 1.00 30.09 128 ASP E O 1
ATOM 9675 N N . PHE E 1 129 ? 73.468 -30.763 -67.950 1.00 26.98 129 PHE E N 1
ATOM 9676 C CA . PHE E 1 129 ? 74.176 -30.857 -66.662 1.00 27.44 129 PHE E CA 1
ATOM 9677 C C . PHE E 1 129 ? 75.702 -30.958 -66.759 1.00 27.09 129 PHE E C 1
ATOM 9678 O O . PHE E 1 129 ? 76.381 -30.951 -65.742 1.00 27.77 129 PHE E O 1
ATOM 9686 N N . ASP E 1 130 ? 76.235 -31.097 -67.966 1.00 26.20 130 ASP E N 1
ATOM 9687 C CA . ASP E 1 130 ? 77.680 -31.138 -68.176 1.00 26.15 130 ASP E CA 1
ATOM 9688 C C . ASP E 1 130 ? 77.972 -30.867 -69.648 1.00 25.78 130 ASP E C 1
ATOM 9689 O O . ASP E 1 130 ? 77.058 -30.687 -70.446 1.00 25.54 130 ASP E O 1
ATOM 9694 N N . PHE E 1 131 ? 79.244 -30.857 -70.009 1.00 25.93 131 PHE E N 1
ATOM 9695 C CA . PHE E 1 131 ? 79.634 -30.520 -71.365 1.00 25.90 131 PHE E CA 1
ATOM 9696 C C . PHE E 1 131 ? 79.031 -31.454 -72.414 1.00 24.25 131 PHE E C 1
ATOM 9697 O O . PHE E 1 131 ? 78.528 -31.013 -73.454 1.00 24.37 131 PHE E O 1
ATOM 9705 N N . PHE E 1 132 ? 79.103 -32.756 -72.158 1.00 22.90 132 PHE E N 1
ATOM 9706 C CA . PHE E 1 132 ? 78.665 -33.738 -73.153 1.00 21.53 132 PHE E CA 1
ATOM 9707 C C . PHE E 1 132 ? 77.146 -33.834 -73.288 1.00 21.19 132 PHE E C 1
ATOM 9708 O O . PHE E 1 132 ? 76.634 -34.089 -74.376 1.00 20.73 132 PHE E O 1
ATOM 9716 N N . SER E 1 133 ? 76.429 -33.627 -72.197 1.00 21.65 133 SER E N 1
ATOM 9717 C CA . SER E 1 133 ? 74.981 -33.583 -72.267 1.00 21.78 133 SER E CA 1
ATOM 9718 C C . SER E 1 133 ? 74.537 -32.335 -73.042 1.00 22.95 133 SER E C 1
ATOM 9719 O O . SER E 1 133 ? 73.677 -32.416 -73.916 1.00 22.91 133 SER E O 1
ATOM 9722 N N . ASN E 1 134 ? 75.133 -31.189 -72.735 1.00 24.23 134 ASN E N 1
ATOM 9723 C CA . ASN E 1 134 ? 74.875 -29.968 -73.511 1.00 25.60 134 ASN E CA 1
ATOM 9724 C C . ASN E 1 134 ? 75.250 -30.151 -74.970 1.00 25.07 134 ASN E C 1
ATOM 9725 O O . ASN E 1 134 ? 74.561 -29.652 -75.853 1.00 25.75 134 ASN E O 1
ATOM 9730 N N . LEU E 1 135 ? 76.338 -30.873 -75.225 1.00 24.05 135 LEU E N 1
ATOM 9731 C CA . LEU E 1 135 ? 76.726 -31.158 -76.593 1.00 23.61 135 LEU E CA 1
ATOM 9732 C C . LEU E 1 135 ? 75.564 -31.853 -77.316 1.00 22.89 135 LEU E C 1
ATOM 9733 O O . LEU E 1 135 ? 75.116 -31.390 -78.354 1.00 23.55 135 LEU E O 1
ATOM 9738 N N . VAL E 1 136 ? 75.050 -32.926 -76.735 1.00 21.82 136 VAL E N 1
ATOM 9739 C CA . VAL E 1 136 ? 74.005 -33.683 -77.386 1.00 21.33 136 VAL E CA 1
ATOM 9740 C C . VAL E 1 136 ? 72.794 -32.802 -77.677 1.00 22.64 136 VAL E C 1
ATOM 9741 O O . VAL E 1 136 ? 72.247 -32.860 -78.773 1.00 22.95 136 VAL E O 1
ATOM 9745 N N . THR E 1 137 ? 72.409 -31.952 -76.737 1.00 23.67 137 THR E N 1
ATOM 9746 C CA . THR E 1 137 ? 71.268 -31.054 -76.975 1.00 25.28 137 THR E CA 1
ATOM 9747 C C . THR E 1 137 ? 71.489 -30.172 -78.209 1.00 26.32 137 THR E C 1
ATOM 9748 O O . THR E 1 137 ? 70.644 -30.119 -79.111 1.00 27.02 137 THR E O 1
ATOM 9752 N N . LYS E 1 138 ? 72.640 -29.501 -78.256 1.00 26.62 138 LYS E N 1
ATOM 9753 C CA . LYS E 1 138 ? 72.957 -28.572 -79.356 1.00 27.88 138 LYS E CA 1
ATOM 9754 C C . LYS E 1 138 ? 73.103 -29.311 -80.683 1.00 27.09 138 LYS E C 1
ATOM 9755 O O . LYS E 1 138 ? 72.684 -28.840 -81.733 1.00 28.19 138 LYS E O 1
ATOM 9761 N N . TRP E 1 139 ? 73.684 -30.488 -80.599 1.00 25.36 139 TRP E N 1
ATOM 9762 C CA . TRP E 1 139 ? 73.909 -31.363 -81.739 1.00 24.57 139 TRP E CA 1
ATOM 9763 C C . TRP E 1 139 ? 72.612 -31.790 -82.350 1.00 24.82 139 TRP E C 1
ATOM 9764 O O . TRP E 1 139 ? 72.431 -31.704 -83.558 1.00 25.48 139 TRP E O 1
ATOM 9775 N N . GLU E 1 140 ? 71.680 -32.240 -81.516 1.00 24.52 140 GLU E N 1
ATOM 9776 C CA . GLU E 1 140 ? 70.350 -32.612 -81.994 1.00 25.13 140 GLU E CA 1
ATOM 9777 C C . GLU E 1 140 ? 69.615 -31.381 -82.532 1.00 27.20 140 GLU E C 1
ATOM 9778 O O . GLU E 1 140 ? 68.955 -31.453 -83.554 1.00 28.09 140 GLU E O 1
ATOM 9784 N N . ALA E 1 141 ? 69.758 -30.241 -81.864 1.00 28.19 141 ALA E N 1
ATOM 9785 C CA . ALA E 1 141 ? 69.149 -28.994 -82.350 1.00 30.45 141 ALA E CA 1
ATOM 9786 C C . ALA E 1 141 ? 69.651 -28.650 -83.753 1.00 31.10 141 ALA E C 1
ATOM 9787 O O . ALA E 1 141 ? 68.897 -28.168 -84.594 1.00 32.79 141 ALA E O 1
ATOM 9789 N N . ALA E 1 142 ? 70.926 -28.903 -84.004 1.00 29.96 142 ALA E N 1
ATOM 9790 C CA . ALA E 1 142 ? 71.542 -28.613 -85.300 1.00 30.61 142 ALA E CA 1
ATOM 9791 C C . ALA E 1 142 ? 70.949 -29.464 -86.402 1.00 30.50 142 ALA E C 1
ATOM 9792 O O . ALA E 1 142 ? 70.882 -29.028 -87.549 1.00 31.85 142 ALA E O 1
ATOM 9794 N N . ALA E 1 143 ? 70.534 -30.680 -86.055 1.00 29.08 143 ALA E N 1
ATOM 9795 C CA . ALA E 1 143 ? 69.964 -31.608 -87.040 1.00 29.07 143 ALA E CA 1
ATOM 9796 C C . ALA E 1 143 ? 68.480 -31.351 -87.311 1.00 30.79 143 ALA E C 1
ATOM 9797 O O . ALA E 1 143 ? 67.946 -31.835 -88.302 1.00 31.49 143 ALA E O 1
ATOM 9799 N N . ARG E 1 144 ? 67.814 -30.589 -86.459 1.00 31.73 144 ARG E N 1
ATOM 9800 C CA . ARG E 1 144 ? 66.367 -30.499 -86.523 1.00 33.42 144 ARG E CA 1
ATOM 9801 C C . ARG E 1 144 ? 65.902 -29.699 -87.753 1.00 35.79 144 ARG E C 1
ATOM 9802 O O . ARG E 1 144 ? 66.208 -28.516 -87.878 1.00 37.08 144 ARG E O 1
ATOM 9810 N N . LEU E 1 145 ? 65.175 -30.365 -88.654 1.00 36.56 145 LEU E N 1
ATOM 9811 C CA . LEU E 1 145 ? 64.635 -29.734 -89.854 1.00 39.04 145 LEU E CA 1
ATOM 9812 C C . LEU E 1 145 ? 63.274 -29.156 -89.519 1.00 41.40 145 LEU E C 1
ATOM 9813 O O . LEU E 1 145 ? 62.490 -29.806 -88.831 1.00 41.17 145 LEU E O 1
ATOM 9818 N N . PRO E 1 146 ? 62.991 -27.932 -89.995 1.00 43.89 146 PRO E N 1
ATOM 9819 C CA . PRO E 1 146 ? 61.595 -27.523 -90.012 1.00 46.69 146 PRO E CA 1
ATOM 9820 C C . PRO E 1 146 ? 60.886 -28.237 -91.179 1.00 47.97 146 PRO E C 1
ATOM 9821 O O . PRO E 1 146 ? 61.541 -28.704 -92.130 1.00 47.18 146 PRO E O 1
ATOM 9825 N N . GLY E 1 147 ? 59.570 -28.348 -91.117 1.00 50.11 147 GLY E N 1
ATOM 9826 C CA . GLY E 1 147 ? 58.847 -28.999 -92.201 1.00 51.72 147 GLY E CA 1
ATOM 9827 C C . GLY E 1 147 ? 58.837 -30.498 -92.007 1.00 49.67 147 GLY E C 1
ATOM 9828 O O . GLY E 1 147 ? 59.689 -31.043 -91.310 1.00 46.71 147 GLY E O 1
ATOM 9829 N N . ASP E 1 148 ? 57.860 -31.141 -92.646 1.00 51.57 148 ASP E N 1
ATOM 9830 C CA . ASP E 1 148 ? 57.544 -32.554 -92.428 1.00 50.48 148 ASP E CA 1
ATOM 9831 C C . ASP E 1 148 ? 57.871 -33.420 -93.654 1.00 50.36 148 ASP E C 1
ATOM 9832 O O . ASP E 1 148 ? 57.584 -34.617 -93.641 1.00 49.90 148 ASP E O 1
ATOM 9834 N N . SER E 1 149 ? 58.496 -32.852 -94.686 1.00 50.88 149 SER E N 1
ATOM 9835 C CA . SER E 1 149 ? 58.884 -33.640 -95.871 1.00 50.88 149 SER E CA 1
ATOM 9836 C C . SER E 1 149 ? 59.863 -34.784 -95.620 1.00 47.73 149 SER E C 1
ATOM 9837 O O . SER E 1 149 ? 59.894 -35.725 -96.403 1.00 47.99 149 SER E O 1
ATOM 9840 N N . THR E 1 150 ? 60.707 -34.658 -94.592 1.00 32.97 150 THR E N 1
ATOM 9841 C CA . THR E 1 150 ? 61.755 -35.640 -94.323 1.00 31.91 150 THR E CA 1
ATOM 9842 C C . THR E 1 150 ? 61.652 -36.220 -92.921 1.00 30.41 150 THR E C 1
ATOM 9843 O O . THR E 1 150 ? 61.628 -35.517 -91.934 1.00 30.00 150 THR E O 1
ATOM 9847 N N . ARG E 1 151 ? 61.564 -37.535 -92.876 1.00 29.81 151 ARG E N 1
ATOM 9848 C CA . ARG E 1 151 ? 61.488 -38.309 -91.632 1.00 28.54 151 ARG E CA 1
ATOM 9849 C C . ARG E 1 151 ? 62.772 -38.106 -90.837 1.00 27.55 151 ARG E C 1
ATOM 9850 O O . ARG E 1 151 ? 63.865 -38.186 -91.407 1.00 27.62 151 ARG E O 1
ATOM 9858 N N . GLN E 1 152 ? 62.650 -37.860 -89.537 1.00 26.82 152 GLN E N 1
ATOM 9859 C CA . GLN E 1 152 ? 63.820 -37.520 -88.706 1.00 26.07 152 GLN E CA 1
ATOM 9860 C C . GLN E 1 152 ? 64.033 -38.515 -87.563 1.00 24.88 152 GLN E C 1
ATOM 9861 O O . GLN E 1 152 ? 63.097 -38.871 -86.832 1.00 24.74 152 GLN E O 1
ATOM 9867 N N . VAL E 1 153 ? 65.266 -39.010 -87.443 1.00 24.18 153 VAL E N 1
ATOM 9868 C CA . VAL E 1 153 ? 65.606 -40.022 -86.432 1.00 23.11 153 VAL E CA 1
ATOM 9869 C C . VAL E 1 153 ? 66.929 -39.658 -85.772 1.00 22.54 153 VAL E C 1
ATOM 9870 O O . VAL E 1 153 ? 67.849 -39.197 -86.439 1.00 22.88 153 VAL E O 1
ATOM 9874 N N . VAL E 1 154 ? 67.007 -39.803 -84.457 1.00 21.89 154 VAL E N 1
ATOM 9875 C CA . VAL E 1 154 ? 68.262 -39.585 -83.750 1.00 21.38 154 VAL E CA 1
ATOM 9876 C C . VAL E 1 154 ? 68.545 -40.829 -82.949 1.00 20.44 154 VAL E C 1
ATOM 9877 O O . VAL E 1 154 ? 67.716 -41.243 -82.149 1.00 20.30 154 VAL E O 1
ATOM 9881 N N . VAL E 1 155 ? 69.702 -41.436 -83.177 1.00 19.96 155 VAL E N 1
ATOM 9882 C CA . VAL E 1 155 ? 70.120 -42.604 -82.406 1.00 19.11 155 VAL E CA 1
ATOM 9883 C C . VAL E 1 155 ? 71.175 -42.180 -81.385 1.00 18.73 155 VAL E C 1
ATOM 9884 O O . VAL E 1 155 ? 72.286 -41.806 -81.752 1.00 18.82 155 VAL E O 1
ATOM 9888 N N . ARG E 1 156 ? 70.807 -42.212 -80.109 1.00 18.50 156 ARG E N 1
ATOM 9889 C CA . ARG E 1 156 ? 71.746 -41.926 -79.032 1.00 18.25 156 ARG E CA 1
ATOM 9890 C C . ARG E 1 156 ? 72.493 -43.208 -78.694 1.00 17.45 156 ARG E C 1
ATOM 9891 O O . ARG E 1 156 ? 71.916 -44.154 -78.165 1.00 17.17 156 ARG E O 1
ATOM 9899 N N . SER E 1 157 ? 73.787 -43.236 -78.998 1.00 17.24 157 SER E N 1
ATOM 9900 C CA . SER E 1 157 ? 74.555 -44.474 -78.941 1.00 16.62 157 SER E CA 1
ATOM 9901 C C . SER E 1 157 ? 75.319 -44.635 -77.648 1.00 16.23 157 SER E C 1
ATOM 9902 O O . SER E 1 157 ? 75.839 -43.672 -77.095 1.00 16.53 157 SER E O 1
ATOM 9905 N N . GLY E 1 158 ? 75.411 -45.878 -77.190 1.00 15.70 158 GLY E N 1
ATOM 9906 C CA . GLY E 1 158 ? 76.352 -46.236 -76.133 1.00 15.34 158 GLY E CA 1
ATOM 9907 C C . GLY E 1 158 ? 77.729 -46.476 -76.734 1.00 15.19 158 GLY E C 1
ATOM 9908 O O . GLY E 1 158 ? 77.967 -46.131 -77.883 1.00 15.53 158 GLY E O 1
ATOM 9909 N N . VAL E 1 159 ? 78.615 -47.115 -75.974 1.00 14.83 159 VAL E N 1
ATOM 9910 C CA . VAL E 1 159 ? 79.936 -47.454 -76.446 1.00 14.79 159 VAL E CA 1
ATOM 9911 C C . VAL E 1 159 ? 79.799 -48.535 -77.503 1.00 14.75 159 VAL E C 1
ATOM 9912 O O . VAL E 1 159 ? 79.216 -49.600 -77.255 1.00 14.47 159 VAL E O 1
ATOM 9916 N N . VAL E 1 160 ? 80.371 -48.274 -78.674 1.00 15.24 160 VAL E N 1
ATOM 9917 C CA . VAL E 1 160 ? 80.243 -49.182 -79.809 1.00 15.52 160 VAL E CA 1
ATOM 9918 C C . VAL E 1 160 ? 81.425 -50.130 -79.761 1.00 15.50 160 VAL E C 1
ATOM 9919 O O . VAL E 1 160 ? 82.572 -49.714 -79.956 1.00 15.87 160 VAL E O 1
ATOM 9923 N N . LEU E 1 161 ? 81.142 -51.408 -79.514 1.00 15.23 161 LEU E N 1
ATOM 9924 C CA . LEU E 1 161 ? 82.193 -52.421 -79.417 1.00 15.27 161 LEU E CA 1
ATOM 9925 C C . LEU E 1 161 ? 82.332 -53.210 -80.727 1.00 16.09 161 LEU E C 1
ATOM 9926 O O . LEU E 1 161 ? 81.355 -53.719 -81.249 1.00 16.36 161 LEU E O 1
ATOM 9931 N N . GLY E 1 162 ? 83.535 -53.251 -81.280 1.00 16.70 162 GLY E N 1
ATOM 9932 C CA . GLY E 1 162 ? 83.745 -53.942 -82.519 1.00 17.77 162 GLY E CA 1
ATOM 9933 C C . GLY E 1 162 ? 85.204 -54.076 -82.912 1.00 18.55 162 GLY E C 1
ATOM 9934 O O . GLY E 1 162 ? 86.080 -53.384 -82.374 1.00 18.36 162 GLY E O 1
ATOM 9935 N N . ARG E 1 163 ? 85.477 -54.991 -83.837 1.00 19.63 163 ARG E N 1
ATOM 9936 C CA . ARG E 1 163 ? 86.816 -55.135 -84.347 1.00 20.71 163 ARG E CA 1
ATOM 9937 C C . ARG E 1 163 ? 87.150 -53.928 -85.167 1.00 21.61 163 ARG E C 1
ATOM 9938 O O . ARG E 1 163 ? 86.270 -53.327 -85.783 1.00 21.82 163 ARG E O 1
ATOM 9946 N N . GLY E 1 164 ? 88.430 -53.580 -85.185 1.00 22.30 164 GLY E N 1
ATOM 9947 C CA . GLY E 1 164 ? 88.937 -52.640 -86.173 1.00 23.76 164 GLY E CA 1
ATOM 9948 C C . GLY E 1 164 ? 88.559 -51.197 -85.899 1.00 23.29 164 GLY E C 1
ATOM 9949 O O . GLY E 1 164 ? 88.357 -50.419 -86.846 1.00 24.38 164 GLY E O 1
ATOM 9950 N N . GLY E 1 165 ? 88.486 -50.827 -84.618 1.00 21.88 165 GLY E N 1
ATOM 9951 C CA . GLY E 1 165 ? 88.379 -49.417 -84.256 1.00 21.72 165 GLY E CA 1
ATOM 9952 C C . GLY E 1 165 ? 87.622 -49.156 -82.990 1.00 20.13 165 GLY E C 1
ATOM 9953 O O . GLY E 1 165 ? 87.312 -50.075 -82.236 1.00 19.10 165 GLY E O 1
ATOM 9954 N N . GLY E 1 166 ? 87.300 -47.883 -82.783 1.00 20.16 166 GLY E N 1
ATOM 9955 C CA . GLY E 1 166 ? 86.564 -47.434 -81.606 1.00 18.99 166 GLY E CA 1
ATOM 9956 C C . GLY E 1 166 ? 87.313 -47.685 -80.310 1.00 18.36 166 GLY E C 1
ATOM 9957 O O . GLY E 1 166 ? 88.531 -47.722 -80.290 1.00 18.99 166 GLY E O 1
ATOM 9958 N N . ALA E 1 167 ? 86.553 -47.917 -79.244 1.00 17.26 167 ALA E N 1
ATOM 9959 C CA . ALA E 1 167 ? 87.115 -48.194 -77.933 1.00 16.70 167 ALA E CA 1
ATOM 9960 C C . ALA E 1 167 ? 87.973 -49.448 -77.940 1.00 16.64 167 ALA E C 1
ATOM 9961 O O . ALA E 1 167 ? 89.021 -49.479 -77.306 1.00 16.79 167 ALA E O 1
ATOM 9971 N N . GLY E 1 169 ? 89.826 -50.586 -80.225 1.00 18.74 169 GLY E N 1
ATOM 9972 C CA . GLY E 1 169 ? 91.160 -50.200 -80.707 1.00 20.06 169 GLY E CA 1
ATOM 9973 C C . GLY E 1 169 ? 92.155 -49.940 -79.573 1.00 19.93 169 GLY E C 1
ATOM 9974 O O . GLY E 1 169 ? 93.277 -50.344 -79.647 1.00 20.66 169 GLY E O 1
ATOM 9975 N N . HIS E 1 170 ? 91.707 -49.280 -78.513 1.00 19.11 170 HIS E N 1
ATOM 9976 C CA . HIS E 1 170 ? 92.539 -48.996 -77.351 1.00 19.06 170 HIS E CA 1
ATOM 9977 C C . HIS E 1 170 ? 92.632 -50.105 -76.327 1.00 18.10 170 HIS E C 1
ATOM 9978 O O . HIS E 1 170 ? 93.638 -50.181 -75.610 1.00 18.36 170 HIS E O 1
ATOM 9993 N N . LEU E 1 172 ? 91.990 -53.610 -76.761 1.00 17.04 172 LEU E N 1
ATOM 9994 C CA . LEU E 1 172 ? 92.085 -55.005 -77.162 1.00 17.21 172 LEU E CA 1
ATOM 9995 C C . LEU E 1 172 ? 93.455 -55.594 -76.895 1.00 17.79 172 LEU E C 1
ATOM 9996 O O . LEU E 1 172 ? 93.556 -56.694 -76.350 1.00 17.49 172 LEU E O 1
ATOM 10001 N N . LEU E 1 173 ? 94.514 -54.867 -77.239 1.00 18.75 173 LEU E N 1
ATOM 10002 C CA . LEU E 1 173 ? 95.856 -55.390 -77.034 1.00 19.49 173 LEU E CA 1
ATOM 10003 C C . LEU E 1 173 ? 96.183 -55.520 -75.553 1.00 18.71 173 LEU E C 1
ATOM 10004 O O . LEU E 1 173 ? 96.676 -56.563 -75.128 1.00 18.70 173 LEU E O 1
ATOM 10009 N N . PRO E 1 174 ? 95.898 -54.488 -74.753 1.00 18.19 174 PRO E N 1
ATOM 10010 C CA . PRO E 1 174 ? 96.169 -54.644 -73.326 1.00 17.63 174 PRO E CA 1
ATOM 10011 C C . PRO E 1 174 ? 95.412 -55.802 -72.677 1.00 16.70 174 PRO E C 1
ATOM 10012 O O . PRO E 1 174 ? 96.001 -56.575 -71.930 1.00 16.68 174 PRO E O 1
ATOM 10016 N N . PHE E 1 175 ? 94.127 -55.908 -72.956 1.00 16.07 175 PHE E N 1
ATOM 10017 C CA . PHE E 1 175 ? 93.355 -57.013 -72.424 1.00 15.45 175 PHE E CA 1
ATOM 10018 C C . PHE E 1 175 ? 93.945 -58.359 -72.854 1.00 15.94 175 PHE E C 1
ATOM 10019 O O . PHE E 1 175 ? 94.091 -59.258 -72.032 1.00 15.78 175 PHE E O 1
ATOM 10027 N N . ARG E 1 176 ? 94.308 -58.474 -74.132 1.00 16.72 176 ARG E N 1
ATOM 10028 C CA . ARG E 1 176 ? 94.920 -59.679 -74.638 1.00 17.49 176 ARG E CA 1
ATOM 10029 C C . ARG E 1 176 ? 96.216 -60.025 -73.920 1.00 17.86 176 ARG E C 1
ATOM 10030 O O . ARG E 1 176 ? 96.609 -61.188 -73.910 1.00 18.31 176 ARG E O 1
ATOM 10038 N N . LEU E 1 177 ? 96.892 -59.022 -73.354 1.00 17.85 177 LEU E N 1
ATOM 10039 C CA . LEU E 1 177 ? 98.169 -59.225 -72.687 1.00 18.34 177 LEU E CA 1
ATOM 10040 C C . LEU E 1 177 ? 98.020 -59.376 -71.185 1.00 17.57 177 LEU E C 1
ATOM 10041 O O . LEU E 1 177 ? 99.009 -59.459 -70.463 1.00 17.93 177 LEU E O 1
ATOM 10046 N N . GLY E 1 178 ? 96.787 -59.445 -70.712 1.00 16.68 178 GLY E N 1
ATOM 10047 C CA . GLY E 1 178 ? 96.508 -59.595 -69.272 1.00 16.14 178 GLY E CA 1
ATOM 10048 C C . GLY E 1 178 ? 96.596 -58.326 -68.445 1.00 16.01 178 GLY E C 1
ATOM 10049 O O . GLY E 1 178 ? 96.726 -58.389 -67.214 1.00 15.95 178 GLY E O 1
ATOM 10050 N N . LEU E 1 179 ? 96.519 -57.180 -69.126 1.00 16.15 179 LEU E N 1
ATOM 10051 C CA . LEU E 1 179 ? 96.628 -55.857 -68.496 1.00 16.30 179 LEU E CA 1
ATOM 10052 C C . LEU E 1 179 ? 95.266 -55.192 -68.338 1.00 15.71 179 LEU E C 1
ATOM 10053 O O . LEU E 1 179 ? 95.166 -54.068 -67.879 1.00 15.92 179 LEU E O 1
ATOM 10058 N N . GLY E 1 180 ? 94.210 -55.923 -68.688 1.00 15.12 180 GLY E N 1
ATOM 10059 C CA . GLY E 1 180 ? 92.855 -55.434 -68.537 1.00 14.64 180 GLY E CA 1
ATOM 10060 C C . GLY E 1 180 ? 92.343 -55.448 -67.108 1.00 14.52 180 GLY E C 1
ATOM 10061 O O . GLY E 1 180 ? 92.954 -56.047 -66.206 1.00 14.72 180 GLY E O 1
ATOM 10062 N N . GLY E 1 181 ? 91.204 -54.774 -66.913 1.00 14.34 181 GLY E N 1
ATOM 10063 C CA . GLY E 1 181 ? 90.496 -54.779 -65.634 1.00 14.44 181 GLY E CA 1
ATOM 10064 C C . GLY E 1 181 ? 89.472 -53.674 -65.506 1.00 14.53 181 GLY E C 1
ATOM 10065 O O . GLY E 1 181 ? 89.256 -52.893 -66.435 1.00 14.44 181 GLY E O 1
ATOM 10066 N N . PRO E 1 182 ? 88.824 -53.597 -64.334 1.00 14.90 182 PRO E N 1
ATOM 10067 C CA . PRO E 1 182 ? 87.837 -52.549 -64.105 1.00 15.21 182 PRO E CA 1
ATOM 10068 C C . PRO E 1 182 ? 88.423 -51.145 -64.072 1.00 15.76 182 PRO E C 1
ATOM 10069 O O . PRO E 1 182 ? 89.566 -50.941 -63.671 1.00 16.19 182 PRO E O 1
ATOM 10073 N N . ILE E 1 183 ? 87.624 -50.193 -64.531 1.00 15.86 183 ILE E N 1
ATOM 10074 C CA . ILE E 1 183 ? 87.951 -48.771 -64.511 1.00 16.60 183 ILE E CA 1
ATOM 10075 C C . ILE E 1 183 ? 87.273 -48.161 -63.281 1.00 17.53 183 ILE E C 1
ATOM 10076 O O . ILE E 1 183 ? 86.054 -48.150 -63.187 1.00 17.54 183 ILE E O 1
ATOM 10081 N N . GLY E 1 184 ? 88.057 -47.629 -62.359 1.00 18.51 184 GLY E N 1
ATOM 10082 C CA . GLY E 1 184 ? 87.503 -47.033 -61.143 1.00 19.72 184 GLY E CA 1
ATOM 10083 C C . GLY E 1 184 ? 86.957 -48.097 -60.219 1.00 19.75 184 GLY E C 1
ATOM 10084 O O . GLY E 1 184 ? 87.612 -49.107 -59.977 1.00 19.35 184 GLY E O 1
ATOM 10085 N N . SER E 1 185 ? 85.756 -47.881 -59.699 1.00 20.39 185 SER E N 1
ATOM 10086 C CA . SER E 1 185 ? 85.109 -48.881 -58.834 1.00 20.69 185 SER E CA 1
ATOM 10087 C C . SER E 1 185 ? 84.653 -50.083 -59.631 1.00 19.41 185 SER E C 1
ATOM 10088 O O . SER E 1 185 ? 84.540 -51.171 -59.087 1.00 19.48 185 SER E O 1
ATOM 10091 N N . GLY E 1 186 ? 84.351 -49.867 -60.913 1.00 18.45 186 GLY E N 1
ATOM 10092 C CA . GLY E 1 186 ? 83.774 -50.890 -61.755 1.00 17.48 186 GLY E CA 1
ATOM 10093 C C . GLY E 1 186 ? 82.273 -51.018 -61.608 1.00 17.89 186 GLY E C 1
ATOM 10094 O O . GLY E 1 186 ? 81.630 -51.730 -62.377 1.00 17.27 186 GLY E O 1
ATOM 10095 N N . HIS E 1 187 ? 81.699 -50.326 -60.635 1.00 19.13 187 HIS E N 1
ATOM 10096 C CA . HIS E 1 187 ? 80.259 -50.416 -60.384 1.00 19.84 187 HIS E CA 1
ATOM 10097 C C . HIS E 1 187 ? 79.422 -49.687 -61.364 1.00 19.52 187 HIS E C 1
ATOM 10098 O O . HIS E 1 187 ? 78.224 -49.941 -61.451 1.00 19.87 187 HIS E O 1
ATOM 10105 N N . GLN E 1 188 ? 80.031 -48.772 -62.109 1.00 19.00 188 GLN E N 1
ATOM 10106 C CA . GLN E 1 188 ? 79.289 -47.900 -63.008 1.00 18.88 188 GLN E CA 1
ATOM 10107 C C . GLN E 1 188 ? 78.638 -48.669 -64.156 1.00 17.89 188 GLN E C 1
ATOM 10108 O O . GLN E 1 188 ? 79.183 -49.645 -64.641 1.00 17.03 188 GLN E O 1
ATOM 10114 N N . PHE E 1 189 ? 77.464 -48.226 -64.579 1.00 18.19 189 PHE E N 1
ATOM 10115 C CA . PHE E 1 189 ? 76.822 -48.831 -65.719 1.00 17.45 189 PHE E CA 1
ATOM 10116 C C . PHE E 1 189 ? 77.672 -48.636 -66.974 1.00 16.43 189 PHE E C 1
ATOM 10117 O O . PHE E 1 189 ? 78.316 -47.598 -67.194 1.00 16.49 189 PHE E O 1
ATOM 10125 N N . PHE E 1 190 ? 77.635 -49.655 -67.817 1.00 15.72 190 PHE E N 1
ATOM 10126 C CA . PHE E 1 190 ? 78.379 -49.680 -69.072 1.00 14.97 190 PHE E CA 1
ATOM 10127 C C . PHE E 1 190 ? 77.401 -49.834 -70.234 1.00 14.83 190 PHE E C 1
ATOM 10128 O O . PHE E 1 190 ? 77.097 -50.959 -70.641 1.00 14.63 190 PHE E O 1
ATOM 10136 N N . PRO E 1 191 ? 76.819 -48.710 -70.717 1.00 15.11 191 PRO E N 1
ATOM 10137 C CA . PRO E 1 191 ? 75.926 -48.784 -71.884 1.00 15.06 191 PRO E CA 1
ATOM 10138 C C . PRO E 1 191 ? 76.770 -49.059 -73.109 1.00 14.57 191 PRO E C 1
ATOM 10139 O O . PRO E 1 191 ? 77.725 -48.331 -73.387 1.00 14.51 191 PRO E O 1
ATOM 10143 N N . TRP E 1 192 ? 76.453 -50.134 -73.809 1.00 14.42 192 TRP E N 1
ATOM 10144 C CA . TRP E 1 192 ? 77.259 -50.576 -74.928 1.00 14.20 192 TRP E CA 1
ATOM 10145 C C . TRP E 1 192 ? 76.365 -51.107 -76.009 1.00 14.46 192 TRP E C 1
ATOM 10146 O O . TRP E 1 192 ? 75.199 -51.401 -75.770 1.00 14.75 192 TRP E O 1
ATOM 10157 N N . ILE E 1 193 ? 76.917 -51.231 -77.210 1.00 14.56 193 ILE E N 1
ATOM 10158 C CA . ILE E 1 193 ? 76.249 -51.894 -78.322 1.00 15.00 193 ILE E CA 1
ATOM 10159 C C . ILE E 1 193 ? 77.289 -52.488 -79.256 1.00 15.20 193 ILE E C 1
ATOM 10160 O O . ILE E 1 193 ? 78.398 -51.932 -79.406 1.00 15.12 193 ILE E O 1
ATOM 10165 N N . HIS E 1 194 ? 76.987 -53.651 -79.824 1.00 15.65 194 HIS E N 1
ATOM 10166 C CA . HIS E 1 194 ? 77.877 -54.241 -80.787 1.00 16.14 194 HIS E CA 1
ATOM 10167 C C . HIS E 1 194 ? 77.767 -53.437 -82.053 1.00 16.75 194 HIS E C 1
ATOM 10168 O O . HIS E 1 194 ? 76.687 -53.031 -82.454 1.00 17.01 194 HIS E O 1
ATOM 10175 N N . ILE E 1 195 ? 78.897 -53.207 -82.709 1.00 17.14 195 ILE E N 1
ATOM 10176 C CA . ILE E 1 195 ? 78.906 -52.414 -83.932 1.00 17.95 195 ILE E CA 1
ATOM 10177 C C . ILE E 1 195 ? 77.908 -52.916 -84.970 1.00 18.83 195 ILE E C 1
ATOM 10178 O O . ILE E 1 195 ? 77.324 -52.124 -85.674 1.00 19.29 195 ILE E O 1
ATOM 10183 N N . GLY E 1 196 ? 77.746 -54.226 -85.081 1.00 19.22 196 GLY E N 1
ATOM 10184 C CA . GLY E 1 196 ? 76.781 -54.791 -86.013 1.00 20.25 196 GLY E CA 1
ATOM 10185 C C . GLY E 1 196 ? 75.364 -54.371 -85.708 1.00 19.94 196 GLY E C 1
ATOM 10186 O O . GLY E 1 196 ? 74.570 -54.196 -86.612 1.00 20.77 196 GLY E O 1
ATOM 10187 N N . ASP E 1 197 ? 75.059 -54.185 -84.429 1.00 18.88 197 ASP E N 1
ATOM 10188 C CA . ASP E 1 197 ? 73.724 -53.783 -84.009 1.00 18.70 197 ASP E CA 1
ATOM 10189 C C . ASP E 1 197 ? 73.487 -52.279 -84.124 1.00 18.45 197 ASP E C 1
ATOM 10190 O O . ASP E 1 197 ? 72.367 -51.858 -84.391 1.00 18.79 197 ASP E O 1
ATOM 10195 N N . LEU E 1 198 ? 74.509 -51.446 -83.940 1.00 18.00 198 LEU E N 1
ATOM 10196 C CA . LEU E 1 198 ? 74.343 -50.034 -84.248 1.00 18.09 198 LEU E CA 1
ATOM 10197 C C . LEU E 1 198 ? 74.121 -49.886 -85.746 1.00 19.20 198 LEU E C 1
ATOM 10198 O O . LEU E 1 198 ? 73.238 -49.151 -86.164 1.00 19.57 198 LEU E O 1
ATOM 10203 N N . ALA E 1 199 ? 74.940 -50.571 -86.546 1.00 19.86 199 ALA E N 1
ATOM 10204 C CA . ALA E 1 199 ? 74.807 -50.565 -87.992 1.00 21.19 199 ALA E CA 1
ATOM 10205 C C . ALA E 1 199 ? 73.413 -51.012 -88.400 1.00 21.73 199 ALA E C 1
ATOM 10206 O O . ALA E 1 199 ? 72.806 -50.454 -89.316 1.00 22.59 199 ALA E O 1
ATOM 10208 N N . GLY E 1 200 ? 72.908 -52.020 -87.700 1.00 21.34 200 GLY E N 1
ATOM 10209 C CA . GLY E 1 200 ? 71.583 -52.556 -87.953 1.00 21.97 200 GLY E CA 1
ATOM 10210 C C . GLY E 1 200 ? 70.463 -51.581 -87.626 1.00 21.67 200 GLY E C 1
ATOM 10211 O O . GLY E 1 200 ? 69.485 -51.485 -88.385 1.00 22.58 200 GLY E O 1
ATOM 10212 N N . ILE E 1 201 ? 70.559 -50.935 -86.463 1.00 20.55 201 ILE E N 1
ATOM 10213 C CA . ILE E 1 201 ? 69.542 -49.981 -86.023 1.00 20.36 201 ILE E CA 1
ATOM 10214 C C . ILE E 1 201 ? 69.489 -48.840 -87.018 1.00 20.94 201 ILE E C 1
ATOM 10215 O O . ILE E 1 201 ? 68.427 -48.461 -87.484 1.00 21.57 201 ILE E O 1
ATOM 10220 N N . LEU E 1 202 ? 70.655 -48.310 -87.372 1.00 20.89 202 LEU E N 1
ATOM 10221 C CA . LEU E 1 202 ? 70.740 -47.235 -88.342 1.00 21.66 202 LEU E CA 1
ATOM 10222 C C . LEU E 1 202 ? 70.105 -47.653 -89.670 1.00 22.96 202 LEU E C 1
ATOM 10223 O O . LEU E 1 202 ? 69.361 -46.887 -90.272 1.00 23.64 202 LEU E O 1
ATOM 10228 N N . THR E 1 203 ? 70.419 -48.858 -90.135 1.00 23.47 203 THR E N 1
ATOM 10229 C CA . THR E 1 203 ? 69.863 -49.372 -91.374 1.00 24.94 203 THR E CA 1
ATOM 10230 C C . THR E 1 203 ? 68.356 -49.527 -91.289 1.00 25.19 203 THR E C 1
ATOM 10231 O O . THR E 1 203 ? 67.632 -49.219 -92.239 1.00 26.32 203 THR E O 1
ATOM 10235 N N . HIS E 1 204 ? 67.880 -49.992 -90.152 1.00 24.29 204 HIS E N 1
ATOM 10236 C CA . HIS E 1 204 ? 66.461 -50.137 -89.944 1.00 24.64 204 HIS E CA 1
ATOM 10237 C C . HIS E 1 204 ? 65.789 -48.785 -89.937 1.00 24.57 204 HIS E C 1
ATOM 10238 O O . HIS E 1 204 ? 64.681 -48.627 -90.490 1.00 25.49 204 HIS E O 1
ATOM 10245 N N . ALA E 1 205 ? 66.442 -47.789 -89.335 1.00 23.64 205 ALA E N 1
ATOM 10246 C CA . ALA E 1 205 ? 65.914 -46.421 -89.320 1.00 23.72 205 ALA E CA 1
ATOM 10247 C C . ALA E 1 205 ? 65.811 -45.874 -90.760 1.00 24.96 205 ALA E C 1
ATOM 10248 O O . ALA E 1 205 ? 64.786 -45.279 -91.148 1.00 25.65 205 ALA E O 1
ATOM 10250 N N . LEU E 1 206 ? 66.837 -46.133 -91.572 1.00 25.43 206 LEU E N 1
ATOM 10251 C CA . LEU E 1 206 ? 66.830 -45.717 -92.970 1.00 26.87 206 LEU E CA 1
ATOM 10252 C C . LEU E 1 206 ? 65.767 -46.421 -93.797 1.00 28.09 206 LEU E C 1
ATOM 10253 O O . LEU E 1 206 ? 65.154 -45.806 -94.635 1.00 29.16 206 LEU E O 1
ATOM 10258 N N . GLU E 1 207 ? 65.526 -47.701 -93.558 1.00 28.07 207 GLU E N 1
ATOM 10259 C CA . GLU E 1 207 ? 64.626 -48.489 -94.419 1.00 29.54 207 GLU E CA 1
ATOM 10260 C C . GLU E 1 207 ? 63.165 -48.396 -94.013 1.00 29.62 207 GLU E C 1
ATOM 10261 O O . GLU E 1 207 ? 62.301 -48.269 -94.869 1.00 30.93 207 GLU E O 1
ATOM 10267 N N . ALA E 1 208 ? 62.887 -48.497 -92.718 1.00 28.40 208 ALA E N 1
ATOM 10268 C CA . ALA E 1 208 ? 61.525 -48.599 -92.217 1.00 28.66 208 ALA E CA 1
ATOM 10269 C C . ALA E 1 208 ? 60.942 -47.235 -92.021 1.00 28.46 208 ALA E C 1
ATOM 10270 O O . ALA E 1 208 ? 61.410 -46.450 -91.197 1.00 27.34 208 ALA E O 1
ATOM 10272 N N . ASN E 1 209 ? 59.875 -46.939 -92.743 1.00 29.68 209 ASN E N 1
ATOM 10273 C CA . ASN E 1 209 ? 59.339 -45.575 -92.727 1.00 29.73 209 ASN E CA 1
ATOM 10274 C C . ASN E 1 209 ? 58.357 -45.285 -91.554 1.00 29.35 209 ASN E C 1
ATOM 10275 O O . ASN E 1 209 ? 57.789 -44.205 -91.500 1.00 29.59 209 ASN E O 1
ATOM 10280 N N . HIS E 1 210 ? 58.187 -46.216 -90.615 1.00 28.93 210 HIS E N 1
ATOM 10281 C CA . HIS E 1 210 ? 57.465 -45.925 -89.372 1.00 28.62 210 HIS E CA 1
ATOM 10282 C C . HIS E 1 210 ? 58.370 -45.414 -88.257 1.00 27.22 210 HIS E C 1
ATOM 10283 O O . HIS E 1 210 ? 57.888 -45.017 -87.177 1.00 27.05 210 HIS E O 1
ATOM 10290 N N . VAL E 1 211 ? 59.682 -45.445 -88.480 1.00 26.39 211 VAL E N 1
ATOM 10291 C CA . VAL E 1 211 ? 60.650 -45.113 -87.425 1.00 25.14 211 VAL E CA 1
ATOM 10292 C C . VAL E 1 211 ? 60.891 -43.615 -87.408 1.00 25.00 211 VAL E C 1
ATOM 10293 O O . VAL E 1 211 ? 61.258 -43.060 -88.434 1.00 25.39 211 VAL E O 1
ATOM 10297 N N . HIS E 1 212 ? 60.717 -42.982 -86.251 1.00 24.65 212 HIS E N 1
ATOM 10298 C CA . HIS E 1 212 ? 60.945 -41.527 -86.116 1.00 24.71 212 HIS E CA 1
ATOM 10299 C C . HIS E 1 212 ? 61.372 -41.208 -84.731 1.00 24.07 212 HIS E C 1
ATOM 10300 O O . HIS E 1 212 ? 61.114 -41.973 -83.820 1.00 23.82 212 HIS E O 1
ATOM 10307 N N . GLY E 1 213 ? 62.052 -40.083 -84.551 1.00 23.97 213 GLY E N 1
ATOM 10308 C CA . GLY E 1 213 ? 62.429 -39.621 -83.212 1.00 23.63 213 GLY E CA 1
ATOM 10309 C C . GLY E 1 213 ? 63.668 -40.271 -82.626 1.00 22.59 213 GLY E C 1
ATOM 10310 O O . GLY E 1 213 ? 64.540 -40.749 -83.340 1.00 22.11 213 GLY E O 1
ATOM 10311 N N . VAL E 1 214 ? 63.715 -40.303 -81.300 1.00 22.39 214 VAL E N 1
ATOM 10312 C CA . VAL E 1 214 ? 64.902 -40.715 -80.563 1.00 21.52 214 VAL E CA 1
ATOM 10313 C C . VAL E 1 214 ? 64.864 -42.206 -80.322 1.00 20.97 214 VAL E C 1
ATOM 10314 O O . VAL E 1 214 ? 63.842 -42.752 -79.864 1.00 21.41 214 VAL E O 1
ATOM 10318 N N . LEU E 1 215 ? 65.982 -42.857 -80.640 1.00 20.19 215 LEU E N 1
ATOM 10319 C CA . LEU E 1 215 ? 66.195 -44.281 -80.365 1.00 19.68 215 LEU E CA 1
ATOM 10320 C C . LEU E 1 215 ? 67.478 -44.449 -79.580 1.00 18.91 215 LEU E C 1
ATOM 10321 O O . LEU E 1 215 ? 68.504 -43.865 -79.925 1.00 18.64 215 LEU E O 1
ATOM 10326 N N . ASN E 1 216 ? 67.443 -45.268 -78.536 1.00 18.69 216 ASN E N 1
ATOM 10327 C CA . ASN E 1 216 ? 68.661 -45.516 -77.756 1.00 18.01 216 ASN E CA 1
ATOM 10328 C C . ASN E 1 216 ? 69.449 -46.637 -78.420 1.00 17.46 216 ASN E C 1
ATOM 10329 O O . ASN E 1 216 ? 68.971 -47.766 -78.516 1.00 17.57 216 ASN E O 1
ATOM 10334 N N . GLY E 1 217 ? 70.638 -46.304 -78.899 1.00 17.08 217 GLY E N 1
ATOM 10335 C CA . GLY E 1 217 ? 71.518 -47.262 -79.554 1.00 16.73 217 GLY E CA 1
ATOM 10336 C C . GLY E 1 217 ? 72.351 -48.048 -78.567 1.00 16.17 217 GLY E C 1
ATOM 10337 O O . GLY E 1 217 ? 73.592 -47.903 -78.511 1.00 15.82 217 GLY E O 1
ATOM 10338 N N . VAL E 1 218 ? 71.655 -48.858 -77.767 1.00 16.23 218 VAL E N 1
ATOM 10339 C CA . VAL E 1 218 ? 72.281 -49.699 -76.754 1.00 15.86 218 VAL E CA 1
ATOM 10340 C C . VAL E 1 218 ? 71.698 -51.103 -76.796 1.00 16.15 218 VAL E C 1
ATOM 10341 O O . VAL E 1 218 ? 70.552 -51.280 -77.170 1.00 16.74 218 VAL E O 1
ATOM 10345 N N . ALA E 1 219 ? 72.510 -52.090 -76.427 1.00 15.85 219 ALA E N 1
ATOM 10346 C CA . ALA E 1 219 ? 72.050 -53.449 -76.287 1.00 16.28 219 ALA E CA 1
ATOM 10347 C C . ALA E 1 219 ? 71.156 -53.453 -75.069 1.00 16.74 219 ALA E C 1
ATOM 10348 O O . ALA E 1 219 ? 71.374 -52.671 -74.144 1.00 16.54 219 ALA E O 1
ATOM 10350 N N . PRO E 1 220 ? 70.124 -54.300 -75.061 1.00 17.57 220 PRO E N 1
ATOM 10351 C CA . PRO E 1 220 ? 69.247 -54.355 -73.895 1.00 18.31 220 PRO E CA 1
ATOM 10352 C C . PRO E 1 220 ? 69.940 -55.145 -72.795 1.00 18.26 220 PRO E C 1
ATOM 10353 O O . PRO E 1 220 ? 69.576 -56.272 -72.508 1.00 19.00 220 PRO E O 1
ATOM 10357 N N . SER E 1 221 ? 70.949 -54.536 -72.198 1.00 17.53 221 SER E N 1
ATOM 10358 C CA . SER E 1 221 ? 71.798 -55.209 -71.243 1.00 17.39 221 SER E CA 1
ATOM 10359 C C . SER E 1 221 ? 71.950 -54.323 -70.016 1.00 17.50 221 SER E C 1
ATOM 10360 O O . SER E 1 221 ? 71.687 -53.136 -70.070 1.00 17.48 221 SER E O 1
ATOM 10363 N N . SER E 1 222 ? 72.370 -54.926 -68.911 1.00 17.80 222 SER E N 1
ATOM 10364 C CA . SER E 1 222 ? 72.571 -54.219 -67.655 1.00 18.17 222 SER E CA 1
ATOM 10365 C C . SER E 1 222 ? 74.009 -54.306 -67.198 1.00 17.49 222 SER E C 1
ATOM 10366 O O . SER E 1 222 ? 74.294 -54.144 -66.013 1.00 17.99 222 SER E O 1
ATOM 10369 N N . ALA E 1 223 ? 74.926 -54.512 -68.127 1.00 16.50 223 ALA E N 1
ATOM 10370 C CA . ALA E 1 223 ? 76.308 -54.637 -67.748 1.00 15.95 223 ALA E CA 1
ATOM 10371 C C . ALA E 1 223 ? 76.778 -53.445 -66.924 1.00 16.05 223 ALA E C 1
ATOM 10372 O O . ALA E 1 223 ? 76.417 -52.301 -67.221 1.00 16.10 223 ALA E O 1
ATOM 10374 N N . THR E 1 224 ? 77.587 -53.730 -65.898 1.00 16.23 224 THR E N 1
ATOM 10375 C CA . THR E 1 224 ? 78.431 -52.728 -65.252 1.00 16.28 224 THR E CA 1
ATOM 10376 C C . THR E 1 224 ? 79.823 -52.836 -65.872 1.00 15.40 224 THR E C 1
ATOM 10377 O O . THR E 1 224 ? 80.138 -53.799 -66.560 1.00 14.89 224 THR E O 1
ATOM 10381 N N . ASN E 1 225 ? 80.665 -51.847 -65.618 1.00 15.43 225 ASN E N 1
ATOM 10382 C CA . ASN E 1 225 ? 82.028 -51.893 -66.112 1.00 14.86 225 ASN E CA 1
ATOM 10383 C C . ASN E 1 225 ? 82.815 -53.080 -65.574 1.00 14.75 225 ASN E C 1
ATOM 10384 O O . ASN E 1 225 ? 83.607 -53.661 -66.287 1.00 14.23 225 ASN E O 1
ATOM 10389 N N . ALA E 1 226 ? 82.625 -53.407 -64.300 1.00 15.40 226 ALA E N 1
ATOM 10390 C CA . ALA E 1 226 ? 83.264 -54.588 -63.711 1.00 15.45 226 ALA E CA 1
ATOM 10391 C C . ALA E 1 226 ? 82.836 -55.852 -64.479 1.00 15.10 226 ALA E C 1
ATOM 10392 O O . ALA E 1 226 ? 83.669 -56.691 -64.785 1.00 14.77 226 ALA E O 1
ATOM 10394 N N . GLU E 1 227 ? 81.544 -55.972 -64.782 1.00 15.32 227 GLU E N 1
ATOM 10395 C CA . GLU E 1 227 ? 81.038 -57.130 -65.532 1.00 15.24 227 GLU E CA 1
ATOM 10396 C C . GLU E 1 227 ? 81.626 -57.165 -66.957 1.00 14.48 227 GLU E C 1
ATOM 10397 O O . GLU E 1 227 ? 82.002 -58.224 -67.450 1.00 14.41 227 GLU E O 1
ATOM 10403 N N . PHE E 1 228 ? 81.770 -56.006 -67.586 1.00 14.09 228 PHE E N 1
ATOM 10404 C CA . PHE E 1 228 ? 82.465 -55.911 -68.876 1.00 13.61 228 PHE E CA 1
ATOM 10405 C C . PHE E 1 228 ? 83.907 -56.435 -68.838 1.00 13.46 228 PHE E C 1
ATOM 10406 O O . PHE E 1 228 ? 84.313 -57.213 -69.700 1.00 13.41 228 PHE E O 1
ATOM 10414 N N . ALA E 1 229 ? 84.689 -55.977 -67.872 1.00 13.53 229 ALA E N 1
ATOM 10415 C CA . ALA E 1 229 ? 86.097 -56.382 -67.762 1.00 13.49 229 ALA E CA 1
ATOM 10416 C C . ALA E 1 229 ? 86.217 -57.892 -67.576 1.00 13.64 229 ALA E C 1
ATOM 10417 O O . ALA E 1 229 ? 87.007 -58.556 -68.252 1.00 13.62 229 ALA E O 1
ATOM 10419 N N . GLN E 1 230 ? 85.411 -58.415 -66.680 1.00 13.97 230 GLN E N 1
ATOM 10420 C CA . GLN E 1 230 ? 85.415 -59.816 -66.376 1.00 14.34 230 GLN E CA 1
ATOM 10421 C C . GLN E 1 230 ? 85.024 -60.661 -67.604 1.00 14.38 230 GLN E C 1
ATOM 10422 O O . GLN E 1 230 ? 85.708 -61.635 -67.927 1.00 14.57 230 GLN E O 1
ATOM 10428 N N . THR E 1 231 ? 83.926 -60.286 -68.267 1.00 14.35 231 THR E N 1
ATOM 10429 C CA . THR E 1 231 ? 83.423 -61.003 -69.429 1.00 14.59 231 THR E CA 1
ATOM 10430 C C . THR E 1 231 ? 84.411 -60.951 -70.595 1.00 14.39 231 THR E C 1
ATOM 10431 O O . THR E 1 231 ? 84.535 -61.889 -71.371 1.00 14.84 231 THR E O 1
ATOM 10435 N N . PHE E 1 232 ? 85.087 -59.829 -70.718 1.00 13.93 232 PHE E N 1
ATOM 10436 C CA . PHE E 1 232 ? 86.023 -59.641 -71.795 1.00 13.96 232 PHE E CA 1
ATOM 10437 C C . PHE E 1 232 ? 87.259 -60.513 -71.576 1.00 14.24 232 PHE E C 1
ATOM 10438 O O . PHE E 1 232 ? 87.732 -61.184 -72.499 1.00 14.71 232 PHE E O 1
ATOM 10446 N N . GLY E 1 233 ? 87.782 -60.497 -70.348 1.00 14.09 233 GLY E N 1
ATOM 10447 C CA . GLY E 1 233 ? 88.855 -61.413 -69.966 1.00 14.41 233 GLY E CA 1
ATOM 10448 C C . GLY E 1 233 ? 88.477 -62.867 -70.235 1.00 14.98 233 GLY E C 1
ATOM 10449 O O . GLY E 1 233 ? 89.228 -63.600 -70.875 1.00 15.47 233 GLY E O 1
ATOM 10450 N N . ALA E 1 234 ? 87.302 -63.275 -69.779 1.00 15.11 234 ALA E N 1
ATOM 10451 C CA . ALA E 1 234 ? 86.832 -64.632 -70.019 1.00 15.88 234 ALA E CA 1
ATOM 10452 C C . ALA E 1 234 ? 86.809 -64.943 -71.526 1.00 16.32 234 ALA E C 1
ATOM 10453 O O . ALA E 1 234 ? 87.348 -65.957 -71.937 1.00 17.05 234 ALA E O 1
ATOM 10455 N N . ALA E 1 235 ? 86.303 -64.032 -72.360 1.00 16.00 235 ALA E N 1
ATOM 10456 C CA . ALA E 1 235 ? 86.235 -64.269 -73.811 1.00 16.60 235 ALA E CA 1
ATOM 10457 C C . ALA E 1 235 ? 87.603 -64.441 -74.455 1.00 17.01 235 ALA E C 1
ATOM 10458 O O . ALA E 1 235 ? 87.727 -65.131 -75.476 1.00 17.97 235 ALA E O 1
ATOM 10460 N N . LEU E 1 236 ? 88.606 -63.769 -73.902 1.00 16.47 236 LEU E N 1
ATOM 10461 C CA . LEU E 1 236 ? 89.954 -63.830 -74.443 1.00 16.97 236 LEU E CA 1
ATOM 10462 C C . LEU E 1 236 ? 90.801 -64.914 -73.758 1.00 17.40 236 LEU E C 1
ATOM 10463 O O . LEU E 1 236 ? 91.902 -65.224 -74.202 1.00 18.08 236 LEU E O 1
ATOM 10468 N N . GLY E 1 237 ? 90.269 -65.504 -72.689 1.00 17.18 237 GLY E N 1
ATOM 10469 C CA . GLY E 1 237 ? 91.012 -66.478 -71.878 1.00 17.59 237 GLY E CA 1
ATOM 10470 C C . GLY E 1 237 ? 92.148 -65.865 -71.070 1.00 17.13 237 GLY E C 1
ATOM 10471 O O . GLY E 1 237 ? 93.208 -66.458 -70.955 1.00 17.66 237 GLY E O 1
ATOM 10472 N N . ARG E 1 238 ? 91.914 -64.685 -70.519 1.00 34.26 238 ARG E N 1
ATOM 10473 C CA . ARG E 1 238 ? 92.958 -63.932 -69.853 1.00 33.89 238 ARG E CA 1
ATOM 10474 C C . ARG E 1 238 ? 92.545 -63.398 -68.509 1.00 32.74 238 ARG E C 1
ATOM 10475 O O . ARG E 1 238 ? 91.373 -63.087 -68.265 1.00 31.16 238 ARG E O 1
ATOM 10483 N N . ARG E 1 239 ? 93.552 -63.269 -67.651 1.00 33.79 239 ARG E N 1
ATOM 10484 C CA . ARG E 1 239 ? 93.460 -62.501 -66.421 1.00 32.79 239 ARG E CA 1
ATOM 10485 C C . ARG E 1 239 ? 93.027 -61.063 -66.752 1.00 29.59 239 ARG E C 1
ATOM 10486 O O . ARG E 1 239 ? 93.591 -60.460 -67.643 1.00 28.70 239 ARG E O 1
ATOM 10494 N N . ALA E 1 240 ? 92.015 -60.533 -66.060 1.00 28.25 240 ALA E N 1
ATOM 10495 C CA . ALA E 1 240 ? 91.633 -59.111 -66.192 1.00 25.66 240 ALA E CA 1
ATOM 10496 C C . ALA E 1 240 ? 91.439 -58.456 -64.818 1.00 25.51 240 ALA E C 1
ATOM 10497 O O . ALA E 1 240 ? 90.364 -57.961 -64.491 1.00 24.46 240 ALA E O 1
ATOM 10499 N N . PHE E 1 241 ? 92.500 -58.503 -64.013 1.00 26.92 241 PHE E N 1
ATOM 10500 C CA . PHE E 1 241 ? 92.455 -58.212 -62.571 1.00 27.79 241 PHE E CA 1
ATOM 10501 C C . PHE E 1 241 ? 93.012 -56.864 -62.163 1.00 26.70 241 PHE E C 1
ATOM 10502 O O . PHE E 1 241 ? 93.037 -56.552 -60.988 1.00 27.58 241 PHE E O 1
ATOM 10510 N N . ILE E 1 242 ? 93.481 -56.088 -63.125 1.00 25.14 242 ILE E N 1
ATOM 10511 C CA . ILE E 1 242 ? 94.235 -54.861 -62.837 1.00 24.52 242 ILE E CA 1
ATOM 10512 C C . ILE E 1 242 ? 93.340 -53.622 -62.937 1.00 22.67 242 ILE E C 1
ATOM 10513 O O . ILE E 1 242 ? 93.057 -53.172 -64.049 1.00 21.28 242 ILE E O 1
ATOM 10518 N N . PRO E 1 243 ? 92.916 -53.053 -61.784 1.00 23.00 243 PRO E N 1
ATOM 10519 C CA . PRO E 1 243 ? 92.024 -51.898 -61.851 1.00 21.67 243 PRO E CA 1
ATOM 10520 C C . PRO E 1 243 ? 92.753 -50.634 -62.263 1.00 20.89 243 PRO E C 1
ATOM 10521 O O . PRO E 1 243 ? 93.900 -50.455 -61.882 1.00 21.71 243 PRO E O 1
ATOM 10525 N N . LEU E 1 244 ? 92.105 -49.796 -63.075 1.00 19.57 244 LEU E N 1
ATOM 10526 C CA . LEU E 1 244 ? 92.620 -48.460 -63.397 1.00 19.19 244 LEU E CA 1
ATOM 10527 C C . LEU E 1 244 ? 92.059 -47.456 -62.407 1.00 19.58 244 LEU E C 1
ATOM 10528 O O . LEU E 1 244 ? 90.862 -47.180 -62.451 1.00 19.15 244 LEU E O 1
ATOM 10533 N N . PRO E 1 245 ? 92.906 -46.881 -61.542 1.00 20.60 245 PRO E N 1
ATOM 10534 C CA . PRO E 1 245 ? 92.354 -45.951 -60.593 1.00 21.34 245 PRO E CA 1
ATOM 10535 C C . PRO E 1 245 ? 91.807 -44.717 -61.270 1.00 20.75 245 PRO E C 1
ATOM 10536 O O . PRO E 1 245 ? 92.192 -44.388 -62.381 1.00 20.01 245 PRO E O 1
ATOM 10540 N N . SER E 1 246 ? 90.890 -44.064 -60.581 1.00 21.44 246 SER E N 1
ATOM 10541 C CA . SER E 1 246 ? 90.263 -42.871 -61.095 1.00 21.37 246 SER E CA 1
ATOM 10542 C C . SER E 1 246 ? 91.279 -41.788 -61.396 1.00 21.85 246 SER E C 1
ATOM 10543 O O . SER E 1 246 ? 91.204 -41.159 -62.443 1.00 21.45 246 SER E O 1
ATOM 10546 N N . ALA E 1 247 ? 92.185 -41.543 -60.450 1.00 23.01 247 ALA E N 1
ATOM 10547 C CA . ALA E 1 247 ? 93.202 -40.482 -60.567 1.00 23.84 247 ALA E CA 1
ATOM 10548 C C . ALA E 1 247 ? 94.005 -40.617 -61.846 1.00 22.98 247 ALA E C 1
ATOM 10549 O O . ALA E 1 247 ? 94.310 -39.625 -62.483 1.00 23.49 247 ALA E O 1
ATOM 10551 N N . VAL E 1 248 ? 94.285 -41.857 -62.250 1.00 21.98 248 VAL E N 1
ATOM 10552 C CA . VAL E 1 248 ? 95.102 -42.121 -63.426 1.00 21.55 248 VAL E CA 1
ATOM 10553 C C . VAL E 1 248 ? 94.317 -41.903 -64.710 1.00 20.79 248 VAL E C 1
ATOM 10554 O O . VAL E 1 248 ? 94.850 -41.391 -65.681 1.00 21.17 248 VAL E O 1
ATOM 10558 N N . VAL E 1 249 ? 93.053 -42.300 -64.720 1.00 19.96 249 VAL E N 1
ATOM 10559 C CA . VAL E 1 249 ? 92.190 -42.056 -65.873 1.00 19.41 249 VAL E CA 1
ATOM 10560 C C . VAL E 1 249 ? 91.962 -40.550 -66.026 1.00 20.47 249 VAL E C 1
ATOM 10561 O O . VAL E 1 249 ? 91.990 -40.026 -67.142 1.00 20.82 249 VAL E O 1
ATOM 10565 N N . GLN E 1 250 ? 91.802 -39.844 -64.917 1.00 21.38 250 GLN E N 1
ATOM 10566 C CA . GLN E 1 250 ? 91.712 -38.374 -64.957 1.00 22.88 250 GLN E CA 1
ATOM 10567 C C . GLN E 1 250 ? 92.997 -37.693 -65.449 1.00 23.93 250 GLN E C 1
ATOM 10568 O O . GLN E 1 250 ? 92.937 -36.724 -66.191 1.00 25.06 250 GLN E O 1
ATOM 10574 N N . ALA E 1 251 ? 94.139 -38.213 -65.037 1.00 23.84 251 ALA E N 1
ATOM 10575 C CA . ALA E 1 251 ? 95.414 -37.684 -65.481 1.00 24.97 251 ALA E CA 1
ATOM 10576 C C . ALA E 1 251 ? 95.533 -37.803 -66.991 1.00 24.90 251 ALA E C 1
ATOM 10577 O O . ALA E 1 251 ? 95.992 -36.886 -67.637 1.00 26.42 251 ALA E O 1
ATOM 10579 N N . VAL E 1 252 ? 95.123 -38.921 -67.561 1.00 23.48 252 VAL E N 1
ATOM 10580 C CA . VAL E 1 252 ? 95.327 -39.145 -68.991 1.00 23.71 252 VAL E CA 1
ATOM 10581 C C . VAL E 1 252 ? 94.286 -38.404 -69.830 1.00 24.18 252 VAL E C 1
ATOM 10582 O O . VAL E 1 252 ? 94.630 -37.807 -70.831 1.00 25.63 252 VAL E O 1
ATOM 10586 N N . PHE E 1 253 ? 93.025 -38.453 -69.413 1.00 23.27 253 PHE E N 1
ATOM 10587 C CA . PHE E 1 253 ? 91.921 -37.953 -70.225 1.00 23.64 253 PHE E CA 1
ATOM 10588 C C . PHE E 1 253 ? 91.350 -36.612 -69.786 1.00 25.11 253 PHE E C 1
ATOM 10589 O O . PHE E 1 253 ? 90.623 -35.981 -70.562 1.00 26.12 253 PHE E O 1
ATOM 10597 N N . GLY E 1 254 ? 91.644 -36.182 -68.557 1.00 25.53 254 GLY E N 1
ATOM 10598 C CA . GLY E 1 254 ? 91.025 -34.975 -67.982 1.00 27.17 254 GLY E CA 1
ATOM 10599 C C . GLY E 1 254 ? 89.707 -35.238 -67.279 1.00 26.47 254 GLY E C 1
ATOM 10600 O O . GLY E 1 254 ? 89.018 -36.206 -67.590 1.00 24.85 254 GLY E O 1
ATOM 10601 N N . ARG E 1 255 ? 89.369 -34.385 -66.304 1.00 27.95 255 ARG E N 1
ATOM 10602 C CA . ARG E 1 255 ? 88.188 -34.574 -65.435 1.00 27.84 255 ARG E CA 1
ATOM 10603 C C . ARG E 1 255 ? 86.950 -34.847 -66.285 1.00 27.25 255 ARG E C 1
ATOM 10604 O O . ARG E 1 255 ? 86.197 -35.822 -66.056 1.00 25.81 255 ARG E O 1
ATOM 10606 N N . GLN E 1 256 ? 86.787 -34.011 -67.302 1.00 28.58 256 GLN E N 1
ATOM 10607 C CA . GLN E 1 256 ? 85.540 -33.949 -68.062 1.00 28.81 256 GLN E CA 1
ATOM 10608 C C . GLN E 1 256 ? 85.309 -35.202 -68.916 1.00 26.53 256 GLN E C 1
ATOM 10609 O O . GLN E 1 256 ? 84.222 -35.732 -68.931 1.00 25.79 256 GLN E O 1
ATOM 10615 N N . ARG E 1 257 ? 86.329 -35.666 -69.624 1.00 25.71 257 ARG E N 1
ATOM 10616 C CA . ARG E 1 257 ? 86.206 -36.914 -70.392 1.00 23.81 257 ARG E CA 1
ATOM 10617 C C . ARG E 1 257 ? 86.165 -38.141 -69.510 1.00 21.89 257 ARG E C 1
ATOM 10618 O O . ARG E 1 257 ? 85.532 -39.135 -69.848 1.00 20.58 257 ARG E O 1
ATOM 10626 N N . ALA E 1 258 ? 86.884 -38.081 -68.396 1.00 21.98 258 ALA E N 1
ATOM 10627 C CA . ALA E 1 258 ? 86.938 -39.187 -67.467 1.00 20.68 258 ALA E CA 1
ATOM 10628 C C . ALA E 1 258 ? 85.524 -39.644 -67.048 1.00 20.30 258 ALA E C 1
ATOM 10629 O O . ALA E 1 258 ? 85.308 -40.822 -66.741 1.00 19.16 258 ALA E O 1
ATOM 10631 N N . ILE E 1 259 ? 84.575 -38.702 -67.049 1.00 21.58 259 ILE E N 1
ATOM 10632 C CA . ILE E 1 259 ? 83.160 -38.974 -66.760 1.00 21.67 259 ILE E CA 1
ATOM 10633 C C . ILE E 1 259 ? 82.637 -40.111 -67.640 1.00 20.08 259 ILE E C 1
ATOM 10634 O O . ILE E 1 259 ? 81.907 -40.991 -67.177 1.00 19.50 259 ILE E O 1
ATOM 10647 N N . LEU E 1 261 ? 84.251 -42.527 -68.764 1.00 17.08 261 LEU E N 1
ATOM 10648 C CA . LEU E 1 261 ? 84.902 -43.800 -68.414 1.00 16.18 261 LEU E CA 1
ATOM 10649 C C . LEU E 1 261 ? 84.589 -44.278 -66.989 1.00 16.38 261 LEU E C 1
ATOM 10650 O O . LEU E 1 261 ? 84.333 -45.473 -66.766 1.00 15.89 261 LEU E O 1
ATOM 10655 N N . LEU E 1 262 ? 84.594 -43.355 -66.031 1.00 17.44 262 LEU E N 1
ATOM 10656 C CA . LEU E 1 262 ? 84.414 -43.687 -64.607 1.00 18.17 262 LEU E CA 1
ATOM 10657 C C . LEU E 1 262 ? 82.957 -43.747 -64.156 1.00 18.85 262 LEU E C 1
ATOM 10658 O O . LEU E 1 262 ? 82.666 -44.299 -63.097 1.00 19.62 262 LEU E O 1
ATOM 10663 N N . GLU E 1 263 ? 82.049 -43.156 -64.921 1.00 18.91 263 GLU E N 1
ATOM 10664 C CA . GLU E 1 263 ? 80.646 -43.114 -64.540 1.00 19.83 263 GLU E CA 1
ATOM 10665 C C . GLU E 1 263 ? 79.795 -43.645 -65.667 1.00 18.88 263 GLU E C 1
ATOM 10666 O O . GLU E 1 263 ? 80.310 -43.956 -66.757 1.00 17.67 263 GLU E O 1
ATOM 10672 N N . GLY E 1 264 ? 78.493 -43.786 -65.403 1.00 19.67 264 GLY E N 1
ATOM 10673 C CA . GLY E 1 264 ? 77.584 -44.395 -66.362 1.00 18.96 264 GLY E CA 1
ATOM 10674 C C . GLY E 1 264 ? 76.108 -44.189 -66.135 1.00 20.25 264 GLY E C 1
ATOM 10675 O O . GLY E 1 264 ? 75.662 -43.803 -65.057 1.00 21.90 264 GLY E O 1
ATOM 10676 N N . GLN E 1 265 ? 75.352 -44.483 -67.185 1.00 19.69 265 GLN E N 1
ATOM 10677 C CA . GLN E 1 265 ? 73.891 -44.353 -67.223 1.00 20.88 265 GLN E CA 1
ATOM 10678 C C . GLN E 1 265 ? 73.307 -45.726 -67.490 1.00 20.14 265 GLN E C 1
ATOM 10679 O O . GLN E 1 265 ? 73.751 -46.422 -68.412 1.00 18.65 265 GLN E O 1
ATOM 10685 N N . LYS E 1 266 ? 72.269 -46.097 -66.769 1.00 21.46 266 LYS E N 1
ATOM 10686 C CA . LYS E 1 266 ? 71.514 -47.291 -67.144 1.00 21.14 266 LYS E CA 1
ATOM 10687 C C . LYS E 1 266 ? 70.489 -46.882 -68.220 1.00 21.33 266 LYS E C 1
ATOM 10688 O O . LYS E 1 266 ? 69.532 -46.158 -67.936 1.00 23.00 266 LYS E O 1
ATOM 10694 N N . VAL E 1 267 ? 70.679 -47.332 -69.446 1.00 19.92 267 VAL E N 1
ATOM 10695 C CA . VAL E 1 267 ? 69.827 -46.887 -70.550 1.00 20.23 267 VAL E CA 1
ATOM 10696 C C . VAL E 1 267 ? 69.063 -48.060 -71.156 1.00 19.91 267 VAL E C 1
ATOM 10697 O O . VAL E 1 267 ? 69.671 -49.045 -71.586 1.00 18.69 267 VAL E O 1
ATOM 10701 N N . ILE E 1 268 ? 67.739 -47.926 -71.228 1.00 21.24 268 ILE E N 1
ATOM 10702 C CA . ILE E 1 268 ? 66.882 -48.918 -71.868 1.00 21.24 268 ILE E CA 1
ATOM 10703 C C . ILE E 1 268 ? 66.523 -48.493 -73.296 1.00 21.12 268 ILE E C 1
ATOM 10704 O O . ILE E 1 268 ? 66.123 -47.368 -73.537 1.00 22.15 268 ILE E O 1
ATOM 10709 N N . PRO E 1 269 ? 66.668 -49.415 -74.252 1.00 20.18 269 PRO E N 1
ATOM 10710 C CA . PRO E 1 269 ? 66.282 -49.160 -75.626 1.00 20.38 269 PRO E CA 1
ATOM 10711 C C . PRO E 1 269 ? 64.811 -49.523 -75.864 1.00 21.60 269 PRO E C 1
ATOM 10712 O O . PRO E 1 269 ? 64.511 -50.447 -76.621 1.00 21.38 269 PRO E O 1
ATOM 10716 N N . ARG E 1 270 ? 63.907 -48.790 -75.218 1.00 23.12 270 ARG E N 1
ATOM 10717 C CA A ARG E 1 270 ? 62.484 -49.100 -75.300 0.50 24.59 270 ARG E CA 1
ATOM 10718 C CA B ARG E 1 270 ? 62.475 -49.106 -75.294 0.50 24.60 270 ARG E CA 1
ATOM 10719 C C . ARG E 1 270 ? 61.958 -48.828 -76.696 1.00 25.08 270 ARG E C 1
ATOM 10720 O O . ARG E 1 270 ? 61.390 -49.710 -77.339 1.00 25.13 270 ARG E O 1
ATOM 10735 N N . ARG E 1 271 ? 62.167 -47.599 -77.158 1.00 25.72 271 ARG E N 1
ATOM 10736 C CA . ARG E 1 271 ? 61.711 -47.192 -78.482 1.00 26.67 271 ARG E CA 1
ATOM 10737 C C . ARG E 1 271 ? 62.447 -47.931 -79.606 1.00 25.39 271 ARG E C 1
ATOM 10738 O O . ARG E 1 271 ? 61.844 -48.261 -80.628 1.00 26.09 271 ARG E O 1
ATOM 10746 N N . THR E 1 272 ? 63.714 -48.255 -79.385 1.00 23.75 272 THR E N 1
ATOM 10747 C CA . THR E 1 272 ? 64.463 -49.033 -80.354 1.00 22.82 272 THR E CA 1
ATOM 10748 C C . THR E 1 272 ? 63.787 -50.393 -80.568 1.00 22.70 272 THR E C 1
ATOM 10749 O O . THR E 1 272 ? 63.580 -50.811 -81.701 1.00 23.19 272 THR E O 1
ATOM 10753 N N . LEU E 1 273 ? 63.472 -51.087 -79.477 1.00 22.33 273 LEU E N 1
ATOM 10754 C CA . LEU E 1 273 ? 62.837 -52.390 -79.579 1.00 22.51 273 LEU E CA 1
ATOM 10755 C C . LEU E 1 273 ? 61.448 -52.254 -80.215 1.00 24.08 273 LEU E C 1
ATOM 10756 O O . LEU E 1 273 ? 61.022 -53.120 -80.975 1.00 24.47 273 LEU E O 1
ATOM 10761 N N . ALA E 1 274 ? 60.756 -51.160 -79.922 1.00 25.21 274 ALA E N 1
ATOM 10762 C CA . ALA E 1 274 ? 59.412 -50.950 -80.433 1.00 26.98 274 ALA E CA 1
ATOM 10763 C C . ALA E 1 274 ? 59.391 -50.766 -81.942 1.00 27.56 274 ALA E C 1
ATOM 10764 O O . ALA E 1 274 ? 58.338 -50.900 -82.549 1.00 28.97 274 ALA E O 1
ATOM 10766 N N . THR E 1 275 ? 60.528 -50.448 -82.551 1.00 26.77 275 THR E N 1
ATOM 10767 C CA . THR E 1 275 ? 60.604 -50.296 -84.010 1.00 27.70 275 THR E CA 1
ATOM 10768 C C . THR E 1 275 ? 60.583 -51.631 -84.740 1.00 27.48 275 THR E C 1
ATOM 10769 O O . THR E 1 275 ? 60.559 -51.671 -85.967 1.00 28.54 275 THR E O 1
ATOM 10773 N N . GLY E 1 276 ? 60.620 -52.721 -83.991 1.00 26.42 276 GLY E N 1
ATOM 10774 C CA . GLY E 1 276 ? 60.681 -54.046 -84.584 1.00 26.41 276 GLY E CA 1
ATOM 10775 C C . GLY E 1 276 ? 62.106 -54.538 -84.810 1.00 25.31 276 GLY E C 1
ATOM 10776 O O . GLY E 1 276 ? 62.289 -55.691 -85.198 1.00 25.43 276 GLY E O 1
ATOM 10777 N N . TYR E 1 277 ? 63.114 -53.698 -84.537 1.00 24.46 277 TYR E N 1
ATOM 10778 C CA . TYR E 1 277 ? 64.505 -54.113 -84.676 1.00 23.58 277 TYR E CA 1
ATOM 10779 C C . TYR E 1 277 ? 64.842 -55.240 -83.728 1.00 22.57 277 TYR E C 1
ATOM 10780 O O . TYR E 1 277 ? 64.431 -55.245 -82.585 1.00 22.08 277 TYR E O 1
ATOM 10789 N N . GLN E 1 278 ? 65.631 -56.190 -84.232 1.00 22.63 278 GLN E N 1
ATOM 10790 C CA . GLN E 1 278 ? 66.010 -57.391 -83.475 1.00 22.19 278 GLN E CA 1
ATOM 10791 C C . GLN E 1 278 ? 67.514 -57.555 -83.424 1.00 21.56 278 GLN E C 1
ATOM 10792 O O . GLN E 1 278 ? 68.174 -57.629 -84.460 1.00 22.23 278 GLN E O 1
ATOM 10798 N N . TYR E 1 279 ? 68.045 -57.598 -82.211 1.00 20.54 279 TYR E N 1
ATOM 10799 C CA . TYR E 1 279 ? 69.489 -57.542 -81.996 1.00 19.89 279 TYR E CA 1
ATOM 10800 C C . TYR E 1 279 ? 70.164 -58.849 -82.351 1.00 20.70 279 TYR E C 1
ATOM 10801 O O . TYR E 1 279 ? 69.670 -59.923 -82.023 1.00 21.36 279 TYR E O 1
ATOM 10810 N N . SER E 1 280 ? 71.313 -58.744 -83.014 1.00 20.96 280 SER E N 1
ATOM 10811 C CA . SER E 1 280 ? 72.182 -59.902 -83.270 1.00 21.97 280 SER E CA 1
ATOM 10812 C C . SER E 1 280 ? 73.004 -60.287 -82.040 1.00 21.33 280 SER E C 1
ATOM 10813 O O . SER E 1 280 ? 73.327 -61.455 -81.840 1.00 22.34 280 SER E O 1
ATOM 10816 N N . PHE E 1 281 ? 73.362 -59.296 -81.233 1.00 19.93 281 PHE E N 1
ATOM 10817 C CA . PHE E 1 281 ? 74.236 -59.511 -80.069 1.00 19.41 281 PHE E CA 1
ATOM 10818 C C . PHE E 1 281 ? 73.691 -58.747 -78.849 1.00 18.24 281 PHE E C 1
ATOM 10819 O O . PHE E 1 281 ? 74.317 -57.816 -78.355 1.00 17.32 281 PHE E O 1
ATOM 10827 N N . PRO E 1 282 ? 72.512 -59.131 -78.371 1.00 18.56 282 PRO E N 1
ATOM 10828 C CA . PRO E 1 282 ? 71.929 -58.451 -77.216 1.00 17.95 282 PRO E CA 1
ATOM 10829 C C . PRO E 1 282 ? 72.616 -58.736 -75.867 1.00 17.95 282 PRO E C 1
ATOM 10830 O O . PRO E 1 282 ? 72.516 -57.928 -74.956 1.00 17.44 282 PRO E O 1
ATOM 10834 N N . GLU E 1 283 ? 73.281 -59.876 -75.751 1.00 18.82 283 GLU E N 1
ATOM 10835 C CA . GLU E 1 283 ? 73.923 -60.291 -74.499 1.00 19.29 283 GLU E CA 1
ATOM 10836 C C . GLU E 1 283 ? 75.432 -59.972 -74.638 1.00 18.70 283 GLU E C 1
ATOM 10837 O O . GLU E 1 283 ? 76.040 -60.246 -75.694 1.00 18.90 283 GLU E O 1
ATOM 10839 N N . LEU E 1 284 ? 76.037 -59.419 -73.591 1.00 18.24 284 LEU E N 1
ATOM 10840 C CA . LEU E 1 284 ? 77.433 -58.951 -73.659 1.00 17.67 284 LEU E CA 1
ATOM 10841 C C . LEU E 1 284 ? 78.433 -60.064 -73.971 1.00 18.87 284 LEU E C 1
ATOM 10842 O O . LEU E 1 284 ? 79.369 -59.865 -74.733 1.00 18.74 284 LEU E O 1
ATOM 10847 N N . GLY E 1 285 ? 78.238 -61.230 -73.363 1.00 20.38 285 GLY E N 1
ATOM 10848 C CA . GLY E 1 285 ? 79.072 -62.392 -73.642 1.00 22.05 285 GLY E CA 1
ATOM 10849 C C . GLY E 1 285 ? 79.116 -62.756 -75.104 1.00 22.48 285 GLY E C 1
ATOM 10850 O O . GLY E 1 285 ? 80.174 -62.950 -75.660 1.00 23.12 285 GLY E O 1
ATOM 10851 N N . ALA E 1 286 ? 77.962 -62.823 -75.743 1.00 22.35 286 ALA E N 1
ATOM 10852 C CA . ALA E 1 286 ? 77.908 -63.155 -77.165 1.00 23.02 286 ALA E CA 1
ATOM 10853 C C . ALA E 1 286 ? 78.634 -62.104 -77.996 1.00 22.00 286 ALA E C 1
ATOM 10854 O O . ALA E 1 286 ? 79.302 -62.449 -78.967 1.00 23.14 286 ALA E O 1
ATOM 10856 N N . ALA E 1 287 ? 78.479 -60.830 -77.613 1.00 20.22 287 ALA E N 1
ATOM 10857 C CA . ALA E 1 287 ? 79.121 -59.718 -78.330 1.00 19.47 287 ALA E CA 1
ATOM 10858 C C . ALA E 1 287 ? 80.629 -59.815 -78.259 1.00 20.07 287 ALA E C 1
ATOM 10859 O O . ALA E 1 287 ? 81.304 -59.738 -79.282 1.00 20.93 287 ALA E O 1
ATOM 10861 N N . LEU E 1 288 ? 81.156 -59.988 -77.053 1.00 19.91 288 LEU E N 1
ATOM 10862 C CA . LEU E 1 288 ? 82.598 -60.021 -76.859 1.00 20.52 288 LEU E CA 1
ATOM 10863 C C . LEU E 1 288 ? 83.232 -61.284 -77.424 1.00 22.71 288 LEU E C 1
ATOM 10864 O O . LEU E 1 288 ? 84.367 -61.255 -77.904 1.00 23.66 288 LEU E O 1
ATOM 10869 N N . LYS E 1 289 ? 82.463 -62.365 -77.447 1.00 23.79 289 LYS E N 1
ATOM 10870 C CA . LYS E 1 289 ? 82.883 -63.607 -78.079 1.00 26.25 289 LYS E CA 1
ATOM 10871 C C . LYS E 1 289 ? 83.084 -63.436 -79.606 1.00 27.08 289 LYS E C 1
ATOM 10872 O O . LYS E 1 289 ? 84.061 -63.956 -80.154 1.00 29.08 289 LYS E O 1
ATOM 10878 N N . GLU E 1 290 ? 82.174 -62.726 -80.273 1.00 25.90 290 GLU E N 1
ATOM 10879 C CA . GLU E 1 290 ? 82.337 -62.418 -81.682 1.00 26.84 290 GLU E CA 1
ATOM 10880 C C . GLU E 1 290 ? 83.628 -61.631 -81.932 1.00 27.03 290 GLU E C 1
ATOM 10881 O O . GLU E 1 290 ? 84.409 -61.955 -82.832 1.00 29.16 290 GLU E O 1
ATOM 10887 N N . ILE E 1 291 ? 83.835 -60.593 -81.139 1.00 25.07 291 ILE E N 1
ATOM 10888 C CA . ILE E 1 291 ? 85.012 -59.749 -81.252 1.00 25.16 291 ILE E CA 1
ATOM 10889 C C . ILE E 1 291 ? 86.298 -60.552 -81.010 1.00 26.96 291 ILE E C 1
ATOM 1089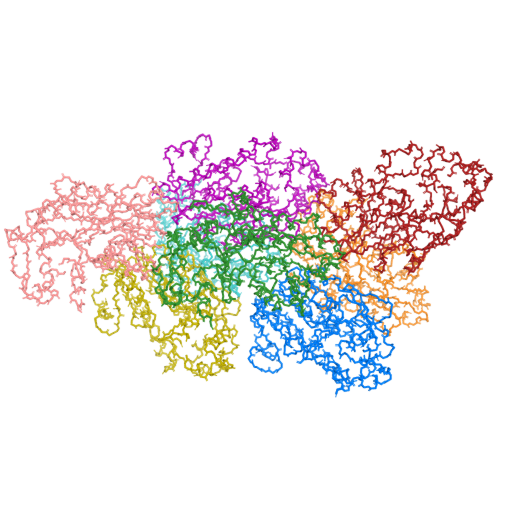0 O O . ILE E 1 291 ? 87.254 -60.432 -81.763 1.00 28.63 291 ILE E O 1
ATOM 10895 N N . ALA E 1 292 ? 86.298 -61.379 -79.969 1.00 26.97 292 ALA E N 1
ATOM 10896 C CA . ALA E 1 292 ? 87.478 -62.158 -79.576 1.00 28.84 292 ALA E CA 1
ATOM 10897 C C . ALA E 1 292 ? 87.818 -63.293 -80.527 1.00 31.89 292 ALA E C 1
ATOM 10898 O O . ALA E 1 292 ? 88.985 -63.624 -80.692 1.00 33.92 292 ALA E O 1
ATOM 10900 N N . GLU E 1 293 ? 86.816 -63.927 -81.119 1.00 32.49 293 GLU E N 1
ATOM 10901 C CA . GLU E 1 293 ? 87.071 -65.122 -81.938 1.00 35.75 293 GLU E CA 1
ATOM 10902 C C . GLU E 1 293 ? 87.502 -64.786 -83.361 1.00 37.43 293 GLU E C 1
ATOM 10903 O O . GLU E 1 293 ? 87.951 -65.661 -84.103 1.00 40.60 293 GLU E O 1
ATOM 10909 N N . ASN E 1 294 ? 87.342 -63.521 -83.739 1.00 35.67 294 ASN E N 1
ATOM 10910 C CA . ASN E 1 294 ? 87.602 -63.050 -85.101 1.00 37.34 294 ASN E CA 1
ATOM 10911 C C . ASN E 1 294 ? 88.662 -61.947 -85.035 1.00 36.98 294 ASN E C 1
ATOM 10912 O O . ASN E 1 294 ? 88.380 -60.843 -84.578 1.00 34.42 294 ASN E O 1
ATOM 10917 N N . LEU E 1 295 ? 89.893 -62.252 -85.428 1.00 39.72 295 LEU E N 1
ATOM 10918 C CA . LEU E 1 295 ? 91.010 -61.286 -85.308 1.00 39.75 295 LEU E CA 1
ATOM 10919 C C . LEU E 1 295 ? 92.097 -61.562 -86.370 1.00 43.79 295 LEU E C 1
ATOM 10920 O O . LEU E 1 295 ? 91.904 -62.341 -87.317 1.00 46.51 295 LEU E O 1
ATOM 10933 N N . ARG F 1 2 ? 68.913 -63.215 -84.342 1.00 22.11 2 ARG F N 1
ATOM 10934 C CA . ARG F 1 2 ? 69.585 -64.511 -84.220 1.00 21.47 2 ARG F CA 1
ATOM 10935 C C . ARG F 1 2 ? 68.678 -65.588 -84.785 1.00 20.08 2 ARG F C 1
ATOM 10936 O O . ARG F 1 2 ? 67.574 -65.767 -84.277 1.00 20.10 2 ARG F O 1
ATOM 10944 N N . VAL F 1 3 ? 69.142 -66.341 -85.783 1.00 19.11 3 VAL F N 1
ATOM 10945 C CA . VAL F 1 3 ? 68.318 -67.412 -86.393 1.00 17.98 3 VAL F CA 1
ATOM 10946 C C . VAL F 1 3 ? 68.893 -68.804 -86.139 1.00 17.70 3 VAL F C 1
ATOM 10947 O O . VAL F 1 3 ? 70.074 -69.042 -86.342 1.00 17.92 3 VAL F O 1
ATOM 10951 N N . LEU F 1 4 ? 68.046 -69.731 -85.722 1.00 17.39 4 LEU F N 1
ATOM 10952 C CA . LEU F 1 4 ? 68.427 -71.134 -85.562 1.00 17.19 4 LEU F CA 1
ATOM 10953 C C . LEU F 1 4 ? 67.969 -71.905 -86.796 1.00 16.28 4 LEU F C 1
ATOM 10954 O O . LEU F 1 4 ? 66.777 -71.925 -87.091 1.00 15.91 4 LEU F O 1
ATOM 10959 N N . VAL F 1 5 ? 68.887 -72.514 -87.542 1.00 16.13 5 VAL F N 1
ATOM 10960 C CA . VAL F 1 5 ? 68.498 -73.188 -88.808 1.00 15.50 5 VAL F CA 1
ATOM 10961 C C . VAL F 1 5 ? 68.725 -74.692 -88.730 1.00 15.60 5 VAL F C 1
ATOM 10962 O O . VAL F 1 5 ? 69.854 -75.173 -88.813 1.00 16.03 5 VAL F O 1
ATOM 10966 N N . GLY F 1 6 ? 67.641 -75.430 -88.570 1.00 15.41 6 GLY F N 1
ATOM 10967 C CA . GLY F 1 6 ? 67.711 -76.880 -88.572 1.00 15.63 6 GLY F CA 1
ATOM 10968 C C . GLY F 1 6 ? 68.012 -77.411 -89.954 1.00 15.54 6 GLY F C 1
ATOM 10969 O O . GLY F 1 6 ? 67.367 -77.015 -90.924 1.00 15.17 6 GLY F O 1
ATOM 10970 N N . GLY F 1 7 ? 68.985 -78.306 -90.051 1.00 16.08 7 GLY F N 1
ATOM 10971 C CA . GLY F 1 7 ? 69.414 -78.826 -91.332 1.00 16.31 7 GLY F CA 1
ATOM 10972 C C . GLY F 1 7 ? 70.134 -77.800 -92.183 1.00 16.25 7 GLY F C 1
ATOM 10973 O O . GLY F 1 7 ? 70.258 -77.972 -93.391 1.00 16.43 7 GLY F O 1
ATOM 10974 N N . GLY F 1 8 ? 70.610 -76.729 -91.562 1.00 16.18 8 GLY F N 1
ATOM 10975 C CA . GLY F 1 8 ? 71.191 -75.602 -92.297 1.00 16.21 8 GLY F CA 1
ATOM 10976 C C . GLY F 1 8 ? 72.531 -75.828 -92.963 1.00 17.05 8 GLY F C 1
ATOM 10977 O O . GLY F 1 8 ? 73.021 -74.948 -93.651 1.00 17.24 8 GLY F O 1
ATOM 10978 N N . THR F 1 9 ? 73.140 -76.992 -92.753 1.00 17.74 9 THR F N 1
ATOM 10979 C CA . THR F 1 9 ? 74.367 -77.367 -93.470 1.00 18.83 9 THR F CA 1
ATOM 10980 C C . THR F 1 9 ? 74.108 -77.632 -94.959 1.00 18.95 9 THR F C 1
ATOM 10981 O O . THR F 1 9 ? 75.013 -77.617 -95.756 1.00 19.87 9 THR F O 1
ATOM 10985 N N . GLY F 1 10 ? 72.852 -77.856 -95.323 1.00 18.20 10 GLY F N 1
ATOM 10986 C CA . GLY F 1 10 ? 72.499 -78.318 -96.651 1.00 18.54 10 GLY F CA 1
ATOM 10987 C C . GLY F 1 10 ? 72.504 -77.253 -97.730 1.00 18.51 10 GLY F C 1
ATOM 10988 O O . GLY F 1 10 ? 73.039 -76.161 -97.564 1.00 18.42 10 GLY F O 1
ATOM 10989 N N . PHE F 1 11 ? 71.873 -77.611 -98.839 1.00 18.76 11 PHE F N 1
ATOM 10990 C CA . PHE F 1 11 ? 71.845 -76.814 -100.051 1.00 19.05 11 PHE F CA 1
ATOM 10991 C C . PHE F 1 11 ? 71.105 -75.502 -99.831 1.00 18.06 11 PHE F C 1
ATOM 10992 O O . PHE F 1 11 ? 71.674 -74.432 -100.019 1.00 18.18 11 PHE F O 1
ATOM 11000 N N . ILE F 1 12 ? 69.838 -75.584 -99.437 1.00 17.30 12 ILE F N 1
ATOM 11001 C CA . ILE F 1 12 ? 69.055 -74.374 -99.178 1.00 16.57 12 ILE F CA 1
ATOM 11002 C C . ILE F 1 12 ? 69.653 -73.651 -97.969 1.00 16.17 12 ILE F C 1
ATOM 11003 O O . ILE F 1 12 ? 69.793 -72.426 -97.978 1.00 16.10 12 ILE F O 1
ATOM 11008 N N . GLY F 1 13 ? 70.043 -74.424 -96.964 1.00 16.12 13 GLY F N 1
ATOM 11009 C CA . GLY F 1 13 ? 70.548 -73.865 -95.727 1.00 15.95 13 GLY F CA 1
ATOM 11010 C C . GLY F 1 13 ? 71.788 -73.013 -95.890 1.00 16.54 13 GLY F C 1
ATOM 11011 O O . GLY F 1 13 ? 71.927 -71.985 -95.247 1.00 16.47 13 GLY F O 1
ATOM 11012 N N . THR F 1 14 ? 72.695 -73.453 -96.751 1.00 17.33 14 THR F N 1
ATOM 11013 C CA . THR F 1 14 ? 73.931 -72.732 -96.993 1.00 18.18 14 THR F CA 1
ATOM 11014 C C . THR F 1 14 ? 73.690 -71.418 -97.690 1.00 18.14 14 THR F C 1
ATOM 11015 O O . THR F 1 14 ? 74.314 -70.424 -97.346 1.00 18.53 14 THR F O 1
ATOM 11019 N N . ALA F 1 15 ? 72.765 -71.401 -98.639 1.00 17.83 15 ALA F N 1
ATOM 11020 C CA . ALA F 1 15 ? 72.370 -70.158 -99.289 1.00 17.86 15 ALA F CA 1
ATOM 11021 C C . ALA F 1 15 ? 71.675 -69.231 -98.273 1.00 17.19 15 ALA F C 1
ATOM 11022 O O . ALA F 1 15 ? 71.970 -68.043 -98.221 1.00 17.53 15 ALA F O 1
ATOM 11024 N N . LEU F 1 16 ? 70.784 -69.778 -97.449 1.00 16.44 16 LEU F N 1
ATOM 11025 C CA . LEU F 1 16 ? 70.052 -68.973 -96.471 1.00 16.03 16 LEU F CA 1
ATOM 11026 C C . LEU F 1 16 ? 70.994 -68.367 -95.434 1.00 16.43 16 LEU F C 1
ATOM 11027 O O . LEU F 1 16 ? 70.878 -67.201 -95.078 1.00 16.68 16 LEU F O 1
ATOM 11032 N N . THR F 1 17 ? 71.957 -69.157 -94.982 1.00 16.73 17 THR F N 1
ATOM 11033 C CA . THR F 1 17 ? 72.939 -68.684 -94.025 1.00 17.38 17 THR F CA 1
ATOM 11034 C C . THR F 1 17 ? 73.757 -67.531 -94.617 1.00 18.24 17 THR F C 1
ATOM 11035 O O . THR F 1 17 ? 73.954 -66.509 -93.972 1.00 18.73 17 THR F O 1
ATOM 11039 N N . GLN F 1 18 ? 74.224 -67.687 -95.846 1.00 18.62 18 GLN F N 1
ATOM 11040 C CA . GLN F 1 18 ? 75.007 -66.639 -96.486 1.00 19.60 18 GLN F CA 1
ATOM 11041 C C . GLN F 1 18 ? 74.241 -65.329 -96.590 1.00 19.50 18 GLN F C 1
ATOM 11042 O O . GLN F 1 18 ? 74.779 -64.282 -96.285 1.00 20.33 18 GLN F O 1
ATOM 11048 N N . LEU F 1 19 ? 72.972 -65.400 -96.970 1.00 18.65 19 LEU F N 1
ATOM 11049 C CA . LEU F 1 19 ? 72.173 -64.193 -97.123 1.00 18.73 19 LEU F CA 1
ATOM 11050 C C . LEU F 1 19 ? 71.855 -63.556 -95.749 1.00 18.76 19 LEU F C 1
ATOM 11051 O O . LEU F 1 19 ? 71.974 -62.342 -95.581 1.00 19.52 19 LEU F O 1
ATOM 11056 N N . LEU F 1 20 ? 71.457 -64.382 -94.787 1.00 18.11 20 LEU F N 1
ATOM 11057 C CA . LEU F 1 20 ? 71.227 -63.911 -93.421 1.00 18.35 20 LEU F CA 1
ATOM 11058 C C . LEU F 1 20 ? 72.437 -63.208 -92.829 1.00 19.49 20 LEU F C 1
ATOM 11059 O O . LEU F 1 20 ? 72.311 -62.126 -92.281 1.00 20.24 20 LEU F O 1
ATOM 11064 N N . ASN F 1 21 ? 73.608 -63.818 -92.953 1.00 19.84 21 ASN F N 1
ATOM 11065 C CA . ASN F 1 21 ? 74.833 -63.204 -92.442 1.00 21.19 21 ASN F CA 1
ATOM 11066 C C . ASN F 1 21 ? 75.051 -61.848 -93.119 1.00 22.10 21 ASN F C 1
ATOM 11067 O O . ASN F 1 21 ? 75.321 -60.850 -92.445 1.00 23.17 21 ASN F O 1
ATOM 11072 N N . ALA F 1 22 ? 74.935 -61.826 -94.442 1.00 21.84 22 ALA F N 1
ATOM 11073 C CA . ALA F 1 22 ? 75.179 -60.624 -95.234 1.00 22.81 22 ALA F CA 1
ATOM 11074 C C . ALA F 1 22 ? 74.269 -59.483 -94.779 1.00 23.04 22 ALA F C 1
ATOM 11075 O O . ALA F 1 22 ? 74.671 -58.318 -94.799 1.00 24.32 22 ALA F O 1
ATOM 11077 N N . ARG F 1 23 ? 73.062 -59.829 -94.343 1.00 22.01 23 ARG F N 1
ATOM 11078 C CA . ARG F 1 23 ? 72.060 -58.856 -93.925 1.00 22.32 23 ARG F CA 1
ATOM 11079 C C . ARG F 1 23 ? 72.090 -58.537 -92.428 1.00 22.97 23 ARG F C 1
ATOM 11080 O O . ARG F 1 23 ? 71.182 -57.875 -91.898 1.00 23.33 23 ARG F O 1
ATOM 11088 N N . GLY F 1 24 ? 73.142 -58.989 -91.743 1.00 23.37 24 GLY F N 1
ATOM 11089 C CA . GLY F 1 24 ? 73.425 -58.580 -90.362 1.00 24.45 24 GLY F CA 1
ATOM 11090 C C . GLY F 1 24 ? 72.951 -59.515 -89.268 1.00 23.80 24 GLY F C 1
ATOM 11091 O O . GLY F 1 24 ? 72.958 -59.139 -88.106 1.00 24.78 24 GLY F O 1
ATOM 11092 N N . HIS F 1 25 ? 72.591 -60.743 -89.627 1.00 22.36 25 HIS F N 1
ATOM 11093 C CA . HIS F 1 25 ? 72.047 -61.715 -88.673 1.00 21.73 25 HIS F CA 1
ATOM 11094 C C . HIS F 1 25 ? 73.046 -62.769 -88.295 1.00 21.72 25 HIS F C 1
ATOM 11095 O O . HIS F 1 25 ? 73.902 -63.136 -89.094 1.00 21.65 25 HIS F O 1
ATOM 11102 N N . GLU F 1 26 ? 72.959 -63.240 -87.053 1.00 22.02 26 GLU F N 1
ATOM 11103 C CA . GLU F 1 26 ? 73.746 -64.389 -86.591 1.00 22.05 26 GLU F CA 1
ATOM 11104 C C . GLU F 1 26 ? 72.962 -65.682 -86.819 1.00 20.64 26 GLU F C 1
ATOM 11105 O O . GLU F 1 26 ? 71.763 -65.708 -86.596 1.00 20.06 26 GLU F O 1
ATOM 11111 N N . VAL F 1 27 ? 73.650 -66.737 -87.252 1.00 20.33 27 VAL F N 1
ATOM 11112 C CA . VAL F 1 27 ? 73.025 -68.005 -87.520 1.00 19.24 27 VAL F CA 1
ATOM 11113 C C . VAL F 1 27 ? 73.687 -69.139 -86.742 1.00 19.68 27 VAL F C 1
ATOM 11114 O O . VAL F 1 27 ? 74.902 -69.298 -86.763 1.00 20.54 27 VAL F O 1
ATOM 11118 N N . THR F 1 28 ? 72.871 -69.932 -86.051 1.00 19.26 28 THR F N 1
ATOM 11119 C CA . THR F 1 28 ? 73.309 -71.198 -85.452 1.00 19.58 28 THR F CA 1
ATOM 11120 C C . THR F 1 28 ? 72.617 -72.329 -86.193 1.00 18.54 28 THR F C 1
ATOM 11121 O O . THR F 1 28 ? 71.440 -72.223 -86.510 1.00 17.71 28 THR F O 1
ATOM 11125 N N . LEU F 1 29 ? 73.328 -73.420 -86.473 1.00 18.78 29 LEU F N 1
ATOM 11126 C CA . LEU F 1 29 ? 72.719 -74.568 -87.166 1.00 18.07 29 LEU F CA 1
ATOM 11127 C C . LEU F 1 29 ? 72.322 -75.659 -86.172 1.00 18.31 29 LEU F C 1
ATOM 11128 O O . LEU F 1 29 ? 72.976 -75.846 -85.161 1.00 19.25 29 LEU F O 1
ATOM 11133 N N . VAL F 1 30 ? 71.257 -76.387 -86.471 1.00 17.65 30 VAL F N 1
ATOM 11134 C CA . VAL F 1 30 ? 71.036 -77.672 -85.824 1.00 18.03 30 VAL F CA 1
ATOM 11135 C C . VAL F 1 30 ? 71.453 -78.757 -86.824 1.00 18.14 30 VAL F C 1
ATOM 11136 O O . VAL F 1 30 ? 71.033 -78.741 -87.979 1.00 17.54 30 VAL F O 1
ATOM 11140 N N . SER F 1 31 ? 72.255 -79.709 -86.365 1.00 19.10 31 SER F N 1
ATOM 11141 C CA . SER F 1 31 ? 72.838 -80.711 -87.232 1.00 19.60 31 SER F CA 1
ATOM 11142 C C . SER F 1 31 ? 72.946 -82.061 -86.520 1.00 20.54 31 SER F C 1
ATOM 11143 O O . SER F 1 31 ? 72.932 -82.123 -85.299 1.00 21.01 31 SER F O 1
ATOM 11146 N N . ARG F 1 32 ? 73.070 -83.140 -87.295 1.00 21.01 32 ARG F N 1
ATOM 11147 C CA . ARG F 1 32 ? 73.305 -84.452 -86.727 1.00 22.16 32 ARG F CA 1
ATOM 11148 C C . ARG F 1 32 ? 74.721 -84.597 -86.199 1.00 23.56 32 ARG F C 1
ATOM 11149 O O . ARG F 1 32 ? 74.985 -85.440 -85.354 1.00 24.66 32 ARG F O 1
ATOM 11157 N N . LYS F 1 33 ? 75.633 -83.794 -86.721 1.00 23.69 33 LYS F N 1
ATOM 11158 C CA . LYS F 1 33 ? 77.044 -83.882 -86.365 1.00 25.26 33 LYS F CA 1
ATOM 11159 C C . LYS F 1 33 ? 77.445 -82.570 -85.676 1.00 25.13 33 LYS F C 1
ATOM 11160 O O . LYS F 1 33 ? 77.078 -81.479 -86.127 1.00 24.00 33 LYS F O 1
ATOM 11164 N N . PRO F 1 34 ? 78.190 -82.669 -84.565 1.00 26.48 34 PRO F N 1
ATOM 11165 C CA . PRO F 1 34 ? 78.481 -81.456 -83.806 1.00 26.57 34 PRO F CA 1
ATOM 11166 C C . PRO F 1 34 ? 79.523 -80.591 -84.494 1.00 27.10 34 PRO F C 1
ATOM 11167 O O . PRO F 1 34 ? 80.023 -80.944 -85.563 1.00 27.41 34 PRO F O 1
ATOM 11171 N N . GLY F 1 35 ? 79.833 -79.467 -83.862 1.00 27.40 35 GLY F N 1
ATOM 11172 C CA . GLY F 1 35 ? 80.847 -78.565 -84.372 1.00 28.17 35 GLY F CA 1
ATOM 11173 C C . GLY F 1 35 ? 80.552 -77.094 -84.079 1.00 27.58 35 GLY F C 1
ATOM 11174 O O . GLY F 1 35 ? 79.619 -76.768 -83.338 1.00 26.79 35 GLY F O 1
ATOM 11175 N N . PRO F 1 36 ? 81.340 -76.187 -84.699 1.00 28.15 36 PRO F N 1
ATOM 11176 C CA . PRO F 1 36 ? 81.264 -74.783 -84.312 1.00 28.13 36 PRO F CA 1
ATOM 11177 C C . PRO F 1 36 ? 80.098 -74.151 -85.050 1.00 26.15 36 PRO F C 1
ATOM 11178 O O . PRO F 1 36 ? 79.783 -74.561 -86.171 1.00 25.19 36 PRO F O 1
ATOM 11182 N N . GLY F 1 37 ? 79.436 -73.200 -84.409 1.00 25.73 37 GLY F N 1
ATOM 11183 C CA . GLY F 1 37 ? 78.297 -72.537 -85.009 1.00 24.11 37 GLY F CA 1
ATOM 11184 C C . GLY F 1 37 ? 77.053 -73.422 -85.084 1.00 22.68 37 GLY F C 1
ATOM 11185 O O . GLY F 1 37 ? 76.102 -73.102 -85.829 1.00 21.37 37 GLY F O 1
ATOM 11186 N N . ARG F 1 38 ? 77.022 -74.506 -84.298 1.00 23.09 38 ARG F N 1
ATOM 11187 C CA . ARG F 1 38 ? 75.886 -75.437 -84.355 1.00 21.99 38 ARG F CA 1
ATOM 11188 C C . ARG F 1 38 ? 75.687 -76.273 -83.101 1.00 22.66 38 ARG F C 1
ATOM 11189 O O . ARG F 1 38 ? 76.604 -76.466 -82.317 1.00 24.09 38 ARG F O 1
ATOM 11197 N N . ILE F 1 39 ? 74.465 -76.758 -82.933 1.00 21.78 39 ILE F N 1
ATOM 11198 C CA . ILE F 1 39 ? 74.161 -77.730 -81.888 1.00 22.40 39 ILE F CA 1
ATOM 11199 C C . ILE F 1 39 ? 73.517 -78.955 -82.515 1.00 21.73 39 ILE F C 1
ATOM 11200 O O . ILE F 1 39 ? 72.953 -78.866 -83.590 1.00 20.63 39 ILE F O 1
ATOM 11205 N N . THR F 1 40 ? 73.591 -80.089 -81.830 1.00 22.57 40 THR F N 1
ATOM 11206 C CA . THR F 1 40 ? 73.009 -81.325 -82.351 1.00 22.24 40 THR F CA 1
ATOM 11207 C C . THR F 1 40 ? 71.554 -81.500 -81.949 1.00 21.64 40 THR F C 1
ATOM 11208 O O . THR F 1 40 ? 71.082 -80.857 -81.023 1.00 21.78 40 THR F O 1
ATOM 11212 N N . TRP F 1 41 ? 70.868 -82.397 -82.642 1.00 21.21 41 TRP F N 1
ATOM 11213 C CA . TRP F 1 41 ? 69.480 -82.726 -82.329 1.00 20.89 41 TRP F CA 1
ATOM 11214 C C . TRP F 1 41 ? 69.356 -83.313 -80.975 1.00 22.02 41 TRP F C 1
ATOM 11215 O O . TRP F 1 41 ? 68.453 -82.970 -80.222 1.00 22.07 41 TRP F O 1
ATOM 11226 N N . ASP F 1 42 ? 70.278 -84.195 -80.632 1.00 23.13 42 ASP F N 1
ATOM 11227 C CA . ASP F 1 42 ? 70.280 -84.812 -79.302 1.00 24.48 42 ASP F CA 1
ATOM 11228 C C . ASP F 1 42 ? 70.407 -83.769 -78.216 1.00 24.91 42 ASP F C 1
ATOM 11229 O O . ASP F 1 42 ? 69.772 -83.866 -77.176 1.00 25.63 42 ASP F O 1
ATOM 11234 N N . GLU F 1 43 ? 71.241 -82.773 -78.469 1.00 24.68 43 GLU F N 1
ATOM 11235 C CA . GLU F 1 43 ? 71.451 -81.724 -77.509 1.00 25.30 43 GLU F CA 1
ATOM 11236 C C . GLU F 1 43 ? 70.220 -80.831 -77.381 1.00 24.51 43 GLU F C 1
ATOM 11237 O O . GLU F 1 43 ? 69.862 -80.444 -76.276 1.00 25.40 43 GLU F O 1
ATOM 11243 N N . LEU F 1 44 ? 69.556 -80.534 -78.498 1.00 23.06 44 LEU F N 1
ATOM 11244 C CA . LEU F 1 44 ? 68.319 -79.755 -78.470 1.00 22.45 44 LEU F CA 1
ATOM 11245 C C . LEU F 1 44 ? 67.215 -80.437 -77.674 1.00 23.08 44 LEU F C 1
ATOM 11246 O O . LEU F 1 44 ? 66.476 -79.786 -76.947 1.00 23.55 44 LEU F O 1
ATOM 11251 N N . ALA F 1 45 ? 67.083 -81.743 -77.839 1.00 23.27 45 ALA F N 1
ATOM 11252 C CA . ALA F 1 45 ? 66.054 -82.511 -77.135 1.00 24.04 45 ALA F CA 1
ATOM 11253 C C . ALA F 1 45 ? 66.372 -82.612 -75.641 1.00 25.68 45 ALA F C 1
ATOM 11254 O O . ALA F 1 45 ? 65.463 -82.637 -74.824 1.00 26.50 45 ALA F O 1
ATOM 11256 N N . ALA F 1 46 ? 67.663 -82.615 -75.294 1.00 26.34 46 ALA F N 1
ATOM 11257 C CA . ALA F 1 46 ? 68.102 -82.781 -73.909 1.00 28.14 46 ALA F CA 1
ATOM 11258 C C . ALA F 1 46 ? 67.939 -81.504 -73.114 1.00 28.73 46 ALA F C 1
ATOM 11259 O O . ALA F 1 46 ? 67.319 -81.508 -72.071 1.00 29.96 46 ALA F O 1
ATOM 11261 N N . SER F 1 47 ? 68.480 -80.403 -73.621 1.00 28.01 47 SER F N 1
ATOM 11262 C CA . SER F 1 47 ? 68.531 -79.152 -72.868 1.00 28.85 47 SER F CA 1
ATOM 11263 C C . SER F 1 47 ? 67.712 -77.988 -73.456 1.00 27.78 47 SER F C 1
ATOM 11264 O O . SER F 1 47 ? 67.680 -76.919 -72.882 1.00 28.58 47 SER F O 1
ATOM 11267 N N . GLY F 1 48 ? 67.078 -78.181 -74.600 1.00 26.17 48 GLY F N 1
ATOM 11268 C CA . GLY F 1 48 ? 66.120 -77.211 -75.101 1.00 25.40 48 GLY F CA 1
ATOM 11269 C C . GLY F 1 48 ? 66.624 -76.216 -76.139 1.00 24.26 48 GLY F C 1
ATOM 11270 O O . GLY F 1 48 ? 67.744 -76.301 -76.623 1.00 23.92 48 GLY F O 1
ATOM 11271 N N . LEU F 1 49 ? 65.774 -75.254 -76.471 1.00 23.87 49 LEU F N 1
ATOM 11272 C CA . LEU F 1 49 ? 66.035 -74.331 -77.573 1.00 22.79 49 LEU F CA 1
ATOM 11273 C C . LEU F 1 49 ? 67.059 -73.279 -77.162 1.00 23.59 49 LEU F C 1
ATOM 11274 O O . LEU F 1 49 ? 66.854 -72.599 -76.153 1.00 24.93 49 LEU F O 1
ATOM 11279 N N . PRO F 1 50 ? 68.156 -73.127 -77.926 1.00 23.01 50 PRO F N 1
ATOM 11280 C CA . PRO F 1 50 ? 69.079 -72.043 -77.603 1.00 23.93 50 PRO F CA 1
ATOM 11281 C C . PRO F 1 50 ? 68.464 -70.679 -77.892 1.00 23.88 50 PRO F C 1
ATOM 11282 O O . PRO F 1 50 ? 67.487 -70.595 -78.639 1.00 22.86 50 PRO F O 1
ATOM 11286 N N . SER F 1 51 ? 69.015 -69.628 -77.278 1.00 25.21 51 SER F N 1
ATOM 11287 C CA . SER F 1 51 ? 68.480 -68.281 -77.458 1.00 25.52 51 SER F CA 1
ATOM 11288 C C . SER F 1 51 ? 68.463 -67.921 -78.951 1.00 23.99 51 SER F C 1
ATOM 11289 O O . SER F 1 51 ? 69.482 -68.003 -79.647 1.00 23.51 51 SER F O 1
ATOM 11292 N N . CYS F 1 52 ? 67.291 -67.574 -79.449 1.00 23.39 52 CYS F N 1
ATOM 11293 C CA . CYS F 1 52 ? 67.145 -67.139 -80.828 1.00 22.21 52 CYS F CA 1
ATOM 11294 C C . CYS F 1 52 ? 65.862 -66.332 -80.991 1.00 22.42 52 CYS F C 1
ATOM 11295 O O . CYS F 1 52 ? 64.924 -66.503 -80.230 1.00 23.07 52 CYS F O 1
ATOM 11298 N N . ASP F 1 53 ? 65.850 -65.442 -81.976 1.00 22.06 53 ASP F N 1
ATOM 11299 C CA . ASP F 1 53 ? 64.692 -64.606 -82.297 1.00 22.37 53 ASP F CA 1
ATOM 11300 C C . ASP F 1 53 ? 63.791 -65.296 -83.308 1.00 21.10 53 ASP F C 1
ATOM 11301 O O . ASP F 1 53 ? 62.612 -64.993 -83.390 1.00 21.46 53 ASP F O 1
ATOM 11306 N N . ALA F 1 54 ? 64.358 -66.210 -84.080 1.00 19.84 54 ALA F N 1
ATOM 11307 C CA . ALA F 1 54 ? 63.628 -66.890 -85.129 1.00 18.79 54 ALA F CA 1
ATOM 11308 C C . ALA F 1 54 ? 64.248 -68.280 -85.398 1.00 17.86 54 ALA F C 1
ATOM 11309 O O . ALA F 1 54 ? 65.429 -68.522 -85.107 1.00 17.90 54 ALA F O 1
ATOM 11311 N N . ALA F 1 55 ? 63.429 -69.206 -85.887 1.00 17.29 55 ALA F N 1
ATOM 11312 C CA . ALA F 1 55 ? 63.899 -70.541 -86.201 1.00 16.61 55 ALA F CA 1
ATOM 11313 C C . ALA F 1 55 ? 63.356 -71.013 -87.535 1.00 15.91 55 ALA F C 1
ATOM 11314 O O . ALA F 1 55 ? 62.259 -70.628 -87.946 1.00 16.05 55 ALA F O 1
ATOM 11316 N N . VAL F 1 56 ? 64.136 -71.849 -88.207 1.00 15.39 56 VAL F N 1
ATOM 11317 C CA . VAL F 1 56 ? 63.772 -72.423 -89.488 1.00 14.94 56 VAL F CA 1
ATOM 11318 C C . VAL F 1 56 ? 64.135 -73.886 -89.466 1.00 14.83 56 VAL F C 1
ATOM 11319 O O . VAL F 1 56 ? 65.179 -74.225 -88.938 1.00 14.94 56 VAL F O 1
ATOM 11323 N N . ASN F 1 57 ? 63.318 -74.757 -90.059 1.00 14.80 57 ASN F N 1
ATOM 11324 C CA . ASN F 1 57 ? 63.720 -76.149 -90.293 1.00 14.86 57 ASN F CA 1
ATOM 11325 C C . ASN F 1 57 ? 63.797 -76.518 -91.769 1.00 14.78 57 ASN F C 1
ATOM 11326 O O . ASN F 1 57 ? 62.860 -76.318 -92.542 1.00 14.85 57 ASN F O 1
ATOM 11331 N N . LEU F 1 58 ? 64.952 -77.054 -92.146 1.00 14.85 58 LEU F N 1
ATOM 11332 C CA . LEU F 1 58 ? 65.213 -77.552 -93.490 1.00 15.06 58 LEU F CA 1
ATOM 11333 C C . LEU F 1 58 ? 65.606 -79.038 -93.482 1.00 15.60 58 LEU F C 1
ATOM 11334 O O . LEU F 1 58 ? 65.857 -79.634 -94.525 1.00 16.05 58 LEU F O 1
ATOM 11339 N N . ALA F 1 59 ? 65.678 -79.639 -92.304 1.00 15.75 59 ALA F N 1
ATOM 11340 C CA . ALA F 1 59 ? 66.227 -80.986 -92.175 1.00 16.43 59 ALA F CA 1
ATOM 11341 C C . ALA F 1 59 ? 65.379 -82.009 -92.905 1.00 16.97 59 ALA F C 1
ATOM 11342 O O . ALA F 1 59 ? 64.150 -82.008 -92.805 1.00 16.94 59 ALA F O 1
ATOM 11344 N N . GLY F 1 60 ? 66.040 -82.909 -93.607 1.00 17.71 60 GLY F N 1
ATOM 11345 C CA . GLY F 1 60 ? 65.347 -84.001 -94.273 1.00 18.56 60 GLY F CA 1
ATOM 11346 C C . GLY F 1 60 ? 66.291 -84.911 -95.035 1.00 19.60 60 GLY F C 1
ATOM 11347 O O . GLY F 1 60 ? 67.189 -84.444 -95.726 1.00 19.65 60 GLY F O 1
ATOM 11348 N N . GLU F 1 61 ? 66.093 -86.222 -94.890 1.00 20.64 61 GLU F N 1
ATOM 11349 C CA . GLU F 1 61 ? 66.767 -87.189 -95.736 1.00 21.99 61 GLU F CA 1
ATOM 11350 C C . GLU F 1 61 ? 66.438 -86.858 -97.203 1.00 22.30 61 GLU F C 1
ATOM 11351 O O . GLU F 1 61 ? 65.290 -86.620 -97.534 1.00 22.09 61 GLU F O 1
ATOM 11357 N N . ASN F 1 62 ? 67.462 -86.834 -98.053 1.00 22.97 62 ASN F N 1
ATOM 11358 C CA . ASN F 1 62 ? 67.313 -86.450 -99.455 1.00 23.44 62 ASN F CA 1
ATOM 11359 C C . ASN F 1 62 ? 66.455 -87.442 -100.215 1.00 24.81 62 ASN F C 1
ATOM 11360 O O . ASN F 1 62 ? 66.779 -88.632 -100.324 1.00 26.27 62 ASN F O 1
ATOM 11365 N N . ILE F 1 63 ? 65.366 -86.938 -100.771 1.00 24.55 63 ILE F N 1
ATOM 11366 C CA . ILE F 1 63 ? 64.393 -87.773 -101.439 1.00 25.93 63 ILE F CA 1
ATOM 11367 C C . ILE F 1 63 ? 64.851 -88.252 -102.817 1.00 27.72 63 ILE F C 1
ATOM 11368 O O . ILE F 1 63 ? 64.748 -89.454 -103.124 1.00 29.45 63 ILE F O 1
ATOM 11373 N N . LEU F 1 64 ? 65.328 -87.327 -103.656 1.00 27.53 64 LEU F N 1
ATOM 11374 C CA . LEU F 1 64 ? 65.646 -87.680 -105.070 1.00 29.44 64 LEU F CA 1
ATOM 11375 C C . LEU F 1 64 ? 66.871 -88.610 -105.176 1.00 30.87 64 LEU F C 1
ATOM 11376 O O . LEU F 1 64 ? 66.998 -89.314 -106.142 1.00 32.91 64 LEU F O 1
ATOM 11378 N N . ASN F 1 65 ? 67.749 -88.621 -104.170 1.00 30.02 65 ASN F N 1
ATOM 11379 C CA . ASN F 1 65 ? 68.940 -89.500 -104.119 1.00 31.48 65 ASN F CA 1
ATOM 11380 C C . ASN F 1 65 ? 68.833 -90.861 -104.860 1.00 34.05 65 ASN F C 1
ATOM 11381 O O . ASN F 1 65 ? 68.405 -91.874 -104.281 1.00 34.66 65 ASN F O 1
ATOM 11386 N N . PRO F 1 66 ? 69.282 -90.904 -106.131 1.00 35.81 66 PRO F N 1
ATOM 11387 C CA . PRO F 1 66 ? 69.215 -92.127 -106.950 1.00 38.59 66 PRO F CA 1
ATOM 11388 C C . PRO F 1 66 ? 69.991 -93.310 -106.414 1.00 40.07 66 PRO F C 1
ATOM 11389 O O . PRO F 1 66 ? 69.766 -94.445 -106.859 1.00 42.36 66 PRO F O 1
ATOM 11393 N N . LEU F 1 67 ? 70.916 -93.051 -105.492 1.00 39.01 67 LEU F N 1
ATOM 11394 C CA . LEU F 1 67 ? 71.722 -94.136 -104.911 1.00 40.51 67 LEU F CA 1
ATOM 11395 C C . LEU F 1 67 ? 70.950 -94.968 -103.855 1.00 40.14 67 LEU F C 1
ATOM 11396 O O . LEU F 1 67 ? 71.454 -95.991 -103.383 1.00 41.63 67 LEU F O 1
ATOM 11401 N N . ARG F 1 68 ? 69.746 -94.529 -103.484 1.00 38.36 68 ARG F N 1
ATOM 11402 C CA . ARG F 1 68 ? 68.917 -95.330 -102.584 1.00 38.30 68 ARG F CA 1
ATOM 11403 C C . ARG F 1 68 ? 67.639 -95.805 -103.268 1.00 39.34 68 ARG F C 1
ATOM 11404 O O . ARG F 1 68 ? 66.958 -95.024 -103.931 1.00 38.60 68 ARG F O 1
ATOM 11412 N N . ARG F 1 69 ? 67.350 -97.097 -103.123 1.00 41.29 69 ARG F N 1
ATOM 11413 C CA . ARG F 1 69 ? 66.162 -97.709 -103.702 1.00 42.73 69 ARG F CA 1
ATOM 11414 C C . ARG F 1 69 ? 64.969 -97.276 -102.861 1.00 40.82 69 ARG F C 1
ATOM 11415 O O . ARG F 1 69 ? 65.083 -97.121 -101.650 1.00 39.29 69 ARG F O 1
ATOM 11417 N N . TRP F 1 70 ? 63.826 -97.065 -103.504 1.00 41.11 70 TRP F N 1
ATOM 11418 C CA . TRP F 1 70 ? 62.629 -96.653 -102.791 1.00 39.66 70 TRP F CA 1
ATOM 11419 C C . TRP F 1 70 ? 61.971 -97.803 -102.067 1.00 40.94 70 TRP F C 1
ATOM 11420 O O . TRP F 1 70 ? 60.929 -98.295 -102.482 1.00 42.44 70 TRP F O 1
ATOM 11431 N N . ASN F 1 71 ? 62.563 -98.236 -100.962 1.00 40.51 71 ASN F N 1
ATOM 11432 C CA . ASN F 1 71 ? 61.933 -99.263 -100.132 1.00 41.62 71 ASN F CA 1
ATOM 11433 C C . ASN F 1 71 ? 61.249 -98.656 -98.904 1.00 39.56 71 ASN F C 1
ATOM 11434 O O . ASN F 1 71 ? 61.290 -97.450 -98.682 1.00 37.31 71 ASN F O 1
ATOM 11439 N N . GLU F 1 72 ? 60.640 -99.518 -98.107 1.00 40.57 72 GLU F N 1
ATOM 11440 C CA . GLU F 1 72 ? 59.935 -99.105 -96.915 1.00 39.15 72 GLU F CA 1
ATOM 11441 C C . GLU F 1 72 ? 60.869 -98.449 -95.897 1.00 37.10 72 GLU F C 1
ATOM 11442 O O . GLU F 1 72 ? 60.485 -97.502 -95.216 1.00 35.24 72 GLU F O 1
ATOM 11448 N N . THR F 1 73 ? 62.088 -98.958 -95.793 1.00 37.68 73 THR F N 1
ATOM 11449 C CA . THR F 1 73 ? 63.066 -98.411 -94.863 1.00 36.13 73 THR F CA 1
ATOM 11450 C C . THR F 1 73 ? 63.386 -96.943 -95.182 1.00 33.90 73 THR F C 1
ATOM 11451 O O . THR F 1 73 ? 63.435 -96.109 -94.283 1.00 32.15 73 THR F O 1
ATOM 11455 N N . PHE F 1 74 ? 63.618 -96.672 -96.471 1.00 34.22 74 PHE F N 1
ATOM 11456 C CA . PHE F 1 74 ? 63.988 -95.339 -96.970 1.00 32.47 74 PHE F CA 1
ATOM 11457 C C . PHE F 1 74 ? 62.800 -94.387 -96.873 1.00 31.04 74 PHE F C 1
ATOM 11458 O O . PHE F 1 74 ? 62.944 -93.212 -96.553 1.00 29.19 74 PHE F O 1
ATOM 11466 N N . GLN F 1 75 ? 61.628 -94.943 -97.160 1.00 32.20 75 GLN F N 1
ATOM 11467 C CA . GLN F 1 75 ? 60.361 -94.286 -96.931 1.00 31.40 75 GLN F CA 1
ATOM 11468 C C . GLN F 1 75 ? 60.213 -93.835 -95.480 1.00 29.99 75 GLN F C 1
ATOM 11469 O O . GLN F 1 75 ? 59.905 -92.672 -95.223 1.00 28.41 75 GLN F O 1
ATOM 11475 N N . LYS F 1 76 ? 60.457 -94.740 -94.546 1.00 30.72 76 LYS F N 1
ATOM 11476 C CA . LYS F 1 76 ? 60.410 -94.419 -93.124 1.00 29.71 76 LYS F CA 1
ATOM 11477 C C . LYS F 1 76 ? 61.411 -93.298 -92.762 1.00 27.84 76 LYS F C 1
ATOM 11478 O O . LYS F 1 76 ? 61.062 -92.418 -91.994 1.00 26.60 76 LYS F O 1
ATOM 11481 N N . GLU F 1 77 ? 62.631 -93.321 -93.311 1.00 27.86 77 GLU F N 1
ATOM 11482 C CA A GLU F 1 77 ? 63.614 -92.242 -93.080 0.50 26.33 77 GLU F CA 1
ATOM 11483 C CA B GLU F 1 77 ? 63.607 -92.229 -93.080 0.50 26.32 77 GLU F CA 1
ATOM 11484 C C . GLU F 1 77 ? 63.178 -90.903 -93.705 1.00 24.95 77 GLU F C 1
ATOM 11485 O O . GLU F 1 77 ? 63.383 -89.849 -93.118 1.00 23.56 77 GLU F O 1
ATOM 11496 N N . VAL F 1 78 ? 62.580 -90.941 -94.889 1.00 25.50 78 VAL F N 1
ATOM 11497 C CA . VAL F 1 78 ? 62.148 -89.696 -95.524 1.00 24.41 78 VAL F CA 1
ATOM 11498 C C . VAL F 1 78 ? 61.131 -89.028 -94.621 1.00 23.53 78 VAL F C 1
ATOM 11499 O O . VAL F 1 78 ? 61.203 -87.823 -94.360 1.00 22.20 78 VAL F O 1
ATOM 11503 N N . LEU F 1 79 ? 60.173 -89.824 -94.162 1.00 24.49 79 LEU F N 1
ATOM 11504 C CA . LEU F 1 79 ? 59.096 -89.336 -93.303 1.00 24.11 79 LEU F CA 1
ATOM 11505 C C . LEU F 1 79 ? 59.614 -88.953 -91.909 1.00 23.19 79 LEU F C 1
ATOM 11506 O O . LEU F 1 79 ? 59.415 -87.844 -91.456 1.00 22.14 79 LEU F O 1
ATOM 11511 N N . GLY F 1 80 ? 60.286 -89.892 -91.257 1.00 23.81 80 GLY F N 1
ATOM 11512 C CA . GLY F 1 80 ? 60.747 -89.727 -89.887 1.00 23.37 80 GLY F CA 1
ATOM 11513 C C . GLY F 1 80 ? 61.707 -88.586 -89.711 1.00 22.01 80 GLY F C 1
ATOM 11514 O O . GLY F 1 80 ? 61.606 -87.841 -88.760 1.00 21.38 80 GLY F O 1
ATOM 11515 N N . SER F 1 81 ? 62.632 -88.437 -90.643 1.00 21.76 81 SER F N 1
ATOM 11516 C CA . SER F 1 81 ? 63.609 -87.359 -90.582 1.00 20.67 81 SER F CA 1
ATOM 11517 C C . SER F 1 81 ? 62.955 -85.979 -90.587 1.00 19.57 81 SER F C 1
ATOM 11518 O O . SER F 1 81 ? 63.405 -85.072 -89.892 1.00 18.83 81 SER F O 1
ATOM 11521 N N . ARG F 1 82 ? 61.883 -85.824 -91.346 1.00 19.66 82 ARG F N 1
ATOM 11522 C CA . ARG F 1 82 ? 61.157 -84.549 -91.386 1.00 18.88 82 ARG F CA 1
ATOM 11523 C C . ARG F 1 82 ? 60.230 -84.320 -90.183 1.00 18.99 82 ARG F C 1
ATOM 11524 O O . ARG F 1 82 ? 60.257 -83.249 -89.588 1.00 18.34 82 ARG F O 1
ATOM 11532 N N . LEU F 1 83 ? 59.422 -85.314 -89.819 1.00 20.00 83 LEU F N 1
ATOM 11533 C CA . LEU F 1 83 ? 58.510 -85.164 -88.684 1.00 20.39 83 LEU F CA 1
ATOM 11534 C C . LEU F 1 83 ? 59.257 -85.023 -87.349 1.00 20.18 83 LEU F C 1
ATOM 11535 O O . LEU F 1 83 ? 58.919 -84.172 -86.542 1.00 20.00 83 LEU F O 1
ATOM 11540 N N . GLU F 1 84 ? 60.284 -85.841 -87.126 1.00 20.39 84 GLU F N 1
ATOM 11541 C CA . GLU F 1 84 ? 60.977 -85.841 -85.825 1.00 20.52 84 GLU F CA 1
ATOM 11542 C C . GLU F 1 84 ? 61.718 -84.558 -85.605 1.00 19.57 84 GLU F C 1
ATOM 11543 O O . GLU F 1 84 ? 61.512 -83.920 -84.589 1.00 19.64 84 GLU F O 1
ATOM 11549 N N . THR F 1 85 ? 62.535 -84.137 -86.571 1.00 18.85 85 THR F N 1
ATOM 11550 C CA . THR F 1 85 ? 63.260 -82.862 -86.431 1.00 18.08 85 THR F CA 1
ATOM 11551 C C . THR F 1 85 ? 62.269 -81.691 -86.276 1.00 17.71 85 THR F C 1
ATOM 11552 O O . THR F 1 85 ? 62.451 -80.829 -85.429 1.00 17.65 85 THR F O 1
ATOM 11556 N N . THR F 1 86 ? 61.216 -81.666 -87.087 1.00 17.69 86 THR F N 1
ATOM 11557 C CA . THR F 1 86 ? 60.247 -80.570 -87.019 1.00 17.58 86 THR F CA 1
ATOM 11558 C C . THR F 1 86 ? 59.544 -80.551 -85.669 1.00 18.34 86 THR F C 1
ATOM 11559 O O . THR F 1 86 ? 59.387 -79.506 -85.057 1.00 18.36 86 THR F O 1
ATOM 11563 N N . GLN F 1 87 ? 59.146 -81.728 -85.201 1.00 19.15 87 GLN F N 1
ATOM 11564 C CA . GLN F 1 87 ? 58.410 -81.848 -83.949 1.00 20.14 87 GLN F CA 1
ATOM 11565 C C . GLN F 1 87 ? 59.297 -81.440 -82.775 1.00 20.22 87 GLN F C 1
ATOM 11566 O O . GLN F 1 87 ? 58.830 -80.783 -81.839 1.00 20.83 87 GLN F O 1
ATOM 11570 N N . LEU F 1 88 ? 60.579 -81.795 -82.857 1.00 24.00 88 LEU F N 1
ATOM 11571 C CA . LEU F 1 88 ? 61.539 -81.531 -81.798 1.00 24.80 88 LEU F CA 1
ATOM 11572 C C . LEU F 1 88 ? 61.730 -80.018 -81.644 1.00 24.15 88 LEU F C 1
ATOM 11573 O O . LEU F 1 88 ? 61.813 -79.499 -80.528 1.00 24.84 88 LEU F O 1
ATOM 11578 N N . LEU F 1 89 ? 61.790 -79.316 -82.775 1.00 22.97 89 LEU F N 1
ATOM 11579 C CA . LEU F 1 89 ? 61.886 -77.857 -82.791 1.00 22.43 89 LEU F CA 1
ATOM 11580 C C . LEU F 1 89 ? 60.597 -77.211 -82.290 1.00 22.45 89 LEU F C 1
ATOM 11581 O O . LEU F 1 89 ? 60.636 -76.289 -81.487 1.00 22.83 89 LEU F O 1
ATOM 11586 N N . ALA F 1 90 ? 59.462 -77.709 -82.772 1.00 22.19 90 ALA F N 1
ATOM 11587 C CA . ALA F 1 90 ? 58.158 -77.202 -82.364 1.00 22.40 90 ALA F CA 1
ATOM 11588 C C . ALA F 1 90 ? 57.979 -77.282 -80.855 1.00 23.58 90 ALA F C 1
ATOM 11589 O O . ALA F 1 90 ? 57.610 -76.292 -80.217 1.00 23.85 90 ALA F O 1
ATOM 11591 N N . LYS F 1 91 ? 58.223 -78.456 -80.284 1.00 24.41 91 LYS F N 1
ATOM 11592 C CA . LYS F 1 91 ? 58.085 -78.630 -78.856 1.00 25.68 91 LYS F CA 1
ATOM 11593 C C . LYS F 1 91 ? 59.062 -77.746 -78.092 1.00 25.98 91 LYS F C 1
ATOM 11594 O O . LYS F 1 91 ? 58.731 -77.247 -77.002 1.00 26.79 91 LYS F O 1
ATOM 11600 N N . ALA F 1 92 ? 60.264 -77.574 -78.631 1.00 25.49 92 ALA F N 1
ATOM 11601 C CA . ALA F 1 92 ? 61.268 -76.781 -77.964 1.00 25.95 92 ALA F CA 1
ATOM 11602 C C . ALA F 1 92 ? 60.839 -75.314 -77.930 1.00 25.57 92 ALA F C 1
ATOM 11603 O O . ALA F 1 92 ? 61.034 -74.626 -76.917 1.00 26.38 92 ALA F O 1
ATOM 11605 N N . ILE F 1 93 ? 60.248 -74.842 -79.033 1.00 24.49 93 ILE F N 1
ATOM 11606 C CA . ILE F 1 93 ? 59.705 -73.468 -79.115 1.00 24.25 93 ILE F CA 1
ATOM 11607 C C . ILE F 1 93 ? 58.574 -73.261 -78.088 1.00 25.09 93 ILE F C 1
ATOM 11608 O O . ILE F 1 93 ? 58.571 -72.303 -77.335 1.00 25.71 93 ILE F O 1
ATOM 11613 N N . THR F 1 94 ? 57.626 -74.197 -78.066 1.00 25.25 94 THR F N 1
ATOM 11614 C CA . THR F 1 94 ? 56.486 -74.127 -77.167 1.00 26.17 94 THR F CA 1
ATOM 11615 C C . THR F 1 94 ? 56.926 -74.064 -75.720 1.00 27.38 94 THR F C 1
ATOM 11616 O O . THR F 1 94 ? 56.327 -73.339 -74.944 1.00 28.12 94 THR F O 1
ATOM 11620 N N . LYS F 1 95 ? 57.979 -74.786 -75.349 1.00 27.73 95 LYS F N 1
ATOM 11621 C CA . LYS F 1 95 ? 58.389 -74.808 -73.934 1.00 29.09 95 LYS F CA 1
ATOM 11622 C C . LYS F 1 95 ? 59.535 -73.856 -73.591 1.00 29.30 95 LYS F C 1
ATOM 11623 O O . LYS F 1 95 ? 59.958 -73.797 -72.454 1.00 30.49 95 LYS F O 1
ATOM 11626 N N . ALA F 1 96 ? 60.024 -73.101 -74.563 1.00 28.30 96 ALA F N 1
ATOM 11627 C CA . ALA F 1 96 ? 61.070 -72.131 -74.307 1.00 28.64 96 ALA F CA 1
ATOM 11628 C C . ALA F 1 96 ? 60.506 -70.973 -73.483 1.00 29.40 96 ALA F C 1
ATOM 11629 O O . ALA F 1 96 ? 59.402 -70.509 -73.755 1.00 29.08 96 ALA F O 1
ATOM 11631 N N . PRO F 1 97 ? 61.249 -70.511 -72.465 1.00 30.57 97 PRO F N 1
ATOM 11632 C CA . PRO F 1 97 ? 60.804 -69.374 -71.654 1.00 31.47 97 PRO F CA 1
ATOM 11633 C C . PRO F 1 97 ? 60.773 -68.056 -72.431 1.00 30.94 97 PRO F C 1
ATOM 11634 O O . PRO F 1 97 ? 59.874 -67.240 -72.216 1.00 31.28 97 PRO F O 1
ATOM 11638 N N . GLN F 1 98 ? 61.776 -67.828 -73.280 1.00 30.34 98 GLN F N 1
ATOM 11639 C CA . GLN F 1 98 ? 61.841 -66.643 -74.148 1.00 29.90 98 GLN F CA 1
ATOM 11640 C C . GLN F 1 98 ? 61.695 -67.125 -75.592 1.00 28.38 98 GLN F C 1
ATOM 11641 O O . GLN F 1 98 ? 62.682 -67.208 -76.323 1.00 27.93 98 GLN F O 1
ATOM 11647 N N . PRO F 1 99 ? 60.478 -67.490 -76.002 1.00 27.72 99 PRO F N 1
ATOM 11648 C CA . PRO F 1 99 ? 60.346 -68.145 -77.294 1.00 26.41 99 PRO F CA 1
ATOM 11649 C C . PRO F 1 99 ? 60.614 -67.198 -78.463 1.00 25.79 99 PRO F C 1
ATOM 11650 O O . PRO F 1 99 ? 60.444 -65.995 -78.324 1.00 26.36 99 PRO F O 1
ATOM 11654 N N . PRO F 1 100 ? 61.015 -67.742 -79.616 1.00 24.75 100 PRO F N 1
ATOM 11655 C CA . PRO F 1 100 ? 61.297 -66.940 -80.802 1.00 24.20 100 PRO F CA 1
ATOM 11656 C C . PRO F 1 100 ? 60.057 -66.318 -81.418 1.00 23.93 100 PRO F C 1
ATOM 11657 O O . PRO F 1 100 ? 58.984 -66.899 -81.353 1.00 23.73 100 PRO F O 1
ATOM 11661 N N . LYS F 1 101 ? 60.226 -65.150 -82.024 1.00 24.11 101 LYS F N 1
ATOM 11662 C CA . LYS F 1 101 ? 59.110 -64.377 -82.568 1.00 24.19 101 LYS F CA 1
ATOM 11663 C C . LYS F 1 101 ? 58.647 -64.935 -83.934 1.00 23.08 101 LYS F C 1
ATOM 11664 O O . LYS F 1 101 ? 57.503 -64.722 -84.322 1.00 23.12 101 LYS F O 1
ATOM 11667 N N . ALA F 1 102 ? 59.497 -65.710 -84.620 1.00 22.23 102 ALA F N 1
ATOM 11668 C CA . ALA F 1 102 ? 59.114 -66.364 -85.883 1.00 21.23 102 ALA F CA 1
ATOM 11669 C C . ALA F 1 102 ? 59.581 -67.826 -86.026 1.00 20.50 102 ALA F C 1
ATOM 11670 O O . ALA F 1 102 ? 60.613 -68.218 -85.484 1.00 20.67 102 ALA F O 1
ATOM 11672 N N . TRP F 1 103 ? 58.816 -68.609 -86.794 1.00 19.86 103 TRP F N 1
ATOM 11673 C CA . TRP F 1 103 ? 59.074 -70.052 -87.018 1.00 19.30 103 TRP F CA 1
ATOM 11674 C C . TRP F 1 103 ? 58.657 -70.413 -88.412 1.00 18.56 103 TRP F C 1
ATOM 11675 O O . TRP F 1 103 ? 57.475 -70.367 -88.748 1.00 18.58 103 TRP F O 1
ATOM 11686 N N . VAL F 1 104 ? 59.627 -70.789 -89.231 1.00 18.03 104 VAL F N 1
ATOM 11687 C CA . VAL F 1 104 ? 59.409 -70.981 -90.664 1.00 17.38 104 VAL F CA 1
ATOM 11688 C C . VAL F 1 104 ? 59.810 -72.394 -91.083 1.00 16.96 104 VAL F C 1
ATOM 11689 O O . VAL F 1 104 ? 60.906 -72.851 -90.766 1.00 17.05 104 VAL F O 1
ATOM 11693 N N . LEU F 1 105 ? 58.919 -73.075 -91.799 1.00 16.66 105 LEU F N 1
ATOM 11694 C CA . LEU F 1 105 ? 59.181 -74.443 -92.291 1.00 16.40 105 LEU F CA 1
ATOM 11695 C C . LEU F 1 105 ? 59.209 -74.434 -93.801 1.00 15.86 105 LEU F C 1
ATOM 11696 O O . LEU F 1 105 ? 58.422 -73.710 -94.430 1.00 15.78 105 LEU F O 1
ATOM 11701 N N . VAL F 1 106 ? 60.078 -75.251 -94.379 1.00 15.63 106 VAL F N 1
ATOM 11702 C CA . VAL F 1 106 ? 60.039 -75.487 -95.812 1.00 15.21 106 VAL F CA 1
ATOM 11703 C C . VAL F 1 106 ? 59.430 -76.862 -96.073 1.00 15.31 106 VAL F C 1
ATOM 11704 O O . VAL F 1 106 ? 59.874 -77.866 -95.506 1.00 15.62 106 VAL F O 1
ATOM 11708 N N . THR F 1 107 ? 58.374 -76.907 -96.883 1.00 15.24 107 THR F N 1
ATOM 11709 C CA . THR F 1 107 ? 57.852 -78.176 -97.366 1.00 15.44 107 THR F CA 1
ATOM 11710 C C . THR F 1 107 ? 57.797 -78.101 -98.896 1.00 15.12 107 THR F C 1
ATOM 11711 O O . THR F 1 107 ? 58.661 -77.465 -99.501 1.00 14.74 107 THR F O 1
ATOM 11715 N N . GLY F 1 108 ? 56.818 -78.732 -99.538 1.00 15.39 108 GLY F N 1
ATOM 11716 C CA . GLY F 1 108 ? 56.867 -78.881 -100.992 1.00 15.21 108 GLY F CA 1
ATOM 11717 C C . GLY F 1 108 ? 55.549 -78.680 -101.719 1.00 15.55 108 GLY F C 1
ATOM 11718 O O . GLY F 1 108 ? 54.460 -78.861 -101.162 1.00 16.10 108 GLY F O 1
ATOM 11719 N N . VAL F 1 109 ? 55.651 -78.391 -103.005 1.00 15.38 109 VAL F N 1
ATOM 11720 C CA . VAL F 1 109 ? 54.464 -78.275 -103.846 1.00 15.86 109 VAL F CA 1
ATOM 11721 C C . VAL F 1 109 ? 53.778 -79.623 -104.120 1.00 16.48 109 VAL F C 1
ATOM 11722 O O . VAL F 1 109 ? 52.689 -79.654 -104.682 1.00 17.12 109 VAL F O 1
ATOM 11726 N N . ALA F 1 110 ? 54.402 -80.719 -103.711 1.00 16.49 110 ALA F N 1
ATOM 11727 C CA . ALA F 1 110 ? 53.791 -82.041 -103.789 1.00 17.28 110 ALA F CA 1
ATOM 11728 C C . ALA F 1 110 ? 52.440 -82.086 -103.098 1.00 18.09 110 ALA F C 1
ATOM 11729 O O . ALA F 1 110 ? 51.646 -82.999 -103.343 1.00 19.00 110 ALA F O 1
ATOM 11731 N N . TYR F 1 111 ? 52.174 -81.119 -102.228 1.00 17.92 111 TYR F N 1
ATOM 11732 C CA . TYR F 1 111 ? 50.851 -80.969 -101.604 1.00 18.79 111 TYR F CA 1
ATOM 11733 C C . TYR F 1 111 ? 49.702 -80.883 -102.630 1.00 19.58 111 TYR F C 1
ATOM 11734 O O . TYR F 1 111 ? 48.610 -81.383 -102.392 1.00 20.68 111 TYR F O 1
ATOM 11743 N N . TYR F 1 112 ? 49.968 -80.233 -103.765 1.00 19.15 112 TYR F N 1
ATOM 11744 C CA . TYR F 1 112 ? 48.956 -80.001 -104.788 1.00 19.96 112 TYR F CA 1
ATOM 11745 C C . TYR F 1 112 ? 48.925 -81.148 -105.790 1.00 20.39 112 TYR F C 1
ATOM 11746 O O . TYR F 1 112 ? 49.957 -81.595 -106.292 1.00 19.72 112 TYR F O 1
ATOM 11755 N N . GLN F 1 113 ? 47.722 -81.605 -106.084 1.00 21.67 113 GLN F N 1
ATOM 11756 C CA . GLN F 1 113 ? 47.492 -82.741 -106.978 1.00 22.43 113 GLN F CA 1
ATOM 11757 C C . GLN F 1 113 ? 48.065 -82.460 -108.373 1.00 21.95 113 GLN F C 1
ATOM 11758 O O . GLN F 1 113 ? 47.644 -81.516 -109.026 1.00 22.13 113 GLN F O 1
ATOM 11764 N N . PRO F 1 114 ? 49.048 -83.271 -108.825 1.00 21.47 114 PRO F N 1
ATOM 11765 C CA . PRO F 1 114 ? 49.537 -83.097 -110.177 1.00 21.21 114 PRO F CA 1
ATOM 11766 C C . PRO F 1 114 ? 48.411 -83.240 -111.184 1.00 22.51 114 PRO F C 1
ATOM 11767 O O . PRO F 1 114 ? 47.525 -84.063 -111.010 1.00 23.70 114 PRO F O 1
ATOM 11771 N N . SER F 1 115 ? 48.468 -82.412 -112.220 1.00 22.40 115 SER F N 1
ATOM 11772 C CA . SER F 1 115 ? 47.371 -82.224 -113.148 1.00 23.70 115 SER F CA 1
ATOM 11773 C C . SER F 1 115 ? 47.870 -81.447 -114.352 1.00 23.37 115 SER F C 1
ATOM 11774 O O . SER F 1 115 ? 48.724 -80.572 -114.228 1.00 22.28 115 SER F O 1
ATOM 11777 N N . LEU F 1 116 ? 47.308 -81.746 -115.513 1.00 24.48 116 LEU F N 1
ATOM 11778 C CA . LEU F 1 116 ? 47.624 -81.000 -116.723 1.00 24.48 116 LEU F CA 1
ATOM 11779 C C . LEU F 1 116 ? 46.686 -79.791 -116.929 1.00 25.36 116 LEU F C 1
ATOM 11780 O O . LEU F 1 116 ? 46.998 -78.893 -117.727 1.00 25.31 116 LEU F O 1
ATOM 11785 N N . THR F 1 117 ? 45.585 -79.746 -116.171 1.00 26.25 117 THR F N 1
ATOM 11786 C CA . THR F 1 117 ? 44.562 -78.699 -116.309 1.00 27.44 117 THR F CA 1
ATOM 11787 C C . THR F 1 117 ? 44.426 -77.777 -115.082 1.00 27.00 117 THR F C 1
ATOM 11788 O O . THR F 1 117 ? 44.117 -76.600 -115.234 1.00 27.48 117 THR F O 1
ATOM 11792 N N . ALA F 1 118 ? 44.708 -78.274 -113.879 1.00 26.16 118 ALA F N 1
ATOM 11793 C CA . ALA F 1 118 ? 44.483 -77.489 -112.658 1.00 25.94 118 ALA F CA 1
ATOM 11794 C C . ALA F 1 118 ? 45.481 -76.349 -112.476 1.00 24.70 118 ALA F C 1
ATOM 11795 O O . ALA F 1 118 ? 46.553 -76.321 -113.080 1.00 23.72 118 ALA F O 1
ATOM 11797 N N . GLU F 1 119 ? 45.087 -75.416 -111.620 1.00 24.94 119 GLU F N 1
ATOM 11798 C CA . GLU F 1 119 ? 45.903 -74.295 -111.212 1.00 24.02 119 GLU F CA 1
ATOM 11799 C C . GLU F 1 119 ? 45.729 -74.107 -109.687 1.00 23.77 119 GLU F C 1
ATOM 11800 O O . GLU F 1 119 ? 44.624 -74.070 -109.192 1.00 24.92 119 GLU F O 1
ATOM 11806 N N . TYR F 1 120 ? 46.822 -73.978 -108.952 1.00 22.41 120 TYR F N 1
ATOM 11807 C CA . TYR F 1 120 ? 46.777 -73.964 -107.490 1.00 22.11 120 TYR F CA 1
ATOM 11808 C C . TYR F 1 120 ? 47.384 -72.692 -106.945 1.00 21.65 120 TYR F C 1
ATOM 11809 O O . TYR F 1 120 ? 48.344 -72.160 -107.525 1.00 20.99 120 TYR F O 1
ATOM 11818 N N . ASP F 1 121 ? 46.849 -72.208 -105.825 1.00 22.11 121 ASP F N 1
ATOM 11819 C CA . ASP F 1 121 ? 47.566 -71.223 -104.998 1.00 21.57 121 ASP F CA 1
ATOM 11820 C C . ASP F 1 121 ? 47.604 -71.687 -103.552 1.00 21.21 121 ASP F C 1
ATOM 11821 O O . ASP F 1 121 ? 47.272 -72.842 -103.265 1.00 21.22 121 ASP F O 1
ATOM 11826 N N . GLU F 1 122 ? 48.040 -70.815 -102.649 1.00 21.00 122 GLU F N 1
ATOM 11827 C CA . GLU F 1 122 ? 48.313 -71.209 -101.254 1.00 20.57 122 GLU F CA 1
ATOM 11828 C C . GLU F 1 122 ? 47.052 -71.639 -100.511 1.00 21.63 122 GLU F C 1
ATOM 11829 O O . GLU F 1 122 ? 47.131 -72.307 -99.488 1.00 21.42 122 GLU F O 1
ATOM 11835 N N . ASP F 1 123 ? 45.893 -71.243 -101.019 1.00 22.93 123 ASP F N 1
ATOM 11836 C CA . ASP F 1 123 ? 44.639 -71.585 -100.364 1.00 24.21 123 ASP F CA 1
ATOM 11837 C C . ASP F 1 123 ? 44.029 -72.841 -100.970 1.00 24.64 123 ASP F C 1
ATOM 11838 O O . ASP F 1 123 ? 42.991 -73.290 -100.512 1.00 25.83 123 ASP F O 1
ATOM 11843 N N . SER F 1 124 ? 44.682 -73.433 -101.965 1.00 23.80 124 SER F N 1
ATOM 11844 C CA . SER F 1 124 ? 44.119 -74.605 -102.623 1.00 24.35 124 SER F CA 1
ATOM 11845 C C . SER F 1 124 ? 44.205 -75.849 -101.743 1.00 24.16 124 SER F C 1
ATOM 11846 O O . SER F 1 124 ? 45.174 -76.038 -101.005 1.00 23.05 124 SER F O 1
ATOM 11849 N N . PRO F 1 125 ? 43.217 -76.731 -101.857 1.00 25.39 125 PRO F N 1
ATOM 11850 C CA . PRO F 1 125 ? 43.245 -77.978 -101.110 1.00 25.48 125 PRO F CA 1
ATOM 11851 C C . PRO F 1 125 ? 44.174 -79.034 -101.712 1.00 24.55 125 PRO F C 1
ATOM 11852 O O . PRO F 1 125 ? 44.554 -78.954 -102.863 1.00 24.10 125 PRO F O 1
ATOM 11856 N N . GLY F 1 126 ? 44.550 -79.997 -100.883 1.00 24.38 126 GLY F N 1
ATOM 11857 C CA . GLY F 1 126 ? 45.492 -81.042 -101.255 1.00 23.65 126 GLY F CA 1
ATOM 11858 C C . GLY F 1 126 ? 45.947 -81.844 -100.047 1.00 23.57 126 GLY F C 1
ATOM 11859 O O . GLY F 1 126 ? 45.239 -81.935 -99.048 1.00 24.48 126 GLY F O 1
ATOM 11860 N N . GLY F 1 127 ? 47.125 -82.441 -100.155 1.00 22.65 127 GLY F N 1
ATOM 11861 C CA . GLY F 1 127 ? 47.755 -83.120 -99.028 1.00 22.54 127 GLY F CA 1
ATOM 11862 C C . GLY F 1 127 ? 47.246 -84.500 -98.671 1.00 23.86 127 GLY F C 1
ATOM 11863 O O . GLY F 1 127 ? 47.568 -85.002 -97.601 1.00 24.09 127 GLY F O 1
ATOM 11864 N N . ASP F 1 128 ? 46.522 -85.154 -99.583 1.00 24.82 128 ASP F N 1
ATOM 11865 C CA . ASP F 1 128 ? 45.751 -86.357 -99.226 1.00 26.50 128 ASP F CA 1
ATOM 11866 C C . ASP F 1 128 ? 45.537 -87.423 -100.321 1.00 27.37 128 ASP F C 1
ATOM 11867 O O . ASP F 1 128 ? 44.581 -88.177 -100.252 1.00 29.05 128 ASP F O 1
ATOM 11872 N N . PHE F 1 129 ? 46.422 -87.504 -101.304 1.00 26.40 129 PHE F N 1
ATOM 11873 C CA . PHE F 1 129 ? 46.185 -88.367 -102.485 1.00 27.24 129 PHE F CA 1
ATOM 11874 C C . PHE F 1 129 ? 47.369 -89.250 -102.887 1.00 26.80 129 PHE F C 1
ATOM 11875 O O . PHE F 1 129 ? 47.252 -90.052 -103.801 1.00 27.59 129 PHE F O 1
ATOM 11883 N N . ASP F 1 130 ? 48.520 -89.069 -102.253 1.00 25.65 130 ASP F N 1
ATOM 11884 C CA . ASP F 1 130 ? 49.694 -89.900 -102.515 1.00 25.41 130 ASP F CA 1
ATOM 11885 C C . ASP F 1 130 ? 50.686 -89.748 -101.367 1.00 24.68 130 ASP F C 1
ATOM 11886 O O . ASP F 1 130 ? 50.439 -88.997 -100.433 1.00 24.31 130 ASP F O 1
ATOM 11891 N N . PHE F 1 131 ? 51.810 -90.451 -101.449 1.00 24.59 131 PHE F N 1
ATOM 11892 C CA . PHE F 1 131 ? 52.770 -90.452 -100.352 1.00 24.23 131 PHE F CA 1
ATOM 11893 C C . PHE F 1 131 ? 53.326 -89.050 -100.025 1.00 22.64 131 PHE F C 1
ATOM 11894 O O . PHE F 1 131 ? 53.399 -88.647 -98.857 1.00 22.51 131 PHE F O 1
ATOM 11902 N N . PHE F 1 132 ? 53.713 -88.319 -101.057 1.00 21.60 132 PHE F N 1
ATOM 11903 C CA . PHE F 1 132 ? 54.340 -87.027 -100.857 1.00 20.27 132 PHE F CA 1
ATOM 11904 C C . PHE F 1 132 ? 53.364 -85.920 -100.421 1.00 20.01 132 PHE F C 1
ATOM 11905 O O . PHE F 1 132 ? 53.739 -85.021 -99.665 1.00 19.35 132 PHE F O 1
ATOM 11913 N N . SER F 1 133 ? 52.117 -85.988 -100.879 1.00 20.69 133 SER F N 1
ATOM 11914 C CA . SER F 1 133 ? 51.102 -85.050 -100.416 1.00 20.79 133 SER F CA 1
ATOM 11915 C C . SER F 1 133 ? 50.762 -85.317 -98.947 1.00 21.46 133 SER F C 1
ATOM 11916 O O . SER F 1 133 ? 50.727 -84.388 -98.142 1.00 21.05 133 SER F O 1
ATOM 11919 N N . ASN F 1 134 ? 50.576 -86.583 -98.590 1.00 22.57 134 ASN F N 1
ATOM 11920 C CA . ASN F 1 134 ? 50.412 -86.969 -97.180 1.00 23.33 134 ASN F CA 1
ATOM 11921 C C . ASN F 1 134 ? 51.626 -86.572 -96.338 1.00 22.45 134 ASN F C 1
ATOM 11922 O O . ASN F 1 134 ? 51.471 -86.123 -95.210 1.00 22.56 134 ASN F O 1
ATOM 11927 N N . LEU F 1 135 ? 52.828 -86.716 -96.894 1.00 21.70 135 LEU F N 1
ATOM 11928 C CA . LEU F 1 135 ? 54.019 -86.264 -96.201 1.00 20.98 135 LEU F CA 1
ATOM 11929 C C . LEU F 1 135 ? 53.871 -84.781 -95.828 1.00 20.10 135 LEU F C 1
ATOM 11930 O O . LEU F 1 135 ? 53.984 -84.415 -94.663 1.00 20.20 135 LEU F O 1
ATOM 11935 N N . VAL F 1 136 ? 53.576 -83.935 -96.796 1.00 19.42 136 VAL F N 1
ATOM 11936 C CA . VAL F 1 136 ? 53.498 -82.507 -96.531 1.00 18.74 136 VAL F CA 1
ATOM 11937 C C . VAL F 1 136 ? 52.464 -82.209 -95.444 1.00 19.44 136 VAL F C 1
ATOM 11938 O O . VAL F 1 136 ? 52.721 -81.416 -94.553 1.00 19.21 136 VAL F O 1
ATOM 11942 N N . THR F 1 137 ? 51.314 -82.864 -95.485 1.00 20.46 137 THR F N 1
ATOM 11943 C CA . THR F 1 137 ? 50.304 -82.639 -94.448 1.00 21.34 137 THR F CA 1
ATOM 11944 C C . THR F 1 137 ? 50.858 -82.932 -93.047 1.00 21.61 137 THR F C 1
ATOM 11945 O O . THR F 1 137 ? 50.738 -82.098 -92.139 1.00 21.59 137 THR F O 1
ATOM 11949 N N . LYS F 1 138 ? 51.455 -84.119 -92.878 1.00 22.02 138 LYS F N 1
ATOM 11950 C CA . LYS F 1 138 ? 51.965 -84.555 -91.561 1.00 22.56 138 LYS F CA 1
ATOM 11951 C C . LYS F 1 138 ? 53.117 -83.658 -91.111 1.00 21.57 138 LYS F C 1
ATOM 11952 O O . LYS F 1 138 ? 53.240 -83.315 -89.946 1.00 21.85 138 LYS F O 1
ATOM 11958 N N . TRP F 1 139 ? 53.934 -83.279 -92.077 1.00 20.53 139 TRP F N 1
ATOM 11959 C CA . TRP F 1 139 ? 55.077 -82.413 -91.877 1.00 19.67 139 TRP F CA 1
ATOM 11960 C C . TRP F 1 139 ? 54.656 -81.071 -91.368 1.00 19.38 139 TRP F C 1
ATOM 11961 O O . TRP F 1 139 ? 55.200 -80.568 -90.399 1.00 19.40 139 TRP F O 1
ATOM 11972 N N . GLU F 1 140 ? 53.664 -80.486 -92.010 1.00 19.27 140 GLU F N 1
ATOM 11973 C CA . GLU F 1 140 ? 53.135 -79.201 -91.577 1.00 19.22 140 GLU F CA 1
ATOM 11974 C C . GLU F 1 140 ? 52.436 -79.325 -90.249 1.00 20.19 140 GLU F C 1
ATOM 11975 O O . GLU F 1 140 ? 52.604 -78.474 -89.379 1.00 20.23 140 GLU F O 1
ATOM 11981 N N . ALA F 1 141 ? 51.696 -80.407 -90.052 1.00 21.10 141 ALA F N 1
ATOM 11982 C CA . ALA F 1 141 ? 51.049 -80.636 -88.738 1.00 22.22 141 ALA F CA 1
ATOM 11983 C C . ALA F 1 141 ? 52.097 -80.708 -87.589 1.00 22.25 141 ALA F C 1
ATOM 11984 O O . ALA F 1 141 ? 51.863 -80.203 -86.508 1.00 22.76 141 ALA F O 1
ATOM 11986 N N . ALA F 1 142 ? 53.253 -81.294 -87.875 1.00 21.80 142 ALA F N 1
ATOM 11987 C CA . ALA F 1 142 ? 54.339 -81.406 -86.936 1.00 21.94 142 ALA F CA 1
ATOM 11988 C C . ALA F 1 142 ? 54.902 -80.054 -86.529 1.00 21.34 142 ALA F C 1
ATOM 11989 O O . ALA F 1 142 ? 55.335 -79.879 -85.396 1.00 21.82 142 ALA F O 1
ATOM 11991 N N . ALA F 1 143 ? 54.878 -79.096 -87.452 1.00 20.44 143 ALA F N 1
ATOM 11992 C CA . ALA F 1 143 ? 55.374 -77.734 -87.190 1.00 20.00 143 ALA F CA 1
ATOM 11993 C C . ALA F 1 143 ? 54.372 -76.846 -86.447 1.00 20.54 143 ALA F C 1
ATOM 11994 O O . ALA F 1 143 ? 54.761 -75.826 -85.893 1.00 20.54 143 ALA F O 1
ATOM 11996 N N . ARG F 1 144 ? 53.104 -77.217 -86.433 1.00 21.17 144 ARG F N 1
ATOM 11997 C CA . ARG F 1 144 ? 52.075 -76.304 -86.002 1.00 21.74 144 ARG F CA 1
ATOM 11998 C C . ARG F 1 144 ? 52.117 -76.105 -84.484 1.00 22.57 144 ARG F C 1
ATOM 11999 O O . ARG F 1 144 ? 51.930 -77.047 -83.728 1.00 23.34 144 ARG F O 1
ATOM 12007 N N . LEU F 1 145 ? 52.377 -74.864 -84.063 1.00 22.52 145 LEU F N 1
ATOM 12008 C CA . LEU F 1 145 ? 52.432 -74.507 -82.659 1.00 23.36 145 LEU F CA 1
ATOM 12009 C C . LEU F 1 145 ? 51.046 -74.108 -82.214 1.00 24.37 145 LEU F C 1
ATOM 12010 O O . LEU F 1 145 ? 50.344 -73.408 -82.942 1.00 24.30 145 LEU F O 1
ATOM 12015 N N . PRO F 1 146 ? 50.635 -74.556 -81.015 1.00 25.47 146 PRO F N 1
ATOM 12016 C CA . PRO F 1 146 ? 49.463 -73.929 -80.421 1.00 26.59 146 PRO F CA 1
ATOM 12017 C C . PRO F 1 146 ? 49.925 -72.589 -79.828 1.00 26.68 146 PRO F C 1
ATOM 12018 O O . PRO F 1 146 ? 51.120 -72.385 -79.576 1.00 26.14 146 PRO F O 1
ATOM 12022 N N . GLY F 1 147 ? 49.000 -71.679 -79.607 1.00 27.51 147 GLY F N 1
ATOM 12023 C CA . GLY F 1 147 ? 49.382 -70.399 -79.035 1.00 27.82 147 GLY F CA 1
ATOM 12024 C C . GLY F 1 147 ? 49.857 -69.470 -80.127 1.00 26.91 147 GLY F C 1
ATOM 12025 O O . GLY F 1 147 ? 50.237 -69.901 -81.204 1.00 25.85 147 GLY F O 1
ATOM 12026 N N . ASP F 1 148 ? 49.778 -68.183 -79.824 1.00 27.53 148 ASP F N 1
ATOM 12027 C CA . ASP F 1 148 ? 49.945 -67.109 -80.799 1.00 27.16 148 ASP F CA 1
ATOM 12028 C C . ASP F 1 148 ? 51.235 -66.290 -80.562 1.00 26.87 148 ASP F C 1
ATOM 12029 O O . ASP F 1 148 ? 51.479 -65.308 -81.261 1.00 26.76 148 ASP F O 1
ATOM 12034 N N . SER F 1 149 ? 52.039 -66.690 -79.582 1.00 26.92 149 SER F N 1
ATOM 12035 C CA . SER F 1 149 ? 53.304 -65.993 -79.288 1.00 26.84 149 SER F CA 1
ATOM 12036 C C . SER F 1 149 ? 54.320 -65.970 -80.403 1.00 25.69 149 SER F C 1
ATOM 12037 O O . SER F 1 149 ? 55.151 -65.096 -80.423 1.00 25.84 149 SER F O 1
ATOM 12040 N N . THR F 1 150 ? 54.273 -66.966 -81.284 1.00 24.69 150 THR F N 1
ATOM 12041 C CA . THR F 1 150 ? 55.241 -67.102 -82.347 1.00 23.63 150 THR F CA 1
ATOM 12042 C C . THR F 1 150 ? 54.581 -67.111 -83.705 1.00 23.03 150 THR F C 1
ATOM 12043 O O . THR F 1 150 ? 53.730 -67.943 -83.995 1.00 22.87 150 THR F O 1
ATOM 12047 N N . ARG F 1 151 ? 55.021 -66.181 -84.545 1.00 22.83 151 ARG F N 1
ATOM 12048 C CA . ARG F 1 151 ? 54.580 -66.059 -85.933 1.00 22.33 151 ARG F CA 1
ATOM 12049 C C . ARG F 1 151 ? 54.972 -67.313 -86.732 1.00 21.21 151 ARG F C 1
ATOM 12050 O O . ARG F 1 151 ? 56.103 -67.796 -86.608 1.00 20.72 151 ARG F O 1
ATOM 12058 N N . GLN F 1 152 ? 54.039 -67.861 -87.510 1.00 20.98 152 GLN F N 1
ATOM 12059 C CA . GLN F 1 152 ? 54.251 -69.160 -88.189 1.00 20.12 152 GLN F CA 1
ATOM 12060 C C . GLN F 1 152 ? 54.133 -69.023 -89.698 1.00 19.59 152 GLN F C 1
ATOM 12061 O O . GLN F 1 152 ? 53.194 -68.403 -90.214 1.00 20.05 152 GLN F O 1
ATOM 12067 N N . VAL F 1 153 ? 55.116 -69.565 -90.403 1.00 18.76 153 VAL F N 1
ATOM 12068 C CA . VAL F 1 153 ? 55.154 -69.504 -91.864 1.00 18.25 153 VAL F CA 1
ATOM 12069 C C . VAL F 1 153 ? 55.549 -70.855 -92.412 1.00 17.55 153 VAL F C 1
ATOM 12070 O O . VAL F 1 153 ? 56.424 -71.513 -91.872 1.00 17.32 153 VAL F O 1
ATOM 12074 N N . VAL F 1 154 ? 54.887 -71.284 -93.467 1.00 17.37 154 VAL F N 1
ATOM 12075 C CA . VAL F 1 154 ? 55.283 -72.492 -94.151 1.00 16.80 154 VAL F CA 1
ATOM 12076 C C . VAL F 1 154 ? 55.489 -72.154 -95.615 1.00 16.41 154 VAL F C 1
ATOM 12077 O O . VAL F 1 154 ? 54.585 -71.628 -96.252 1.00 16.74 154 VAL F O 1
ATOM 12081 N N . VAL F 1 155 ? 56.685 -72.432 -96.133 1.00 15.86 155 VAL F N 1
ATOM 12082 C CA . VAL F 1 155 ? 56.979 -72.190 -97.542 1.00 15.55 155 VAL F CA 1
ATOM 12083 C C . VAL F 1 155 ? 56.998 -73.505 -98.297 1.00 15.22 155 VAL F C 1
ATOM 12084 O O . VAL F 1 155 ? 57.868 -74.347 -98.087 1.00 14.98 155 VAL F O 1
ATOM 12088 N N . ARG F 1 156 ? 56.004 -73.698 -99.158 1.00 15.39 156 ARG F N 1
ATOM 12089 C CA . ARG F 1 156 ? 55.932 -74.906 -100.017 1.00 15.23 156 ARG F CA 1
ATOM 12090 C C . ARG F 1 156 ? 56.744 -74.657 -101.273 1.00 14.86 156 ARG F C 1
ATOM 12091 O O . ARG F 1 156 ? 56.382 -73.821 -102.087 1.00 15.01 156 ARG F O 1
ATOM 12099 N N . SER F 1 157 ? 57.862 -75.351 -101.397 1.00 14.52 157 SER F N 1
ATOM 12100 C CA . SER F 1 157 ? 58.857 -75.031 -102.416 1.00 14.27 157 SER F CA 1
ATOM 12101 C C . SER F 1 157 ? 58.700 -75.880 -103.650 1.00 14.25 157 SER F C 1
ATOM 12102 O O . SER F 1 157 ? 58.377 -77.057 -103.573 1.00 14.37 157 SER F O 1
ATOM 12105 N N . GLY F 1 158 ? 58.974 -75.276 -104.783 1.00 14.22 158 GLY F N 1
ATOM 12106 C CA . GLY F 1 158 ? 59.177 -76.027 -106.017 1.00 14.22 158 GLY F CA 1
ATOM 12107 C C . GLY F 1 158 ? 60.614 -76.525 -106.103 1.00 14.06 158 GLY F C 1
ATOM 12108 O O . GLY F 1 158 ? 61.310 -76.520 -105.101 1.00 14.00 158 GLY F O 1
ATOM 12109 N N . VAL F 1 159 ? 61.055 -76.947 -107.293 1.00 14.13 159 VAL F N 1
ATOM 12110 C CA . VAL F 1 159 ? 62.437 -77.428 -107.482 1.00 14.18 159 VAL F CA 1
ATOM 12111 C C . VAL F 1 159 ? 63.355 -76.233 -107.353 1.00 14.19 159 VAL F C 1
ATOM 12112 O O . VAL F 1 159 ? 63.180 -75.227 -108.064 1.00 14.28 159 VAL F O 1
ATOM 12116 N N . VAL F 1 160 ? 64.340 -76.355 -106.485 1.00 14.29 160 VAL F N 1
ATOM 12117 C CA . VAL F 1 160 ? 65.242 -75.258 -106.231 1.00 14.49 160 VAL F CA 1
ATOM 12118 C C . VAL F 1 160 ? 66.430 -75.416 -107.164 1.00 14.86 160 VAL F C 1
ATOM 12119 O O . VAL F 1 160 ? 67.205 -76.363 -107.027 1.00 15.12 160 VAL F O 1
ATOM 12123 N N . LEU F 1 161 ? 66.585 -74.459 -108.078 1.00 15.07 161 LEU F N 1
ATOM 12124 C CA . LEU F 1 161 ? 67.646 -74.502 -109.051 1.00 15.55 161 LEU F CA 1
ATOM 12125 C C . LEU F 1 161 ? 68.800 -73.594 -108.627 1.00 16.14 161 LEU F C 1
ATOM 12126 O O . LEU F 1 161 ? 68.601 -72.421 -108.356 1.00 16.27 161 LEU F O 1
ATOM 12131 N N . GLY F 1 162 ? 69.998 -74.138 -108.564 1.00 16.67 162 GLY F N 1
ATOM 12132 C CA . GLY F 1 162 ? 71.139 -73.350 -108.193 1.00 17.45 162 GLY F CA 1
ATOM 12133 C C . GLY F 1 162 ? 72.472 -74.047 -108.394 1.00 18.27 162 GLY F C 1
ATOM 12134 O O . GLY F 1 162 ? 72.530 -75.282 -108.536 1.00 18.20 162 GLY F O 1
ATOM 12135 N N . ARG F 1 163 ? 73.548 -73.256 -108.392 1.00 19.23 163 ARG F N 1
ATOM 12136 C CA . ARG F 1 163 ? 74.903 -73.814 -108.456 1.00 20.29 163 ARG F CA 1
ATOM 12137 C C . ARG F 1 163 ? 75.168 -74.533 -107.133 1.00 20.40 163 ARG F C 1
ATOM 12138 O O . ARG F 1 163 ? 74.622 -74.165 -106.069 1.00 19.94 163 ARG F O 1
ATOM 12140 N N . GLY F 1 164 ? 75.952 -75.591 -107.207 1.00 21.09 164 GLY F N 1
ATOM 12141 C CA . GLY F 1 164 ? 76.521 -76.185 -106.004 1.00 21.69 164 GLY F CA 1
ATOM 12142 C C . GLY F 1 164 ? 75.550 -77.014 -105.180 1.00 20.82 164 GLY F C 1
ATOM 12143 O O . GLY F 1 164 ? 75.667 -77.075 -103.952 1.00 21.06 164 GLY F O 1
ATOM 12144 N N . GLY F 1 165 ? 74.603 -77.673 -105.845 1.00 19.96 165 GLY F N 1
ATOM 12145 C CA . GLY F 1 165 ? 73.781 -78.684 -105.171 1.00 19.45 165 GLY F CA 1
ATOM 12146 C C . GLY F 1 165 ? 72.397 -78.843 -105.724 1.00 18.34 165 GLY F C 1
ATOM 12147 O O . GLY F 1 165 ? 72.088 -78.333 -106.812 1.00 17.98 165 GLY F O 1
ATOM 12148 N N . GLY F 1 166 ? 71.574 -79.574 -104.976 1.00 17.96 166 GLY F N 1
ATOM 12149 C CA . GLY F 1 166 ? 70.191 -79.845 -105.373 1.00 17.11 166 GLY F CA 1
ATOM 12150 C C . GLY F 1 166 ? 70.080 -80.626 -106.662 1.00 17.22 166 GLY F C 1
ATOM 12151 O O . GLY F 1 166 ? 70.961 -81.413 -107.000 1.00 18.02 166 GLY F O 1
ATOM 12152 N N . ALA F 1 167 ? 68.986 -80.391 -107.384 1.00 16.54 167 ALA F N 1
ATOM 12153 C CA . ALA F 1 167 ? 68.728 -81.067 -108.644 1.00 16.66 167 ALA F CA 1
ATOM 12154 C C . ALA F 1 167 ? 69.810 -80.781 -109.700 1.00 17.19 167 ALA F C 1
ATOM 12155 O O . ALA F 1 167 ? 70.219 -81.671 -110.427 1.00 17.77 167 ALA F O 1
ATOM 12165 N N . GLY F 1 169 ? 72.887 -80.408 -109.218 1.00 19.07 169 GLY F N 1
ATOM 12166 C CA . GLY F 1 169 ? 74.002 -81.324 -108.944 1.00 20.25 169 GLY F CA 1
ATOM 12167 C C . GLY F 1 169 ? 73.962 -82.548 -109.852 1.00 20.71 169 GLY F C 1
ATOM 12168 O O . GLY F 1 169 ? 74.976 -82.988 -110.331 1.00 21.81 169 GLY F O 1
ATOM 12169 N N . HIS F 1 170 ? 72.770 -83.087 -110.097 1.00 20.01 170 HIS F N 1
ATOM 12170 C CA . HIS F 1 170 ? 72.594 -84.259 -110.961 1.00 20.50 170 HIS F CA 1
ATOM 12171 C C . HIS F 1 170 ? 72.506 -83.966 -112.430 1.00 20.44 170 HIS F C 1
ATOM 12172 O O . HIS F 1 170 ? 72.847 -84.839 -113.257 1.00 21.25 170 HIS F O 1
ATOM 12187 N N . LEU F 1 172 ? 73.633 -81.100 -114.221 1.00 20.46 172 LEU F N 1
ATOM 12188 C CA . LEU F 1 172 ? 74.461 -80.083 -114.847 1.00 21.01 172 LEU F CA 1
ATOM 12189 C C . LEU F 1 172 ? 75.508 -80.680 -115.780 1.00 22.28 172 LEU F C 1
ATOM 12190 O O . LEU F 1 172 ? 75.669 -80.201 -116.907 1.00 22.62 172 LEU F O 1
ATOM 12195 N N . LEU F 1 173 ? 76.191 -81.730 -115.345 1.00 23.11 173 LEU F N 1
ATOM 12196 C CA . LEU F 1 173 ? 77.223 -82.340 -116.193 1.00 24.53 173 LEU F CA 1
ATOM 12197 C C . LEU F 1 173 ? 76.634 -83.007 -117.437 1.00 24.50 173 LEU F C 1
ATOM 12198 O O . LEU F 1 173 ? 77.115 -82.771 -118.537 1.00 25.21 173 LEU F O 1
ATOM 12203 N N . PRO F 1 174 ? 75.558 -83.811 -117.279 1.00 23.79 174 PRO F N 1
ATOM 12204 C CA . PRO F 1 174 ? 74.935 -84.386 -118.493 1.00 23.85 174 PRO F CA 1
ATOM 12205 C C . PRO F 1 174 ? 74.444 -83.335 -119.500 1.00 23.32 174 PRO F C 1
ATOM 12206 O O . PRO F 1 174 ? 74.724 -83.448 -120.677 1.00 24.03 174 PRO F O 1
ATOM 12210 N N . PHE F 1 175 ? 73.754 -82.312 -119.023 1.00 22.25 175 PHE F N 1
ATOM 12211 C CA . PHE F 1 175 ? 73.316 -81.245 -119.905 1.00 21.94 175 PHE F CA 1
ATOM 12212 C C . PHE F 1 175 ? 74.488 -80.590 -120.601 1.00 22.97 175 PHE F C 1
ATOM 12213 O O . PHE F 1 175 ? 74.454 -80.368 -121.809 1.00 23.43 175 PHE F O 1
ATOM 12221 N N . ARG F 1 176 ? 75.541 -80.304 -119.845 1.00 23.50 176 ARG F N 1
ATOM 12222 C CA . ARG F 1 176 ? 76.746 -79.720 -120.420 1.00 24.74 176 ARG F CA 1
ATOM 12223 C C . ARG F 1 176 ? 77.372 -80.586 -121.506 1.00 25.95 176 ARG F C 1
ATOM 12224 O O . ARG F 1 176 ? 78.088 -80.066 -122.361 1.00 26.96 176 ARG F O 1
ATOM 12232 N N . LEU F 1 177 ? 77.137 -81.893 -121.447 1.00 26.00 177 LEU F N 1
ATOM 12233 C CA . LEU F 1 177 ? 77.721 -82.818 -122.405 1.00 27.27 177 LEU F CA 1
ATOM 12234 C C . LEU F 1 177 ? 76.783 -83.140 -123.566 1.00 26.99 177 LEU F C 1
ATOM 12235 O O . LEU F 1 177 ? 77.084 -83.993 -124.391 1.00 27.99 177 LEU F O 1
ATOM 12240 N N . GLY F 1 178 ? 75.644 -82.457 -123.625 1.00 25.77 178 GLY F N 1
ATOM 12241 C CA . GLY F 1 178 ? 74.647 -82.676 -124.680 1.00 25.54 178 GLY F CA 1
ATOM 12242 C C . GLY F 1 178 ? 73.727 -83.867 -124.490 1.00 25.16 178 GLY F C 1
ATOM 12243 O O . GLY F 1 178 ? 73.120 -84.333 -125.453 1.00 25.43 178 GLY F O 1
ATOM 12244 N N . LEU F 1 179 ? 73.640 -84.357 -123.252 1.00 24.68 179 LEU F N 1
ATOM 12245 C CA . LEU F 1 179 ? 72.861 -85.539 -122.919 1.00 24.52 179 LEU F CA 1
ATOM 12246 C C . LEU F 1 179 ? 71.547 -85.145 -122.271 1.00 23.20 179 LEU F C 1
ATOM 12247 O O . LEU F 1 179 ? 70.770 -86.002 -121.842 1.00 23.01 179 LEU F O 1
ATOM 12252 N N . GLY F 1 180 ? 71.294 -83.848 -122.181 1.00 22.43 180 GLY F N 1
ATOM 12253 C CA . GLY F 1 180 ? 70.058 -83.364 -121.608 1.00 21.33 180 GLY F CA 1
ATOM 12254 C C . GLY F 1 180 ? 68.858 -83.540 -122.525 1.00 21.28 180 GLY F C 1
ATOM 12255 O O . GLY F 1 180 ? 68.984 -83.815 -123.729 1.00 22.05 180 GLY F O 1
ATOM 12256 N N . GLY F 1 181 ? 67.686 -83.314 -121.938 1.00 20.49 181 GLY F N 1
ATOM 12257 C CA . GLY F 1 181 ? 66.430 -83.292 -122.684 1.00 20.50 181 GLY F CA 1
ATOM 12258 C C . GLY F 1 181 ? 65.189 -83.429 -121.807 1.00 19.87 181 GLY F C 1
ATOM 12259 O O . GLY F 1 181 ? 65.286 -83.482 -120.576 1.00 19.33 181 GLY F O 1
ATOM 12260 N N . PRO F 1 182 ? 64.015 -83.471 -122.445 1.00 20.08 182 PRO F N 1
ATOM 12261 C CA . PRO F 1 182 ? 62.788 -83.610 -121.688 1.00 19.71 182 PRO F CA 1
ATOM 12262 C C . PRO F 1 182 ? 62.672 -84.952 -120.973 1.00 19.94 182 PRO F C 1
ATOM 12263 O O . PRO F 1 182 ? 63.151 -85.967 -121.463 1.00 20.68 182 PRO F O 1
ATOM 12267 N N . ILE F 1 183 ? 61.995 -84.926 -119.834 1.00 19.44 183 ILE F N 1
ATOM 12268 C CA . ILE F 1 183 ? 61.655 -86.111 -119.076 1.00 19.77 183 ILE F CA 1
ATOM 12269 C C . ILE F 1 183 ? 60.207 -86.503 -119.411 1.00 20.30 183 ILE F C 1
ATOM 12270 O O . ILE F 1 183 ? 59.264 -85.758 -119.151 1.00 19.97 183 ILE F O 1
ATOM 12275 N N . GLY F 1 184 ? 60.029 -87.682 -119.980 1.00 21.31 184 GLY F N 1
ATOM 12276 C CA . GLY F 1 184 ? 58.684 -88.156 -120.350 1.00 22.11 184 GLY F CA 1
ATOM 12277 C C . GLY F 1 184 ? 58.162 -87.388 -121.552 1.00 22.32 184 GLY F C 1
ATOM 12278 O O . GLY F 1 184 ? 58.872 -87.222 -122.522 1.00 22.49 184 GLY F O 1
ATOM 12279 N N . SER F 1 185 ? 56.916 -86.941 -121.491 1.00 22.48 185 SER F N 1
ATOM 12280 C CA . SER F 1 185 ? 56.343 -86.153 -122.578 1.00 22.85 185 SER F CA 1
ATOM 12281 C C . SER F 1 185 ? 56.945 -84.767 -122.601 1.00 21.92 185 SER F C 1
ATOM 12282 O O . SER F 1 185 ? 56.972 -84.125 -123.650 1.00 22.25 185 SER F O 1
ATOM 12285 N N . GLY F 1 186 ? 57.385 -84.290 -121.436 1.00 20.92 186 GLY F N 1
ATOM 12286 C CA . GLY F 1 186 ? 57.863 -82.927 -121.301 1.00 20.16 186 GLY F CA 1
ATOM 12287 C C . GLY F 1 186 ? 56.747 -81.906 -121.131 1.00 20.21 186 GLY F C 1
ATOM 12288 O O . GLY F 1 186 ? 57.016 -80.747 -120.835 1.00 19.68 186 GLY F O 1
ATOM 12289 N N . HIS F 1 187 ? 55.492 -82.334 -121.284 1.00 21.00 187 HIS F N 1
ATOM 12290 C CA . HIS F 1 187 ? 54.347 -81.431 -121.164 1.00 21.34 187 HIS F CA 1
ATOM 12291 C C . HIS F 1 187 ? 54.026 -81.036 -119.757 1.00 20.70 187 HIS F C 1
ATOM 12292 O O . HIS F 1 187 ? 53.342 -80.044 -119.545 1.00 20.84 187 HIS F O 1
ATOM 12299 N N . GLN F 1 188 ? 54.521 -81.787 -118.774 1.00 20.10 188 GLN F N 1
ATOM 12300 C CA . GLN F 1 188 ? 54.178 -81.561 -117.361 1.00 19.61 188 GLN F CA 1
ATOM 12301 C C . GLN F 1 188 ? 54.691 -80.224 -116.826 1.00 18.79 188 GLN F C 1
ATOM 12302 O O . GLN F 1 188 ? 55.745 -79.742 -117.249 1.00 18.35 188 GLN F O 1
ATOM 12308 N N . PHE F 1 189 ? 53.916 -79.599 -115.944 1.00 18.77 189 PHE F N 1
ATOM 12309 C CA . PHE F 1 189 ? 54.343 -78.360 -115.326 1.00 18.15 189 PHE F CA 1
ATOM 12310 C C . PHE F 1 189 ? 55.605 -78.590 -114.504 1.00 17.22 189 PHE F C 1
ATOM 12311 O O . PHE F 1 189 ? 55.809 -79.636 -113.870 1.00 17.05 189 PHE F O 1
ATOM 12319 N N . PHE F 1 190 ? 56.461 -77.582 -114.531 1.00 16.79 190 PHE F N 1
ATOM 12320 C CA . PHE F 1 190 ? 57.731 -77.603 -113.839 1.00 16.10 190 PHE F CA 1
ATOM 12321 C C . PHE F 1 190 ? 57.775 -76.428 -112.851 1.00 15.78 190 PHE F C 1
ATOM 12322 O O . PHE F 1 190 ? 58.260 -75.340 -113.195 1.00 15.82 190 PHE F O 1
ATOM 12330 N N . PRO F 1 191 ? 57.237 -76.630 -111.627 1.00 15.61 191 PRO F N 1
ATOM 12331 C CA . PRO F 1 191 ? 57.332 -75.591 -110.585 1.00 15.37 191 PRO F CA 1
ATOM 12332 C C . PRO F 1 191 ? 58.748 -75.501 -110.082 1.00 14.87 191 PRO F C 1
ATOM 12333 O O . PRO F 1 191 ? 59.329 -76.520 -109.698 1.00 14.64 191 PRO F O 1
ATOM 12337 N N . TRP F 1 192 ? 59.341 -74.322 -110.169 1.00 14.90 192 TRP F N 1
ATOM 12338 C CA . TRP F 1 192 ? 60.760 -74.145 -109.866 1.00 14.67 192 TRP F CA 1
ATOM 12339 C C . TRP F 1 192 ? 60.971 -72.817 -109.213 1.00 14.80 192 TRP F C 1
ATOM 12340 O O . TRP F 1 192 ? 60.103 -71.939 -109.269 1.00 15.14 192 TRP F O 1
ATOM 12351 N N . ILE F 1 193 ? 62.122 -72.668 -108.569 1.00 14.70 193 ILE F N 1
ATOM 12352 C CA . ILE F 1 193 ? 62.546 -71.393 -107.993 1.00 14.99 193 ILE F CA 1
ATOM 12353 C C . ILE F 1 193 ? 64.071 -71.347 -107.978 1.00 15.15 193 ILE F C 1
ATOM 12354 O O . ILE F 1 193 ? 64.731 -72.363 -107.778 1.00 14.94 193 ILE F O 1
ATOM 12359 N N . HIS F 1 194 ? 64.629 -70.163 -108.226 1.00 15.72 194 HIS F N 1
ATOM 12360 C CA . HIS F 1 194 ? 66.064 -69.979 -108.106 1.00 16.12 194 HIS F CA 1
ATOM 12361 C C . HIS F 1 194 ? 66.421 -69.976 -106.659 1.00 16.06 194 HIS F C 1
ATOM 12362 O O . HIS F 1 194 ? 65.699 -69.410 -105.825 1.00 16.02 194 HIS F O 1
ATOM 12369 N N . ILE F 1 195 ? 67.525 -70.628 -106.328 1.00 16.18 195 ILE F N 1
ATOM 12370 C CA . ILE F 1 195 ? 67.955 -70.734 -104.933 1.00 16.26 195 ILE F CA 1
ATOM 12371 C C . ILE F 1 195 ? 68.053 -69.375 -104.239 1.00 16.82 195 ILE F C 1
ATOM 12372 O O . ILE F 1 195 ? 67.712 -69.265 -103.085 1.00 16.73 195 ILE F O 1
ATOM 12377 N N . GLY F 1 196 ? 68.481 -68.340 -104.943 1.00 17.51 196 GLY F N 1
ATOM 12378 C CA . GLY F 1 196 ? 68.524 -66.993 -104.384 1.00 18.25 196 GLY F CA 1
ATOM 12379 C C . GLY F 1 196 ? 67.177 -66.466 -103.972 1.00 17.97 196 GLY F C 1
ATOM 12380 O O . GLY F 1 196 ? 67.058 -65.757 -102.988 1.00 18.37 196 GLY F O 1
ATOM 12381 N N . ASP F 1 197 ? 66.144 -66.846 -104.712 1.00 17.41 197 ASP F N 1
ATOM 12382 C CA . ASP F 1 197 ? 64.767 -66.423 -104.407 1.00 17.29 197 ASP F CA 1
ATOM 12383 C C . ASP F 1 197 ? 64.094 -67.250 -103.278 1.00 16.63 197 ASP F C 1
ATOM 12384 O O . ASP F 1 197 ? 63.289 -66.704 -102.536 1.00 16.82 197 ASP F O 1
ATOM 12389 N N . LEU F 1 198 ? 64.424 -68.535 -103.138 1.00 16.02 198 LEU F N 1
ATOM 12390 C CA . LEU F 1 198 ? 63.958 -69.266 -101.989 1.00 15.63 198 LEU F CA 1
ATOM 12391 C C . LEU F 1 198 ? 64.626 -68.694 -100.745 1.00 16.09 198 LEU F C 1
ATOM 12392 O O . LEU F 1 198 ? 63.952 -68.444 -99.747 1.00 16.16 198 LEU F O 1
ATOM 12397 N N . ALA F 1 199 ? 65.941 -68.480 -100.815 1.00 16.55 199 ALA F N 1
ATOM 12398 C CA . ALA F 1 199 ? 66.700 -67.859 -99.716 1.00 17.23 199 ALA F CA 1
ATOM 12399 C C . ALA F 1 199 ? 66.108 -66.482 -99.361 1.00 17.80 199 ALA F C 1
ATOM 12400 O O . ALA F 1 199 ? 65.977 -66.139 -98.187 1.00 18.12 199 ALA F O 1
ATOM 12402 N N . GLY F 1 200 ? 65.699 -65.735 -100.386 1.00 18.02 200 GLY F N 1
ATOM 12403 C CA . GLY F 1 200 ? 65.086 -64.417 -100.212 1.00 18.76 200 GLY F CA 1
ATOM 12404 C C . GLY F 1 200 ? 63.714 -64.436 -99.555 1.00 18.50 200 GLY F C 1
ATOM 12405 O O . GLY F 1 200 ? 63.431 -63.631 -98.665 1.00 19.14 200 GLY F O 1
ATOM 12406 N N . ILE F 1 201 ? 62.861 -65.353 -100.005 1.00 17.71 201 ILE F N 1
ATOM 12407 C CA . ILE F 1 201 ? 61.538 -65.501 -99.429 1.00 17.57 201 ILE F CA 1
ATOM 12408 C C . ILE F 1 201 ? 61.675 -65.872 -97.961 1.00 17.49 201 ILE F C 1
ATOM 12409 O O . ILE F 1 201 ? 61.008 -65.300 -97.115 1.00 17.96 201 ILE F O 1
ATOM 12414 N N . LEU F 1 202 ? 62.530 -66.844 -97.675 1.00 17.03 202 LEU F N 1
ATOM 12415 C CA . LEU F 1 202 ? 62.744 -67.308 -96.307 1.00 17.07 202 LEU F CA 1
ATOM 12416 C C . LEU F 1 202 ? 63.226 -66.182 -95.427 1.00 17.93 202 LEU F C 1
ATOM 12417 O O . LEU F 1 202 ? 62.711 -65.970 -94.333 1.00 18.25 202 LEU F O 1
ATOM 12422 N N . THR F 1 203 ? 64.172 -65.420 -95.939 1.00 18.46 203 THR F N 1
ATOM 12423 C CA . THR F 1 203 ? 64.658 -64.252 -95.232 1.00 19.51 203 THR F CA 1
ATOM 12424 C C . THR F 1 203 ? 63.588 -63.195 -95.004 1.00 20.10 203 THR F C 1
ATOM 12425 O O . THR F 1 203 ? 63.528 -62.588 -93.919 1.00 20.82 203 THR F O 1
ATOM 12429 N N . HIS F 1 204 ? 62.766 -62.951 -96.024 1.00 19.95 204 HIS F N 1
ATOM 12430 C CA . HIS F 1 204 ? 61.672 -61.991 -95.909 1.00 20.67 204 HIS F CA 1
ATOM 12431 C C . HIS F 1 204 ? 60.681 -62.462 -94.858 1.00 20.45 204 HIS F C 1
ATOM 12432 O O . HIS F 1 204 ? 60.173 -61.663 -94.072 1.00 21.30 204 HIS F O 1
ATOM 12439 N N . ALA F 1 205 ? 60.426 -63.766 -94.821 1.00 19.45 205 ALA F N 1
ATOM 12440 C CA . ALA F 1 205 ? 59.517 -64.334 -93.843 1.00 19.32 205 ALA F CA 1
ATOM 12441 C C . ALA F 1 205 ? 60.077 -64.096 -92.440 1.00 19.83 205 ALA F C 1
ATOM 12442 O O . ALA F 1 205 ? 59.332 -63.744 -91.519 1.00 20.40 205 ALA F O 1
ATOM 12444 N N . LEU F 1 206 ? 61.386 -64.315 -92.281 1.00 19.74 206 LEU F N 1
ATOM 12445 C CA . LEU F 1 206 ? 62.034 -64.154 -90.979 1.00 20.34 206 LEU F CA 1
ATOM 12446 C C . LEU F 1 206 ? 62.054 -62.682 -90.528 1.00 21.56 206 LEU F C 1
ATOM 12447 O O . LEU F 1 206 ? 61.850 -62.404 -89.375 1.00 22.18 206 LEU F O 1
ATOM 12452 N N . GLU F 1 207 ? 62.226 -61.754 -91.458 1.00 22.01 207 GLU F N 1
ATOM 12453 C CA . GLU F 1 207 ? 62.378 -60.347 -91.101 1.00 23.38 207 GLU F CA 1
ATOM 12454 C C . GLU F 1 207 ? 61.054 -59.587 -90.971 1.00 24.04 207 GLU F C 1
ATOM 12455 O O . GLU F 1 207 ? 60.891 -58.803 -90.050 1.00 25.11 207 GLU F O 1
ATOM 12461 N N . ALA F 1 208 ? 60.144 -59.788 -91.927 1.00 23.56 208 ALA F N 1
ATOM 12462 C CA . ALA F 1 208 ? 58.916 -58.980 -92.043 1.00 24.43 208 ALA F CA 1
ATOM 12463 C C . ALA F 1 208 ? 57.809 -59.569 -91.189 1.00 24.24 208 ALA F C 1
ATOM 12464 O O . ALA F 1 208 ? 57.397 -60.724 -91.380 1.00 23.17 208 ALA F O 1
ATOM 12466 N N . ASN F 1 209 ? 57.353 -58.812 -90.198 1.00 25.39 209 ASN F N 1
ATOM 12467 C CA . ASN F 1 209 ? 56.450 -59.418 -89.206 1.00 25.32 209 ASN F CA 1
ATOM 12468 C C . ASN F 1 209 ? 54.977 -59.399 -89.619 1.00 25.68 209 ASN F C 1
ATOM 12469 O O . ASN F 1 209 ? 54.127 -59.766 -88.824 1.00 25.92 209 ASN F O 1
ATOM 12474 N N . HIS F 1 210 ? 54.690 -59.001 -90.851 1.00 25.83 210 HIS F N 1
ATOM 12475 C CA . HIS F 1 210 ? 53.336 -59.135 -91.397 1.00 26.17 210 HIS F CA 1
ATOM 12476 C C . HIS F 1 210 ? 53.132 -60.447 -92.134 1.00 24.81 210 HIS F C 1
ATOM 12477 O O . HIS F 1 210 ? 51.998 -60.773 -92.527 1.00 25.05 210 HIS F O 1
ATOM 12484 N N . VAL F 1 211 ? 54.207 -61.216 -92.321 1.00 23.54 211 VAL F N 1
ATOM 12485 C CA . VAL F 1 211 ? 54.145 -62.441 -93.119 1.00 22.35 211 VAL F CA 1
ATOM 12486 C C . VAL F 1 211 ? 53.742 -63.621 -92.250 1.00 21.83 211 VAL F C 1
ATOM 12487 O O . VAL F 1 211 ? 54.374 -63.866 -91.234 1.00 21.65 211 VAL F O 1
ATOM 12491 N N . HIS F 1 212 ? 52.685 -64.329 -92.636 1.00 21.77 212 HIS F N 1
ATOM 12492 C CA . HIS F 1 212 ? 52.140 -65.462 -91.884 1.00 21.55 212 HIS F CA 1
ATOM 12493 C C . HIS F 1 212 ? 51.627 -66.518 -92.827 1.00 21.01 212 HIS F C 1
ATOM 12494 O O . HIS F 1 212 ? 51.245 -66.200 -93.915 1.00 21.18 212 HIS F O 1
ATOM 12501 N N . GLY F 1 213 ? 51.549 -67.770 -92.379 1.00 20.55 213 GLY F N 1
ATOM 12502 C CA . GLY F 1 213 ? 50.840 -68.812 -93.113 1.00 20.38 213 GLY F CA 1
ATOM 12503 C C . GLY F 1 213 ? 51.617 -69.434 -94.247 1.00 19.37 213 GLY F C 1
ATOM 12504 O O . GLY F 1 213 ? 52.838 -69.459 -94.253 1.00 18.65 213 GLY F O 1
ATOM 12505 N N . VAL F 1 214 ? 50.881 -69.922 -95.234 1.00 19.48 214 VAL F N 1
ATOM 12506 C CA . VAL F 1 214 ? 51.445 -70.691 -96.330 1.00 18.67 214 VAL F CA 1
ATOM 12507 C C . VAL F 1 214 ? 51.864 -69.738 -97.442 1.00 18.55 214 VAL F C 1
ATOM 12508 O O . VAL F 1 214 ? 51.078 -68.881 -97.869 1.00 19.36 214 VAL F O 1
ATOM 12512 N N . LEU F 1 215 ? 53.097 -69.905 -97.915 1.00 17.71 215 LEU F N 1
ATOM 12513 C CA . LEU F 1 215 ? 53.619 -69.195 -99.081 1.00 17.59 215 LEU F CA 1
ATOM 12514 C C . LEU F 1 215 ? 54.150 -70.214 -100.095 1.00 16.87 215 LEU F C 1
ATOM 12515 O O . LEU F 1 215 ? 54.865 -71.165 -99.737 1.00 16.27 215 LEU F O 1
ATOM 12520 N N . ASN F 1 216 ? 53.826 -70.025 -101.369 1.00 17.07 216 ASN F N 1
ATOM 12521 C CA . ASN F 1 216 ? 54.330 -70.931 -102.401 1.00 16.50 216 ASN F CA 1
ATOM 12522 C C . ASN F 1 216 ? 55.696 -70.456 -102.842 1.00 16.07 216 ASN F C 1
ATOM 12523 O O . ASN F 1 216 ? 55.843 -69.365 -103.364 1.00 16.46 216 ASN F O 1
ATOM 12528 N N . GLY F 1 217 ? 56.703 -71.281 -102.574 1.00 15.43 217 GLY F N 1
ATOM 12529 C CA . GLY F 1 217 ? 58.083 -70.990 -102.935 1.00 15.14 217 GLY F CA 1
ATOM 12530 C C . GLY F 1 217 ? 58.387 -71.376 -104.380 1.00 14.99 217 GLY F C 1
ATOM 12531 O O . GLY F 1 217 ? 59.205 -72.278 -104.644 1.00 14.60 217 GLY F O 1
ATOM 12532 N N . VAL F 1 218 ? 57.736 -70.667 -105.303 1.00 15.46 218 VAL F N 1
ATOM 12533 C CA . VAL F 1 218 ? 57.922 -70.877 -106.715 1.00 15.50 218 VAL F CA 1
ATOM 12534 C C . VAL F 1 218 ? 58.083 -69.536 -107.405 1.00 16.11 218 VAL F C 1
ATOM 12535 O O . VAL F 1 218 ? 57.525 -68.527 -106.974 1.00 16.68 218 VAL F O 1
ATOM 12539 N N . ALA F 1 219 ? 58.833 -69.532 -108.499 1.00 16.13 219 ALA F N 1
ATOM 12540 C CA . ALA F 1 219 ? 58.910 -68.363 -109.340 1.00 16.90 219 ALA F CA 1
ATOM 12541 C C . ALA F 1 219 ? 57.536 -68.222 -110.023 1.00 17.52 219 ALA F C 1
ATOM 12542 O O . ALA F 1 219 ? 56.878 -69.218 -110.265 1.00 17.28 219 ALA F O 1
ATOM 12544 N N . PRO F 1 220 ? 57.095 -66.986 -110.307 1.00 18.50 220 PRO F N 1
ATOM 12545 C CA . PRO F 1 220 ? 55.816 -66.796 -110.979 1.00 19.35 220 PRO F CA 1
ATOM 12546 C C . PRO F 1 220 ? 55.953 -67.130 -112.448 1.00 19.58 220 PRO F C 1
ATOM 12547 O O . PRO F 1 220 ? 56.000 -66.233 -113.288 1.00 20.52 220 PRO F O 1
ATOM 12551 N N . SER F 1 221 ? 56.084 -68.421 -112.747 1.00 18.84 221 SER F N 1
ATOM 12552 C CA . SER F 1 221 ? 56.425 -68.870 -114.088 1.00 18.96 221 SER F CA 1
ATOM 12553 C C . SER F 1 221 ? 55.494 -70.010 -114.454 1.00 18.94 221 SER F C 1
ATOM 12554 O O . SER F 1 221 ? 54.880 -70.605 -113.583 1.00 18.62 221 SER F O 1
ATOM 12557 N N . SER F 1 222 ? 55.379 -70.278 -115.750 1.00 19.44 222 SER F N 1
ATOM 12558 C CA . SER F 1 222 ? 54.520 -71.346 -116.251 1.00 19.66 222 SER F CA 1
ATOM 12559 C C . SER F 1 222 ? 55.312 -72.394 -116.991 1.00 19.19 222 SER F C 1
ATOM 12560 O O . SER F 1 222 ? 54.775 -73.094 -117.848 1.00 19.67 222 SER F O 1
ATOM 12563 N N . ALA F 1 223 ? 56.596 -72.487 -116.695 1.00 18.42 223 ALA F N 1
ATOM 12564 C CA . ALA F 1 223 ? 57.453 -73.416 -117.418 1.00 18.13 223 ALA F CA 1
ATOM 12565 C C . ALA F 1 223 ? 56.870 -74.828 -117.378 1.00 18.01 223 ALA F C 1
ATOM 12566 O O . ALA F 1 223 ? 56.291 -75.254 -116.359 1.00 17.72 223 ALA F O 1
ATOM 12568 N N . THR F 1 224 ? 56.972 -75.519 -118.513 1.00 18.40 224 THR F N 1
ATOM 12569 C CA . THR F 1 224 ? 56.784 -76.972 -118.565 1.00 18.36 224 THR F CA 1
ATOM 12570 C C . THR F 1 224 ? 58.166 -77.596 -118.519 1.00 17.82 224 THR F C 1
ATOM 12571 O O . THR F 1 224 ? 59.173 -76.907 -118.717 1.00 17.64 224 THR F O 1
ATOM 12575 N N . ASN F 1 225 ? 58.232 -78.895 -118.261 1.00 17.72 225 ASN F N 1
ATOM 12576 C CA . ASN F 1 225 ? 59.519 -79.587 -118.282 1.00 17.47 225 ASN F CA 1
ATOM 12577 C C . ASN F 1 225 ? 60.237 -79.501 -119.647 1.00 17.94 225 ASN F C 1
ATOM 12578 O O . ASN F 1 225 ? 61.451 -79.364 -119.688 1.00 17.78 225 ASN F O 1
ATOM 12583 N N . ALA F 1 226 ? 59.491 -79.602 -120.748 1.00 18.66 226 ALA F N 1
ATOM 12584 C CA . ALA F 1 226 ? 60.054 -79.425 -122.070 1.00 19.24 226 ALA F CA 1
ATOM 12585 C C . ALA F 1 226 ? 60.699 -78.047 -122.202 1.00 19.13 226 ALA F C 1
ATOM 12586 O O . ALA F 1 226 ? 61.815 -77.914 -122.726 1.00 19.29 226 ALA F O 1
ATOM 12588 N N . GLU F 1 227 ? 60.001 -77.020 -121.741 1.00 19.04 227 GLU F N 1
ATOM 12589 C CA . GLU F 1 227 ? 60.543 -75.666 -121.814 1.00 19.13 227 GLU F CA 1
ATOM 12590 C C . GLU F 1 227 ? 61.823 -75.560 -120.969 1.00 18.50 227 GLU F C 1
ATOM 12591 O O . GLU F 1 227 ? 62.763 -74.859 -121.344 1.00 18.79 227 GLU F O 1
ATOM 12597 N N . PHE F 1 228 ? 61.833 -76.203 -119.802 1.00 17.80 228 PHE F N 1
ATOM 12598 C CA . PHE F 1 228 ? 63.025 -76.215 -118.939 1.00 17.34 228 PHE F CA 1
ATOM 12599 C C . PHE F 1 228 ? 64.253 -76.798 -119.636 1.00 17.69 228 PHE F C 1
ATOM 12600 O O . PHE F 1 228 ? 65.327 -76.216 -119.617 1.00 17.87 228 PHE F O 1
ATOM 12608 N N . ALA F 1 229 ? 64.074 -77.957 -120.252 1.00 17.95 229 ALA F N 1
ATOM 12609 C CA . ALA F 1 229 ? 65.179 -78.645 -120.944 1.00 18.44 229 ALA F CA 1
ATOM 12610 C C . ALA F 1 229 ? 65.736 -77.781 -122.092 1.00 19.12 229 ALA F C 1
ATOM 12611 O O . ALA F 1 229 ? 66.952 -77.577 -122.207 1.00 19.46 229 ALA F O 1
ATOM 12613 N N . GLN F 1 230 ? 64.827 -77.208 -122.869 1.00 19.44 230 GLN F N 1
ATOM 12614 C CA . GLN F 1 230 ? 65.191 -76.371 -123.989 1.00 20.24 230 GLN F CA 1
ATOM 12615 C C . GLN F 1 230 ? 65.939 -75.112 -123.514 1.00 20.27 230 GLN F C 1
ATOM 12616 O O . GLN F 1 230 ? 67.008 -74.773 -124.058 1.00 20.92 230 GLN F O 1
ATOM 12622 N N . THR F 1 231 ? 65.397 -74.423 -122.505 1.00 19.73 231 THR F N 1
ATOM 12623 C CA . THR F 1 231 ? 65.995 -73.167 -121.983 1.00 19.89 231 THR F CA 1
ATOM 12624 C C . THR F 1 231 ? 67.351 -73.421 -121.344 1.00 19.78 231 THR F C 1
ATOM 12625 O O . THR F 1 231 ? 68.254 -72.597 -121.407 1.00 20.38 231 THR F O 1
ATOM 12629 N N . PHE F 1 232 ? 67.485 -74.579 -120.733 1.00 19.20 232 PHE F N 1
ATOM 12630 C CA . PHE F 1 232 ? 68.714 -74.918 -120.060 1.00 19.23 232 PHE F CA 1
ATOM 12631 C C . PHE F 1 232 ? 69.816 -75.222 -121.080 1.00 20.16 232 PHE F C 1
ATOM 12632 O O . PHE F 1 232 ? 70.946 -74.770 -120.948 1.00 20.75 232 PHE F O 1
ATOM 12640 N N . GLY F 1 233 ? 69.459 -75.979 -122.110 1.00 20.42 233 GLY F N 1
ATOM 12641 C CA . GLY F 1 233 ? 70.362 -76.205 -123.234 1.00 21.43 233 GLY F CA 1
ATOM 12642 C C . GLY F 1 233 ? 70.810 -74.900 -123.855 1.00 22.24 233 GLY F C 1
ATOM 12643 O O . GLY F 1 233 ? 71.997 -74.671 -124.057 1.00 23.08 233 GLY F O 1
ATOM 12644 N N . ALA F 1 234 ? 69.853 -74.031 -124.153 1.00 22.17 234 ALA F N 1
ATOM 12645 C CA . ALA F 1 234 ? 70.186 -72.732 -124.718 1.00 23.10 234 ALA F CA 1
ATOM 12646 C C . ALA F 1 234 ? 71.176 -71.998 -123.805 1.00 23.32 234 ALA F C 1
ATOM 12647 O O . ALA F 1 234 ? 72.175 -71.503 -124.277 1.00 24.40 234 ALA F O 1
ATOM 12649 N N . ALA F 1 235 ? 70.939 -71.975 -122.498 1.00 22.42 235 ALA F N 1
ATOM 12650 C CA . ALA F 1 235 ? 71.817 -71.255 -121.587 1.00 22.72 235 ALA F CA 1
ATOM 12651 C C . ALA F 1 235 ? 73.226 -71.817 -121.532 1.00 23.37 235 ALA F C 1
ATOM 12652 O O . ALA F 1 235 ? 74.161 -71.086 -121.231 1.00 24.20 235 ALA F O 1
ATOM 12654 N N . LEU F 1 236 ? 73.381 -73.110 -121.799 1.00 23.15 236 LEU F N 1
ATOM 12655 C CA . LEU F 1 236 ? 74.696 -73.756 -121.817 1.00 23.96 236 LEU F CA 1
ATOM 12656 C C . LEU F 1 236 ? 75.317 -73.806 -123.219 1.00 25.20 236 LEU F C 1
ATOM 12657 O O . LEU F 1 236 ? 76.474 -74.181 -123.389 1.00 26.20 236 LEU F O 1
ATOM 12662 N N . GLY F 1 237 ? 74.546 -73.423 -124.230 1.00 25.27 237 GLY F N 1
ATOM 12663 C CA . GLY F 1 237 ? 74.981 -73.524 -125.623 1.00 26.44 237 GLY F CA 1
ATOM 12664 C C . GLY F 1 237 ? 75.070 -74.959 -126.105 1.00 26.43 237 GLY F C 1
ATOM 12665 O O . GLY F 1 237 ? 75.948 -75.289 -126.894 1.00 27.59 237 GLY F O 1
ATOM 12666 N N . ARG F 1 238 ? 74.119 -75.797 -125.693 1.00 42.32 238 ARG F N 1
ATOM 12667 C CA . ARG F 1 238 ? 74.145 -77.214 -126.023 1.00 41.81 238 ARG F CA 1
ATOM 12668 C C . ARG F 1 238 ? 72.825 -77.751 -126.569 1.00 40.28 238 ARG F C 1
ATOM 12669 O O . ARG F 1 238 ? 71.746 -77.295 -126.228 1.00 38.35 238 ARG F O 1
ATOM 12677 N N . ARG F 1 239 ? 72.962 -78.772 -127.405 1.00 41.47 239 ARG F N 1
ATOM 12678 C CA . ARG F 1 239 ? 71.874 -79.661 -127.784 1.00 40.14 239 ARG F CA 1
ATOM 12679 C C . ARG F 1 239 ? 71.228 -80.220 -126.518 1.00 36.40 239 ARG F C 1
ATOM 12680 O O . ARG F 1 239 ? 71.943 -80.734 -125.645 1.00 35.40 239 ARG F O 1
ATOM 12683 N N . ALA F 1 240 ? 69.904 -80.142 -126.403 1.00 34.72 240 ALA F N 1
ATOM 12684 C CA . ALA F 1 240 ? 69.185 -80.848 -125.330 1.00 31.66 240 ALA F CA 1
ATOM 12685 C C . ALA F 1 240 ? 67.983 -81.632 -125.910 1.00 31.47 240 ALA F C 1
ATOM 12686 O O . ALA F 1 240 ? 66.853 -81.438 -125.500 1.00 30.05 240 ALA F O 1
ATOM 12688 N N . PHE F 1 241 ? 68.279 -82.554 -126.837 1.00 33.19 241 PHE F N 1
ATOM 12689 C CA . PHE F 1 241 ? 67.292 -83.221 -127.712 1.00 34.18 241 PHE F CA 1
ATOM 12690 C C . PHE F 1 241 ? 66.989 -84.675 -127.294 1.00 32.88 241 PHE F C 1
ATOM 12691 O O . PHE F 1 241 ? 66.178 -85.339 -127.925 1.00 33.80 241 PHE F O 1
ATOM 12693 N N . ILE F 1 242 ? 67.589 -85.171 -126.210 1.00 31.00 242 ILE F N 1
ATOM 12694 C CA . ILE F 1 242 ? 67.472 -86.611 -125.814 1.00 30.12 242 ILE F CA 1
ATOM 12695 C C . ILE F 1 242 ? 66.433 -86.863 -124.700 1.00 27.79 242 ILE F C 1
ATOM 12696 O O . ILE F 1 242 ? 66.708 -86.582 -123.532 1.00 26.04 242 ILE F O 1
ATOM 12701 N N . PRO F 1 243 ? 65.244 -87.401 -125.061 1.00 28.17 243 PRO F N 1
ATOM 12702 C CA . PRO F 1 243 ? 64.193 -87.559 -124.047 1.00 26.47 243 PRO F CA 1
ATOM 12703 C C . PRO F 1 243 ? 64.482 -88.738 -123.157 1.00 25.39 243 PRO F C 1
ATOM 12704 O O . PRO F 1 243 ? 65.011 -89.721 -123.635 1.00 26.37 243 PRO F O 1
ATOM 12708 N N . LEU F 1 244 ? 64.199 -88.598 -121.864 1.00 23.60 244 LEU F N 1
ATOM 12709 C CA . LEU F 1 244 ? 64.240 -89.708 -120.912 1.00 22.83 244 LEU F CA 1
ATOM 12710 C C . LEU F 1 244 ? 62.864 -90.364 -120.866 1.00 23.25 244 LEU F C 1
ATOM 12711 O O . LEU F 1 244 ? 61.918 -89.778 -120.347 1.00 22.71 244 LEU F O 1
ATOM 12716 N N . PRO F 1 245 ? 62.739 -91.580 -121.413 1.00 24.51 245 PRO F N 1
ATOM 12717 C CA . PRO F 1 245 ? 61.427 -92.197 -121.345 1.00 25.35 245 PRO F CA 1
ATOM 12718 C C . PRO F 1 245 ? 60.956 -92.442 -119.915 1.00 24.23 245 PRO F C 1
ATOM 12719 O O . PRO F 1 245 ? 61.752 -92.532 -118.996 1.00 23.03 245 PRO F O 1
ATOM 12723 N N . SER F 1 246 ? 59.649 -92.571 -119.765 1.00 25.08 246 SER F N 1
ATOM 12724 C CA . SER F 1 246 ? 59.020 -92.824 -118.470 1.00 24.64 246 SER F CA 1
ATOM 12725 C C . SER F 1 246 ? 59.528 -94.086 -117.834 1.00 24.76 246 SER F C 1
ATOM 12726 O O . SER F 1 246 ? 59.855 -94.088 -116.663 1.00 23.78 246 SER F O 1
ATOM 12729 N N . ALA F 1 247 ? 59.570 -95.162 -118.613 1.00 26.24 247 ALA F N 1
ATOM 12730 C CA . ALA F 1 247 ? 59.997 -96.485 -118.133 1.00 26.77 247 ALA F CA 1
ATOM 12731 C C . ALA F 1 247 ? 61.353 -96.422 -117.443 1.00 25.28 247 ALA F C 1
ATOM 12732 O O . ALA F 1 247 ? 61.575 -97.076 -116.427 1.00 25.28 247 ALA F O 1
ATOM 12734 N N . VAL F 1 248 ? 62.251 -95.620 -118.007 1.00 24.41 248 VAL F N 1
ATOM 12735 C CA . VAL F 1 248 ? 63.626 -95.540 -117.529 1.00 23.54 248 VAL F CA 1
ATOM 12736 C C . VAL F 1 248 ? 63.710 -94.703 -116.268 1.00 22.22 248 VAL F C 1
ATOM 12737 O O . VAL F 1 248 ? 64.467 -95.033 -115.370 1.00 22.05 248 VAL F O 1
ATOM 12741 N N . VAL F 1 249 ? 62.932 -93.638 -116.192 1.00 21.56 249 VAL F N 1
ATOM 12742 C CA . VAL F 1 249 ? 62.884 -92.850 -114.983 1.00 20.54 249 VAL F CA 1
ATOM 12743 C C . VAL F 1 249 ? 62.283 -93.695 -113.839 1.00 21.13 249 VAL F C 1
ATOM 12744 O O . VAL F 1 249 ? 62.714 -93.616 -112.704 1.00 20.85 249 VAL F O 1
ATOM 12748 N N . GLN F 1 250 ? 61.262 -94.483 -114.157 1.00 22.31 250 GLN F N 1
ATOM 12749 C CA . GLN F 1 250 ? 60.637 -95.369 -113.167 1.00 23.41 250 GLN F CA 1
ATOM 12750 C C . GLN F 1 250 ? 61.591 -96.459 -112.696 1.00 23.96 250 GLN F C 1
ATOM 12751 O O . GLN F 1 250 ? 61.614 -96.802 -111.531 1.00 24.47 250 GLN F O 1
ATOM 12757 N N . ALA F 1 251 ? 62.395 -96.979 -113.618 1.00 24.10 251 ALA F N 1
ATOM 12758 C CA . ALA F 1 251 ? 63.384 -97.988 -113.285 1.00 24.78 251 ALA F CA 1
ATOM 12759 C C . ALA F 1 251 ? 64.386 -97.439 -112.283 1.00 24.07 251 ALA F C 1
ATOM 12760 O O . ALA F 1 251 ? 64.734 -98.113 -111.336 1.00 24.96 251 ALA F O 1
ATOM 12762 N N . VAL F 1 252 ? 64.843 -96.214 -112.497 1.00 22.81 252 VAL F N 1
ATOM 12763 C CA . VAL F 1 252 ? 65.891 -95.658 -111.676 1.00 22.51 252 VAL F CA 1
ATOM 12764 C C . VAL F 1 252 ? 65.361 -95.145 -110.337 1.00 22.41 252 VAL F C 1
ATOM 12765 O O . VAL F 1 252 ? 65.959 -95.418 -109.305 1.00 23.22 252 VAL F O 1
ATOM 12769 N N . PHE F 1 253 ? 64.211 -94.483 -110.335 1.00 21.79 253 PHE F N 1
ATOM 12770 C CA . PHE F 1 253 ? 63.681 -93.847 -109.143 1.00 21.78 253 PHE F CA 1
ATOM 12771 C C . PHE F 1 253 ? 62.518 -94.556 -108.446 1.00 23.03 253 PHE F C 1
ATOM 12772 O O . PHE F 1 253 ? 62.197 -94.215 -107.301 1.00 23.54 253 PHE F O 1
ATOM 12780 N N . GLY F 1 254 ? 61.863 -95.494 -109.138 1.00 23.83 254 GLY F N 1
ATOM 12781 C CA . GLY F 1 254 ? 60.622 -96.105 -108.651 1.00 25.39 254 GLY F CA 1
ATOM 12782 C C . GLY F 1 254 ? 59.366 -95.337 -109.035 1.00 25.21 254 GLY F C 1
ATOM 12783 O O . GLY F 1 254 ? 59.396 -94.117 -109.202 1.00 23.80 254 GLY F O 1
ATOM 12784 N N . ARG F 1 255 ? 58.239 -96.047 -109.110 1.00 26.98 255 ARG F N 1
ATOM 12785 C CA . ARG F 1 255 ? 56.961 -95.470 -109.544 1.00 27.46 255 ARG F CA 1
ATOM 12786 C C . ARG F 1 255 ? 56.637 -94.175 -108.758 1.00 26.67 255 ARG F C 1
ATOM 12787 O O . ARG F 1 255 ? 56.326 -93.119 -109.343 1.00 25.63 255 ARG F O 1
ATOM 12789 N N . GLN F 1 256 ? 56.788 -94.258 -107.441 1.00 27.32 256 GLN F N 1
ATOM 12790 C CA . GLN F 1 256 ? 56.315 -93.222 -106.526 1.00 27.30 256 GLN F CA 1
ATOM 12791 C C . GLN F 1 256 ? 57.127 -91.925 -106.656 1.00 24.95 256 GLN F C 1
ATOM 12792 O O . GLN F 1 256 ? 56.540 -90.851 -106.676 1.00 24.46 256 GLN F O 1
ATOM 12798 N N . ARG F 1 257 ? 58.455 -92.013 -106.696 1.00 23.84 257 ARG F N 1
ATOM 12799 C CA . ARG F 1 257 ? 59.283 -90.811 -106.892 1.00 22.00 257 ARG F CA 1
ATOM 12800 C C . ARG F 1 257 ? 59.210 -90.285 -108.308 1.00 20.78 257 ARG F C 1
ATOM 12801 O O . ARG F 1 257 ? 59.296 -89.077 -108.527 1.00 19.69 257 ARG F O 1
ATOM 12809 N N . ALA F 1 258 ? 59.035 -91.189 -109.266 1.00 21.26 258 ALA F N 1
ATOM 12810 C CA . ALA F 1 258 ? 58.938 -90.796 -110.671 1.00 20.62 258 ALA F CA 1
ATOM 12811 C C . ALA F 1 258 ? 57.845 -89.745 -110.888 1.00 20.62 258 ALA F C 1
ATOM 12812 O O . ALA F 1 258 ? 57.939 -88.930 -111.799 1.00 19.89 258 ALA F O 1
ATOM 12814 N N . ILE F 1 259 ? 56.813 -89.766 -110.040 1.00 21.73 259 ILE F N 1
ATOM 12815 C CA . ILE F 1 259 ? 55.735 -88.771 -110.078 1.00 22.06 259 ILE F CA 1
ATOM 12816 C C . ILE F 1 259 ? 56.292 -87.353 -110.017 1.00 20.41 259 ILE F C 1
ATOM 12817 O O . ILE F 1 259 ? 55.822 -86.456 -110.691 1.00 20.23 259 ILE F O 1
ATOM 12830 N N . LEU F 1 261 ? 58.933 -86.353 -111.146 1.00 17.58 261 LEU F N 1
ATOM 12831 C CA . LEU F 1 261 ? 59.710 -86.055 -112.347 1.00 17.08 261 LEU F CA 1
ATOM 12832 C C . LEU F 1 261 ? 58.852 -86.030 -113.621 1.00 17.83 261 LEU F C 1
ATOM 12833 O O . LEU F 1 261 ? 59.029 -85.160 -114.470 1.00 17.67 261 LEU F O 1
ATOM 12838 N N . LEU F 1 262 ? 57.943 -86.993 -113.739 1.00 19.00 262 LEU F N 1
ATOM 12839 C CA . LEU F 1 262 ? 57.122 -87.152 -114.923 1.00 20.28 262 LEU F CA 1
ATOM 12840 C C . LEU F 1 262 ? 55.843 -86.324 -114.894 1.00 21.11 262 LEU F C 1
ATOM 12841 O O . LEU F 1 262 ? 55.212 -86.137 -115.922 1.00 22.34 262 LEU F O 1
ATOM 12846 N N . GLU F 1 263 ? 55.426 -85.870 -113.720 1.00 20.81 263 GLU F N 1
ATOM 12847 C CA . GLU F 1 263 ? 54.181 -85.107 -113.579 1.00 21.84 263 GLU F CA 1
ATOM 12848 C C . GLU F 1 263 ? 54.439 -83.788 -112.879 1.00 20.59 263 GLU F C 1
ATOM 12849 O O . GLU F 1 263 ? 55.559 -83.537 -112.412 1.00 19.09 263 GLU F O 1
ATOM 12855 N N . GLY F 1 264 ? 53.408 -82.944 -112.811 1.00 21.48 264 GLY F N 1
ATOM 12856 C CA . GLY F 1 264 ? 53.565 -81.602 -112.268 1.00 20.54 264 GLY F CA 1
ATOM 12857 C C . GLY F 1 264 ? 52.301 -80.853 -111.913 1.00 21.84 264 GLY F C 1
ATOM 12858 O O . GLY F 1 264 ? 51.197 -81.216 -112.324 1.00 23.79 264 GLY F O 1
ATOM 12859 N N . GLN F 1 265 ? 52.496 -79.787 -111.136 1.00 21.01 265 GLN F N 1
ATOM 12860 C CA . GLN F 1 265 ? 51.426 -78.914 -110.637 1.00 22.15 265 GLN F CA 1
ATOM 12861 C C . GLN F 1 265 ? 51.679 -77.513 -111.139 1.00 21.51 265 GLN F C 1
ATOM 12862 O O . GLN F 1 265 ? 52.811 -77.016 -111.060 1.00 19.92 265 GLN F O 1
ATOM 12868 N N . LYS F 1 266 ? 50.647 -76.856 -111.621 1.00 23.04 266 LYS F N 1
ATOM 12869 C CA . LYS F 1 266 ? 50.782 -75.452 -111.930 1.00 22.73 266 LYS F CA 1
ATOM 12870 C C . LYS F 1 266 ? 50.529 -74.672 -110.636 1.00 22.61 266 LYS F C 1
ATOM 12871 O O . LYS F 1 266 ? 49.418 -74.627 -110.144 1.00 24.22 266 LYS F O 1
ATOM 12877 N N . VAL F 1 267 ? 51.564 -74.053 -110.091 1.00 21.01 267 VAL F N 1
ATOM 12878 C CA . VAL F 1 267 ? 51.464 -73.400 -108.781 1.00 20.99 267 VAL F CA 1
ATOM 12879 C C . VAL F 1 267 ? 51.741 -71.893 -108.878 1.00 20.70 267 VAL F C 1
ATOM 12880 O O . VAL F 1 267 ? 52.773 -71.480 -109.377 1.00 19.65 267 VAL F O 1
ATOM 12884 N N . ILE F 1 268 ? 50.787 -71.086 -108.413 1.00 21.93 268 ILE F N 1
ATOM 12885 C CA . ILE F 1 268 ? 50.912 -69.624 -108.378 1.00 21.98 268 ILE F CA 1
ATOM 12886 C C . ILE F 1 268 ? 51.321 -69.155 -106.974 1.00 21.63 268 ILE F C 1
ATOM 12887 O O . ILE F 1 268 ? 50.740 -69.576 -105.984 1.00 22.43 268 ILE F O 1
ATOM 12892 N N . PRO F 1 269 ? 52.308 -68.260 -106.898 1.00 20.81 269 PRO F N 1
ATOM 12893 C CA . PRO F 1 269 ? 52.751 -67.713 -105.641 1.00 20.83 269 PRO F CA 1
ATOM 12894 C C . PRO F 1 269 ? 51.986 -66.453 -105.324 1.00 22.03 269 PRO F C 1
ATOM 12895 O O . PRO F 1 269 ? 52.561 -65.354 -105.309 1.00 21.96 269 PRO F O 1
ATOM 12899 N N . ARG F 1 270 ? 50.690 -66.597 -105.084 1.00 23.39 270 ARG F N 1
ATOM 12900 C CA . ARG F 1 270 ? 49.839 -65.432 -104.873 1.00 24.83 270 ARG F CA 1
ATOM 12901 C C . ARG F 1 270 ? 50.181 -64.754 -103.558 1.00 25.18 270 ARG F C 1
ATOM 12902 O O . ARG F 1 270 ? 50.475 -63.559 -103.522 1.00 25.36 270 ARG F O 1
ATOM 12910 N N . ARG F 1 271 ? 50.126 -65.536 -102.491 1.00 25.56 271 ARG F N 1
ATOM 12911 C CA . ARG F 1 271 ? 50.416 -65.030 -101.174 1.00 26.32 271 ARG F CA 1
ATOM 12912 C C . ARG F 1 271 ? 51.886 -64.594 -101.026 1.00 25.18 271 ARG F C 1
ATOM 12913 O O . ARG F 1 271 ? 52.179 -63.621 -100.333 1.00 25.94 271 ARG F O 1
ATOM 12921 N N . THR F 1 272 ? 52.788 -65.270 -101.719 1.00 23.67 272 THR F N 1
ATOM 12922 C CA . THR F 1 272 ? 54.188 -64.897 -101.683 1.00 22.98 272 THR F CA 1
ATOM 12923 C C . THR F 1 272 ? 54.337 -63.484 -102.226 1.00 23.21 272 THR F C 1
ATOM 12924 O O . THR F 1 272 ? 55.009 -62.657 -101.618 1.00 23.86 272 THR F O 1
ATOM 12928 N N . LEU F 1 273 ? 53.738 -63.219 -103.379 1.00 22.98 273 LEU F N 1
ATOM 12929 C CA . LEU F 1 273 ? 53.842 -61.893 -103.988 1.00 23.46 273 LEU F CA 1
ATOM 12930 C C . LEU F 1 273 ? 53.142 -60.827 -103.130 1.00 24.94 273 LEU F C 1
ATOM 12931 O O . LEU F 1 273 ? 53.639 -59.708 -102.983 1.00 25.57 273 LEU F O 1
ATOM 12936 N N . ALA F 1 274 ? 52.039 -61.207 -102.491 1.00 25.74 274 ALA F N 1
ATOM 12937 C CA . ALA F 1 274 ? 51.301 -60.286 -101.647 1.00 27.39 274 ALA F CA 1
ATOM 12938 C C . ALA F 1 274 ? 52.085 -59.904 -100.351 1.00 28.01 274 ALA F C 1
ATOM 12939 O O . ALA F 1 274 ? 51.761 -58.904 -99.737 1.00 29.41 274 ALA F O 1
ATOM 12941 N N . THR F 1 275 ? 53.146 -60.634 -99.984 1.00 27.23 275 THR F N 1
ATOM 12942 C CA . THR F 1 275 ? 54.002 -60.242 -98.849 1.00 28.21 275 THR F CA 1
ATOM 12943 C C . THR F 1 275 ? 54.926 -59.071 -99.162 1.00 28.47 275 THR F C 1
ATOM 12944 O O . THR F 1 275 ? 55.632 -58.578 -98.280 1.00 29.70 275 THR F O 1
ATOM 12948 N N . GLY F 1 276 ? 54.965 -58.658 -100.419 1.00 27.65 276 GLY F N 1
ATOM 12949 C CA . GLY F 1 276 ? 55.845 -57.589 -100.849 1.00 28.15 276 GLY F CA 1
ATOM 12950 C C . GLY F 1 276 ? 57.183 -58.088 -101.346 1.00 27.40 276 GLY F C 1
ATOM 12951 O O . GLY F 1 276 ? 57.980 -57.292 -101.837 1.00 28.02 276 GLY F O 1
ATOM 12952 N N . TYR F 1 277 ? 57.438 -59.395 -101.234 1.00 26.33 277 TYR F N 1
ATOM 12953 C CA . TYR F 1 277 ? 58.687 -59.971 -101.752 1.00 25.73 277 TYR F CA 1
ATOM 12954 C C . TYR F 1 277 ? 58.798 -59.769 -103.248 1.00 25.02 277 TYR F C 1
ATOM 12955 O O . TYR F 1 277 ? 57.828 -59.918 -103.978 1.00 24.32 277 TYR F O 1
ATOM 12964 N N . GLN F 1 278 ? 60.012 -59.476 -103.681 1.00 25.58 278 GLN F N 1
ATOM 12965 C CA . GLN F 1 278 ? 60.303 -59.202 -105.075 1.00 25.48 278 GLN F CA 1
ATOM 12966 C C . GLN F 1 278 ? 61.408 -60.085 -105.609 1.00 25.07 278 GLN F C 1
ATOM 12967 O O . GLN F 1 278 ? 62.505 -60.095 -105.080 1.00 26.03 278 GLN F O 1
ATOM 12973 N N . TYR F 1 279 ? 61.085 -60.834 -106.656 1.00 23.91 279 TYR F N 1
ATOM 12974 C CA . TYR F 1 279 ? 61.948 -61.874 -107.151 1.00 23.36 279 TYR F CA 1
ATOM 12975 C C . TYR F 1 279 ? 63.133 -61.301 -107.897 1.00 24.81 279 TYR F C 1
ATOM 12976 O O . TYR F 1 279 ? 62.993 -60.388 -108.699 1.00 25.75 279 TYR F O 1
ATOM 12985 N N . SER F 1 280 ? 64.302 -61.882 -107.650 1.00 25.29 280 SER F N 1
ATOM 12986 C CA . SER F 1 280 ? 65.511 -61.574 -108.424 1.00 26.94 280 SER F CA 1
ATOM 12987 C C . SER F 1 280 ? 65.537 -62.290 -109.778 1.00 26.33 280 SER F C 1
ATOM 12988 O O . SER F 1 280 ? 66.092 -61.777 -110.739 1.00 27.84 280 SER F O 1
ATOM 12991 N N . PHE F 1 281 ? 64.940 -63.475 -109.833 1.00 24.42 281 PHE F N 1
ATOM 12992 C CA . PHE F 1 281 ? 64.964 -64.318 -111.018 1.00 23.90 281 PHE F CA 1
ATOM 12993 C C . PHE F 1 281 ? 63.571 -64.927 -111.261 1.00 22.18 281 PHE F C 1
ATOM 12994 O O . PHE F 1 281 ? 63.390 -66.139 -111.222 1.00 20.96 281 PHE F O 1
ATOM 13002 N N . PRO F 1 282 ? 62.583 -64.079 -111.538 1.00 22.40 282 PRO F N 1
ATOM 13003 C CA . PRO F 1 282 ? 61.246 -64.593 -111.816 1.00 21.35 282 PRO F CA 1
ATOM 13004 C C . PRO F 1 282 ? 61.098 -65.364 -113.141 1.00 21.36 282 PRO F C 1
ATOM 13005 O O . PRO F 1 282 ? 60.157 -66.148 -113.286 1.00 20.55 282 PRO F O 1
ATOM 13009 N N . GLU F 1 283 ? 61.942 -65.066 -114.130 1.00 22.66 283 GLU F N 1
ATOM 13010 C CA . GLU F 1 283 ? 61.803 -65.648 -115.469 1.00 23.20 283 GLU F CA 1
ATOM 13011 C C . GLU F 1 283 ? 62.847 -66.761 -115.601 1.00 22.82 283 GLU F C 1
ATOM 13012 O O . GLU F 1 283 ? 63.983 -66.587 -115.158 1.00 23.31 283 GLU F O 1
ATOM 13018 N N . LEU F 1 284 ? 62.457 -67.904 -116.172 1.00 22.21 284 LEU F N 1
ATOM 13019 C CA . LEU F 1 284 ? 63.307 -69.101 -116.176 1.00 21.68 284 LEU F CA 1
ATOM 13020 C C . LEU F 1 284 ? 64.628 -68.886 -116.921 1.00 23.40 284 LEU F C 1
ATOM 13021 O O . LEU F 1 284 ? 65.683 -69.341 -116.472 1.00 23.43 284 LEU F O 1
ATOM 13026 N N . GLY F 1 285 ? 64.563 -68.207 -118.056 1.00 25.19 285 GLY F N 1
ATOM 13027 C CA . GLY F 1 285 ? 65.756 -67.868 -118.805 1.00 27.38 285 GLY F CA 1
ATOM 13028 C C . GLY F 1 285 ? 66.773 -67.092 -117.999 1.00 28.18 285 GLY F C 1
ATOM 13029 O O . GLY F 1 285 ? 67.947 -67.435 -117.984 1.00 29.17 285 GLY F O 1
ATOM 13030 N N . ALA F 1 286 ? 66.329 -66.057 -117.297 1.00 27.99 286 ALA F N 1
ATOM 13031 C CA . ALA F 1 286 ? 67.238 -65.267 -116.463 1.00 29.02 286 ALA F CA 1
ATOM 13032 C C . ALA F 1 286 ? 67.849 -66.117 -115.351 1.00 27.85 286 ALA F C 1
ATOM 13033 O O . ALA F 1 286 ? 69.031 -65.973 -115.035 1.00 29.41 286 ALA F O 1
ATOM 13035 N N . ALA F 1 287 ? 67.052 -67.023 -114.785 1.00 25.49 287 ALA F N 1
ATOM 13036 C CA . ALA F 1 287 ? 67.514 -67.911 -113.722 1.00 24.51 287 ALA F CA 1
ATOM 13037 C C . ALA F 1 287 ? 68.605 -68.860 -114.206 1.00 25.34 287 ALA F C 1
ATOM 13038 O O . ALA F 1 287 ? 69.668 -68.962 -113.575 1.00 26.41 287 ALA F O 1
ATOM 13040 N N . LEU F 1 288 ? 68.357 -69.534 -115.328 1.00 25.17 288 LEU F N 1
ATOM 13041 C CA . LEU F 1 288 ? 69.305 -70.522 -115.839 1.00 25.97 288 LEU F CA 1
ATOM 13042 C C . LEU F 1 288 ? 70.569 -69.844 -116.381 1.00 28.90 288 LEU F C 1
ATOM 13043 O O . LEU F 1 288 ? 71.665 -70.413 -116.301 1.00 30.11 288 LEU F O 1
ATOM 13048 N N . LYS F 1 289 ? 70.425 -68.612 -116.881 1.00 30.33 289 LYS F N 1
ATOM 13049 C CA . LYS F 1 289 ? 71.563 -67.803 -117.326 1.00 33.55 289 LYS F CA 1
ATOM 13050 C C . LYS F 1 289 ? 72.516 -67.472 -116.162 1.00 34.63 289 LYS F C 1
ATOM 13051 O O . LYS F 1 289 ? 73.741 -67.563 -116.322 1.00 37.16 289 LYS F O 1
ATOM 13057 N N . GLU F 1 290 ? 71.976 -67.126 -114.993 1.00 33.08 290 GLU F N 1
ATOM 13058 C CA . GLU F 1 290 ? 72.799 -66.921 -113.788 1.00 34.18 290 GLU F CA 1
ATOM 13059 C C . GLU F 1 290 ? 73.583 -68.189 -113.430 1.00 34.23 290 GLU F C 1
ATOM 13060 O O . GLU F 1 290 ? 74.784 -68.145 -113.174 1.00 36.83 290 GLU F O 1
ATOM 13066 N N . ILE F 1 291 ? 72.884 -69.314 -113.412 1.00 31.62 291 ILE F N 1
ATOM 13067 C CA . ILE F 1 291 ? 73.486 -70.580 -113.068 1.00 31.49 291 ILE F CA 1
ATOM 13068 C C . ILE F 1 291 ? 74.569 -70.968 -114.074 1.00 33.82 291 ILE F C 1
ATOM 13069 O O . ILE F 1 291 ? 75.650 -71.395 -113.684 1.00 35.68 291 ILE F O 1
ATOM 13074 N N . ALA F 1 292 ? 74.280 -70.796 -115.363 1.00 34.09 292 ALA F N 1
ATOM 13075 C CA . ALA F 1 292 ? 75.196 -71.191 -116.439 1.00 36.45 292 ALA F CA 1
ATOM 13076 C C . ALA F 1 292 ? 76.419 -70.283 -116.580 1.00 40.38 292 ALA F C 1
ATOM 13077 O O . ALA F 1 292 ? 77.504 -70.756 -116.928 1.00 42.86 292 ALA F O 1
ATOM 13079 N N . GLU F 1 293 ? 76.270 -68.989 -116.306 1.00 41.27 293 GLU F N 1
ATOM 13080 C CA . GLU F 1 293 ? 77.385 -68.040 -116.511 1.00 45.44 293 GLU F CA 1
ATOM 13081 C C . GLU F 1 293 ? 78.382 -68.012 -115.342 1.00 47.35 293 GLU F C 1
ATOM 13082 O O . GLU F 1 293 ? 79.480 -67.471 -115.470 1.00 51.34 293 GLU F O 1
ATOM 13088 N N . ASN F 1 294 ? 77.983 -68.605 -114.212 1.00 44.86 294 ASN F N 1
ATOM 13089 C CA . ASN F 1 294 ? 78.765 -68.595 -112.975 1.00 46.57 294 ASN F CA 1
ATOM 13090 C C . ASN F 1 294 ? 79.078 -70.063 -112.586 1.00 45.66 294 ASN F C 1
ATOM 13091 O O . ASN F 1 294 ? 78.195 -70.788 -112.133 1.00 42.30 294 ASN F O 1
ATOM 13096 N N . LEU F 1 295 ? 80.322 -70.507 -112.784 1.00 48.92 295 LEU F N 1
ATOM 13097 C CA . LEU F 1 295 ? 80.694 -71.918 -112.509 1.00 48.46 295 LEU F CA 1
ATOM 13098 C C . LEU F 1 295 ? 82.197 -72.043 -112.167 1.00 53.08 295 LEU F C 1
ATOM 13099 O O . LEU F 1 295 ? 82.866 -71.054 -111.861 0.80 56.41 295 LEU F O 1
ATOM 13112 N N . ARG G 1 2 ? 36.320 -35.311 -105.696 1.00 22.75 2 ARG G N 1
ATOM 13113 C CA . ARG G 1 2 ? 35.002 -35.974 -105.837 1.00 21.98 2 ARG G CA 1
ATOM 13114 C C . ARG G 1 2 ? 35.066 -37.396 -105.276 1.00 20.58 2 ARG G C 1
ATOM 13115 O O . ARG G 1 2 ? 35.877 -38.194 -105.727 1.00 20.53 2 ARG G O 1
ATOM 13123 N N . VAL G 1 3 ? 34.225 -37.714 -104.301 1.00 19.64 3 VAL G N 1
ATOM 13124 C CA . VAL G 1 3 ? 34.246 -39.044 -103.665 1.00 18.45 3 VAL G CA 1
ATOM 13125 C C . VAL G 1 3 ? 32.962 -39.808 -103.919 1.00 18.11 3 VAL G C 1
ATOM 13126 O O . VAL G 1 3 ? 31.877 -39.280 -103.748 1.00 18.36 3 VAL G O 1
ATOM 13130 N N . LEU G 1 4 ? 33.092 -41.059 -104.320 1.00 17.73 4 LEU G N 1
ATOM 13131 C CA . LEU G 1 4 ? 31.951 -41.952 -104.502 1.00 17.52 4 LEU G CA 1
ATOM 13132 C C . LEU G 1 4 ? 31.831 -42.810 -103.244 1.00 16.54 4 LEU G C 1
ATOM 13133 O O . LEU G 1 4 ? 32.746 -43.556 -102.938 1.00 16.07 4 LEU G O 1
ATOM 13138 N N . VAL G 1 5 ? 30.710 -42.734 -102.527 1.00 16.40 5 VAL G N 1
ATOM 13139 C CA . VAL G 1 5 ? 30.557 -43.517 -101.294 1.00 15.67 5 VAL G CA 1
ATOM 13140 C C . VAL G 1 5 ? 29.467 -44.574 -101.372 1.00 15.76 5 VAL G C 1
ATOM 13141 O O . VAL G 1 5 ? 28.277 -44.280 -101.323 1.00 16.26 5 VAL G O 1
ATOM 13145 N N . GLY G 1 6 ? 29.885 -45.819 -101.534 1.00 15.48 6 GLY G N 1
ATOM 13146 C CA . GLY G 1 6 ? 28.950 -46.948 -101.556 1.00 15.71 6 GLY G CA 1
ATOM 13147 C C . GLY G 1 6 ? 28.359 -47.192 -100.183 1.00 15.45 6 GLY G C 1
ATOM 13148 O O . GLY G 1 6 ? 29.084 -47.234 -99.188 1.00 14.84 6 GLY G O 1
ATOM 13149 N N . GLY G 1 7 ? 27.041 -47.303 -100.119 1.00 16.09 7 GLY G N 1
ATOM 13150 C CA . GLY G 1 7 ? 26.342 -47.441 -98.844 1.00 16.16 7 GLY G CA 1
ATOM 13151 C C . GLY G 1 7 ? 26.359 -46.190 -97.996 1.00 16.04 7 GLY G C 1
ATOM 13152 O O . GLY G 1 7 ? 26.135 -46.248 -96.798 1.00 16.00 7 GLY G O 1
ATOM 13153 N N . GLY G 1 8 ? 26.623 -45.045 -98.614 1.00 16.15 8 GLY G N 1
ATOM 13154 C CA . GLY G 1 8 ? 26.841 -43.797 -97.880 1.00 16.14 8 GLY G CA 1
ATOM 13155 C C . GLY G 1 8 ? 25.630 -43.152 -97.245 1.00 16.97 8 GLY G C 1
ATOM 13156 O O . GLY G 1 8 ? 25.767 -42.167 -96.545 1.00 17.12 8 GLY G O 1
ATOM 13157 N N . THR G 1 9 ? 24.448 -43.702 -97.479 1.00 17.70 9 THR G N 1
ATOM 13158 C CA . THR G 1 9 ? 23.241 -43.262 -96.768 1.00 18.72 9 THR G CA 1
ATOM 13159 C C . THR G 1 9 ? 23.257 -43.644 -95.280 1.00 18.57 9 THR G C 1
ATOM 13160 O O . THR G 1 9 ? 22.535 -43.089 -94.488 1.00 19.40 9 THR G O 1
ATOM 13164 N N . GLY G 1 10 ? 24.096 -44.597 -94.904 1.00 17.65 10 GLY G N 1
ATOM 13165 C CA . GLY G 1 10 ? 24.085 -45.175 -93.558 1.00 17.63 10 GLY G CA 1
ATOM 13166 C C . GLY G 1 10 ? 24.719 -44.332 -92.470 1.00 17.40 10 GLY G C 1
ATOM 13167 O O . GLY G 1 10 ? 24.952 -43.122 -92.638 1.00 17.50 10 GLY G O 1
ATOM 13168 N N . PHE G 1 11 ? 24.990 -44.991 -91.346 1.00 17.24 11 PHE G N 1
ATOM 13169 C CA . PHE G 1 11 ? 25.468 -44.350 -90.120 1.00 17.28 11 PHE G CA 1
ATOM 13170 C C . PHE G 1 11 ? 26.855 -43.741 -90.306 1.00 16.40 11 PHE G C 1
ATOM 13171 O O . PHE G 1 11 ? 27.039 -42.555 -90.147 1.00 16.69 11 PHE G O 1
ATOM 13179 N N . ILE G 1 12 ? 27.819 -44.573 -90.662 1.00 15.51 12 ILE G N 1
ATOM 13180 C CA . ILE G 1 12 ? 29.166 -44.087 -90.929 1.00 14.87 12 ILE G CA 1
ATOM 13181 C C . ILE G 1 12 ? 29.144 -43.152 -92.155 1.00 14.98 12 ILE G C 1
ATOM 13182 O O . ILE G 1 12 ? 29.789 -42.108 -92.151 1.00 15.08 12 ILE G O 1
ATOM 13187 N N . GLY G 1 13 ? 28.379 -43.537 -93.172 1.00 15.13 13 GLY G N 1
ATOM 13188 C CA . GLY G 1 13 ? 28.348 -42.807 -94.410 1.00 15.33 13 GLY G CA 1
ATOM 13189 C C . GLY G 1 13 ? 27.880 -41.376 -94.251 1.00 16.11 13 GLY G C 1
ATOM 13190 O O . GLY G 1 13 ? 28.405 -40.471 -94.907 1.00 16.26 13 GLY G O 1
ATOM 13191 N N . THR G 1 14 ? 26.877 -41.170 -93.409 1.00 16.80 14 THR G N 1
ATOM 13192 C CA . THR G 1 14 ? 26.323 -39.853 -93.205 1.00 17.78 14 THR G CA 1
ATOM 13193 C C . THR G 1 14 ? 27.325 -38.952 -92.510 1.00 17.75 14 THR G C 1
ATOM 13194 O O . THR G 1 14 ? 27.418 -37.776 -92.838 1.00 18.38 14 THR G O 1
ATOM 13198 N N . ALA G 1 15 ? 28.076 -39.497 -91.558 1.00 17.18 15 ALA G N 1
ATOM 13199 C CA . ALA G 1 15 ? 29.102 -38.720 -90.873 1.00 17.26 15 ALA G CA 1
ATOM 13200 C C . ALA G 1 15 ? 30.237 -38.411 -91.854 1.00 16.84 15 ALA G C 1
ATOM 13201 O O . ALA G 1 15 ? 30.716 -37.284 -91.900 1.00 17.44 15 ALA G O 1
ATOM 13203 N N . LEU G 1 16 ? 30.614 -39.383 -92.678 1.00 16.05 16 LEU G N 1
ATOM 13204 C CA . LEU G 1 16 ? 31.700 -39.174 -93.636 1.00 15.84 16 LEU G CA 1
ATOM 13205 C C . LEU G 1 16 ? 31.325 -38.110 -94.665 1.00 16.58 16 LEU G C 1
ATOM 13206 O O . LEU G 1 16 ? 32.135 -37.276 -95.022 1.00 17.01 16 LEU G O 1
ATOM 13211 N N . THR G 1 17 ? 30.091 -38.153 -95.140 1.00 16.91 17 THR G N 1
ATOM 13212 C CA . THR G 1 17 ? 29.613 -37.214 -96.119 1.00 17.75 17 THR G CA 1
ATOM 13213 C C . THR G 1 17 ? 29.630 -35.806 -95.520 1.00 18.74 17 THR G C 1
ATOM 13214 O O . THR G 1 17 ? 30.118 -34.870 -96.158 1.00 19.40 17 THR G O 1
ATOM 13218 N N . GLN G 1 18 ? 29.143 -35.647 -94.300 1.00 19.02 18 GLN G N 1
ATOM 13219 C CA . GLN G 1 18 ? 29.126 -34.339 -93.662 1.00 20.15 18 GLN G CA 1
ATOM 13220 C C . GLN G 1 18 ? 30.556 -33.756 -93.552 1.00 20.21 18 GLN G C 1
ATOM 13221 O O . GLN G 1 18 ? 30.769 -32.584 -93.842 1.00 21.28 18 GLN G O 1
ATOM 13223 N N . LEU G 1 19 ? 31.539 -34.578 -93.178 1.00 19.26 19 LEU G N 1
ATOM 13224 C CA . LEU G 1 19 ? 32.916 -34.089 -92.988 1.00 19.51 19 LEU G CA 1
ATOM 13225 C C . LEU G 1 19 ? 33.567 -33.784 -94.327 1.00 19.74 19 LEU G C 1
ATOM 13226 O O . LEU G 1 19 ? 34.196 -32.732 -94.490 1.00 20.77 19 LEU G O 1
ATOM 13231 N N . LEU G 1 20 ? 33.381 -34.680 -95.293 1.00 18.97 20 LEU G N 1
ATOM 13232 C CA . LEU G 1 20 ? 33.873 -34.441 -96.649 1.00 19.34 20 LEU G CA 1
ATOM 13233 C C . LEU G 1 20 ? 33.344 -33.143 -97.247 1.00 20.65 20 LEU G C 1
ATOM 13234 O O . LEU G 1 20 ? 34.107 -32.355 -97.790 1.00 21.56 20 LEU G O 1
ATOM 13239 N N . ASN G 1 21 ? 32.037 -32.919 -97.151 1.00 20.92 21 ASN G N 1
ATOM 13240 C CA . ASN G 1 21 ? 31.422 -31.680 -97.686 1.00 22.35 21 ASN G CA 1
ATOM 13241 C C . ASN G 1 21 ? 32.029 -30.457 -97.011 1.00 23.50 21 ASN G C 1
ATOM 13242 O O . ASN G 1 21 ? 32.458 -29.528 -97.671 1.00 24.66 21 ASN G O 1
ATOM 13247 N N . ALA G 1 22 ? 32.118 -30.507 -95.686 1.00 23.30 22 ALA G N 1
ATOM 13248 C CA . ALA G 1 22 ? 32.647 -29.408 -94.897 1.00 24.50 22 ALA G CA 1
ATOM 13249 C C . ALA G 1 22 ? 34.078 -29.056 -95.311 1.00 24.95 22 ALA G C 1
ATOM 13250 O O . ALA G 1 22 ? 34.473 -27.896 -95.276 1.00 26.46 22 ALA G O 1
ATOM 13252 N N . ARG G 1 23 ? 34.842 -30.059 -95.723 1.00 23.83 23 ARG G N 1
ATOM 13253 C CA . ARG G 1 23 ? 36.246 -29.873 -96.128 1.00 24.34 23 ARG G CA 1
ATOM 13254 C C . ARG G 1 23 ? 36.445 -29.557 -97.617 1.00 25.05 23 ARG G C 1
ATOM 13255 O O . ARG G 1 23 ? 37.564 -29.592 -98.112 1.00 25.47 23 ARG G O 1
ATOM 13263 N N . GLY G 1 24 ? 35.343 -29.300 -98.320 1.00 25.28 24 GLY G N 1
ATOM 13264 C CA . GLY G 1 24 ? 35.363 -28.831 -99.699 1.00 26.26 24 GLY G CA 1
ATOM 13265 C C . GLY G 1 24 ? 35.140 -29.855 -100.797 1.00 25.35 24 GLY G C 1
ATOM 13266 O O . GLY G 1 24 ? 35.348 -29.553 -101.965 1.00 26.24 24 GLY G O 1
ATOM 13267 N N . HIS G 1 25 ? 34.743 -31.065 -100.436 1.00 23.77 25 HIS G N 1
ATOM 13268 C CA . HIS G 1 25 ? 34.636 -32.158 -101.388 1.00 22.95 25 HIS G CA 1
ATOM 13269 C C . HIS G 1 25 ? 33.212 -32.411 -101.802 1.00 22.74 25 HIS G C 1
ATOM 13270 O O . HIS G 1 25 ? 32.289 -32.214 -101.018 1.00 22.63 25 HIS G O 1
ATOM 13277 N N . GLU G 1 26 ? 33.024 -32.863 -103.045 1.00 22.85 26 GLU G N 1
ATOM 13278 C CA . GLU G 1 26 ? 31.713 -33.348 -103.527 1.00 22.65 26 GLU G CA 1
ATOM 13279 C C . GLU G 1 26 ? 31.565 -34.847 -103.304 1.00 21.23 26 GLU G C 1
ATOM 13280 O O . GLU G 1 26 ? 32.524 -35.594 -103.481 1.00 20.66 26 GLU G O 1
ATOM 13286 N N . VAL G 1 27 ? 30.369 -35.272 -102.902 1.00 20.85 27 VAL G N 1
ATOM 13287 C CA . VAL G 1 27 ? 30.108 -36.661 -102.619 1.00 19.73 27 VAL G CA 1
ATOM 13288 C C . VAL G 1 27 ? 28.918 -37.159 -103.421 1.00 20.07 27 VAL G C 1
ATOM 13289 O O . VAL G 1 27 ? 27.874 -36.542 -103.448 1.00 20.86 27 VAL G O 1
ATOM 13293 N N . THR G 1 28 ? 29.108 -38.294 -104.092 1.00 19.63 28 THR G N 1
ATOM 13294 C CA . THR G 1 28 ? 28.021 -39.050 -104.715 1.00 19.89 28 THR G CA 1
ATOM 13295 C C . THR G 1 28 ? 27.872 -40.366 -103.964 1.00 18.90 28 THR G C 1
ATOM 13296 O O . THR G 1 28 ? 28.862 -40.995 -103.637 1.00 18.10 28 THR G O 1
ATOM 13300 N N . LEU G 1 29 ? 26.642 -40.804 -103.718 1.00 19.15 29 LEU G N 1
ATOM 13301 C CA . LEU G 1 29 ? 26.404 -42.083 -103.025 1.00 18.47 29 LEU G CA 1
ATOM 13302 C C . LEU G 1 29 ? 26.067 -43.205 -104.026 1.00 18.78 29 LEU G C 1
ATOM 13303 O O . LEU G 1 29 ? 25.493 -42.962 -105.077 1.00 19.73 29 LEU G O 1
ATOM 13308 N N . VAL G 1 30 ? 26.455 -44.430 -103.706 1.00 18.14 30 VAL G N 1
ATOM 13309 C CA . VAL G 1 30 ? 25.887 -45.588 -104.383 1.00 18.62 30 VAL G CA 1
ATOM 13310 C C . VAL G 1 30 ? 24.878 -46.194 -103.410 1.00 18.73 30 VAL G C 1
ATOM 13311 O O . VAL G 1 30 ? 25.188 -46.406 -102.238 1.00 18.01 30 VAL G O 1
ATOM 13315 N N . SER G 1 31 ? 23.673 -46.461 -103.897 1.00 19.82 31 SER G N 1
ATOM 13316 C CA . SER G 1 31 ? 22.567 -46.877 -103.042 1.00 20.33 31 SER G CA 1
ATOM 13317 C C . SER G 1 31 ? 21.674 -47.884 -103.769 1.00 21.48 31 SER G C 1
ATOM 13318 O O . SER G 1 31 ? 21.690 -47.957 -104.992 1.00 22.05 31 SER G O 1
ATOM 13321 N N . ARG G 1 32 ? 20.907 -48.663 -103.010 1.00 21.97 32 ARG G N 1
ATOM 13322 C CA . ARG G 1 32 ? 19.933 -49.565 -103.599 1.00 23.36 32 ARG G CA 1
ATOM 13323 C C . ARG G 1 32 ? 18.748 -48.822 -104.177 1.00 24.82 32 ARG G C 1
ATOM 13324 O O . ARG G 1 32 ? 18.045 -49.343 -105.025 1.00 26.13 32 ARG G O 1
ATOM 13332 N N . LYS G 1 33 ? 18.503 -47.625 -103.670 1.00 24.77 33 LYS G N 1
ATOM 13333 C CA . LYS G 1 33 ? 17.359 -46.834 -104.079 1.00 26.29 33 LYS G CA 1
ATOM 13334 C C . LYS G 1 33 ? 17.862 -45.564 -104.781 1.00 26.00 33 LYS G C 1
ATOM 13335 O O . LYS G 1 33 ? 18.789 -44.917 -104.307 1.00 24.76 33 LYS G O 1
ATOM 13339 N N . PRO G 1 34 ? 17.252 -45.214 -105.932 1.00 27.31 34 PRO G N 1
ATOM 13340 C CA . PRO G 1 34 ? 17.773 -44.084 -106.697 1.00 27.21 34 PRO G CA 1
ATOM 13341 C C . PRO G 1 34 ? 17.439 -42.755 -106.050 1.00 27.51 34 PRO G C 1
ATOM 13342 O O . PRO G 1 34 ? 16.799 -42.707 -104.993 1.00 27.81 34 PRO G O 1
ATOM 13346 N N . GLY G 1 35 ? 17.903 -41.688 -106.684 1.00 27.58 35 GLY G N 1
ATOM 13347 C CA . GLY G 1 35 ? 17.622 -40.341 -106.220 1.00 28.12 35 GLY G CA 1
ATOM 13348 C C . GLY G 1 35 ? 18.749 -39.360 -106.507 1.00 27.42 35 GLY G C 1
ATOM 13349 O O . GLY G 1 35 ? 19.743 -39.693 -107.165 1.00 26.61 35 GLY G O 1
ATOM 13350 N N . PRO G 1 36 ? 18.620 -38.144 -105.962 1.00 27.87 36 PRO G N 1
ATOM 13351 C CA . PRO G 1 36 ? 19.594 -37.114 -106.294 1.00 27.61 36 PRO G CA 1
ATOM 13352 C C . PRO G 1 36 ? 20.885 -37.321 -105.485 1.00 25.84 36 PRO G C 1
ATOM 13353 O O . PRO G 1 36 ? 20.842 -37.777 -104.336 1.00 25.08 36 PRO G O 1
ATOM 13357 N N . GLY G 1 37 ? 22.018 -36.980 -106.084 1.00 25.39 37 GLY G N 1
ATOM 13358 C CA . GLY G 1 37 ? 23.303 -37.112 -105.411 1.00 23.97 37 GLY G CA 1
ATOM 13359 C C . GLY G 1 37 ? 23.768 -38.557 -105.289 1.00 22.73 37 GLY G C 1
ATOM 13360 O O . GLY G 1 37 ? 24.663 -38.864 -104.487 1.00 21.57 37 GLY G O 1
ATOM 13361 N N . ARG G 1 38 ? 23.170 -39.449 -106.084 1.00 23.14 38 ARG G N 1
ATOM 13362 C CA . ARG G 1 38 ? 23.487 -40.876 -105.990 1.00 22.24 38 ARG G CA 1
ATOM 13363 C C . ARG G 1 38 ? 23.184 -41.668 -107.243 1.00 22.93 38 ARG G C 1
ATOM 13364 O O . ARG G 1 38 ? 22.358 -41.277 -108.056 1.00 24.22 38 ARG G O 1
ATOM 13372 N N . ILE G 1 39 ? 23.850 -42.798 -107.379 1.00 22.20 39 ILE G N 1
ATOM 13373 C CA . ILE G 1 39 ? 23.505 -43.766 -108.409 1.00 22.92 39 ILE G CA 1
ATOM 13374 C C . ILE G 1 39 ? 23.248 -45.122 -107.773 1.00 22.46 39 ILE G C 1
ATOM 13375 O O . ILE G 1 39 ? 23.717 -45.385 -106.676 1.00 21.38 39 ILE G O 1
ATOM 13380 N N . THR G 1 40 ? 22.495 -45.975 -108.462 1.00 23.45 40 THR G N 1
ATOM 13381 C CA . THR G 1 40 ? 22.181 -47.293 -107.937 1.00 23.34 40 THR G CA 1
ATOM 13382 C C . THR G 1 40 ? 23.239 -48.327 -108.308 1.00 22.81 40 THR G C 1
ATOM 13383 O O . THR G 1 40 ? 24.021 -48.115 -109.220 1.00 22.90 40 THR G O 1
ATOM 13387 N N . TRP G 1 41 ? 23.222 -49.453 -107.597 1.00 22.47 41 TRP G N 1
ATOM 13388 C CA . TRP G 1 41 ? 24.116 -50.566 -107.885 1.00 22.22 41 TRP G CA 1
ATOM 13389 C C . TRP G 1 41 ? 23.886 -51.121 -109.247 1.00 23.54 41 TRP G C 1
ATOM 13390 O O . TRP G 1 41 ? 24.841 -51.388 -109.982 1.00 23.55 41 TRP G O 1
ATOM 13401 N N . ASP G 1 42 ? 22.621 -51.260 -109.618 1.00 24.84 42 ASP G N 1
ATOM 13402 C CA . ASP G 1 42 ? 22.270 -51.748 -110.948 1.00 26.37 42 ASP G CA 1
ATOM 13403 C C . ASP G 1 42 ? 22.829 -50.852 -112.020 1.00 26.60 42 ASP G C 1
ATOM 13404 O O . ASP G 1 42 ? 23.321 -51.322 -113.049 1.00 27.34 42 ASP G O 1
ATOM 13409 N N . GLU G 1 43 ? 22.762 -49.553 -111.776 1.00 26.14 43 GLU G N 1
ATOM 13410 C CA . GLU G 1 43 ? 23.258 -48.610 -112.727 1.00 26.50 43 GLU G CA 1
ATOM 13411 C C . GLU G 1 43 ? 24.788 -48.642 -112.827 1.00 25.60 43 GLU G C 1
ATOM 13412 O O . GLU G 1 43 ? 25.329 -48.533 -113.932 1.00 26.39 43 GLU G O 1
ATOM 13418 N N . LEU G 1 44 ? 25.487 -48.792 -111.697 1.00 24.14 44 LEU G N 1
ATOM 13419 C CA . LEU G 1 44 ? 26.957 -48.904 -111.695 1.00 23.42 44 LEU G CA 1
ATOM 13420 C C . LEU G 1 44 ? 27.450 -50.123 -112.480 1.00 24.15 44 LEU G C 1
ATOM 13421 O O . LEU G 1 44 ? 28.425 -50.035 -113.206 1.00 24.52 44 LEU G O 1
ATOM 13426 N N . ALA G 1 45 ? 26.755 -51.252 -112.342 1.00 24.58 45 ALA G N 1
ATOM 13427 C CA . ALA G 1 45 ? 27.119 -52.475 -113.057 1.00 25.51 45 ALA G CA 1
ATOM 13428 C C . ALA G 1 45 ? 26.842 -52.344 -114.553 1.00 27.18 45 ALA G C 1
ATOM 13429 O O . ALA G 1 45 ? 27.571 -52.903 -115.362 1.00 27.99 45 ALA G O 1
ATOM 13431 N N . ALA G 1 46 ? 25.807 -51.581 -114.907 1.00 27.82 46 ALA G N 1
ATOM 13432 C CA . ALA G 1 46 ? 25.378 -51.445 -116.283 1.00 29.57 46 ALA G CA 1
ATOM 13433 C C . ALA G 1 46 ? 26.292 -50.504 -117.073 1.00 29.82 46 ALA G C 1
ATOM 13434 O O . ALA G 1 46 ? 26.812 -50.880 -118.110 1.00 31.00 46 ALA G O 1
ATOM 13436 N N . SER G 1 47 ? 26.503 -49.295 -116.566 1.00 28.87 47 SER G N 1
ATOM 13437 C CA . SER G 1 47 ? 27.220 -48.259 -117.304 1.00 29.37 47 SER G CA 1
ATOM 13438 C C . SER G 1 47 ? 28.546 -47.800 -116.672 1.00 28.15 47 SER G C 1
ATOM 13439 O O . SER G 1 47 ? 29.235 -46.981 -117.242 1.00 28.68 47 SER G O 1
ATOM 13442 N N . GLY G 1 48 ? 28.924 -48.340 -115.525 1.00 26.71 48 GLY G N 1
ATOM 13443 C CA . GLY G 1 48 ? 30.280 -48.167 -115.018 1.00 25.85 48 GLY G CA 1
ATOM 13444 C C . GLY G 1 48 ? 30.477 -47.086 -113.980 1.00 24.63 48 GLY G C 1
ATOM 13445 O O . GLY G 1 48 ? 29.537 -46.485 -113.496 1.00 24.29 48 GLY G O 1
ATOM 13446 N N . LEU G 1 49 ? 31.735 -46.855 -113.632 1.00 24.15 49 LEU G N 1
ATOM 13447 C CA . LEU G 1 49 ? 32.091 -45.971 -112.509 1.00 23.01 49 LEU G CA 1
ATOM 13448 C C . LEU G 1 49 ? 31.962 -44.514 -112.920 1.00 23.65 49 LEU G C 1
ATOM 13449 O O . LEU G 1 49 ? 32.540 -44.111 -113.919 1.00 24.82 49 LEU G O 1
ATOM 13454 N N . PRO G 1 50 ? 31.181 -43.720 -112.158 1.00 23.08 50 PRO G N 1
ATOM 13455 C CA . PRO G 1 50 ? 31.096 -42.302 -112.518 1.00 23.85 50 PRO G CA 1
ATOM 13456 C C . PRO G 1 50 ? 32.408 -41.598 -112.207 1.00 23.76 50 PRO G C 1
ATOM 13457 O O . PRO G 1 50 ? 33.205 -42.123 -111.432 1.00 22.85 50 PRO G O 1
ATOM 13461 N N . SER G 1 51 ? 32.619 -40.429 -112.812 1.00 24.88 51 SER G N 1
ATOM 13462 C CA . SER G 1 51 ? 33.857 -39.678 -112.597 1.00 25.16 51 SER G CA 1
ATOM 13463 C C . SER G 1 51 ? 34.029 -39.411 -111.093 1.00 23.83 51 SER G C 1
ATOM 13464 O O . SER G 1 51 ? 33.151 -38.844 -110.428 1.00 23.42 51 SER G O 1
ATOM 13467 N N . CYS G 1 52 ? 35.151 -39.862 -110.557 1.00 23.31 52 CYS G N 1
ATOM 13468 C CA . CYS G 1 52 ? 35.482 -39.577 -109.179 1.00 22.29 52 CYS G CA 1
ATOM 13469 C C . CYS G 1 52 ? 36.995 -39.687 -108.996 1.00 22.54 52 CYS G C 1
ATOM 13470 O O . CYS G 1 52 ? 37.651 -40.406 -109.727 1.00 23.07 52 CYS G O 1
ATOM 13473 N N . ASP G 1 53 ? 37.514 -38.967 -108.005 1.00 22.30 53 ASP G N 1
ATOM 13474 C CA . ASP G 1 53 ? 38.928 -38.999 -107.646 1.00 22.62 53 ASP G CA 1
ATOM 13475 C C . ASP G 1 53 ? 39.212 -40.113 -106.627 1.00 21.31 53 ASP G C 1
ATOM 13476 O O . ASP G 1 53 ? 40.342 -40.593 -106.533 1.00 21.61 53 ASP G O 1
ATOM 13481 N N . ALA G 1 54 ? 38.189 -40.504 -105.860 1.00 20.06 54 ALA G N 1
ATOM 13482 C CA . ALA G 1 54 ? 38.333 -41.490 -104.800 1.00 18.91 54 ALA G CA 1
ATOM 13483 C C . ALA G 1 54 ? 37.004 -42.211 -104.570 1.00 17.99 54 ALA G C 1
ATOM 13484 O O . ALA G 1 54 ? 35.922 -41.691 -104.886 1.00 18.12 54 ALA G O 1
ATOM 13486 N N . ALA G 1 55 ? 37.093 -43.439 -104.068 1.00 17.25 55 ALA G N 1
ATOM 13487 C CA . ALA G 1 55 ? 35.896 -44.245 -103.778 1.00 16.55 55 ALA G CA 1
ATOM 13488 C C . ALA G 1 55 ? 36.014 -44.927 -102.435 1.00 15.66 55 ALA G C 1
ATOM 13489 O O . ALA G 1 55 ? 37.102 -45.309 -102.039 1.00 15.61 55 ALA G O 1
ATOM 13491 N N . VAL G 1 56 ? 34.876 -45.078 -101.771 1.00 15.14 56 VAL G N 1
ATOM 13492 C CA . VAL G 1 56 ? 34.776 -45.757 -100.504 1.00 14.45 56 VAL G CA 1
ATOM 13493 C C . VAL G 1 56 ? 33.580 -46.713 -100.542 1.00 14.32 56 VAL G C 1
ATOM 13494 O O . VAL G 1 56 ? 32.561 -46.361 -101.110 1.00 14.67 56 VAL G O 1
ATOM 13498 N N . ASN G 1 57 ? 33.692 -47.910 -99.954 1.00 14.02 57 ASN G N 1
ATOM 13499 C CA . ASN G 1 57 ? 32.521 -48.775 -99.759 1.00 14.06 57 ASN G CA 1
ATOM 13500 C C . ASN G 1 57 ? 32.184 -49.018 -98.274 1.00 13.67 57 ASN G C 1
ATOM 13501 O O . ASN G 1 57 ? 33.047 -49.426 -97.490 1.00 13.35 57 ASN G O 1
ATOM 13506 N N . LEU G 1 58 ? 30.931 -48.724 -97.920 1.00 13.86 58 LEU G N 1
ATOM 13507 C CA . LEU G 1 58 ? 30.388 -48.946 -96.589 1.00 13.79 58 LEU G CA 1
ATOM 13508 C C . LEU G 1 58 ? 29.167 -49.888 -96.632 1.00 14.36 58 LEU G C 1
ATOM 13509 O O . LEU G 1 58 ? 28.569 -50.193 -95.604 1.00 14.56 58 LEU G O 1
ATOM 13514 N N . ALA G 1 59 ? 28.813 -50.367 -97.816 1.00 14.80 59 ALA G N 1
ATOM 13515 C CA . ALA G 1 59 ? 27.581 -51.120 -97.987 1.00 15.61 59 ALA G CA 1
ATOM 13516 C C . ALA G 1 59 ? 27.595 -52.414 -97.210 1.00 15.78 59 ALA G C 1
ATOM 13517 O O . ALA G 1 59 ? 28.541 -53.153 -97.298 1.00 15.51 59 ALA G O 1
ATOM 13519 N N . GLY G 1 60 ? 26.504 -52.713 -96.530 1.00 16.45 60 GLY G N 1
ATOM 13520 C CA . GLY G 1 60 ? 26.351 -54.005 -95.865 1.00 16.95 60 GLY G CA 1
ATOM 13521 C C . GLY G 1 60 ? 25.022 -54.155 -95.128 1.00 17.97 60 GLY G C 1
ATOM 13522 O O . GLY G 1 60 ? 24.565 -53.231 -94.459 1.00 17.99 60 GLY G O 1
ATOM 13523 N N . GLU G 1 61 ? 24.391 -55.315 -95.270 1.00 19.03 61 GLU G N 1
ATOM 13524 C CA . GLU G 1 61 ? 23.245 -55.661 -94.434 1.00 20.25 61 GLU G CA 1
ATOM 13525 C C . GLU G 1 61 ? 23.681 -55.588 -92.982 1.00 19.87 61 GLU G C 1
ATOM 13526 O O . GLU G 1 61 ? 24.741 -56.091 -92.616 1.00 19.20 61 GLU G O 1
ATOM 13532 N N . ASN G 1 62 ? 22.870 -54.941 -92.157 1.00 20.46 62 ASN G N 1
ATOM 13533 C CA . ASN G 1 62 ? 23.216 -54.739 -90.770 1.00 20.27 62 ASN G CA 1
ATOM 13534 C C . ASN G 1 62 ? 23.300 -56.053 -89.984 1.00 21.02 62 ASN G C 1
ATOM 13535 O O . ASN G 1 62 ? 22.311 -56.773 -89.836 1.00 22.50 62 ASN G O 1
ATOM 13540 N N . ILE G 1 63 ? 24.468 -56.306 -89.404 1.00 20.17 63 ILE G N 1
ATOM 13541 C CA . ILE G 1 63 ? 24.744 -57.551 -88.703 1.00 20.83 63 ILE G CA 1
ATOM 13542 C C . ILE G 1 63 ? 24.086 -57.649 -87.313 1.00 22.01 63 ILE G C 1
ATOM 13543 O O . ILE G 1 63 ? 23.407 -58.642 -87.005 1.00 23.48 63 ILE G O 1
ATOM 13548 N N . LEU G 1 64 ? 24.236 -56.607 -86.493 1.00 21.59 64 LEU G N 1
ATOM 13549 C CA . LEU G 1 64 ? 23.722 -56.645 -85.106 1.00 22.80 64 LEU G CA 1
ATOM 13550 C C . LEU G 1 64 ? 22.198 -56.683 -85.002 1.00 24.55 64 LEU G C 1
ATOM 13551 O O . LEU G 1 64 ? 21.671 -57.152 -84.013 1.00 26.01 64 LEU G O 1
ATOM 13556 N N . ASN G 1 65 ? 21.506 -56.156 -86.005 1.00 24.56 65 ASN G N 1
ATOM 13557 C CA . ASN G 1 65 ? 20.035 -56.134 -86.059 1.00 26.37 65 ASN G CA 1
ATOM 13558 C C . ASN G 1 65 ? 19.290 -57.285 -85.313 1.00 28.44 65 ASN G C 1
ATOM 13559 O O . ASN G 1 65 ? 19.020 -58.356 -85.886 1.00 29.21 65 ASN G O 1
ATOM 13564 N N . PRO G 1 66 ? 18.921 -57.048 -84.048 1.00 29.56 66 PRO G N 1
ATOM 13565 C CA . PRO G 1 66 ? 18.220 -58.057 -83.232 1.00 31.76 66 PRO G CA 1
ATOM 13566 C C . PRO G 1 66 ? 16.881 -58.543 -83.766 1.00 33.81 66 PRO G C 1
ATOM 13567 O O . PRO G 1 66 ? 16.377 -59.574 -83.312 1.00 35.71 66 PRO G O 1
ATOM 13571 N N . LEU G 1 67 ? 16.296 -57.792 -84.691 1.00 33.65 67 LEU G N 1
ATOM 13572 C CA . LEU G 1 67 ? 15.017 -58.187 -85.273 1.00 35.71 67 LEU G CA 1
ATOM 13573 C C . LEU G 1 67 ? 15.144 -59.313 -86.318 1.00 35.73 67 LEU G C 1
ATOM 13574 O O . LEU G 1 67 ? 14.131 -59.829 -86.807 1.00 37.66 67 LEU G O 1
ATOM 13579 N N . ARG G 1 68 ? 16.367 -59.689 -86.672 1.00 33.81 68 ARG G N 1
ATOM 13580 C CA . ARG G 1 68 ? 16.550 -60.830 -87.570 1.00 34.04 68 ARG G CA 1
ATOM 13581 C C . ARG G 1 68 ? 17.274 -61.963 -86.870 1.00 34.25 68 ARG G C 1
ATOM 13582 O O . ARG G 1 68 ? 18.275 -61.747 -86.208 1.00 32.85 68 ARG G O 1
ATOM 13590 N N . ARG G 1 69 ? 16.742 -63.170 -87.031 1.00 36.19 69 ARG G N 1
ATOM 13591 C CA . ARG G 1 69 ? 17.329 -64.385 -86.438 1.00 36.82 69 ARG G CA 1
ATOM 13592 C C . ARG G 1 69 ? 18.551 -64.735 -87.268 1.00 34.96 69 ARG G C 1
ATOM 13593 O O . ARG G 1 69 ? 18.550 -64.558 -88.482 1.00 34.28 69 ARG G O 1
ATOM 13595 N N . TRP G 1 70 ? 19.580 -65.238 -86.618 1.00 34.34 70 TRP G N 1
ATOM 13596 C CA . TRP G 1 70 ? 20.779 -65.639 -87.325 1.00 32.87 70 TRP G CA 1
ATOM 13597 C C . TRP G 1 70 ? 20.612 -66.964 -88.051 1.00 34.39 70 TRP G C 1
ATOM 13598 O O . TRP G 1 70 ? 21.120 -67.997 -87.613 1.00 35.20 70 TRP G O 1
ATOM 13609 N N . ASN G 1 71 ? 19.894 -66.966 -89.166 1.00 34.98 71 ASN G N 1
ATOM 13610 C CA . ASN G 1 71 ? 19.775 -68.182 -89.968 1.00 36.48 71 ASN G CA 1
ATOM 13611 C C . ASN G 1 71 ? 20.687 -68.121 -91.185 1.00 34.91 71 ASN G C 1
ATOM 13612 O O . ASN G 1 71 ? 21.378 -67.133 -91.415 1.00 32.73 71 ASN G O 1
ATOM 13617 N N . GLU G 1 72 ? 20.641 -69.177 -91.985 1.00 36.27 72 GLU G N 1
ATOM 13618 C CA . GLU G 1 72 ? 21.465 -69.285 -93.176 1.00 35.27 72 GLU G CA 1
ATOM 13619 C C . GLU G 1 72 ? 21.127 -68.208 -94.215 1.00 34.17 72 GLU G C 1
ATOM 13620 O O . GLU G 1 72 ? 22.020 -67.681 -94.874 1.00 32.43 72 GLU G O 1
ATOM 13626 N N . THR G 1 73 ? 19.847 -67.869 -94.337 1.00 35.34 73 THR G N 1
ATOM 13627 C CA . THR G 1 73 ? 19.418 -66.837 -95.265 1.00 34.57 73 THR G CA 1
ATOM 13628 C C . THR G 1 73 ? 20.047 -65.485 -94.936 1.00 32.11 73 THR G C 1
ATOM 13629 O O . THR G 1 73 ? 20.522 -64.786 -95.840 1.00 30.74 73 THR G O 1
ATOM 13633 N N . PHE G 1 74 ? 20.024 -65.128 -93.647 1.00 31.77 74 PHE G N 1
ATOM 13634 C CA . PHE G 1 74 ? 20.521 -63.836 -93.153 1.00 29.76 74 PHE G CA 1
ATOM 13635 C C . PHE G 1 74 ? 22.037 -63.789 -93.226 1.00 27.91 74 PHE G C 1
ATOM 13636 O O . PHE G 1 74 ? 22.641 -62.765 -93.561 1.00 26.19 74 PHE G O 1
ATOM 13644 N N . GLN G 1 75 ? 22.632 -64.930 -92.923 1.00 28.49 75 GLN G N 1
ATOM 13645 C CA . GLN G 1 75 ? 24.051 -65.164 -93.149 1.00 27.27 75 GLN G CA 1
ATOM 13646 C C . GLN G 1 75 ? 24.454 -64.890 -94.600 1.00 26.56 75 GLN G C 1
ATOM 13647 O O . GLN G 1 75 ? 25.401 -64.174 -94.852 1.00 24.96 75 GLN G O 1
ATOM 13653 N N . LYS G 1 76 ? 23.720 -65.473 -95.543 1.00 27.97 76 LYS G N 1
ATOM 13654 C CA . LYS G 1 76 ? 23.978 -65.246 -96.948 1.00 27.62 76 LYS G CA 1
ATOM 13655 C C . LYS G 1 76 ? 23.877 -63.774 -97.312 1.00 26.18 76 LYS G C 1
ATOM 13656 O O . LYS G 1 76 ? 24.676 -63.294 -98.101 1.00 25.12 76 LYS G O 1
ATOM 13662 N N . GLU G 1 77 ? 22.884 -63.065 -96.779 1.00 26.35 77 GLU G N 1
ATOM 13663 C CA . GLU G 1 77 ? 22.747 -61.610 -97.042 1.00 25.14 77 GLU G CA 1
ATOM 13664 C C . GLU G 1 77 ? 23.896 -60.804 -96.413 1.00 23.24 77 GLU G C 1
ATOM 13665 O O . GLU G 1 77 ? 24.369 -59.840 -97.009 1.00 22.10 77 GLU G O 1
ATOM 13671 N N . VAL G 1 78 ? 24.340 -61.190 -95.223 1.00 23.06 78 VAL G N 1
ATOM 13672 C CA . VAL G 1 78 ? 25.403 -60.463 -94.564 1.00 21.50 78 VAL G CA 1
ATOM 13673 C C . VAL G 1 78 ? 26.656 -60.559 -95.428 1.00 20.65 78 VAL G C 1
ATOM 13674 O O . VAL G 1 78 ? 27.314 -59.546 -95.731 1.00 19.44 78 VAL G O 1
ATOM 13678 N N . LEU G 1 79 ? 26.944 -61.774 -95.874 1.00 21.52 79 LEU G N 1
ATOM 13679 C CA . LEU G 1 79 ? 28.089 -62.041 -96.743 1.00 21.14 79 LEU G CA 1
ATOM 13680 C C . LEU G 1 79 ? 27.924 -61.434 -98.151 1.00 21.00 79 LEU G C 1
ATOM 13681 O O . LEU G 1 79 ? 28.768 -60.671 -98.608 1.00 20.01 79 LEU G O 1
ATOM 13686 N N . GLY G 1 80 ? 26.825 -61.765 -98.816 1.00 22.18 80 GLY G N 1
ATOM 13687 C CA . GLY G 1 80 ? 26.593 -61.357 -100.195 1.00 22.41 80 GLY G CA 1
ATOM 13688 C C . GLY G 1 80 ? 26.539 -59.865 -100.390 1.00 21.27 80 GLY G C 1
ATOM 13689 O O . GLY G 1 80 ? 27.090 -59.347 -101.340 1.00 20.88 80 GLY G O 1
ATOM 13690 N N . SER G 1 81 ? 25.862 -59.185 -99.482 1.00 20.94 81 SER G N 1
ATOM 13691 C CA . SER G 1 81 ? 25.746 -57.747 -99.552 1.00 20.04 81 SER G CA 1
ATOM 13692 C C . SER G 1 81 ? 27.114 -57.045 -99.529 1.00 18.67 81 SER G C 1
ATOM 13693 O O . SER G 1 81 ? 27.315 -56.043 -100.224 1.00 18.21 81 SER G O 1
ATOM 13696 N N . ARG G 1 82 ? 28.053 -57.567 -98.753 1.00 18.21 82 ARG G N 1
ATOM 13697 C CA . ARG G 1 82 ? 29.383 -56.981 -98.685 1.00 17.17 82 ARG G CA 1
ATOM 13698 C C . ARG G 1 82 ? 30.279 -57.364 -99.880 1.00 17.40 82 ARG G C 1
ATOM 13699 O O . ARG G 1 82 ? 30.935 -56.511 -100.459 1.00 16.91 82 ARG G O 1
ATOM 13707 N N . LEU G 1 83 ? 30.322 -58.641 -100.235 1.00 18.33 83 LEU G N 1
ATOM 13708 C CA . LEU G 1 83 ? 31.168 -59.083 -101.342 1.00 18.82 83 LEU G CA 1
ATOM 13709 C C . LEU G 1 83 ? 30.697 -58.519 -102.685 1.00 19.23 83 LEU G C 1
ATOM 13710 O O . LEU G 1 83 ? 31.509 -58.075 -103.477 1.00 19.14 83 LEU G O 1
ATOM 13715 N N . GLU G 1 84 ? 29.393 -58.556 -102.946 1.00 19.87 84 GLU G N 1
ATOM 13716 C CA . GLU G 1 84 ? 28.877 -58.156 -104.267 1.00 20.55 84 GLU G CA 1
ATOM 13717 C C . GLU G 1 84 ? 29.076 -56.689 -104.491 1.00 19.68 84 GLU G C 1
ATOM 13718 O O . GLU G 1 84 ? 29.654 -56.317 -105.488 1.00 19.87 84 GLU G O 1
ATOM 13724 N N . THR G 1 85 ? 28.656 -55.857 -103.543 1.00 18.87 85 THR G N 1
ATOM 13725 C CA . THR G 1 85 ? 28.879 -54.412 -103.674 1.00 18.15 85 THR G CA 1
ATOM 13726 C C . THR G 1 85 ? 30.375 -54.088 -103.786 1.00 17.54 85 THR G C 1
ATOM 13727 O O . THR G 1 85 ? 30.785 -53.293 -104.646 1.00 17.63 85 THR G O 1
ATOM 13731 N N . THR G 1 86 ? 31.196 -54.695 -102.940 1.00 17.10 86 THR G N 1
ATOM 13732 C CA . THR G 1 86 ? 32.630 -54.412 -102.990 1.00 16.73 86 THR G CA 1
ATOM 13733 C C . THR G 1 86 ? 33.237 -54.841 -104.335 1.00 17.63 86 THR G C 1
ATOM 13734 O O . THR G 1 86 ? 34.029 -54.111 -104.933 1.00 17.69 86 THR G O 1
ATOM 13738 N N . GLN G 1 87 ? 32.853 -56.019 -104.812 1.00 18.53 87 GLN G N 1
ATOM 13739 C CA . GLN G 1 87 ? 33.402 -56.572 -106.053 1.00 19.63 87 GLN G CA 1
ATOM 13740 C C . GLN G 1 87 ? 32.996 -55.716 -107.243 1.00 20.11 87 GLN G C 1
ATOM 13741 O O . GLN G 1 87 ? 33.785 -55.478 -108.146 1.00 20.70 87 GLN G O 1
ATOM 13745 N N . LEU G 1 88 ? 31.774 -55.209 -107.188 1.00 19.97 88 LEU G N 1
ATOM 13746 C CA . LEU G 1 88 ? 31.210 -54.426 -108.264 1.00 20.56 88 LEU G CA 1
ATOM 13747 C C . LEU G 1 88 ? 31.977 -53.107 -108.399 1.00 20.05 88 LEU G C 1
ATOM 13748 O O . LEU G 1 88 ? 32.241 -52.655 -109.511 1.00 20.83 88 LEU G O 1
ATOM 13753 N N . LEU G 1 89 ? 32.299 -52.494 -107.259 1.00 18.91 89 LEU G N 1
ATOM 13754 C CA . LEU G 1 89 ? 33.098 -51.283 -107.222 1.00 18.52 89 LEU G CA 1
ATOM 13755 C C . LEU G 1 89 ? 34.541 -51.552 -107.677 1.00 18.97 89 LEU G C 1
ATOM 13756 O O . LEU G 1 89 ? 35.095 -50.806 -108.498 1.00 19.57 89 LEU G O 1
ATOM 13761 N N . ALA G 1 90 ? 35.135 -52.637 -107.179 1.00 18.90 90 ALA G N 1
ATOM 13762 C CA . ALA G 1 90 ? 36.501 -53.027 -107.569 1.00 19.56 90 ALA G CA 1
ATOM 13763 C C . ALA G 1 90 ? 36.635 -53.213 -109.088 1.00 20.98 90 ALA G C 1
ATOM 13764 O O . ALA G 1 90 ? 37.531 -52.643 -109.717 1.00 21.66 90 ALA G O 1
ATOM 13766 N N . LYS G 1 91 ? 35.735 -53.995 -109.678 1.00 21.61 91 LYS G N 1
ATOM 13767 C CA . LYS G 1 91 ? 35.766 -54.232 -111.122 1.00 23.12 91 LYS G CA 1
ATOM 13768 C C . LYS G 1 91 ? 35.533 -52.952 -111.899 1.00 23.43 91 LYS G C 1
ATOM 13769 O O . LYS G 1 91 ? 36.117 -52.747 -112.964 1.00 24.66 91 LYS G O 1
ATOM 13775 N N . ALA G 1 92 ? 34.671 -52.088 -111.374 1.00 22.49 92 ALA G N 1
ATOM 13776 C CA . ALA G 1 92 ? 34.365 -50.832 -112.050 1.00 22.87 92 ALA G CA 1
ATOM 13777 C C . ALA G 1 92 ? 35.605 -49.937 -112.078 1.00 22.97 92 ALA G C 1
ATOM 13778 O O . ALA G 1 92 ? 35.865 -49.268 -113.073 1.00 24.04 92 ALA G O 1
ATOM 13780 N N . ILE G 1 93 ? 36.348 -49.919 -110.971 1.00 22.00 93 ILE G N 1
ATOM 13781 C CA . ILE G 1 93 ? 37.579 -49.148 -110.870 1.00 22.22 93 ILE G CA 1
ATOM 13782 C C . ILE G 1 93 ? 38.603 -49.667 -111.869 1.00 23.73 93 ILE G C 1
ATOM 13783 O O . ILE G 1 93 ? 39.218 -48.899 -112.602 1.00 24.78 93 ILE G O 1
ATOM 13788 N N . THR G 1 94 ? 38.792 -50.977 -111.872 1.00 23.99 94 THR G N 1
ATOM 13789 C CA . THR G 1 94 ? 39.764 -51.602 -112.742 1.00 25.56 94 THR G CA 1
ATOM 13790 C C . THR G 1 94 ? 39.492 -51.277 -114.198 1.00 27.07 94 THR G C 1
ATOM 13791 O O . THR G 1 94 ? 40.434 -51.081 -114.951 1.00 28.52 94 THR G O 1
ATOM 13795 N N . LYS G 1 95 ? 38.231 -51.219 -114.602 1.00 26.94 95 LYS G N 1
ATOM 13796 C CA . LYS G 1 95 ? 37.927 -51.013 -116.010 1.00 28.54 95 LYS G CA 1
ATOM 13797 C C . LYS G 1 95 ? 37.570 -49.559 -116.363 1.00 28.64 95 LYS G C 1
ATOM 13798 O O . LYS G 1 95 ? 37.304 -49.257 -117.518 1.00 30.05 95 LYS G O 1
ATOM 13804 N N . ALA G 1 96 ? 37.608 -48.657 -115.391 1.00 27.34 96 ALA G N 1
ATOM 13805 C CA . ALA G 1 96 ? 37.409 -47.230 -115.677 1.00 27.62 96 ALA G CA 1
ATOM 13806 C C . ALA G 1 96 ? 38.570 -46.671 -116.493 1.00 29.26 96 ALA G C 1
ATOM 13807 O O . ALA G 1 96 ? 39.719 -46.962 -116.185 1.00 29.48 96 ALA G O 1
ATOM 13809 N N . PRO G 1 97 ? 38.272 -45.845 -117.511 1.00 30.57 97 PRO G N 1
ATOM 13810 C CA . PRO G 1 97 ? 39.312 -45.179 -118.289 1.00 32.35 97 PRO G CA 1
ATOM 13811 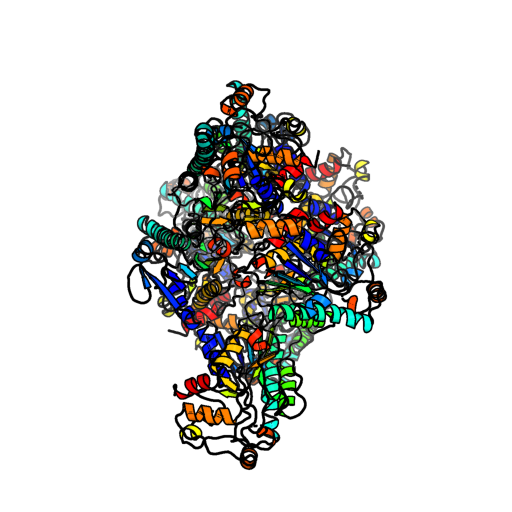C C . PRO G 1 97 ? 40.121 -44.145 -117.494 1.00 31.98 97 PRO G C 1
ATOM 13812 O O . PRO G 1 97 ? 41.333 -44.050 -117.680 1.00 33.13 97 PRO G O 1
ATOM 13816 N N . GLN G 1 98 ? 39.444 -43.366 -116.645 1.00 30.61 98 GLN G N 1
ATOM 13817 C CA . GLN G 1 98 ? 40.097 -42.393 -115.763 1.00 30.20 98 GLN G CA 1
ATOM 13818 C C . GLN G 1 98 ? 39.915 -42.858 -114.318 1.00 28.12 98 GLN G C 1
ATOM 13819 O O . GLN G 1 98 ? 39.059 -42.336 -113.608 1.00 26.96 98 GLN G O 1
ATOM 13825 N N . PRO G 1 99 ? 40.677 -43.868 -113.885 1.00 27.77 99 PRO G N 1
ATOM 13826 C CA . PRO G 1 99 ? 40.336 -44.502 -112.620 1.00 25.91 99 PRO G CA 1
ATOM 13827 C C . PRO G 1 99 ? 40.680 -43.598 -111.447 1.00 25.10 99 PRO G C 1
ATOM 13828 O O . PRO G 1 99 ? 41.545 -42.742 -111.579 1.00 26.13 99 PRO G O 1
ATOM 13832 N N . PRO G 1 100 ? 40.004 -43.781 -110.301 1.00 23.45 100 PRO G N 1
ATOM 13833 C CA . PRO G 1 100 ? 40.239 -42.960 -109.114 1.00 22.72 100 PRO G CA 1
ATOM 13834 C C . PRO G 1 100 ? 41.574 -43.229 -108.477 1.00 22.89 100 PRO G C 1
ATOM 13835 O O . PRO G 1 100 ? 42.082 -44.349 -108.540 1.00 22.96 100 PRO G O 1
ATOM 13839 N N . LYS G 1 101 ? 42.151 -42.197 -107.879 1.00 23.17 101 LYS G N 1
ATOM 13840 C CA . LYS G 1 101 ? 43.489 -42.301 -107.312 1.00 23.68 101 LYS G CA 1
ATOM 13841 C C . LYS G 1 101 ? 43.479 -43.044 -105.960 1.00 22.24 101 LYS G C 1
ATOM 13842 O O . LYS G 1 101 ? 44.513 -43.541 -105.545 1.00 22.61 101 LYS G O 1
ATOM 13845 N N . ALA G 1 102 ? 42.333 -43.117 -105.278 1.00 20.82 102 ALA G N 1
ATOM 13846 C CA . ALA G 1 102 ? 42.204 -43.846 -104.008 1.00 19.57 102 ALA G CA 1
ATOM 13847 C C . ALA G 1 102 ? 40.961 -44.739 -103.919 1.00 18.46 102 ALA G C 1
ATOM 13848 O O . ALA G 1 102 ? 39.912 -44.414 -104.471 1.00 18.35 102 ALA G O 1
ATOM 13850 N N . TRP G 1 103 ? 41.075 -45.827 -103.156 1.00 17.79 103 TRP G N 1
ATOM 13851 C CA . TRP G 1 103 ? 39.983 -46.816 -102.951 1.00 16.92 103 TRP G CA 1
ATOM 13852 C C . TRP G 1 103 ? 40.054 -47.364 -101.562 1.00 16.11 103 TRP G C 1
ATOM 13853 O O . TRP G 1 103 ? 41.023 -48.041 -101.193 1.00 16.34 103 TRP G O 1
ATOM 13864 N N . VAL G 1 104 ? 39.052 -47.064 -100.758 1.00 15.31 104 VAL G N 1
ATOM 13865 C CA . VAL G 1 104 ? 39.100 -47.356 -99.324 1.00 14.67 104 VAL G CA 1
ATOM 13866 C C . VAL G 1 104 ? 37.912 -48.230 -98.926 1.00 14.09 104 VAL G C 1
ATOM 13867 O O . VAL G 1 104 ? 36.762 -47.893 -99.226 1.00 13.95 104 VAL G O 1
ATOM 13871 N N . LEU G 1 105 ? 38.184 -49.316 -98.209 1.00 13.90 105 LEU G N 1
ATOM 13872 C CA . LEU G 1 105 ? 37.118 -50.224 -97.731 1.00 13.57 105 LEU G CA 1
ATOM 13873 C C . LEU G 1 105 ? 37.075 -50.199 -96.209 1.00 13.17 105 LEU G C 1
ATOM 13874 O O . LEU G 1 105 ? 38.141 -50.094 -95.559 1.00 13.23 105 LEU G O 1
ATOM 13879 N N . VAL G 1 106 ? 35.873 -50.314 -95.647 1.00 12.94 106 VAL G N 1
ATOM 13880 C CA . VAL G 1 106 ? 35.744 -50.491 -94.222 1.00 12.76 106 VAL G CA 1
ATOM 13881 C C . VAL G 1 106 ? 35.373 -51.946 -93.952 1.00 12.96 106 VAL G C 1
ATOM 13882 O O . VAL G 1 106 ? 34.422 -52.482 -94.528 1.00 13.17 106 VAL G O 1
ATOM 13886 N N . THR G 1 107 ? 36.166 -52.605 -93.112 1.00 13.06 107 THR G N 1
ATOM 13887 C CA . THR G 1 107 ? 35.813 -53.921 -92.606 1.00 13.41 107 THR G CA 1
ATOM 13888 C C . THR G 1 107 ? 35.904 -53.868 -91.076 1.00 13.43 107 THR G C 1
ATOM 13889 O O . THR G 1 107 ? 35.560 -52.841 -90.498 1.00 13.20 107 THR G O 1
ATOM 13893 N N . GLY G 1 108 ? 36.268 -54.970 -90.417 1.00 13.85 108 GLY G N 1
ATOM 13894 C CA . GLY G 1 108 ? 36.081 -55.062 -88.978 1.00 14.09 108 GLY G CA 1
ATOM 13895 C C . GLY G 1 108 ? 37.215 -55.726 -88.227 1.00 14.49 108 GLY G C 1
ATOM 13896 O O . GLY G 1 108 ? 37.990 -56.515 -88.784 1.00 14.79 108 GLY G O 1
ATOM 13897 N N . VAL G 1 109 ? 37.299 -55.425 -86.935 1.00 14.68 109 VAL G N 1
ATOM 13898 C CA . VAL G 1 109 ? 38.314 -56.031 -86.079 1.00 15.24 109 VAL G CA 1
ATOM 13899 C C . VAL G 1 109 ? 38.023 -57.512 -85.789 1.00 16.00 109 VAL G C 1
ATOM 13900 O O . VAL G 1 109 ? 38.858 -58.191 -85.235 1.00 16.61 109 VAL G O 1
ATOM 13904 N N . ALA G 1 110 ? 36.852 -58.003 -86.198 1.00 16.10 110 ALA G N 1
ATOM 13905 C CA . ALA G 1 110 ? 36.538 -59.429 -86.137 1.00 16.99 110 ALA G CA 1
ATOM 13906 C C . ALA G 1 110 ? 37.603 -60.301 -86.835 1.00 17.36 110 ALA G C 1
ATOM 13907 O O . ALA G 1 110 ? 37.669 -61.490 -86.584 1.00 18.30 110 ALA G O 1
ATOM 13909 N N . TYR G 1 111 ? 38.423 -59.697 -87.697 1.00 16.81 111 TYR G N 1
ATOM 13910 C CA . TYR G 1 111 ? 39.568 -60.365 -88.296 1.00 17.32 111 TYR G CA 1
ATOM 13911 C C . TYR G 1 111 ? 40.505 -60.989 -87.249 1.00 18.16 111 TYR G C 1
ATOM 13912 O O . TYR G 1 111 ? 41.062 -62.066 -87.478 1.00 19.08 111 TYR G O 1
ATOM 13921 N N . TYR G 1 112 ? 40.670 -60.311 -86.117 1.00 17.99 112 TYR G N 1
ATOM 13922 C CA . TYR G 1 112 ? 41.594 -60.738 -85.073 1.00 18.84 112 TYR G CA 1
ATOM 13923 C C . TYR G 1 112 ? 40.909 -61.657 -84.072 1.00 19.65 112 TYR G C 1
ATOM 13924 O O . TYR G 1 112 ? 39.814 -61.389 -83.592 1.00 19.42 112 TYR G O 1
ATOM 13933 N N . GLN G 1 113 ? 41.578 -62.753 -83.772 1.00 20.80 113 GLN G N 1
ATOM 13934 C CA . GLN G 1 113 ? 41.066 -63.798 -82.882 1.00 21.91 113 GLN G CA 1
ATOM 13935 C C . GLN G 1 113 ? 40.777 -63.244 -81.482 1.00 22.02 113 GLN G C 1
ATOM 13936 O O . GLN G 1 113 ? 41.669 -62.735 -80.829 1.00 22.13 113 GLN G O 1
ATOM 13942 N N . PRO G 1 114 ? 39.517 -63.307 -81.041 1.00 22.12 114 PRO G N 1
ATOM 13943 C CA . PRO G 1 114 ? 39.221 -62.828 -79.710 1.00 22.47 114 PRO G CA 1
ATOM 13944 C C . PRO G 1 114 ? 40.010 -63.611 -78.685 1.00 23.85 114 PRO G C 1
ATOM 13945 O O . PRO G 1 114 ? 40.202 -64.817 -78.847 1.00 24.85 114 PRO G O 1
ATOM 13949 N N . SER G 1 115 ? 40.465 -62.907 -77.653 1.00 24.02 115 SER G N 1
ATOM 13950 C CA . SER G 1 115 ? 41.431 -63.424 -76.704 1.00 25.30 115 SER G CA 1
ATOM 13951 C C . SER G 1 115 ? 41.512 -62.478 -75.514 1.00 25.49 115 SER G C 1
ATOM 13952 O O . SER G 1 115 ? 41.361 -61.269 -75.650 1.00 24.46 115 SER G O 1
ATOM 13955 N N . LEU G 1 116 ? 41.739 -63.042 -74.340 1.00 26.98 116 LEU G N 1
ATOM 13956 C CA . LEU G 1 116 ? 41.905 -62.239 -73.125 1.00 27.50 116 LEU G CA 1
ATOM 13957 C C . LEU G 1 116 ? 43.381 -61.850 -72.908 1.00 27.79 116 LEU G C 1
ATOM 13958 O O . LEU G 1 116 ? 43.674 -60.970 -72.096 1.00 28.06 116 LEU G O 1
ATOM 13963 N N . THR G 1 117 ? 44.287 -62.500 -73.652 1.00 27.89 117 THR G N 1
ATOM 13964 C CA . THR G 1 117 ? 45.731 -62.313 -73.500 1.00 28.52 117 THR G CA 1
ATOM 13965 C C . THR G 1 117 ? 46.435 -61.666 -74.717 1.00 27.40 117 THR G C 1
ATOM 13966 O O . THR G 1 117 ? 47.417 -60.961 -74.553 1.00 27.67 117 THR G O 1
ATOM 13970 N N . ALA G 1 118 ? 45.913 -61.869 -75.924 1.00 26.31 118 ALA G N 1
ATOM 13971 C CA . ALA G 1 118 ? 46.581 -61.398 -77.130 1.00 25.51 118 ALA G CA 1
ATOM 13972 C C . ALA G 1 118 ? 46.542 -59.908 -77.284 1.00 24.44 118 ALA G C 1
ATOM 13973 O O . ALA G 1 118 ? 45.700 -59.230 -76.710 1.00 23.97 118 ALA G O 1
ATOM 13975 N N . GLU G 1 119 ? 47.441 -59.424 -78.137 1.00 24.20 119 GLU G N 1
ATOM 13976 C CA . GLU G 1 119 ? 47.474 -58.037 -78.585 1.00 23.25 119 GLU G CA 1
ATOM 13977 C C . GLU G 1 119 ? 47.720 -58.018 -80.107 1.00 22.57 119 GLU G C 1
ATOM 13978 O O . GLU G 1 119 ? 48.624 -58.662 -80.595 1.00 23.35 119 GLU G O 1
ATOM 13984 N N . TYR G 1 120 ? 46.913 -57.265 -80.845 1.00 21.28 120 TYR G N 1
ATOM 13985 C CA . TYR G 1 120 ? 46.949 -57.267 -82.301 1.00 20.65 120 TYR G CA 1
ATOM 13986 C C . TYR G 1 120 ? 47.227 -55.895 -82.864 1.00 20.11 120 TYR G C 1
ATOM 13987 O O . TYR G 1 120 ? 46.798 -54.885 -82.298 1.00 19.71 120 TYR G O 1
ATOM 13996 N N . ASP G 1 121 ? 47.957 -55.852 -83.972 1.00 20.29 121 ASP G N 1
ATOM 13997 C CA . ASP G 1 121 ? 48.018 -54.647 -84.798 1.00 19.74 121 ASP G CA 1
ATOM 13998 C C . ASP G 1 121 ? 47.724 -54.992 -86.234 1.00 19.26 121 ASP G C 1
ATOM 13999 O O . ASP G 1 121 ? 47.317 -56.111 -86.523 1.00 19.24 121 ASP G O 1
ATOM 14004 N N . GLU G 1 122 ? 47.943 -54.047 -87.135 1.00 19.05 122 GLU G N 1
ATOM 14005 C CA . GLU G 1 122 ? 47.534 -54.215 -88.535 1.00 18.58 122 GLU G CA 1
ATOM 14006 C C . GLU G 1 122 ? 48.282 -55.336 -89.259 1.00 19.53 122 GLU G C 1
ATOM 14007 O O . GLU G 1 122 ? 47.851 -55.800 -90.291 1.00 19.30 122 GLU G O 1
ATOM 14013 N N . ASP G 1 123 ? 49.424 -55.727 -88.722 1.00 20.76 123 ASP G N 1
ATOM 14014 C CA . ASP G 1 123 ? 50.231 -56.751 -89.349 1.00 21.95 123 ASP G CA 1
ATOM 14015 C C . ASP G 1 123 ? 49.917 -58.122 -88.753 1.00 22.22 123 ASP G C 1
ATOM 14016 O O . ASP G 1 123 ? 50.502 -59.113 -89.175 1.00 23.34 123 ASP G O 1
ATOM 14021 N N . SER G 1 124 ? 48.994 -58.189 -87.792 1.00 21.41 124 SER G N 1
ATOM 14022 C CA . SER G 1 124 ? 48.715 -59.452 -87.112 1.00 21.89 124 SER G CA 1
ATOM 14023 C C . SER G 1 124 ? 47.901 -60.388 -87.980 1.00 21.67 124 SER G C 1
ATOM 14024 O O . SER G 1 124 ? 47.073 -59.952 -88.767 1.00 20.67 124 SER G O 1
ATOM 14027 N N . PRO G 1 125 ? 48.113 -61.692 -87.821 1.00 22.74 125 PRO G N 1
ATOM 14028 C CA . PRO G 1 125 ? 47.364 -62.670 -88.620 1.00 22.81 125 PRO G CA 1
ATOM 14029 C C . PRO G 1 125 ? 45.973 -62.913 -88.072 1.00 22.03 125 PRO G C 1
ATOM 14030 O O . PRO G 1 125 ? 45.708 -62.612 -86.920 1.00 21.76 125 PRO G O 1
ATOM 14034 N N . GLY G 1 126 ? 45.111 -63.457 -88.913 1.00 21.87 126 GLY G N 1
ATOM 14035 C CA . GLY G 1 126 ? 43.733 -63.718 -88.561 1.00 21.36 126 GLY G CA 1
ATOM 14036 C C . GLY G 1 126 ? 42.905 -64.105 -89.778 1.00 21.25 126 GLY G C 1
ATOM 14037 O O . GLY G 1 126 ? 43.434 -64.599 -90.776 1.00 21.96 126 GLY G O 1
ATOM 14038 N N . GLY G 1 127 ? 41.606 -63.857 -89.697 1.00 20.51 127 GLY G N 1
ATOM 14039 C CA . GLY G 1 127 ? 40.720 -63.996 -90.841 1.00 20.34 127 GLY G CA 1
ATOM 14040 C C . GLY G 1 127 ? 40.281 -65.405 -91.203 1.00 21.59 127 GLY G C 1
ATOM 14041 O O . GLY G 1 127 ? 39.741 -65.600 -92.283 1.00 21.72 127 GLY G O 1
ATOM 14042 N N . ASP G 1 128 ? 40.434 -66.364 -90.281 1.00 22.63 128 ASP G N 1
ATOM 14043 C CA . ASP G 1 128 ? 40.301 -67.785 -90.640 1.00 24.18 128 ASP G CA 1
ATOM 14044 C C . ASP G 1 128 ? 39.788 -68.748 -89.552 1.00 25.26 128 ASP G C 1
ATOM 14045 O O . ASP G 1 128 ? 40.086 -69.926 -89.605 1.00 26.80 128 ASP G O 1
ATOM 14050 N N . PHE G 1 129 ? 39.040 -68.261 -88.572 1.00 24.66 129 PHE G N 1
ATOM 14051 C CA . PHE G 1 129 ? 38.695 -69.073 -87.378 1.00 25.81 129 PHE G CA 1
ATOM 14052 C C . PHE G 1 129 ? 37.220 -69.042 -86.993 1.00 25.85 129 PHE G C 1
ATOM 14053 O O . PHE G 1 129 ? 36.807 -69.745 -86.087 1.00 27.01 129 PHE G O 1
ATOM 14061 N N . ASP G 1 130 ? 36.434 -68.201 -87.655 1.00 24.74 130 ASP G N 1
ATOM 14062 C CA . ASP G 1 130 ? 34.993 -68.130 -87.423 1.00 24.94 130 ASP G CA 1
ATOM 14063 C C . ASP G 1 130 ? 34.343 -67.404 -88.579 1.00 23.99 130 ASP G C 1
ATOM 14064 O O . ASP G 1 130 ? 35.007 -66.977 -89.514 1.00 23.21 130 ASP G O 1
ATOM 14069 N N . PHE G 1 131 ? 33.036 -67.274 -88.527 1.00 24.24 131 PHE G N 1
ATOM 14070 C CA . PHE G 1 131 ? 32.291 -66.708 -89.637 1.00 23.68 131 PHE G CA 1
ATOM 14071 C C . PHE G 1 131 ? 32.721 -65.267 -89.960 1.00 21.89 131 PHE G C 1
ATOM 14072 O O . PHE G 1 131 ? 32.904 -64.904 -91.132 1.00 21.34 131 PHE G O 1
ATOM 14080 N N . PHE G 1 132 ? 32.856 -64.444 -88.931 1.00 21.16 132 PHE G N 1
ATOM 14081 C CA . PHE G 1 132 ? 33.134 -63.026 -89.144 1.00 19.68 132 PHE G CA 1
ATOM 14082 C C . PHE G 1 132 ? 34.574 -62.751 -89.568 1.00 19.01 132 PHE G C 1
ATOM 14083 O O . PHE G 1 132 ? 34.835 -61.813 -90.321 1.00 18.07 132 PHE G O 1
ATOM 14091 N N . SER G 1 133 ? 35.502 -63.575 -89.096 1.00 19.66 133 SER G N 1
ATOM 14092 C CA . SER G 1 133 ? 36.886 -63.461 -89.529 1.00 19.40 133 SER G CA 1
ATOM 14093 C C . SER G 1 133 ? 36.995 -63.874 -90.997 1.00 19.68 133 SER G C 1
ATOM 14094 O O . SER G 1 133 ? 37.617 -63.173 -91.789 1.00 19.05 133 SER G O 1
ATOM 14097 N N . ASN G 1 134 ? 36.364 -64.990 -91.358 1.00 20.78 134 ASN G N 1
ATOM 14098 C CA . ASN G 1 134 ? 36.290 -65.406 -92.757 1.00 21.25 134 ASN G CA 1
ATOM 14099 C C . ASN G 1 134 ? 35.609 -64.341 -93.606 1.00 20.28 134 ASN G C 1
ATOM 14100 O O . ASN G 1 134 ? 36.006 -64.105 -94.741 1.00 20.17 134 ASN G O 1
ATOM 14105 N N . LEU G 1 135 ? 34.569 -63.719 -93.067 1.00 19.76 135 LEU G N 1
ATOM 14106 C CA . LEU G 1 135 ? 33.905 -62.650 -93.783 1.00 18.94 135 LEU G CA 1
ATOM 14107 C C . LEU G 1 135 ? 34.930 -61.558 -94.158 1.00 17.89 135 LEU G C 1
ATOM 14108 O O . LEU G 1 135 ? 35.083 -61.220 -95.316 1.00 17.77 135 LEU G O 1
ATOM 14113 N N . VAL G 1 136 ? 35.659 -61.056 -93.175 1.00 17.34 136 VAL G N 1
ATOM 14114 C CA . VAL G 1 136 ? 36.597 -59.992 -93.430 1.00 16.56 136 VAL G CA 1
ATOM 14115 C C . VAL G 1 136 ? 37.603 -60.420 -94.500 1.00 17.07 136 VAL G C 1
ATOM 14116 O O . VAL G 1 136 ? 37.919 -59.627 -95.387 1.00 16.71 136 VAL G O 1
ATOM 14120 N N . THR G 1 137 ? 38.105 -61.657 -94.442 1.00 18.07 137 THR G N 1
ATOM 14121 C CA . THR G 1 137 ? 39.067 -62.108 -95.463 1.00 18.81 137 THR G CA 1
ATOM 14122 C C . THR G 1 137 ? 38.476 -61.987 -96.884 1.00 18.97 137 THR G C 1
ATOM 14123 O O . THR G 1 137 ? 39.097 -61.392 -97.772 1.00 18.92 137 THR G O 1
ATOM 14127 N N . LYS G 1 138 ? 37.287 -62.544 -97.072 1.00 19.32 138 LYS G N 1
ATOM 14128 C CA . LYS G 1 138 ? 36.653 -62.585 -98.382 1.00 19.74 138 LYS G CA 1
ATOM 14129 C C . LYS G 1 138 ? 36.310 -61.183 -98.847 1.00 18.72 138 LYS G C 1
ATOM 14130 O O . LYS G 1 138 ? 36.422 -60.844 -100.026 1.00 18.95 138 LYS G O 1
ATOM 14136 N N . TRP G 1 139 ? 35.896 -60.375 -97.883 1.00 17.74 139 TRP G N 1
ATOM 14137 C CA . TRP G 1 139 ? 35.502 -58.987 -98.099 1.00 16.83 139 TRP G CA 1
ATOM 14138 C C . TRP G 1 139 ? 36.656 -58.178 -98.602 1.00 16.55 139 TRP G C 1
ATOM 14139 O O . TRP G 1 139 ? 36.551 -57.470 -99.590 1.00 16.51 139 TRP G O 1
ATOM 14150 N N . GLU G 1 140 ? 37.787 -58.303 -97.924 1.00 16.54 140 GLU G N 1
ATOM 14151 C CA . GLU G 1 140 ? 39.005 -57.620 -98.348 1.00 16.58 140 GLU G CA 1
ATOM 14152 C C . GLU G 1 140 ? 39.500 -58.166 -99.684 1.00 17.60 140 GLU G C 1
ATOM 14153 O O . GLU G 1 140 ? 39.926 -57.403 -100.541 1.00 17.73 140 GLU G O 1
ATOM 14159 N N . ALA G 1 141 ? 39.408 -59.483 -99.881 1.00 18.49 141 ALA G N 1
ATOM 14160 C CA . ALA G 1 141 ? 39.812 -60.083 -101.159 1.00 19.68 141 ALA G CA 1
ATOM 14161 C C . ALA G 1 141 ? 39.003 -59.484 -102.308 1.00 19.65 141 ALA G C 1
ATOM 14162 O O . ALA G 1 141 ? 39.523 -59.269 -103.388 1.00 20.36 141 ALA G O 1
ATOM 14164 N N . ALA G 1 142 ? 37.727 -59.229 -102.064 1.00 19.00 142 ALA G N 1
ATOM 14165 C CA . ALA G 1 142 ? 36.835 -58.696 -103.082 1.00 19.08 142 ALA G CA 1
ATOM 14166 C C . ALA G 1 142 ? 37.247 -57.298 -103.484 1.00 18.56 142 ALA G C 1
ATOM 14167 O O . ALA G 1 142 ? 37.040 -56.884 -104.611 1.00 19.04 142 ALA G O 1
ATOM 14169 N N . ALA G 1 143 ? 37.807 -56.556 -102.539 1.00 17.72 143 ALA G N 1
ATOM 14170 C CA . ALA G 1 143 ? 38.238 -55.175 -102.775 1.00 17.34 143 ALA G CA 1
ATOM 14171 C C . ALA G 1 143 ? 39.613 -55.061 -103.456 1.00 18.19 143 ALA G C 1
ATOM 14172 O O . ALA G 1 143 ? 39.954 -54.018 -103.966 1.00 18.29 143 ALA G O 1
ATOM 14174 N N . ARG G 1 144 ? 40.383 -56.131 -103.473 1.00 18.99 144 ARG G N 1
ATOM 14175 C CA . ARG G 1 144 ? 41.777 -56.055 -103.897 1.00 19.96 144 ARG G CA 1
ATOM 14176 C C . ARG G 1 144 ? 41.880 -55.883 -105.407 1.00 21.07 144 ARG G C 1
ATOM 14177 O O . ARG G 1 144 ? 41.415 -56.710 -106.173 1.00 21.81 144 ARG G O 1
ATOM 14185 N N . LEU G 1 145 ? 42.447 -54.757 -105.813 1.00 21.29 145 LEU G N 1
ATOM 14186 C CA . LEU G 1 145 ? 42.648 -54.446 -107.221 1.00 22.50 145 LEU G CA 1
ATOM 14187 C C . LEU G 1 145 ? 44.001 -54.977 -107.623 1.00 24.06 145 LEU G C 1
ATOM 14188 O O . LEU G 1 145 ? 44.969 -54.851 -106.861 1.00 24.11 145 LEU G O 1
ATOM 14193 N N . PRO G 1 146 ? 44.095 -55.569 -108.820 1.00 25.52 146 PRO G N 1
ATOM 14194 C CA . PRO G 1 146 ? 45.433 -55.797 -109.377 1.00 27.33 146 PRO G CA 1
ATOM 14195 C C . PRO G 1 146 ? 45.906 -54.468 -109.947 1.00 27.87 146 PRO G C 1
ATOM 14196 O O . PRO G 1 146 ? 45.088 -53.564 -110.226 1.00 27.12 146 PRO G O 1
ATOM 14200 N N . GLY G 1 147 ? 47.199 -54.309 -110.113 1.00 29.31 147 GLY G N 1
ATOM 14201 C CA . GLY G 1 147 ? 47.694 -53.063 -110.686 1.00 30.14 147 GLY G CA 1
ATOM 14202 C C . GLY G 1 147 ? 47.843 -52.016 -109.613 1.00 28.91 147 GLY G C 1
ATOM 14203 O O . GLY G 1 147 ? 47.228 -52.107 -108.552 1.00 27.16 147 GLY G O 1
ATOM 14204 N N . ASP G 1 148 ? 48.695 -51.036 -109.903 1.00 30.09 148 ASP G N 1
ATOM 14205 C CA . ASP G 1 148 ? 49.169 -50.080 -108.904 1.00 29.54 148 ASP G CA 1
ATOM 14206 C C . ASP G 1 148 ? 48.649 -48.647 -109.189 1.00 29.21 148 ASP G C 1
ATOM 14207 O O . ASP G 1 148 ? 49.024 -47.709 -108.479 1.00 29.02 148 ASP G O 1
ATOM 14210 N N . SER G 1 149 ? 47.785 -48.480 -110.195 1.00 29.27 149 SER G N 1
ATOM 14211 C CA . SER G 1 149 ? 47.214 -47.159 -110.506 1.00 29.08 149 SER G CA 1
ATOM 14212 C C . SER G 1 149 ? 46.402 -46.511 -109.399 1.00 27.13 149 SER G C 1
ATOM 14213 O O . SER G 1 149 ? 46.265 -45.302 -109.391 1.00 27.23 149 SER G O 1
ATOM 14216 N N . THR G 1 150 ? 45.798 -47.318 -108.535 1.00 25.53 150 THR G N 1
ATOM 14217 C CA . THR G 1 150 ? 44.912 -46.813 -107.493 1.00 23.78 150 THR G CA 1
ATOM 14218 C C . THR G 1 150 ? 45.392 -47.215 -106.116 1.00 22.97 150 THR G C 1
ATOM 14219 O O . THR G 1 150 ? 45.566 -48.385 -105.828 1.00 22.78 150 THR G O 1
ATOM 14223 N N . ARG G 1 151 ? 45.607 -46.208 -105.282 1.00 22.66 151 ARG G N 1
ATOM 14224 C CA . ARG G 1 151 ? 46.001 -46.366 -103.895 1.00 21.95 151 ARG G CA 1
ATOM 14225 C C . ARG G 1 151 ? 44.907 -47.127 -103.130 1.00 20.30 151 ARG G C 1
ATOM 14226 O O . ARG G 1 151 ? 43.726 -46.823 -103.262 1.00 19.47 151 ARG G O 1
ATOM 14234 N N . GLN G 1 152 ? 45.294 -48.128 -102.356 1.00 20.02 152 GLN G N 1
ATOM 14235 C CA . GLN G 1 152 ? 44.329 -49.016 -101.686 1.00 18.76 152 GLN G CA 1
ATOM 14236 C C . GLN G 1 152 ? 44.474 -48.953 -100.171 1.00 18.04 152 GLN G C 1
ATOM 14237 O O . GLN G 1 152 ? 45.573 -49.056 -99.633 1.00 18.67 152 GLN G O 1
ATOM 14243 N N . VAL G 1 153 ? 43.355 -48.773 -99.489 1.00 16.90 153 VAL G N 1
ATOM 14244 C CA . VAL G 1 153 ? 43.344 -48.691 -98.031 1.00 16.28 153 VAL G CA 1
ATOM 14245 C C . VAL G 1 153 ? 42.194 -49.566 -97.502 1.00 15.36 153 VAL G C 1
ATOM 14246 O O . VAL G 1 153 ? 41.102 -49.576 -98.064 1.00 14.98 153 VAL G O 1
ATOM 14250 N N . VAL G 1 154 ? 42.441 -50.324 -96.443 1.00 15.20 154 VAL G N 1
ATOM 14251 C CA . VAL G 1 154 ? 41.369 -51.072 -95.767 1.00 14.52 154 VAL G CA 1
ATOM 14252 C C . VAL G 1 154 ? 41.376 -50.655 -94.304 1.00 14.19 154 VAL G C 1
ATOM 14253 O O . VAL G 1 154 ? 42.413 -50.763 -93.648 1.00 14.62 154 VAL G O 1
ATOM 14257 N N . VAL G 1 155 ? 40.255 -50.135 -93.811 1.00 13.61 155 VAL G N 1
ATOM 14258 C CA . VAL G 1 155 ? 40.137 -49.746 -92.396 1.00 13.44 155 VAL G CA 1
ATOM 14259 C C . VAL G 1 155 ? 39.305 -50.757 -91.664 1.00 13.22 155 VAL G C 1
ATOM 14260 O O . VAL G 1 155 ? 38.117 -50.878 -91.889 1.00 12.96 155 VAL G O 1
ATOM 14264 N N . ARG G 1 156 ? 39.958 -51.508 -90.790 1.00 13.52 156 ARG G N 1
ATOM 14265 C CA . ARG G 1 156 ? 39.275 -52.489 -89.931 1.00 13.55 156 ARG G CA 1
ATOM 14266 C C . ARG G 1 156 ? 38.747 -51.769 -88.699 1.00 13.47 156 ARG G C 1
ATOM 14267 O O . ARG G 1 156 ? 39.533 -51.332 -87.866 1.00 13.74 156 ARG G O 1
ATOM 14275 N N . SER G 1 157 ? 37.428 -51.631 -88.601 1.00 13.28 157 SER G N 1
ATOM 14276 C CA . SER G 1 157 ? 36.825 -50.782 -87.588 1.00 13.36 157 SER G CA 1
ATOM 14277 C C . SER G 1 157 ? 36.397 -51.549 -86.354 1.00 13.81 157 SER G C 1
ATOM 14278 O O . SER G 1 157 ? 35.948 -52.678 -86.420 1.00 14.01 157 SER G O 1
ATOM 14281 N N . GLY G 1 158 ? 36.536 -50.902 -85.213 1.00 14.13 158 GLY G N 1
ATOM 14282 C CA . GLY G 1 158 ? 35.908 -51.371 -83.970 1.00 14.74 158 GLY G CA 1
ATOM 14283 C C . GLY G 1 158 ? 34.461 -50.894 -83.917 1.00 14.90 158 GLY G C 1
ATOM 14284 O O . GLY G 1 158 ? 33.939 -50.454 -84.924 1.00 14.50 158 GLY G O 1
ATOM 14285 N N . VAL G 1 159 ? 33.841 -50.958 -82.732 1.00 15.65 159 VAL G N 1
ATOM 14286 C CA . VAL G 1 159 ? 32.475 -50.489 -82.550 1.00 16.11 159 VAL G CA 1
ATOM 14287 C C . VAL G 1 159 ? 32.473 -48.978 -82.674 1.00 15.97 159 VAL G C 1
ATOM 14288 O O . VAL G 1 159 ? 33.211 -48.293 -81.962 1.00 16.18 159 VAL G O 1
ATOM 14292 N N . VAL G 1 160 ? 31.626 -48.471 -83.559 1.00 15.80 160 VAL G N 1
ATOM 14293 C CA . VAL G 1 160 ? 31.583 -47.060 -83.850 1.00 15.76 160 VAL G CA 1
ATOM 14294 C C . VAL G 1 160 ? 30.538 -46.426 -82.954 1.00 16.79 160 VAL G C 1
ATOM 14295 O O . VAL G 1 160 ? 29.365 -46.734 -83.064 1.00 17.29 160 VAL G O 1
ATOM 14299 N N . LEU G 1 161 ? 30.983 -45.571 -82.038 1.00 17.30 161 LEU G N 1
ATOM 14300 C CA . LEU G 1 161 ? 30.094 -44.987 -81.058 1.00 18.52 161 LEU G CA 1
ATOM 14301 C C . LEU G 1 161 ? 29.739 -43.581 -81.487 1.00 18.81 161 LEU G C 1
ATOM 14302 O O . LEU G 1 161 ? 30.613 -42.767 -81.746 1.00 18.50 161 LEU G O 1
ATOM 14307 N N . GLY G 1 162 ? 28.450 -43.284 -81.570 1.00 19.60 162 GLY G N 1
ATOM 14308 C CA . GLY G 1 162 ? 28.025 -41.963 -81.948 1.00 20.11 162 GLY G CA 1
ATOM 14309 C C . GLY G 1 162 ? 26.548 -41.724 -81.745 1.00 21.40 162 GLY G C 1
ATOM 14310 O O . GLY G 1 162 ? 25.756 -42.653 -81.590 1.00 21.77 162 GLY G O 1
ATOM 14311 N N . ARG G 1 163 ? 26.174 -40.445 -81.752 1.00 22.28 163 ARG G N 1
ATOM 14312 C CA . ARG G 1 163 ? 24.783 -40.052 -81.710 1.00 23.67 163 ARG G CA 1
ATOM 14313 C C . ARG G 1 163 ? 24.140 -40.470 -83.045 1.00 23.10 163 ARG G C 1
ATOM 14314 O O . ARG G 1 163 ? 24.794 -40.526 -84.096 1.00 21.82 163 ARG G O 1
ATOM 14316 N N . GLY G 1 164 ? 22.868 -40.842 -82.979 1.00 24.21 164 GLY G N 1
ATOM 14317 C CA . GLY G 1 164 ? 22.060 -41.002 -84.181 1.00 24.20 164 GLY G CA 1
ATOM 14318 C C . GLY G 1 164 ? 22.320 -42.260 -84.985 1.00 22.93 164 GLY G C 1
ATOM 14319 O O . GLY G 1 164 ? 22.221 -42.242 -86.214 1.00 22.37 164 GLY G O 1
ATOM 14320 N N . GLY G 1 165 ? 22.658 -43.348 -84.307 1.00 22.63 165 GLY G N 1
ATOM 14321 C CA . GLY G 1 165 ? 22.727 -44.642 -84.968 1.00 21.85 165 GLY G CA 1
ATOM 14322 C C . GLY G 1 165 ? 23.748 -45.577 -84.379 1.00 20.99 165 GLY G C 1
ATOM 14323 O O . GLY G 1 165 ? 24.272 -45.351 -83.287 1.00 21.20 165 GLY G O 1
ATOM 14324 N N . GLY G 1 166 ? 23.991 -46.656 -85.113 1.00 20.21 166 GLY G N 1
ATOM 14325 C CA . GLY G 1 166 ? 24.909 -47.700 -84.693 1.00 19.53 166 GLY G CA 1
ATOM 14326 C C . GLY G 1 166 ? 24.507 -48.388 -83.407 1.00 20.65 166 GLY G C 1
ATOM 14327 O O . GLY G 1 166 ? 23.319 -48.484 -83.075 1.00 22.05 166 GLY G O 1
ATOM 14328 N N . ALA G 1 167 ? 25.502 -48.847 -82.658 1.00 20.24 167 ALA G N 1
ATOM 14329 C CA . ALA G 1 167 ? 25.237 -49.518 -81.400 1.00 21.38 167 ALA G CA 1
ATOM 14330 C C . ALA G 1 167 ? 24.533 -48.638 -80.400 1.00 22.76 167 ALA G C 1
ATOM 14331 O O . ALA G 1 167 ? 23.715 -49.116 -79.638 1.00 24.22 167 ALA G O 1
ATOM 14341 N N . GLY G 1 169 ? 22.363 -46.469 -80.842 1.00 15.58 169 GLY G N 1
ATOM 14342 C CA . GLY G 1 169 ? 20.930 -46.557 -81.130 1.00 16.60 169 GLY G CA 1
ATOM 14343 C C . GLY G 1 169 ? 20.221 -47.564 -80.236 1.00 16.80 169 GLY G C 1
ATOM 14344 O O . GLY G 1 169 ? 19.149 -47.294 -79.755 1.00 17.48 169 GLY G O 1
ATOM 14345 N N . HIS G 1 170 ? 20.841 -48.716 -79.995 1.00 16.35 170 HIS G N 1
ATOM 14346 C CA . HIS G 1 170 ? 20.272 -49.752 -79.131 1.00 16.66 170 HIS G CA 1
ATOM 14347 C C . HIS G 1 170 ? 20.511 -49.577 -77.643 1.00 16.23 170 HIS G C 1
ATOM 14348 O O . HIS G 1 170 ? 19.712 -50.071 -76.824 1.00 16.73 170 HIS G O 1
ATOM 14363 N N . LEU G 1 172 ? 21.330 -46.621 -75.836 1.00 15.55 172 LEU G N 1
ATOM 14364 C CA . LEU G 1 172 ? 21.285 -45.322 -75.202 1.00 15.75 172 LEU G CA 1
ATOM 14365 C C . LEU G 1 172 ? 20.093 -45.187 -74.262 1.00 16.51 172 LEU G C 1
ATOM 14366 O O . LEU G 1 172 ? 20.238 -44.693 -73.139 1.00 16.64 172 LEU G O 1
ATOM 14371 N N . LEU G 1 173 ? 18.920 -45.618 -74.703 1.00 17.16 173 LEU G N 1
ATOM 14372 C CA . LEU G 1 173 ? 17.737 -45.469 -73.867 1.00 18.03 173 LEU G CA 1
ATOM 14373 C C . LEU G 1 173 ? 17.808 -46.362 -72.617 1.00 17.94 173 LEU G C 1
ATOM 14374 O O . LEU G 1 173 ? 17.536 -45.894 -71.524 1.00 18.33 173 LEU G O 1
ATOM 14379 N N . PRO G 1 174 ? 18.171 -47.653 -72.781 1.00 17.60 174 PRO G N 1
ATOM 14380 C CA . PRO G 1 174 ? 18.296 -48.481 -71.587 1.00 17.69 174 PRO G CA 1
ATOM 14381 C C . PRO G 1 174 ? 19.300 -47.943 -70.585 1.00 17.29 174 PRO G C 1
ATOM 14382 O O . PRO G 1 174 ? 19.020 -47.883 -69.391 1.00 17.78 174 PRO G O 1
ATOM 14386 N N . PHE G 1 175 ? 20.465 -47.548 -71.053 1.00 16.57 175 PHE G N 1
ATOM 14387 C CA . PHE G 1 175 ? 21.459 -46.966 -70.145 1.00 16.40 175 PHE G CA 1
ATOM 14388 C C . PHE G 1 175 ? 20.902 -45.739 -69.431 1.00 17.02 175 PHE G C 1
ATOM 14389 O O . PHE G 1 175 ? 21.080 -45.587 -68.229 1.00 17.44 175 PHE G O 1
ATOM 14397 N N . ARG G 1 176 ? 20.219 -44.876 -70.181 1.00 17.25 176 ARG G N 1
ATOM 14398 C CA . ARG G 1 176 ? 19.621 -43.683 -69.606 1.00 18.03 176 ARG G CA 1
ATOM 14399 C C . ARG G 1 176 ? 18.617 -43.998 -68.536 1.00 18.84 176 ARG G C 1
ATOM 14400 O O . ARG G 1 176 ? 18.350 -43.166 -67.680 1.00 19.57 176 ARG G O 1
ATOM 14408 N N . LEU G 1 177 ? 18.031 -45.188 -68.601 1.00 18.87 177 LEU G N 1
ATOM 14409 C CA . LEU G 1 177 ? 16.991 -45.595 -67.638 1.00 19.76 177 LEU G CA 1
ATOM 14410 C C . LEU G 1 177 ? 17.543 -46.430 -66.490 1.00 19.77 177 LEU G C 1
ATOM 14411 O O . LEU G 1 177 ? 16.790 -46.931 -65.676 1.00 20.53 177 LEU G O 1
ATOM 14416 N N . GLY G 1 178 ? 18.870 -46.567 -66.434 1.00 19.09 178 GLY G N 1
ATOM 14417 C CA . GLY G 1 178 ? 19.534 -47.327 -65.380 1.00 19.28 178 GLY G CA 1
ATOM 14418 C C . GLY G 1 178 ? 19.549 -48.829 -65.584 1.00 19.17 178 GLY G C 1
ATOM 14419 O O . GLY G 1 178 ? 19.755 -49.576 -64.625 1.00 19.69 178 GLY G O 1
ATOM 14420 N N . LEU G 1 179 ? 19.314 -49.271 -66.820 1.00 18.69 179 LEU G N 1
ATOM 14421 C CA . LEU G 1 179 ? 19.236 -50.694 -67.163 1.00 18.78 179 LEU G CA 1
ATOM 14422 C C . LEU G 1 179 ? 20.536 -51.162 -67.805 1.00 18.03 179 LEU G C 1
ATOM 14423 O O . LEU G 1 179 ? 20.658 -52.312 -68.212 1.00 18.12 179 LEU G O 1
ATOM 14428 N N . GLY G 1 180 ? 21.517 -50.267 -67.885 1.00 17.43 180 GLY G N 1
ATOM 14429 C CA . GLY G 1 180 ? 22.810 -50.614 -68.423 1.00 16.83 180 GLY G CA 1
ATOM 14430 C C . GLY G 1 180 ? 23.670 -51.445 -67.482 1.00 17.26 180 GLY G C 1
ATOM 14431 O O . GLY G 1 180 ? 23.381 -51.605 -66.294 1.00 18.02 180 GLY G O 1
ATOM 14432 N N . GLY G 1 181 ? 24.738 -51.993 -68.057 1.00 16.90 181 GLY G N 1
ATOM 14433 C CA . GLY G 1 181 ? 25.728 -52.754 -67.305 1.00 17.42 181 GLY G CA 1
ATOM 14434 C C . GLY G 1 181 ? 26.604 -53.628 -68.176 1.00 17.20 181 GLY G C 1
ATOM 14435 O O . GLY G 1 181 ? 26.534 -53.571 -69.416 1.00 16.55 181 GLY G O 1
ATOM 14436 N N . PRO G 1 182 ? 27.484 -54.401 -67.534 1.00 17.89 182 PRO G N 1
ATOM 14437 C CA . PRO G 1 182 ? 28.417 -55.206 -68.285 1.00 17.87 182 PRO G CA 1
ATOM 14438 C C . PRO G 1 182 ? 27.723 -56.339 -69.007 1.00 18.12 182 PRO G C 1
ATOM 14439 O O . PRO G 1 182 ? 26.701 -56.849 -68.533 1.00 18.74 182 PRO G O 1
ATOM 14443 N N . ILE G 1 183 ? 28.291 -56.726 -70.143 1.00 17.80 183 ILE G N 1
ATOM 14444 C CA . ILE G 1 183 ? 27.828 -57.865 -70.916 1.00 18.26 183 ILE G CA 1
ATOM 14445 C C . ILE G 1 183 ? 28.724 -59.057 -70.591 1.00 19.31 183 ILE G C 1
ATOM 14446 O O . ILE G 1 183 ? 29.927 -59.027 -70.838 1.00 19.22 183 ILE G O 1
ATOM 14451 N N . GLY G 1 184 ? 28.145 -60.112 -70.038 1.00 20.46 184 GLY G N 1
ATOM 14452 C CA . GLY G 1 184 ? 28.924 -61.296 -69.668 1.00 21.76 184 GLY G CA 1
ATOM 14453 C C . GLY G 1 184 ? 29.789 -61.022 -68.457 1.00 22.23 184 GLY G C 1
ATOM 14454 O O . GLY G 1 184 ? 29.319 -60.454 -67.483 1.00 22.24 184 GLY G O 1
ATOM 14455 N N . SER G 1 185 ? 31.052 -61.414 -68.510 1.00 22.78 185 SER G N 1
ATOM 14456 C CA . SER G 1 185 ? 31.984 -61.133 -67.413 1.00 23.45 185 SER G CA 1
ATOM 14457 C C . SER G 1 185 ? 32.349 -59.671 -67.367 1.00 22.24 185 SER G C 1
ATOM 14458 O O . SER G 1 185 ? 32.700 -59.152 -66.313 1.00 22.70 185 SER G O 1
ATOM 14461 N N . GLY G 1 186 ? 32.317 -59.018 -68.531 1.00 20.89 186 GLY G N 1
ATOM 14462 C CA . GLY G 1 186 ? 32.761 -57.640 -68.665 1.00 19.86 186 GLY G CA 1
ATOM 14463 C C . GLY G 1 186 ? 34.258 -57.505 -68.853 1.00 20.12 186 GLY G C 1
ATOM 14464 O O . GLY G 1 186 ? 34.740 -56.399 -69.113 1.00 19.38 186 GLY G O 1
ATOM 14465 N N . HIS G 1 187 ? 34.996 -58.602 -68.688 1.00 21.35 187 HIS G N 1
ATOM 14466 C CA . HIS G 1 187 ? 36.459 -58.577 -68.771 1.00 21.93 187 HIS G CA 1
ATOM 14467 C C . HIS G 1 187 ? 36.944 -58.424 -70.198 1.00 21.05 187 HIS G C 1
ATOM 14468 O O . HIS G 1 187 ? 38.085 -58.046 -70.415 1.00 21.20 187 HIS G O 1
ATOM 14475 N N . GLN G 1 188 ? 36.091 -58.732 -71.179 1.00 20.31 188 GLN G N 1
ATOM 14476 C CA . GLN G 1 188 ? 36.492 -58.763 -72.589 1.00 19.72 188 GLN G CA 1
ATOM 14477 C C . GLN G 1 188 ? 36.881 -57.376 -73.108 1.00 18.55 188 GLN G C 1
ATOM 14478 O O . GLN G 1 188 ? 36.337 -56.363 -72.701 1.00 17.85 188 GLN G O 1
ATOM 14484 N N . PHE G 1 189 ? 37.841 -57.350 -74.006 1.00 18.51 189 PHE G N 1
ATOM 14485 C CA . PHE G 1 189 ? 38.251 -56.104 -74.613 1.00 17.57 189 PHE G CA 1
ATOM 14486 C C . PHE G 1 189 ? 37.127 -55.516 -75.464 1.00 16.40 189 PHE G C 1
ATOM 14487 O O . PHE G 1 189 ? 36.324 -56.232 -76.083 1.00 16.36 189 PHE G O 1
ATOM 14495 N N . PHE G 1 190 ? 37.064 -54.199 -75.445 1.00 15.67 190 PHE G N 1
ATOM 14496 C CA . PHE G 1 190 ? 36.041 -53.458 -76.129 1.00 14.75 190 PHE G CA 1
ATOM 14497 C C . PHE G 1 190 ? 36.731 -52.500 -77.115 1.00 14.27 190 PHE G C 1
ATOM 14498 O O . PHE G 1 190 ? 37.003 -51.340 -76.781 1.00 14.06 190 PHE G O 1
ATOM 14506 N N . PRO G 1 191 ? 37.046 -52.997 -78.326 1.00 14.27 191 PRO G N 1
ATOM 14507 C CA . PRO G 1 191 ? 37.592 -52.119 -79.350 1.00 13.89 191 PRO G CA 1
ATOM 14508 C C . PRO G 1 191 ? 36.509 -51.182 -79.839 1.00 13.24 191 PRO G C 1
ATOM 14509 O O . PRO G 1 191 ? 35.448 -51.643 -80.285 1.00 13.14 191 PRO G O 1
ATOM 14513 N N . TRP G 1 192 ? 36.770 -49.880 -79.773 1.00 12.99 192 TRP G N 1
ATOM 14514 C CA . TRP G 1 192 ? 35.758 -48.882 -80.117 1.00 12.59 192 TRP G CA 1
ATOM 14515 C C . TRP G 1 192 ? 36.411 -47.716 -80.781 1.00 12.56 192 TRP G C 1
ATOM 14516 O O . TRP G 1 192 ? 37.630 -47.544 -80.717 1.00 12.83 192 TRP G O 1
ATOM 14527 N N . ILE G 1 193 ? 35.604 -46.904 -81.443 1.00 12.39 193 ILE G N 1
ATOM 14528 C CA . ILE G 1 193 ? 36.049 -45.634 -82.032 1.00 12.52 193 ILE G CA 1
ATOM 14529 C C . ILE G 1 193 ? 34.858 -44.665 -82.060 1.00 12.54 193 ILE G C 1
ATOM 14530 O O . ILE G 1 193 ? 33.723 -45.073 -82.263 1.00 12.45 193 ILE G O 1
ATOM 14535 N N . HIS G 1 194 ? 35.131 -43.390 -81.805 1.00 12.84 194 HIS G N 1
ATOM 14536 C CA . HIS G 1 194 ? 34.104 -42.359 -81.933 1.00 13.11 194 HIS G CA 1
ATOM 14537 C C . HIS G 1 194 ? 33.834 -42.138 -83.396 1.00 13.31 194 HIS G C 1
ATOM 14538 O O . HIS G 1 194 ? 34.760 -42.143 -84.223 1.00 13.41 194 HIS G O 1
ATOM 14545 N N . ILE G 1 195 ? 32.568 -41.981 -83.744 1.00 13.51 195 ILE G N 1
ATOM 14546 C CA . ILE G 1 195 ? 32.181 -41.822 -85.148 1.00 13.93 195 ILE G CA 1
ATOM 14547 C C . ILE G 1 195 ? 32.928 -40.686 -85.850 1.00 14.49 195 ILE G C 1
ATOM 14548 O O . ILE G 1 195 ? 33.285 -40.823 -86.993 1.00 14.73 195 ILE G O 1
ATOM 14553 N N . GLY G 1 196 ? 33.205 -39.599 -85.149 1.00 14.81 196 GLY G N 1
ATOM 14554 C CA . GLY G 1 196 ? 33.988 -38.517 -85.703 1.00 15.49 196 GLY G CA 1
ATOM 14555 C C . GLY G 1 196 ? 35.387 -38.934 -86.098 1.00 15.27 196 GLY G C 1
ATOM 14556 O O . GLY G 1 196 ? 35.933 -38.423 -87.057 1.00 15.82 196 GLY G O 1
ATOM 14557 N N . ASP G 1 197 ? 35.963 -39.883 -85.358 1.00 14.60 197 ASP G N 1
ATOM 14558 C CA . ASP G 1 197 ? 37.318 -40.354 -85.622 1.00 14.52 197 ASP G CA 1
ATOM 14559 C C . ASP G 1 197 ? 37.370 -41.413 -86.727 1.00 14.29 197 ASP G C 1
ATOM 14560 O O . ASP G 1 197 ? 38.357 -41.467 -87.464 1.00 14.56 197 ASP G O 1
ATOM 14565 N N . LEU G 1 198 ? 36.336 -42.244 -86.860 1.00 13.96 198 LEU G N 1
ATOM 14566 C CA . LEU G 1 198 ? 36.287 -43.115 -88.028 1.00 14.04 198 LEU G CA 1
ATOM 14567 C C . LEU G 1 198 ? 36.125 -42.270 -89.289 1.00 14.77 198 LEU G C 1
ATOM 14568 O O . LEU G 1 198 ? 36.821 -42.477 -90.268 1.00 15.10 198 LEU G O 1
ATOM 14573 N N . ALA G 1 199 ? 35.216 -41.299 -89.235 1.00 15.16 199 ALA G N 1
ATOM 14574 C CA . ALA G 1 199 ? 35.007 -40.347 -90.328 1.00 16.10 199 ALA G CA 1
ATOM 14575 C C . ALA G 1 199 ? 36.314 -39.625 -90.684 1.00 16.50 199 ALA G C 1
ATOM 14576 O O . ALA G 1 199 ? 36.645 -39.433 -91.861 1.00 17.18 199 ALA G O 1
ATOM 14578 N N . GLY G 1 200 ? 37.058 -39.251 -89.641 1.00 16.22 200 GLY G N 1
ATOM 14579 C CA . GLY G 1 200 ? 38.351 -38.585 -89.796 1.00 16.71 200 GLY G CA 1
ATOM 14580 C C . GLY G 1 200 ? 39.446 -39.437 -90.423 1.00 16.58 200 GLY G C 1
ATOM 14581 O O . GLY G 1 200 ? 40.170 -38.967 -91.316 1.00 17.29 200 GLY G O 1
ATOM 14582 N N . ILE G 1 201 ? 39.563 -40.681 -89.968 1.00 15.82 201 ILE G N 1
ATOM 14583 C CA . ILE G 1 201 ? 40.525 -41.621 -90.541 1.00 15.81 201 ILE G CA 1
ATOM 14584 C C . ILE G 1 201 ? 40.229 -41.850 -92.016 1.00 16.31 201 ILE G C 1
ATOM 14585 O O . ILE G 1 201 ? 41.112 -41.773 -92.843 1.00 16.86 201 ILE G O 1
ATOM 14590 N N . LEU G 1 202 ? 38.970 -42.116 -92.328 1.00 16.25 202 LEU G N 1
ATOM 14591 C CA . LEU G 1 202 ? 38.555 -42.339 -93.695 1.00 16.92 202 LEU G CA 1
ATOM 14592 C C . LEU G 1 202 ? 38.879 -41.135 -94.558 1.00 17.89 202 LEU G C 1
ATOM 14593 O O . LEU G 1 202 ? 39.407 -41.275 -95.655 1.00 18.56 202 LEU G O 1
ATOM 14598 N N . THR G 1 203 ? 38.568 -39.947 -94.058 1.00 18.10 203 THR G N 1
ATOM 14599 C CA . THR G 1 203 ? 38.893 -38.719 -94.772 1.00 19.20 203 THR G CA 1
ATOM 14600 C C . THR G 1 203 ? 40.390 -38.507 -94.969 1.00 19.49 203 THR G C 1
ATOM 14601 O O . THR G 1 203 ? 40.816 -38.082 -96.042 1.00 20.47 203 THR G O 1
ATOM 14605 N N . HIS G 1 204 ? 41.171 -38.813 -93.938 1.00 18.79 204 HIS G N 1
ATOM 14606 C CA . HIS G 1 204 ? 42.635 -38.733 -94.025 1.00 19.14 204 HIS G CA 1
ATOM 14607 C C . HIS G 1 204 ? 43.158 -39.724 -95.039 1.00 19.29 204 HIS G C 1
ATOM 14608 O O . HIS G 1 204 ? 44.044 -39.387 -95.828 1.00 20.13 204 HIS G O 1
ATOM 14615 N N . ALA G 1 205 ? 42.566 -40.925 -95.090 1.00 18.65 205 ALA G N 1
ATOM 14616 C CA . ALA G 1 205 ? 42.938 -41.918 -96.090 1.00 18.97 205 ALA G CA 1
ATOM 14617 C C . ALA G 1 205 ? 42.656 -41.400 -97.502 1.00 20.06 205 ALA G C 1
ATOM 14618 O O . ALA G 1 205 ? 43.485 -41.555 -98.408 1.00 20.80 205 ALA G O 1
ATOM 14620 N N . LEU G 1 206 ? 41.492 -40.775 -97.683 1.00 20.31 206 LEU G N 1
ATOM 14621 C CA . LEU G 1 206 ? 41.109 -40.237 -98.978 1.00 21.55 206 LEU G CA 1
ATOM 14622 C C . LEU G 1 206 ? 41.991 -39.056 -99.406 1.00 22.53 206 LEU G C 1
ATOM 14623 O O . LEU G 1 206 ? 42.343 -38.961 -100.566 1.00 23.60 206 LEU G O 1
ATOM 14628 N N . GLU G 1 207 ? 42.396 -38.200 -98.473 1.00 22.29 207 GLU G N 1
ATOM 14629 C CA . GLU G 1 207 ? 43.133 -36.972 -98.819 1.00 23.43 207 GLU G CA 1
ATOM 14630 C C . GLU G 1 207 ? 44.639 -37.163 -98.914 1.00 23.63 207 GLU G C 1
ATOM 14631 O O . GLU G 1 207 ? 45.276 -36.672 -99.827 1.00 24.81 207 GLU G O 1
ATOM 14637 N N . ALA G 1 208 ? 45.206 -37.898 -97.965 1.00 22.63 208 ALA G N 1
ATOM 14638 C CA . ALA G 1 208 ? 46.654 -38.044 -97.819 1.00 22.90 208 ALA G CA 1
ATOM 14639 C C . ALA G 1 208 ? 47.191 -39.193 -98.687 1.00 23.03 208 ALA G C 1
ATOM 14640 O O . ALA G 1 208 ? 46.855 -40.357 -98.475 1.00 22.22 208 ALA G O 1
ATOM 14642 N N . ASN G 1 209 ? 48.040 -38.872 -99.654 1.00 24.20 209 ASN G N 1
ATOM 14643 C CA . ASN G 1 209 ? 48.443 -39.887 -100.612 1.00 24.56 209 ASN G CA 1
ATOM 14644 C C . ASN G 1 209 ? 49.621 -40.792 -100.172 1.00 24.37 209 ASN G C 1
ATOM 14645 O O . ASN G 1 209 ? 50.101 -41.594 -100.951 1.00 24.88 209 ASN G O 1
ATOM 14650 N N . HIS G 1 210 ? 50.067 -40.671 -98.931 1.00 23.82 210 HIS G N 1
ATOM 14651 C CA . HIS G 1 210 ? 51.052 -41.621 -98.359 1.00 23.69 210 HIS G CA 1
ATOM 14652 C C . HIS G 1 210 ? 50.384 -42.794 -97.642 1.00 22.54 210 HIS G C 1
ATOM 14653 O O . HIS G 1 210 ? 51.061 -43.727 -97.219 1.00 22.53 210 HIS G O 1
ATOM 14660 N N . VAL G 1 211 ? 49.060 -42.729 -97.487 1.00 21.74 211 VAL G N 1
ATOM 14661 C CA . VAL G 1 211 ? 48.335 -43.718 -96.693 1.00 20.71 211 VAL G CA 1
ATOM 14662 C C . VAL G 1 211 ? 47.957 -44.887 -97.567 1.00 20.86 211 VAL G C 1
ATOM 14663 O O . VAL G 1 211 ? 47.327 -44.691 -98.593 1.00 21.28 211 VAL G O 1
ATOM 14667 N N . HIS G 1 212 ? 48.339 -46.096 -97.162 1.00 20.73 212 HIS G N 1
ATOM 14668 C CA . HIS G 1 212 ? 48.060 -47.328 -97.952 1.00 21.10 212 HIS G CA 1
ATOM 14669 C C . HIS G 1 212 ? 47.934 -48.511 -97.037 1.00 20.62 212 HIS G C 1
ATOM 14670 O O . HIS G 1 212 ? 48.433 -48.483 -95.936 1.00 20.26 212 HIS G O 1
ATOM 14677 N N . GLY G 1 213 ? 47.247 -49.548 -97.477 1.00 20.77 213 GLY G N 1
ATOM 14678 C CA . GLY G 1 213 ? 47.157 -50.789 -96.723 1.00 20.60 213 GLY G CA 1
ATOM 14679 C C . GLY G 1 213 ? 46.149 -50.795 -95.580 1.00 19.53 213 GLY G C 1
ATOM 14680 O O . GLY G 1 213 ? 45.157 -50.079 -95.600 1.00 18.96 213 GLY G O 1
ATOM 14681 N N . VAL G 1 214 ? 46.421 -51.639 -94.583 1.00 19.42 214 VAL G N 1
ATOM 14682 C CA . VAL G 1 214 ? 45.479 -51.895 -93.497 1.00 18.60 214 VAL G CA 1
ATOM 14683 C C . VAL G 1 214 ? 45.698 -50.881 -92.380 1.00 17.89 214 VAL G C 1
ATOM 14684 O O . VAL G 1 214 ? 46.827 -50.683 -91.948 1.00 18.24 214 VAL G O 1
ATOM 14688 N N . LEU G 1 215 ? 44.604 -50.263 -91.945 1.00 17.08 215 LEU G N 1
ATOM 14689 C CA . LEU G 1 215 ? 44.590 -49.363 -90.795 1.00 16.47 215 LEU G CA 1
ATOM 14690 C C . LEU G 1 215 ? 43.525 -49.837 -89.789 1.00 15.84 215 LEU G C 1
ATOM 14691 O O . LEU G 1 215 ? 42.401 -50.184 -90.170 1.00 15.64 215 LEU G O 1
ATOM 14696 N N . ASN G 1 216 ? 43.873 -49.877 -88.505 1.00 15.69 216 ASN G N 1
ATOM 14697 C CA . ASN G 1 216 ? 42.904 -50.287 -87.491 1.00 15.19 216 ASN G CA 1
ATOM 14698 C C . ASN G 1 216 ? 42.106 -49.081 -87.090 1.00 14.57 216 ASN G C 1
ATOM 14699 O O . ASN G 1 216 ? 42.651 -48.128 -86.549 1.00 14.59 216 ASN G O 1
ATOM 14704 N N . GLY G 1 217 ? 40.811 -49.125 -87.381 1.00 14.20 217 GLY G N 1
ATOM 14705 C CA . GLY G 1 217 ? 39.898 -48.052 -87.024 1.00 13.75 217 GLY G CA 1
ATOM 14706 C C . GLY G 1 217 ? 39.403 -48.160 -85.588 1.00 13.40 217 GLY G C 1
ATOM 14707 O O . GLY G 1 217 ? 38.201 -48.373 -85.336 1.00 13.12 217 GLY G O 1
ATOM 14708 N N . VAL G 1 218 ? 40.337 -47.995 -84.655 1.00 13.56 218 VAL G N 1
ATOM 14709 C CA . VAL G 1 218 ? 40.050 -48.052 -83.229 1.00 13.44 218 VAL G CA 1
ATOM 14710 C C . VAL G 1 218 ? 40.723 -46.865 -82.528 1.00 13.67 218 VAL G C 1
ATOM 14711 O O . VAL G 1 218 ? 41.770 -46.399 -82.959 1.00 14.08 218 VAL G O 1
ATOM 14715 N N . ALA G 1 219 ? 40.123 -46.398 -81.441 1.00 13.55 219 ALA G N 1
ATOM 14716 C CA . ALA G 1 219 ? 40.743 -45.406 -80.583 1.00 14.01 219 ALA G CA 1
ATOM 14717 C C . ALA G 1 219 ? 41.915 -46.118 -79.924 1.00 14.65 219 ALA G C 1
ATOM 14718 O O . ALA G 1 219 ? 41.817 -47.309 -79.647 1.00 14.65 219 ALA G O 1
ATOM 14720 N N . PRO G 1 220 ? 43.028 -45.414 -79.680 1.00 15.39 220 PRO G N 1
ATOM 14721 C CA . PRO G 1 220 ? 44.127 -46.022 -78.941 1.00 16.26 220 PRO G CA 1
ATOM 14722 C C . PRO G 1 220 ? 43.796 -46.163 -77.451 1.00 16.61 220 PRO G C 1
ATOM 14723 O O . PRO G 1 220 ? 44.317 -45.442 -76.612 1.00 17.42 220 PRO G O 1
ATOM 14727 N N . SER G 1 221 ? 42.920 -47.108 -77.149 1.00 16.13 221 SER G N 1
ATOM 14728 C CA . SER G 1 221 ? 42.388 -47.267 -75.819 1.00 16.40 221 SER G CA 1
ATOM 14729 C C . SER G 1 221 ? 42.451 -48.745 -75.457 1.00 16.72 221 SER G C 1
ATOM 14730 O O . SER G 1 221 ? 42.592 -49.598 -76.321 1.00 16.53 221 SER G O 1
ATOM 14733 N N . SER G 1 222 ? 42.362 -49.027 -74.163 1.00 17.40 222 SER G N 1
ATOM 14734 C CA . SER G 1 222 ? 42.401 -50.399 -73.659 1.00 17.98 222 SER G CA 1
ATOM 14735 C C . SER G 1 222 ? 41.138 -50.749 -72.913 1.00 17.67 222 SER G C 1
ATOM 14736 O O . SER G 1 222 ? 41.123 -51.646 -72.079 1.00 18.45 222 SER G O 1
ATOM 14739 N N . ALA G 1 223 ? 40.068 -50.044 -73.227 1.00 16.67 223 ALA G N 1
ATOM 14740 C CA . ALA G 1 223 ? 38.813 -50.280 -72.580 1.00 16.41 223 ALA G CA 1
ATOM 14741 C C . ALA G 1 223 ? 38.430 -51.768 -72.596 1.00 16.61 223 ALA G C 1
ATOM 14742 O O . ALA G 1 223 ? 38.617 -52.453 -73.609 1.00 16.39 223 ALA G O 1
ATOM 14744 N N . THR G 1 224 ? 37.933 -52.254 -71.452 1.00 17.21 224 THR G N 1
ATOM 14745 C CA . THR G 1 224 ? 37.200 -53.515 -71.390 1.00 17.39 224 THR G CA 1
ATOM 14746 C C . THR G 1 224 ? 35.713 -53.185 -71.442 1.00 16.60 224 THR G C 1
ATOM 14747 O O . THR G 1 224 ? 35.326 -52.023 -71.248 1.00 16.14 224 THR G O 1
ATOM 14751 N N . ASN G 1 225 ? 34.872 -54.184 -71.689 1.00 16.62 225 ASN G N 1
ATOM 14752 C CA . ASN G 1 225 ? 33.428 -53.966 -71.671 1.00 16.12 225 ASN G CA 1
ATOM 14753 C C . ASN G 1 225 ? 32.908 -53.455 -70.314 1.00 16.49 225 ASN G C 1
ATOM 14754 O O . ASN G 1 225 ? 32.032 -52.594 -70.285 1.00 15.98 225 ASN G O 1
ATOM 14759 N N . ALA G 1 226 ? 33.448 -53.981 -69.213 1.00 17.54 226 ALA G N 1
ATOM 14760 C CA . ALA G 1 226 ? 33.105 -53.479 -67.888 1.00 18.11 226 ALA G CA 1
ATOM 14761 C C . ALA G 1 226 ? 33.423 -51.987 -67.777 1.00 17.73 226 ALA G C 1
ATOM 14762 O O . ALA G 1 226 ? 32.620 -51.211 -67.252 1.00 17.64 226 ALA G O 1
ATOM 14764 N N . GLU G 1 227 ? 34.597 -51.588 -68.267 1.00 17.67 227 GLU G N 1
ATOM 14765 C CA . GLU G 1 227 ? 35.003 -50.166 -68.197 1.00 17.53 227 GLU G CA 1
ATOM 14766 C C . GLU G 1 227 ? 34.087 -49.309 -69.054 1.00 16.45 227 GLU G C 1
ATOM 14767 O O . GLU G 1 227 ? 33.726 -48.200 -68.662 1.00 16.50 227 GLU G O 1
ATOM 14773 N N . PHE G 1 228 ? 33.688 -49.831 -70.211 1.00 15.67 228 PHE G N 1
ATOM 14774 C CA . PHE G 1 228 ? 32.712 -49.129 -71.065 1.00 14.85 228 PHE G CA 1
ATOM 14775 C C . PHE G 1 228 ? 31.373 -48.859 -70.366 1.00 14.96 228 PHE G C 1
ATOM 14776 O O . PHE G 1 228 ? 30.865 -47.738 -70.387 1.00 14.83 228 PHE G O 1
ATOM 14784 N N . ALA G 1 229 ? 30.810 -49.891 -69.735 1.00 15.37 229 ALA G N 1
ATOM 14785 C CA . ALA G 1 229 ? 29.517 -49.748 -69.033 1.00 15.62 229 ALA G CA 1
ATOM 14786 C C . ALA G 1 229 ? 29.613 -48.703 -67.932 1.00 16.17 229 ALA G C 1
ATOM 14787 O O . ALA G 1 229 ? 28.757 -47.845 -67.799 1.00 16.15 229 ALA G O 1
ATOM 14789 N N . GLN G 1 230 ? 30.678 -48.799 -67.147 1.00 16.85 230 GLN G N 1
ATOM 14790 C CA . GLN G 1 230 ? 30.895 -47.912 -66.007 1.00 17.68 230 GLN G CA 1
ATOM 14791 C C . GLN G 1 230 ? 31.054 -46.459 -66.468 1.00 17.41 230 GLN G C 1
ATOM 14792 O O . GLN G 1 230 ? 30.391 -45.565 -65.943 1.00 17.78 230 GLN G O 1
ATOM 14798 N N . THR G 1 231 ? 31.909 -46.246 -67.474 1.00 16.88 231 THR G N 1
ATOM 14799 C CA . THR G 1 231 ? 32.164 -44.902 -68.019 1.00 16.74 231 THR G CA 1
ATOM 14800 C C . THR G 1 231 ? 30.924 -44.299 -68.667 1.00 16.20 231 THR G C 1
ATOM 14801 O O . THR G 1 231 ? 30.690 -43.091 -68.601 1.00 16.54 231 THR G O 1
ATOM 14805 N N . PHE G 1 232 ? 30.125 -45.147 -69.283 1.00 15.57 232 PHE G N 1
ATOM 14806 C CA . PHE G 1 232 ? 28.926 -44.684 -69.950 1.00 15.24 232 PHE G CA 1
ATOM 14807 C C . PHE G 1 232 ? 27.857 -44.274 -68.937 1.00 15.88 232 PHE G C 1
ATOM 14808 O O . PHE G 1 232 ? 27.243 -43.212 -69.055 1.00 16.15 232 PHE G O 1
ATOM 14816 N N . GLY G 1 233 ? 27.680 -45.091 -67.906 1.00 16.30 233 GLY G N 1
ATOM 14817 C CA . GLY G 1 233 ? 26.834 -44.733 -66.772 1.00 17.10 233 GLY G CA 1
ATOM 14818 C C . GLY G 1 233 ? 27.264 -43.423 -66.150 1.00 17.84 233 GLY G C 1
ATOM 14819 O O . GLY G 1 233 ? 26.448 -42.512 -65.948 1.00 18.32 233 GLY G O 1
ATOM 14820 N N . ALA G 1 234 ? 28.553 -43.289 -65.861 1.00 18.13 234 ALA G N 1
ATOM 14821 C CA . ALA G 1 234 ? 29.051 -42.036 -65.281 1.00 19.07 234 ALA G CA 1
ATOM 14822 C C . ALA G 1 234 ? 28.673 -40.864 -66.197 1.00 18.87 234 ALA G C 1
ATOM 14823 O O . ALA G 1 234 ? 28.186 -39.863 -65.712 1.00 19.72 234 ALA G O 1
ATOM 14825 N N . ALA G 1 235 ? 28.890 -40.990 -67.508 1.00 17.92 235 ALA G N 1
ATOM 14826 C CA . ALA G 1 235 ? 28.643 -39.875 -68.433 1.00 17.90 235 ALA G CA 1
ATOM 14827 C C . ALA G 1 235 ? 27.161 -39.470 -68.491 1.00 18.15 235 ALA G C 1
ATOM 14828 O O . ALA G 1 235 ? 26.841 -38.315 -68.744 1.00 18.76 235 ALA G O 1
ATOM 14830 N N . LEU G 1 236 ? 26.271 -40.416 -68.223 1.00 17.86 236 LEU G N 1
ATOM 14831 C CA . LEU G 1 236 ? 24.829 -40.148 -68.192 1.00 18.25 236 LEU G CA 1
ATOM 14832 C C . LEU G 1 236 ? 24.299 -39.824 -66.777 1.00 19.32 236 LEU G C 1
ATOM 14833 O O . LEU G 1 236 ? 23.158 -39.440 -66.610 1.00 19.91 236 LEU G O 1
ATOM 14838 N N . GLY G 1 237 ? 25.145 -39.985 -65.765 1.00 19.73 237 GLY G N 1
ATOM 14839 C CA . GLY G 1 237 ? 24.748 -39.817 -64.372 1.00 20.85 237 GLY G CA 1
ATOM 14840 C C . GLY G 1 237 ? 23.811 -40.914 -63.893 1.00 20.75 237 GLY G C 1
ATOM 14841 O O . GLY G 1 237 ? 22.900 -40.659 -63.110 1.00 21.63 237 GLY G O 1
ATOM 14842 N N . ARG G 1 238 ? 24.074 -42.151 -64.309 1.00 36.40 238 ARG G N 1
ATOM 14843 C CA . ARG G 1 238 ? 23.202 -43.280 -63.988 1.00 36.27 238 ARG G CA 1
ATOM 14844 C C . ARG G 1 238 ? 23.944 -44.485 -63.425 1.00 35.34 238 ARG G C 1
ATOM 14845 O O . ARG G 1 238 ? 25.080 -44.767 -63.792 1.00 33.61 238 ARG G O 1
ATOM 14853 N N . ARG G 1 239 ? 23.238 -45.213 -62.567 1.00 36.70 239 ARG G N 1
ATOM 14854 C CA . ARG G 1 239 ? 23.603 -46.581 -62.192 1.00 35.88 239 ARG G CA 1
ATOM 14855 C C . ARG G 1 239 ? 23.743 -47.435 -63.487 1.00 32.64 239 ARG G C 1
ATOM 14856 O O . ARG G 1 239 ? 22.858 -47.404 -64.374 1.00 31.71 239 ARG G O 1
ATOM 14858 N N . ALA G 1 240 ? 24.853 -48.157 -63.621 1.00 31.24 240 ALA G N 1
ATOM 14859 C CA . ALA G 1 240 ? 25.021 -49.155 -64.708 1.00 28.64 240 ALA G CA 1
ATOM 14860 C C . ALA G 1 240 ? 25.498 -50.494 -64.126 1.00 28.78 240 ALA G C 1
ATOM 14861 O O . ALA G 1 240 ? 26.519 -51.005 -64.529 1.00 27.54 240 ALA G O 1
ATOM 14863 N N . PHE G 1 241 ? 24.711 -51.048 -63.195 1.00 30.56 241 PHE G N 1
ATOM 14864 C CA . PHE G 1 241 ? 25.094 -52.179 -62.341 1.00 31.69 241 PHE G CA 1
ATOM 14865 C C . PHE G 1 241 ? 24.461 -53.519 -62.769 1.00 30.79 241 PHE G C 1
ATOM 14866 O O . PHE G 1 241 ? 24.697 -54.535 -62.123 1.00 31.87 241 PHE G O 1
ATOM 14868 N N . ILE G 1 242 ? 23.673 -53.541 -63.844 1.00 29.11 242 ILE G N 1
ATOM 14869 C CA . ILE G 1 242 ? 22.886 -54.731 -64.209 1.00 28.66 242 ILE G CA 1
ATOM 14870 C C . ILE G 1 242 ? 23.555 -55.560 -65.310 1.00 26.57 242 ILE G C 1
ATOM 14871 O O . ILE G 1 242 ? 23.497 -55.192 -66.479 1.00 24.85 242 ILE G O 1
ATOM 14876 N N . PRO G 1 243 ? 24.152 -56.715 -64.946 1.00 27.05 243 PRO G N 1
ATOM 14877 C CA . PRO G 1 243 ? 24.885 -57.494 -65.970 1.00 25.44 243 PRO G CA 1
ATOM 14878 C C . PRO G 1 243 ? 23.948 -58.259 -66.878 1.00 24.58 243 PRO G C 1
ATOM 14879 O O . PRO G 1 243 ? 22.926 -58.725 -66.407 1.00 25.69 243 PRO G O 1
ATOM 14883 N N . LEU G 1 244 ? 24.273 -58.314 -68.172 1.00 22.84 244 LEU G N 1
ATOM 14884 C CA . LEU G 1 244 ? 23.565 -59.162 -69.140 1.00 22.24 244 LEU G CA 1
ATOM 14885 C C . LEU G 1 244 ? 24.255 -60.527 -69.209 1.00 22.62 244 LEU G C 1
ATOM 14886 O O . LEU G 1 244 ? 25.370 -60.619 -69.704 1.00 21.95 244 LEU G O 1
ATOM 14891 N N . PRO G 1 245 ? 23.614 -61.587 -68.698 1.00 23.94 245 PRO G N 1
ATOM 14892 C CA . PRO G 1 245 ? 24.293 -62.868 -68.738 1.00 24.68 245 PRO G CA 1
ATOM 14893 C C . PRO G 1 245 ? 24.529 -63.322 -70.165 1.00 23.52 245 PRO G C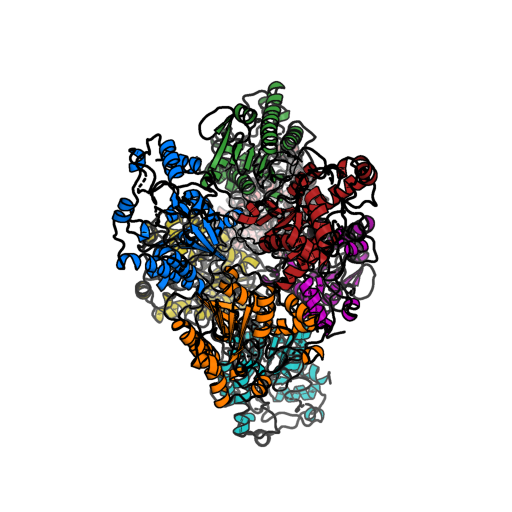 1
ATOM 14894 O O . PRO G 1 245 ? 23.836 -62.906 -71.076 1.00 22.48 245 PRO G O 1
ATOM 14898 N N . SER G 1 246 ? 25.506 -64.193 -70.317 1.00 24.09 246 SER G N 1
ATOM 14899 C CA . SER G 1 246 ? 25.860 -64.755 -71.600 1.00 23.52 246 SER G CA 1
ATOM 14900 C C . SER G 1 246 ? 24.698 -65.481 -72.257 1.00 23.82 246 SER G C 1
ATOM 14901 O O . SER G 1 246 ? 24.430 -65.265 -73.422 1.00 22.89 246 SER G O 1
ATOM 14904 N N . ALA G 1 247 ? 24.031 -66.345 -71.496 1.00 25.36 247 ALA G N 1
ATOM 14905 C CA . ALA G 1 247 ? 22.888 -67.122 -71.975 1.00 26.00 247 ALA G CA 1
ATOM 14906 C C . ALA G 1 247 ? 21.824 -66.243 -72.662 1.00 24.82 247 ALA G C 1
ATOM 14907 O O . ALA G 1 247 ? 21.258 -66.621 -73.676 1.00 24.85 247 ALA G O 1
ATOM 14909 N N . VAL G 1 248 ? 21.590 -65.059 -72.104 1.00 24.09 248 VAL G N 1
ATOM 14910 C CA . VAL G 1 248 ? 20.530 -64.164 -72.559 1.00 23.45 248 VAL G CA 1
ATOM 14911 C C . VAL G 1 248 ? 20.958 -63.432 -73.824 1.00 22.08 248 VAL G C 1
ATOM 14912 O O . VAL G 1 248 ? 20.175 -63.252 -74.733 1.00 22.01 248 VAL G O 1
ATOM 14916 N N . VAL G 1 249 ? 22.219 -63.044 -73.897 1.00 21.24 249 VAL G N 1
ATOM 14917 C CA . VAL G 1 249 ? 22.733 -62.449 -75.110 1.00 20.17 249 VAL G CA 1
ATOM 14918 C C . VAL G 1 249 ? 22.753 -63.477 -76.247 1.00 20.65 249 VAL G C 1
ATOM 14919 O O . VAL G 1 249 ? 22.451 -63.160 -77.385 1.00 20.42 249 VAL G O 1
ATOM 14923 N N . GLN G 1 250 ? 23.091 -64.715 -75.929 1.00 21.67 250 GLN G N 1
ATOM 14924 C CA . GLN G 1 250 ? 23.052 -65.796 -76.922 1.00 22.60 250 GLN G CA 1
ATOM 14925 C C . GLN G 1 250 ? 21.635 -66.103 -77.394 1.00 23.36 250 GLN G C 1
ATOM 14926 O O . GLN G 1 250 ? 21.417 -66.370 -78.567 1.00 23.81 250 GLN G O 1
ATOM 14932 N N . ALA G 1 251 ? 20.681 -66.055 -76.472 1.00 23.74 251 ALA G N 1
ATOM 14933 C CA . ALA G 1 251 ? 19.283 -66.271 -76.804 1.00 24.60 251 ALA G CA 1
ATOM 14934 C C . ALA G 1 251 ? 18.791 -65.218 -77.799 1.00 24.00 251 ALA G C 1
ATOM 14935 O O . ALA G 1 251 ? 18.132 -65.543 -78.763 1.00 24.88 251 ALA G O 1
ATOM 14937 N N . VAL G 1 252 ? 19.170 -63.962 -77.597 1.00 22.77 252 VAL G N 1
ATOM 14938 C CA . VAL G 1 252 ? 18.690 -62.890 -78.455 1.00 22.52 252 VAL G CA 1
ATOM 14939 C C . VAL G 1 252 ? 19.427 -62.848 -79.799 1.00 22.31 252 VAL G C 1
ATOM 14940 O O . VAL G 1 252 ? 18.792 -62.685 -80.825 1.00 23.11 252 VAL G O 1
ATOM 14944 N N . PHE G 1 253 ? 20.748 -62.986 -79.782 1.00 21.52 253 PHE G N 1
ATOM 14945 C CA . PHE G 1 253 ? 21.568 -62.774 -80.965 1.00 21.33 253 PHE G CA 1
ATOM 14946 C C . PHE G 1 253 ? 22.078 -64.031 -81.660 1.00 22.35 253 PHE G C 1
ATOM 14947 O O . PHE G 1 253 ? 22.532 -63.955 -82.796 1.00 22.72 253 PHE G O 1
ATOM 14955 N N . GLY G 1 254 ? 22.032 -65.167 -80.975 1.00 23.07 254 GLY G N 1
ATOM 14956 C CA . GLY G 1 254 ? 22.655 -66.402 -81.465 1.00 24.30 254 GLY G CA 1
ATOM 14957 C C . GLY G 1 254 ? 24.128 -66.550 -81.091 1.00 23.84 254 GLY G C 1
ATOM 14958 O O . GLY G 1 254 ? 24.817 -65.560 -80.881 1.00 22.48 254 GLY G O 1
ATOM 14959 N N . ARG G 1 255 ? 24.606 -67.793 -81.002 1.00 25.24 255 ARG G N 1
ATOM 14960 C CA . ARG G 1 255 ? 25.964 -68.101 -80.531 1.00 25.35 255 ARG G CA 1
ATOM 14961 C C . ARG G 1 255 ? 26.994 -67.278 -81.302 1.00 24.46 255 ARG G C 1
ATOM 14962 O O . ARG G 1 255 ? 27.872 -66.622 -80.716 1.00 23.41 255 ARG G O 1
ATOM 14964 N N . GLN G 1 256 ? 26.817 -67.243 -82.612 1.00 25.03 256 GLN G N 1
ATOM 14965 C CA . GLN G 1 256 ? 27.826 -66.695 -83.511 1.00 24.80 256 GLN G CA 1
ATOM 14966 C C . GLN G 1 256 ? 27.970 -65.181 -83.401 1.00 22.84 256 GLN G C 1
ATOM 14967 O O . GLN G 1 256 ? 29.069 -64.681 -83.367 1.00 22.20 256 GLN G O 1
ATOM 14973 N N . ARG G 1 257 ? 26.863 -64.448 -83.372 1.00 22.12 257 ARG G N 1
ATOM 14974 C CA . ARG G 1 257 ? 26.928 -62.994 -83.177 1.00 20.54 257 ARG G CA 1
ATOM 14975 C C . ARG G 1 257 ? 27.289 -62.619 -81.768 1.00 19.41 257 ARG G C 1
ATOM 14976 O O . ARG G 1 257 ? 27.930 -61.602 -81.527 1.00 18.34 257 ARG G O 1
ATOM 14984 N N . ALA G 1 258 ? 26.853 -63.435 -80.820 1.00 19.89 258 ALA G N 1
ATOM 14985 C CA . ALA G 1 258 ? 27.132 -63.180 -79.421 1.00 19.29 258 ALA G CA 1
ATOM 14986 C C . ALA G 1 258 ? 28.650 -63.018 -79.176 1.00 19.03 258 ALA G C 1
ATOM 14987 O O . ALA G 1 258 ? 29.054 -62.310 -78.243 1.00 18.35 258 ALA G O 1
ATOM 14989 N N . ILE G 1 259 ? 29.467 -63.657 -80.014 1.00 19.81 259 ILE G N 1
ATOM 14990 C CA . ILE G 1 259 ? 30.916 -63.517 -79.962 1.00 19.82 259 ILE G CA 1
ATOM 14991 C C . ILE G 1 259 ? 31.322 -62.053 -80.005 1.00 18.36 259 ILE G C 1
ATOM 14992 O O . ILE G 1 259 ? 32.237 -61.624 -79.300 1.00 18.06 259 ILE G O 1
ATOM 15005 N N . LEU G 1 261 ? 29.809 -59.641 -78.847 1.00 16.18 261 LEU G N 1
ATOM 15006 C CA . LEU G 1 261 ? 29.374 -58.942 -77.637 1.00 15.84 261 LEU G CA 1
ATOM 15007 C C . LEU G 1 261 ? 30.058 -59.462 -76.365 1.00 16.45 261 LEU G C 1
ATOM 15008 O O . LEU G 1 261 ? 30.454 -58.679 -75.514 1.00 16.28 261 LEU G O 1
ATOM 15013 N N . LEU G 1 262 ? 30.187 -60.780 -76.260 1.00 17.47 262 LEU G N 1
ATOM 15014 C CA . LEU G 1 262 ? 30.728 -61.436 -75.072 1.00 18.58 262 LEU G CA 1
ATOM 15015 C C . LEU G 1 262 ? 32.255 -61.577 -75.074 1.00 19.08 262 LEU G C 1
ATOM 15016 O O . LEU G 1 262 ? 32.860 -61.781 -74.038 1.00 20.08 262 LEU G O 1
ATOM 15021 N N . GLU G 1 263 ? 32.868 -61.455 -76.243 1.00 18.62 263 GLU G N 1
ATOM 15022 C CA . GLU G 1 263 ? 34.313 -61.583 -76.365 1.00 19.25 263 GLU G CA 1
ATOM 15023 C C . GLU G 1 263 ? 34.900 -60.363 -77.064 1.00 18.03 263 GLU G C 1
ATOM 15024 O O . GLU G 1 263 ? 34.170 -59.494 -77.530 1.00 16.86 263 GLU G O 1
ATOM 15030 N N . GLY G 1 264 ? 36.225 -60.312 -77.129 1.00 18.58 264 GLY G N 1
ATOM 15031 C CA . GLY G 1 264 ? 36.916 -59.172 -77.680 1.00 17.68 264 GLY G CA 1
ATOM 15032 C C . GLY G 1 264 ? 38.370 -59.344 -78.009 1.00 18.57 264 GLY G C 1
ATOM 15033 O O . GLY G 1 264 ? 39.027 -60.299 -77.583 1.00 20.12 264 GLY G O 1
ATOM 15034 N N . GLN G 1 265 ? 38.871 -58.366 -78.761 1.00 17.77 265 GLN G N 1
ATOM 15035 C CA . GLN G 1 265 ? 40.248 -58.329 -79.243 1.00 18.55 265 GLN G CA 1
ATOM 15036 C C . GLN G 1 265 ? 40.895 -57.073 -78.719 1.00 17.99 265 GLN G C 1
ATOM 15037 O O . GLN G 1 265 ? 40.311 -55.987 -78.845 1.00 16.72 265 GLN G O 1
ATOM 15043 N N . LYS G 1 266 ? 42.122 -57.180 -78.216 1.00 19.16 266 LYS G N 1
ATOM 15044 C CA . LYS G 1 266 ? 42.887 -55.975 -77.908 1.00 18.88 266 LYS G CA 1
ATOM 15045 C C . LYS G 1 266 ? 43.570 -55.508 -79.201 1.00 18.66 266 LYS G C 1
ATOM 15046 O O . LYS G 1 266 ? 44.457 -56.166 -79.691 1.00 19.89 266 LYS G O 1
ATOM 15052 N N . VAL G 1 267 ? 43.124 -54.386 -79.755 1.00 17.36 267 VAL G N 1
ATOM 15053 C CA . VAL G 1 267 ? 43.607 -53.940 -81.057 1.00 17.30 267 VAL G CA 1
ATOM 15054 C C . VAL G 1 267 ? 44.300 -52.595 -80.942 1.00 17.03 267 VAL G C 1
ATOM 15055 O O . VAL G 1 267 ? 43.709 -51.624 -80.475 1.00 16.18 267 VAL G O 1
ATOM 15059 N N . ILE G 1 268 ? 45.546 -52.541 -81.413 1.00 17.98 268 ILE G N 1
ATOM 15060 C CA . ILE G 1 268 ? 46.327 -51.303 -81.454 1.00 17.97 268 ILE G CA 1
ATOM 15061 C C . ILE G 1 268 ? 46.298 -50.699 -82.846 1.00 17.74 268 ILE G C 1
ATOM 15062 O O . ILE G 1 268 ? 46.521 -51.386 -83.836 1.00 18.43 268 ILE G O 1
ATOM 15067 N N . PRO G 1 269 ? 46.012 -49.401 -82.923 1.00 17.06 269 PRO G N 1
ATOM 15068 C CA . PRO G 1 269 ? 46.059 -48.692 -84.185 1.00 17.19 269 PRO G CA 1
ATOM 15069 C C . PRO G 1 269 ? 47.471 -48.149 -84.477 1.00 18.16 269 PRO G C 1
ATOM 15070 O O . PRO G 1 269 ? 47.667 -46.939 -84.515 1.00 18.11 269 PRO G O 1
ATOM 15074 N N . ARG G 1 270 ? 48.424 -49.054 -84.697 1.00 19.26 270 ARG G N 1
ATOM 15075 C CA A ARG G 1 270 ? 49.812 -48.662 -84.901 0.50 20.43 270 ARG G CA 1
ATOM 15076 C CA B ARG G 1 270 ? 49.825 -48.668 -84.896 0.50 20.44 270 ARG G CA 1
ATOM 15077 C C . ARG G 1 270 ? 49.962 -47.927 -86.210 1.00 20.83 270 ARG G C 1
ATOM 15078 O O . ARG G 1 270 ? 50.448 -46.802 -86.248 1.00 21.00 270 ARG G O 1
ATOM 15093 N N . ARG G 1 271 ? 49.522 -48.577 -87.275 1.00 21.23 271 ARG G N 1
ATOM 15094 C CA . ARG G 1 271 ? 49.626 -48.000 -88.604 1.00 22.05 271 ARG G CA 1
ATOM 15095 C C . ARG G 1 271 ? 48.747 -46.761 -88.752 1.00 21.21 271 ARG G C 1
ATOM 15096 O O . ARG G 1 271 ? 49.104 -45.831 -89.468 1.00 21.96 271 ARG G O 1
ATOM 15104 N N . THR G 1 272 ? 47.606 -46.748 -88.069 1.00 19.91 272 THR G N 1
ATOM 15105 C CA . THR G 1 272 ? 46.699 -45.612 -88.144 1.00 19.40 272 THR G CA 1
ATOM 15106 C C . THR G 1 272 ? 47.391 -44.383 -87.597 1.00 19.48 272 THR G C 1
ATOM 15107 O O . THR G 1 272 ? 47.396 -43.331 -88.227 1.00 20.14 272 THR G O 1
ATOM 15111 N N . LEU G 1 273 ? 48.009 -44.526 -86.433 1.00 19.12 273 LEU G N 1
ATOM 15112 C CA . LEU G 1 273 ? 48.752 -43.405 -85.835 1.00 19.47 273 LEU G CA 1
ATOM 15113 C C . LEU G 1 273 ? 49.963 -42.999 -86.703 1.00 20.78 273 LEU G C 1
ATOM 15114 O O . LEU G 1 273 ? 50.269 -41.827 -86.841 1.00 21.34 273 LEU G O 1
ATOM 15119 N N . ALA G 1 274 ? 50.611 -43.978 -87.325 1.00 21.48 274 ALA G N 1
ATOM 15120 C CA . ALA G 1 274 ? 51.747 -43.722 -88.175 1.00 22.94 274 ALA G CA 1
ATOM 15121 C C . ALA G 1 274 ? 51.389 -42.906 -89.429 1.00 23.66 274 ALA G C 1
ATOM 15122 O O . ALA G 1 274 ? 52.284 -42.343 -90.053 1.00 24.96 274 ALA G O 1
ATOM 15124 N N . THR G 1 275 ? 50.109 -42.856 -89.810 1.00 23.10 275 THR G N 1
ATOM 15125 C CA . THR G 1 275 ? 49.668 -42.053 -90.955 1.00 24.13 275 THR G CA 1
ATOM 15126 C C . THR G 1 275 ? 49.650 -40.557 -90.640 1.00 24.32 275 THR G C 1
ATOM 15127 O O . THR G 1 275 ? 49.419 -39.742 -91.535 1.00 25.53 275 THR G O 1
ATOM 15131 N N . GLY G 1 276 ? 49.886 -40.203 -89.383 1.00 23.44 276 GLY G N 1
ATOM 15132 C CA . GLY G 1 276 ? 49.841 -38.820 -88.954 1.00 23.79 276 GLY G CA 1
ATOM 15133 C C . GLY G 1 276 ? 48.476 -38.404 -88.447 1.00 23.06 276 GLY G C 1
ATOM 15134 O O . GLY G 1 276 ? 48.316 -37.276 -88.005 1.00 23.52 276 GLY G O 1
ATOM 15135 N N . TYR G 1 277 ? 47.473 -39.272 -88.581 1.00 22.22 277 TYR G N 1
ATOM 15136 C CA . TYR G 1 277 ? 46.107 -38.951 -88.123 1.00 21.69 277 TYR G CA 1
ATOM 15137 C C . TYR G 1 277 ? 46.092 -38.708 -86.640 1.00 20.88 277 TYR G C 1
ATOM 15138 O O . TYR G 1 277 ? 46.780 -39.412 -85.884 1.00 20.20 277 TYR G O 1
ATOM 15147 N N . GLN G 1 278 ? 45.294 -37.730 -86.239 1.00 21.28 278 GLN G N 1
ATOM 15148 C CA . GLN G 1 278 ? 45.209 -37.313 -84.859 1.00 21.01 278 GLN G CA 1
ATOM 15149 C C . GLN G 1 278 ? 43.802 -37.345 -84.350 1.00 20.62 278 GLN G C 1
ATOM 15150 O O . GLN G 1 278 ? 42.947 -36.683 -84.871 1.00 21.47 278 GLN G O 1
ATOM 15156 N N . TYR G 1 279 ? 43.601 -38.129 -83.294 1.00 19.58 279 TYR G N 1
ATOM 15157 C CA . TYR G 1 279 ? 42.274 -38.431 -82.796 1.00 19.10 279 TYR G CA 1
ATOM 15158 C C . TYR G 1 279 ? 41.667 -37.257 -82.050 1.00 20.17 279 TYR G C 1
ATOM 15159 O O . TYR G 1 279 ? 42.331 -36.602 -81.257 1.00 20.84 279 TYR G O 1
ATOM 15168 N N . SER G 1 280 ? 40.392 -37.007 -82.320 1.00 20.60 280 SER G N 1
ATOM 15169 C CA . SER G 1 280 ? 39.611 -36.027 -81.560 1.00 21.84 280 SER G CA 1
ATOM 15170 C C . SER G 1 280 ? 39.141 -36.576 -80.202 1.00 21.26 280 SER G C 1
ATOM 15171 O O . SER G 1 280 ? 39.007 -35.836 -79.252 1.00 22.37 280 SER G O 1
ATOM 15174 N N . PHE G 1 281 ? 38.884 -37.874 -80.146 1.00 19.79 281 PHE G N 1
ATOM 15175 C CA . PHE G 1 281 ? 38.351 -38.535 -78.957 1.00 19.34 281 PHE G CA 1
ATOM 15176 C C . PHE G 1 281 ? 39.085 -39.861 -78.684 1.00 18.00 281 PHE G C 1
ATOM 15177 O O . PHE G 1 281 ? 38.508 -40.925 -78.763 1.00 17.09 281 PHE G O 1
ATOM 15185 N N . PRO G 1 282 ? 40.371 -39.789 -78.380 1.00 18.14 282 PRO G N 1
ATOM 15186 C CA . PRO G 1 282 ? 41.134 -41.000 -78.134 1.00 17.32 282 PRO G CA 1
ATOM 15187 C C . PRO G 1 282 ? 40.804 -41.684 -76.817 1.00 17.38 282 PRO G C 1
ATOM 15188 O O . PRO G 1 282 ? 41.057 -42.869 -76.669 1.00 16.78 282 PRO G O 1
ATOM 15192 N N . GLU G 1 283 ? 40.311 -40.931 -75.842 1.00 18.42 283 GLU G N 1
ATOM 15193 C CA . GLU G 1 283 ? 40.045 -41.458 -74.505 1.00 18.94 283 GLU G CA 1
ATOM 15194 C C . GLU G 1 283 ? 38.529 -41.707 -74.398 1.00 18.69 283 GLU G C 1
ATOM 15195 O O . GLU G 1 283 ? 37.728 -40.883 -74.830 1.00 19.04 283 GLU G O 1
ATOM 15197 N N . LEU G 1 284 ? 38.140 -42.857 -73.835 1.00 18.29 284 LEU G N 1
ATOM 15198 C CA . LEU G 1 284 ? 36.725 -43.288 -73.826 1.00 17.97 284 LEU G CA 1
ATOM 15199 C C . LEU G 1 284 ? 35.796 -42.326 -73.095 1.00 19.36 284 LEU G C 1
ATOM 15200 O O . LEU G 1 284 ? 34.693 -42.058 -73.561 1.00 19.36 284 LEU G O 1
ATOM 15205 N N . GLY G 1 285 ? 36.240 -41.830 -71.945 1.00 20.83 285 GLY G N 1
ATOM 15206 C CA . GLY G 1 285 ? 35.490 -40.839 -71.210 1.00 22.60 285 GLY G CA 1
ATOM 15207 C C . GLY G 1 285 ? 35.143 -39.610 -72.036 1.00 23.07 285 GLY G C 1
ATOM 15208 O O . GLY G 1 285 ? 34.008 -39.180 -72.059 1.00 23.86 285 GLY G O 1
ATOM 15209 N N . ALA G 1 286 ? 36.123 -39.044 -72.734 1.00 22.81 286 ALA G N 1
ATOM 15210 C CA . ALA G 1 286 ? 35.874 -37.856 -73.558 1.00 23.54 286 ALA G CA 1
ATOM 15211 C C . ALA G 1 286 ? 34.901 -38.191 -74.694 1.00 22.57 286 ALA G C 1
ATOM 15212 O O . ALA G 1 286 ? 34.053 -37.370 -75.011 1.00 23.78 286 ALA G O 1
ATOM 15214 N N . ALA G 1 287 ? 35.005 -39.395 -75.259 1.00 20.75 287 ALA G N 1
ATOM 15215 C CA . ALA G 1 287 ? 34.119 -39.827 -76.335 1.00 20.01 287 ALA G CA 1
ATOM 15216 C C . ALA G 1 287 ? 32.667 -39.933 -75.867 1.00 20.75 287 ALA G C 1
ATOM 15217 O O . ALA G 1 287 ? 31.768 -39.380 -76.494 1.00 21.62 287 ALA G O 1
ATOM 15219 N N . LEU G 1 288 ? 32.439 -40.600 -74.743 1.00 20.72 288 LEU G N 1
ATOM 15220 C CA . LEU G 1 288 ? 31.086 -40.805 -74.233 1.00 21.48 288 LEU G CA 1
ATOM 15221 C C . LEU G 1 288 ? 30.481 -39.513 -73.691 1.00 23.76 288 LEU G C 1
ATOM 15222 O O . LEU G 1 288 ? 29.269 -39.311 -73.790 1.00 24.78 288 LEU G O 1
ATOM 15227 N N . LYS G 1 289 ? 31.327 -38.628 -73.175 1.00 24.80 289 LYS G N 1
ATOM 15228 C CA . LYS G 1 289 ? 30.907 -37.296 -72.740 1.00 27.30 289 LYS G CA 1
ATOM 15229 C C . LYS G 1 289 ? 30.378 -36.454 -73.920 1.00 28.07 289 LYS G C 1
ATOM 15230 O O . LYS G 1 289 ? 29.343 -35.788 -73.784 1.00 30.08 289 LYS G O 1
ATOM 15236 N N . GLU G 1 290 ? 31.033 -36.514 -75.075 1.00 26.78 290 GLU G N 1
ATOM 15237 C CA . GLU G 1 290 ? 30.509 -35.867 -76.286 1.00 27.63 290 GLU G CA 1
ATOM 15238 C C . GLU G 1 290 ? 29.123 -36.393 -76.670 1.00 27.82 290 GLU G C 1
ATOM 15239 O O . GLU G 1 290 ? 28.195 -35.624 -76.947 1.00 29.93 290 GLU G O 1
ATOM 15245 N N . ILE G 1 291 ? 28.999 -37.715 -76.702 1.00 25.85 291 ILE G N 1
ATOM 15246 C CA . ILE G 1 291 ? 27.742 -38.377 -77.056 1.00 25.89 291 ILE G CA 1
ATOM 15247 C C . ILE G 1 291 ? 26.635 -38.008 -76.063 1.00 27.82 291 ILE G C 1
ATOM 15248 O O . ILE G 1 291 ? 25.534 -37.689 -76.463 1.00 29.39 291 ILE G O 1
ATOM 15253 N N . ALA G 1 292 ? 26.957 -38.031 -74.770 1.00 28.01 292 ALA G N 1
ATOM 15254 C CA . ALA G 1 292 ? 25.979 -37.789 -73.701 1.00 29.97 292 ALA G CA 1
ATOM 15255 C C . ALA G 1 292 ? 25.560 -36.336 -73.580 1.00 32.96 292 ALA G C 1
ATOM 15256 O O . ALA G 1 292 ? 24.416 -36.050 -73.236 1.00 35.02 292 ALA G O 1
ATOM 15258 N N . GLU G 1 293 ? 26.466 -35.407 -73.851 1.00 33.48 293 GLU G N 1
ATOM 15259 C CA . GLU G 1 293 ? 26.143 -33.983 -73.672 1.00 36.68 293 GLU G CA 1
ATOM 15260 C C . GLU G 1 293 ? 25.401 -33.376 -74.871 1.00 38.14 293 GLU G C 1
ATOM 15261 O O . GLU G 1 293 ? 24.861 -32.268 -74.758 1.00 41.27 293 GLU G O 1
ATOM 15267 N N . ASN G 1 294 ? 25.379 -34.097 -76.002 1.00 36.25 294 ASN G N 1
ATOM 15268 C CA . ASN G 1 294 ? 25.003 -33.514 -77.317 1.00 37.60 294 ASN G CA 1
ATOM 15269 C C . ASN G 1 294 ? 23.768 -34.168 -77.998 1.00 37.88 294 ASN G C 1
ATOM 15270 O O . ASN G 1 294 ? 23.118 -35.072 -77.449 1.00 37.02 294 ASN G O 1
ATOM 15283 N N . ARG H 1 2 ? 46.424 -20.372 -87.803 1.00 32.12 2 ARG H N 1
ATOM 15284 C CA . ARG H 1 2 ? 45.784 -19.031 -87.754 1.00 31.54 2 ARG H CA 1
ATOM 15285 C C . ARG H 1 2 ? 46.081 -18.288 -89.077 1.00 29.85 2 ARG H C 1
ATOM 15286 O O . ARG H 1 2 ? 47.246 -18.098 -89.418 1.00 29.87 2 ARG H O 1
ATOM 15288 N N . VAL H 1 3 ? 45.043 -17.911 -89.834 1.00 28.60 3 VAL H N 1
ATOM 15289 C CA . VAL H 1 3 ? 45.226 -17.216 -91.132 1.00 27.15 3 VAL H CA 1
ATOM 15290 C C . VAL H 1 3 ? 44.707 -15.770 -91.117 1.00 27.01 3 VAL H C 1
ATOM 15291 O O . VAL H 1 3 ? 43.591 -15.518 -90.687 1.00 27.29 3 VAL H O 1
ATOM 15295 N N . LEU H 1 4 ? 45.529 -14.842 -91.590 1.00 26.79 4 LEU H N 1
ATOM 15296 C CA . LEU H 1 4 ? 45.154 -13.436 -91.733 1.00 26.79 4 LEU H CA 1
ATOM 15297 C C . LEU H 1 4 ? 44.737 -13.185 -93.180 1.00 25.38 4 LEU H C 1
ATOM 15298 O O . LEU H 1 4 ? 45.524 -13.400 -94.077 1.00 24.72 4 LEU H O 1
ATOM 15303 N N . VAL H 1 5 ? 43.497 -12.761 -93.412 1.00 25.11 5 VAL H N 1
ATOM 15304 C CA . VAL H 1 5 ? 43.016 -12.586 -94.782 1.00 23.94 5 VAL H CA 1
ATOM 15305 C C . VAL H 1 5 ? 42.670 -11.150 -95.111 1.00 24.24 5 VAL H C 1
ATOM 15306 O O . VAL H 1 5 ? 41.634 -10.630 -94.693 1.00 24.85 5 VAL H O 1
ATOM 15310 N N . GLY H 1 6 ? 43.549 -10.517 -95.868 1.00 24.01 6 GLY H N 1
ATOM 15311 C CA . GLY H 1 6 ? 43.320 -9.157 -96.328 1.00 24.43 6 GLY H CA 1
ATOM 15312 C C . GLY H 1 6 ? 42.219 -9.103 -97.365 1.00 23.73 6 GLY H C 1
ATOM 15313 O O . GLY H 1 6 ? 42.197 -9.901 -98.300 1.00 22.65 6 GLY H O 1
ATOM 15314 N N . GLY H 1 7 ? 41.263 -8.203 -97.165 1.00 24.55 7 GLY H N 1
ATOM 15315 C CA . GLY H 1 7 ? 40.097 -8.125 -98.031 1.00 24.23 7 GLY H CA 1
ATOM 15316 C C . GLY H 1 7 ? 39.147 -9.307 -97.904 1.00 23.68 7 GLY H C 1
ATOM 15317 O O . GLY H 1 7 ? 38.315 -9.542 -98.778 1.00 23.21 7 GLY H O 1
ATOM 15318 N N . GLY H 1 8 ? 39.234 -10.026 -96.794 1.00 23.95 8 GLY H N 1
ATOM 15319 C CA . GLY H 1 8 ? 38.457 -11.256 -96.609 1.00 23.60 8 GLY H CA 1
ATOM 15320 C C . GLY H 1 8 ? 36.961 -11.127 -96.396 1.00 24.35 8 GLY H C 1
ATOM 15321 O O . GLY H 1 8 ? 36.274 -12.127 -96.310 1.00 24.20 8 GLY H O 1
ATOM 15322 N N . THR H 1 9 ? 36.461 -9.903 -96.291 1.00 25.38 9 THR H N 1
ATOM 15323 C CA . THR H 1 9 ? 35.013 -9.668 -96.247 1.00 26.33 9 THR H CA 1
ATOM 15324 C C . THR H 1 9 ? 34.331 -9.969 -97.583 1.00 25.55 9 THR H C 1
ATOM 15325 O O . THR H 1 9 ? 33.135 -10.158 -97.642 1.00 26.18 9 THR H O 1
ATOM 15329 N N . GLY H 1 10 ? 35.108 -10.006 -98.656 1.00 24.36 10 GLY H N 1
ATOM 15330 C CA . GLY H 1 10 ? 34.563 -10.087 -99.996 1.00 23.82 10 GLY H CA 1
ATOM 15331 C C . GLY H 1 10 ? 34.073 -11.461 -100.423 1.00 23.00 10 GLY H C 1
ATOM 15332 O O . GLY H 1 10 ? 33.849 -12.363 -99.597 1.00 23.12 10 GLY H O 1
ATOM 15333 N N . PHE H 1 11 ? 33.917 -11.597 -101.737 1.00 22.36 11 PHE H N 1
ATOM 15334 C CA . PHE H 1 11 ? 33.317 -12.760 -102.350 1.00 21.82 11 PHE H CA 1
ATOM 15335 C C . PHE H 1 11 ? 34.181 -13.987 -102.167 1.00 20.84 11 PHE H C 1
ATOM 15336 O O . PHE H 1 11 ? 33.740 -14.984 -101.596 1.00 21.01 11 PHE H O 1
ATOM 15344 N N . ILE H 1 12 ? 35.404 -13.914 -102.650 1.00 20.05 12 ILE H N 1
ATOM 15345 C CA . ILE H 1 12 ? 36.314 -15.029 -102.484 1.00 19.38 12 ILE H CA 1
ATOM 15346 C C . ILE H 1 12 ? 36.610 -15.224 -100.998 1.00 19.91 12 ILE H C 1
ATOM 15347 O O . ILE H 1 12 ? 36.678 -16.344 -100.505 1.00 19.92 12 ILE H O 1
ATOM 15352 N N . GLY H 1 13 ? 36.785 -14.109 -100.284 1.00 20.56 13 GLY H N 1
ATOM 15353 C CA . GLY H 1 13 ? 37.179 -14.139 -98.892 1.00 21.23 13 GLY H CA 1
ATOM 15354 C C . GLY H 1 13 ? 36.195 -14.860 -98.001 1.00 21.97 13 GLY H C 1
ATOM 15355 O O . GLY H 1 13 ? 36.586 -15.577 -97.080 1.00 22.31 13 GLY H O 1
ATOM 15356 N N . THR H 1 14 ? 34.914 -14.640 -98.256 1.00 22.45 14 THR H N 1
ATOM 15357 C CA . THR H 1 14 ? 33.873 -15.255 -97.462 1.00 23.41 14 THR H CA 1
ATOM 15358 C C . THR H 1 14 ? 33.859 -16.759 -97.670 1.00 22.96 14 THR H C 1
ATOM 15359 O O . THR H 1 14 ? 33.645 -17.512 -96.721 1.00 23.72 14 THR H O 1
ATOM 15363 N N . ALA H 1 15 ? 34.076 -17.195 -98.903 1.00 21.91 15 ALA H N 1
ATOM 15364 C CA . ALA H 1 15 ? 34.136 -18.616 -99.180 1.00 21.62 15 ALA H CA 1
ATOM 15365 C C . ALA H 1 15 ? 35.376 -19.202 -98.538 1.00 21.49 15 ALA H C 1
ATOM 15366 O O . ALA H 1 15 ? 35.321 -20.273 -97.962 1.00 22.04 15 ALA H O 1
ATOM 15368 N N . LEU H 1 16 ? 36.487 -18.492 -98.617 1.00 20.99 16 LEU H N 1
ATOM 15369 C CA . LEU H 1 16 ? 37.744 -18.992 -98.053 1.00 21.05 16 LEU H CA 1
ATOM 15370 C C . LEU H 1 16 ? 37.645 -19.133 -96.543 1.00 22.22 16 LEU H C 1
ATOM 15371 O O . LEU H 1 16 ? 38.118 -20.096 -95.975 1.00 22.71 16 LEU H O 1
ATOM 15376 N N . THR H 1 17 ? 37.007 -18.166 -95.913 1.00 22.85 17 THR H N 1
ATOM 15377 C CA . THR H 1 17 ? 36.837 -18.194 -94.474 1.00 24.17 17 THR H CA 1
ATOM 15378 C C . THR H 1 17 ? 35.996 -19.410 -94.064 1.00 24.94 17 THR H C 1
ATOM 15379 O O . THR H 1 17 ? 36.361 -20.126 -93.143 1.00 25.82 17 THR H O 1
ATOM 15383 N N . GLN H 1 18 ? 34.893 -19.648 -94.774 1.00 24.78 18 GLN H N 1
ATOM 15384 C CA . GLN H 1 18 ? 34.009 -20.781 -94.442 1.00 25.71 18 GLN H CA 1
ATOM 15385 C C . GLN H 1 18 ? 34.786 -22.093 -94.557 1.00 25.56 18 GLN H C 1
ATOM 15386 O O . GLN H 1 18 ? 34.680 -22.936 -93.670 1.00 26.77 18 GLN H O 1
ATOM 15388 N N . LEU H 1 19 ? 35.599 -22.245 -95.592 1.00 24.33 19 LEU H N 1
ATOM 15389 C CA . LEU H 1 19 ? 36.310 -23.498 -95.796 1.00 24.39 19 LEU H CA 1
ATOM 15390 C C . LEU H 1 19 ? 37.428 -23.671 -94.765 1.00 25.10 19 LEU H C 1
ATOM 15391 O O . LEU H 1 19 ? 37.603 -24.754 -94.194 1.00 26.17 19 LEU H O 1
ATOM 15396 N N . LEU H 1 20 ? 38.185 -22.603 -94.532 1.00 24.70 20 LEU H N 1
ATOM 15397 C CA . LEU H 1 20 ? 39.235 -22.615 -93.521 1.00 25.53 20 LEU H CA 1
ATOM 15398 C C . LEU H 1 20 ? 38.700 -22.980 -92.147 1.00 27.17 20 LEU H C 1
ATOM 15399 O O . LEU H 1 20 ? 39.278 -23.835 -91.473 1.00 28.26 20 LEU H O 1
ATOM 15404 N N . ASN H 1 21 ? 37.607 -22.345 -91.732 1.00 27.57 21 ASN H N 1
ATOM 15405 C CA . ASN H 1 21 ? 37.007 -22.664 -90.437 1.00 29.34 21 ASN H CA 1
ATOM 15406 C C . ASN H 1 21 ? 36.644 -24.158 -90.377 1.00 30.22 21 ASN H C 1
ATOM 15407 O O . ASN H 1 21 ? 36.956 -24.843 -89.411 1.00 31.70 21 ASN H O 1
ATOM 15412 N N . ALA H 1 22 ? 35.977 -24.645 -91.420 1.00 29.48 22 ALA H N 1
ATOM 15413 C CA . ALA H 1 22 ? 35.512 -26.035 -91.482 1.00 30.41 22 ALA H CA 1
ATOM 15414 C C . ALA H 1 22 ? 36.658 -27.006 -91.328 1.00 30.92 22 ALA H C 1
ATOM 15415 O O . ALA H 1 22 ? 36.493 -28.077 -90.761 1.00 32.48 22 ALA H O 1
ATOM 15417 N N . ARG H 1 23 ? 37.820 -26.617 -91.834 1.00 29.80 23 ARG H N 1
ATOM 15418 C CA . ARG H 1 23 ? 39.003 -27.471 -91.827 1.00 30.33 23 ARG H CA 1
ATOM 15419 C C . ARG H 1 23 ? 39.902 -27.255 -90.585 1.00 31.55 23 ARG H C 1
ATOM 15420 O O . ARG H 1 23 ? 41.027 -27.764 -90.530 1.00 32.09 23 ARG H O 1
ATOM 15428 N N . GLY H 1 24 ? 39.389 -26.523 -89.592 1.00 32.20 24 GLY H N 1
ATOM 15429 C CA . GLY H 1 24 ? 40.020 -26.415 -88.277 1.00 33.77 24 GLY H CA 1
ATOM 15430 C C . GLY H 1 24 ? 40.891 -25.202 -88.038 1.00 33.20 24 GLY H C 1
ATOM 15431 O O . GLY H 1 24 ? 41.624 -25.160 -87.063 1.00 34.52 24 GLY H O 1
ATOM 15432 N N . HIS H 1 25 ? 40.795 -24.200 -88.905 1.00 31.45 25 HIS H N 1
ATOM 15433 C CA . HIS H 1 25 ? 41.644 -23.002 -88.813 1.00 30.93 25 HIS H CA 1
ATOM 15434 C C . HIS H 1 25 ? 40.910 -21.795 -88.287 1.00 31.03 25 HIS H C 1
ATOM 15435 O O . HIS H 1 25 ? 39.712 -21.641 -88.520 1.00 30.75 25 HIS H O 1
ATOM 15442 N N . GLU H 1 26 ? 41.618 -20.943 -87.561 1.00 31.65 26 GLU H N 1
ATOM 15443 C CA . GLU H 1 26 ? 41.091 -19.659 -87.100 1.00 31.88 26 GLU H CA 1
ATOM 15444 C C . GLU H 1 26 ? 41.419 -18.578 -88.166 1.00 30.27 26 GLU H C 1
ATOM 15445 O O . GLU H 1 26 ? 42.508 -18.565 -88.743 1.00 29.57 26 GLU H O 1
ATOM 15447 N N . VAL H 1 27 ? 40.470 -17.680 -88.439 1.00 29.88 27 VAL H N 1
ATOM 15448 C CA . VAL H 1 27 ? 40.651 -16.608 -89.434 1.00 28.62 27 VAL H CA 1
ATOM 15449 C C . VAL H 1 27 ? 40.446 -15.203 -88.848 1.00 29.46 27 VAL H C 1
ATOM 15450 O O . VAL H 1 27 ? 39.458 -14.944 -88.201 1.00 30.47 27 VAL H O 1
ATOM 15454 N N . THR H 1 28 ? 41.397 -14.307 -89.112 1.00 29.19 28 THR H N 1
ATOM 15455 C CA . THR H 1 28 ? 41.284 -12.854 -88.835 1.00 29.89 28 THR H CA 1
ATOM 15456 C C . THR H 1 28 ? 41.306 -12.086 -90.176 1.00 28.61 28 THR H C 1
ATOM 15457 O O . THR H 1 28 ? 42.062 -12.426 -91.064 1.00 27.47 28 THR H O 1
ATOM 15461 N N . LEU H 1 29 ? 40.422 -11.105 -90.349 1.00 28.96 29 LEU H N 1
ATOM 15462 C CA . LEU H 1 29 ? 40.354 -10.351 -91.612 1.00 28.01 29 LEU H CA 1
ATOM 15463 C C . LEU H 1 29 ? 41.079 -9.024 -91.477 1.00 28.81 29 LEU H C 1
ATOM 15464 O O . LEU H 1 29 ? 41.107 -8.450 -90.390 1.00 30.32 29 LEU H O 1
ATOM 15469 N N . VAL H 1 30 ? 41.677 -8.548 -92.566 1.00 27.97 30 VAL H N 1
ATOM 15470 C CA . VAL H 1 30 ? 42.072 -7.145 -92.641 1.00 28.88 30 VAL H CA 1
ATOM 15471 C C . VAL H 1 30 ? 41.073 -6.414 -93.515 1.00 28.82 30 VAL H C 1
ATOM 15472 O O . VAL H 1 30 ? 40.735 -6.882 -94.592 1.00 27.58 30 VAL H O 1
ATOM 15476 N N . SER H 1 31 ? 40.571 -5.290 -93.019 1.00 30.38 31 SER H N 1
ATOM 15477 C CA . SER H 1 31 ? 39.447 -4.604 -93.654 1.00 30.81 31 SER H CA 1
ATOM 15478 C C . SER H 1 31 ? 39.591 -3.104 -93.489 1.00 32.53 31 SER H C 1
ATOM 15479 O O . SER H 1 31 ? 40.301 -2.640 -92.598 1.00 33.64 31 SER H O 1
ATOM 15482 N N . ARG H 1 32 ? 38.920 -2.343 -94.348 1.00 32.94 32 ARG H N 1
ATOM 15483 C CA . ARG H 1 32 ? 38.895 -0.886 -94.206 1.00 34.92 32 ARG H CA 1
ATOM 15484 C C . ARG H 1 32 ? 38.021 -0.436 -93.054 1.00 36.91 32 ARG H C 1
ATOM 15485 O O . ARG H 1 32 ? 38.199 0.646 -92.525 1.00 38.83 32 ARG H O 1
ATOM 15493 N N . LYS H 1 33 ? 37.075 -1.272 -92.668 1.00 36.63 33 LYS H N 1
ATOM 15494 C CA . LYS H 1 33 ? 36.140 -0.936 -91.611 1.00 38.66 33 LYS H CA 1
ATOM 15495 C C . LYS H 1 33 ? 36.374 -1.889 -90.431 1.00 38.48 33 LYS H C 1
ATOM 15496 O O . LYS H 1 33 ? 36.546 -3.107 -90.620 1.00 36.70 33 LYS H O 1
ATOM 15499 N N . PRO H 1 34 ? 36.398 -1.343 -89.202 1.00 40.52 34 PRO H N 1
ATOM 15500 C CA . PRO H 1 34 ? 36.725 -2.196 -88.057 1.00 40.59 34 PRO H CA 1
ATOM 15501 C C . PRO H 1 34 ? 35.593 -3.157 -87.700 1.00 40.61 34 PRO H C 1
ATOM 15502 O O . PRO H 1 34 ? 34.532 -3.137 -88.331 1.00 40.62 34 PRO H O 1
ATOM 15506 N N . GLY H 1 35 ? 35.831 -3.962 -86.672 1.00 40.86 35 GLY H N 1
ATOM 15507 C CA . GLY H 1 35 ? 34.816 -4.868 -86.164 1.00 41.29 35 GLY H CA 1
ATOM 15508 C C . GLY H 1 35 ? 35.397 -6.156 -85.612 1.00 40.40 35 GLY H C 1
ATOM 15509 O O . GLY H 1 35 ? 36.632 -6.312 -85.514 1.00 39.63 35 GLY H O 1
ATOM 15510 N N . PRO H 1 36 ? 34.511 -7.119 -85.284 1.00 40.64 36 PRO H N 1
ATOM 15511 C CA . PRO H 1 36 ? 34.982 -8.328 -84.616 1.00 40.32 36 PRO H CA 1
ATOM 15512 C C . PRO H 1 36 ? 35.603 -9.296 -85.646 1.00 37.77 36 PRO H C 1
ATOM 15513 O O . PRO H 1 36 ? 35.169 -9.337 -86.797 1.00 36.44 36 PRO H O 1
ATOM 15517 N N . GLY H 1 37 ? 36.633 -10.027 -85.229 1.00 37.33 37 GLY H N 1
ATOM 15518 C CA . GLY H 1 37 ? 37.309 -10.968 -86.109 1.00 35.26 37 GLY H CA 1
ATOM 15519 C C . GLY H 1 37 ? 38.175 -10.302 -87.159 1.00 33.84 37 GLY H C 1
ATOM 15520 O O . GLY H 1 37 ? 38.562 -10.933 -88.148 1.00 32.11 37 GLY H O 1
ATOM 15521 N N . ARG H 1 38 ? 38.483 -9.024 -86.965 1.00 34.73 38 ARG H N 1
ATOM 15522 C CA . ARG H 1 38 ? 39.254 -8.279 -87.971 1.00 33.68 38 ARG H CA 1
ATOM 15523 C C . ARG H 1 38 ? 40.038 -7.081 -87.420 1.00 35.01 38 ARG H C 1
ATOM 15524 O O . ARG H 1 38 ? 39.710 -6.536 -86.382 1.00 36.89 38 ARG H O 1
ATOM 15532 N N . ILE H 1 39 ? 41.080 -6.704 -88.152 1.00 34.16 39 ILE H N 1
ATOM 15533 C CA . ILE H 1 39 ? 41.830 -5.492 -87.885 1.00 35.37 39 ILE H CA 1
ATOM 15534 C C . ILE H 1 39 ? 41.836 -4.618 -89.146 1.00 34.71 39 ILE H C 1
ATOM 15535 O O . ILE H 1 39 ? 41.670 -5.117 -90.246 1.00 33.06 39 ILE H O 1
ATOM 15540 N N . THR H 1 40 ? 41.998 -3.320 -88.969 1.00 36.20 40 THR H N 1
ATOM 15541 C CA . THR H 1 40 ? 42.012 -2.406 -90.096 1.00 35.98 40 THR H CA 1
ATOM 15542 C C . THR H 1 40 ? 43.401 -2.230 -90.675 1.00 35.41 40 THR H C 1
ATOM 15543 O O . THR H 1 40 ? 44.395 -2.566 -90.046 1.00 35.65 40 THR H O 1
ATOM 15547 N N . TRP H 1 41 ? 43.456 -1.671 -91.877 1.00 34.90 41 TRP H N 1
ATOM 15548 C CA . TRP H 1 41 ? 44.722 -1.366 -92.535 1.00 34.65 41 TRP H CA 1
ATOM 15549 C C . TRP H 1 41 ? 45.512 -0.373 -91.717 1.00 36.67 41 TRP H C 1
ATOM 15550 O O . TRP H 1 41 ? 46.727 -0.510 -91.577 1.00 36.78 41 TRP H O 1
ATOM 15561 N N . ASP H 1 42 ? 44.834 0.635 -91.187 1.00 38.46 42 ASP H N 1
ATOM 15562 C CA . ASP H 1 42 ? 45.499 1.647 -90.373 1.00 40.68 42 ASP H CA 1
ATOM 15563 C C . ASP H 1 42 ? 46.118 1.018 -89.138 1.00 41.11 42 ASP H C 1
ATOM 15564 O O . ASP H 1 42 ? 47.215 1.391 -88.725 1.00 42.20 42 ASP H O 1
ATOM 15569 N N . GLU H 1 43 ? 45.415 0.051 -88.563 1.00 40.40 43 GLU H N 1
ATOM 15570 C CA . GLU H 1 43 ? 45.908 -0.648 -87.384 1.00 40.91 43 GLU H CA 1
ATOM 15571 C C . GLU H 1 43 ? 47.100 -1.545 -87.728 1.00 39.62 43 GLU H C 1
ATOM 15572 O O . GLU H 1 43 ? 48.051 -1.589 -86.957 1.00 40.69 43 GLU H O 1
ATOM 15578 N N . LEU H 1 44 ? 47.086 -2.191 -88.896 1.00 37.58 44 LEU H N 1
ATOM 15579 C CA . LEU H 1 44 ? 48.231 -3.004 -89.354 1.00 36.53 44 LEU H CA 1
ATOM 15580 C C . LEU H 1 44 ? 49.494 -2.184 -89.547 1.00 37.63 44 LEU H C 1
ATOM 15581 O O . LEU H 1 44 ? 50.579 -2.612 -89.188 1.00 38.04 44 LEU H O 1
ATOM 15586 N N . ALA H 1 45 ? 49.346 -0.993 -90.101 1.00 38.33 45 ALA H N 1
ATOM 15587 C CA . ALA H 1 45 ? 50.478 -0.117 -90.323 1.00 39.63 45 ALA H CA 1
ATOM 15588 C C . ALA H 1 45 ? 51.022 0.419 -89.008 1.00 41.86 45 ALA H C 1
ATOM 15589 O O . ALA H 1 45 ? 52.215 0.672 -88.887 1.00 42.93 45 ALA H O 1
ATOM 15591 N N . ALA H 1 46 ? 50.135 0.616 -88.035 1.00 42.77 46 ALA H N 1
ATOM 15592 C CA . ALA H 1 46 ? 50.489 1.226 -86.743 1.00 45.17 46 ALA H CA 1
ATOM 15593 C C . ALA H 1 46 ? 51.238 0.262 -85.852 1.00 45.36 46 ALA H C 1
ATOM 15594 O O . ALA H 1 46 ? 52.315 0.566 -85.388 1.00 46.86 46 ALA H O 1
ATOM 15596 N N . SER H 1 47 ? 50.647 -0.903 -85.622 1.00 44.01 47 SER H N 1
ATOM 15597 C CA . SER H 1 47 ? 51.167 -1.848 -84.644 1.00 44.49 47 SER H CA 1
ATOM 15598 C C . SER H 1 47 ? 51.691 -3.160 -85.236 1.00 42.70 47 SER H C 1
ATOM 15599 O O . SER H 1 47 ? 52.176 -3.997 -84.508 1.00 43.19 47 SER H O 1
ATOM 15602 N N . GLY H 1 48 ? 51.573 -3.358 -86.538 1.00 40.83 48 GLY H N 1
ATOM 15603 C CA . GLY H 1 48 ? 52.220 -4.491 -87.194 1.00 39.44 48 GLY H CA 1
ATOM 15604 C C . GLY H 1 48 ? 51.361 -5.718 -87.435 1.00 37.68 48 GLY H C 1
ATOM 15605 O O . GLY H 1 48 ? 50.155 -5.712 -87.199 1.00 37.33 48 GLY H O 1
ATOM 15606 N N . LEU H 1 49 ? 52.003 -6.791 -87.879 1.00 36.81 49 LEU H N 1
ATOM 15607 C CA . LEU H 1 49 ? 51.303 -8.010 -88.230 1.00 35.24 49 LEU H CA 1
ATOM 15608 C C . LEU H 1 49 ? 50.841 -8.743 -86.978 1.00 36.05 49 LEU H C 1
ATOM 15609 O O . LEU H 1 49 ? 51.655 -9.042 -86.110 1.00 37.47 49 LEU H O 1
ATOM 15614 N N . PRO H 1 50 ? 49.528 -9.033 -86.859 1.00 35.36 50 PRO H N 1
ATOM 15615 C CA . PRO H 1 50 ? 49.087 -9.824 -85.699 1.00 36.27 50 PRO H CA 1
ATOM 15616 C C . PRO H 1 50 ? 49.571 -11.250 -85.792 1.00 35.85 50 PRO H C 1
ATOM 15617 O O . PRO H 1 50 ? 49.969 -11.688 -86.874 1.00 34.54 50 PRO H O 1
ATOM 15621 N N . SER H 1 51 ? 49.554 -11.959 -84.667 1.00 37.16 51 SER H N 1
ATOM 15622 C CA . SER H 1 51 ? 50.028 -13.354 -84.631 1.00 37.19 51 SER H CA 1
ATOM 15623 C C . SER H 1 51 ? 49.259 -14.164 -85.670 1.00 35.28 51 SER H C 1
ATOM 15624 O O . SER H 1 51 ? 48.029 -14.222 -85.638 1.00 34.75 51 SER H O 1
ATOM 15626 N N . CYS H 1 52 ? 49.992 -14.774 -86.593 1.00 34.44 52 CYS H N 1
ATOM 15627 C CA . CYS H 1 52 ? 49.389 -15.662 -87.555 1.00 32.89 52 CYS H CA 1
ATOM 15628 C C . CYS H 1 52 ? 50.439 -16.605 -88.127 1.00 32.90 52 CYS H C 1
ATOM 15629 O O . CYS H 1 52 ? 51.621 -16.273 -88.175 1.00 33.62 52 CYS H O 1
ATOM 15632 N N . ASP H 1 53 ? 49.988 -17.773 -88.571 1.00 32.26 53 ASP H N 1
ATOM 15633 C CA . ASP H 1 53 ? 50.855 -18.773 -89.188 1.00 32.38 53 ASP H CA 1
ATOM 15634 C C . ASP H 1 53 ? 50.924 -18.563 -90.705 1.00 30.70 53 ASP H C 1
ATOM 15635 O O . ASP H 1 53 ? 51.876 -19.015 -91.358 1.00 30.90 53 ASP H O 1
ATOM 15640 N N . ALA H 1 54 ? 49.910 -17.902 -91.262 1.00 29.27 54 ALA H N 1
ATOM 15641 C CA . ALA H 1 54 ? 49.821 -17.699 -92.687 1.00 27.78 54 ALA H CA 1
ATOM 15642 C C . ALA H 1 54 ? 49.021 -16.448 -92.998 1.00 26.87 54 ALA H C 1
ATOM 15643 O O . ALA H 1 54 ? 48.188 -16.024 -92.206 1.00 27.15 54 ALA H O 1
ATOM 15645 N N . ALA H 1 55 ? 49.274 -15.857 -94.161 1.00 25.97 55 ALA H N 1
ATOM 15646 C CA . ALA H 1 55 ? 48.551 -14.670 -94.579 1.00 25.28 55 ALA H CA 1
ATOM 15647 C C . ALA H 1 55 ? 48.152 -14.750 -96.059 1.00 23.93 55 ALA H C 1
ATOM 15648 O O . ALA H 1 55 ? 48.846 -15.362 -96.869 1.00 23.68 55 ALA H O 1
ATOM 15650 N N . VAL H 1 56 ? 47.012 -14.141 -96.386 1.00 23.26 56 VAL H N 1
ATOM 15651 C CA . VAL H 1 56 ? 46.489 -14.077 -97.748 1.00 22.15 56 VAL H CA 1
ATOM 15652 C C . VAL H 1 56 ? 46.019 -12.665 -98.028 1.00 22.17 56 VAL H C 1
ATOM 15653 O O . VAL H 1 56 ? 45.459 -12.044 -97.144 1.00 22.78 56 VAL H O 1
ATOM 15657 N N . ASN H 1 57 ? 46.233 -12.160 -99.244 1.00 21.72 57 ASN H N 1
ATOM 15658 C CA . ASN H 1 57 ? 45.597 -10.909 -99.652 1.00 21.83 57 ASN H CA 1
ATOM 15659 C C . ASN H 1 57 ? 44.618 -11.082 -100.808 1.00 20.95 57 ASN H C 1
ATOM 15660 O O . ASN H 1 57 ? 44.961 -11.635 -101.856 1.00 20.35 57 ASN H O 1
ATOM 15665 N N . LEU H 1 58 ? 43.413 -10.566 -100.601 1.00 21.11 58 LEU H N 1
ATOM 15666 C CA . LEU H 1 58 ? 42.368 -10.529 -101.614 1.00 20.61 58 LEU H CA 1
ATOM 15667 C C . LEU H 1 58 ? 41.906 -9.087 -101.898 1.00 21.39 58 LEU H C 1
ATOM 15668 O O . LEU H 1 58 ? 41.010 -8.868 -102.707 1.00 21.29 58 LEU H O 1
ATOM 15673 N N . ALA H 1 59 ? 42.497 -8.118 -101.212 1.00 22.35 59 ALA H N 1
ATOM 15674 C CA . ALA H 1 59 ? 42.005 -6.746 -101.208 1.00 23.47 59 ALA H CA 1
ATOM 15675 C C . ALA H 1 59 ? 42.109 -6.119 -102.587 1.00 23.51 59 ALA H C 1
ATOM 15676 O O . ALA H 1 59 ? 43.131 -6.261 -103.248 1.00 23.19 59 ALA H O 1
ATOM 15678 N N . GLY H 1 60 ? 41.042 -5.452 -103.025 1.00 24.09 60 GLY H N 1
ATOM 15679 C CA . GLY H 1 60 ? 41.055 -4.775 -104.312 1.00 24.44 60 GLY H CA 1
ATOM 15680 C C . GLY H 1 60 ? 39.744 -4.093 -104.617 1.00 25.35 60 GLY H C 1
ATOM 15681 O O . GLY H 1 60 ? 38.678 -4.673 -104.434 1.00 25.04 60 GLY H O 1
ATOM 15682 N N . GLU H 1 61 ? 39.816 -2.853 -105.075 1.00 26.71 61 GLU H N 1
ATOM 15683 C CA . GLU H 1 61 ? 38.651 -2.195 -105.647 1.00 27.78 61 GLU H CA 1
ATOM 15684 C C . GLU H 1 61 ? 38.105 -3.050 -106.800 1.00 26.75 61 GLU H C 1
ATOM 15685 O O . GLU H 1 61 ? 38.868 -3.527 -107.635 1.00 25.88 61 GLU H O 1
ATOM 15691 N N . ASN H 1 62 ? 36.797 -3.251 -106.823 1.00 27.04 62 ASN H N 1
ATOM 15692 C CA . ASN H 1 62 ? 36.172 -4.133 -107.795 1.00 26.19 62 ASN H CA 1
ATOM 15693 C C . ASN H 1 62 ? 36.259 -3.605 -109.220 1.00 26.79 62 ASN H C 1
ATOM 15694 O O . ASN H 1 62 ? 35.787 -2.508 -109.527 1.00 28.46 62 ASN H O 1
ATOM 15699 N N . ILE H 1 63 ? 36.859 -4.395 -110.087 1.00 25.64 63 ILE H N 1
ATOM 15700 C CA . ILE H 1 63 ? 37.165 -3.955 -111.427 1.00 26.23 63 ILE H CA 1
ATOM 15701 C C . ILE H 1 63 ? 35.935 -3.947 -112.333 1.00 26.95 63 ILE H C 1
ATOM 15702 O O . ILE H 1 63 ? 35.692 -2.972 -113.047 1.00 28.50 63 ILE H O 1
ATOM 15707 N N . LEU H 1 64 ? 35.184 -5.057 -112.342 1.00 26.01 64 LEU H N 1
ATOM 15708 C CA . LEU H 1 64 ? 34.068 -5.245 -113.312 1.00 26.65 64 LEU H CA 1
ATOM 15709 C C . LEU H 1 64 ? 32.884 -4.279 -113.011 1.00 28.51 64 LEU H C 1
ATOM 15710 O O . LEU H 1 64 ? 32.144 -3.932 -113.916 1.00 29.74 64 LEU H O 1
ATOM 15712 N N . ASN H 1 65 ? 32.772 -3.799 -111.768 1.00 28.94 65 ASN H N 1
ATOM 15713 C CA . ASN H 1 65 ? 31.740 -2.821 -111.352 1.00 30.97 65 ASN H CA 1
ATOM 15714 C C . ASN H 1 65 ? 31.229 -1.827 -112.436 1.00 33.01 65 ASN H C 1
ATOM 15715 O O . ASN H 1 65 ? 31.785 -0.740 -112.622 1.00 34.21 65 ASN H O 1
ATOM 15720 N N . PRO H 1 66 ? 30.122 -2.181 -113.115 1.00 33.66 66 PRO H N 1
ATOM 15721 C CA . PRO H 1 66 ? 29.557 -1.345 -114.195 1.00 35.76 66 PRO H CA 1
ATOM 15722 C C . PRO H 1 66 ? 29.098 0.031 -113.764 1.00 38.29 66 PRO H C 1
ATOM 15723 O O . PRO H 1 66 ? 28.874 0.897 -114.618 1.00 40.26 66 PRO H O 1
ATOM 15727 N N . LEU H 1 67 ? 28.913 0.215 -112.462 1.00 38.46 67 LEU H N 1
ATOM 15728 C CA . LEU H 1 67 ? 28.463 1.503 -111.940 1.00 41.06 67 LEU H CA 1
ATOM 15729 C C . LEU H 1 67 ? 29.592 2.555 -111.896 1.00 41.71 67 LEU H C 1
ATOM 15730 O O . LEU H 1 67 ? 29.332 3.740 -111.617 1.00 44.17 67 LEU H O 1
ATOM 15735 N N . ARG H 1 68 ? 30.828 2.152 -112.189 1.00 39.80 68 ARG H N 1
ATOM 15736 C CA . ARG H 1 68 ? 31.918 3.122 -112.305 1.00 40.59 68 ARG H CA 1
ATOM 15737 C C . ARG H 1 68 ? 32.497 3.168 -113.716 1.00 40.58 68 ARG H C 1
ATOM 15738 O O . ARG H 1 68 ? 32.761 2.143 -114.324 1.00 38.71 68 ARG H O 1
ATOM 15746 N N . ARG H 1 69 ? 32.654 4.383 -114.228 1.00 42.94 69 ARG H N 1
ATOM 15747 C CA . ARG H 1 69 ? 33.200 4.623 -115.557 1.00 43.52 69 ARG H CA 1
ATOM 15748 C C . ARG H 1 69 ? 34.692 4.374 -115.478 1.00 41.92 69 ARG H C 1
ATOM 15749 O O . ARG H 1 69 ? 35.323 4.704 -114.481 1.00 41.72 69 ARG H O 1
ATOM 15751 N N . TRP H 1 70 ? 35.263 3.814 -116.532 1.00 41.00 70 TRP H N 1
ATOM 15752 C CA . TRP H 1 70 ? 36.697 3.576 -116.569 1.00 39.79 70 TRP H CA 1
ATOM 15753 C C . TRP H 1 70 ? 37.485 4.838 -116.838 1.00 41.96 70 TRP H C 1
ATOM 15754 O O . TRP H 1 70 ? 38.033 5.019 -117.923 1.00 42.73 70 TRP H O 1
ATOM 15765 N N . ASN H 1 71 ? 37.596 5.711 -115.844 1.00 43.10 71 ASN H N 1
ATOM 15766 C CA . ASN H 1 71 ? 38.463 6.893 -115.970 1.00 45.22 71 ASN H CA 1
ATOM 15767 C C . ASN H 1 71 ? 39.807 6.697 -115.239 1.00 43.97 71 ASN H C 1
ATOM 15768 O O . ASN H 1 71 ? 40.066 5.639 -114.637 1.00 41.49 71 ASN H O 1
ATOM 15773 N N . GLU H 1 72 ? 40.655 7.712 -115.307 1.00 45.89 72 GLU H N 1
ATOM 15774 C CA . GLU H 1 72 ? 41.976 7.666 -114.705 1.00 45.24 72 GLU H CA 1
ATOM 15775 C C . GLU H 1 72 ? 41.895 7.525 -113.185 1.00 44.30 72 GLU H C 1
ATOM 15776 O O . GLU H 1 72 ? 42.710 6.835 -112.578 1.00 42.56 72 GLU H O 1
ATOM 15782 N N . THR H 1 73 ? 40.906 8.175 -112.579 1.00 45.65 73 THR H N 1
ATOM 15783 C CA . THR H 1 73 ? 40.715 8.100 -111.134 1.00 45.11 73 THR H CA 1
ATOM 15784 C C . THR H 1 73 ? 40.448 6.670 -110.674 1.00 42.11 73 THR H C 1
ATOM 15785 O O . THR H 1 73 ? 41.040 6.217 -109.684 1.00 40.86 73 THR H O 1
ATOM 15789 N N . PHE H 1 74 ? 39.556 5.984 -111.397 1.00 41.18 74 PHE H N 1
ATOM 15790 C CA . PHE H 1 74 ? 39.142 4.619 -111.077 1.00 38.63 74 PHE H CA 1
ATOM 15791 C C . PHE H 1 74 ? 40.272 3.635 -111.359 1.00 36.56 74 PHE H C 1
ATOM 15792 O O . PHE H 1 74 ? 40.496 2.669 -110.619 1.00 34.67 74 PHE H O 1
ATOM 15800 N N . GLN H 1 75 ? 40.977 3.903 -112.440 1.00 37.18 75 GLN H N 1
ATOM 15801 C CA . GLN H 1 75 ? 42.221 3.215 -112.766 1.00 35.91 75 GLN H CA 1
ATOM 15802 C C . GLN H 1 75 ? 43.240 3.303 -111.620 1.00 35.66 75 GLN H C 1
ATOM 15803 O O . GLN H 1 75 ? 43.788 2.297 -111.209 1.00 33.88 75 GLN H O 1
ATOM 15809 N N . LYS H 1 76 ? 43.474 4.516 -111.118 1.00 37.66 76 LYS H N 1
ATOM 15810 C CA . LYS H 1 76 ? 44.370 4.742 -109.990 1.00 37.82 76 LYS H CA 1
ATOM 15811 C C . LYS H 1 76 ? 43.919 3.943 -108.750 1.00 36.21 76 LYS H C 1
ATOM 15812 O O . LYS H 1 76 ? 44.757 3.355 -108.077 1.00 35.18 76 LYS H O 1
ATOM 15814 N N . GLU H 1 77 ? 42.615 3.888 -108.465 1.00 36.13 77 GLU H N 1
ATOM 15815 C CA . GLU H 1 77 ? 42.091 3.080 -107.336 1.00 34.74 77 GLU H CA 1
ATOM 15816 C C . GLU H 1 77 ? 42.250 1.575 -107.573 1.00 32.28 77 GLU H C 1
ATOM 15817 O O . GLU H 1 77 ? 42.563 0.829 -106.648 1.00 31.13 77 GLU H O 1
ATOM 15823 N N . VAL H 1 78 ? 42.043 1.118 -108.806 1.00 31.66 78 VAL H N 1
ATOM 15824 C CA . VAL H 1 78 ? 42.172 -0.308 -109.101 1.00 29.57 78 VAL H CA 1
ATOM 15825 C C . VAL H 1 78 ? 43.617 -0.734 -108.798 1.00 28.93 78 VAL H C 1
ATOM 15826 O O . VAL H 1 78 ? 43.854 -1.735 -108.123 1.00 27.58 78 VAL H O 1
ATOM 15830 N N . LEU H 1 79 ? 44.563 0.061 -109.285 1.00 30.18 79 LEU H N 1
ATOM 15831 C CA . LEU H 1 79 ? 45.993 -0.197 -109.114 1.00 30.04 79 LEU H CA 1
ATOM 15832 C C . LEU H 1 79 ? 46.424 0.015 -107.665 1.00 30.32 79 LEU H C 1
ATOM 15833 O O . LEU H 1 79 ? 46.980 -0.882 -107.042 1.00 29.25 79 LEU H O 1
ATOM 15838 N N . GLY H 1 80 ? 46.133 1.195 -107.122 1.00 31.93 80 GLY H N 1
ATOM 15839 C CA . GLY H 1 80 ? 46.571 1.573 -105.781 1.00 32.62 80 GLY H CA 1
ATOM 15840 C C . GLY H 1 80 ? 46.045 0.674 -104.682 1.00 31.30 80 GLY H C 1
ATOM 15841 O O . GLY H 1 80 ? 46.783 0.295 -103.783 1.00 31.08 80 GLY H O 1
ATOM 15842 N N . SER H 1 81 ? 44.770 0.317 -104.760 1.00 30.59 81 SER H N 1
ATOM 15843 C CA . SER H 1 81 ? 44.164 -0.558 -103.775 1.00 29.51 81 SER H CA 1
ATOM 15844 C C . SER H 1 81 ? 44.878 -1.916 -103.688 1.00 27.85 81 SER H C 1
ATOM 15845 O O . SER H 1 81 ? 45.020 -2.472 -102.597 1.00 27.48 81 SER H O 1
ATOM 15848 N N . ARG H 1 82 ? 45.327 -2.445 -104.820 1.00 27.08 82 ARG H N 1
ATOM 15849 C CA . ARG H 1 82 ? 46.027 -3.731 -104.824 1.00 25.78 82 ARG H CA 1
ATOM 15850 C C . ARG H 1 82 ? 47.497 -3.618 -104.387 1.00 26.42 82 ARG H C 1
ATOM 15851 O O . ARG H 1 82 ? 47.962 -4.404 -103.582 1.00 25.95 82 ARG H O 1
ATOM 15859 N N . LEU H 1 83 ? 48.232 -2.658 -104.931 1.00 27.67 83 LEU H N 1
ATOM 15860 C CA . LEU H 1 83 ? 49.645 -2.513 -104.593 1.00 28.53 83 LEU H CA 1
ATOM 15861 C C . LEU H 1 83 ? 49.820 -2.111 -103.123 1.00 29.34 83 LEU H C 1
ATOM 15862 O O . LEU H 1 83 ? 50.692 -2.641 -102.434 1.00 29.39 83 LEU H O 1
ATOM 15867 N N . GLU H 1 84 ? 49.031 -1.145 -102.645 1.00 30.22 84 GLU H N 1
ATOM 15868 C CA . GLU H 1 84 ? 49.241 -0.600 -101.287 1.00 31.38 84 GLU H CA 1
ATOM 15869 C C . GLU H 1 84 ? 48.928 -1.641 -100.241 1.00 30.35 84 GLU H C 1
ATOM 15870 O O . GLU H 1 84 ? 49.760 -1.903 -99.393 1.00 30.78 84 GLU H O 1
ATOM 15876 N N . THR H 1 85 ? 47.768 -2.279 -100.328 1.00 29.14 85 THR H N 1
ATOM 15877 C CA . THR H 1 85 ? 47.438 -3.332 -99.373 1.00 28.29 85 THR H CA 1
ATOM 15878 C C . THR H 1 85 ? 48.457 -4.463 -99.436 1.00 27.50 85 THR H C 1
ATOM 15879 O O . THR H 1 85 ? 48.895 -4.960 -98.397 1.00 27.75 85 THR H O 1
ATOM 15883 N N . THR H 1 86 ? 48.824 -4.885 -100.640 1.00 26.75 86 THR H N 1
ATOM 15884 C CA . THR H 1 86 ? 49.783 -5.978 -100.781 1.00 26.23 86 THR H CA 1
ATOM 15885 C C . THR H 1 86 ? 51.134 -5.604 -100.176 1.00 27.58 86 THR H C 1
ATOM 15886 O O . THR H 1 86 ? 51.741 -6.400 -99.458 1.00 27.67 86 THR H O 1
ATOM 15890 N N . GLN H 1 87 ? 51.593 -4.396 -100.467 1.00 28.82 87 GLN H N 1
ATOM 15891 C CA . GLN H 1 87 ? 52.911 -3.937 -100.007 1.00 30.36 87 GLN H CA 1
ATOM 15892 C C . GLN H 1 87 ? 52.901 -3.852 -98.484 1.00 31.11 87 GLN H C 1
ATOM 15893 O O . GLN H 1 87 ? 53.894 -4.171 -97.831 1.00 31.92 87 GLN H O 1
ATOM 15895 N N . LEU H 1 88 ? 51.773 -3.429 -97.924 1.00 31.01 88 LEU H N 1
ATOM 15896 C CA . LEU H 1 88 ? 51.653 -3.197 -96.489 1.00 31.98 88 LEU H CA 1
ATOM 15897 C C . LEU H 1 88 ? 51.770 -4.514 -95.748 1.00 31.29 88 LEU H C 1
ATOM 15898 O O . LEU H 1 88 ? 52.391 -4.596 -94.701 1.00 32.36 88 LEU H O 1
ATOM 15903 N N . LEU H 1 89 ? 51.143 -5.537 -96.311 1.00 29.66 89 LEU H N 1
ATOM 15904 C CA . LEU H 1 89 ? 51.225 -6.885 -95.776 1.00 29.05 89 LEU H CA 1
ATOM 15905 C C . LEU H 1 89 ? 52.630 -7.454 -95.928 1.00 29.55 89 LEU H C 1
ATOM 15906 O O . LEU H 1 89 ? 53.168 -8.050 -94.988 1.00 30.25 89 LEU H O 1
ATOM 15911 N N . ALA H 1 90 ? 53.219 -7.268 -97.100 1.00 29.39 90 ALA H N 1
ATOM 15912 C CA . ALA H 1 90 ? 54.577 -7.746 -97.373 1.00 30.11 90 ALA H CA 1
ATOM 15913 C C . ALA H 1 90 ? 55.587 -7.182 -96.389 1.00 31.99 90 ALA H C 1
ATOM 15914 O O . ALA H 1 90 ? 56.360 -7.926 -95.790 1.00 32.72 90 ALA H O 1
ATOM 15916 N N . LYS H 1 91 ? 55.579 -5.865 -96.227 1.00 32.97 91 LYS H N 1
ATOM 15917 C CA . LYS H 1 91 ? 56.486 -5.204 -95.288 1.00 34.96 91 LYS H CA 1
ATOM 15918 C C . LYS H 1 91 ? 56.228 -5.647 -93.842 1.00 35.39 91 LYS H C 1
ATOM 15919 O O . LYS H 1 91 ? 57.163 -5.799 -93.068 1.00 36.85 91 LYS H O 1
ATOM 15923 N N . ALA H 1 92 ? 54.965 -5.893 -93.497 1.00 34.29 92 ALA H N 1
ATOM 15924 C CA . ALA H 1 92 ? 54.601 -6.361 -92.161 1.00 34.75 92 ALA H CA 1
ATOM 15925 C C . ALA H 1 92 ? 55.161 -7.739 -91.888 1.00 34.64 92 ALA H C 1
ATOM 15926 O O . ALA H 1 92 ? 55.668 -8.003 -90.794 1.00 35.99 92 ALA H O 1
ATOM 15928 N N . ILE H 1 93 ? 55.074 -8.610 -92.883 1.00 33.25 93 ILE H N 1
ATOM 15929 C CA . ILE H 1 93 ? 55.642 -9.954 -92.796 1.00 33.29 93 ILE H CA 1
ATOM 15930 C C . ILE H 1 93 ? 57.173 -9.911 -92.635 1.00 35.06 93 ILE H C 1
ATOM 15931 O O . ILE H 1 93 ? 57.733 -10.553 -91.742 1.00 36.27 93 ILE H O 1
ATOM 15936 N N . THR H 1 94 ? 57.841 -9.134 -93.491 1.00 35.42 94 THR H N 1
ATOM 15937 C CA . THR H 1 94 ? 59.291 -9.000 -93.440 1.00 37.29 94 THR H CA 1
ATOM 15938 C C . THR H 1 94 ? 59.761 -8.515 -92.080 1.00 39.20 94 THR H C 1
ATOM 15939 O O . THR H 1 94 ? 60.780 -8.980 -91.601 1.00 40.79 94 THR H O 1
ATOM 15943 N N . LYS H 1 95 ? 59.032 -7.601 -91.447 1.00 39.27 95 LYS H N 1
ATOM 15944 C CA . LYS H 1 95 ? 59.500 -7.056 -90.179 1.00 41.30 95 LYS H CA 1
ATOM 15945 C C . LYS H 1 95 ? 58.873 -7.713 -88.935 1.00 41.45 95 LYS H C 1
ATOM 15946 O O . LYS H 1 95 ? 59.208 -7.342 -87.812 1.00 43.24 95 LYS H O 1
ATOM 15950 N N . ALA H 1 96 ? 58.017 -8.712 -89.125 1.00 39.79 96 ALA H N 1
ATOM 15951 C CA . ALA H 1 96 ? 57.472 -9.471 -88.000 1.00 40.09 96 ALA H CA 1
ATOM 15952 C C . ALA H 1 96 ? 58.561 -10.280 -87.317 1.00 41.86 96 ALA H C 1
ATOM 15953 O O . ALA H 1 96 ? 59.351 -10.922 -87.990 1.00 41.91 96 ALA H O 1
ATOM 15955 N N . PRO H 1 97 ? 58.586 -10.282 -85.975 1.00 43.50 97 PRO H N 1
ATOM 15956 C CA . PRO H 1 97 ? 59.560 -11.114 -85.229 1.00 45.44 97 PRO H CA 1
ATOM 15957 C C . PRO H 1 97 ? 59.315 -12.627 -85.356 1.00 44.77 97 PRO H C 1
ATOM 15958 O O . PRO H 1 97 ? 60.268 -13.391 -85.457 1.00 45.87 97 PRO H O 1
ATOM 15962 N N . GLN H 1 98 ? 58.043 -13.036 -85.329 1.00 43.22 98 GLN H N 1
ATOM 15963 C CA . GLN H 1 98 ? 57.633 -14.440 -85.530 1.00 42.48 98 GLN H CA 1
ATOM 15964 C C . GLN H 1 98 ? 56.877 -14.500 -86.850 1.00 39.97 98 GLN H C 1
ATOM 15965 O O . GLN H 1 98 ? 55.646 -14.561 -86.860 1.00 38.64 98 GLN H O 1
ATOM 15967 N N . PRO H 1 99 ? 57.600 -14.438 -87.983 1.00 39.45 99 PRO H N 1
ATOM 15968 C CA . PRO H 1 99 ? 56.873 -14.247 -89.248 1.00 37.21 99 PRO H CA 1
ATOM 15969 C C . PRO H 1 99 ? 56.098 -15.493 -89.660 1.00 35.97 99 PRO H C 1
ATOM 15970 O O . PRO H 1 99 ? 56.452 -16.590 -89.249 1.00 36.96 99 PRO H O 1
ATOM 15974 N N . PRO H 1 100 ? 55.040 -15.319 -90.465 1.00 34.01 100 PRO H N 1
ATOM 15975 C CA . PRO H 1 100 ? 54.201 -16.455 -90.882 1.00 32.87 100 PRO H CA 1
ATOM 15976 C C . PRO H 1 100 ? 54.907 -17.381 -91.868 1.00 32.78 100 PRO H C 1
ATOM 15977 O O . PRO H 1 100 ? 55.740 -16.924 -92.628 1.00 32.87 100 PRO H O 1
ATOM 15981 N N . LYS H 1 101 ? 54.549 -18.661 -91.831 1.00 32.78 101 LYS H N 1
ATOM 15982 C CA . LYS H 1 101 ? 55.212 -19.685 -92.617 1.00 33.11 101 LYS H CA 1
ATOM 15983 C C . LYS H 1 101 ? 54.748 -19.673 -94.085 1.00 31.33 101 LYS H C 1
ATOM 15984 O O . LYS H 1 101 ? 55.499 -20.103 -94.954 1.00 31.63 101 LYS H O 1
ATOM 15987 N N . ALA H 1 102 ? 53.564 -19.121 -94.364 1.00 29.70 102 ALA H N 1
ATOM 15988 C CA . ALA H 1 102 ? 53.071 -18.978 -95.764 1.00 28.09 102 ALA H CA 1
ATOM 15989 C C . ALA H 1 102 ? 52.443 -17.607 -96.076 1.00 26.97 102 ALA H C 1
ATOM 15990 O O . ALA H 1 102 ? 51.896 -16.937 -95.192 1.00 27.06 102 ALA H O 1
ATOM 15992 N N . TRP H 1 103 ? 52.541 -17.205 -97.342 1.00 26.14 103 TRP H N 1
ATOM 15993 C CA . TRP H 1 103 ? 52.041 -15.897 -97.842 1.00 25.29 103 TRP H CA 1
ATOM 15994 C C . TRP H 1 103 ? 51.524 -16.045 -99.246 1.00 24.09 103 TRP H C 1
ATOM 15995 O O . TRP H 1 103 ? 52.298 -16.350 -100.159 1.00 24.30 103 TRP H O 1
ATOM 16006 N N . VAL H 1 104 ? 50.213 -15.884 -99.420 1.00 23.01 104 VAL H N 1
ATOM 16007 C CA . VAL H 1 104 ? 49.537 -16.255 -100.655 1.00 21.95 104 VAL H CA 1
ATOM 16008 C C . VAL H 1 104 ? 48.773 -15.077 -101.217 1.00 21.28 104 VAL H C 1
ATOM 16009 O O . VAL H 1 104 ? 47.994 -14.449 -100.501 1.00 21.25 104 VAL H O 1
ATOM 16013 N N . LEU H 1 105 ? 49.005 -14.773 -102.493 1.00 20.98 105 LEU H N 1
ATOM 16014 C CA . LEU H 1 105 ? 48.346 -13.650 -103.165 1.00 20.59 105 LEU H CA 1
ATOM 16015 C C . LEU H 1 105 ? 47.466 -14.171 -104.277 1.00 19.72 105 LEU H C 1
ATOM 16016 O O . LEU H 1 105 ? 47.805 -15.163 -104.923 1.00 19.58 105 LEU H O 1
ATOM 16021 N N . VAL H 1 106 ? 46.326 -13.521 -104.480 1.00 19.32 106 VAL H N 1
ATOM 16022 C CA . VAL H 1 106 ? 45.478 -13.826 -105.612 1.00 18.69 106 VAL H CA 1
ATOM 16023 C C . VAL H 1 106 ? 45.643 -12.705 -106.629 1.00 18.97 106 VAL H C 1
ATOM 16024 O O . VAL H 1 106 ? 45.486 -11.526 -106.305 1.00 19.44 106 VAL H O 1
ATOM 16028 N N . THR H 1 107 ? 46.006 -13.069 -107.849 1.00 18.90 107 THR H N 1
ATOM 16029 C CA . THR H 1 107 ? 45.966 -12.133 -108.955 1.00 19.25 107 THR H CA 1
ATOM 16030 C C . THR H 1 107 ? 45.120 -12.776 -110.069 1.00 18.77 107 THR H C 1
ATOM 16031 O O . THR H 1 107 ? 44.153 -13.489 -109.771 1.00 18.19 107 THR H O 1
ATOM 16035 N N . GLY H 1 108 ? 45.446 -12.537 -111.336 1.00 19.16 108 GLY H N 1
ATOM 16036 C CA . GLY H 1 108 ? 44.543 -12.904 -112.424 1.00 18.94 108 GLY H CA 1
ATOM 16037 C C . GLY H 1 108 ? 45.194 -13.473 -113.674 1.00 19.29 108 GLY H C 1
ATOM 16038 O O . GLY H 1 108 ? 46.373 -13.266 -113.933 1.00 19.94 108 GLY H O 1
ATOM 16039 N N . VAL H 1 109 ? 44.403 -14.196 -114.454 1.00 19.03 109 VAL H N 1
ATOM 16040 C CA . VAL H 1 109 ? 44.885 -14.770 -115.700 1.00 19.52 109 VAL H CA 1
ATOM 16041 C C . VAL H 1 109 ? 45.075 -13.705 -116.759 1.00 20.42 109 VAL H C 1
ATOM 16042 O O . VAL H 1 109 ? 45.642 -13.986 -117.812 1.00 21.11 109 VAL H O 1
ATOM 16046 N N . ALA H 1 110 ? 44.661 -12.468 -116.474 1.00 20.63 110 ALA H N 1
ATOM 16047 C CA . ALA H 1 110 ? 44.985 -11.319 -117.348 1.00 21.77 110 ALA H CA 1
ATOM 16048 C C . ALA H 1 110 ? 46.481 -11.201 -117.666 1.00 22.63 110 ALA H C 1
ATOM 16049 O O . ALA H 1 110 ? 46.857 -10.529 -118.621 1.00 23.77 110 ALA H O 1
ATOM 16051 N N . TYR H 1 111 ? 47.327 -11.830 -116.843 1.00 22.28 111 TYR H N 1
ATOM 16052 C CA . TYR H 1 111 ? 48.770 -11.911 -117.093 1.00 23.24 111 TYR H CA 1
ATOM 16053 C C . TYR H 1 111 ? 49.092 -12.498 -118.479 1.00 24.03 111 TYR H C 1
ATOM 16054 O O . TYR H 1 111 ? 50.036 -12.041 -119.137 1.00 25.35 111 TYR H O 1
ATOM 16063 N N . TYR H 1 112 ? 48.296 -13.471 -118.913 1.00 23.41 112 TYR H N 1
ATOM 16064 C CA . TYR H 1 112 ? 48.519 -14.155 -120.177 1.00 24.20 112 TYR H CA 1
ATOM 16065 C C . TYR H 1 112 ? 47.808 -13.462 -121.359 1.00 24.86 112 TYR H C 1
ATOM 16066 O O . TYR H 1 112 ? 46.653 -13.077 -121.275 1.00 24.27 112 TYR H O 1
ATOM 16075 N N . GLN H 1 113 ? 48.559 -13.256 -122.441 1.00 26.33 113 GLN H N 1
ATOM 16076 C CA . GLN H 1 113 ? 48.105 -12.531 -123.624 1.00 27.39 113 GLN H CA 1
ATOM 16077 C C . GLN H 1 113 ? 46.881 -13.224 -124.236 1.00 26.92 113 GLN H C 1
ATOM 16078 O O . GLN H 1 113 ? 46.943 -14.385 -124.613 1.00 26.89 113 GLN H O 1
ATOM 16084 N N . PRO H 1 114 ? 45.746 -12.519 -124.291 1.00 26.69 114 PRO H N 1
ATOM 16085 C CA . PRO H 1 114 ? 44.590 -13.121 -124.910 1.00 26.50 114 PRO H CA 1
ATOM 16086 C C . PRO H 1 114 ? 44.891 -13.494 -126.338 1.00 27.93 114 PRO H C 1
ATOM 16087 O O . PRO H 1 114 ? 45.582 -12.749 -127.038 1.00 29.36 114 PRO H O 1
ATOM 16091 N N . SER H 1 115 ? 44.345 -14.627 -126.758 1.00 27.72 115 SER H N 1
ATOM 16092 C CA . SER H 1 115 ? 44.687 -15.251 -128.030 1.00 29.09 115 SER H CA 1
ATOM 16093 C C . SER H 1 115 ? 43.678 -16.353 -128.341 1.00 28.73 115 SER H C 1
ATOM 16094 O O . SER H 1 115 ? 43.156 -17.007 -127.439 1.00 27.38 115 SER H O 1
ATOM 16097 N N . LEU H 1 116 ? 43.393 -16.537 -129.617 1.00 30.12 116 LEU H N 1
ATOM 16098 C CA . LEU H 1 116 ? 42.480 -17.599 -130.034 1.00 30.11 116 LEU H CA 1
ATOM 16099 C C . LEU H 1 116 ? 43.238 -18.916 -130.275 1.00 30.57 116 LEU H C 1
ATOM 16100 O O . LEU H 1 116 ? 42.614 -19.974 -130.404 1.00 30.49 116 LEU H O 1
ATOM 16105 N N . THR H 1 117 ? 44.571 -18.836 -130.333 1.00 31.25 117 THR H N 1
ATOM 16106 C CA . THR H 1 117 ? 45.411 -19.989 -130.658 1.00 32.16 117 THR H CA 1
ATOM 16107 C C . THR H 1 117 ? 46.366 -20.423 -129.538 1.00 31.39 117 THR H C 1
ATOM 16108 O O . THR H 1 117 ? 46.681 -21.596 -129.431 1.00 31.68 117 THR H O 1
ATOM 16112 N N . ALA H 1 118 ? 46.827 -19.493 -128.712 1.00 30.61 118 ALA H N 1
ATOM 16113 C CA . ALA H 1 118 ? 47.858 -19.807 -127.718 1.00 30.22 118 ALA H CA 1
ATOM 16114 C C . ALA H 1 118 ? 47.336 -20.671 -126.574 1.00 28.70 118 ALA H C 1
ATOM 16115 O O . ALA H 1 118 ? 46.115 -20.784 -126.352 1.00 27.66 118 ALA H O 1
ATOM 16117 N N . GLU H 1 119 ? 48.276 -21.296 -125.867 1.00 28.81 119 GLU H N 1
ATOM 16118 C CA . GLU H 1 119 ? 47.995 -22.095 -124.678 1.00 27.65 119 GLU H CA 1
ATOM 16119 C C . GLU H 1 119 ? 49.033 -21.740 -123.604 1.00 27.40 119 GLU H C 1
ATOM 16120 O O . GLU H 1 119 ? 50.208 -21.739 -123.861 1.00 28.68 119 GLU H O 1
ATOM 16126 N N . TYR H 1 120 ? 48.572 -21.436 -122.397 1.00 25.91 120 TYR H N 1
ATOM 16127 C CA . TYR H 1 120 ? 49.432 -20.933 -121.330 1.00 25.64 120 TYR H CA 1
ATOM 16128 C C . TYR H 1 120 ? 49.405 -21.835 -120.118 1.00 25.02 120 TYR H C 1
ATOM 16129 O O . TYR H 1 120 ? 48.377 -22.426 -119.797 1.00 24.17 120 TYR H O 1
ATOM 16138 N N . ASP H 1 121 ? 50.545 -21.953 -119.452 1.00 25.64 121 ASP H N 1
ATOM 16139 C CA . ASP H 1 121 ? 50.585 -22.482 -118.087 1.00 25.06 121 ASP H CA 1
ATOM 16140 C C . ASP H 1 121 ? 51.339 -21.512 -117.172 1.00 24.91 121 ASP H C 1
ATOM 16141 O O . ASP H 1 121 ? 51.642 -20.405 -117.566 1.00 25.08 121 ASP H O 1
ATOM 16146 N N . GLU H 1 122 ? 51.633 -21.943 -115.954 1.00 24.78 122 GLU H N 1
ATOM 16147 C CA . GLU H 1 122 ? 52.194 -21.060 -114.923 1.00 24.59 122 GLU H CA 1
ATOM 16148 C C . GLU H 1 122 ? 53.591 -20.573 -115.261 1.00 26.08 122 GLU H C 1
ATOM 16149 O O . GLU H 1 122 ? 54.051 -19.593 -114.715 1.00 26.10 122 GLU H O 1
ATOM 16155 N N . ASP H 1 123 ? 54.271 -21.258 -116.171 1.00 27.52 123 ASP H N 1
ATOM 16156 C CA . ASP H 1 123 ? 55.620 -20.853 -116.568 1.00 29.25 123 ASP H CA 1
ATOM 16157 C C . ASP H 1 123 ? 55.600 -19.962 -117.793 1.00 29.62 123 ASP H C 1
ATOM 16158 O O . ASP H 1 123 ? 56.646 -19.503 -118.223 1.00 31.15 123 ASP H O 1
ATOM 16163 N N . SER H 1 124 ? 54.416 -19.688 -118.339 1.00 28.40 124 SER H N 1
ATOM 16164 C CA . SER H 1 124 ? 54.323 -18.916 -119.567 1.00 28.94 124 SER H CA 1
ATOM 16165 C C . SER H 1 124 ? 54.609 -17.448 -119.321 1.00 28.94 124 SER H C 1
ATOM 16166 O O . SER H 1 124 ? 54.261 -16.896 -118.271 1.00 27.82 124 SER H O 1
ATOM 16169 N N . PRO H 1 125 ? 55.225 -16.794 -120.297 1.00 30.38 125 PRO H N 1
ATOM 16170 C CA . PRO H 1 125 ? 55.505 -15.378 -120.141 1.00 30.67 125 PRO H CA 1
ATOM 16171 C C . PRO H 1 125 ? 54.267 -14.506 -120.379 1.00 29.51 125 PRO H C 1
ATOM 16172 O O . PRO H 1 125 ? 53.312 -14.924 -121.007 1.00 28.87 125 PRO H O 1
ATOM 16176 N N . GLY H 1 126 ? 54.330 -13.278 -119.887 1.00 29.50 126 GLY H N 1
ATOM 16177 C CA . GLY H 1 126 ? 53.247 -12.317 -120.000 1.00 28.73 126 GLY H CA 1
ATOM 16178 C C . GLY H 1 126 ? 53.504 -11.090 -119.136 1.00 28.88 126 GLY H C 1
ATOM 16179 O O . GLY H 1 126 ? 54.640 -10.735 -118.861 1.00 30.06 126 GLY H O 1
ATOM 16180 N N . GLY H 1 127 ? 52.425 -10.434 -118.741 1.00 27.88 127 GLY H N 1
ATOM 16181 C CA . GLY H 1 127 ? 52.492 -9.334 -117.791 1.00 27.94 127 GLY H CA 1
ATOM 16182 C C . GLY H 1 127 ? 52.943 -7.979 -118.324 1.00 29.61 127 GLY H C 1
ATOM 16183 O O . GLY H 1 127 ? 53.253 -7.099 -117.527 1.00 30.04 127 GLY H O 1
ATOM 16184 N N . ASP H 1 128 ? 52.904 -7.780 -119.643 1.00 30.67 128 ASP H N 1
ATOM 16185 C CA . ASP H 1 128 ? 53.582 -6.644 -120.265 1.00 32.69 128 ASP H CA 1
ATOM 16186 C C . ASP H 1 128 ? 52.977 -6.069 -121.568 1.00 33.71 128 ASP H C 1
ATOM 16187 O O . ASP H 1 128 ? 53.685 -5.453 -122.340 1.00 35.65 128 ASP H O 1
ATOM 16192 N N . PHE H 1 129 ? 51.681 -6.227 -121.791 1.00 32.62 129 PHE H N 1
ATOM 16193 C CA . PHE H 1 129 ? 51.054 -5.871 -123.089 1.00 33.63 129 PHE H CA 1
ATOM 16194 C C . PHE H 1 129 ? 49.755 -5.056 -122.992 1.00 33.39 129 PHE H C 1
ATOM 16195 O O . PHE H 1 129 ? 49.221 -4.641 -123.996 1.00 34.45 129 PHE H O 1
ATOM 16203 N N . ASP H 1 130 ? 49.237 -4.865 -121.787 1.00 32.14 130 ASP H N 1
ATOM 16204 C CA . ASP H 1 130 ? 48.057 -4.042 -121.568 1.00 32.16 130 ASP H CA 1
ATOM 16205 C C . ASP H 1 130 ? 47.977 -3.642 -120.089 1.00 31.36 130 ASP H C 1
ATOM 16206 O O . ASP H 1 130 ? 48.801 -4.066 -119.290 1.00 30.72 130 ASP H O 1
ATOM 16211 N N . PHE H 1 131 ? 46.958 -2.878 -119.727 1.00 31.52 131 PHE H N 1
ATOM 16212 C CA . PHE H 1 131 ? 46.814 -2.409 -118.366 1.00 31.07 131 PHE H CA 1
ATOM 16213 C C . PHE H 1 131 ? 46.729 -3.534 -117.321 1.00 29.02 131 PHE H C 1
ATOM 16214 O O . PHE H 1 131 ? 47.405 -3.491 -116.284 1.00 28.75 131 PHE H O 1
ATOM 16222 N N . PHE H 1 132 ? 45.901 -4.535 -117.585 1.00 27.76 132 PHE H N 1
ATOM 16223 C CA . PHE H 1 132 ? 45.682 -5.593 -116.611 1.00 26.03 132 PHE H CA 1
ATOM 16224 C C . PHE H 1 132 ? 46.852 -6.582 -116.480 1.00 25.47 132 PHE H C 1
ATOM 16225 O O . PHE H 1 132 ? 47.111 -7.092 -115.390 1.00 24.59 132 PHE H O 1
ATOM 16233 N N . SER H 1 133 ? 47.553 -6.851 -117.575 1.00 26.18 133 SER H N 1
ATOM 16234 C CA . SER H 1 133 ? 48.752 -7.665 -117.508 1.00 26.11 133 SER H CA 1
ATOM 16235 C C . SER H 1 133 ? 49.843 -6.920 -116.719 1.00 26.95 133 SER H C 1
ATOM 16236 O O . SER H 1 133 ? 50.478 -7.497 -115.843 1.00 26.45 133 SER H O 1
ATOM 16239 N N . ASN H 1 134 ? 50.046 -5.634 -117.016 1.00 28.40 134 ASN H N 1
ATOM 16240 C CA . ASN H 1 134 ? 50.965 -4.798 -116.232 1.00 29.39 134 ASN H CA 1
ATOM 16241 C C . ASN H 1 134 ? 50.552 -4.718 -114.783 1.00 28.44 134 ASN H C 1
ATOM 16242 O O . ASN H 1 134 ? 51.396 -4.753 -113.885 1.00 28.61 134 ASN H O 1
ATOM 16247 N N . LEU H 1 135 ? 49.251 -4.656 -114.537 1.00 27.57 135 LEU H N 1
ATOM 16248 C CA . LEU H 1 135 ? 48.763 -4.690 -113.160 1.00 26.71 135 LEU H CA 1
ATOM 16249 C C . LEU H 1 135 ? 49.277 -5.940 -112.437 1.00 25.56 135 LEU H C 1
ATOM 16250 O O . LEU H 1 135 ? 49.909 -5.847 -111.397 1.00 25.73 135 LEU H O 1
ATOM 16255 N N . VAL H 1 136 ? 49.042 -7.104 -113.024 1.00 24.62 136 VAL H N 1
ATOM 16256 C CA . VAL H 1 136 ? 49.433 -8.342 -112.385 1.00 23.72 136 VAL H CA 1
ATOM 16257 C C . VAL H 1 136 ? 50.941 -8.354 -112.098 1.00 24.66 136 VAL H C 1
ATOM 16258 O O . VAL H 1 136 ? 51.345 -8.739 -111.005 1.00 24.44 136 VAL H O 1
ATOM 16262 N N . THR H 1 137 ? 51.764 -7.895 -113.032 1.00 25.92 137 THR H N 1
ATOM 16263 C CA . THR H 1 137 ? 53.207 -7.844 -112.787 1.00 27.11 137 THR H CA 1
ATOM 16264 C C . THR H 1 137 ? 53.540 -7.020 -111.526 1.00 27.62 137 THR H C 1
ATOM 16265 O O . THR H 1 137 ? 54.261 -7.488 -110.642 1.00 27.74 137 THR H O 1
ATOM 16269 N N . LYS H 1 138 ? 53.024 -5.795 -111.465 1.00 28.12 138 LYS H N 1
ATOM 16270 C CA . LYS H 1 138 ? 53.331 -4.863 -110.366 1.00 28.94 138 LYS H CA 1
ATOM 16271 C C . LYS H 1 138 ? 52.763 -5.389 -109.051 1.00 27.75 138 LYS H C 1
ATOM 16272 O O . LYS H 1 138 ? 53.379 -5.282 -108.001 1.00 28.25 138 LYS H O 1
ATOM 16278 N N . TRP H 1 139 ? 51.587 -5.994 -109.156 1.00 26.32 139 TRP H N 1
ATOM 16279 C CA . TRP H 1 139 ? 50.886 -6.583 -108.036 1.00 25.23 139 TRP H CA 1
ATOM 16280 C C . TRP H 1 139 ? 51.684 -7.709 -107.439 1.00 24.95 139 TRP H C 1
ATOM 16281 O O . TRP H 1 139 ? 51.878 -7.763 -106.216 1.00 25.08 139 TRP H O 1
ATOM 16292 N N . GLU H 1 140 ? 52.163 -8.614 -108.284 1.00 24.77 140 GLU H N 1
ATOM 16293 C CA . GLU H 1 140 ? 53.000 -9.715 -107.817 1.00 24.83 140 GLU H CA 1
ATOM 16294 C C . GLU H 1 140 ? 54.324 -9.185 -107.273 1.00 26.34 140 GLU H C 1
ATOM 16295 O O . GLU H 1 140 ? 54.811 -9.654 -106.245 1.00 26.60 140 GLU H O 1
ATOM 16301 N N . ALA H 1 141 ? 54.892 -8.182 -107.924 1.00 27.52 141 ALA H N 1
ATOM 16302 C CA . ALA H 1 141 ? 56.138 -7.597 -107.434 1.00 29.18 141 ALA H CA 1
ATOM 16303 C C . ALA H 1 141 ? 55.953 -7.042 -106.025 1.00 29.34 141 ALA H C 1
ATOM 16304 O O . ALA H 1 141 ? 56.859 -7.106 -105.205 1.00 30.34 141 ALA H O 1
ATOM 16306 N N . ALA H 1 142 ? 54.786 -6.456 -105.770 1.00 28.57 142 ALA H N 1
ATOM 16307 C CA . ALA H 1 142 ? 54.483 -5.840 -104.494 1.00 28.87 142 ALA H CA 1
ATOM 16308 C C . ALA H 1 142 ? 54.415 -6.882 -103.378 1.00 28.21 142 ALA H C 1
ATOM 16309 O O . ALA H 1 142 ? 54.764 -6.591 -102.236 1.00 29.02 142 ALA H O 1
ATOM 16311 N N . ALA H 1 143 ? 54.011 -8.107 -103.716 1.00 26.97 143 ALA H N 1
ATOM 16312 C CA . ALA H 1 143 ? 53.939 -9.193 -102.738 1.00 26.51 143 ALA H CA 1
ATOM 16313 C C . ALA H 1 143 ? 55.294 -9.881 -102.482 1.00 27.58 143 ALA H C 1
ATOM 16314 O O . ALA H 1 143 ? 55.439 -10.605 -101.504 1.00 27.72 143 ALA H O 1
ATOM 16316 N N . ARG H 1 144 ? 56.282 -9.677 -103.348 1.00 28.53 144 ARG H N 1
ATOM 16317 C CA . ARG H 1 144 ? 57.487 -10.496 -103.312 1.00 29.60 144 ARG H CA 1
ATOM 16318 C C . ARG H 1 144 ? 58.337 -10.132 -102.094 1.00 31.09 144 ARG H C 1
ATOM 16319 O O . ARG H 1 144 ? 58.816 -9.011 -101.980 1.00 32.21 144 ARG H O 1
ATOM 16323 N N . LEU H 1 145 ? 58.524 -11.095 -101.192 1.00 31.28 145 LEU H N 1
ATOM 16324 C CA . LEU H 1 145 ? 59.343 -10.916 -100.000 1.00 32.84 145 LEU H CA 1
ATOM 16325 C C . LEU H 1 145 ? 60.792 -11.267 -100.324 1.00 34.67 145 LEU H C 1
ATOM 16326 O O . LEU H 1 145 ? 61.047 -12.257 -101.023 1.00 34.60 145 LEU H O 1
ATOM 16331 N N . PRO H 1 146 ? 61.748 -10.459 -99.828 1.00 36.50 146 PRO H N 1
ATOM 16332 C CA . PRO H 1 146 ? 63.121 -10.953 -99.823 1.00 38.55 146 PRO H CA 1
ATOM 16333 C C . PRO H 1 146 ? 63.253 -11.926 -98.649 1.00 39.07 146 PRO H C 1
ATOM 16334 O O . PRO H 1 146 ? 62.448 -11.905 -97.713 1.00 38.22 146 PRO H O 1
ATOM 16338 N N . GLY H 1 147 ? 64.248 -12.789 -98.691 1.00 40.64 147 GLY H N 1
ATOM 16339 C CA . GLY H 1 147 ? 64.439 -13.721 -97.588 1.00 41.49 147 GLY H CA 1
ATOM 16340 C C . GLY H 1 147 ? 63.583 -14.935 -97.807 1.00 39.96 147 GLY H C 1
ATOM 16341 O O . GLY H 1 147 ? 62.586 -14.885 -98.531 1.00 37.91 147 GLY H O 1
ATOM 16342 N N . ASP H 1 148 ? 64.003 -16.024 -97.169 1.00 41.19 148 ASP H N 1
ATOM 16343 C CA . ASP H 1 148 ? 63.472 -17.361 -97.416 1.00 40.45 148 ASP H CA 1
ATOM 16344 C C . ASP H 1 148 ? 62.663 -17.898 -96.204 1.00 39.97 148 ASP H C 1
ATOM 16345 O O . ASP H 1 148 ? 62.209 -19.044 -96.227 1.00 39.64 148 ASP H O 1
ATOM 16347 N N . SER H 1 149 ? 62.456 -17.071 -95.167 1.00 40.07 149 SER H N 1
ATOM 16348 C CA . SER H 1 149 ? 61.679 -17.462 -93.964 1.00 39.83 149 SER H CA 1
ATOM 16349 C C . SER H 1 149 ? 60.203 -17.831 -94.248 1.00 37.47 149 SER H C 1
ATOM 16350 O O . SER H 1 149 ? 59.616 -18.642 -93.521 1.00 37.48 149 SER H O 1
ATOM 16352 N N . THR H 1 150 ? 59.617 -17.262 -95.304 1.00 35.68 150 THR H N 1
ATOM 16353 C CA . THR H 1 150 ? 58.193 -17.449 -95.583 1.00 33.58 150 THR H CA 1
ATOM 16354 C C . THR H 1 150 ? 57.911 -17.957 -96.989 1.00 32.41 150 THR H C 1
ATOM 16355 O O . THR H 1 150 ? 58.341 -17.373 -97.978 1.00 32.25 150 THR H O 1
ATOM 16359 N N . ARG H 1 151 ? 57.183 -19.060 -97.048 1.00 31.78 151 ARG H N 1
ATOM 16360 C CA . ARG H 1 151 ? 56.781 -19.700 -98.302 1.00 30.76 151 ARG H CA 1
ATOM 16361 C C . ARG H 1 151 ? 55.870 -18.761 -99.082 1.00 28.90 151 ARG H C 1
ATOM 16362 O O . ARG H 1 151 ? 54.951 -18.176 -98.504 1.00 28.01 151 ARG H O 1
ATOM 16370 N N . GLN H 1 152 ? 56.115 -18.610 -100.383 1.00 28.53 152 GLN H N 1
ATOM 16371 C CA . GLN H 1 152 ? 55.377 -17.634 -101.209 1.00 27.10 152 GLN H CA 1
ATOM 16372 C C . GLN H 1 152 ? 54.607 -18.296 -102.348 1.00 25.97 152 GLN H C 1
ATOM 16373 O O . GLN H 1 152 ? 55.135 -19.142 -103.072 1.00 26.56 152 GLN H O 1
ATOM 16379 N N . VAL H 1 153 ? 53.329 -17.948 -102.460 1.00 24.53 153 VAL H N 1
ATOM 16380 C CA . VAL H 1 153 ? 52.449 -18.531 -103.477 1.00 23.49 153 VAL H CA 1
ATOM 16381 C C . VAL H 1 153 ? 51.633 -17.426 -104.128 1.00 22.41 153 VAL H C 1
ATOM 16382 O O . VAL H 1 153 ? 51.164 -16.523 -103.448 1.00 22.13 153 VAL H O 1
ATOM 16386 N N . VAL H 1 154 ? 51.484 -17.491 -105.444 1.00 22.03 154 VAL H N 1
ATOM 16387 C CA . VAL H 1 154 ? 50.605 -16.580 -106.134 1.00 21.16 154 VAL H CA 1
ATOM 16388 C C . VAL H 1 154 ? 49.637 -17.406 -106.930 1.00 20.38 154 VAL H C 1
ATOM 16389 O O . VAL H 1 154 ? 50.051 -18.217 -107.738 1.00 20.72 154 VAL H O 1
ATOM 16393 N N . VAL H 1 155 ? 48.342 -17.204 -106.695 1.00 19.52 155 VAL H N 1
ATOM 16394 C CA . VAL H 1 155 ? 47.287 -17.887 -107.469 1.00 18.86 155 VAL H CA 1
ATOM 16395 C C . VAL H 1 155 ? 46.684 -16.924 -108.485 1.00 18.49 155 VAL H C 1
ATOM 16396 O O . VAL H 1 155 ? 46.004 -15.966 -108.112 1.00 18.24 155 VAL H O 1
ATOM 16400 N N . ARG H 1 156 ? 46.953 -17.160 -109.761 1.00 18.66 156 ARG H N 1
ATOM 16401 C CA . ARG H 1 156 ? 46.367 -16.358 -110.823 1.00 18.51 156 ARG H CA 1
ATOM 16402 C C . ARG H 1 156 ? 45.009 -16.954 -111.140 1.00 17.92 156 ARG H C 1
ATOM 16403 O O . ARG H 1 156 ? 44.918 -18.058 -111.680 1.00 17.95 156 ARG H O 1
ATOM 16411 N N . SER H 1 157 ? 43.948 -16.216 -110.842 1.00 17.59 157 SER H N 1
ATOM 16412 C CA . SER H 1 157 ? 42.600 -16.770 -110.923 1.00 17.20 157 SER H CA 1
ATOM 16413 C C . SER H 1 157 ? 41.884 -16.436 -112.214 1.00 17.31 157 SER H C 1
ATOM 16414 O O . SER H 1 157 ? 42.044 -15.350 -112.764 1.00 17.66 157 SER H O 1
ATOM 16417 N N . GLY H 1 158 ? 41.071 -17.373 -112.677 1.00 17.19 158 GLY H N 1
ATOM 16418 C CA . GLY H 1 158 ? 40.119 -17.087 -113.740 1.00 17.41 158 GLY H CA 1
ATOM 16419 C C . GLY H 1 158 ? 38.865 -16.493 -113.142 1.00 17.39 158 GLY H C 1
ATOM 16420 O O . GLY H 1 158 ? 38.869 -16.093 -111.987 1.00 17.26 158 GLY H O 1
ATOM 16421 N N . VAL H 1 159 ? 37.777 -16.476 -113.912 1.00 17.71 159 VAL H N 1
ATOM 16422 C CA . VAL H 1 159 ? 36.493 -15.972 -113.440 1.00 17.99 159 VAL H CA 1
ATOM 16423 C C . VAL H 1 159 ? 35.938 -16.930 -112.414 1.00 17.74 159 VAL H C 1
ATOM 16424 O O . VAL H 1 159 ? 35.796 -18.120 -112.667 1.00 17.65 159 VAL H O 1
ATOM 16428 N N . VAL H 1 160 ? 35.641 -16.399 -111.239 1.00 17.80 160 VAL H N 1
ATOM 16429 C CA . VAL H 1 160 ? 35.241 -17.212 -110.132 1.00 17.73 160 VAL H CA 1
ATOM 16430 C C . VAL H 1 160 ? 33.727 -17.278 -110.159 1.00 18.37 160 VAL H C 1
ATOM 16431 O O . VAL H 1 160 ? 33.048 -16.267 -109.941 1.00 18.95 160 VAL H O 1
ATOM 16435 N N . LEU H 1 161 ? 33.197 -18.466 -110.414 1.00 18.48 161 LEU H N 1
ATOM 16436 C CA . LEU H 1 161 ? 31.762 -18.649 -110.516 1.00 19.27 161 LEU H CA 1
ATOM 16437 C C . LEU H 1 161 ? 31.202 -19.193 -109.204 1.00 19.64 161 LEU H C 1
ATOM 16438 O O . LEU H 1 161 ? 31.666 -20.205 -108.690 1.00 19.38 161 LEU H O 1
ATOM 16443 N N . GLY H 1 162 ? 30.202 -18.516 -108.650 1.00 20.46 162 GLY H N 1
ATOM 16444 C CA . GLY H 1 162 ? 29.592 -18.980 -107.411 1.00 21.08 162 GLY H CA 1
ATOM 16445 C C . GLY H 1 162 ? 28.318 -18.252 -107.047 1.00 22.34 162 GLY H C 1
ATOM 16446 O O . GLY H 1 162 ? 28.031 -17.168 -107.576 1.00 22.72 162 GLY H O 1
ATOM 16447 N N . ARG H 1 163 ? 27.543 -18.863 -106.151 1.00 23.22 163 ARG H N 1
ATOM 16448 C CA . ARG H 1 163 ? 26.346 -18.220 -105.619 1.00 24.70 163 ARG H CA 1
ATOM 16449 C C . ARG H 1 163 ? 26.816 -17.044 -104.742 1.00 24.75 163 ARG H C 1
ATOM 16450 O O . ARG H 1 163 ? 27.908 -17.055 -104.158 1.00 23.85 163 ARG H O 1
ATOM 16452 N N . GLY H 1 164 ? 26.007 -15.994 -104.726 1.00 25.97 164 GLY H N 1
ATOM 16453 C CA . GLY H 1 164 ? 26.161 -14.932 -103.744 1.00 26.59 164 GLY H CA 1
ATOM 16454 C C . GLY H 1 164 ? 27.314 -13.978 -104.015 1.00 25.64 164 GLY H C 1
ATOM 16455 O O . GLY H 1 164 ? 27.926 -13.463 -103.066 1.00 25.65 164 GLY H O 1
ATOM 16456 N N . GLY H 1 165 ? 27.607 -13.718 -105.297 1.00 25.02 165 GLY H N 1
ATOM 16457 C CA . GLY H 1 165 ? 28.526 -12.640 -105.643 1.00 24.59 165 GLY H CA 1
ATOM 16458 C C . GLY H 1 165 ? 29.301 -12.877 -106.901 1.00 23.42 165 GLY H C 1
ATOM 16459 O O . GLY H 1 165 ? 28.989 -13.779 -107.680 1.00 23.08 165 GLY H O 1
ATOM 16460 N N . GLY H 1 166 ? 30.314 -12.047 -107.090 1.00 22.99 166 GLY H N 1
ATOM 16461 C CA . GLY H 1 166 ? 31.163 -12.104 -108.266 1.00 22.12 166 GLY H CA 1
ATOM 16462 C C . GLY H 1 166 ? 30.410 -11.865 -109.561 1.00 22.79 166 GLY H C 1
ATOM 16463 O O . GLY H 1 166 ? 29.419 -11.140 -109.590 1.00 24.15 166 GLY H O 1
ATOM 16464 N N . ALA H 1 167 ? 30.900 -12.472 -110.633 1.00 22.04 167 ALA H N 1
ATOM 16465 C CA . ALA H 1 167 ? 30.317 -12.301 -111.938 1.00 22.71 167 ALA H CA 1
ATOM 16466 C C . ALA H 1 167 ? 28.872 -12.822 -111.976 1.00 23.63 167 ALA H C 1
ATOM 16467 O O . ALA H 1 167 ? 28.012 -12.214 -112.614 1.00 24.91 167 ALA H O 1
ATOM 16477 N N . GLY H 1 169 ? 26.678 -12.655 -109.722 1.00 25.86 169 GLY H N 1
ATOM 16478 C CA . GLY H 1 169 ? 25.838 -11.569 -109.223 1.00 27.60 169 GLY H CA 1
ATOM 16479 C C . GLY H 1 169 ? 25.212 -10.756 -110.342 1.00 28.94 169 GLY H C 1
ATOM 16480 O O . GLY H 1 169 ? 24.052 -10.423 -110.276 1.00 30.71 169 GLY H O 1
ATOM 16481 N N . HIS H 1 170 ? 25.982 -10.475 -111.389 1.00 28.28 170 HIS H N 1
ATOM 16482 C CA . HIS H 1 170 ? 25.484 -9.734 -112.547 1.00 29.64 170 HIS H CA 1
ATOM 16483 C C . HIS H 1 170 ? 24.735 -10.544 -113.593 1.00 30.02 170 HIS H C 1
ATOM 16484 O O . HIS H 1 170 ? 23.896 -9.994 -114.307 1.00 31.74 170 HIS H O 1
ATOM 16499 N N . LEU H 1 172 ? 23.156 -13.751 -113.250 1.00 15.50 172 LEU H N 1
ATOM 16500 C CA . LEU H 1 172 ? 22.243 -14.811 -112.863 1.00 15.35 172 LEU H CA 1
ATOM 16501 C C . LEU H 1 172 ? 20.800 -14.451 -113.140 1.00 15.85 172 LEU H C 1
ATOM 16502 O O . LEU H 1 172 ? 20.064 -15.265 -113.708 1.00 15.83 172 LEU H O 1
ATOM 16507 N N . LEU H 1 173 ? 20.389 -13.231 -112.797 1.00 16.40 173 LEU H N 1
ATOM 16508 C CA . LEU H 1 173 ? 18.998 -12.838 -113.024 1.00 17.04 173 LEU H CA 1
ATOM 16509 C C . LEU H 1 173 ? 18.670 -12.737 -114.513 1.00 17.26 173 LEU H C 1
ATOM 16510 O O . LEU H 1 173 ? 17.659 -13.271 -114.944 1.00 17.48 173 LEU H O 1
ATOM 16515 N N . PRO H 1 174 ? 19.519 -12.076 -115.305 1.00 17.31 174 PRO H N 1
ATOM 16516 C CA . PRO H 1 174 ? 19.231 -12.017 -116.731 1.00 17.61 174 PRO H CA 1
ATOM 16517 C C . PRO H 1 174 ? 19.167 -13.382 -117.390 1.00 17.14 174 PRO H C 1
ATOM 16518 O O . PRO H 1 174 ? 18.236 -13.656 -118.143 1.00 17.51 174 PRO H O 1
ATOM 16522 N N . PHE H 1 175 ? 20.131 -14.236 -117.102 1.00 16.46 175 PHE H N 1
ATOM 16523 C CA . PHE H 1 175 ? 20.088 -15.584 -117.637 1.00 16.12 175 PHE H CA 1
ATOM 16524 C C . PHE H 1 175 ? 18.806 -16.311 -117.224 1.00 16.28 175 PHE H C 1
ATOM 16525 O O . PHE H 1 175 ? 18.158 -16.947 -118.066 1.00 16.49 175 PHE H O 1
ATOM 16533 N N . ARG H 1 176 ? 18.429 -16.201 -115.949 1.00 16.28 176 ARG H N 1
ATOM 16534 C CA . ARG H 1 176 ? 17.198 -16.799 -115.468 1.00 16.58 176 ARG H CA 1
ATOM 16535 C C . ARG H 1 176 ? 15.948 -16.290 -116.185 1.00 17.32 176 ARG H C 1
ATOM 16536 O O . ARG H 1 176 ? 14.948 -16.993 -116.242 1.00 17.64 176 ARG H O 1
ATOM 16544 N N . LEU H 1 177 ? 16.020 -15.088 -116.743 1.00 17.72 177 LEU H N 1
ATOM 16545 C CA . LEU H 1 177 ? 14.890 -14.484 -117.430 1.00 18.57 177 LEU H CA 1
ATOM 16546 C C . LEU H 1 177 ? 14.949 -14.672 -118.944 1.00 18.73 177 LEU H C 1
ATOM 16547 O O . LEU H 1 177 ? 14.111 -14.140 -119.674 1.00 19.52 177 LEU H O 1
ATOM 16552 N N . GLY H 1 178 ? 15.912 -15.450 -119.418 1.00 18.10 178 GLY H N 1
ATOM 16553 C CA . GLY H 1 178 ? 16.052 -15.738 -120.857 1.00 18.29 178 GLY H CA 1
ATOM 16554 C C . GLY H 1 178 ? 16.762 -14.657 -121.671 1.00 18.57 178 GLY H C 1
ATOM 16555 O O . GLY H 1 178 ? 16.635 -14.629 -122.888 1.00 19.02 178 GLY H O 1
ATOM 16556 N N . LEU H 1 179 ? 17.506 -13.788 -120.978 1.00 18.39 179 LEU H N 1
ATOM 16557 C CA . LEU H 1 179 ? 18.208 -12.677 -121.582 1.00 18.77 179 LEU H CA 1
ATOM 16558 C C . LEU H 1 179 ? 19.688 -12.966 -121.718 1.00 18.17 179 LEU H C 1
ATOM 16559 O O . LEU H 1 179 ? 20.454 -12.124 -122.156 1.00 18.46 179 LEU H O 1
ATOM 16564 N N . GLY H 1 180 ? 20.088 -14.179 -121.382 1.00 17.46 180 GLY H N 1
ATOM 16565 C CA . GLY H 1 180 ? 21.472 -14.599 -121.526 1.00 16.98 180 GLY H CA 1
ATOM 16566 C C . GLY H 1 180 ? 21.881 -14.909 -122.952 1.00 17.26 180 GLY H C 1
ATOM 16567 O O . GLY H 1 180 ? 21.041 -15.006 -123.859 1.00 17.76 180 GLY H O 1
ATOM 16568 N N . GLY H 1 181 ? 23.189 -15.068 -123.141 1.00 17.02 181 GLY H N 1
ATOM 16569 C CA . GLY H 1 181 ? 23.749 -15.468 -124.418 1.00 17.31 181 GLY H CA 1
ATOM 16570 C C . GLY H 1 181 ? 25.237 -15.202 -124.532 1.00 17.28 181 GLY H C 1
ATOM 16571 O O . GLY H 1 181 ? 25.882 -14.716 -123.592 1.00 17.01 181 GLY H O 1
ATOM 16572 N N . PRO H 1 182 ? 25.798 -15.486 -125.707 1.00 17.67 182 PRO H N 1
ATOM 16573 C CA . PRO H 1 182 ? 27.218 -15.231 -125.921 1.00 17.81 182 PRO H CA 1
ATOM 16574 C C . PRO H 1 182 ? 27.599 -13.751 -125.949 1.00 18.33 182 PRO H C 1
ATOM 16575 O O . PRO H 1 182 ? 26.803 -12.908 -126.352 1.00 18.86 182 PRO H O 1
ATOM 16579 N N . ILE H 1 183 ? 28.808 -13.462 -125.477 1.00 18.26 183 ILE H N 1
ATOM 16580 C CA . ILE H 1 183 ? 29.396 -12.118 -125.502 1.00 18.85 183 ILE H CA 1
ATOM 16581 C C . ILE H 1 183 ? 30.337 -12.007 -126.697 1.00 19.59 183 ILE H C 1
ATOM 16582 O O . ILE H 1 183 ? 31.311 -12.751 -126.798 1.00 19.46 183 ILE H O 1
ATOM 16587 N N . GLY H 1 184 ? 30.026 -11.116 -127.628 1.00 20.47 184 GLY H N 1
ATOM 16588 C CA . GLY H 1 184 ? 30.826 -10.983 -128.855 1.00 21.34 184 GLY H CA 1
ATOM 16589 C C . GLY H 1 184 ? 30.634 -12.140 -129.814 1.00 21.36 184 GLY H C 1
ATOM 16590 O O . GLY H 1 184 ? 29.505 -12.579 -130.039 1.00 21.17 184 GLY H O 1
ATOM 16591 N N . SER H 1 185 ? 31.734 -12.682 -130.325 1.00 21.62 185 SER H N 1
ATOM 16592 C CA . SER H 1 185 ? 31.661 -13.883 -131.169 1.00 21.70 185 SER H CA 1
ATOM 16593 C C . SER H 1 185 ? 31.301 -15.129 -130.363 1.00 20.69 185 SER H C 1
ATOM 16594 O O . SER H 1 185 ? 30.733 -16.074 -130.908 1.00 20.68 185 SER H O 1
ATOM 16597 N N . GLY H 1 186 ? 31.660 -15.136 -129.083 1.00 19.96 186 GLY H N 1
ATOM 16598 C CA . GLY H 1 186 ? 31.506 -16.312 -128.240 1.00 19.13 186 GLY H CA 1
ATOM 16599 C C . GLY H 1 186 ? 32.628 -17.322 -128.387 1.00 19.23 186 GLY H C 1
ATOM 16600 O O . GLY H 1 186 ? 32.730 -18.260 -127.600 1.00 18.66 186 GLY H O 1
ATOM 16601 N N . HIS H 1 187 ? 33.498 -17.107 -129.362 1.00 20.06 187 HIS H N 1
ATOM 16602 C CA . HIS H 1 187 ? 34.619 -18.023 -129.599 1.00 20.38 187 HIS H CA 1
ATOM 16603 C C . HIS H 1 187 ? 35.735 -17.917 -128.604 1.00 20.17 187 HIS H C 1
ATOM 16604 O O . HIS H 1 187 ? 36.537 -18.840 -128.494 1.00 20.30 187 HIS H O 1
ATOM 16611 N N . GLN H 1 188 ? 35.790 -16.818 -127.869 1.00 19.96 188 GLN H N 1
ATOM 16612 C CA . GLN H 1 188 ? 36.893 -16.575 -126.958 1.00 19.92 188 GLN H CA 1
ATOM 16613 C C . GLN H 1 188 ? 36.945 -17.585 -125.807 1.00 19.17 188 GLN H C 1
ATOM 16614 O O . GLN H 1 188 ? 35.918 -18.039 -125.317 1.00 18.48 188 GLN H O 1
ATOM 16620 N N . PHE H 1 189 ? 38.150 -17.925 -125.366 1.00 19.42 189 PHE H N 1
ATOM 16621 C CA . PHE H 1 189 ? 38.312 -18.798 -124.208 1.00 18.86 189 PHE H CA 1
ATOM 16622 C C . PHE H 1 189 ? 37.741 -18.148 -122.941 1.00 18.15 189 PHE H C 1
ATOM 16623 O O . PHE H 1 189 ? 37.803 -16.925 -122.733 1.00 18.26 189 PHE H O 1
ATOM 16631 N N . PHE H 1 190 ? 37.165 -18.991 -122.113 1.00 17.52 190 PHE H N 1
ATOM 16632 C CA . PHE H 1 190 ? 36.522 -18.573 -120.887 1.00 16.89 190 PHE H CA 1
ATOM 16633 C C . PHE H 1 190 ? 37.209 -19.297 -119.719 1.00 16.75 190 PHE H C 1
ATOM 16634 O O . PHE H 1 190 ? 36.770 -20.380 -119.310 1.00 16.44 190 PHE H O 1
ATOM 16642 N N . PRO H 1 191 ? 38.314 -18.727 -119.206 1.00 17.10 191 PRO H N 1
ATOM 16643 C CA . PRO H 1 191 ? 38.969 -19.323 -118.037 1.00 17.07 191 PRO H CA 1
ATOM 16644 C C . PRO H 1 191 ? 38.109 -19.067 -116.803 1.00 16.44 191 PRO H C 1
ATOM 16645 O O . PRO H 1 191 ? 37.782 -17.915 -116.523 1.00 16.34 191 PRO H O 1
ATOM 16649 N N . TRP H 1 192 ? 37.739 -20.131 -116.100 1.00 16.15 192 TRP H N 1
ATOM 16650 C CA . TRP H 1 192 ? 36.829 -20.018 -114.994 1.00 15.64 192 TRP H CA 1
ATOM 16651 C C . TRP H 1 192 ? 37.232 -20.988 -113.922 1.00 15.71 192 TRP H C 1
ATOM 16652 O O . TRP H 1 192 ? 37.990 -21.925 -114.171 1.00 16.11 192 TRP H O 1
ATOM 16663 N N . ILE H 1 193 ? 36.699 -20.786 -112.724 1.00 15.44 193 ILE H N 1
ATOM 16664 C CA . ILE H 1 193 ? 36.843 -21.733 -111.625 1.00 15.53 193 ILE H CA 1
ATOM 16665 C C . ILE H 1 193 ? 35.638 -21.597 -110.719 1.00 15.13 193 ILE H C 1
ATOM 16666 O O . ILE H 1 193 ? 35.094 -20.507 -110.541 1.00 14.92 193 ILE H O 1
ATOM 16671 N N . HIS H 1 194 ? 35.197 -22.714 -110.158 1.00 15.15 194 HIS H N 1
ATOM 16672 C CA . HIS H 1 194 ? 34.148 -22.675 -109.159 1.00 14.93 194 HIS H CA 1
ATOM 16673 C C . HIS H 1 194 ? 34.712 -22.119 -107.879 1.00 15.17 194 HIS H C 1
ATOM 16674 O O . HIS H 1 194 ? 35.828 -22.433 -107.489 1.00 15.59 194 HIS H O 1
ATOM 16681 N N . ILE H 1 195 ? 33.935 -21.272 -107.215 1.00 15.00 195 ILE H N 1
ATOM 16682 C CA . ILE H 1 195 ? 34.391 -20.635 -105.986 1.00 15.29 195 ILE H CA 1
ATOM 16683 C C . ILE H 1 195 ? 34.878 -21.633 -104.962 1.00 15.71 195 ILE H C 1
ATOM 16684 O O . ILE H 1 195 ? 35.843 -21.358 -104.259 1.00 16.13 195 ILE H O 1
ATOM 16689 N N . GLY H 1 196 ? 34.234 -22.784 -104.867 1.00 15.71 196 GLY H N 1
ATOM 16690 C CA . GLY H 1 196 ? 34.692 -23.813 -103.942 1.00 16.25 196 GLY H CA 1
ATOM 16691 C C . GLY H 1 196 ? 36.100 -24.307 -104.244 1.00 16.69 196 GLY H C 1
ATOM 16692 O O . GLY H 1 196 ? 36.838 -24.665 -103.341 1.00 17.28 196 GLY H O 1
ATOM 16693 N N . ASP H 1 197 ? 36.465 -24.332 -105.524 1.00 16.51 197 ASP H N 1
ATOM 16694 C CA . ASP H 1 197 ? 37.774 -24.816 -105.946 1.00 17.02 197 ASP H CA 1
ATOM 16695 C C . ASP H 1 197 ? 38.849 -23.746 -105.814 1.00 17.24 197 ASP H C 1
ATOM 16696 O O . ASP H 1 197 ? 40.001 -24.079 -105.557 1.00 17.89 197 ASP H O 1
ATOM 16701 N N . LEU H 1 198 ? 38.504 -22.466 -105.981 1.00 16.83 198 LEU H N 1
ATOM 16702 C CA . LEU H 1 198 ? 39.482 -21.413 -105.672 1.00 17.18 198 LEU H CA 1
ATOM 16703 C C . LEU H 1 198 ? 39.762 -21.431 -104.171 1.00 17.64 198 LEU H C 1
ATOM 16704 O O . LEU H 1 198 ? 40.904 -21.389 -103.758 1.00 18.29 198 LEU H O 1
ATOM 16709 N N . ALA H 1 199 ? 38.708 -21.528 -103.376 1.00 17.41 199 ALA H N 1
ATOM 16710 C CA . ALA H 1 199 ? 38.824 -21.636 -101.931 1.00 17.91 199 ALA H CA 1
ATOM 16711 C C . ALA H 1 199 ? 39.667 -22.822 -101.535 1.00 18.59 199 ALA H C 1
ATOM 16712 O O . ALA H 1 199 ? 40.496 -22.743 -100.621 1.00 19.28 199 ALA H O 1
ATOM 16714 N N . GLY H 1 200 ? 39.456 -23.930 -102.240 1.00 18.49 200 GLY H N 1
ATOM 16715 C CA . GLY H 1 200 ? 40.215 -25.158 -102.017 1.00 19.24 200 GLY H CA 1
ATOM 16716 C C . GLY H 1 200 ? 41.706 -25.042 -102.352 1.00 19.86 200 GLY H C 1
ATOM 16717 O O . GLY H 1 200 ? 42.552 -25.527 -101.592 1.00 20.73 200 GLY H O 1
ATOM 16718 N N . ILE H 1 201 ? 42.017 -24.449 -103.511 1.00 19.52 201 ILE H N 1
ATOM 16719 C CA . ILE H 1 201 ? 43.395 -24.256 -103.938 1.00 20.16 201 ILE H CA 1
ATOM 16720 C C . ILE H 1 201 ? 44.108 -23.383 -102.923 1.00 20.66 201 ILE H C 1
ATOM 16721 O O . ILE H 1 201 ? 45.196 -23.707 -102.476 1.00 21.57 201 ILE H O 1
ATOM 16726 N N . LEU H 1 202 ? 43.485 -22.271 -102.556 1.00 20.16 202 LEU H N 1
ATOM 16727 C CA . LEU H 1 202 ? 44.058 -21.355 -101.584 1.00 20.67 202 LEU H CA 1
ATOM 16728 C C . LEU H 1 202 ? 44.333 -22.076 -100.263 1.00 21.41 202 LEU H C 1
ATOM 16729 O O . LEU H 1 202 ? 45.399 -21.919 -99.670 1.00 22.29 202 LEU H O 1
ATOM 16734 N N . THR H 1 203 ? 43.371 -22.866 -99.806 1.00 21.15 203 THR H N 1
ATOM 16735 C CA . THR H 1 203 ? 43.536 -23.641 -98.582 1.00 21.93 203 THR H CA 1
ATOM 16736 C C . THR H 1 203 ? 44.654 -24.653 -98.692 1.00 22.85 203 THR H C 1
ATOM 16737 O O . THR H 1 203 ? 45.424 -24.849 -97.749 1.00 23.84 203 THR H O 1
ATOM 16741 N N . HIS H 1 204 ? 44.744 -25.307 -99.839 1.00 22.64 204 HIS H N 1
ATOM 16742 C CA . HIS H 1 204 ? 45.804 -26.271 -100.063 1.00 23.61 204 HIS H CA 1
ATOM 16743 C C . HIS H 1 204 ? 47.149 -25.583 -100.058 1.00 24.34 204 HIS H C 1
ATOM 16744 O O . HIS H 1 204 ? 48.133 -26.116 -99.528 1.00 25.50 204 HIS H O 1
ATOM 16751 N N . ALA H 1 205 ? 47.205 -24.383 -100.645 1.00 23.78 205 ALA H N 1
ATOM 16752 C CA . ALA H 1 205 ? 48.425 -23.584 -100.653 1.00 24.50 205 ALA H CA 1
ATOM 16753 C C . ALA H 1 205 ? 48.852 -23.259 -99.208 1.00 25.29 205 ALA H C 1
ATOM 16754 O O . ALA H 1 205 ? 50.036 -23.374 -98.833 1.00 26.45 205 ALA H O 1
ATOM 16756 N N . LEU H 1 206 ? 47.881 -22.863 -98.393 1.00 24.77 206 LEU H N 1
ATOM 16757 C CA . LEU H 1 206 ? 48.164 -22.536 -97.012 1.00 25.53 206 LEU H CA 1
ATOM 16758 C C . LEU H 1 206 ? 48.621 -23.763 -96.213 1.00 26.58 206 LEU H C 1
ATOM 16759 O O . LEU H 1 206 ? 49.447 -23.637 -95.351 1.00 27.65 206 LEU H O 1
ATOM 16764 N N . GLU H 1 207 ? 48.041 -24.931 -96.460 1.00 26.37 207 GLU H N 1
ATOM 16765 C CA . GLU H 1 207 ? 48.274 -26.103 -95.602 1.00 27.42 207 GLU H CA 1
ATOM 16766 C C . GLU H 1 207 ? 49.493 -26.905 -96.028 1.00 28.51 207 GLU H C 1
ATOM 16767 O O . GLU H 1 207 ? 50.278 -27.312 -95.182 1.00 29.81 207 GLU H O 1
ATOM 16773 N N . ALA H 1 208 ? 49.646 -27.136 -97.330 1.00 28.11 208 ALA H N 1
ATOM 16774 C CA . ALA H 1 208 ? 50.689 -28.019 -97.853 1.00 29.18 208 ALA H CA 1
ATOM 16775 C C . ALA H 1 208 ? 51.987 -27.265 -98.049 1.00 29.93 208 ALA H C 1
ATOM 16776 O O . ALA H 1 208 ? 52.064 -26.314 -98.824 1.00 29.26 208 ALA H O 1
ATOM 16778 N N . ASN H 1 209 ? 53.022 -27.669 -97.335 1.00 31.44 209 ASN H N 1
ATOM 16779 C CA . ASN H 1 209 ? 54.240 -26.871 -97.332 1.00 32.29 209 ASN H CA 1
ATOM 16780 C C . ASN H 1 209 ? 55.207 -27.175 -98.503 1.00 32.93 209 ASN H C 1
ATOM 16781 O O . ASN H 1 209 ? 56.310 -26.645 -98.540 1.00 33.88 209 ASN H O 1
ATOM 16786 N N . HIS H 1 210 ? 54.792 -28.004 -99.451 1.00 32.52 210 HIS H N 1
ATOM 16787 C CA . HIS H 1 210 ? 55.552 -28.191 -100.693 1.00 32.98 210 HIS H CA 1
ATOM 16788 C C . HIS H 1 210 ? 55.110 -27.241 -101.792 1.00 31.69 210 HIS H C 1
ATOM 16789 O O . HIS H 1 210 ? 55.736 -27.183 -102.866 1.00 32.05 210 HIS H O 1
ATOM 16796 N N . VAL H 1 211 ? 54.023 -26.502 -101.556 1.00 30.30 211 VAL H N 1
ATOM 16797 C CA . VAL H 1 211 ? 53.428 -25.644 -102.577 1.00 29.06 211 VAL H CA 1
ATOM 16798 C C . VAL H 1 211 ? 54.115 -24.269 -102.560 1.00 29.29 211 VAL H C 1
ATOM 16799 O O . VAL H 1 211 ? 54.171 -23.629 -101.540 1.00 29.44 211 VAL H O 1
ATOM 16803 N N . HIS H 1 212 ? 54.641 -23.835 -103.704 1.00 29.42 212 HIS H N 1
ATOM 16804 C CA . HIS H 1 212 ? 55.327 -22.535 -103.826 1.00 29.78 212 HIS H CA 1
ATOM 16805 C C . HIS H 1 212 ? 55.148 -21.996 -105.207 1.00 29.22 212 HIS H C 1
ATOM 16806 O O . HIS H 1 212 ? 54.901 -22.749 -106.121 1.00 28.98 212 HIS H O 1
ATOM 16813 N N . GLY H 1 213 ? 55.284 -20.687 -105.373 1.00 29.11 213 GLY H N 1
ATOM 16814 C CA . GLY H 1 213 ? 55.268 -20.080 -106.699 1.00 28.84 213 GLY H CA 1
ATOM 16815 C C . GLY H 1 213 ? 53.890 -19.871 -107.288 1.00 27.33 213 GLY H C 1
ATOM 16816 O O . GLY H 1 213 ? 52.904 -19.710 -106.569 1.00 26.41 213 GLY H O 1
ATOM 16817 N N . VAL H 1 214 ? 53.835 -19.854 -108.613 1.00 27.18 214 VAL H N 1
ATOM 16818 C CA . VAL H 1 214 ? 52.636 -19.468 -109.336 1.00 25.94 214 VAL H CA 1
ATOM 16819 C C . VAL H 1 214 ? 51.770 -20.695 -109.574 1.00 25.21 214 VAL H C 1
ATOM 16820 O O . VAL H 1 214 ? 52.261 -21.724 -110.028 1.00 25.81 214 VAL H O 1
ATOM 16824 N N . LEU H 1 215 ? 50.484 -20.565 -109.237 1.00 24.03 215 LEU H N 1
ATOM 16825 C CA . LEU H 1 215 ? 49.461 -21.580 -109.504 1.00 23.25 215 LEU H CA 1
ATOM 16826 C C . LEU H 1 215 ? 48.301 -20.950 -110.277 1.00 22.19 215 LEU H C 1
ATOM 16827 O O . LEU H 1 215 ? 47.826 -19.862 -109.931 1.00 21.73 215 LEU H O 1
ATOM 16832 N N . ASN H 1 216 ? 47.843 -21.614 -111.329 1.00 21.91 216 ASN H N 1
ATOM 16833 C CA . ASN H 1 216 ? 46.731 -21.070 -112.107 1.00 21.01 216 ASN H CA 1
ATOM 16834 C C . ASN H 1 216 ? 45.440 -21.517 -111.459 1.00 20.10 216 ASN H C 1
ATOM 16835 O O . ASN H 1 216 ? 45.149 -22.716 -111.390 1.00 20.07 216 ASN H O 1
ATOM 16840 N N . GLY H 1 217 ? 44.675 -20.546 -110.968 1.00 19.48 217 GLY H N 1
ATOM 16841 C CA . GLY H 1 217 ? 43.379 -20.815 -110.341 1.00 18.67 217 GLY H CA 1
ATOM 16842 C C . GLY H 1 217 ? 42.249 -20.949 -111.350 1.00 18.01 217 GLY H C 1
ATOM 16843 O O . GLY H 1 217 ? 41.349 -20.092 -111.413 1.00 17.46 217 GLY H O 1
ATOM 16844 N N . VAL H 1 218 ? 42.329 -22.003 -112.159 1.00 18.17 218 VAL H N 1
ATOM 16845 C CA . VAL H 1 218 ? 41.327 -22.288 -113.182 1.00 17.69 218 VAL H CA 1
ATOM 16846 C C . VAL H 1 218 ? 40.972 -23.765 -113.150 1.00 17.74 218 VAL H C 1
ATOM 16847 O O . VAL H 1 218 ? 41.799 -24.594 -112.783 1.00 18.36 218 VAL H O 1
ATOM 16851 N N . ALA H 1 219 ? 39.731 -24.080 -113.509 1.00 17.18 219 ALA H N 1
ATOM 16852 C CA . ALA H 1 219 ? 39.302 -25.460 -113.682 1.00 17.31 219 ALA H CA 1
ATOM 16853 C C . ALA H 1 219 ? 40.043 -25.973 -114.887 1.00 17.92 219 ALA H C 1
ATOM 16854 O O . ALA H 1 219 ? 40.323 -25.204 -115.815 1.00 17.97 219 ALA H O 1
ATOM 16856 N N . PRO H 1 220 ? 40.389 -27.256 -114.900 1.00 18.52 220 PRO H N 1
ATOM 16857 C CA . PRO H 1 220 ? 41.060 -27.812 -116.079 1.00 19.24 220 PRO H CA 1
ATOM 16858 C C . PRO H 1 220 ? 40.028 -28.038 -117.186 1.00 18.94 220 PRO H C 1
ATOM 16859 O O . PRO H 1 220 ? 39.647 -29.165 -117.485 1.00 19.25 220 PRO H O 1
ATOM 16863 N N . SER H 1 221 ? 39.576 -26.946 -117.781 1.00 18.42 221 SER H N 1
ATOM 16864 C CA . SER H 1 221 ? 38.493 -26.983 -118.746 1.00 18.10 221 SER H CA 1
ATOM 16865 C C . SER H 1 221 ? 38.914 -26.174 -119.966 1.00 18.37 221 SER H C 1
ATOM 16866 O O . SER H 1 221 ? 39.838 -25.381 -119.898 1.00 18.61 221 SER H O 1
ATOM 16869 N N . SER H 1 222 ? 38.221 -26.388 -121.068 1.00 18.42 222 SER H N 1
ATOM 16870 C CA . SER H 1 222 ? 38.484 -25.676 -122.302 1.00 18.76 222 SER H CA 1
ATOM 16871 C C . SER H 1 222 ? 37.283 -24.868 -122.756 1.00 18.20 222 SER H C 1
ATOM 16872 O O . SER H 1 222 ? 37.157 -24.558 -123.950 1.00 18.55 222 SER H O 1
ATOM 16875 N N . ALA H 1 223 ? 36.426 -24.500 -121.822 1.00 17.44 223 ALA H N 1
ATOM 16876 C CA . ALA H 1 223 ? 35.209 -23.768 -122.172 1.00 16.99 223 ALA H CA 1
ATOM 16877 C C . ALA H 1 223 ? 35.533 -22.511 -122.994 1.00 17.26 223 ALA H C 1
ATOM 16878 O O . ALA H 1 223 ? 36.539 -21.833 -122.737 1.00 17.48 223 ALA H O 1
ATOM 16880 N N . THR H 1 224 ? 34.736 -22.277 -124.040 1.00 17.38 224 THR H N 1
ATOM 16881 C CA . THR H 1 224 ? 34.678 -20.976 -124.706 1.00 17.60 224 THR H CA 1
ATOM 16882 C C . THR H 1 224 ? 33.497 -20.228 -124.109 1.00 17.01 224 THR H C 1
ATOM 16883 O O . THR H 1 224 ? 32.662 -20.828 -123.426 1.00 16.51 224 THR H O 1
ATOM 16887 N N . ASN H 1 225 ? 33.418 -18.921 -124.344 1.00 17.18 225 ASN H N 1
ATOM 16888 C CA . ASN H 1 225 ? 32.281 -18.142 -123.863 1.00 16.80 225 ASN H CA 1
ATOM 16889 C C . ASN H 1 225 ? 30.952 -18.631 -124.420 1.00 16.72 225 ASN H C 1
ATOM 16890 O O . ASN H 1 225 ? 29.960 -18.649 -123.709 1.00 16.29 225 ASN H O 1
ATOM 16895 N N . ALA H 1 226 ? 30.924 -19.016 -125.696 1.00 17.24 226 ALA H N 1
ATOM 16896 C CA . ALA H 1 226 ? 29.714 -19.594 -126.291 1.00 17.29 226 ALA H CA 1
ATOM 16897 C C . ALA H 1 226 ? 29.306 -20.866 -125.558 1.00 16.83 226 ALA H C 1
ATOM 16898 O O . ALA H 1 226 ? 28.123 -21.047 -125.240 1.00 16.59 226 ALA H O 1
ATOM 16900 N N . GLU H 1 227 ? 30.270 -21.733 -125.259 1.00 16.82 227 GLU H N 1
ATOM 16901 C CA . GLU H 1 227 ? 29.978 -22.966 -124.496 1.00 16.51 227 GLU H CA 1
ATOM 16902 C C . GLU H 1 227 ? 29.470 -22.650 -123.059 1.00 15.87 227 GLU H C 1
ATOM 16903 O O . GLU H 1 227 ? 28.534 -23.289 -122.575 1.00 15.66 227 GLU H O 1
ATOM 16909 N N . PHE H 1 228 ? 30.032 -21.632 -122.419 1.00 15.67 228 PHE H N 1
ATOM 16910 C CA . PHE H 1 228 ? 29.524 -21.162 -121.137 1.00 15.20 228 PHE H CA 1
ATOM 16911 C C . PHE H 1 228 ? 28.055 -20.738 -121.179 1.00 15.10 228 PHE H C 1
ATOM 16912 O O . PHE H 1 228 ? 27.263 -21.120 -120.319 1.00 14.83 228 PHE H O 1
ATOM 16920 N N . ALA H 1 229 ? 27.700 -19.908 -122.148 1.00 15.43 229 ALA H N 1
ATOM 16921 C CA . ALA H 1 229 ? 26.321 -19.389 -122.253 1.00 15.51 229 ALA H CA 1
ATOM 16922 C C . ALA H 1 229 ? 25.327 -20.527 -122.458 1.00 15.53 229 ALA H C 1
ATOM 16923 O O . ALA H 1 229 ? 24.302 -20.602 -121.787 1.00 15.40 229 ALA H O 1
ATOM 16925 N N . GLN H 1 230 ? 25.688 -21.432 -123.347 1.00 15.80 230 GLN H N 1
ATOM 16926 C CA . GLN H 1 230 ? 24.860 -22.573 -123.678 1.00 15.98 230 GLN H CA 1
ATOM 16927 C C . GLN H 1 230 ? 24.675 -23.514 -122.473 1.00 15.64 230 GLN H C 1
ATOM 16928 O O . GLN H 1 230 ? 23.535 -23.867 -122.132 1.00 15.67 230 GLN H O 1
ATOM 16934 N N . THR H 1 231 ? 25.774 -23.846 -121.790 1.00 15.40 231 THR H N 1
ATOM 16935 C CA . THR H 1 231 ? 25.728 -24.720 -120.614 1.00 15.19 231 THR H CA 1
ATOM 16936 C C . THR H 1 231 ? 24.956 -24.099 -119.467 1.00 14.87 231 THR H C 1
ATOM 16937 O O . THR H 1 231 ? 24.297 -24.780 -118.696 1.00 14.86 231 THR H O 1
ATOM 16941 N N . PHE H 1 232 ? 25.077 -22.795 -119.330 1.00 14.70 232 PHE H N 1
ATOM 16942 C CA . PHE H 1 232 ? 24.427 -22.095 -118.246 1.00 14.51 232 PHE H CA 1
ATOM 16943 C C . PHE H 1 232 ? 22.920 -22.072 -118.488 1.00 14.75 232 PHE H C 1
ATOM 16944 O O . PHE H 1 232 ? 22.128 -22.314 -117.580 1.00 14.75 232 PHE H O 1
ATOM 16952 N N . GLY H 1 233 ? 22.526 -21.755 -119.716 1.00 15.06 233 GLY H N 1
ATOM 16953 C CA . GLY H 1 233 ? 21.121 -21.826 -120.107 1.00 15.44 233 GLY H CA 1
ATOM 16954 C C . GLY H 1 233 ? 20.553 -23.214 -119.841 1.00 15.55 233 GLY H C 1
ATOM 16955 O O . GLY H 1 233 ? 19.490 -23.350 -119.233 1.00 15.72 233 GLY H O 1
ATOM 16956 N N . ALA H 1 234 ? 21.268 -24.242 -120.296 1.00 15.58 234 ALA H N 1
ATOM 16957 C CA . ALA H 1 234 ? 20.822 -25.614 -120.068 1.00 15.83 234 ALA H CA 1
ATOM 16958 C C . ALA H 1 234 ? 20.621 -25.844 -118.570 1.00 15.62 234 ALA H C 1
ATOM 16959 O O . ALA H 1 234 ? 19.593 -26.355 -118.177 1.00 15.93 234 ALA H O 1
ATOM 16961 N N . ALA H 1 235 ? 21.573 -25.426 -117.746 1.00 15.21 235 ALA H N 1
ATOM 16962 C CA . ALA H 1 235 ? 21.503 -25.662 -116.309 1.00 15.10 235 ALA H CA 1
ATOM 16963 C C . ALA H 1 235 ? 20.280 -24.990 -115.646 1.00 15.21 235 ALA H C 1
ATOM 16964 O O . ALA H 1 235 ? 19.747 -25.494 -114.645 1.00 15.39 235 ALA H O 1
ATOM 16966 N N . LEU H 1 236 ? 19.859 -23.856 -116.202 1.00 15.22 236 LEU H N 1
ATOM 16967 C CA . LEU H 1 236 ? 18.728 -23.116 -115.669 1.00 15.46 236 LEU H CA 1
ATOM 16968 C C . LEU H 1 236 ? 17.410 -23.502 -116.352 1.00 16.01 236 LEU H C 1
ATOM 16969 O O . LEU H 1 236 ? 16.344 -23.058 -115.954 1.00 16.38 236 LEU H O 1
ATOM 16974 N N . GLY H 1 237 ? 17.499 -24.286 -117.421 1.00 16.16 237 GLY H N 1
ATOM 16975 C CA . GLY H 1 237 ? 16.330 -24.595 -118.268 1.00 16.77 237 GLY H CA 1
ATOM 16976 C C . GLY H 1 237 ? 15.798 -23.412 -119.078 1.00 17.02 237 GLY H C 1
ATOM 16977 O O . GLY H 1 237 ? 14.594 -23.249 -119.211 1.00 17.59 237 GLY H O 1
ATOM 16978 N N . ARG H 1 238 ? 16.694 -22.600 -119.618 1.00 34.09 238 ARG H N 1
ATOM 16979 C CA . ARG H 1 238 ? 16.308 -21.366 -120.289 1.00 33.50 238 ARG H CA 1
ATOM 16980 C C . ARG H 1 238 ? 16.963 -21.188 -121.632 1.00 32.38 238 ARG H C 1
ATOM 16981 O O . ARG H 1 238 ? 18.104 -21.622 -121.859 1.00 30.93 238 ARG H O 1
ATOM 16989 N N . ARG H 1 239 ? 16.239 -20.497 -122.499 1.00 33.25 239 ARG H N 1
ATOM 16990 C CA . ARG H 1 239 ? 16.783 -19.914 -123.708 1.00 32.21 239 ARG H CA 1
ATOM 16991 C C . ARG H 1 239 ? 17.982 -19.018 -123.360 1.00 29.18 239 ARG H C 1
ATOM 16992 O O . ARG H 1 239 ? 17.880 -18.183 -122.471 1.00 28.24 239 ARG H O 1
ATOM 17000 N N . ALA H 1 240 ? 19.109 -19.191 -124.049 1.00 28.02 240 ALA H N 1
ATOM 17001 C CA . ALA H 1 240 ? 20.246 -18.257 -123.923 1.00 25.62 240 ALA H CA 1
ATOM 17002 C C . ALA H 1 240 ? 20.786 -17.851 -125.299 1.00 25.61 240 ALA H C 1
ATOM 17003 O O . ALA H 1 240 ? 21.961 -18.070 -125.604 1.00 24.72 240 ALA H O 1
ATOM 17005 N N . PHE H 1 241 ? 19.911 -17.248 -126.104 1.00 26.88 241 PHE H N 1
ATOM 17006 C CA . PHE H 1 241 ? 20.138 -17.023 -127.529 1.00 27.78 241 PHE H CA 1
ATOM 17007 C C . PHE H 1 241 ? 20.494 -15.600 -127.915 1.00 26.82 241 PHE H C 1
ATOM 17008 O O . PHE H 1 241 ? 20.694 -15.322 -129.083 1.00 27.76 241 PHE H O 1
ATOM 17016 N N . ILE H 1 242 ? 20.578 -14.708 -126.947 1.00 25.28 242 ILE H N 1
ATOM 17017 C CA . ILE H 1 242 ? 20.729 -13.279 -127.224 1.00 24.75 242 ILE H CA 1
ATOM 17018 C C . ILE H 1 242 ? 22.181 -12.802 -127.118 1.00 23.24 242 ILE H C 1
ATOM 17019 O O . ILE H 1 242 ? 22.675 -12.615 -126.000 1.00 21.85 242 ILE H O 1
ATOM 17024 N N . PRO H 1 243 ? 22.865 -12.581 -128.277 1.00 23.84 243 PRO H N 1
ATOM 17025 C CA . PRO H 1 243 ? 24.287 -12.193 -128.206 1.00 22.85 243 PRO H CA 1
ATOM 17026 C C . PRO H 1 243 ? 24.454 -10.738 -127.787 1.00 22.20 243 PRO H C 1
ATOM 17027 O O . PRO H 1 243 ? 23.635 -9.916 -128.169 1.00 22.96 243 PRO H O 1
ATOM 17031 N N . LEU H 1 244 ? 25.464 -10.457 -126.966 1.00 21.02 244 LEU H N 1
ATOM 17032 C CA . LEU H 1 244 ? 25.856 -9.080 -126.655 1.00 20.82 244 LEU H CA 1
ATOM 17033 C C . LEU H 1 244 ? 26.927 -8.639 -127.643 1.00 21.67 244 LEU H C 1
ATOM 17034 O O . LEU H 1 244 ? 28.039 -9.126 -127.581 1.00 21.42 244 LEU H O 1
ATOM 17039 N N . PRO H 1 245 ? 26.606 -7.716 -128.555 1.00 22.93 245 PRO H N 1
ATOM 17040 C CA . PRO H 1 245 ? 27.627 -7.280 -129.470 1.00 24.15 245 PRO H CA 1
ATOM 17041 C C . PRO H 1 245 ? 28.798 -6.631 -128.766 1.00 23.78 245 PRO H C 1
ATOM 17042 O O . PRO H 1 245 ? 28.663 -6.116 -127.648 1.00 22.84 245 PRO H O 1
ATOM 17046 N N . SER H 1 246 ? 29.936 -6.629 -129.439 1.00 24.91 246 SER H N 1
ATOM 17047 C CA . SER H 1 246 ? 31.156 -6.033 -128.912 1.00 25.13 246 SER H CA 1
ATOM 17048 C C . SER H 1 246 ? 30.998 -4.547 -128.612 1.00 25.76 246 SER H C 1
ATOM 17049 O O . SER H 1 246 ? 31.378 -4.100 -127.529 1.00 25.20 246 SER H O 1
ATOM 17052 N N . ALA H 1 247 ? 30.430 -3.805 -129.563 1.00 27.17 247 ALA H N 1
ATOM 17053 C CA . ALA H 1 247 ? 30.224 -2.369 -129.422 1.00 28.14 247 ALA H CA 1
ATOM 17054 C C . ALA H 1 247 ? 29.465 -2.021 -128.128 1.00 26.73 247 ALA H C 1
ATOM 17055 O O . ALA H 1 247 ? 29.783 -1.034 -127.469 1.00 27.30 247 ALA H O 1
ATOM 17057 N N . VAL H 1 248 ? 28.501 -2.853 -127.743 1.00 25.24 248 VAL H N 1
ATOM 17058 C CA . VAL H 1 248 ? 27.664 -2.583 -126.578 1.00 24.32 248 VAL H CA 1
ATOM 17059 C C . VAL H 1 248 ? 28.383 -2.896 -125.289 1.00 23.34 248 VAL H C 1
ATOM 17060 O O . VAL H 1 248 ? 28.241 -2.180 -124.310 1.00 23.50 248 VAL H O 1
ATOM 17064 N N . VAL H 1 249 ? 29.162 -3.957 -125.279 1.00 22.58 249 VAL H N 1
ATOM 17065 C CA . VAL H 1 249 ? 29.980 -4.281 -124.115 1.00 21.86 249 VAL H CA 1
ATOM 17066 C C . VAL H 1 249 ? 31.064 -3.207 -123.919 1.00 23.21 249 VAL H C 1
ATOM 17067 O O . VAL H 1 249 ? 31.337 -2.781 -122.795 1.00 23.32 249 VAL H O 1
ATOM 17071 N N . GLN H 1 250 ? 31.623 -2.711 -125.013 1.00 24.64 250 GLN H N 1
ATOM 17072 C CA . GLN H 1 250 ? 32.569 -1.586 -124.946 1.00 26.50 250 GLN H CA 1
ATOM 17073 C C . GLN H 1 250 ? 31.922 -0.287 -124.461 1.00 27.43 250 GLN H C 1
ATOM 17074 O O . GLN H 1 250 ? 32.536 0.457 -123.697 1.00 28.54 250 GLN H O 1
ATOM 17080 N N . ALA H 1 251 ? 30.690 -0.027 -124.898 1.00 27.22 251 ALA H N 1
ATOM 17081 C CA . ALA H 1 251 ? 29.960 1.163 -124.472 1.00 28.20 251 ALA H CA 1
ATOM 17082 C C . ALA H 1 251 ? 29.745 1.133 -122.964 1.00 27.57 251 ALA H C 1
ATOM 17083 O O . ALA H 1 251 ? 29.947 2.118 -122.284 1.00 29.00 251 ALA H O 1
ATOM 17085 N N . VAL H 1 252 ? 29.409 -0.021 -122.411 1.00 25.75 252 VAL H N 1
ATOM 17086 C CA . VAL H 1 252 ? 29.108 -0.114 -120.964 1.00 25.42 252 VAL H CA 1
ATOM 17087 C C . VAL H 1 252 ? 30.376 -0.161 -120.089 1.00 25.84 252 VAL H C 1
ATOM 17088 O O . VAL H 1 252 ? 30.436 0.520 -119.089 1.00 27.01 252 VAL H O 1
ATOM 17092 N N . PHE H 1 253 ? 31.384 -0.924 -120.500 1.00 25.23 253 PHE H N 1
ATOM 17093 C CA . PHE H 1 253 ? 32.553 -1.172 -119.671 1.00 25.54 253 PHE H CA 1
ATOM 17094 C C . PHE H 1 253 ? 33.812 -0.419 -120.080 1.00 27.47 253 PHE H C 1
ATOM 17095 O O . PHE H 1 253 ? 34.757 -0.348 -119.287 1.00 28.36 253 PHE H O 1
ATOM 17103 N N . GLY H 1 254 ? 33.844 0.121 -121.303 1.00 28.41 254 GLY H N 1
ATOM 17104 C CA . GLY H 1 254 ? 35.062 0.727 -121.856 1.00 30.57 254 GLY H CA 1
ATOM 17105 C C . GLY H 1 254 ? 35.983 -0.260 -122.562 1.00 30.17 254 GLY H C 1
ATOM 17106 O O . GLY H 1 254 ? 35.973 -1.444 -122.256 1.00 28.29 254 GLY H O 1
ATOM 17107 N N . ARG H 1 255 ? 36.772 0.235 -123.522 1.00 32.26 255 ARG H N 1
ATOM 17108 C CA . ARG H 1 255 ? 37.616 -0.615 -124.381 1.00 32.49 255 ARG H CA 1
ATOM 17109 C C . ARG H 1 255 ? 38.449 -1.569 -123.522 1.00 31.58 255 ARG H C 1
ATOM 17110 O O . ARG H 1 255 ? 38.494 -2.791 -123.765 1.00 30.04 255 ARG H O 1
ATOM 17112 N N . GLN H 1 256 ? 39.063 -0.998 -122.494 1.00 32.73 256 GLN H N 1
ATOM 17113 C CA . GLN H 1 256 ? 40.097 -1.678 -121.720 1.00 32.74 256 GLN H CA 1
ATOM 17114 C C . GLN H 1 256 ? 39.535 -2.813 -120.885 1.00 29.91 256 GLN H C 1
ATOM 17115 O O . GLN H 1 256 ? 40.102 -3.901 -120.889 1.00 29.08 256 GLN H O 1
ATOM 17121 N N . ARG H 1 257 ? 38.424 -2.593 -120.184 1.00 28.68 257 ARG H N 1
ATOM 17122 C CA . ARG H 1 257 ? 37.779 -3.690 -119.446 1.00 26.28 257 ARG H CA 1
ATOM 17123 C C . ARG H 1 257 ? 37.127 -4.705 -120.365 1.00 24.47 257 ARG H C 1
ATOM 17124 O O . ARG H 1 257 ? 37.032 -5.889 -120.028 1.00 22.90 257 ARG H O 1
ATOM 17132 N N . ALA H 1 258 ? 36.602 -4.225 -121.489 1.00 24.91 258 ALA H N 1
ATOM 17133 C CA . ALA H 1 258 ? 35.894 -5.081 -122.425 1.00 23.67 258 ALA H CA 1
ATOM 17134 C C . ALA H 1 258 ? 36.756 -6.272 -122.823 1.00 23.40 258 ALA H C 1
ATOM 17135 O O . ALA H 1 258 ? 36.234 -7.330 -123.161 1.00 22.15 258 ALA H O 1
ATOM 17137 N N . ILE H 1 259 ? 38.077 -6.078 -122.791 1.00 24.89 259 ILE H N 1
ATOM 17138 C CA . ILE H 1 259 ? 39.052 -7.132 -123.103 1.00 25.07 259 ILE H CA 1
ATOM 17139 C C . ILE H 1 259 ? 38.815 -8.359 -122.237 1.00 23.04 259 ILE H C 1
ATOM 17140 O O . ILE H 1 259 ? 38.863 -9.493 -122.722 1.00 22.44 259 ILE H O 1
ATOM 17153 N N . LEU H 1 261 ? 36.051 -9.373 -121.163 1.00 19.24 261 LEU H N 1
ATOM 17154 C CA . LEU H 1 261 ? 34.759 -9.990 -121.521 1.00 18.21 261 LEU H CA 1
ATOM 17155 C C . LEU H 1 261 ? 34.738 -10.539 -122.958 1.00 18.70 261 LEU H C 1
ATOM 17156 O O . LEU H 1 261 ? 34.222 -11.635 -123.200 1.00 18.09 261 LEU H O 1
ATOM 17161 N N . LEU H 1 262 ? 35.313 -9.793 -123.898 1.00 20.16 262 LEU H N 1
ATOM 17162 C CA . LEU H 1 262 ? 35.272 -10.149 -125.333 1.00 21.19 262 LEU H CA 1
ATOM 17163 C C . LEU H 1 262 ? 36.409 -11.061 -125.788 1.00 22.03 262 LEU H C 1
ATOM 17164 O O . LEU H 1 262 ? 36.318 -11.670 -126.836 1.00 22.91 262 LEU H O 1
ATOM 17169 N N . GLU H 1 263 ? 37.479 -11.125 -125.013 1.00 22.05 263 GLU H N 1
ATOM 17170 C CA . GLU H 1 263 ? 38.628 -11.923 -125.369 1.00 23.07 263 GLU H CA 1
ATOM 17171 C C . GLU H 1 263 ? 38.980 -12.871 -124.248 1.00 21.75 263 GLU H C 1
ATOM 17172 O O . GLU H 1 263 ? 38.380 -12.820 -123.174 1.00 20.23 263 GLU H O 1
ATOM 17178 N N . GLY H 1 264 ? 39.952 -13.742 -124.505 1.00 22.59 264 GLY H N 1
ATOM 17179 C CA . GLY H 1 264 ? 40.315 -14.775 -123.548 1.00 21.55 264 GLY H CA 1
ATOM 17180 C C . GLY H 1 264 ? 41.634 -15.489 -123.759 1.00 22.90 264 GLY H C 1
ATOM 17181 O O . GLY H 1 264 ? 42.221 -15.440 -124.835 1.00 24.85 264 GLY H O 1
ATOM 17182 N N . GLN H 1 265 ? 42.051 -16.179 -122.704 1.00 22.03 265 GLN H N 1
ATOM 17183 C CA . GLN H 1 265 ? 43.287 -16.939 -122.659 1.00 23.16 265 GLN H CA 1
ATOM 17184 C C . GLN H 1 265 ? 42.947 -18.394 -122.404 1.00 22.17 265 GLN H C 1
ATOM 17185 O O . GLN H 1 265 ? 42.160 -18.693 -121.492 1.00 20.43 265 GLN H O 1
ATOM 17191 N N . LYS H 1 266 ? 43.571 -19.309 -123.129 1.00 23.56 266 LYS H N 1
ATOM 17192 C CA . LYS H 1 266 ? 43.461 -20.723 -122.777 1.00 23.00 266 LYS H CA 1
ATOM 17193 C C . LYS H 1 266 ? 44.504 -21.024 -121.706 1.00 22.96 266 LYS H C 1
ATOM 17194 O O . LYS H 1 266 ? 45.704 -20.980 -121.968 1.00 24.69 266 LYS H O 1
ATOM 17200 N N . VAL H 1 267 ? 44.060 -21.274 -120.477 1.00 21.27 267 VAL H N 1
ATOM 17201 C CA . VAL H 1 267 ? 44.995 -21.405 -119.339 1.00 21.32 267 VAL H CA 1
ATOM 17202 C C . VAL H 1 267 ? 44.915 -22.812 -118.744 1.00 20.79 267 VAL H C 1
ATOM 17203 O O . VAL H 1 267 ? 43.829 -23.243 -118.333 1.00 19.50 267 VAL H O 1
ATOM 17207 N N . ILE H 1 268 ? 46.057 -23.501 -118.677 1.00 22.02 268 ILE H N 1
ATOM 17208 C CA . ILE H 1 268 ? 46.150 -24.816 -118.055 1.00 21.82 268 ILE H CA 1
ATOM 17209 C C . ILE H 1 268 ? 46.700 -24.704 -116.625 1.00 21.45 268 ILE H C 1
ATOM 17210 O O . ILE H 1 268 ? 47.678 -24.004 -116.373 1.00 22.39 268 ILE H O 1
ATOM 17215 N N . PRO H 1 269 ? 46.062 -25.402 -115.674 1.00 20.40 269 PRO H N 1
ATOM 17216 C CA . PRO H 1 269 ? 46.508 -25.410 -114.304 1.00 20.32 269 PRO H CA 1
ATOM 17217 C C . PRO H 1 269 ? 47.468 -26.567 -114.090 1.00 21.39 269 PRO H C 1
ATOM 17218 O O . PRO H 1 269 ? 47.166 -27.492 -113.333 1.00 21.08 269 PRO H O 1
ATOM 17222 N N . ARG H 1 270 ? 48.623 -26.493 -114.735 1.00 22.89 270 ARG H N 1
ATOM 17223 C CA . ARG H 1 270 ? 49.586 -27.578 -114.665 1.00 24.21 270 ARG H CA 1
ATOM 17224 C C . ARG H 1 270 ? 50.160 -27.688 -113.257 1.00 24.37 270 ARG H C 1
ATOM 17225 O O . ARG H 1 270 ? 50.110 -28.755 -112.633 1.00 24.34 270 ARG H O 1
ATOM 17233 N N . ARG H 1 271 ? 50.719 -26.579 -112.774 1.00 24.86 271 ARG H N 1
ATOM 17234 C CA . ARG H 1 271 ? 51.335 -26.540 -111.452 1.00 25.47 271 ARG H CA 1
ATOM 17235 C C . ARG H 1 271 ? 50.313 -26.713 -110.324 1.00 24.12 271 ARG H C 1
ATOM 17236 O O . ARG H 1 271 ? 50.596 -27.357 -109.326 1.00 24.58 271 ARG H O 1
ATOM 17244 N N . THR H 1 272 ? 49.101 -26.218 -110.532 1.00 22.69 272 THR H N 1
ATOM 17245 C CA . THR H 1 272 ? 48.042 -26.421 -109.569 1.00 21.74 272 THR H CA 1
ATOM 17246 C C . THR H 1 272 ? 47.770 -27.913 -109.388 1.00 21.67 272 THR H C 1
ATOM 17247 O O . THR H 1 272 ? 47.698 -28.402 -108.271 1.00 22.02 272 THR H O 1
ATOM 17251 N N . LEU H 1 273 ? 47.609 -28.642 -110.491 1.00 21.53 273 LEU H N 1
ATOM 17252 C CA . LEU H 1 273 ? 47.356 -30.084 -110.405 1.00 21.82 273 LEU H CA 1
ATOM 17253 C C . LEU H 1 273 ? 48.558 -30.814 -109.787 1.00 23.14 273 LEU H C 1
ATOM 17254 O O . LEU H 1 273 ? 48.401 -31.773 -109.045 1.00 23.53 273 LEU H O 1
ATOM 17259 N N . ALA H 1 274 ? 49.760 -30.339 -110.083 1.00 24.08 274 ALA H N 1
ATOM 17260 C CA . ALA H 1 274 ? 50.972 -30.962 -109.573 1.00 25.58 274 ALA H CA 1
ATOM 17261 C C . ALA H 1 274 ? 51.102 -30.854 -108.060 1.00 25.89 274 ALA H C 1
ATOM 17262 O O . ALA H 1 274 ? 51.879 -31.580 -107.476 1.00 27.09 274 ALA H O 1
ATOM 17264 N N . THR H 1 275 ? 50.375 -29.935 -107.436 1.00 25.08 275 THR H N 1
ATOM 17265 C CA . THR H 1 275 ? 50.404 -29.788 -105.978 1.00 25.73 275 THR H CA 1
ATOM 17266 C C . THR H 1 275 ? 49.634 -30.887 -105.280 1.00 25.64 275 THR H C 1
ATOM 17267 O O . THR H 1 275 ? 49.635 -30.956 -104.055 1.00 26.51 275 THR H O 1
ATOM 17271 N N . GLY H 1 276 ? 48.935 -31.715 -106.043 1.00 24.91 276 GLY H N 1
ATOM 17272 C CA . GLY H 1 276 ? 48.098 -32.760 -105.475 1.00 25.10 276 GLY H CA 1
ATOM 17273 C C . GLY H 1 276 ? 46.669 -32.324 -105.230 1.00 24.25 276 GLY H C 1
ATOM 17274 O O . GLY H 1 276 ? 45.847 -33.139 -104.849 1.00 24.62 276 GLY H O 1
ATOM 17275 N N . TYR H 1 277 ? 46.360 -31.044 -105.449 1.00 23.37 277 TYR H N 1
ATOM 17276 C CA . TYR H 1 277 ? 44.986 -30.548 -105.320 1.00 22.67 277 TYR H CA 1
ATOM 17277 C C . TYR H 1 277 ? 44.039 -31.253 -106.291 1.00 22.03 277 TYR H C 1
ATOM 17278 O O . TYR H 1 277 ? 44.373 -31.487 -107.440 1.00 21.63 277 TYR H O 1
ATOM 17287 N N . GLN H 1 278 ? 42.845 -31.562 -105.794 1.00 22.32 278 GLN H N 1
ATOM 17288 C CA . GLN H 1 278 ? 41.844 -32.301 -106.555 1.00 22.24 278 GLN H CA 1
ATOM 17289 C C . GLN H 1 278 ? 40.524 -31.546 -106.605 1.00 21.74 278 GLN H C 1
ATOM 17290 O O . GLN H 1 278 ? 39.945 -31.214 -105.569 1.00 22.38 278 GLN H O 1
ATOM 17296 N N . TYR H 1 279 ? 40.073 -31.248 -107.816 1.00 20.84 279 TYR H N 1
ATOM 17297 C CA . TYR H 1 279 ? 38.948 -30.336 -108.022 1.00 20.25 279 TYR H CA 1
ATOM 17298 C C . TYR H 1 279 ? 37.613 -30.988 -107.677 1.00 21.33 279 TYR H C 1
ATOM 17299 O O . TYR H 1 279 ? 37.376 -32.145 -108.013 1.00 22.22 279 TYR H O 1
ATOM 17308 N N . SER H 1 280 ? 36.751 -30.227 -107.001 1.00 21.56 280 SER H N 1
ATOM 17309 C CA . SER H 1 280 ? 35.364 -30.644 -106.743 1.00 22.84 280 SER H CA 1
ATOM 17310 C C . SER H 1 280 ? 34.474 -30.447 -107.972 1.00 22.32 280 SER H C 1
ATOM 17311 O O . SER H 1 280 ? 33.526 -31.199 -108.181 1.00 23.59 280 SER H O 1
ATOM 17314 N N . PHE H 1 281 ? 34.783 -29.428 -108.779 1.00 20.74 281 PHE H N 1
ATOM 17315 C CA . PHE H 1 281 ? 33.966 -29.068 -109.940 1.00 20.30 281 PHE H CA 1
ATOM 17316 C C . PHE H 1 281 ? 34.852 -28.760 -111.150 1.00 19.06 281 PHE H C 1
ATOM 17317 O O . PHE H 1 281 ? 34.890 -27.650 -111.640 1.00 18.05 281 PHE H O 1
ATOM 17325 N N . PRO H 1 282 ? 35.574 -29.768 -111.638 1.00 19.44 282 PRO H N 1
ATOM 17326 C CA . PRO H 1 282 ? 36.438 -29.555 -112.789 1.00 18.78 282 PRO H CA 1
ATOM 17327 C C . PRO H 1 282 ? 35.712 -29.358 -114.124 1.00 18.86 282 PRO H C 1
ATOM 17328 O O . PRO H 1 282 ? 36.287 -28.771 -115.044 1.00 18.32 282 PRO H O 1
ATOM 17332 N N . GLU H 1 283 ? 34.501 -29.885 -114.244 1.00 19.87 283 GLU H N 1
ATOM 17333 C CA . GLU H 1 283 ? 33.739 -29.839 -115.488 1.00 20.40 283 GLU H CA 1
ATOM 17334 C C . GLU H 1 283 ? 32.703 -28.695 -115.361 1.00 19.79 283 GLU H C 1
ATOM 17335 O O . GLU H 1 283 ? 32.066 -28.548 -114.318 1.00 19.98 283 GLU H O 1
ATOM 17337 N N . LEU H 1 284 ? 32.558 -27.881 -116.408 1.00 19.29 284 LEU H N 1
ATOM 17338 C CA . LEU H 1 284 ? 31.729 -26.669 -116.347 1.00 18.64 284 LEU H CA 1
ATOM 17339 C C . LEU H 1 284 ? 30.261 -26.960 -116.042 1.00 19.87 284 LEU H C 1
ATOM 17340 O O . LEU H 1 284 ? 29.624 -26.237 -115.279 1.00 19.67 284 LEU H O 1
ATOM 17345 N N . GLY H 1 285 ? 29.725 -28.003 -116.661 1.00 21.47 285 GLY H N 1
ATOM 17346 C CA . GLY H 1 285 ? 28.369 -28.431 -116.392 1.00 23.17 285 GLY H CA 1
ATOM 17347 C C . GLY H 1 285 ? 28.130 -28.693 -114.921 1.00 23.64 285 GLY H C 1
ATOM 17348 O O . GLY H 1 285 ? 27.146 -28.241 -114.369 1.00 24.30 285 GLY H O 1
ATOM 17349 N N . ALA H 1 286 ? 29.017 -29.442 -114.282 1.00 23.60 286 ALA H N 1
ATOM 17350 C CA . ALA H 1 286 ? 28.839 -29.783 -112.874 1.00 24.41 286 ALA H CA 1
ATOM 17351 C C . ALA H 1 286 ? 28.878 -28.527 -112.033 1.00 23.24 286 ALA H C 1
ATOM 17352 O O . ALA H 1 286 ? 28.133 -28.418 -111.066 1.00 24.42 286 ALA H O 1
ATOM 17354 N N . ALA H 1 287 ? 29.752 -27.584 -112.404 1.00 21.29 287 ALA H N 1
ATOM 17355 C CA . ALA H 1 287 ? 29.892 -26.319 -111.669 1.00 20.36 287 ALA H CA 1
ATOM 17356 C C . ALA H 1 287 ? 28.638 -25.499 -111.737 1.00 20.89 287 ALA H C 1
ATOM 17357 O O . ALA H 1 287 ? 28.138 -25.052 -110.709 1.00 21.68 287 ALA H O 1
ATOM 17359 N N . LEU H 1 288 ? 28.116 -25.304 -112.944 1.00 20.73 288 LEU H N 1
ATOM 17360 C CA . LEU H 1 288 ? 26.935 -24.458 -113.131 1.00 21.25 288 LEU H CA 1
ATOM 17361 C C . LEU H 1 288 ? 25.684 -25.107 -112.542 1.00 23.55 288 LEU H C 1
ATOM 17362 O O . LEU H 1 288 ? 24.782 -24.420 -112.076 1.00 24.42 288 LEU H O 1
ATOM 17367 N N . LYS H 1 289 ? 25.647 -26.432 -112.554 1.00 24.82 289 LYS H N 1
ATOM 17368 C CA . LYS H 1 289 ? 24.548 -27.191 -111.948 1.00 27.48 289 LYS H CA 1
ATOM 17369 C C . LYS H 1 289 ? 24.479 -26.962 -110.425 1.00 28.32 289 LYS H C 1
ATOM 17370 O O . LYS H 1 289 ? 23.400 -26.806 -109.875 1.00 30.33 289 LYS H O 1
ATOM 17376 N N . GLU H 1 290 ? 25.630 -26.944 -109.756 1.00 27.11 290 GLU H N 1
ATOM 17377 C CA . GLU H 1 290 ? 25.687 -26.616 -108.328 1.00 28.00 290 GLU H CA 1
ATOM 17378 C C . GLU H 1 290 ? 25.110 -25.227 -108.071 1.00 27.95 290 GLU H C 1
ATOM 17379 O O . GLU H 1 290 ? 24.314 -25.035 -107.168 1.00 30.05 290 GLU H O 1
ATOM 17385 N N . ILE H 1 291 ? 25.560 -24.261 -108.860 1.00 25.79 291 ILE H N 1
ATOM 17386 C CA . ILE H 1 291 ? 25.137 -22.886 -108.707 1.00 25.64 291 ILE H CA 1
ATOM 17387 C C . ILE H 1 291 ? 23.643 -22.762 -108.946 1.00 27.45 291 ILE H C 1
ATOM 17388 O O . ILE H 1 291 ? 22.953 -22.098 -108.192 1.00 28.97 291 ILE H O 1
ATOM 17393 N N . ALA H 1 292 ? 23.156 -23.405 -110.008 1.00 27.58 292 ALA H N 1
ATOM 17394 C CA . ALA H 1 292 ? 21.743 -23.316 -110.421 1.00 29.42 292 ALA H CA 1
ATOM 17395 C C . ALA H 1 292 ? 20.778 -24.035 -109.500 1.00 32.64 292 ALA H C 1
ATOM 17396 O O . ALA H 1 292 ? 19.655 -23.592 -109.315 1.00 34.58 292 ALA H O 1
ATOM 17398 N N . GLU H 1 293 ? 21.198 -25.151 -108.916 1.00 33.50 293 GLU H N 1
ATOM 17399 C CA . GLU H 1 293 ? 20.278 -25.965 -108.090 1.00 37.02 293 GLU H CA 1
ATOM 17400 C C . GLU H 1 293 ? 20.134 -25.464 -106.656 1.00 38.66 293 GLU H C 1
ATOM 17401 O O . GLU H 1 293 ? 19.252 -25.900 -105.932 1.00 41.99 293 GLU H O 1
ATOM 17407 N N . ASN H 1 294 ? 21.019 -24.551 -106.263 1.00 36.64 294 ASN H N 1
ATOM 17408 C CA . ASN H 1 294 ? 21.088 -24.027 -104.899 1.00 38.17 294 ASN H CA 1
ATOM 17409 C C . ASN H 1 294 ? 20.906 -22.506 -104.948 1.00 37.41 294 ASN H C 1
ATOM 17410 O O . ASN H 1 294 ? 21.804 -21.796 -105.386 1.00 34.65 294 ASN H O 1
ATOM 17415 N N . LEU H 1 295 ? 19.741 -22.009 -104.549 1.00 40.07 295 LEU H N 1
ATOM 17416 C CA . LEU H 1 295 ? 19.430 -20.571 -104.664 1.00 39.71 295 LEU H CA 1
ATOM 17417 C C . LEU H 1 295 ? 18.376 -20.179 -103.617 1.00 43.64 295 LEU H C 1
ATOM 17418 O O . LEU H 1 295 ? 18.142 -20.889 -102.631 1.00 46.48 295 LEU H O 1
#

Organism: Homo sapiens (NCBI:txid9606)

Foldseek 3Di:
DEEEEVLVDDLNVLLCVVCVVVPHQYAYEDCDDDPSYDYLVRCLVPADPDDQEYEYDWADDQQPLVDAPDPVVLCRRLCRLLVSLLSNQVRQVPDPQHHQEYEYEAAPQQDDFDLPDEDEQPDHGLPDASRSVSRVSSVVSNDHPDNSHAYEYEHEFQEDAPDDGVVCVVCLLVQNAAAEAPQSAWGFYAYSNQLSQLVVLRNPPNVDHYYFYHGQQDRGTRRNLQVLLSVLSVHHRHHYHHLVNLCVRNNPRVSCSNTYHNYGRPSSVVSVGDGPPNDSNSRSNVRNVPD/DEEEEVLVDDLNVLLCVVQVVVPHQYAYEDCDDDPSYDYLVRCLVPFDPDDQEYEYPWADDQQPLVDAPDPVVLCRRLCRLLVSLLSNQVRQQPDPPHHQEYEYEAAPQQDDFDLPDEDEQVDHGLPDASRSVSRVSNVVSNDHPDDSHAYEYEHEFQEDAPDDGVVCVVCLLVQNAAAEAPQSAWGFYAYSNQLSQLVVLRSPPSVDHYYFYHGQQDRGTRRNLQVLLSVLSVHHRHHYHHLVNLCVRNNPRVSCSNTYHNYGRPSSVVSVDDGPPNDSNSRSNVRNVPD/DEEEEVLVDDLNVLLCVVQVVVPHQYAYEDCDDDPSYHYLVVCLVPADPDDQEYEYDWADDQQPLVDAPDPVVLCRRLCRLLVSLLSNQVRQQPDPPHHQEYEYEAAPQQDDFDLPDEDEQPDHGLPDASRSVSRVSSVVSNDHPDDSHAYEYEHEFQEDAPDDGVVCVVCLLVQNAAAEAPQSAWGFYAYSNQLSQLVVLRSPPSVDHYYFYHGQQDRGTRRNLQVLLSVLSVHHRHHYHHLVNLCVRNNPRVSCSNTYHNYGGPSSVVSVDDGPPNDSNSRSNVRNVPD/DEEEEVLVDDLNVLLCVVQVVVPHQYAYEDCDDDPSYHYLVVCLVPADDDDQEYEYDWADDQQPLVDAPDPVVLCRRQCRLLVSLLSNQVRQQPDPPHHQEYEYEAAPQQDDFDLPDEDEQPDHGLPDASRSVSRVSNVVSNDHPDDSHAYEYEHEFQEDAPDDGVVCVVCLLVQNAAAEAPQSAWGFYAYSNQLSQLVVLRSPPSVDHYYFYHGQQDRGTRRNLQVLLSVLSVHHRHHYHHLVNLCVRNNPRVSCSNTYHNYGGPSSVVSVDDGPPNDSNSRSNVRNVPD/DEEEEVLVDDLNVLLCVVCVVVPHQYAYEDCDDDPSYDYLVVCLVPFDPDDQEYEYPWADDQQPLVDAPDPVVLCRRLCRLLVSLLSNQVRQQPDPPHHQEYEYEAAPQQDDFDLPDEDEQPDHGLPDASRSVSRVSSVVSNDHPDDNHAYEYEHEFQEDAPDDGVVCVVCLLVQNAAAEAPQSAWGFYAYSNQLSQLVVLRSPPSVDHYYFYHGQQDGGTRRNLQVLLSVLSVHHRHHYHHLVNLCVRNNPRVSCSNTYHNYGRPSSVVSVDDGPPNDSNSRSNVRNVPD/DEEEEVLVDDLNVLLCVVQVVVPHQYAYEDCDDDPSYDYLVVCLVPADDDDQEYEYDWADDQQPLVDAPDPVVLCRRLCRLLVSLLSNQVRQQPDPPHHQEYEYEAAPQQDDFDLPDEDEQPDHGLPDASRSVSRVSNVVSNDHPDDNHAYEYEHEFQEDAPDDGVVCVVCLLVQNAAAEAPQSAWGFYAYSNQLSQLVVLRSPPSVDHYYFYHGQQDRGTRRNLQVLLSVLSVHHRHHYHHLVNLCVRNNPRVSCSNTYHNYGGPSSVVSVDDGPPNDSNSRSNVRNVPD/DEEEEVLVDDLNVLLCVVQVVVPHQYAYEDCDDDPSYHYLVVCLVPADDDDQEYEYDWADDQQPLVDAPDPVVLCRRLCRLLVSLLSNQVRQQPDPPHHQEYEYEAAPQQDDFDLPDEDEQPDHGLPDASRSVSRVSNVVSNDHPDDNHAYEYEHEFQEDAPDDGVVCVVCLLVQNAAAEAPQSAWGFYAYSNQLSQLVVLRSPPNVDHYYFYHGQQDRGTRRNLQVLLSVLSVHHRHHYHHLVNLCVRNNPRVSCSNTYHNYGRPSSVVSVGDGPPNDSNSRSNVRNVD/DEEEEVLVDDLNVLLCVVQVVVPHQYAYEDCDDDPSYDYLVRCLVPADPDDQEYEYDWADDQQPLVDAPDPVVLCRRLCRLLVSLLSNQVRQQPDPQHHQEYEYEAAPQQDDFDLPDEDEQPDHGLPDASRSVSRVSNVVSNDHPDDNYAYEYEHEFQEDAPDDGVVCVVCLLVQNAAAEAPQSAWGFYAYSNQLSQLVVLRSPPSVDHYYFYHGQQDRGTRRNLQVLLSVLSVHHRHHYHHLVNLCVRNNPRVSCSNTYHNYGRPSSVVSVDDGPPNDSNSRSNVRNVPD

GO terms:
  GO:0005739 mitochondrion (C, HTP)
  GO:0005634 nucleus (C, HDA)

InterPro domains:
  IPR001509 NAD-dependent epimerase/dehydratase [PF01370] (3-208)
  IPR010099 Epimerase family protein SDR39U1 [TIGR01777] (3-288)
  IPR013549 Domain of unknown function DUF1731 [PF08338] (245-291)
  IPR036291 NAD(P)-binding domain superfamily [SSF51735] (1-263)

Sequence (2327 aa):
RVLVGGGTGFIGTALTQLLNARGHEVTLVSRKPGPGRITWDELAASGLPSCDAAVNLAGENILNPLRRWNETFQKEEVLGSRLETTQLLAKAITKAPQPPKAWVLVTGVAYYQPSLTAEYDEDSPGGDFDFFSNLVTKWEAAARLPGDSTRQVVVRSGVVLGRGGGAGHLLPFRLGLGGPIGSGHQFFPWIHIGDLAGILTHALEANHVHGVLNGVAPSSATNAEFAQTFGAALGRRAFIPLPSAVVQAVFGRQRAILLEGQKVIPRRTLATGYQYSFPEELGAALKEIAENLRVLVGGGTGFIGTALTQLLNARGHEVTLVSRKPGPGRITWDELAASGLPSCDAAVNLAGENILNPLRRWNETFQKEVLGSRLETTQLLAKAITKAPQPPKAWVLVTGVAYYQPSLTAEYDEDSPGGDFDFFSNLVTKWEAAARLPGDSTRQVVVRSGVVLGRGGGAGHLLPFRLGLGGPIGSGHQFFPWIHIGDLAGILTHALEANHVHGVLNGVAPSSATNAEFAQTFGAALGRRAFIPLPSAVVQAVFGRQRAILLEGQKVIPRRTLATGYQYSFPELGAALKEIAENLRVLVGGGTGFIGTALTQLLNARGHEVTLVSRKPGPGRITWDELAASGLPSCDAAVNLAGENILNPLRRWNETFQKEVLGSRLETTQLLAKAITKAPQPPKAWVLVTGVAYYQPSLTAEYDEDSPGGDFDFFSNLVTKWEAAARLPGDSTRQVVVRSGVVLGRGGGAGHLLPFRLGLGGPIGSGHQFFPWIHIGDLAGILTHALEANHVHGVLNGVAPSSATNAEFAQTFGAALGRRAFIPLPSAVVQAVFGRQRAILLEGQKVIPRRTLATGYQYSFPEELGAALKEIAENLRVLVGGGTGFIGTALTQLLNARGHEVTLVSRKPGPGRITWDELAASGLPSCDAAVNLAGENILNPLRRWNETFQKEVLGSRLETTQLLAKAITKAPQPPKAWVLVTGVAYYQPSLTAEYDEDSPGGDFDFFSNLVTKWEAAARLPGDSTRQVVVRSGVVLGRGGGAGHLLPFRLGLGGPIGSGHQFFPWIHIGDLAGILTHALEANHVHGVLNGVAPSSATNAEFAQTFGAALGRRAFIPLPSAVVQAVFGRQRAILLEGQKVIPRRTLATGYQYSFPELGAALKEIAENLRVLVGGGTGFIGTALTQLLNARGHEVTLVSRKPGPGRITWDELAASGLPSCDAAVNLAGENILNPLRRWNETFQKEVLGSRLETTQLLAKAITKAPQPPKAWVLVTGVAYYQPSLTAEYDEDSPGGDFDFFSNLVTKWEAAARLPGDSTRQVVVRSGVVLGRGGGAGHLLPFRLGLGGPIGSGHQFFPWIHIGDLAGILTHALEANHVHGVLNGVAPSSATNAEFAQTFGAALGRRAFIPLPSAVVQAVFGRQRAILLEGQKVIPRRRTLATGYQYSFPELGAALKEIAENLRVLVGGGTGFIGTALTQLLNARGHEVTLVSRKPGPGRITWDELAASGLPSCDAAVNLAGENILNPLRRWNETFQKEEVLGSRLETTQLLAKAITKAPQPPKAWVLVTGVAYYQPSLTAEYDEDSPGGDFDFFSNLVTKWEAAARLPGDSTRQVVVRSGVVLGRGGGAGHLLPFRLGLGGPIGSGHQFFPWIHIGDLAGILTHALEANHVHGVLNGVAPSSATNAEFAQTFGAALGRRAFIPLPSAVVQAVFGRQRAILLEGQKVIPRRTLATGYQYSFPELGAALKEIAENLRVLVGGGTGFIGTALTQLLNARGHEVTLVSRKPGPGRITWDELAASGLPSCDAAVNLAGENILNPLRRWNETFQKEVLGSRLETTQLLAKAITKAPQPPKAWVLVTGVAYYQPSLTAEYDEDSPGGDFDFFSNLVTKWEAAARLPGDSTRQVVVRSGVVLGRGGGAGHLLPFRLGLGGPIGSGHQFFPWIHIGDLAGILTHALEANHVHGVLNGVAPSSATNAEFAQTFGAALGRRAFIPLPSAVVQAVFGRQRAILLEGQKVIPRRRTLATGYQYSFPELGAALKEIAENRVLVGGGTGFIGTALTQLLNARGHEVTLVSRKPGPGRITWDELAASGLPSCDAAVNLAGENILNPLRRWNETFQKEVLGSRLETTQLLAKAITKAPQPPKAWVLVTGVAYYQPSLTAEYDEDSPGGDFDFFSNLVTKWEAAARLPGDSTRQVVVRSGVVLGRGGGAGHLLPFRLGLGGPIGSGHQFFPWIHIGDLAGILTHALEANHVHGVLNGVAPSSATNAEFAQTFGAALGRRAFIPLPSAVVQAVFGRQRAILLEGQKVIPRRTLATGYQYSFPELGAALKEIAENL